Protein 2KP5 (pdb70)

CATH classification: 2.60.20.10

Organism: Hahella chejuensis (strain KCTC 2396) (NCBI:txid349521)

Nearest PDB structures (foldseek):
  2kp5-assembly1_A  TM=9.467E-01  e=7.166E-16  Hahella chejuensis KCTC 2396
  3so1-assembly2_G  TM=8.956E-01  e=3.476E-08  Clostridium beijerinckii NCIMB 8052
  3sny-assembly1_A-2  TM=9.008E-01  e=6.424E-08  Clostridium beijerinckii NCIMB 8052
  3i9h-assembly6_F  TM=9.006E-01  e=8.032E-08  Clostridium beijerinckii NCIMB 8052
  1nps-assembly1_A  TM=9.103E-01  e=1.484E-07  Myxococcus xanthus

Radius of gyration: 11.82 Å; Cα contacts (8 Å, |Δi|>4): 241; chains: 1; bounding box: 32×31×23 Å

Sequence (91 aa):
GEKTVKLYEDTHFKGYSVELPVGDYNLSSLISRGALNDDLSSARVPSGLRLEVFQHNNFKGVRDFYTSDAAELSRDNDASSVRVSKMETTNGEKTVKLYEDTHFKGYSVELPVGDYNLSSLISRGALNDDLSSARVPSGLRLEVFQHNNFKGVRDFYTSDAAELSRDNDASSVRVSKMETTNGEKTVKLYEDTHFKGYSVELPVGDYNLSSLISRGALNDDLSSARVPSGLRLEVFQHNNFKGVRDFYTSDAAELSRDNDASSVRVSKMETTNGEKTVKLYEDTHFKGYSVELPVGDYNLSSLISRGALNDDLSSARVPSGLRLEVFQHNNFKGVRDFYTSDAAELSRDNDASSVRVSKMETTNGEKTVKLYEDTHFKGYSVELPVGDYNLSSLISRGALNDDLSSARVPSGLRLEVFQHNNFKGVRDFYTSDAAELSRDNDASSVRVSKMETTNGEKTVKLYEDTHFKGYSVELPVGDYNLSSLISRGALNDDLSSARVPSGLRLEVFQHNNFKGVRDFYTSDAAELSRDNDASSVRVSKMETTNGEKTVKLYEDTHFKGYSVELPVGDYNLSSLISRGALNDDLSSARVPSGLRLEVFQHNNFKGVRDFYTSDAAELSRDNDASSVRVSKMETTNGEKTVKLYEDTHFKGYSVELPVGDYNLSSLISRGALNDDLSSARVPSGLRLEVFQHNNFKGVRDFYTSDAAELSRDNDASSVRVSKMETTNGEKTVKLYEDTHFKGYSVELPVGDYNLSSLISRGALNDDLSSARVPSGLRLEVFQHNNFKGVRDFYTSDAAELSRDNDASSVRVSKMETTNGEKTVKLYEDTHFKGYSVELPVGDYNLSSLISRGALNDDLSSARVPSGLRLEVFQHNNFKGVRDFYTSDAAELSRDNDASSVRVSKMETTNGEKTVKLYEDTHFKGYSVELPVGDYNLSSLISRGALNDDLSSARVPSGLRLEVFQHNNFKGVRDFYTSDAAELSRDNDASSVRVSKMETTNGEKTVKLYEDTHFKGYSVELPVGDYNLSSLISRGALNDDLSSARVPSGLRLEVFQHNNFKGVRDFYTSDAAELSRDNDASSVRVSKMETTNGEKTVKLYEDTHFKGYSVELPVGDYNLSSLISRGALNDDLSSARVPSGLRLEVFQHNNFKGVRDFYTSDAAELSRDNDASSVRVSKMETTNGEKTVKLYEDTHFKGYSVELPVGDYNLSSLISRGALNDDLSSARVPSGLRLEVFQHNNFKGVRDFYTSDAAELSRDNDASSVRVSKMETTNGEKTVKLYEDTHFKGYSVELPVGDYNLSSLISRGALNDDLSSARVPSGLRLEVFQHNNFKGVRDFYTSDAAELSRDNDASSVRVSKMETTNGEKTVKLYEDTHFKGYSVELPVGDYNLSSLISRGALNDDLSSARVPSGLRLEVFQHNNFKGVRDFYTSDAAELSRDNDASSVRVSKMETTNGEKTVKLYEDTHFKGYSVELPVGDYNLSSLISRGALNDDLSSARVPSGLRLEVFQHNNFKGVRDFYTSDAAELSRDNDASSVRVSKMETTNGEKTVKLYEDTHFKGYSVELPVGDYNLSSLISRGALNDDLSSARVPSGLRLEVFQHNNFKGVRDFYTSDAAELSRDNDASSVRVSKMETTNGEKTVKLYEDTHFKGYSVELPVGDYNLSSLISRGALNDDLSSARVPSGLRLEVFQHNNFKGVRDFYTSDAAELSRDNDASSVRVSKMETTNGEKTVKLYEDTHFKGYSVELPVGDYNLSSLISRGALNDDLSSARVPSGLRLEVFQHNNFKGVRDFYTSDAAELSRDNDASSVRVSKMETTN

Secondary structure (DSSP, 8-state):
---SEEEEEETTTEEEEEEE-SEEE-HHHHHHHT--TTT--EEE--TT-EEEEESSSTT-S----B-S-BSS-SSTT--SEEEEE-SS---

B-factor: mean 36.92, std 23.07, range [0.01, 75.45]

Foldseek 3Di:
DQAWKWFAQDFPNPGHTFTDGAWKAFQVSCVVRPAHQFRRAGMAHGAQKKKKFQLDRPSPPDIGMDHGTDRGHDDHRRGGMMGIYGHPPDD

InterPro domains:
  IPR000421 Coagulation factor 5/8, C-terminal domain [PF00754] (37-150)
  IPR000421 Coagulation factor 5/8, C-terminal domain [PS50022] (20-156)
  IPR001064 Beta/gamma crystallin [PS50915] (164-208)
  IPR008979 Galactose-binding-like domain superfamily [SSF49785] (31-155)
  IPR011024 Gamma-crystallin-like [SSF49695] (166-245)

Solvent-accessible surface area: 5611 Å² total; per-residue (Å²): 93,52,102,31,0,56,12,38,66,64,76,152,69,127,60,174,28,28,90,4,82,83,26,97,24,78,75,85,37,6,74,96,116,62,11,77,15,56,50,5,24,0,3,107,1,32,105,12,4,119,10,26,2,3,32,80,71,129,93,145,54,69,163,38,153,75,76,58,100,7,42,94,14,40,137,93,78,69,1,8,1,9,92,3,37,82,127,137,63,24,192

Structure (mmCIF, N/CA/C/O backbone):
data_2KP5
#
_entry.id   2KP5
#
loop_
_atom_site.group_PDB
_atom_site.id
_atom_site.type_symbol
_atom_site.label_atom_id
_atom_site.label_alt_id
_atom_site.label_comp_id
_atom_site.label_asym_id
_atom_site.label_entity_id
_atom_site.label_seq_id
_atom_site.pdbx_PDB_ins_code
_atom_site.Cartn_x
_atom_site.Cartn_y
_atom_site.Cartn_z
_atom_site.occupancy
_atom_site.B_iso_or_equiv
_atom_site.auth_seq_id
_atom_site.auth_comp_id
_atom_site.auth_asym_id
_atom_site.auth_atom_id
_atom_site.pdbx_PDB_model_num
ATOM 1 N N . GLY A 1 2 ? 1.330 0.000 0.000 1.00 13.00 1 GLY A N 1
ATOM 2 C CA . GLY A 1 2 ? 2.071 0.001 -1.247 1.00 45.03 1 GLY A CA 1
ATOM 3 C C . GLY A 1 2 ? 3.454 0.604 -1.099 1.00 25.51 1 GLY A C 1
ATOM 4 O O . GLY A 1 2 ? 4.274 0.109 -0.325 1.00 73.25 1 GLY A O 1
ATOM 8 N N . GLU A 1 3 ? 3.715 1.674 -1.843 1.00 61.32 2 GLU A N 1
ATOM 9 C CA . GLU A 1 3 ? 5.010 2.342 -1.792 1.00 1.11 2 GLU A CA 1
ATOM 10 C C . GLU A 1 3 ? 4.841 3.836 -1.529 1.00 25.34 2 GLU A C 1
ATOM 11 O O . GLU A 1 3 ? 4.736 4.634 -2.460 1.00 14.12 2 GLU A O 1
ATOM 23 N N . LYS A 1 4 ? 4.817 4.206 -0.253 1.00 12.41 3 LYS A N 1
ATOM 24 C CA . LYS A 1 4 ? 4.662 5.603 0.136 1.00 52.24 3 LYS A CA 1
ATOM 25 C C . LYS A 1 4 ? 5.972 6.166 0.678 1.00 72.32 3 LYS A C 1
ATOM 26 O O . LYS A 1 4 ? 5.976 7.125 1.449 1.00 12.55 3 LYS A O 1
ATOM 45 N N . THR A 1 5 ? 7.084 5.563 0.268 1.00 10.22 4 THR A N 1
ATOM 46 C CA . THR A 1 5 ? 8.400 6.004 0.713 1.00 41.25 4 THR A CA 1
ATOM 47 C C . THR A 1 5 ? 9.483 5.586 -0.276 1.00 33.44 4 THR A C 1
ATOM 48 O O . THR A 1 5 ? 9.318 4.618 -1.019 1.00 43.54 4 THR A O 1
ATOM 59 N N . VAL A 1 6 ? 10.591 6.320 -0.278 1.00 60.42 5 VAL A N 1
ATOM 60 C CA . VAL A 1 6 ? 11.702 6.023 -1.174 1.00 43.02 5 VAL A CA 1
ATOM 61 C C . VAL A 1 6 ? 12.816 5.283 -0.442 1.00 60.32 5 VAL A C 1
ATOM 62 O O . VAL A 1 6 ? 13.244 5.692 0.638 1.00 74.34 5 VAL A O 1
ATOM 75 N N . LYS A 1 7 ? 13.283 4.190 -1.037 1.00 42.31 6 LYS A N 1
ATOM 76 C CA . LYS A 1 7 ? 14.349 3.392 -0.444 1.00 23.12 6 LYS A CA 1
ATOM 77 C C . LYS A 1 7 ? 15.717 3.873 -0.917 1.00 61.13 6 LYS A C 1
ATOM 78 O O . LYS A 1 7 ? 15.848 4.428 -2.009 1.00 73.33 6 LYS A O 1
ATOM 97 N N . LEU A 1 8 ? 16.734 3.656 -0.091 1.00 21.03 7 LEU A N 1
ATOM 98 C CA . LEU A 1 8 ? 18.093 4.066 -0.426 1.00 4.12 7 LEU A CA 1
ATOM 99 C C . LEU A 1 8 ? 19.064 2.897 -0.290 1.00 51.21 7 LEU A C 1
ATOM 100 O O . LEU A 1 8 ? 19.132 2.252 0.756 1.00 21.04 7 LEU A O 1
ATOM 116 N N . TYR A 1 9 ? 19.814 2.631 -1.354 1.00 1.54 8 TYR A N 1
ATOM 117 C CA . TYR A 1 9 ? 20.781 1.540 -1.354 1.00 1.25 8 TYR A CA 1
ATOM 118 C C . TYR A 1 9 ? 22.208 2.077 -1.399 1.00 4.13 8 TYR A C 1
ATOM 119 O O . TYR A 1 9 ? 22.470 3.126 -1.986 1.00 15.40 8 TYR A O 1
ATOM 137 N N . GLU A 1 10 ? 23.128 1.348 -0.774 1.00 40.02 9 GLU A N 1
ATOM 138 C CA . GLU A 1 10 ? 24.529 1.751 -0.743 1.00 22.33 9 GLU A CA 1
ATOM 139 C C . GLU A 1 10 ? 25.310 1.094 -1.877 1.00 73.54 9 GLU A C 1
ATOM 140 O O . GLU A 1 10 ? 26.237 1.684 -2.431 1.00 3.44 9 GLU A O 1
ATOM 152 N N . ASP A 1 11 ? 24.927 -0.132 -2.218 1.00 24.30 10 ASP A N 1
ATOM 153 C CA . ASP A 1 11 ? 25.590 -0.871 -3.287 1.00 2.33 10 ASP A CA 1
ATOM 154 C C . ASP A 1 11 ? 24.818 -0.742 -4.596 1.00 41.20 10 ASP A C 1
ATOM 155 O O . ASP A 1 11 ? 23.593 -0.865 -4.622 1.00 61.34 10 ASP A O 1
ATOM 164 N N . THR A 1 12 ? 25.543 -0.492 -5.682 1.00 54.53 11 THR A N 1
ATOM 165 C CA . THR A 1 12 ? 24.926 -0.343 -6.995 1.00 23.53 11 THR A CA 1
ATOM 166 C C . THR A 1 12 ? 24.016 -1.525 -7.311 1.00 42.31 11 THR A C 1
ATOM 167 O O . THR A 1 12 ? 24.103 -2.576 -6.676 1.00 23.11 11 THR A O 1
ATOM 178 N N . HIS A 1 13 ? 23.143 -1.346 -8.297 1.00 42.44 12 HIS A N 1
ATOM 179 C CA . HIS A 1 13 ? 22.217 -2.398 -8.699 1.00 61.52 12 HIS A CA 1
ATOM 180 C C . HIS A 1 13 ? 21.269 -2.753 -7.558 1.00 11.34 12 HIS A C 1
ATOM 181 O O . HIS A 1 13 ? 20.742 -3.864 -7.497 1.00 11.32 12 HIS A O 1
ATOM 195 N N . PHE A 1 14 ? 21.057 -1.801 -6.654 1.00 71.42 13 PHE A N 1
ATOM 196 C CA . PHE A 1 14 ? 20.174 -2.014 -5.513 1.00 54.34 13 PHE A CA 1
ATOM 197 C C . PHE A 1 14 ? 20.620 -3.224 -4.698 1.00 14.10 13 PHE A C 1
ATOM 198 O O . PHE A 1 14 ? 19.821 -4.109 -4.391 1.00 71.11 13 PHE A O 1
ATOM 215 N N . LYS A 1 15 ? 21.902 -3.256 -4.350 1.00 53.54 14 LYS A N 1
ATOM 216 C CA . LYS A 1 15 ? 22.456 -4.355 -3.570 1.00 65.32 14 LYS A CA 1
ATOM 217 C C . LYS A 1 15 ? 22.698 -3.930 -2.126 1.00 2.25 14 LYS A C 1
ATOM 218 O O . LYS A 1 15 ? 22.738 -2.739 -1.817 1.00 60.52 14 LYS A O 1
ATOM 237 N N . GLY A 1 16 ? 22.861 -4.911 -1.243 1.00 73.33 15 GLY A N 1
ATOM 238 C CA . GLY A 1 16 ? 23.098 -4.618 0.158 1.00 40.51 15 GLY A CA 1
ATOM 239 C C . GLY A 1 16 ? 21.811 -4.453 0.942 1.00 41.32 15 GLY A C 1
ATOM 240 O O . GLY A 1 16 ? 20.911 -5.288 0.853 1.00 53.21 15 GLY A O 1
ATOM 244 N N . TYR A 1 17 ? 21.724 -3.375 1.713 1.00 50.53 16 TYR A N 1
ATOM 245 C CA . TYR A 1 17 ? 20.539 -3.105 2.519 1.00 64.20 16 TYR A CA 1
ATOM 246 C C . TYR A 1 17 ? 19.890 -1.787 2.109 1.00 34.12 16 TYR A C 1
ATOM 247 O O . TYR A 1 17 ? 20.566 -0.771 1.951 1.00 24.14 16 TYR A O 1
ATOM 265 N N . SER A 1 18 ? 18.572 -1.812 1.939 1.00 34.33 17 SER A N 1
ATOM 266 C CA . SER A 1 18 ? 17.829 -0.621 1.545 1.00 72.01 17 SER A CA 1
ATOM 267 C C . SER A 1 18 ? 17.182 0.042 2.757 1.00 33.21 17 SER A C 1
ATOM 268 O O . SER A 1 18 ? 16.706 -0.635 3.669 1.00 1.31 17 SER A O 1
ATOM 276 N N . VAL A 1 19 ? 17.168 1.371 2.760 1.00 53.02 18 VAL A N 1
ATOM 277 C CA . VAL A 1 19 ? 16.579 2.127 3.858 1.00 14.24 18 VAL A CA 1
ATOM 278 C C . VAL A 1 19 ? 15.543 3.123 3.347 1.00 24.13 18 VAL A C 1
ATOM 279 O O . VAL A 1 19 ? 15.838 3.954 2.489 1.00 65.41 18 VAL A O 1
ATOM 292 N N . GLU A 1 20 ? 14.329 3.033 3.882 1.00 65.24 19 GLU A N 1
ATOM 293 C CA . GLU A 1 20 ? 13.250 3.926 3.479 1.00 40.54 19 GLU A CA 1
ATOM 294 C C . GLU A 1 20 ? 12.878 4.876 4.613 1.00 13.44 19 GLU A C 1
ATOM 295 O O . GLU A 1 20 ? 12.968 4.522 5.790 1.00 42.33 19 GLU A O 1
ATOM 307 N N . LEU A 1 21 ? 12.459 6.084 4.252 1.00 3.44 20 LEU A N 1
ATOM 308 C CA . LEU A 1 21 ? 12.073 7.087 5.239 1.00 23.03 20 LEU A CA 1
ATOM 309 C C . LEU A 1 21 ? 10.791 7.798 4.820 1.00 35.13 20 LEU A C 1
ATOM 310 O O . LEU A 1 21 ? 10.478 7.920 3.636 1.00 41.43 20 LEU A O 1
ATOM 326 N N . PRO A 1 22 ? 10.029 8.280 5.814 1.00 44.32 21 PRO A N 1
ATOM 327 C CA . PRO A 1 22 ? 8.770 8.990 5.573 1.00 54.02 21 PRO A CA 1
ATOM 328 C C . PRO A 1 22 ? 8.988 10.361 4.943 1.00 41.34 21 PRO A C 1
ATOM 329 O O . PRO A 1 22 ? 10.084 10.919 5.009 1.00 33.14 21 PRO A O 1
ATOM 340 N N . VAL A 1 23 ? 7.938 10.901 4.331 1.00 64.51 22 VAL A N 1
ATOM 341 C CA . VAL A 1 23 ? 8.015 12.208 3.690 1.00 63.21 22 VAL A CA 1
ATOM 342 C C . VAL A 1 23 ? 8.666 13.234 4.611 1.00 62.23 22 VAL A C 1
ATOM 343 O O . VAL A 1 23 ? 8.211 13.454 5.732 1.00 12.40 22 VAL A O 1
ATOM 356 N N . GLY A 1 24 ? 9.736 13.860 4.128 1.00 34.23 23 GLY A N 1
ATOM 357 C CA . GLY A 1 24 ? 10.432 14.856 4.921 1.00 64.01 23 GLY A CA 1
ATOM 358 C C . GLY A 1 24 ? 11.837 15.120 4.415 1.00 13.55 23 GLY A C 1
ATOM 359 O O . GLY A 1 24 ? 12.285 14.497 3.453 1.00 23.24 23 GLY A O 1
ATOM 363 N N . ASP A 1 25 ? 12.532 16.048 5.064 1.00 50.43 24 ASP A N 1
ATOM 364 C CA . ASP A 1 25 ? 13.894 16.395 4.674 1.00 31.10 24 ASP A CA 1
ATOM 365 C C . ASP A 1 25 ? 14.892 15.958 5.741 1.00 24.23 24 ASP A C 1
ATOM 366 O O . ASP A 1 25 ? 14.619 16.054 6.938 1.00 31.40 24 ASP A O 1
ATOM 375 N N . TYR A 1 26 ? 16.049 15.477 5.300 1.00 3.02 25 TYR A N 1
ATOM 376 C CA . TYR A 1 26 ? 17.087 15.022 6.217 1.00 23.33 25 TYR A CA 1
ATOM 377 C C . TYR A 1 26 ? 18.435 15.646 5.868 1.00 11.13 25 TYR A C 1
ATOM 378 O O . TYR A 1 26 ? 18.720 15.924 4.704 1.00 32.13 25 TYR A O 1
ATOM 396 N N . ASN A 1 27 ? 19.261 15.863 6.887 1.00 54.11 26 ASN A N 1
ATOM 397 C CA . ASN A 1 27 ? 20.579 16.455 6.689 1.00 20.54 26 ASN A CA 1
ATOM 398 C C . ASN A 1 27 ? 21.665 15.384 6.717 1.00 23.42 26 ASN A C 1
ATOM 399 O O . ASN A 1 27 ? 21.378 14.196 6.875 1.00 2.22 26 ASN A O 1
ATOM 410 N N . LEU A 1 28 ? 22.914 15.811 6.563 1.00 14.13 27 LEU A N 1
ATOM 411 C CA . LEU A 1 28 ? 24.044 14.889 6.571 1.00 4.44 27 LEU A CA 1
ATOM 412 C C . LEU A 1 28 ? 24.071 14.071 7.859 1.00 40.44 27 LEU A C 1
ATOM 413 O O . LEU A 1 28 ? 24.307 12.863 7.833 1.00 15.55 27 LEU A O 1
ATOM 429 N N . SER A 1 29 ? 23.826 14.738 8.982 1.00 31.23 28 SER A N 1
ATOM 430 C CA . SER A 1 29 ? 23.823 14.073 10.280 1.00 23.12 28 SER A CA 1
ATOM 431 C C . SER A 1 29 ? 22.614 13.153 10.417 1.00 70.23 28 SER A C 1
ATOM 432 O O . SER A 1 29 ? 22.648 12.171 11.159 1.00 55.41 28 SER A O 1
ATOM 440 N N . SER A 1 30 ? 21.546 13.478 9.695 1.00 44.02 29 SER A N 1
ATOM 441 C CA . SER A 1 30 ? 20.324 12.684 9.737 1.00 20.03 29 SER A CA 1
ATOM 442 C C . SER A 1 30 ? 20.480 11.403 8.923 1.00 13.20 29 SER A C 1
ATOM 443 O O . SER A 1 30 ? 19.853 10.385 9.220 1.00 63.13 29 SER A O 1
ATOM 451 N N . LEU A 1 31 ? 21.319 11.462 7.895 1.00 72.21 30 LEU A N 1
ATOM 452 C CA . LEU A 1 31 ? 21.558 10.307 7.036 1.00 3.20 30 LEU A CA 1
ATOM 453 C C . LEU A 1 31 ? 22.133 9.143 7.837 1.00 61.15 30 LEU A C 1
ATOM 454 O O . LEU A 1 31 ? 21.649 8.014 7.744 1.00 42.42 30 LEU A O 1
ATOM 470 N N . ILE A 1 32 ? 23.166 9.425 8.623 1.00 0.42 31 ILE A N 1
ATOM 471 C CA . ILE A 1 32 ? 23.804 8.402 9.442 1.00 0.43 31 ILE A CA 1
ATOM 472 C C . ILE A 1 32 ? 22.857 7.894 10.524 1.00 53.41 31 ILE A C 1
ATOM 473 O O . ILE A 1 32 ? 22.959 6.750 10.966 1.00 4.21 31 ILE A O 1
ATOM 489 N N . SER A 1 33 ? 21.933 8.753 10.945 1.00 71.45 32 SER A N 1
ATOM 490 C CA . SER A 1 33 ? 20.967 8.392 11.976 1.00 25.31 32 SER A CA 1
ATOM 491 C C . SER A 1 33 ? 20.221 7.115 11.599 1.00 5.33 32 SER A C 1
ATOM 492 O O . SER A 1 33 ? 19.862 6.315 12.463 1.00 2.33 32 SER A O 1
ATOM 500 N N . ARG A 1 34 ? 19.992 6.932 10.303 1.00 2.21 33 ARG A N 1
ATOM 501 C CA . ARG A 1 34 ? 19.288 5.754 9.811 1.00 41.43 33 ARG A CA 1
ATOM 502 C C . ARG A 1 34 ? 20.264 4.616 9.528 1.00 42.23 33 ARG A C 1
ATOM 503 O O . ARG A 1 34 ? 19.875 3.450 9.474 1.00 44.31 33 ARG A O 1
ATOM 524 N N . GLY A 1 35 ? 21.535 4.964 9.347 1.00 52.12 34 GLY A N 1
ATOM 525 C CA . GLY A 1 35 ? 22.546 3.961 9.071 1.00 64.11 34 GLY A CA 1
ATOM 526 C C . GLY A 1 35 ? 23.128 4.092 7.677 1.00 75.40 34 GLY A C 1
ATOM 527 O O . GLY A 1 35 ? 23.336 3.093 6.988 1.00 54.51 34 GLY A O 1
ATOM 531 N N . ALA A 1 36 ? 23.389 5.326 7.260 1.00 53.12 35 ALA A N 1
ATOM 532 C CA . ALA A 1 36 ? 23.949 5.584 5.939 1.00 23.32 35 ALA A CA 1
ATOM 533 C C . ALA A 1 36 ? 24.736 6.890 5.922 1.00 53.11 35 ALA A C 1
ATOM 534 O O . ALA A 1 36 ? 24.214 7.946 6.283 1.00 75.25 35 ALA A O 1
ATOM 541 N N . LEU A 1 37 ? 25.993 6.812 5.502 1.00 44.55 36 LEU A N 1
ATOM 542 C CA . LEU A 1 37 ? 26.853 7.990 5.438 1.00 72.52 36 LEU A CA 1
ATOM 543 C C . LEU A 1 37 ? 26.431 8.910 4.297 1.00 4.42 36 LEU A C 1
ATOM 544 O O . LEU A 1 37 ? 26.037 8.449 3.227 1.00 21.22 36 LEU A O 1
ATOM 560 N N . ASN A 1 38 ? 26.520 10.215 4.534 1.00 53.34 37 ASN A N 1
ATOM 561 C CA . ASN A 1 38 ? 26.149 11.202 3.525 1.00 21.52 37 ASN A CA 1
ATOM 562 C C . ASN A 1 38 ? 26.854 10.918 2.202 1.00 3.42 37 ASN A C 1
ATOM 563 O O . ASN A 1 38 ? 26.325 11.211 1.130 1.00 71.42 37 ASN A O 1
ATOM 574 N N . ASP A 1 39 ? 28.051 10.347 2.286 1.00 12.45 38 ASP A N 1
ATOM 575 C CA . ASP A 1 39 ? 28.829 10.023 1.096 1.00 35.34 38 ASP A CA 1
ATOM 576 C C . ASP A 1 39 ? 29.099 8.523 1.016 1.00 12.52 38 ASP A C 1
ATOM 577 O O . ASP A 1 39 ? 30.189 8.060 1.353 1.00 54.31 38 ASP A O 1
ATOM 586 N N . ASP A 1 40 ? 28.100 7.771 0.569 1.00 33.45 39 ASP A N 1
ATOM 587 C CA . ASP A 1 40 ? 28.229 6.323 0.445 1.00 2.41 39 ASP A CA 1
ATOM 588 C C . ASP A 1 40 ? 27.124 5.753 -0.438 1.00 70.21 39 ASP A C 1
ATOM 589 O O . ASP A 1 40 ? 27.362 4.856 -1.248 1.00 25.32 39 ASP A O 1
ATOM 598 N N . LEU A 1 41 ? 25.914 6.278 -0.276 1.00 64.43 40 LEU A N 1
ATOM 599 C CA . LEU A 1 41 ? 24.771 5.820 -1.058 1.00 70.02 40 LEU A CA 1
ATOM 600 C C . LEU A 1 41 ? 25.091 5.833 -2.550 1.00 11.14 40 LEU A C 1
ATOM 601 O O . LEU A 1 41 ? 25.618 6.815 -3.073 1.00 32.30 40 LEU A O 1
ATOM 617 N N . SER A 1 42 ? 24.767 4.737 -3.229 1.00 13.43 41 SER A N 1
ATOM 618 C CA . SER A 1 42 ? 25.021 4.622 -4.660 1.00 11.00 41 SER A CA 1
ATOM 619 C C . SER A 1 42 ? 23.780 4.122 -5.394 1.00 0.44 41 SER A C 1
ATOM 620 O O . SER A 1 42 ? 23.816 3.872 -6.598 1.00 43.12 41 SER A O 1
ATOM 628 N N . SER A 1 43 ? 22.683 3.980 -4.657 1.00 75.45 42 SER A N 1
ATOM 629 C CA . SER A 1 43 ? 21.430 3.506 -5.236 1.00 4.22 42 SER A CA 1
ATOM 630 C C . SER A 1 43 ? 20.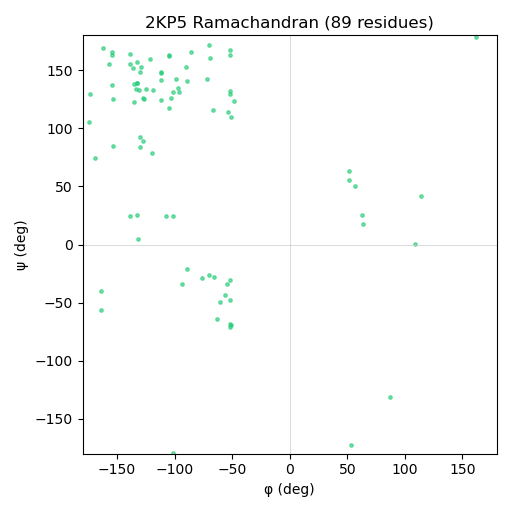236 4.006 -4.429 1.00 20.12 42 SER A C 1
ATOM 631 O O . SER A 1 43 ? 20.388 4.477 -3.302 1.00 52.43 42 SER A O 1
ATOM 639 N N . ALA A 1 44 ? 19.048 3.899 -5.014 1.00 72.33 43 ALA A N 1
ATOM 640 C CA . ALA A 1 44 ? 17.827 4.337 -4.350 1.00 54.32 43 ALA A CA 1
ATOM 641 C C . ALA A 1 44 ? 16.593 3.959 -5.163 1.00 63.04 43 ALA A C 1
ATOM 642 O O . ALA A 1 44 ? 16.522 4.228 -6.363 1.00 4.14 43 ALA A O 1
ATOM 649 N N . ARG A 1 45 ? 15.624 3.333 -4.503 1.00 42.15 44 ARG A N 1
ATOM 650 C CA . ARG A 1 45 ? 14.394 2.916 -5.166 1.00 44.22 44 ARG A CA 1
ATOM 651 C C . ARG A 1 45 ? 13.289 3.948 -4.960 1.00 20.41 44 ARG A C 1
ATOM 652 O O . ARG A 1 45 ? 13.036 4.386 -3.838 1.00 2.23 44 ARG A O 1
ATOM 673 N N . VAL A 1 46 ? 12.634 4.331 -6.051 1.00 15.31 45 VAL A N 1
ATOM 674 C CA . VAL A 1 46 ? 11.555 5.310 -5.990 1.00 0.50 45 VAL A CA 1
ATOM 675 C C . VAL A 1 46 ? 10.576 5.122 -7.144 1.00 3.53 45 VAL A C 1
ATOM 676 O O . VAL A 1 46 ? 10.670 5.776 -8.183 1.00 11.33 45 VAL A O 1
ATOM 689 N N . PRO A 1 47 ? 9.613 4.208 -6.959 1.00 71.31 46 PRO A N 1
ATOM 690 C CA . PRO A 1 47 ? 8.597 3.913 -7.974 1.00 34.35 46 PRO A CA 1
ATOM 691 C C . PRO A 1 47 ? 7.609 5.060 -8.155 1.00 75.20 46 PRO A C 1
ATOM 692 O O . PRO A 1 47 ? 7.619 6.027 -7.393 1.00 75.42 46 PRO A O 1
ATOM 703 N N . SER A 1 48 ? 6.756 4.946 -9.168 1.00 70.34 47 SER A N 1
ATOM 704 C CA . SER A 1 48 ? 5.763 5.975 -9.452 1.00 1.53 47 SER A CA 1
ATOM 705 C C . SER A 1 48 ? 4.953 6.308 -8.202 1.00 61.42 47 SER A C 1
ATOM 706 O O . SER A 1 48 ? 4.437 5.417 -7.528 1.00 64.02 47 SER A O 1
ATOM 714 N N . GLY A 1 49 ? 4.846 7.598 -7.899 1.00 61.14 48 GLY A N 1
ATOM 715 C CA . GLY A 1 49 ? 4.098 8.026 -6.732 1.00 2.22 48 GLY A CA 1
ATOM 716 C C . GLY A 1 49 ? 4.996 8.543 -5.626 1.00 3.25 48 GLY A C 1
ATOM 717 O O . GLY A 1 49 ? 4.518 8.938 -4.561 1.00 24.41 48 GLY A O 1
ATOM 721 N N . LEU A 1 50 ? 6.301 8.541 -5.875 1.00 70.42 49 LEU A N 1
ATOM 722 C CA . LEU A 1 50 ? 7.269 9.012 -4.891 1.00 23.40 49 LEU A CA 1
ATOM 723 C C . LEU A 1 50 ? 8.246 10.001 -5.518 1.00 51.23 49 LEU A C 1
ATOM 724 O O . LEU A 1 50 ? 8.787 9.756 -6.597 1.00 30.35 49 LEU A O 1
ATOM 740 N N . ARG A 1 51 ? 8.468 11.119 -4.835 1.00 2.21 50 ARG A N 1
ATOM 741 C CA . ARG A 1 51 ? 9.381 12.145 -5.325 1.00 14.44 50 ARG A CA 1
ATOM 742 C C . ARG A 1 51 ? 10.454 12.459 -4.286 1.00 52.13 50 ARG A C 1
ATOM 743 O O . ARG A 1 51 ? 10.156 12.642 -3.105 1.00 73.22 50 ARG A O 1
ATOM 764 N N . LEU A 1 52 ? 11.703 12.520 -4.734 1.00 60.51 51 LEU A N 1
ATOM 765 C CA . LEU A 1 52 ? 12.822 12.811 -3.844 1.00 74.31 51 LEU A CA 1
ATOM 766 C C . LEU A 1 52 ? 13.806 13.771 -4.503 1.00 42.23 51 LEU A C 1
ATOM 767 O O . LEU A 1 52 ? 13.882 13.853 -5.729 1.00 32.33 51 LEU A O 1
ATOM 783 N N . GLU A 1 53 ? 14.560 14.495 -3.681 1.00 72.31 52 GLU A N 1
ATOM 784 C CA . GLU A 1 53 ? 15.541 15.448 -4.185 1.00 52.44 52 GLU A CA 1
ATOM 785 C C . GLU A 1 53 ? 16.858 15.328 -3.424 1.00 52.30 52 GLU A C 1
ATOM 786 O O . GLU A 1 53 ? 16.895 15.462 -2.201 1.00 2.42 52 GLU A O 1
ATOM 798 N N . VAL A 1 54 ? 17.937 15.074 -4.157 1.00 22.21 53 VAL A N 1
ATOM 799 C CA . VAL A 1 54 ? 19.257 14.936 -3.552 1.00 73.22 53 VAL A CA 1
ATOM 800 C C . VAL A 1 54 ? 19.968 16.282 -3.471 1.00 72.14 53 VAL A C 1
ATOM 801 O O . VAL A 1 54 ? 19.883 17.097 -4.390 1.00 53.21 53 VAL A O 1
ATOM 814 N N . PHE A 1 55 ? 20.670 16.509 -2.366 1.00 71.42 54 PHE A N 1
ATOM 815 C CA . PHE A 1 55 ? 21.396 17.757 -2.164 1.00 64.25 54 PHE A CA 1
ATOM 816 C C . PHE A 1 55 ? 22.838 17.485 -1.744 1.00 50.34 54 PHE A C 1
ATOM 817 O O . PHE A 1 55 ? 23.130 17.329 -0.559 1.00 62.33 54 PHE A O 1
ATOM 834 N N . GLN A 1 56 ? 23.733 17.431 -2.725 1.00 25.20 55 GLN A N 1
ATOM 835 C CA . GLN A 1 56 ? 25.144 17.177 -2.457 1.00 62.13 55 GLN A CA 1
ATOM 836 C C . GLN A 1 56 ? 25.677 18.132 -1.394 1.00 31.30 55 GLN A C 1
ATOM 837 O O . GLN A 1 56 ? 26.344 17.713 -0.447 1.00 15.21 55 GLN A O 1
ATOM 851 N N . HIS A 1 57 ? 25.379 19.417 -1.557 1.00 30.11 56 HIS A N 1
ATOM 852 C CA . HIS A 1 57 ? 25.828 20.432 -0.610 1.00 60.33 56 HIS A CA 1
ATOM 853 C C . HIS A 1 57 ? 24.855 20.553 0.558 1.00 13.33 56 HIS A C 1
ATOM 854 O O . HIS A 1 57 ? 23.732 20.054 0.498 1.00 61.31 56 HIS A O 1
ATOM 868 N N . ASN A 1 58 ? 25.294 21.220 1.621 1.00 32.20 57 ASN A N 1
ATOM 869 C CA . ASN A 1 58 ? 24.462 21.406 2.804 1.00 34.42 57 ASN A CA 1
ATOM 870 C C . ASN A 1 58 ? 23.928 22.833 2.875 1.00 14.00 57 ASN A C 1
ATOM 871 O O . ASN A 1 58 ? 24.450 23.735 2.222 1.00 62.02 57 ASN A O 1
ATOM 882 N N . ASN A 1 59 ? 22.883 23.029 3.673 1.00 4.45 58 ASN A N 1
ATOM 883 C CA . ASN A 1 59 ? 22.278 24.347 3.830 1.00 2.12 58 ASN A CA 1
ATOM 884 C C . ASN A 1 59 ? 21.694 24.838 2.509 1.00 21.00 58 ASN A C 1
ATOM 885 O O . ASN A 1 59 ? 21.429 26.028 2.339 1.00 13.23 58 ASN A O 1
ATOM 896 N N . PHE A 1 60 ? 21.496 23.913 1.576 1.00 73.20 59 PHE A N 1
ATOM 897 C CA . PHE A 1 60 ? 20.943 24.251 0.269 1.00 23.24 59 PHE A CA 1
ATOM 898 C C . PHE A 1 60 ? 21.717 25.402 -0.367 1.00 31.20 59 PHE A C 1
ATOM 899 O O . PHE A 1 60 ? 21.140 26.425 -0.735 1.00 15.22 59 PHE A O 1
ATOM 916 N N . LYS A 1 61 ? 23.028 25.227 -0.493 1.00 50.12 60 LYS A N 1
ATOM 917 C CA . LYS A 1 61 ? 23.883 26.249 -1.085 1.00 40.12 60 LYS A CA 1
ATOM 918 C C . LYS A 1 61 ? 23.331 26.708 -2.431 1.00 73.21 60 LYS A C 1
ATOM 919 O O . LYS A 1 61 ? 22.862 27.837 -2.568 1.00 45.14 60 LYS A O 1
ATOM 938 N N . GLY A 1 62 ? 23.388 25.823 -3.422 1.00 33.10 61 GLY A N 1
ATOM 939 C CA . GLY A 1 62 ? 22.888 26.156 -4.743 1.00 65.23 61 GLY A CA 1
ATOM 940 C C . GLY A 1 62 ? 22.673 24.929 -5.608 1.00 12.34 61 GLY A C 1
ATOM 941 O O . GLY A 1 62 ? 21.574 24.703 -6.114 1.00 52.23 61 GLY A O 1
ATOM 945 N N . VAL A 1 63 ? 23.725 24.135 -5.778 1.00 40.13 62 VAL A N 1
ATOM 946 C CA . VAL A 1 63 ? 23.646 22.925 -6.588 1.00 41.10 62 VAL A CA 1
ATOM 947 C C . VAL A 1 63 ? 22.726 21.893 -5.946 1.00 13.31 62 VAL A C 1
ATOM 948 O O . VAL A 1 63 ? 23.003 21.392 -4.856 1.00 60.23 62 VAL A O 1
ATOM 961 N N . ARG A 1 64 ? 21.629 21.580 -6.629 1.00 4.12 63 ARG A N 1
ATOM 962 C CA . ARG A 1 64 ? 20.667 20.608 -6.125 1.00 31.03 63 ARG A CA 1
ATOM 963 C C . ARG A 1 64 ? 20.289 19.604 -7.210 1.00 52.31 63 ARG A C 1
ATOM 964 O O . ARG A 1 64 ? 20.412 19.888 -8.402 1.00 20.32 63 ARG A O 1
ATOM 985 N N . ASP A 1 65 ? 19.829 18.431 -6.789 1.00 52.23 64 ASP A N 1
ATOM 986 C CA . ASP A 1 65 ? 19.432 17.385 -7.725 1.00 1.31 64 ASP A CA 1
ATOM 987 C C . ASP A 1 65 ? 18.036 16.865 -7.398 1.00 30.30 64 ASP A C 1
ATOM 988 O O . ASP A 1 65 ? 17.597 16.915 -6.249 1.00 15.30 64 ASP A O 1
ATOM 997 N N . PHE A 1 66 ? 17.343 16.365 -8.416 1.00 12.41 65 PHE A N 1
ATOM 998 C CA . PHE A 1 66 ? 15.995 15.837 -8.237 1.00 43.43 65 PHE A CA 1
ATOM 999 C C . PHE A 1 66 ? 15.842 14.490 -8.938 1.00 12.35 65 PHE A C 1
ATOM 1000 O O . PHE A 1 66 ? 16.248 14.327 -10.088 1.00 60.42 65 PHE A O 1
ATOM 1017 N N . TYR A 1 67 ? 15.254 13.529 -8.235 1.00 35.13 66 TYR A N 1
ATOM 1018 C CA . TYR A 1 67 ? 15.049 12.195 -8.786 1.00 73.15 66 TYR A CA 1
ATOM 1019 C C . TYR A 1 67 ? 13.619 11.719 -8.545 1.00 25.12 66 TYR A C 1
ATOM 1020 O O . TYR A 1 67 ? 13.053 11.933 -7.472 1.00 64.41 66 TYR A O 1
ATOM 1038 N N . THR A 1 68 ? 13.040 11.071 -9.551 1.00 23.22 67 THR A N 1
ATOM 1039 C CA . THR A 1 68 ? 11.678 10.564 -9.450 1.00 14.11 67 THR A CA 1
ATOM 1040 C C . THR A 1 68 ? 11.558 9.180 -10.078 1.00 14.31 67 THR A C 1
ATOM 1041 O O . THR A 1 68 ? 10.477 8.772 -10.502 1.00 15.20 67 THR A O 1
ATOM 1052 N N . SER A 1 69 ? 12.675 8.462 -10.134 1.00 34.04 68 SER A N 1
ATOM 1053 C CA . SER A 1 69 ? 12.695 7.124 -10.713 1.00 71.01 68 SER A CA 1
ATOM 1054 C C . SER A 1 69 ? 13.836 6.296 -10.129 1.00 14.21 68 SER A C 1
ATOM 1055 O O . SER A 1 69 ? 14.766 6.836 -9.531 1.00 2.43 68 SER A O 1
ATOM 1063 N N . ASP A 1 70 ? 13.756 4.982 -10.307 1.00 12.21 69 ASP A N 1
ATOM 1064 C CA . ASP A 1 70 ? 14.781 4.078 -9.799 1.00 2.20 69 ASP A CA 1
ATOM 1065 C C . ASP A 1 70 ? 16.171 4.533 -10.235 1.00 74.40 69 ASP A C 1
ATOM 1066 O O . ASP A 1 70 ? 16.521 4.448 -11.412 1.00 2.14 69 ASP A O 1
ATOM 1075 N N . ALA A 1 71 ? 16.957 5.016 -9.279 1.00 31.44 70 ALA A N 1
ATOM 1076 C CA . ALA A 1 71 ? 18.308 5.483 -9.564 1.00 30.53 70 ALA A CA 1
ATOM 1077 C C . ALA A 1 71 ? 19.350 4.564 -8.936 1.00 23.44 70 ALA A C 1
ATOM 1078 O O . ALA A 1 71 ? 19.329 4.317 -7.730 1.00 53.41 70 ALA A O 1
ATOM 1085 N N . ALA A 1 72 ? 20.261 4.059 -9.761 1.00 64.40 71 ALA A N 1
ATOM 1086 C CA . ALA A 1 72 ? 21.313 3.168 -9.286 1.00 34.23 71 ALA A CA 1
ATOM 1087 C C . ALA A 1 72 ? 22.635 3.912 -9.132 1.00 71.35 71 ALA A C 1
ATOM 1088 O O . ALA A 1 72 ? 23.706 3.309 -9.188 1.00 61.22 71 ALA A O 1
ATOM 1095 N N . GLU A 1 73 ? 22.551 5.224 -8.940 1.00 43.41 72 GLU A N 1
ATOM 1096 C CA . GLU A 1 73 ? 23.743 6.050 -8.781 1.00 32.23 72 GLU A CA 1
ATOM 1097 C C . GLU A 1 73 ? 23.366 7.487 -8.434 1.00 4.34 72 GLU A C 1
ATOM 1098 O O . GLU A 1 73 ? 22.907 8.245 -9.289 1.00 61.14 72 GLU A O 1
ATOM 1110 N N . LEU A 1 74 ? 23.564 7.856 -7.173 1.00 13.13 73 LEU A N 1
ATOM 1111 C CA . LEU A 1 74 ? 23.245 9.203 -6.711 1.00 31.44 73 LEU A CA 1
ATOM 1112 C C . LEU A 1 74 ? 23.888 10.253 -7.610 1.00 4.54 73 LEU A C 1
ATOM 1113 O O . LEU A 1 74 ? 24.748 9.939 -8.432 1.00 65.40 73 LEU A O 1
ATOM 1129 N N . SER A 1 75 ? 23.467 11.503 -7.445 1.00 42.44 74 SER A N 1
ATOM 1130 C CA . SER A 1 75 ? 24.001 12.601 -8.243 1.00 42.02 74 SER A CA 1
ATOM 1131 C C . SER A 1 75 ? 25.526 12.613 -8.199 1.00 61.21 74 SER A C 1
ATOM 1132 O O . SER A 1 75 ? 26.189 12.342 -9.201 1.00 1.24 74 SER A O 1
ATOM 1140 N N . ARG A 1 76 ? 26.076 12.929 -7.031 1.00 34.41 75 ARG A N 1
ATOM 1141 C CA . ARG A 1 76 ? 27.522 12.977 -6.855 1.00 41.33 75 ARG A CA 1
ATOM 1142 C C . ARG A 1 76 ? 28.023 11.736 -6.122 1.00 12.41 75 ARG A C 1
ATOM 1143 O O . ARG A 1 76 ? 27.540 11.406 -5.039 1.00 11.24 75 ARG A O 1
ATOM 1164 N N . ASP A 1 77 ? 28.993 11.053 -6.720 1.00 15.30 76 ASP A N 1
ATOM 1165 C CA . ASP A 1 77 ? 29.559 9.849 -6.124 1.00 3.11 76 ASP A CA 1
ATOM 1166 C C . ASP A 1 77 ? 30.029 10.118 -4.698 1.00 11.14 76 ASP A C 1
ATOM 1167 O O . ASP A 1 77 ? 30.967 10.883 -4.476 1.00 74.14 76 ASP A O 1
ATOM 1176 N N . ASN A 1 78 ? 29.369 9.484 -3.733 1.00 41.44 77 ASN A N 1
ATOM 1177 C CA . ASN A 1 78 ? 29.718 9.657 -2.328 1.00 20.31 77 ASN A CA 1
ATOM 1178 C C . ASN A 1 78 ? 29.773 11.136 -1.958 1.00 64.15 77 ASN A C 1
ATOM 1179 O O . ASN A 1 78 ? 30.826 11.654 -1.584 1.00 74.11 77 ASN A O 1
ATOM 1190 N N . ASP A 1 79 ? 28.634 11.810 -2.066 1.00 34.21 78 ASP A N 1
ATOM 1191 C CA . ASP A 1 79 ? 28.551 13.229 -1.742 1.00 0.23 78 ASP A CA 1
ATOM 1192 C C . ASP A 1 79 ? 27.099 13.694 -1.701 1.00 35.43 78 ASP A C 1
ATOM 1193 O O . ASP A 1 79 ? 26.630 14.378 -2.609 1.00 53.34 78 ASP A O 1
ATOM 1202 N N . ALA A 1 80 ? 26.391 13.315 -0.641 1.00 4.31 79 ALA A N 1
ATOM 1203 C CA . ALA A 1 80 ? 24.993 13.694 -0.481 1.00 72.31 79 ALA A CA 1
ATOM 1204 C C . ALA A 1 80 ? 24.740 14.293 0.898 1.00 23.54 79 ALA A C 1
ATOM 1205 O O . ALA A 1 80 ? 24.316 13.595 1.820 1.00 3.40 79 ALA A O 1
ATOM 1212 N N . SER A 1 81 ? 25.004 15.588 1.033 1.00 3.33 80 SER A N 1
ATOM 1213 C CA . SER A 1 81 ? 24.810 16.280 2.302 1.00 32.13 80 SER A CA 1
ATOM 1214 C C . SER A 1 81 ? 23.407 16.031 2.847 1.00 33.22 80 SER A C 1
ATOM 1215 O O . SER A 1 81 ? 23.230 15.320 3.836 1.00 22.25 80 SER A O 1
ATOM 1223 N N . SER A 1 82 ? 22.411 16.622 2.194 1.00 65.10 81 SER A N 1
ATOM 1224 C CA . SER A 1 82 ? 21.024 16.468 2.614 1.00 14.21 81 SER A CA 1
ATOM 1225 C C . SER A 1 82 ? 20.179 15.874 1.491 1.00 33.24 81 SER A C 1
ATOM 1226 O O . SER A 1 82 ? 20.553 15.930 0.320 1.00 4.41 81 SER A O 1
ATOM 1234 N N . VAL A 1 83 ? 19.036 15.303 1.858 1.00 14.11 82 VAL A N 1
ATOM 1235 C CA . VAL A 1 83 ? 18.136 14.698 0.883 1.00 13.52 82 VAL A CA 1
ATOM 1236 C C . VAL A 1 83 ? 16.680 15.018 1.206 1.00 24.04 82 VAL A C 1
ATOM 1237 O O . VAL A 1 83 ? 16.359 15.442 2.317 1.00 62.22 82 VAL A O 1
ATOM 1250 N N . ARG A 1 84 ? 15.804 14.811 0.229 1.00 11.41 83 ARG A N 1
ATOM 1251 C CA . ARG A 1 84 ? 14.382 15.078 0.409 1.00 11.12 83 ARG A CA 1
ATOM 1252 C C . ARG A 1 84 ? 13.541 13.911 -0.100 1.00 41.11 83 ARG A C 1
ATOM 1253 O O . ARG A 1 84 ? 13.831 13.335 -1.149 1.00 34.43 83 ARG A O 1
ATOM 1274 N N . VAL A 1 85 ? 12.499 13.568 0.650 1.00 73.41 84 VAL A N 1
ATOM 1275 C CA . VAL A 1 85 ? 11.615 12.470 0.275 1.00 44.14 84 VAL A CA 1
ATOM 1276 C C . VAL A 1 85 ? 10.152 12.854 0.462 1.00 71.11 84 VAL A C 1
ATOM 1277 O O . VAL A 1 85 ? 9.786 13.481 1.456 1.00 43.10 84 VAL A O 1
ATOM 1290 N N . SER A 1 86 ? 9.318 12.472 -0.500 1.00 51.42 85 SER A N 1
ATOM 1291 C CA . SER A 1 86 ? 7.894 12.779 -0.443 1.00 54.44 85 SER A CA 1
ATOM 1292 C C . SER A 1 86 ? 7.106 11.882 -1.393 1.00 61.12 85 SER A C 1
ATOM 1293 O O . SER A 1 86 ? 7.683 11.176 -2.221 1.00 54.32 85 SER A O 1
ATOM 1301 N N . LYS A 1 87 ? 5.784 11.914 -1.267 1.00 73.02 86 LYS A N 1
ATOM 1302 C CA . LYS A 1 87 ? 4.914 11.106 -2.114 1.00 22.43 86 LYS A CA 1
ATOM 1303 C C . LYS A 1 87 ? 4.230 11.967 -3.170 1.00 71.24 86 LYS A C 1
ATOM 1304 O O . LYS A 1 87 ? 3.457 12.868 -2.845 1.00 24.21 86 LYS A O 1
ATOM 1323 N N . MET A 1 88 ? 4.518 11.683 -4.436 1.00 60.53 87 MET A N 1
ATOM 1324 C CA . MET A 1 88 ? 3.928 12.430 -5.540 1.00 54.14 87 MET A CA 1
ATOM 1325 C C . MET A 1 88 ? 2.412 12.260 -5.563 1.00 71.33 87 MET A C 1
ATOM 1326 O O . MET A 1 88 ? 1.668 13.222 -5.378 1.00 11.12 87 MET A O 1
ATOM 1340 N N . GLU A 1 89 ? 1.962 11.030 -5.792 1.00 63.22 88 GLU A N 1
ATOM 1341 C CA . GLU A 1 89 ? 0.535 10.736 -5.840 1.00 70.52 88 GLU A CA 1
ATOM 1342 C C . GLU A 1 89 ? 0.205 9.503 -5.002 1.00 50.45 88 GLU A C 1
ATOM 1343 O O . GLU A 1 89 ? -0.787 8.817 -5.250 1.00 61.21 88 GLU A O 1
ATOM 1355 N N . THR A 1 90 ? 1.044 9.228 -4.009 1.00 5.31 89 THR A N 1
ATOM 1356 C CA . THR A 1 90 ? 0.844 8.079 -3.135 1.00 44.14 89 THR A CA 1
ATOM 1357 C C . THR A 1 90 ? 0.681 6.796 -3.943 1.00 2.52 89 THR A C 1
ATOM 1358 O O . THR A 1 90 ? 0.864 6.789 -5.161 1.00 12.12 89 THR A O 1
ATOM 1369 N N . THR A 1 91 ? 0.335 5.711 -3.258 1.00 25.15 90 THR A N 1
ATOM 1370 C CA . THR A 1 91 ? 0.148 4.422 -3.911 1.00 70.11 90 THR A CA 1
ATOM 1371 C C . THR A 1 91 ? -0.807 3.537 -3.118 1.00 51.12 90 THR A C 1
ATOM 1372 O O . THR A 1 91 ? -0.732 3.469 -1.892 1.00 42.22 90 THR A O 1
ATOM 1383 N N . ASN A 1 92 ? -1.705 2.860 -3.827 1.00 21.24 91 ASN A N 1
ATOM 1384 C CA . ASN A 1 92 ? -2.675 1.978 -3.188 1.00 14.32 91 ASN A CA 1
ATOM 1385 C C . ASN A 1 92 ? -2.205 0.528 -3.233 1.00 22.32 91 ASN A C 1
ATOM 1386 O O . ASN A 1 92 ? -1.882 0.003 -4.298 1.00 24.20 91 ASN A O 1
ATOM 1397 N N . GLY A 1 2 ? 0.796 -1.049 0.307 1.00 73.51 1 GLY A N 2
ATOM 1398 C CA . GLY A 1 2 ? 1.973 -0.570 -0.393 1.00 52.34 1 GLY A CA 2
ATOM 1399 C C . GLY A 1 2 ? 3.054 -0.088 0.553 1.00 2.31 1 GLY A C 2
ATOM 1400 O O . GLY A 1 2 ? 2.783 0.207 1.717 1.00 72.15 1 GLY A O 2
ATOM 1404 N N . GLU A 1 3 ? 4.284 -0.009 0.054 1.00 53.24 2 GLU A N 2
ATOM 1405 C CA . GLU A 1 3 ? 5.410 0.438 0.865 1.00 52.42 2 GLU A CA 2
ATOM 1406 C C . GLU A 1 3 ? 5.358 1.948 1.082 1.00 21.14 2 GLU A C 2
ATOM 1407 O O . GLU A 1 3 ? 5.422 2.426 2.215 1.00 12.31 2 GLU A O 2
ATOM 1419 N N . LYS A 1 4 ? 5.243 2.694 -0.011 1.00 74.32 3 LYS A N 2
ATOM 1420 C CA . LYS A 1 4 ? 5.181 4.149 0.057 1.00 24.24 3 LYS A CA 2
ATOM 1421 C C . LYS A 1 4 ? 6.413 4.713 0.760 1.00 74.34 3 LYS A C 2
ATOM 1422 O O . LYS A 1 4 ? 6.299 5.504 1.696 1.00 34.25 3 LYS A O 2
ATOM 1441 N N . THR A 1 5 ? 7.591 4.302 0.300 1.00 34.22 4 THR A N 2
ATOM 1442 C CA . THR A 1 5 ? 8.843 4.766 0.884 1.00 73.02 4 THR A CA 2
ATOM 1443 C C . THR A 1 5 ? 10.011 4.539 -0.069 1.00 52.21 4 THR A C 2
ATOM 1444 O O . THR A 1 5 ? 10.002 3.601 -0.866 1.00 51.01 4 THR A O 2
ATOM 1455 N N . VAL A 1 6 ? 11.017 5.404 0.019 1.00 55.04 5 VAL A N 2
ATOM 1456 C CA . VAL A 1 6 ? 12.194 5.297 -0.835 1.00 33.30 5 VAL A CA 2
ATOM 1457 C C . VAL A 1 6 ? 13.292 4.486 -0.157 1.00 5.55 5 VAL A C 2
ATOM 1458 O O . VAL A 1 6 ? 13.691 4.781 0.970 1.00 3.53 5 VAL A O 2
ATOM 1471 N N . LYS A 1 7 ? 13.779 3.463 -0.850 1.00 43.12 6 LYS A N 2
ATOM 1472 C CA . LYS A 1 7 ? 14.834 2.609 -0.317 1.00 2.52 6 LYS A CA 2
ATOM 1473 C C . LYS A 1 7 ? 16.194 3.009 -0.880 1.00 4.44 6 LYS A C 2
ATOM 1474 O O . LYS A 1 7 ? 16.498 2.744 -2.043 1.00 45.24 6 LYS A O 2
ATOM 1493 N N . LEU A 1 8 ? 17.010 3.647 -0.047 1.00 14.11 7 LEU A N 2
ATOM 1494 C CA . LEU A 1 8 ? 18.339 4.082 -0.461 1.00 50.31 7 LEU A CA 2
ATOM 1495 C C . LEU A 1 8 ? 19.364 2.972 -0.256 1.00 21.33 7 LEU A C 2
ATOM 1496 O O . LEU A 1 8 ? 19.406 2.339 0.800 1.00 50.02 7 LEU A O 2
ATOM 1512 N N . TYR A 1 9 ? 20.190 2.742 -1.270 1.00 23.50 8 TYR A N 2
ATOM 1513 C CA . TYR A 1 9 ? 21.216 1.707 -1.201 1.00 13.20 8 TYR A CA 2
ATOM 1514 C C . TYR A 1 9 ? 22.611 2.314 -1.318 1.00 15.23 8 TYR A C 2
ATOM 1515 O O . TYR A 1 9 ? 22.886 3.091 -2.232 1.00 22.25 8 TYR A O 2
ATOM 1533 N N . GLU A 1 10 ? 23.486 1.953 -0.385 1.00 21.21 9 GLU A N 2
ATOM 1534 C CA . GLU A 1 10 ? 24.853 2.462 -0.383 1.00 34.33 9 GLU A CA 2
ATOM 1535 C C . GLU A 1 10 ? 25.643 1.903 -1.562 1.00 63.51 9 GLU A C 2
ATOM 1536 O O . GLU A 1 10 ? 26.540 2.561 -2.090 1.00 32.30 9 GLU A O 2
ATOM 1548 N N . ASP A 1 11 ? 25.305 0.684 -1.969 1.00 54.22 10 ASP A N 2
ATOM 1549 C CA . ASP A 1 11 ? 25.982 0.036 -3.086 1.00 74.42 10 ASP A CA 2
ATOM 1550 C C . ASP A 1 11 ? 25.073 -0.027 -4.310 1.00 30.21 10 ASP A C 2
ATOM 1551 O O . ASP A 1 11 ? 23.875 -0.290 -4.195 1.00 42.42 10 ASP A O 2
ATOM 1560 N N . THR A 1 12 ? 25.650 0.216 -5.483 1.00 2.45 11 THR A N 2
ATOM 1561 C CA . THR A 1 12 ? 24.893 0.190 -6.727 1.00 72.14 11 THR A CA 2
ATOM 1562 C C . THR A 1 12 ? 24.230 -1.166 -6.939 1.00 62.51 11 THR A C 2
ATOM 1563 O O . THR A 1 12 ? 24.592 -2.153 -6.297 1.00 5.33 11 THR A O 2
ATOM 1574 N N . HIS A 1 13 ? 23.258 -1.210 -7.844 1.00 74.12 12 HIS A N 2
ATOM 1575 C CA . HIS A 1 13 ? 22.545 -2.447 -8.142 1.00 31.55 12 HIS A CA 2
ATOM 1576 C C . HIS A 1 13 ? 21.783 -2.944 -6.916 1.00 42.42 12 HIS A C 2
ATOM 1577 O O . HIS A 1 13 ? 21.521 -4.139 -6.777 1.00 42.52 12 HIS A O 2
ATOM 1591 N N . PHE A 1 14 ? 21.431 -2.018 -6.030 1.00 22.33 13 PHE A N 2
ATOM 1592 C CA . PHE A 1 14 ? 20.701 -2.362 -4.815 1.00 2.11 13 PHE A CA 2
ATOM 1593 C C . PHE A 1 14 ? 21.447 -3.425 -4.015 1.00 22.55 13 PHE A C 2
ATOM 1594 O O . PHE A 1 14 ? 20.875 -4.446 -3.630 1.00 53.44 13 PHE A O 2
ATOM 1611 N N . LYS A 1 15 ? 22.729 -3.180 -3.767 1.00 3.00 14 LYS A N 2
ATOM 1612 C CA . LYS A 1 15 ? 23.556 -4.114 -3.012 1.00 71.31 14 LYS A CA 2
ATOM 1613 C C . LYS A 1 15 ? 23.729 -3.646 -1.571 1.00 10.11 14 LYS A C 2
ATOM 1614 O O . LYS A 1 15 ? 23.638 -2.454 -1.280 1.00 42.02 14 LYS A O 2
ATOM 1633 N N . GLY A 1 16 ? 23.980 -4.593 -0.672 1.00 4.44 15 GLY A N 2
ATOM 1634 C CA . GLY A 1 16 ? 24.164 -4.256 0.728 1.00 34.22 15 GLY A CA 2
ATOM 1635 C C . GLY A 1 16 ? 22.848 -4.095 1.463 1.00 54.02 15 GLY A C 2
ATOM 1636 O O . GLY A 1 16 ? 21.950 -4.928 1.334 1.00 65.42 15 GLY A O 2
ATOM 1640 N N . TYR A 1 17 ? 22.732 -3.022 2.237 1.00 53.32 16 TYR A N 2
ATOM 1641 C CA . TYR A 1 17 ? 21.517 -2.756 2.999 1.00 61.25 16 TYR A CA 2
ATOM 1642 C C . TYR A 1 17 ? 20.671 -1.684 2.319 1.00 42.13 16 TYR A C 2
ATOM 1643 O O . TYR A 1 17 ? 21.065 -1.122 1.297 1.00 2.40 16 TYR A O 2
ATOM 1661 N N . SER A 1 18 ? 19.506 -1.406 2.894 1.00 11.44 17 SER A N 2
ATOM 1662 C CA . SER A 1 18 ? 18.601 -0.403 2.344 1.00 63.23 17 SER A CA 2
ATOM 1663 C C . SER A 1 18 ? 17.986 0.442 3.455 1.00 51.13 17 SER A C 2
ATOM 1664 O O . SER A 1 18 ? 17.668 -0.063 4.532 1.00 63.15 17 SER A O 2
ATOM 1672 N N . VAL A 1 19 ? 17.820 1.733 3.185 1.00 44.12 18 VAL A N 2
ATOM 1673 C CA . VAL A 1 19 ? 17.242 2.650 4.160 1.00 62.01 18 VAL A CA 2
ATOM 1674 C C . VAL A 1 19 ? 15.931 3.238 3.651 1.00 1.30 18 VAL A C 2
ATOM 1675 O O . VAL A 1 19 ? 15.866 3.765 2.541 1.00 73.42 18 VAL A O 2
ATOM 1688 N N . GLU A 1 20 ? 14.889 3.145 4.471 1.00 1.44 19 GLU A N 2
ATOM 1689 C CA . GLU A 1 20 ? 13.579 3.669 4.103 1.00 32.33 19 GLU A CA 2
ATOM 1690 C C . GLU A 1 20 ? 13.344 5.039 4.732 1.00 43.44 19 GLU A C 2
ATOM 1691 O O . GLU A 1 20 ? 13.657 5.260 5.902 1.00 12.15 19 GLU A O 2
ATOM 1703 N N . LEU A 1 21 ? 12.793 5.957 3.945 1.00 13.35 20 LEU A N 2
ATOM 1704 C CA . LEU A 1 21 ? 12.516 7.308 4.423 1.00 21.43 20 LEU A CA 2
ATOM 1705 C C . LEU A 1 21 ? 11.267 7.876 3.757 1.00 21.31 20 LEU A C 2
ATOM 1706 O O . LEU A 1 21 ? 11.292 8.313 2.607 1.00 52.34 20 LEU A O 2
ATOM 1722 N N . PRO A 1 22 ? 10.148 7.872 4.496 1.00 30.25 21 PRO A N 2
ATOM 1723 C CA . PRO A 1 22 ? 8.869 8.386 3.999 1.00 74.12 21 PRO A CA 2
ATOM 1724 C C . PRO A 1 22 ? 8.875 9.903 3.840 1.00 25.53 21 PRO A C 2
ATOM 1725 O O . PRO A 1 22 ? 9.879 10.561 4.115 1.00 33.02 21 PRO A O 2
ATOM 1736 N N . VAL A 1 23 ? 7.750 10.452 3.396 1.00 74.34 22 VAL A N 2
ATOM 1737 C CA . VAL A 1 23 ? 7.626 11.891 3.202 1.00 14.41 22 VAL A CA 2
ATOM 1738 C C . VAL A 1 23 ? 8.368 12.658 4.291 1.00 51.22 22 VAL A C 2
ATOM 1739 O O . VAL A 1 23 ? 8.080 12.508 5.477 1.00 34.33 22 VAL A O 2
ATOM 1752 N N . GLY A 1 24 ? 9.326 13.482 3.878 1.00 2.52 23 GLY A N 2
ATOM 1753 C CA . GLY A 1 24 ? 10.095 14.262 4.831 1.00 65.43 23 GLY A CA 2
ATOM 1754 C C . GLY A 1 24 ? 11.492 14.573 4.331 1.00 2.41 23 GLY A C 2
ATOM 1755 O O . GLY A 1 24 ? 11.958 13.978 3.359 1.00 5.25 23 GLY A O 2
ATOM 1759 N N . ASP A 1 25 ? 12.161 15.510 4.995 1.00 72.20 24 ASP A N 2
ATOM 1760 C CA . ASP A 1 25 ? 13.513 15.900 4.612 1.00 13.53 24 ASP A CA 2
ATOM 1761 C C . ASP A 1 25 ? 14.524 15.461 5.666 1.00 2.02 24 ASP A C 2
ATOM 1762 O O . ASP A 1 25 ? 14.244 15.500 6.865 1.00 41.34 24 ASP A O 2
ATOM 1771 N N . TYR A 1 26 ? 15.700 15.042 5.212 1.00 71.12 25 TYR A N 2
ATOM 1772 C CA . TYR A 1 26 ? 16.752 14.592 6.115 1.00 21.52 25 TYR A CA 2
ATOM 1773 C C . TYR A 1 26 ? 18.072 15.292 5.806 1.00 31.43 25 TYR A C 2
ATOM 1774 O O . TYR A 1 26 ? 18.320 15.700 4.673 1.00 50.42 25 TYR A O 2
ATOM 1792 N N . ASN A 1 27 ? 18.916 15.425 6.824 1.00 32.04 26 ASN A N 2
ATOM 1793 C CA . ASN A 1 27 ? 20.211 16.075 6.663 1.00 3.32 26 ASN A CA 2
ATOM 1794 C C . ASN A 1 27 ? 21.345 15.057 6.743 1.00 13.13 26 ASN A C 2
ATOM 1795 O O . ASN A 1 27 ? 21.110 13.848 6.736 1.00 14.02 26 ASN A O 2
ATOM 1806 N N . LEU A 1 28 ? 22.574 15.554 6.820 1.00 23.00 27 LEU A N 2
ATOM 1807 C CA . LEU A 1 28 ? 23.746 14.688 6.902 1.00 14.24 27 LEU A CA 2
ATOM 1808 C C . LEU A 1 28 ? 23.716 13.852 8.177 1.00 33.54 27 LEU A C 2
ATOM 1809 O O . LEU A 1 28 ? 23.985 12.651 8.150 1.00 35.42 27 LEU A O 2
ATOM 1825 N N . SER A 1 29 ? 23.385 14.494 9.293 1.00 31.00 28 SER A N 2
ATOM 1826 C CA . SER A 1 29 ? 23.321 13.809 10.579 1.00 1.50 28 SER A CA 2
ATOM 1827 C C . SER A 1 29 ? 22.169 12.810 10.606 1.00 70.33 28 SER A C 2
ATOM 1828 O O . SER A 1 29 ? 22.226 11.799 11.305 1.00 21.54 28 SER A O 2
ATOM 1836 N N . SER A 1 30 ? 21.123 13.101 9.838 1.00 25.43 29 SER A N 2
ATOM 1837 C CA . SER A 1 30 ? 19.955 12.230 9.776 1.00 43.11 29 SER A CA 2
ATOM 1838 C C . SER A 1 30 ? 20.275 10.945 9.019 1.00 64.31 29 SER A C 2
ATOM 1839 O O . SER A 1 30 ? 19.715 9.886 9.305 1.00 24.44 29 SER A O 2
ATOM 1847 N N . LEU A 1 31 ? 21.180 11.045 8.051 1.00 12.41 30 LEU A N 2
ATOM 1848 C CA . LEU A 1 31 ? 21.576 9.892 7.251 1.00 22.53 30 LEU A CA 2
ATOM 1849 C C . LEU A 1 31 ? 22.193 8.807 8.129 1.00 43.04 30 LEU A C 2
ATOM 1850 O O . LEU A 1 31 ? 21.857 7.629 8.005 1.00 61.12 30 LEU A O 2
ATOM 1866 N N . ILE A 1 32 ? 23.096 9.213 9.015 1.00 14.04 31 ILE A N 2
ATOM 1867 C CA . ILE A 1 32 ? 23.757 8.276 9.915 1.00 13.34 31 ILE A CA 2
ATOM 1868 C C . ILE A 1 32 ? 22.759 7.644 10.880 1.00 24.21 31 ILE A C 2
ATOM 1869 O O . ILE A 1 32 ? 22.948 6.515 11.332 1.00 31.51 31 ILE A O 2
ATOM 1885 N N . SER A 1 33 ? 21.696 8.379 11.190 1.00 4.31 32 SER A N 2
ATOM 1886 C CA . SER A 1 33 ? 20.669 7.891 12.103 1.00 42.41 32 SER A CA 2
ATOM 1887 C C . SER A 1 33 ? 20.131 6.540 11.643 1.00 52.14 32 SER A C 2
ATOM 1888 O O . SER A 1 33 ? 19.668 5.736 12.452 1.00 72.14 32 SER A O 2
ATOM 1896 N N . ARG A 1 34 ? 20.195 6.298 10.337 1.00 3.14 33 ARG A N 2
ATOM 1897 C CA . ARG A 1 34 ? 19.714 5.045 9.768 1.00 15.40 33 ARG A CA 2
ATOM 1898 C C . ARG A 1 34 ? 20.870 4.083 9.514 1.00 44.43 33 ARG A C 2
ATOM 1899 O O . ARG A 1 34 ? 20.673 2.874 9.402 1.00 14.31 33 ARG A O 2
ATOM 1920 N N . GLY A 1 35 ? 22.079 4.630 9.423 1.00 40.04 34 GLY A N 2
ATOM 1921 C CA . GLY A 1 35 ? 23.249 3.807 9.181 1.00 24.53 34 GLY A CA 2
ATOM 1922 C C . GLY A 1 35 ? 23.897 4.098 7.842 1.00 22.32 34 GLY A C 2
ATOM 1923 O O . GLY A 1 35 ? 24.312 3.181 7.134 1.00 42.13 34 GLY A O 2
ATOM 1927 N N . ALA A 1 36 ? 23.983 5.377 7.494 1.00 55.33 35 ALA A N 2
ATOM 1928 C CA . ALA A 1 36 ? 24.584 5.787 6.231 1.00 65.42 35 ALA A CA 2
ATOM 1929 C C . ALA A 1 36 ? 25.146 7.201 6.323 1.00 3.24 35 ALA A C 2
ATOM 1930 O O . ALA A 1 36 ? 24.684 8.013 7.126 1.00 32.45 35 ALA A O 2
ATOM 1937 N N . LEU A 1 37 ? 26.146 7.491 5.498 1.00 61.30 36 LEU A N 2
ATOM 1938 C CA . LEU A 1 37 ? 26.772 8.808 5.487 1.00 1.31 36 LEU A CA 2
ATOM 1939 C C . LEU A 1 37 ? 26.327 9.613 4.270 1.00 63.53 36 LEU A C 2
ATOM 1940 O O . LEU A 1 37 ? 25.552 9.131 3.445 1.00 15.13 36 LEU A O 2
ATOM 1956 N N . ASN A 1 38 ? 26.826 10.840 4.163 1.00 22.22 37 ASN A N 2
ATOM 1957 C CA . ASN A 1 38 ? 26.481 11.711 3.045 1.00 23.33 37 ASN A CA 2
ATOM 1958 C C . ASN A 1 38 ? 27.092 11.195 1.746 1.00 50.13 37 ASN A C 2
ATOM 1959 O O . ASN A 1 38 ? 26.403 11.062 0.734 1.00 1.30 37 ASN A O 2
ATOM 1970 N N . ASP A 1 39 ? 28.388 10.906 1.781 1.00 20.15 38 ASP A N 2
ATOM 1971 C CA . ASP A 1 39 ? 29.092 10.403 0.607 1.00 11.14 38 ASP A CA 2
ATOM 1972 C C . ASP A 1 39 ? 29.236 8.886 0.669 1.00 70.43 38 ASP A C 2
ATOM 1973 O O . ASP A 1 39 ? 30.188 8.366 1.251 1.00 34.54 38 ASP A O 2
ATOM 1982 N N . ASP A 1 40 ? 28.285 8.181 0.065 1.00 41.51 39 ASP A N 2
ATOM 1983 C CA . ASP A 1 40 ? 28.306 6.723 0.051 1.00 53.44 39 ASP A CA 2
ATOM 1984 C C . ASP A 1 40 ? 27.187 6.173 -0.828 1.00 72.30 39 ASP A C 2
ATOM 1985 O O . ASP A 1 40 ? 27.381 5.205 -1.566 1.00 1.53 39 ASP A O 2
ATOM 1994 N N . LEU A 1 41 ? 26.015 6.793 -0.743 1.00 44.45 40 LEU A N 2
ATOM 1995 C CA . LEU A 1 41 ? 24.864 6.365 -1.530 1.00 40.02 40 LEU A CA 2
ATOM 1996 C C . LEU A 1 41 ? 25.226 6.252 -3.008 1.00 33.33 40 LEU A C 2
ATOM 1997 O O . LEU A 1 41 ? 25.640 7.228 -3.632 1.00 53.33 40 LEU A O 2
ATOM 2013 N N . SER A 1 42 ? 25.065 5.054 -3.561 1.00 34.01 41 SER A N 2
ATOM 2014 C CA . SER A 1 42 ? 25.376 4.812 -4.965 1.00 14.40 41 SER A CA 2
ATOM 2015 C C . SER A 1 42 ? 24.121 4.422 -5.740 1.00 52.20 41 SER A C 2
ATOM 2016 O O . SER A 1 42 ? 24.080 4.519 -6.966 1.00 51.45 41 SER A O 2
ATOM 2024 N N . SER A 1 43 ? 23.098 3.980 -5.015 1.00 4.03 42 SER A N 2
ATOM 2025 C CA . SER A 1 43 ? 21.843 3.571 -5.633 1.00 72.01 42 SER A CA 2
ATOM 2026 C C . SER A 1 43 ? 20.665 3.847 -4.704 1.00 35.51 42 SER A C 2
ATOM 2027 O O . SER A 1 43 ? 20.847 4.160 -3.528 1.00 24.20 42 SER A O 2
ATOM 2035 N N . ALA A 1 44 ? 19.455 3.727 -5.241 1.00 51.32 43 ALA A N 2
ATOM 2036 C CA . ALA A 1 44 ? 18.246 3.961 -4.461 1.00 50.32 43 ALA A CA 2
ATOM 2037 C C . ALA A 1 44 ? 16.996 3.729 -5.303 1.00 31.21 43 ALA A C 2
ATOM 2038 O O . ALA A 1 44 ? 16.809 4.363 -6.341 1.00 55.13 43 ALA A O 2
ATOM 2045 N N . ARG A 1 45 ? 16.144 2.815 -4.849 1.00 11.51 44 ARG A N 2
ATOM 2046 C CA . ARG A 1 45 ? 14.912 2.498 -5.562 1.00 3.22 44 ARG A CA 2
ATOM 2047 C C . ARG A 1 45 ? 13.718 3.202 -4.924 1.00 21.12 44 ARG A C 2
ATOM 2048 O O . ARG A 1 45 ? 13.632 3.317 -3.701 1.00 64.11 44 ARG A O 2
ATOM 2069 N N . VAL A 1 46 ? 12.798 3.672 -5.761 1.00 23.34 45 VAL A N 2
ATOM 2070 C CA . VAL A 1 46 ? 11.609 4.364 -5.279 1.00 33.41 45 VAL A CA 2
ATOM 2071 C C . VAL A 1 46 ? 10.346 3.795 -5.917 1.00 21.13 45 VAL A C 2
ATOM 2072 O O . VAL A 1 46 ? 10.363 3.281 -7.035 1.00 41.25 45 VAL A O 2
ATOM 2085 N N . PRO A 1 47 ? 9.223 3.888 -5.190 1.00 14.00 46 PRO A N 2
ATOM 2086 C CA . PRO A 1 47 ? 7.929 3.389 -5.665 1.00 52.12 46 PRO A CA 2
ATOM 2087 C C . PRO A 1 47 ? 7.372 4.224 -6.813 1.00 72.13 46 PRO A C 2
ATOM 2088 O O . PRO A 1 47 ? 7.952 5.241 -7.192 1.00 42.13 46 PRO A O 2
ATOM 2099 N N . SER A 1 48 ? 6.243 3.787 -7.363 1.00 11.51 47 SER A N 2
ATOM 2100 C CA . SER A 1 48 ? 5.609 4.493 -8.470 1.00 43.35 47 SER A CA 2
ATOM 2101 C C . SER A 1 48 ? 4.831 5.705 -7.968 1.00 14.21 47 SER A C 2
ATOM 2102 O O . SER A 1 48 ? 3.837 5.567 -7.256 1.00 52.11 47 SER A O 2
ATOM 2110 N N . GLY A 1 49 ? 5.291 6.894 -8.345 1.00 11.54 48 GLY A N 2
ATOM 2111 C CA . GLY A 1 49 ? 4.627 8.114 -7.924 1.00 11.25 48 GLY A CA 2
ATOM 2112 C C . GLY A 1 49 ? 5.307 8.764 -6.735 1.00 33.34 48 GLY A C 2
ATOM 2113 O O . GLY A 1 49 ? 4.643 9.308 -5.851 1.00 71.30 48 GLY A O 2
ATOM 2117 N N . LEU A 1 50 ? 6.634 8.706 -6.710 1.00 14.40 49 LEU A N 2
ATOM 2118 C CA . LEU A 1 50 ? 7.405 9.293 -5.619 1.00 73.40 49 LEU A CA 2
ATOM 2119 C C . LEU A 1 50 ? 8.411 10.309 -6.148 1.00 41.24 49 LEU A C 2
ATOM 2120 O O . LEU A 1 50 ? 9.123 10.046 -7.118 1.00 20.24 49 LEU A O 2
ATOM 2136 N N . ARG A 1 51 ? 8.466 11.470 -5.504 1.00 51.43 50 ARG A N 2
ATOM 2137 C CA . ARG A 1 51 ? 9.386 12.526 -5.910 1.00 0.23 50 ARG A CA 2
ATOM 2138 C C . ARG A 1 51 ? 10.348 12.873 -4.777 1.00 42.13 50 ARG A C 2
ATOM 2139 O O . ARG A 1 51 ? 9.937 13.044 -3.629 1.00 13.11 50 ARG A O 2
ATOM 2160 N N . LEU A 1 52 ? 11.631 12.975 -5.108 1.00 53.02 51 LEU A N 2
ATOM 2161 C CA . LEU A 1 52 ? 12.652 13.301 -4.119 1.00 44.13 51 LEU A CA 2
ATOM 2162 C C . LEU A 1 52 ? 13.784 14.107 -4.750 1.00 75.24 51 LEU A C 2
ATOM 2163 O O . LEU A 1 52 ? 14.014 14.030 -5.957 1.00 10.54 51 LEU A O 2
ATOM 2179 N N . GLU A 1 53 ? 14.487 14.876 -3.926 1.00 12.45 52 GLU A N 2
ATOM 2180 C CA . GLU A 1 53 ? 15.595 15.695 -4.404 1.00 31.32 52 GLU A CA 2
ATOM 2181 C C . GLU A 1 53 ? 16.839 15.481 -3.546 1.00 71.23 52 GLU A C 2
ATOM 2182 O O . GLU A 1 53 ? 16.756 15.403 -2.320 1.00 51.54 52 GLU A O 2
ATOM 2194 N N . VAL A 1 54 ? 17.992 15.385 -4.200 1.00 41.25 53 VAL A N 2
ATOM 2195 C CA . VAL A 1 54 ? 19.254 15.181 -3.499 1.00 61.34 53 VAL A CA 2
ATOM 2196 C C . VAL A 1 54 ? 19.976 16.504 -3.271 1.00 23.35 53 VAL A C 2
ATOM 2197 O O . VAL A 1 54 ? 19.995 17.372 -4.143 1.00 15.43 53 VAL A O 2
ATOM 2210 N N . PHE A 1 55 ? 20.571 16.650 -2.091 1.00 44.34 54 PHE A N 2
ATOM 2211 C CA . PHE A 1 55 ? 21.295 17.868 -1.747 1.00 5.23 54 PHE A CA 2
ATOM 2212 C C . PHE A 1 55 ? 22.677 17.540 -1.187 1.00 73.14 54 PHE A C 2
ATOM 2213 O O . PHE A 1 55 ? 22.804 17.073 -0.056 1.00 11.43 54 PHE A O 2
ATOM 2230 N N . GLN A 1 56 ? 23.707 17.787 -1.990 1.00 23.25 55 GLN A N 2
ATOM 2231 C CA . GLN A 1 56 ? 25.079 17.516 -1.575 1.00 51.24 55 GLN A CA 2
ATOM 2232 C C . GLN A 1 56 ? 25.374 18.151 -0.220 1.00 73.13 55 GLN A C 2
ATOM 2233 O O . GLN A 1 56 ? 26.097 17.583 0.599 1.00 71.02 55 GLN A O 2
ATOM 2247 N N . HIS A 1 57 ? 24.809 19.332 0.010 1.00 42.33 56 HIS A N 2
ATOM 2248 C CA . HIS A 1 57 ? 25.012 20.044 1.266 1.00 14.55 56 HIS A CA 2
ATOM 2249 C C . HIS A 1 57 ? 23.778 19.936 2.157 1.00 33.33 56 HIS A C 2
ATOM 2250 O O . HIS A 1 57 ? 22.740 19.427 1.737 1.00 72.43 56 HIS A O 2
ATOM 2264 N N . ASN A 1 58 ? 23.900 20.417 3.390 1.00 14.02 57 ASN A N 2
ATOM 2265 C CA . ASN A 1 58 ? 22.794 20.372 4.341 1.00 44.42 57 ASN A CA 2
ATOM 2266 C C . ASN A 1 58 ? 22.261 21.774 4.621 1.00 2.12 57 ASN A C 2
ATOM 2267 O O . ASN A 1 58 ? 21.928 22.106 5.758 1.00 40.42 57 ASN A O 2
ATOM 2278 N N . ASN A 1 59 ? 22.183 22.592 3.576 1.00 21.41 58 ASN A N 2
ATOM 2279 C CA . ASN A 1 59 ? 21.690 23.958 3.710 1.00 63.24 58 ASN A CA 2
ATOM 2280 C C . ASN A 1 59 ? 21.025 24.425 2.419 1.00 72.55 58 ASN A C 2
ATOM 2281 O O . ASN A 1 59 ? 20.857 25.623 2.192 1.00 41.01 58 ASN A O 2
ATOM 2292 N N . PHE A 1 60 ? 20.647 23.469 1.575 1.00 12.44 59 PHE A N 2
ATOM 2293 C CA . PHE A 1 60 ? 20.000 23.782 0.307 1.00 74.05 59 PHE A CA 2
ATOM 2294 C C . PHE A 1 60 ? 20.803 24.819 -0.473 1.00 12.44 59 PHE A C 2
ATOM 2295 O O . PHE A 1 60 ? 20.243 25.626 -1.215 1.00 75.02 59 PHE A O 2
ATOM 2312 N N . LYS A 1 61 ? 22.120 24.793 -0.297 1.00 74.24 60 LYS A N 2
ATOM 2313 C CA . LYS A 1 61 ? 23.002 25.729 -0.983 1.00 43.12 60 LYS A CA 2
ATOM 2314 C C . LYS A 1 61 ? 23.642 25.078 -2.205 1.00 25.00 60 LYS A C 2
ATOM 2315 O O . LYS A 1 61 ? 23.797 25.711 -3.249 1.00 34.04 60 LYS A O 2
ATOM 2334 N N . GLY A 1 62 ? 24.012 23.808 -2.068 1.00 5.21 61 GLY A N 2
ATOM 2335 C CA . GLY A 1 62 ? 24.630 23.093 -3.169 1.00 23.51 61 GLY A CA 2
ATOM 2336 C C . GLY A 1 62 ? 23.629 22.693 -4.235 1.00 24.22 61 GLY A C 2
ATOM 2337 O O . GLY A 1 62 ? 22.420 22.733 -4.008 1.00 21.54 61 GLY A O 2
ATOM 2341 N N . VAL A 1 63 ? 24.133 22.308 -5.403 1.00 64.50 62 VAL A N 2
ATOM 2342 C CA . VAL A 1 63 ? 23.275 21.899 -6.509 1.00 1.53 62 VAL A CA 2
ATOM 2343 C C . VAL A 1 63 ? 22.277 20.835 -6.066 1.00 65.01 62 VAL A C 2
ATOM 2344 O O . VAL A 1 63 ? 22.664 19.765 -5.595 1.00 51.05 62 VAL A O 2
ATOM 2357 N N . ARG A 1 64 ? 20.992 21.136 -6.221 1.00 22.34 63 ARG A N 2
ATOM 2358 C CA . ARG A 1 64 ? 19.938 20.205 -5.836 1.00 62.31 63 ARG A CA 2
ATOM 2359 C C . ARG A 1 64 ? 19.531 19.327 -7.016 1.00 22.10 63 ARG A C 2
ATOM 2360 O O . ARG A 1 64 ? 19.268 19.824 -8.111 1.00 2.30 63 ARG A O 2
ATOM 2381 N N . ASP A 1 65 ? 19.482 18.020 -6.785 1.00 21.32 64 ASP A N 2
ATOM 2382 C CA . ASP A 1 65 ? 19.107 17.072 -7.828 1.00 12.31 64 ASP A CA 2
ATOM 2383 C C . ASP A 1 65 ? 17.689 16.555 -7.608 1.00 14.23 64 ASP A C 2
ATOM 2384 O O . ASP A 1 65 ? 17.029 16.917 -6.633 1.00 22.31 64 ASP A O 2
ATOM 2393 N N . PHE A 1 66 ? 17.225 15.708 -8.521 1.00 13.15 65 PHE A N 2
ATOM 2394 C CA . PHE A 1 66 ? 15.884 15.143 -8.427 1.00 73.24 65 PHE A CA 2
ATOM 2395 C C . PHE A 1 66 ? 15.860 13.710 -8.951 1.00 70.21 65 PHE A C 2
ATOM 2396 O O . PHE A 1 66 ? 16.617 13.355 -9.855 1.00 23.13 65 PHE A O 2
ATOM 2413 N N . TYR A 1 67 ? 14.986 12.891 -8.377 1.00 12.02 66 TYR A N 2
ATOM 2414 C CA . TYR A 1 67 ? 14.865 11.496 -8.783 1.00 33.24 66 TYR A CA 2
ATOM 2415 C C . TYR A 1 67 ? 13.419 11.020 -8.673 1.00 43.12 66 TYR A C 2
ATOM 2416 O O . TYR A 1 67 ? 12.747 11.262 -7.670 1.00 52.33 66 TYR A O 2
ATOM 2434 N N . THR A 1 68 ? 12.947 10.340 -9.713 1.00 55.12 67 THR A N 2
ATOM 2435 C CA . THR A 1 68 ? 11.582 9.830 -9.736 1.00 75.11 67 THR A CA 2
ATOM 2436 C C . THR A 1 68 ? 11.525 8.438 -10.356 1.00 0.40 67 THR A C 2
ATOM 2437 O O . THR A 1 68 ? 10.577 8.103 -11.066 1.00 22.30 67 THR A O 2
ATOM 2448 N N . SER A 1 69 ? 12.546 7.632 -10.082 1.00 75.24 68 SER A N 2
ATOM 2449 C CA . SER A 1 69 ? 12.613 6.277 -10.616 1.00 61.53 68 SER A CA 2
ATOM 2450 C C . SER A 1 69 ? 13.771 5.504 -9.992 1.00 31.22 68 SER A C 2
ATOM 2451 O O . SER A 1 69 ? 14.388 5.959 -9.028 1.00 54.14 68 SER A O 2
ATOM 2459 N N . ASP A 1 70 ? 14.060 4.332 -10.548 1.00 11.44 69 ASP A N 2
ATOM 2460 C CA . ASP A 1 70 ? 15.144 3.495 -10.047 1.00 0.20 69 ASP A CA 2
ATOM 2461 C C . ASP A 1 70 ? 16.482 4.221 -10.148 1.00 0.12 69 ASP A C 2
ATOM 2462 O O . ASP A 1 70 ? 17.122 4.220 -11.199 1.00 11.40 69 ASP A O 2
ATOM 2471 N N . ALA A 1 71 ? 16.898 4.840 -9.048 1.00 11.21 70 ALA A N 2
ATOM 2472 C CA . ALA A 1 71 ? 18.160 5.569 -9.012 1.00 53.03 70 ALA A CA 2
ATOM 2473 C C . ALA A 1 71 ? 19.347 4.612 -9.002 1.00 74.33 70 ALA A C 2
ATOM 2474 O O . ALA A 1 71 ? 19.748 4.117 -7.949 1.00 43.24 70 ALA A O 2
ATOM 2481 N N . ALA A 1 72 ? 19.903 4.354 -10.181 1.00 42.13 71 ALA A N 2
ATOM 2482 C CA . ALA A 1 72 ? 21.045 3.457 -10.307 1.00 71.24 71 ALA A CA 2
ATOM 2483 C C . ALA A 1 72 ? 22.340 4.156 -9.908 1.00 53.41 71 ALA A C 2
ATOM 2484 O O . ALA A 1 72 ? 23.310 3.509 -9.517 1.00 62.44 71 ALA A O 2
ATOM 2491 N N . GLU A 1 73 ? 22.347 5.482 -10.010 1.00 35.13 72 GLU A N 2
ATOM 2492 C CA . GLU A 1 73 ? 23.524 6.268 -9.660 1.00 52.01 72 GLU A CA 2
ATOM 2493 C C . GLU A 1 73 ? 23.122 7.608 -9.051 1.00 52.33 72 GLU A C 2
ATOM 2494 O O . GLU A 1 73 ? 22.448 8.417 -9.691 1.00 74.41 72 GLU A O 2
ATOM 2506 N N . LEU A 1 74 ? 23.540 7.837 -7.811 1.00 53.13 73 LEU A N 2
ATOM 2507 C CA . LEU A 1 74 ? 23.224 9.079 -7.114 1.00 74.02 73 LEU A CA 2
ATOM 2508 C C . LEU A 1 74 ? 23.599 10.290 -7.962 1.00 52.11 73 LEU A C 2
ATOM 2509 O O . LEU A 1 74 ? 24.427 10.194 -8.868 1.00 32.31 73 LEU A O 2
ATOM 2525 N N . SER A 1 75 ? 22.986 11.430 -7.661 1.00 15.15 74 SER A N 2
ATOM 2526 C CA . SER A 1 75 ? 23.254 12.660 -8.396 1.00 51.30 74 SER A CA 2
ATOM 2527 C C . SER A 1 75 ? 24.753 12.937 -8.464 1.00 32.15 74 SER A C 2
ATOM 2528 O O . SER A 1 75 ? 25.243 13.530 -9.424 1.00 51.43 74 SER A O 2
ATOM 2536 N N . ARG A 1 76 ? 25.475 12.502 -7.436 1.00 41.31 75 ARG A N 2
ATOM 2537 C CA . ARG A 1 76 ? 26.918 12.704 -7.377 1.00 32.50 75 ARG A CA 2
ATOM 2538 C C . ARG A 1 76 ? 27.598 11.550 -6.646 1.00 63.54 75 ARG A C 2
ATOM 2539 O O . ARG A 1 76 ? 27.176 11.155 -5.559 1.00 61.24 75 ARG A O 2
ATOM 2560 N N . ASP A 1 77 ? 28.652 11.013 -7.251 1.00 44.01 76 ASP A N 2
ATOM 2561 C CA . ASP A 1 77 ? 29.392 9.905 -6.658 1.00 71.34 76 ASP A CA 2
ATOM 2562 C C . ASP A 1 77 ? 29.823 10.239 -5.234 1.00 3.41 76 ASP A C 2
ATOM 2563 O O . ASP A 1 77 ? 30.648 11.127 -5.017 1.00 75.50 76 ASP A O 2
ATOM 2572 N N . ASN A 1 78 ? 29.259 9.523 -4.267 1.00 3.55 77 ASN A N 2
ATOM 2573 C CA . ASN A 1 78 ? 29.585 9.746 -2.862 1.00 74.23 77 ASN A CA 2
ATOM 2574 C C . ASN A 1 78 ? 29.464 11.224 -2.503 1.00 74.33 77 ASN A C 2
ATOM 2575 O O . ASN A 1 78 ? 30.466 11.902 -2.276 1.00 74.10 77 ASN A O 2
ATOM 2586 N N . ASP A 1 79 ? 28.231 11.716 -2.454 1.00 34.43 78 ASP A N 2
ATOM 2587 C CA . ASP A 1 79 ? 27.978 13.113 -2.121 1.00 34.44 78 ASP A CA 2
ATOM 2588 C C . ASP A 1 79 ? 26.482 13.373 -1.968 1.00 62.32 78 ASP A C 2
ATOM 2589 O O . ASP A 1 79 ? 25.744 13.406 -2.953 1.00 24.35 78 ASP A O 2
ATOM 2598 N N . ALA A 1 80 ? 26.042 13.556 -0.728 1.00 20.34 79 ALA A N 2
ATOM 2599 C CA . ALA A 1 80 ? 24.635 13.814 -0.446 1.00 62.44 79 ALA A CA 2
ATOM 2600 C C . ALA A 1 80 ? 24.403 14.024 1.046 1.00 22.51 79 ALA A C 2
ATOM 2601 O O . ALA A 1 80 ? 24.011 13.100 1.759 1.00 63.31 79 ALA A O 2
ATOM 2608 N N . SER A 1 81 ? 24.648 15.244 1.513 1.00 65.25 80 SER A N 2
ATOM 2609 C CA . SER A 1 81 ? 24.470 15.573 2.922 1.00 44.52 80 SER A CA 2
ATOM 2610 C C . SER A 1 81 ? 22.996 15.524 3.309 1.00 14.11 80 SER A C 2
ATOM 2611 O O . SER A 1 81 ? 22.599 14.760 4.189 1.00 74.35 80 SER A O 2
ATOM 2619 N N . SER A 1 82 ? 22.188 16.346 2.646 1.00 62.43 81 SER A N 2
ATOM 2620 C CA . SER A 1 82 ? 20.757 16.400 2.922 1.00 25.42 81 SER A CA 2
ATOM 2621 C C . SER A 1 82 ? 19.953 15.934 1.713 1.00 55.14 81 SER A C 2
ATOM 2622 O O . SER A 1 82 ? 20.428 15.987 0.578 1.00 12.41 81 SER A O 2
ATOM 2630 N N . VAL A 1 83 ? 18.730 15.477 1.964 1.00 53.34 82 VAL A N 2
ATOM 2631 C CA . VAL A 1 83 ? 17.857 15.003 0.896 1.00 12.04 82 VAL A CA 2
ATOM 2632 C C . VAL A 1 83 ? 16.389 15.179 1.268 1.00 32.23 82 VAL A C 2
ATOM 2633 O O . VAL A 1 83 ? 16.041 15.255 2.447 1.00 43.12 82 VAL A O 2
ATOM 2646 N N . ARG A 1 84 ? 15.531 15.242 0.255 1.00 31.22 83 ARG A N 2
ATOM 2647 C CA . ARG A 1 84 ? 14.100 15.409 0.475 1.00 15.35 83 ARG A CA 2
ATOM 2648 C C . ARG A 1 84 ? 13.305 14.348 -0.280 1.00 63.12 83 ARG A C 2
ATOM 2649 O O . ARG A 1 84 ? 13.502 14.147 -1.479 1.00 32.53 83 ARG A O 2
ATOM 2670 N N . VAL A 1 85 ? 12.408 13.671 0.429 1.00 14.11 84 VAL A N 2
ATOM 2671 C CA . VAL A 1 85 ? 11.583 12.631 -0.174 1.00 62.21 84 VAL A CA 2
ATOM 2672 C C . VAL A 1 85 ? 10.101 12.896 0.066 1.00 22.44 84 VAL A C 2
ATOM 2673 O O . VAL A 1 85 ? 9.699 13.278 1.165 1.00 33.42 84 VAL A O 2
ATOM 2686 N N . SER A 1 86 ? 9.293 12.689 -0.969 1.00 2.43 85 SER A N 2
ATOM 2687 C CA . SER A 1 86 ? 7.855 12.909 -0.871 1.00 70.02 85 SER A CA 2
ATOM 2688 C C . SER A 1 86 ? 7.109 12.094 -1.923 1.00 35.43 85 SER A C 2
ATOM 2689 O O . SER A 1 86 ? 7.707 11.584 -2.870 1.00 73.34 85 SER A O 2
ATOM 2697 N N . LYS A 1 87 ? 5.797 11.974 -1.748 1.00 53.53 86 LYS A N 2
ATOM 2698 C CA . LYS A 1 87 ? 4.965 11.223 -2.681 1.00 25.30 86 LYS A CA 2
ATOM 2699 C C . LYS A 1 87 ? 4.335 12.149 -3.716 1.00 62.33 86 LYS A C 2
ATOM 2700 O O . LYS A 1 87 ? 3.571 13.050 -3.373 1.00 33.22 86 LYS A O 2
ATOM 2719 N N . MET A 1 88 ? 4.660 11.919 -4.984 1.00 43.54 87 MET A N 2
ATOM 2720 C CA . MET A 1 88 ? 4.123 12.732 -6.069 1.00 41.35 87 MET A CA 2
ATOM 2721 C C . MET A 1 88 ? 2.653 12.407 -6.316 1.00 64.02 87 MET A C 2
ATOM 2722 O O . MET A 1 88 ? 1.784 13.263 -6.157 1.00 3.34 87 MET A O 2
ATOM 2736 N N . GLU A 1 89 ? 2.384 11.165 -6.706 1.00 70.12 88 GLU A N 2
ATOM 2737 C CA . GLU A 1 89 ? 1.019 10.729 -6.976 1.00 31.24 88 GLU A CA 2
ATOM 2738 C C . GLU A 1 89 ? 0.109 11.025 -5.787 1.00 75.13 88 GLU A C 2
ATOM 2739 O O . GLU A 1 89 ? -1.091 11.249 -5.950 1.00 15.32 88 GLU A O 2
ATOM 2751 N N . THR A 1 90 ? 0.688 11.023 -4.591 1.00 13.34 89 THR A N 2
ATOM 2752 C CA . THR A 1 90 ? -0.070 11.290 -3.374 1.00 61.34 89 THR A CA 2
ATOM 2753 C C . THR A 1 90 ? 0.237 12.679 -2.828 1.00 44.35 89 THR A C 2
ATOM 2754 O O . THR A 1 90 ? 1.179 12.860 -2.055 1.00 15.40 89 THR A O 2
ATOM 2765 N N . THR A 1 91 ? -0.563 13.660 -3.235 1.00 3.20 90 THR A N 2
ATOM 2766 C CA . THR A 1 91 ? -0.376 15.034 -2.787 1.00 2.32 90 THR A CA 2
ATOM 2767 C C . THR A 1 91 ? -1.262 15.346 -1.586 1.00 43.31 90 THR A C 2
ATOM 2768 O O . THR A 1 91 ? -2.152 14.570 -1.241 1.00 43.24 90 THR A O 2
ATOM 2779 N N . ASN A 1 92 ? -1.012 16.488 -0.953 1.00 52.23 91 ASN A N 2
ATOM 2780 C CA . ASN A 1 92 ? -1.788 16.903 0.210 1.00 73.22 91 ASN A CA 2
ATOM 2781 C C . ASN A 1 92 ? -2.116 18.391 0.143 1.00 40.44 91 ASN A C 2
ATOM 2782 O O . ASN A 1 92 ? -1.397 19.221 0.699 1.00 63.31 91 ASN A O 2
ATOM 2793 N N . GLY A 1 2 ? 1.861 -0.478 -3.969 1.00 20.02 1 GLY A N 3
ATOM 2794 C CA . GLY A 1 2 ? 2.944 -1.403 -3.687 1.00 53.55 1 GLY A CA 3
ATOM 2795 C C . GLY A 1 2 ? 3.813 -0.943 -2.534 1.00 64.11 1 GLY A C 3
ATOM 2796 O O . GLY A 1 2 ? 4.087 -1.710 -1.611 1.00 54.13 1 GLY A O 3
ATOM 2800 N N . GLU A 1 3 ? 4.250 0.311 -2.587 1.00 45.34 2 GLU A N 3
ATOM 2801 C CA . GLU A 1 3 ? 5.097 0.870 -1.539 1.00 73.24 2 GLU A CA 3
ATOM 2802 C C . GLU A 1 3 ? 4.858 2.369 -1.389 1.00 11.52 2 GLU A C 3
ATOM 2803 O O . GLU A 1 3 ? 4.137 2.978 -2.180 1.00 71.20 2 GLU A O 3
ATOM 2815 N N . LYS A 1 4 ? 5.468 2.960 -0.367 1.00 21.01 3 LYS A N 3
ATOM 2816 C CA . LYS A 1 4 ? 5.324 4.388 -0.111 1.00 0.13 3 LYS A CA 3
ATOM 2817 C C . LYS A 1 4 ? 6.567 4.946 0.576 1.00 73.21 3 LYS A C 3
ATOM 2818 O O . LYS A 1 4 ? 6.487 5.905 1.344 1.00 42.31 3 LYS A O 3
ATOM 2837 N N . THR A 1 5 ? 7.716 4.340 0.294 1.00 72.44 4 THR A N 3
ATOM 2838 C CA . THR A 1 5 ? 8.975 4.776 0.883 1.00 21.35 4 THR A CA 3
ATOM 2839 C C . THR A 1 5 ? 10.137 4.558 -0.078 1.00 64.43 4 THR A C 3
ATOM 2840 O O . THR A 1 5 ? 10.092 3.672 -0.932 1.00 40.03 4 THR A O 3
ATOM 2851 N N . VAL A 1 6 ? 11.179 5.370 0.066 1.00 44.31 5 VAL A N 3
ATOM 2852 C CA . VAL A 1 6 ? 12.355 5.265 -0.789 1.00 65.34 5 VAL A CA 3
ATOM 2853 C C . VAL A 1 6 ? 13.415 4.367 -0.159 1.00 54.31 5 VAL A C 3
ATOM 2854 O O . VAL A 1 6 ? 13.810 4.567 0.990 1.00 71.33 5 VAL A O 3
ATOM 2867 N N . LYS A 1 7 ? 13.872 3.378 -0.919 1.00 34.43 6 LYS A N 3
ATOM 2868 C CA . LYS A 1 7 ? 14.887 2.449 -0.437 1.00 21.12 6 LYS A CA 3
ATOM 2869 C C . LYS A 1 7 ? 16.273 2.855 -0.927 1.00 50.44 6 LYS A C 3
ATOM 2870 O O . LYS A 1 7 ? 16.607 2.671 -2.099 1.00 21.45 6 LYS A O 3
ATOM 2889 N N . LEU A 1 8 ? 17.076 3.408 -0.025 1.00 42.13 7 LEU A N 3
ATOM 2890 C CA . LEU A 1 8 ? 18.428 3.839 -0.366 1.00 55.41 7 LEU A CA 3
ATOM 2891 C C . LEU A 1 8 ? 19.441 2.738 -0.072 1.00 1.34 7 LEU A C 3
ATOM 2892 O O . LEU A 1 8 ? 19.502 2.218 1.043 1.00 41.51 7 LEU A O 3
ATOM 2908 N N . TYR A 1 9 ? 20.236 2.389 -1.077 1.00 10.01 8 TYR A N 3
ATOM 2909 C CA . TYR A 1 9 ? 21.247 1.350 -0.926 1.00 23.50 8 TYR A CA 3
ATOM 2910 C C . TYR A 1 9 ? 22.649 1.922 -1.110 1.00 42.53 8 TYR A C 3
ATOM 2911 O O . TYR A 1 9 ? 22.857 2.838 -1.906 1.00 62.52 8 TYR A O 3
ATOM 2929 N N . GLU A 1 10 ? 23.607 1.376 -0.368 1.00 61.32 9 GLU A N 3
ATOM 2930 C CA . GLU A 1 10 ? 24.990 1.832 -0.449 1.00 54.23 9 GLU A CA 3
ATOM 2931 C C . GLU A 1 10 ? 25.682 1.254 -1.680 1.00 23.11 9 GLU A C 3
ATOM 2932 O O . GLU A 1 10 ? 26.514 1.913 -2.304 1.00 71.24 9 GLU A O 3
ATOM 2944 N N . ASP A 1 11 ? 25.334 0.019 -2.022 1.00 34.53 10 ASP A N 3
ATOM 2945 C CA . ASP A 1 11 ? 25.920 -0.650 -3.178 1.00 5.45 10 ASP A CA 3
ATOM 2946 C C . ASP A 1 11 ? 25.155 -0.305 -4.451 1.00 52.01 10 ASP A C 3
ATOM 2947 O O . ASP A 1 11 ? 23.926 -0.371 -4.487 1.00 74.33 10 ASP A O 3
ATOM 2956 N N . THR A 1 12 ? 25.889 0.065 -5.496 1.00 25.42 11 THR A N 3
ATOM 2957 C CA . THR A 1 12 ? 25.280 0.422 -6.771 1.00 22.05 11 THR A CA 3
ATOM 2958 C C . THR A 1 12 ? 24.838 -0.820 -7.536 1.00 42.00 11 THR A C 3
ATOM 2959 O O . THR A 1 12 ? 25.303 -1.075 -8.648 1.00 2.35 11 THR A O 3
ATOM 2970 N N . HIS A 1 13 ? 23.937 -1.590 -6.935 1.00 71.41 12 HIS A N 3
ATOM 2971 C CA . HIS A 1 13 ? 23.431 -2.806 -7.562 1.00 31.41 12 HIS A CA 3
ATOM 2972 C C . HIS A 1 13 ? 22.411 -3.498 -6.662 1.00 1.41 12 HIS A C 3
ATOM 2973 O O . HIS A 1 13 ? 22.329 -4.726 -6.629 1.00 13.43 12 HIS A O 3
ATOM 2987 N N . PHE A 1 14 ? 21.637 -2.701 -5.933 1.00 34.03 13 PHE A N 3
ATOM 2988 C CA . PHE A 1 14 ? 20.623 -3.236 -5.031 1.00 24.32 13 PHE A CA 3
ATOM 2989 C C . PHE A 1 14 ? 21.227 -4.276 -4.090 1.00 53.45 13 PHE A C 3
ATOM 2990 O O . PHE A 1 14 ? 20.741 -5.403 -3.998 1.00 14.11 13 PHE A O 3
ATOM 3007 N N . LYS A 1 15 ? 22.290 -3.888 -3.394 1.00 61.13 14 LYS A N 3
ATOM 3008 C CA . LYS A 1 15 ? 22.961 -4.784 -2.460 1.00 3.11 14 LYS A CA 3
ATOM 3009 C C . LYS A 1 15 ? 23.301 -4.060 -1.161 1.00 43.11 14 LYS A C 3
ATOM 3010 O O . LYS A 1 15 ? 23.426 -2.836 -1.136 1.00 21.35 14 LYS A O 3
ATOM 3029 N N . GLY A 1 16 ? 23.451 -4.825 -0.084 1.00 3.01 15 GLY A N 3
ATOM 3030 C CA . GLY A 1 16 ? 23.777 -4.239 1.203 1.00 51.51 15 GLY A CA 3
ATOM 3031 C C . GLY A 1 16 ? 22.542 -3.871 2.002 1.00 62.32 15 GLY A C 3
ATOM 3032 O O . GLY A 1 16 ? 21.489 -4.490 1.850 1.00 71.44 15 GLY A O 3
ATOM 3036 N N . TYR A 1 17 ? 22.671 -2.863 2.857 1.00 41.23 16 TYR A N 3
ATOM 3037 C CA . TYR A 1 17 ? 21.558 -2.417 3.686 1.00 51.31 16 TYR A CA 3
ATOM 3038 C C . TYR A 1 17 ? 20.684 -1.417 2.934 1.00 65.34 16 TYR A C 3
ATOM 3039 O O . TYR A 1 17 ? 21.129 -0.786 1.975 1.00 74.35 16 TYR A O 3
ATOM 3057 N N . SER A 1 18 ? 19.439 -1.279 3.377 1.00 41.41 17 SER A N 3
ATOM 3058 C CA . SER A 1 18 ? 18.501 -0.359 2.745 1.00 54.32 17 SER A CA 3
ATOM 3059 C C . SER A 1 18 ? 17.938 0.628 3.763 1.00 35.23 17 SER A C 3
ATOM 3060 O O . SER A 1 18 ? 17.676 0.271 4.912 1.00 71.40 17 SER A O 3
ATOM 3068 N N . VAL A 1 19 ? 17.753 1.872 3.333 1.00 4.13 18 VAL A N 3
ATOM 3069 C CA . VAL A 1 19 ? 17.220 2.911 4.206 1.00 44.51 18 VAL A CA 3
ATOM 3070 C C . VAL A 1 19 ? 15.874 3.417 3.700 1.00 61.21 18 VAL A C 3
ATOM 3071 O O . VAL A 1 19 ? 15.743 3.809 2.541 1.00 64.31 18 VAL A O 3
ATOM 3084 N N . GLU A 1 20 ? 14.876 3.405 4.578 1.00 73.03 19 GLU A N 3
ATOM 3085 C CA . GLU A 1 20 ? 13.538 3.862 4.219 1.00 44.32 19 GLU A CA 3
ATOM 3086 C C . GLU A 1 20 ? 13.279 5.265 4.762 1.00 60.44 19 GLU A C 3
ATOM 3087 O O . GLU A 1 20 ? 13.645 5.582 5.894 1.00 35.34 19 GLU A O 3
ATOM 3099 N N . LEU A 1 21 ? 12.647 6.101 3.946 1.00 75.43 20 LEU A N 3
ATOM 3100 C CA . LEU A 1 21 ? 12.338 7.470 4.343 1.00 52.14 20 LEU A CA 3
ATOM 3101 C C . LEU A 1 21 ? 10.900 7.831 3.982 1.00 63.31 20 LEU A C 3
ATOM 3102 O O . LEU A 1 21 ? 10.623 8.400 2.926 1.00 3.11 20 LEU A O 3
ATOM 3118 N N . PRO A 1 22 ? 9.962 7.494 4.880 1.00 65.02 21 PRO A N 3
ATOM 3119 C CA . PRO A 1 22 ? 8.538 7.775 4.680 1.00 53.13 21 PRO A CA 3
ATOM 3120 C C . PRO A 1 22 ? 8.223 9.265 4.764 1.00 24.22 21 PRO A C 3
ATOM 3121 O O . PRO A 1 22 ? 7.658 9.735 5.751 1.00 1.34 21 PRO A O 3
ATOM 3132 N N . VAL A 1 23 ? 8.593 10.003 3.722 1.00 31.02 22 VAL A N 3
ATOM 3133 C CA . VAL A 1 23 ? 8.349 11.440 3.678 1.00 34.31 22 VAL A CA 3
ATOM 3134 C C . VAL A 1 23 ? 9.150 12.167 4.752 1.00 22.41 22 VAL A C 3
ATOM 3135 O O . VAL A 1 23 ? 9.227 11.717 5.895 1.00 41.32 22 VAL A O 3
ATOM 3148 N N . GLY A 1 24 ? 9.746 13.294 4.377 1.00 42.34 23 GLY A N 3
ATOM 3149 C CA . GLY A 1 24 ? 10.534 14.066 5.319 1.00 3.34 23 GLY A CA 3
ATOM 3150 C C . GLY A 1 24 ? 11.868 14.499 4.743 1.00 54.32 23 GLY A C 3
ATOM 3151 O O . GLY A 1 24 ? 12.289 14.005 3.697 1.00 42.10 23 GLY A O 3
ATOM 3155 N N . ASP A 1 25 ? 12.532 15.426 5.424 1.00 22.34 24 ASP A N 3
ATOM 3156 C CA . ASP A 1 25 ? 13.826 15.926 4.973 1.00 14.14 24 ASP A CA 3
ATOM 3157 C C . ASP A 1 25 ? 14.935 15.507 5.933 1.00 10.52 24 ASP A C 3
ATOM 3158 O O . ASP A 1 25 ? 14.764 15.549 7.152 1.00 51.22 24 ASP A O 3
ATOM 3167 N N . TYR A 1 26 ? 16.071 15.103 5.376 1.00 50.41 25 TYR A N 3
ATOM 3168 C CA . TYR A 1 26 ? 17.207 14.674 6.182 1.00 23.42 25 TYR A CA 3
ATOM 3169 C C . TYR A 1 26 ? 18.485 15.383 5.744 1.00 22.43 25 TYR A C 3
ATOM 3170 O O . TYR A 1 26 ? 18.621 15.784 4.589 1.00 12.24 25 TYR A O 3
ATOM 3188 N N . ASN A 1 27 ? 19.421 15.532 6.677 1.00 75.12 26 ASN A N 3
ATOM 3189 C CA . ASN A 1 27 ? 20.689 16.192 6.389 1.00 54.14 26 ASN A CA 3
ATOM 3190 C C . ASN A 1 27 ? 21.848 15.204 6.474 1.00 50.13 26 ASN A C 3
ATOM 3191 O O . ASN A 1 27 ? 21.641 13.993 6.567 1.00 51.43 26 ASN A O 3
ATOM 3202 N N . LEU A 1 28 ? 23.068 15.728 6.442 1.00 42.32 27 LEU A N 3
ATOM 3203 C CA . LEU A 1 28 ? 24.262 14.893 6.516 1.00 11.01 27 LEU A CA 3
ATOM 3204 C C . LEU A 1 28 ? 24.253 14.042 7.782 1.00 3.20 27 LEU A C 3
ATOM 3205 O O . LEU A 1 28 ? 24.441 12.827 7.726 1.00 32.14 27 LEU A O 3
ATOM 3221 N N . SER A 1 29 ? 24.032 14.689 8.922 1.00 22.10 28 SER A N 3
ATOM 3222 C CA . SER A 1 29 ? 24.000 13.992 10.203 1.00 64.15 28 SER A CA 3
ATOM 3223 C C . SER A 1 29 ? 22.880 12.957 10.230 1.00 70.21 28 SER A C 3
ATOM 3224 O O . SER A 1 29 ? 23.085 11.815 10.642 1.00 73.05 28 SER A O 3
ATOM 3232 N N . SER A 1 30 ? 21.695 13.365 9.788 1.00 14.34 29 SER A N 3
ATOM 3233 C CA . SER A 1 30 ? 20.539 12.476 9.765 1.00 25.33 29 SER A CA 3
ATOM 3234 C C . SER A 1 30 ? 20.861 11.188 9.013 1.00 33.44 29 SER A C 3
ATOM 3235 O O . SER A 1 30 ? 20.350 10.117 9.345 1.00 11.04 29 SER A O 3
ATOM 3243 N N . LEU A 1 31 ? 21.711 11.299 7.998 1.00 35.04 30 LEU A N 3
ATOM 3244 C CA . LEU A 1 31 ? 22.101 10.144 7.198 1.00 65.04 30 LEU A CA 3
ATOM 3245 C C . LEU A 1 31 ? 22.993 9.202 8.000 1.00 31.40 30 LEU A C 3
ATOM 3246 O O . LEU A 1 31 ? 22.957 7.986 7.810 1.00 30.50 30 LEU A O 3
ATOM 3262 N N . ILE A 1 32 ? 23.790 9.771 8.898 1.00 60.12 31 ILE A N 3
ATOM 3263 C CA . ILE A 1 32 ? 24.688 8.981 9.731 1.00 11.13 31 ILE A CA 3
ATOM 3264 C C . ILE A 1 32 ? 23.907 8.034 10.637 1.00 42.35 31 ILE A C 3
ATOM 3265 O O . ILE A 1 32 ? 24.272 6.869 10.796 1.00 50.44 31 ILE A O 3
ATOM 3281 N N . SER A 1 33 ? 22.830 8.542 11.226 1.00 12.34 32 SER A N 3
ATOM 3282 C CA . SER A 1 33 ? 21.998 7.743 12.118 1.00 73.43 32 SER A CA 3
ATOM 3283 C C . SER A 1 33 ? 21.331 6.599 11.358 1.00 3.24 32 SER A C 3
ATOM 3284 O O . SER A 1 33 ? 21.048 5.545 11.927 1.00 75.44 32 SER A O 3
ATOM 3292 N N . ARG A 1 34 ? 21.085 6.817 10.071 1.00 74.12 33 ARG A N 3
ATOM 3293 C CA . ARG A 1 34 ? 20.451 5.806 9.233 1.00 54.31 33 ARG A CA 3
ATOM 3294 C C . ARG A 1 34 ? 21.414 4.659 8.942 1.00 34.11 33 ARG A C 3
ATOM 3295 O O . ARG A 1 34 ? 21.013 3.613 8.433 1.00 24.11 33 ARG A O 3
ATOM 3316 N N . GLY A 1 35 ? 22.686 4.864 9.269 1.00 22.30 34 GLY A N 3
ATOM 3317 C CA . GLY A 1 35 ? 23.686 3.839 9.035 1.00 24.40 34 GLY A CA 3
ATOM 3318 C C . GLY A 1 35 ? 24.396 4.013 7.707 1.00 51.30 34 GLY A C 3
ATOM 3319 O O . GLY A 1 35 ? 25.304 3.251 7.376 1.00 53.32 34 GLY A O 3
ATOM 3323 N N . ALA A 1 36 ? 23.980 5.019 6.944 1.00 63.45 35 ALA A N 3
ATOM 3324 C CA . ALA A 1 36 ? 24.583 5.291 5.644 1.00 35.14 35 ALA A CA 3
ATOM 3325 C C . ALA A 1 36 ? 25.254 6.660 5.627 1.00 71.13 35 ALA A C 3
ATOM 3326 O O . ALA A 1 36 ? 24.602 7.685 5.829 1.00 10.20 35 ALA A O 3
ATOM 3333 N N . LEU A 1 37 ? 26.560 6.670 5.384 1.00 30.13 36 LEU A N 3
ATOM 3334 C CA . LEU A 1 37 ? 27.321 7.914 5.341 1.00 54.02 36 LEU A CA 3
ATOM 3335 C C . LEU A 1 37 ? 26.855 8.797 4.187 1.00 30.14 36 LEU A C 3
ATOM 3336 O O . LEU A 1 37 ? 26.481 8.301 3.125 1.00 10.34 36 LEU A O 3
ATOM 3352 N N . ASN A 1 38 ? 26.883 10.108 4.404 1.00 72.12 37 ASN A N 3
ATOM 3353 C CA . ASN A 1 38 ? 26.465 11.060 3.382 1.00 41.55 37 ASN A CA 3
ATOM 3354 C C . ASN A 1 38 ? 27.167 10.779 2.057 1.00 43.34 37 ASN A C 3
ATOM 3355 O O . ASN A 1 38 ? 26.559 10.862 0.990 1.00 55.23 37 ASN A O 3
ATOM 3366 N N . ASP A 1 39 ? 28.451 10.446 2.133 1.00 40.11 38 ASP A N 3
ATOM 3367 C CA . ASP A 1 39 ? 29.236 10.151 0.940 1.00 25.33 38 ASP A CA 3
ATOM 3368 C C . ASP A 1 39 ? 29.554 8.661 0.854 1.00 2.10 38 ASP A C 3
ATOM 3369 O O . ASP A 1 39 ? 30.636 8.223 1.245 1.00 4.43 38 ASP A O 3
ATOM 3378 N N . ASP A 1 40 ? 28.604 7.888 0.341 1.00 61.45 39 ASP A N 3
ATOM 3379 C CA . ASP A 1 40 ? 28.782 6.447 0.203 1.00 64.21 39 ASP A CA 3
ATOM 3380 C C . ASP A 1 40 ? 27.648 5.834 -0.613 1.00 10.43 39 ASP A C 3
ATOM 3381 O O . ASP A 1 40 ? 27.862 4.907 -1.395 1.00 34.14 39 ASP A O 3
ATOM 3390 N N . LEU A 1 41 ? 26.442 6.358 -0.425 1.00 34.24 40 LEU A N 3
ATOM 3391 C CA . LEU A 1 41 ? 25.272 5.862 -1.142 1.00 42.11 40 LEU A CA 3
ATOM 3392 C C . LEU A 1 41 ? 25.560 5.743 -2.635 1.00 74.43 40 LEU A C 3
ATOM 3393 O O . LEU A 1 41 ? 26.033 6.689 -3.264 1.00 51.01 40 LEU A O 3
ATOM 3409 N N . SER A 1 42 ? 25.268 4.574 -3.197 1.00 64.31 41 SER A N 3
ATOM 3410 C CA . SER A 1 42 ? 25.497 4.330 -4.616 1.00 61.44 41 SER A CA 3
ATOM 3411 C C . SER A 1 42 ? 24.246 3.760 -5.278 1.00 51.02 41 SER A C 3
ATOM 3412 O O . SER A 1 42 ? 24.262 3.401 -6.455 1.00 72.24 41 SER A O 3
ATOM 3420 N N . SER A 1 43 ? 23.163 3.681 -4.512 1.00 32.22 42 SER A N 3
ATOM 3421 C CA . SER A 1 43 ? 21.903 3.151 -5.021 1.00 41.52 42 SER A CA 3
ATOM 3422 C C . SER A 1 43 ? 20.719 3.741 -4.261 1.00 21.23 42 SER A C 3
ATOM 3423 O O . SER A 1 43 ? 20.847 4.141 -3.104 1.00 64.01 42 SER A O 3
ATOM 3431 N N . ALA A 1 44 ? 19.566 3.791 -4.920 1.00 22.30 43 ALA A N 3
ATOM 3432 C CA . ALA A 1 44 ? 18.358 4.329 -4.307 1.00 23.22 43 ALA A CA 3
ATOM 3433 C C . ALA A 1 44 ? 17.168 4.225 -5.255 1.00 23.34 43 ALA A C 3
ATOM 3434 O O . ALA A 1 44 ? 17.113 4.912 -6.275 1.00 22.33 43 ALA A O 3
ATOM 3441 N N . ARG A 1 45 ? 16.218 3.361 -4.912 1.00 22.05 44 ARG A N 3
ATOM 3442 C CA . ARG A 1 45 ? 15.030 3.166 -5.733 1.00 60.14 44 ARG A CA 3
ATOM 3443 C C . ARG A 1 45 ? 13.786 3.695 -5.025 1.00 62.03 44 ARG A C 3
ATOM 3444 O O . ARG A 1 45 ? 13.701 3.673 -3.797 1.00 63.24 44 ARG A O 3
ATOM 3465 N N . VAL A 1 46 ? 12.823 4.171 -5.808 1.00 42.13 45 VAL A N 3
ATOM 3466 C CA . VAL A 1 46 ? 11.584 4.705 -5.257 1.00 12.51 45 VAL A CA 3
ATOM 3467 C C . VAL A 1 46 ? 10.369 4.123 -5.971 1.00 11.44 45 VAL A C 3
ATOM 3468 O O . VAL A 1 46 ? 10.407 3.814 -7.162 1.00 13.23 45 VAL A O 3
ATOM 3481 N N . PRO A 1 47 ? 9.263 3.970 -5.227 1.00 41.11 46 PRO A N 3
ATOM 3482 C CA . PRO A 1 47 ? 8.015 3.425 -5.768 1.00 54.13 46 PRO A CA 3
ATOM 3483 C C . PRO A 1 47 ? 7.342 4.380 -6.748 1.00 53.31 46 PRO A C 3
ATOM 3484 O O . PRO A 1 47 ? 7.811 5.498 -6.961 1.00 50.13 46 PRO A O 3
ATOM 3495 N N . SER A 1 48 ? 6.240 3.933 -7.341 1.00 75.03 47 SER A N 3
ATOM 3496 C CA . SER A 1 48 ? 5.504 4.747 -8.301 1.00 52.44 47 SER A CA 3
ATOM 3497 C C . SER A 1 48 ? 4.637 5.780 -7.587 1.00 23.14 47 SER A C 3
ATOM 3498 O O . SER A 1 48 ? 3.688 5.432 -6.886 1.00 21.13 47 SER A O 3
ATOM 3506 N N . GLY A 1 49 ? 4.972 7.054 -7.770 1.00 64.51 48 GLY A N 3
ATOM 3507 C CA . GLY A 1 49 ? 4.216 8.118 -7.137 1.00 2.10 48 GLY A CA 3
ATOM 3508 C C . GLY A 1 49 ? 4.939 8.714 -5.945 1.00 64.53 48 GLY A C 3
ATOM 3509 O O . GLY A 1 49 ? 4.317 9.056 -4.939 1.00 53.44 48 GLY A O 3
ATOM 3513 N N . LEU A 1 50 ? 6.258 8.836 -6.056 1.00 74.21 49 LEU A N 3
ATOM 3514 C CA . LEU A 1 50 ? 7.068 9.393 -4.978 1.00 74.41 49 LEU A CA 3
ATOM 3515 C C . LEU A 1 50 ? 8.069 10.409 -5.518 1.00 73.33 49 LEU A C 3
ATOM 3516 O O . LEU A 1 50 ? 8.752 10.155 -6.511 1.00 33.25 49 LEU A O 3
ATOM 3532 N N . ARG A 1 51 ? 8.152 11.559 -4.858 1.00 35.25 50 ARG A N 3
ATOM 3533 C CA . ARG A 1 51 ? 9.070 12.613 -5.271 1.00 21.12 50 ARG A CA 3
ATOM 3534 C C . ARG A 1 51 ? 10.167 12.817 -4.230 1.00 64.42 50 ARG A C 3
ATOM 3535 O O . ARG A 1 51 ? 9.899 12.852 -3.028 1.00 65.14 50 ARG A O 3
ATOM 3556 N N . LEU A 1 52 ? 11.403 12.950 -4.699 1.00 70.45 51 LEU A N 3
ATOM 3557 C CA . LEU A 1 52 ? 12.542 13.149 -3.810 1.00 11.40 51 LEU A CA 3
ATOM 3558 C C . LEU A 1 52 ? 13.572 14.079 -4.444 1.00 54.01 51 LEU A C 3
ATOM 3559 O O . LEU A 1 52 ? 13.648 14.193 -5.667 1.00 10.51 51 LEU A O 3
ATOM 3575 N N . GLU A 1 53 ? 14.363 14.739 -3.604 1.00 35.13 52 GLU A N 3
ATOM 3576 C CA . GLU A 1 53 ? 15.389 15.657 -4.083 1.00 54.33 52 GLU A CA 3
ATOM 3577 C C . GLU A 1 53 ? 16.710 15.424 -3.357 1.00 1.14 52 GLU A C 3
ATOM 3578 O O . GLU A 1 53 ? 16.789 15.545 -2.134 1.00 40.40 52 GLU A O 3
ATOM 3590 N N . VAL A 1 54 ? 17.746 15.088 -4.118 1.00 63.03 53 VAL A N 3
ATOM 3591 C CA . VAL A 1 54 ? 19.065 14.838 -3.548 1.00 71.04 53 VAL A CA 3
ATOM 3592 C C . VAL A 1 54 ? 19.885 16.121 -3.478 1.00 64.12 53 VAL A C 3
ATOM 3593 O O . VAL A 1 54 ? 20.148 16.759 -4.498 1.00 1.34 53 VAL A O 3
ATOM 3606 N N . PHE A 1 55 ? 20.288 16.493 -2.268 1.00 5.41 54 PHE A N 3
ATOM 3607 C CA . PHE A 1 55 ? 21.080 17.701 -2.064 1.00 14.34 54 PHE A CA 3
ATOM 3608 C C . PHE A 1 55 ? 22.509 17.353 -1.659 1.00 10.25 54 PHE A C 3
ATOM 3609 O O . PHE A 1 55 ? 22.804 17.178 -0.477 1.00 21.22 54 PHE A O 3
ATOM 3626 N N . GLN A 1 56 ? 23.391 17.255 -2.648 1.00 72.31 55 GLN A N 3
ATOM 3627 C CA . GLN A 1 56 ? 24.789 16.926 -2.395 1.00 13.30 55 GLN A CA 3
ATOM 3628 C C . GLN A 1 56 ? 25.402 17.896 -1.390 1.00 64.14 55 GLN A C 3
ATOM 3629 O O . GLN A 1 56 ? 26.065 17.483 -0.438 1.00 33.41 55 GLN A O 3
ATOM 3643 N N . HIS A 1 57 ? 25.178 19.188 -1.609 1.00 64.23 56 HIS A N 3
ATOM 3644 C CA . HIS A 1 57 ? 25.709 20.217 -0.722 1.00 65.25 56 HIS A CA 3
ATOM 3645 C C . HIS A 1 57 ? 24.852 20.348 0.533 1.00 61.43 56 HIS A C 3
ATOM 3646 O O . HIS A 1 57 ? 23.816 19.696 0.659 1.00 43.10 56 HIS A O 3
ATOM 3660 N N . ASN A 1 58 ? 25.292 21.194 1.459 1.00 61.44 57 ASN A N 3
ATOM 3661 C CA . ASN A 1 58 ? 24.565 21.409 2.705 1.00 65.43 57 ASN A CA 3
ATOM 3662 C C . ASN A 1 58 ? 23.078 21.617 2.438 1.00 51.31 57 ASN A C 3
ATOM 3663 O O . ASN A 1 58 ? 22.671 21.887 1.309 1.00 65.15 57 ASN A O 3
ATOM 3674 N N . ASN A 1 59 ? 22.271 21.491 3.486 1.00 11.14 58 ASN A N 3
ATOM 3675 C CA . ASN A 1 59 ? 20.828 21.666 3.366 1.00 60.04 58 ASN A CA 3
ATOM 3676 C C . ASN A 1 59 ? 20.497 22.927 2.574 1.00 43.43 58 ASN A C 3
ATOM 3677 O O . ASN A 1 59 ? 20.592 24.041 3.091 1.00 62.34 58 ASN A O 3
ATOM 3688 N N . PHE A 1 60 ? 20.108 22.745 1.316 1.00 20.22 59 PHE A N 3
ATOM 3689 C CA . PHE A 1 60 ? 19.763 23.868 0.452 1.00 23.30 59 PHE A CA 3
ATOM 3690 C C . PHE A 1 60 ? 20.845 24.943 0.500 1.00 71.12 59 PHE A C 3
ATOM 3691 O O . PHE A 1 60 ? 20.568 26.106 0.793 1.00 2.15 59 PHE A O 3
ATOM 3708 N N . LYS A 1 61 ? 22.079 24.545 0.209 1.00 0.33 60 LYS A N 3
ATOM 3709 C CA . LYS A 1 61 ? 23.204 25.473 0.218 1.00 61.33 60 LYS A CA 3
ATOM 3710 C C . LYS A 1 61 ? 23.820 25.593 -1.172 1.00 42.44 60 LYS A C 3
ATOM 3711 O O . LYS A 1 61 ? 24.305 26.657 -1.557 1.00 70.40 60 LYS A O 3
ATOM 3730 N N . GLY A 1 62 ? 23.796 24.496 -1.923 1.00 23.11 61 GLY A N 3
ATOM 3731 C CA . GLY A 1 62 ? 24.354 24.501 -3.263 1.00 3.15 61 GLY A CA 3
ATOM 3732 C C . GLY A 1 62 ? 23.332 24.129 -4.318 1.00 31.11 61 GLY A C 3
ATOM 3733 O O . GLY A 1 62 ? 22.327 24.819 -4.490 1.00 31.22 61 GLY A O 3
ATOM 3737 N N . VAL A 1 63 ? 23.589 23.035 -5.029 1.00 14.42 62 VAL A N 3
ATOM 3738 C CA . VAL A 1 63 ? 22.683 22.573 -6.074 1.00 21.23 62 VAL A CA 3
ATOM 3739 C C . VAL A 1 63 ? 21.700 21.541 -5.532 1.00 1.00 62 VAL A C 3
ATOM 3740 O O . VAL A 1 63 ? 22.019 20.788 -4.612 1.00 2.03 62 VAL A O 3
ATOM 3753 N N . ARG A 1 64 ? 20.503 21.512 -6.109 1.00 64.23 63 ARG A N 3
ATOM 3754 C CA . ARG A 1 64 ? 19.473 20.573 -5.684 1.00 33.51 63 ARG A CA 3
ATOM 3755 C C . ARG A 1 64 ? 19.131 19.596 -6.805 1.00 71.14 63 ARG A C 3
ATOM 3756 O O . ARG A 1 64 ? 18.975 19.992 -7.961 1.00 33.33 63 ARG A O 3
ATOM 3777 N N . ASP A 1 65 ? 19.017 18.319 -6.457 1.00 11.24 64 ASP A N 3
ATOM 3778 C CA . ASP A 1 65 ? 18.693 17.286 -7.433 1.00 62.32 64 ASP A CA 3
ATOM 3779 C C . ASP A 1 65 ? 17.245 16.831 -7.283 1.00 53.14 64 ASP A C 3
ATOM 3780 O O . ASP A 1 65 ? 16.523 17.303 -6.404 1.00 71.55 64 ASP A O 3
ATOM 3789 N N . PHE A 1 66 ? 16.826 15.913 -8.148 1.00 53.11 65 PHE A N 3
ATOM 3790 C CA . PHE A 1 66 ? 15.463 15.396 -8.113 1.00 55.15 65 PHE A CA 3
ATOM 3791 C C . PHE A 1 66 ? 15.387 14.017 -8.763 1.00 2.24 65 PHE A C 3
ATOM 3792 O O . PHE A 1 66 ? 15.779 13.840 -9.916 1.00 61.22 65 PHE A O 3
ATOM 3809 N N . TYR A 1 67 ? 14.882 13.044 -8.013 1.00 55.20 66 TYR A N 3
ATOM 3810 C CA . TYR A 1 67 ? 14.757 11.680 -8.513 1.00 42.21 66 TYR A CA 3
ATOM 3811 C C . TYR A 1 67 ? 13.322 11.179 -8.379 1.00 4.33 66 TYR A C 3
ATOM 3812 O O . TYR A 1 67 ? 12.721 11.260 -7.307 1.00 21.41 66 TYR A O 3
ATOM 3830 N N . THR A 1 68 ? 12.778 10.661 -9.475 1.00 62.14 67 THR A N 3
ATOM 3831 C CA . THR A 1 68 ? 11.415 10.147 -9.482 1.00 75.14 67 THR A CA 3
ATOM 3832 C C . THR A 1 68 ? 11.348 8.774 -10.141 1.00 31.30 67 THR A C 3
ATOM 3833 O O . THR A 1 68 ? 10.374 8.447 -10.819 1.00 62.25 67 THR A O 3
ATOM 3844 N N . SER A 1 69 ? 12.389 7.973 -9.936 1.00 32.00 68 SER A N 3
ATOM 3845 C CA . SER A 1 69 ? 12.449 6.635 -10.513 1.00 5.21 68 SER A CA 3
ATOM 3846 C C . SER A 1 69 ? 13.644 5.861 -9.964 1.00 60.45 68 SER A C 3
ATOM 3847 O O . SER A 1 69 ? 14.485 6.415 -9.257 1.00 24.11 68 SER A O 3
ATOM 3855 N N . ASP A 1 70 ? 13.711 4.576 -10.296 1.00 52.13 69 ASP A N 3
ATOM 3856 C CA . ASP A 1 70 ? 14.802 3.724 -9.839 1.00 21.13 69 ASP A CA 3
ATOM 3857 C C . ASP A 1 70 ? 16.154 4.354 -10.158 1.00 2.34 69 ASP A C 3
ATOM 3858 O O . ASP A 1 70 ? 16.453 4.654 -11.313 1.00 41.11 69 ASP A O 3
ATOM 3867 N N . ALA A 1 71 ? 16.967 4.553 -9.125 1.00 51.30 70 ALA A N 3
ATOM 3868 C CA . ALA A 1 71 ? 18.287 5.147 -9.295 1.00 41.14 70 ALA A CA 3
ATOM 3869 C C . ALA A 1 71 ? 19.383 4.184 -8.852 1.00 4.30 70 ALA A C 3
ATOM 3870 O O . ALA A 1 71 ? 19.614 3.999 -7.657 1.00 51.05 70 ALA A O 3
ATOM 3877 N N . ALA A 1 72 ? 20.056 3.573 -9.822 1.00 11.50 71 ALA A N 3
ATOM 3878 C CA . ALA A 1 72 ? 21.129 2.631 -9.531 1.00 72.30 71 ALA A CA 3
ATOM 3879 C C . ALA A 1 72 ? 22.412 3.360 -9.147 1.00 54.31 71 ALA A C 3
ATOM 3880 O O . ALA A 1 72 ? 23.414 2.733 -8.806 1.00 41.43 71 ALA A O 3
ATOM 3887 N N . GLU A 1 73 ? 22.372 4.688 -9.206 1.00 22.24 72 GLU A N 3
ATOM 3888 C CA . GLU A 1 73 ? 23.533 5.502 -8.865 1.00 63.41 72 GLU A CA 3
ATOM 3889 C C . GLU A 1 73 ? 23.104 6.857 -8.310 1.00 21.43 72 GLU A C 3
ATOM 3890 O O . GLU A 1 73 ? 22.203 7.503 -8.845 1.00 75.35 72 GLU A O 3
ATOM 3902 N N . LEU A 1 74 ? 23.755 7.281 -7.232 1.00 62.43 73 LEU A N 3
ATOM 3903 C CA . LEU A 1 74 ? 23.442 8.559 -6.602 1.00 73.45 73 LEU A CA 3
ATOM 3904 C C . LEU A 1 74 ? 23.439 9.686 -7.630 1.00 5.01 73 LEU A C 3
ATOM 3905 O O . LEU A 1 74 ? 24.031 9.563 -8.702 1.00 45.32 73 LEU A O 3
ATOM 3921 N N . SER A 1 75 ? 22.771 10.785 -7.294 1.00 24.22 74 SER A N 3
ATOM 3922 C CA . SER A 1 75 ? 22.691 11.934 -8.188 1.00 12.02 74 SER A CA 3
ATOM 3923 C C . SER A 1 75 ? 24.079 12.352 -8.662 1.00 25.22 74 SER A C 3
ATOM 3924 O O . SER A 1 75 ? 24.241 12.866 -9.769 1.00 31.51 74 SER A O 3
ATOM 3932 N N . ARG A 1 76 ? 25.079 12.128 -7.815 1.00 61.43 75 ARG A N 3
ATOM 3933 C CA . ARG A 1 76 ? 26.454 12.481 -8.146 1.00 2.41 75 ARG A CA 3
ATOM 3934 C C . ARG A 1 76 ? 27.440 11.694 -7.287 1.00 13.30 75 ARG A C 3
ATOM 3935 O O . ARG A 1 76 ? 27.058 10.755 -6.589 1.00 74.32 75 ARG A O 3
ATOM 3956 N N . ASP A 1 77 ? 28.708 12.084 -7.344 1.00 4.12 76 ASP A N 3
ATOM 3957 C CA . ASP A 1 77 ? 29.749 11.416 -6.571 1.00 31.20 76 ASP A CA 3
ATOM 3958 C C . ASP A 1 77 ? 29.370 11.348 -5.095 1.00 23.52 76 ASP A C 3
ATOM 3959 O O . ASP A 1 77 ? 28.560 12.139 -4.615 1.00 4.25 76 ASP A O 3
ATOM 3968 N N . ASN A 1 78 ? 29.961 10.395 -4.381 1.00 24.11 77 ASN A N 3
ATOM 3969 C CA . ASN A 1 78 ? 29.685 10.222 -2.959 1.00 53.14 77 ASN A CA 3
ATOM 3970 C C . ASN A 1 78 ? 29.836 11.543 -2.211 1.00 52.13 77 ASN A C 3
ATOM 3971 O O . ASN A 1 78 ? 30.950 11.986 -1.932 1.00 51.41 77 ASN A O 3
ATOM 3982 N N . ASP A 1 79 ? 28.708 12.166 -1.889 1.00 52.53 78 ASP A N 3
ATOM 3983 C CA . ASP A 1 79 ? 28.714 13.436 -1.172 1.00 12.12 78 ASP A CA 3
ATOM 3984 C C . ASP A 1 79 ? 27.291 13.937 -0.941 1.00 63.32 78 ASP A C 3
ATOM 3985 O O . ASP A 1 79 ? 27.034 15.140 -0.967 1.00 24.11 78 ASP A O 3
ATOM 3994 N N . ALA A 1 80 ? 26.371 13.005 -0.717 1.00 74.20 79 ALA A N 3
ATOM 3995 C CA . ALA A 1 80 ? 24.975 13.351 -0.481 1.00 54.41 79 ALA A CA 3
ATOM 3996 C C . ALA A 1 80 ? 24.774 13.892 0.931 1.00 61.52 79 ALA A C 3
ATOM 3997 O O . ALA A 1 80 ? 24.465 13.140 1.855 1.00 24.42 79 ALA A O 3
ATOM 4004 N N . SER A 1 81 ? 24.952 15.199 1.090 1.00 2.11 80 SER A N 3
ATOM 4005 C CA . SER A 1 81 ? 24.795 15.839 2.391 1.00 61.01 80 SER A CA 3
ATOM 4006 C C . SER A 1 81 ? 23.363 15.697 2.897 1.00 72.30 80 SER A C 3
ATOM 4007 O O . SER A 1 81 ? 23.091 14.923 3.815 1.00 1.21 80 SER A O 3
ATOM 4015 N N . SER A 1 82 ? 22.450 16.449 2.291 1.00 43.42 81 SER A N 3
ATOM 4016 C CA . SER A 1 82 ? 21.046 16.411 2.681 1.00 11.14 81 SER A CA 3
ATOM 4017 C C . SER A 1 82 ? 20.179 15.882 1.542 1.00 4.34 81 SER A C 3
ATOM 4018 O O . SER A 1 82 ? 20.597 15.867 0.384 1.00 2.25 81 SER A O 3
ATOM 4026 N N . VAL A 1 83 ? 18.969 15.448 1.880 1.00 1.52 82 VAL A N 3
ATOM 4027 C CA . VAL A 1 83 ? 18.042 14.919 0.887 1.00 11.42 82 VAL A CA 3
ATOM 4028 C C . VAL A 1 83 ? 16.595 15.167 1.299 1.00 22.24 82 VAL A C 3
ATOM 4029 O O . VAL A 1 83 ? 16.313 15.475 2.458 1.00 70.55 82 VAL A O 3
ATOM 4042 N N . ARG A 1 84 ? 15.682 15.030 0.344 1.00 72.22 83 ARG A N 3
ATOM 4043 C CA . ARG A 1 84 ? 14.263 15.239 0.607 1.00 2.12 83 ARG A CA 3
ATOM 4044 C C . ARG A 1 84 ? 13.425 14.127 -0.016 1.00 34.23 83 ARG A C 3
ATOM 4045 O O . ARG A 1 84 ? 13.660 13.721 -1.154 1.00 31.32 83 ARG A O 3
ATOM 4066 N N . VAL A 1 85 ? 12.445 13.638 0.739 1.00 64.34 84 VAL A N 3
ATOM 4067 C CA . VAL A 1 85 ? 11.571 12.573 0.261 1.00 64.01 84 VAL A CA 3
ATOM 4068 C C . VAL A 1 85 ? 10.110 12.883 0.566 1.00 23.23 84 VAL A C 3
ATOM 4069 O O . VAL A 1 85 ? 9.784 13.388 1.640 1.00 35.03 84 VAL A O 3
ATOM 4082 N N . SER A 1 86 ? 9.235 12.576 -0.385 1.00 55.24 85 SER A N 3
ATOM 4083 C CA . SER A 1 86 ? 7.807 12.825 -0.220 1.00 23.12 85 SER A CA 3
ATOM 4084 C C . SER A 1 86 ? 6.991 11.961 -1.176 1.00 33.42 85 SER A C 3
ATOM 4085 O O . SER A 1 86 ? 7.523 11.399 -2.133 1.00 65.11 85 SER A O 3
ATOM 4093 N N . LYS A 1 87 ? 5.693 11.858 -0.909 1.00 41.40 86 LYS A N 3
ATOM 4094 C CA . LYS A 1 87 ? 4.800 11.064 -1.744 1.00 50.34 86 LYS A CA 3
ATOM 4095 C C . LYS A 1 87 ? 4.056 11.949 -2.740 1.00 24.10 86 LYS A C 3
ATOM 4096 O O . LYS A 1 87 ? 3.387 12.907 -2.354 1.00 31.41 86 LYS A O 3
ATOM 4115 N N . MET A 1 88 ? 4.178 11.621 -4.022 1.00 73.40 87 MET A N 3
ATOM 4116 C CA . MET A 1 88 ? 3.514 12.384 -5.072 1.00 43.52 87 MET A CA 3
ATOM 4117 C C . MET A 1 88 ? 2.224 11.699 -5.511 1.00 63.20 87 MET A C 3
ATOM 4118 O O . MET A 1 88 ? 1.763 10.756 -4.869 1.00 22.03 87 MET A O 3
ATOM 4132 N N . GLU A 1 89 ? 1.647 12.179 -6.608 1.00 44.21 88 GLU A N 3
ATOM 4133 C CA . GLU A 1 89 ? 0.410 11.612 -7.131 1.00 32.14 88 GLU A CA 3
ATOM 4134 C C . GLU A 1 89 ? -0.720 11.741 -6.113 1.00 21.42 88 GLU A C 3
ATOM 4135 O O . GLU A 1 89 ? -1.729 11.039 -6.195 1.00 2.11 88 GLU A O 3
ATOM 4147 N N . THR A 1 90 ? -0.543 12.642 -5.152 1.00 52.51 89 THR A N 3
ATOM 4148 C CA . THR A 1 90 ? -1.545 12.863 -4.117 1.00 73.01 89 THR A CA 3
ATOM 4149 C C . THR A 1 90 ? -2.866 13.328 -4.720 1.00 44.43 89 THR A C 3
ATOM 4150 O O . THR A 1 90 ? -3.935 12.839 -4.354 1.00 62.03 89 THR A O 3
ATOM 4161 N N . THR A 1 91 ? -2.785 14.277 -5.648 1.00 53.22 90 THR A N 3
ATOM 4162 C CA . THR A 1 91 ? -3.974 14.809 -6.302 1.00 50.22 90 THR A CA 3
ATOM 4163 C C . THR A 1 91 ? -4.185 14.165 -7.668 1.00 12.14 90 THR A C 3
ATOM 4164 O O . THR A 1 91 ? -3.353 14.300 -8.563 1.00 41.13 90 THR A O 3
ATOM 4175 N N . ASN A 1 92 ? -5.305 13.465 -7.820 1.00 24.24 91 ASN A N 3
ATOM 4176 C CA . ASN A 1 92 ? -5.625 12.799 -9.077 1.00 50.42 91 ASN A CA 3
ATOM 4177 C C . ASN A 1 92 ? -6.647 13.605 -9.874 1.00 33.34 91 ASN A C 3
ATOM 4178 O O . ASN A 1 92 ? -7.175 13.133 -10.881 1.00 2.05 91 ASN A O 3
ATOM 4189 N N . GLY A 1 2 ? 6.814 -2.018 0.623 1.00 42.33 1 GLY A N 4
ATOM 4190 C CA . GLY A 1 2 ? 6.940 -0.572 0.638 1.00 63.10 1 GLY A CA 4
ATOM 4191 C C . GLY A 1 2 ? 6.261 0.082 -0.549 1.00 62.21 1 GLY A C 4
ATOM 4192 O O . GLY A 1 2 ? 6.649 -0.144 -1.695 1.00 15.01 1 GLY A O 4
ATOM 4196 N N . GLU A 1 3 ? 5.244 0.893 -0.274 1.00 63.14 2 GLU A N 4
ATOM 4197 C CA . GLU A 1 3 ? 4.509 1.579 -1.330 1.00 73.11 2 GLU A CA 4
ATOM 4198 C C . GLU A 1 3 ? 4.559 3.091 -1.134 1.00 11.43 2 GLU A C 4
ATOM 4199 O O . GLU A 1 3 ? 4.680 3.850 -2.095 1.00 43.55 2 GLU A O 4
ATOM 4211 N N . LYS A 1 4 ? 4.464 3.523 0.119 1.00 21.34 3 LYS A N 4
ATOM 4212 C CA . LYS A 1 4 ? 4.499 4.944 0.445 1.00 61.43 3 LYS A CA 4
ATOM 4213 C C . LYS A 1 4 ? 5.881 5.354 0.944 1.00 31.50 3 LYS A C 4
ATOM 4214 O O . LYS A 1 4 ? 6.016 6.290 1.732 1.00 14.31 3 LYS A O 4
ATOM 4233 N N . THR A 1 5 ? 6.907 4.647 0.479 1.00 11.05 4 THR A N 4
ATOM 4234 C CA . THR A 1 5 ? 8.278 4.938 0.878 1.00 21.45 4 THR A CA 4
ATOM 4235 C C . THR A 1 5 ? 9.261 4.577 -0.229 1.00 42.34 4 THR A C 4
ATOM 4236 O O . THR A 1 5 ? 8.888 3.965 -1.230 1.00 35.11 4 THR A O 4
ATOM 4247 N N . VAL A 1 6 ? 10.521 4.961 -0.045 1.00 34.55 5 VAL A N 4
ATOM 4248 C CA . VAL A 1 6 ? 11.559 4.676 -1.028 1.00 75.11 5 VAL A CA 4
ATOM 4249 C C . VAL A 1 6 ? 12.632 3.763 -0.446 1.00 73.10 5 VAL A C 4
ATOM 4250 O O . VAL A 1 6 ? 12.742 3.613 0.771 1.00 31.30 5 VAL A O 4
ATOM 4263 N N . LYS A 1 7 ? 13.423 3.155 -1.323 1.00 74.44 6 LYS A N 4
ATOM 4264 C CA . LYS A 1 7 ? 14.490 2.257 -0.898 1.00 71.32 6 LYS A CA 4
ATOM 4265 C C . LYS A 1 7 ? 15.838 2.719 -1.441 1.00 4.24 6 LYS A C 4
ATOM 4266 O O . LYS A 1 7 ? 16.107 2.612 -2.638 1.00 2.41 6 LYS A O 4
ATOM 4285 N N . LEU A 1 8 ? 16.684 3.232 -0.553 1.00 35.30 7 LEU A N 4
ATOM 4286 C CA . LEU A 1 8 ? 18.006 3.709 -0.943 1.00 12.24 7 LEU A CA 4
ATOM 4287 C C . LEU A 1 8 ? 19.076 2.671 -0.621 1.00 2.21 7 LEU A C 4
ATOM 4288 O O . LEU A 1 8 ? 19.091 2.097 0.468 1.00 4.23 7 LEU A O 4
ATOM 4304 N N . TYR A 1 9 ? 19.971 2.437 -1.574 1.00 73.34 8 TYR A N 4
ATOM 4305 C CA . TYR A 1 9 ? 21.045 1.468 -1.393 1.00 21.21 8 TYR A CA 4
ATOM 4306 C C . TYR A 1 9 ? 22.407 2.114 -1.629 1.00 71.31 8 TYR A C 4
ATOM 4307 O O . TYR A 1 9 ? 22.533 3.051 -2.417 1.00 33.33 8 TYR A O 4
ATOM 4325 N N . GLU A 1 10 ? 23.424 1.604 -0.941 1.00 14.13 9 GLU A N 4
ATOM 4326 C CA . GLU A 1 10 ? 24.777 2.131 -1.075 1.00 54.11 9 GLU A CA 4
ATOM 4327 C C . GLU A 1 10 ? 25.507 1.466 -2.238 1.00 75.15 9 GLU A C 4
ATOM 4328 O O . GLU A 1 10 ? 26.567 1.924 -2.663 1.00 41.44 9 GLU A O 4
ATOM 4340 N N . ASP A 1 11 ? 24.931 0.382 -2.748 1.00 41.40 10 ASP A N 4
ATOM 4341 C CA . ASP A 1 11 ? 25.526 -0.347 -3.862 1.00 54.44 10 ASP A CA 4
ATOM 4342 C C . ASP A 1 11 ? 25.203 0.332 -5.190 1.00 14.21 10 ASP A C 4
ATOM 4343 O O . ASP A 1 11 ? 24.697 1.455 -5.219 1.00 61.24 10 ASP A O 4
ATOM 4352 N N . THR A 1 12 ? 25.499 -0.356 -6.288 1.00 40.12 11 THR A N 4
ATOM 4353 C CA . THR A 1 12 ? 25.243 0.181 -7.619 1.00 33.23 11 THR A CA 4
ATOM 4354 C C . THR A 1 12 ? 24.147 -0.607 -8.328 1.00 24.41 11 THR A C 4
ATOM 4355 O O . THR A 1 12 ? 24.266 -0.928 -9.511 1.00 10.10 11 THR A O 4
ATOM 4366 N N . HIS A 1 13 ? 23.080 -0.917 -7.598 1.00 43.11 12 HIS A N 4
ATOM 4367 C CA . HIS A 1 13 ? 21.962 -1.667 -8.159 1.00 22.23 12 HIS A CA 4
ATOM 4368 C C . HIS A 1 13 ? 20.862 -1.861 -7.119 1.00 43.02 12 HIS A C 4
ATOM 4369 O O . HIS A 1 13 ? 19.832 -1.188 -7.158 1.00 72.41 12 HIS A O 4
ATOM 4383 N N . PHE A 1 14 ? 21.088 -2.785 -6.191 1.00 41.11 13 PHE A N 4
ATOM 4384 C CA . PHE A 1 14 ? 20.116 -3.069 -5.142 1.00 54.52 13 PHE A CA 4
ATOM 4385 C C . PHE A 1 14 ? 20.753 -3.873 -4.013 1.00 12.33 13 PHE A C 4
ATOM 4386 O O . PHE A 1 14 ? 20.074 -4.617 -3.305 1.00 30.10 13 PHE A O 4
ATOM 4403 N N . LYS A 1 15 ? 22.062 -3.718 -3.850 1.00 44.41 14 LYS A N 4
ATOM 4404 C CA . LYS A 1 15 ? 22.794 -4.427 -2.807 1.00 73.43 14 LYS A CA 4
ATOM 4405 C C . LYS A 1 15 ? 23.087 -3.508 -1.626 1.00 44.45 14 LYS A C 4
ATOM 4406 O O . LYS A 1 15 ? 22.718 -2.334 -1.634 1.00 63.05 14 LYS A O 4
ATOM 4425 N N . GLY A 1 16 ? 23.756 -4.049 -0.612 1.00 54.32 15 GLY A N 4
ATOM 4426 C CA . GLY A 1 16 ? 24.089 -3.262 0.561 1.00 54.22 15 GLY A CA 4
ATOM 4427 C C . GLY A 1 16 ? 22.902 -3.067 1.484 1.00 24.12 15 GLY A C 4
ATOM 4428 O O . GLY A 1 16 ? 21.862 -3.702 1.311 1.00 14.25 15 GLY A O 4
ATOM 4432 N N . TYR A 1 17 ? 23.059 -2.189 2.468 1.00 11.24 16 TYR A N 4
ATOM 4433 C CA . TYR A 1 17 ? 21.993 -1.915 3.425 1.00 25.44 16 TYR A CA 4
ATOM 4434 C C . TYR A 1 17 ? 20.973 -0.943 2.842 1.00 72.45 16 TYR A C 4
ATOM 4435 O O . TYR A 1 17 ? 21.331 0.118 2.331 1.00 11.14 16 TYR A O 4
ATOM 4453 N N . SER A 1 18 ? 19.699 -1.315 2.921 1.00 10.31 17 SER A N 4
ATOM 4454 C CA . SER A 1 18 ? 18.625 -0.478 2.398 1.00 31.32 17 SER A CA 4
ATOM 4455 C C . SER A 1 18 ? 18.117 0.485 3.467 1.00 71.40 17 SER A C 4
ATOM 4456 O O . SER A 1 18 ? 18.025 0.133 4.643 1.00 20.31 17 SER A O 4
ATOM 4464 N N . VAL A 1 19 ? 17.788 1.703 3.049 1.00 71.21 18 VAL A N 4
ATOM 4465 C CA . VAL A 1 19 ? 17.288 2.718 3.969 1.00 71.34 18 VAL A CA 4
ATOM 4466 C C . VAL A 1 19 ? 16.045 3.402 3.410 1.00 64.35 18 VAL A C 4
ATOM 4467 O O . VAL A 1 19 ? 16.040 3.864 2.269 1.00 31.31 18 VAL A O 4
ATOM 4480 N N . GLU A 1 20 ? 14.994 3.463 4.221 1.00 23.22 19 GLU A N 4
ATOM 4481 C CA . GLU A 1 20 ? 13.745 4.091 3.807 1.00 63.45 19 GLU A CA 4
ATOM 4482 C C . GLU A 1 20 ? 13.610 5.485 4.412 1.00 33.45 19 GLU A C 4
ATOM 4483 O O . GLU A 1 20 ? 14.049 5.731 5.537 1.00 70.24 19 GLU A O 4
ATOM 4495 N N . LEU A 1 21 ? 12.999 6.393 3.660 1.00 44.41 20 LEU A N 4
ATOM 4496 C CA . LEU A 1 21 ? 12.806 7.764 4.121 1.00 33.33 20 LEU A CA 4
ATOM 4497 C C . LEU A 1 21 ? 11.501 8.341 3.581 1.00 64.03 20 LEU A C 4
ATOM 4498 O O . LEU A 1 21 ? 11.414 8.771 2.431 1.00 51.35 20 LEU A O 4
ATOM 4514 N N . PRO A 1 22 ? 10.463 8.353 4.429 1.00 12.34 21 PRO A N 4
ATOM 4515 C CA . PRO A 1 22 ? 9.145 8.878 4.060 1.00 72.11 21 PRO A CA 4
ATOM 4516 C C . PRO A 1 22 ? 9.151 10.393 3.891 1.00 54.42 21 PRO A C 4
ATOM 4517 O O . PRO A 1 22 ? 10.160 11.052 4.140 1.00 3.14 21 PRO A O 4
ATOM 4528 N N . VAL A 1 23 ? 8.017 10.941 3.466 1.00 54.24 22 VAL A N 4
ATOM 4529 C CA . VAL A 1 23 ? 7.891 12.380 3.265 1.00 72.23 22 VAL A CA 4
ATOM 4530 C C . VAL A 1 23 ? 8.638 13.153 4.345 1.00 2.12 22 VAL A C 4
ATOM 4531 O O . VAL A 1 23 ? 8.293 13.084 5.524 1.00 22.21 22 VAL A O 4
ATOM 4544 N N . GLY A 1 24 ? 9.665 13.891 3.934 1.00 2.13 23 GLY A N 4
ATOM 4545 C CA . GLY A 1 24 ? 10.446 14.668 4.880 1.00 72.34 23 GLY A CA 4
ATOM 4546 C C . GLY A 1 24 ? 11.843 14.965 4.372 1.00 54.23 23 GLY A C 4
ATOM 4547 O O . GLY A 1 24 ? 12.222 14.528 3.285 1.00 33.32 23 GLY A O 4
ATOM 4551 N N . ASP A 1 25 ? 12.610 15.712 5.158 1.00 15.41 24 ASP A N 4
ATOM 4552 C CA . ASP A 1 25 ? 13.973 16.069 4.782 1.00 74.23 24 ASP A CA 4
ATOM 4553 C C . ASP A 1 25 ? 14.976 15.521 5.792 1.00 0.51 24 ASP A C 4
ATOM 4554 O O . ASP A 1 25 ? 14.716 15.507 6.995 1.00 12.54 24 ASP A O 4
ATOM 4563 N N . TYR A 1 26 ? 16.122 15.071 5.295 1.00 63.22 25 TYR A N 4
ATOM 4564 C CA . TYR A 1 26 ? 17.164 14.519 6.153 1.00 35.14 25 TYR A CA 4
ATOM 4565 C C . TYR A 1 26 ? 18.512 15.169 5.861 1.00 64.25 25 TYR A C 4
ATOM 4566 O O . TYR A 1 26 ? 18.935 15.255 4.708 1.00 11.55 25 TYR A O 4
ATOM 4584 N N . ASN A 1 27 ? 19.184 15.624 6.914 1.00 72.44 26 ASN A N 4
ATOM 4585 C CA . ASN A 1 27 ? 20.485 16.266 6.771 1.00 23.10 26 ASN A CA 4
ATOM 4586 C C . ASN A 1 27 ? 21.611 15.239 6.856 1.00 52.30 26 ASN A C 4
ATOM 4587 O O . ASN A 1 27 ? 21.368 14.032 6.833 1.00 33.12 26 ASN A O 4
ATOM 4598 N N . LEU A 1 28 ? 22.842 15.727 6.955 1.00 65.15 27 LEU A N 4
ATOM 4599 C CA . LEU A 1 28 ? 24.007 14.852 7.044 1.00 53.32 27 LEU A CA 4
ATOM 4600 C C . LEU A 1 28 ? 23.912 13.942 8.264 1.00 13.22 27 LEU A C 4
ATOM 4601 O O . LEU A 1 28 ? 24.121 12.733 8.167 1.00 2.10 27 LEU A O 4
ATOM 4617 N N . SER A 1 29 ? 23.593 14.531 9.412 1.00 15.41 28 SER A N 4
ATOM 4618 C CA . SER A 1 29 ? 23.471 13.774 10.652 1.00 0.02 28 SER A CA 4
ATOM 4619 C C . SER A 1 29 ? 22.241 12.871 10.619 1.00 4.42 28 SER A C 4
ATOM 4620 O O . SER A 1 29 ? 22.198 11.838 11.286 1.00 23.15 28 SER A O 4
ATOM 4628 N N . SER A 1 30 ? 21.243 13.270 9.838 1.00 41.34 29 SER A N 4
ATOM 4629 C CA . SER A 1 30 ? 20.010 12.501 9.719 1.00 23.44 29 SER A CA 4
ATOM 4630 C C . SER A 1 30 ? 20.213 11.285 8.820 1.00 53.45 29 SER A C 4
ATOM 4631 O O . SER A 1 30 ? 19.548 10.261 8.981 1.00 61.11 29 SER A O 4
ATOM 4639 N N . LEU A 1 31 ? 21.135 11.407 7.871 1.00 31.31 30 LEU A N 4
ATOM 4640 C CA . LEU A 1 31 ? 21.427 10.319 6.944 1.00 74.11 30 LEU A CA 4
ATOM 4641 C C . LEU A 1 31 ? 21.944 9.092 7.689 1.00 50.53 30 LEU A C 4
ATOM 4642 O O . LEU A 1 31 ? 21.420 7.990 7.528 1.00 31.21 30 LEU A O 4
ATOM 4658 N N . ILE A 1 32 ? 22.973 9.293 8.505 1.00 63.13 31 ILE A N 4
ATOM 4659 C CA . ILE A 1 32 ? 23.559 8.204 9.277 1.00 53.02 31 ILE A CA 4
ATOM 4660 C C . ILE A 1 32 ? 22.595 7.711 10.351 1.00 52.42 31 ILE A C 4
ATOM 4661 O O . ILE A 1 32 ? 22.649 6.553 10.764 1.00 1.21 31 ILE A O 4
ATOM 4677 N N . SER A 1 33 ? 21.712 8.599 10.798 1.00 73.44 32 SER A N 4
ATOM 4678 C CA . SER A 1 33 ? 20.736 8.255 11.825 1.00 31.03 32 SER A CA 4
ATOM 4679 C C . SER A 1 33 ? 19.905 7.047 11.403 1.00 13.32 32 SER A C 4
ATOM 4680 O O . SER A 1 33 ? 19.378 6.318 12.244 1.00 62.03 32 SER A O 4
ATOM 4688 N N . ARG A 1 34 ? 19.792 6.843 10.095 1.00 73.12 33 ARG A N 4
ATOM 4689 C CA . ARG A 1 34 ? 19.024 5.725 9.560 1.00 51.03 33 ARG A CA 4
ATOM 4690 C C . ARG A 1 34 ? 19.945 4.686 8.926 1.00 1.53 33 ARG A C 4
ATOM 4691 O O . ARG A 1 34 ? 19.515 3.881 8.102 1.00 21.53 33 ARG A O 4
ATOM 4712 N N . GLY A 1 35 ? 21.216 4.713 9.317 1.00 32.24 34 GLY A N 4
ATOM 4713 C CA . GLY A 1 35 ? 22.178 3.770 8.778 1.00 73.33 34 GLY A CA 4
ATOM 4714 C C . GLY A 1 35 ? 22.569 4.094 7.349 1.00 34.34 34 GLY A C 4
ATOM 4715 O O . GLY A 1 35 ? 22.705 3.197 6.518 1.00 52.25 34 GLY A O 4
ATOM 4719 N N . ALA A 1 36 ? 22.748 5.379 7.064 1.00 41.22 35 ALA A N 4
ATOM 4720 C CA . ALA A 1 36 ? 23.126 5.819 5.727 1.00 52.15 35 ALA A CA 4
ATOM 4721 C C . ALA A 1 36 ? 24.256 6.841 5.784 1.00 50.34 35 ALA A C 4
ATOM 4722 O O . ALA A 1 36 ? 24.111 7.909 6.380 1.00 45.30 35 ALA A O 4
ATOM 4729 N N . LEU A 1 37 ? 25.381 6.508 5.161 1.00 70.41 36 LEU A N 4
ATOM 4730 C CA . LEU A 1 37 ? 26.537 7.397 5.141 1.00 23.23 36 LEU A CA 4
ATOM 4731 C C . LEU A 1 37 ? 26.365 8.492 4.093 1.00 33.43 36 LEU A C 4
ATOM 4732 O O . LEU A 1 37 ? 25.877 8.239 2.992 1.00 5.14 36 LEU A O 4
ATOM 4748 N N . ASN A 1 38 ? 26.770 9.708 4.444 1.00 52.04 37 ASN A N 4
ATOM 4749 C CA . ASN A 1 38 ? 26.661 10.842 3.532 1.00 24.53 37 ASN A CA 4
ATOM 4750 C C . ASN A 1 38 ? 27.285 10.513 2.179 1.00 1.32 37 ASN A C 4
ATOM 4751 O O . ASN A 1 38 ? 26.618 10.573 1.146 1.00 44.11 37 ASN A O 4
ATOM 4762 N N . ASP A 1 39 ? 28.567 10.166 2.194 1.00 42.03 38 ASP A N 4
ATOM 4763 C CA . ASP A 1 39 ? 29.281 9.826 0.968 1.00 3.34 38 ASP A CA 4
ATOM 4764 C C . ASP A 1 39 ? 29.426 8.314 0.825 1.00 55.41 38 ASP A C 4
ATOM 4765 O O . ASP A 1 39 ? 30.403 7.727 1.288 1.00 4.45 38 ASP A O 4
ATOM 4774 N N . ASP A 1 40 ? 28.445 7.690 0.181 1.00 3.32 39 ASP A N 4
ATOM 4775 C CA . ASP A 1 40 ? 28.463 6.247 -0.023 1.00 73.55 39 ASP A CA 4
ATOM 4776 C C . ASP A 1 40 ? 27.297 5.809 -0.905 1.00 22.40 39 ASP A C 4
ATOM 4777 O O . ASP A 1 40 ? 27.429 4.890 -1.716 1.00 13.45 39 ASP A O 4
ATOM 4786 N N . LEU A 1 41 ? 26.157 6.470 -0.741 1.00 30.02 40 LEU A N 4
ATOM 4787 C CA . LEU A 1 41 ? 24.967 6.149 -1.521 1.00 31.41 40 LEU A CA 4
ATOM 4788 C C . LEU A 1 41 ? 25.290 6.096 -3.011 1.00 1.53 40 LEU A C 4
ATOM 4789 O O . LEU A 1 41 ? 25.739 7.083 -3.593 1.00 42.35 40 LEU A O 4
ATOM 4805 N N . SER A 1 42 ? 25.056 4.939 -3.622 1.00 4.34 41 SER A N 4
ATOM 4806 C CA . SER A 1 42 ? 25.324 4.758 -5.044 1.00 20.15 41 SER A CA 4
ATOM 4807 C C . SER A 1 42 ? 24.115 4.154 -5.751 1.00 71.31 41 SER A C 4
ATOM 4808 O O . SER A 1 42 ? 24.153 3.889 -6.953 1.00 23.14 41 SER A O 4
ATOM 4816 N N . SER A 1 43 ? 23.042 3.938 -4.997 1.00 1.45 42 SER A N 4
ATOM 4817 C CA . SER A 1 43 ? 21.822 3.362 -5.549 1.00 60.12 42 SER A CA 4
ATOM 4818 C C . SER A 1 43 ? 20.588 3.942 -4.864 1.00 24.21 42 SER A C 4
ATOM 4819 O O . SER A 1 43 ? 20.627 4.294 -3.685 1.00 45.05 42 SER A O 4
ATOM 4827 N N . ALA A 1 44 ? 19.494 4.038 -5.612 1.00 20.31 43 ALA A N 4
ATOM 4828 C CA . ALA A 1 44 ? 18.248 4.573 -5.077 1.00 71.34 43 ALA A CA 4
ATOM 4829 C C . ALA A 1 44 ? 17.054 4.118 -5.910 1.00 13.04 43 ALA A C 4
ATOM 4830 O O . ALA A 1 44 ? 16.976 4.399 -7.106 1.00 33.23 43 ALA A O 4
ATOM 4837 N N . ARG A 1 45 ? 16.126 3.414 -5.269 1.00 51.14 44 ARG A N 4
ATOM 4838 C CA . ARG A 1 45 ? 14.936 2.919 -5.952 1.00 24.03 44 ARG A CA 4
ATOM 4839 C C . ARG A 1 45 ? 13.669 3.470 -5.304 1.00 63.21 44 ARG A C 4
ATOM 4840 O O . ARG A 1 45 ? 13.237 2.991 -4.256 1.00 35.22 44 ARG A O 4
ATOM 4861 N N . VAL A 1 46 ? 13.079 4.480 -5.935 1.00 61.25 45 VAL A N 4
ATOM 4862 C CA . VAL A 1 46 ? 11.862 5.096 -5.422 1.00 34.33 45 VAL A CA 4
ATOM 4863 C C . VAL A 1 46 ? 10.636 4.614 -6.189 1.00 73.23 45 VAL A C 4
ATOM 4864 O O . VAL A 1 46 ? 10.709 4.260 -7.366 1.00 61.51 45 VAL A O 4
ATOM 4877 N N . PRO A 1 47 ? 9.480 4.600 -5.509 1.00 74.33 46 PRO A N 4
ATOM 4878 C CA . PRO A 1 47 ? 8.214 4.164 -6.108 1.00 4.20 46 PRO A CA 4
ATOM 4879 C C . PRO A 1 47 ? 7.700 5.146 -7.155 1.00 10.52 46 PRO A C 4
ATOM 4880 O O . PRO A 1 47 ? 8.211 6.259 -7.280 1.00 44.11 46 PRO A O 4
ATOM 4891 N N . SER A 1 48 ? 6.685 4.728 -7.904 1.00 61.12 47 SER A N 4
ATOM 4892 C CA . SER A 1 48 ? 6.104 5.570 -8.943 1.00 14.22 47 SER A CA 4
ATOM 4893 C C . SER A 1 48 ? 5.160 6.606 -8.338 1.00 24.42 47 SER A C 4
ATOM 4894 O O . SER A 1 48 ? 4.116 6.263 -7.785 1.00 23.41 47 SER A O 4
ATOM 4902 N N . GLY A 1 49 ? 5.537 7.876 -8.447 1.00 43.05 48 GLY A N 4
ATOM 4903 C CA . GLY A 1 49 ? 4.715 8.943 -7.907 1.00 63.10 48 GLY A CA 4
ATOM 4904 C C . GLY A 1 49 ? 5.364 9.632 -6.723 1.00 45.13 48 GLY A C 4
ATOM 4905 O O . GLY A 1 49 ? 4.690 10.299 -5.937 1.00 22.41 48 GLY A O 4
ATOM 4909 N N . LEU A 1 50 ? 6.677 9.471 -6.594 1.00 13.12 49 LEU A N 4
ATOM 4910 C CA . LEU A 1 50 ? 7.418 10.082 -5.496 1.00 32.13 49 LEU A CA 4
ATOM 4911 C C . LEU A 1 50 ? 8.542 10.968 -6.024 1.00 31.43 49 LEU A C 4
ATOM 4912 O O . LEU A 1 50 ? 9.296 10.567 -6.910 1.00 45.42 49 LEU A O 4
ATOM 4928 N N . ARG A 1 51 ? 8.649 12.172 -5.471 1.00 75.34 50 ARG A N 4
ATOM 4929 C CA . ARG A 1 51 ? 9.681 13.114 -5.886 1.00 22.40 50 ARG A CA 4
ATOM 4930 C C . ARG A 1 51 ? 10.748 13.261 -4.805 1.00 10.30 50 ARG A C 4
ATOM 4931 O O . ARG A 1 51 ? 10.437 13.316 -3.614 1.00 43.13 50 ARG A O 4
ATOM 4952 N N . LEU A 1 52 ? 12.006 13.324 -5.227 1.00 51.54 51 LEU A N 4
ATOM 4953 C CA . LEU A 1 52 ? 13.120 13.465 -4.296 1.00 14.33 51 LEU A CA 4
ATOM 4954 C C . LEU A 1 52 ? 14.140 14.473 -4.815 1.00 50.12 51 LEU A C 4
ATOM 4955 O O . LEU A 1 52 ? 14.232 14.712 -6.019 1.00 3.33 51 LEU A O 4
ATOM 4971 N N . GLU A 1 53 ? 14.905 15.059 -3.899 1.00 61.32 52 GLU A N 4
ATOM 4972 C CA . GLU A 1 53 ? 15.920 16.039 -4.266 1.00 52.52 52 GLU A CA 4
ATOM 4973 C C . GLU A 1 53 ? 17.197 15.829 -3.459 1.00 23.24 52 GLU A C 4
ATOM 4974 O O . GLU A 1 53 ? 17.183 15.881 -2.229 1.00 4.13 52 GLU A O 4
ATOM 4986 N N . VAL A 1 54 ? 18.301 15.590 -4.160 1.00 20.33 53 VAL A N 4
ATOM 4987 C CA . VAL A 1 54 ? 19.588 15.371 -3.509 1.00 54.44 53 VAL A CA 4
ATOM 4988 C C . VAL A 1 54 ? 20.331 16.687 -3.305 1.00 75.05 53 VAL A C 4
ATOM 4989 O O . VAL A 1 54 ? 20.397 17.521 -4.208 1.00 51.44 53 VAL A O 4
ATOM 5002 N N . PHE A 1 55 ? 20.889 16.866 -2.113 1.00 10.10 54 PHE A N 4
ATOM 5003 C CA . PHE A 1 55 ? 21.628 18.081 -1.789 1.00 54.04 54 PHE A CA 4
ATOM 5004 C C . PHE A 1 55 ? 23.024 17.747 -1.271 1.00 54.24 54 PHE A C 4
ATOM 5005 O O . PHE A 1 55 ? 23.190 17.349 -0.119 1.00 34.30 54 PHE A O 4
ATOM 5022 N N . GLN A 1 56 ? 24.023 17.913 -2.132 1.00 72.41 55 GLN A N 4
ATOM 5023 C CA . GLN A 1 56 ? 25.404 17.628 -1.762 1.00 61.40 55 GLN A CA 4
ATOM 5024 C C . GLN A 1 56 ? 25.775 18.331 -0.461 1.00 3.12 55 GLN A C 4
ATOM 5025 O O . GLN A 1 56 ? 26.525 17.794 0.356 1.00 75.13 55 GLN A O 4
ATOM 5039 N N . HIS A 1 57 ? 25.247 19.536 -0.274 1.00 13.33 56 HIS A N 4
ATOM 5040 C CA . HIS A 1 57 ? 25.523 20.314 0.929 1.00 35.23 56 HIS A CA 4
ATOM 5041 C C . HIS A 1 57 ? 24.246 20.543 1.733 1.00 71.13 56 HIS A C 4
ATOM 5042 O O . HIS A 1 57 ? 23.180 20.782 1.167 1.00 10.22 56 HIS A O 4
ATOM 5056 N N . ASN A 1 58 ? 24.363 20.467 3.054 1.00 14.15 57 ASN A N 4
ATOM 5057 C CA . ASN A 1 58 ? 23.217 20.665 3.936 1.00 64.15 57 ASN A CA 4
ATOM 5058 C C . ASN A 1 58 ? 22.685 22.091 3.824 1.00 25.54 57 ASN A C 4
ATOM 5059 O O . ASN A 1 58 ? 23.329 22.960 3.239 1.00 5.12 57 ASN A O 4
ATOM 5070 N N . ASN A 1 59 ? 21.506 22.322 4.391 1.00 33.01 58 ASN A N 4
ATOM 5071 C CA . ASN A 1 59 ? 20.887 23.642 4.356 1.00 53.10 58 ASN A CA 4
ATOM 5072 C C . ASN A 1 59 ? 20.570 24.056 2.922 1.00 0.32 58 ASN A C 4
ATOM 5073 O O . ASN A 1 59 ? 20.628 25.237 2.578 1.00 5.14 58 ASN A O 4
ATOM 5084 N N . PHE A 1 60 ? 20.234 23.077 2.090 1.00 72.44 59 PHE A N 4
ATOM 5085 C CA . PHE A 1 60 ? 19.908 23.339 0.693 1.00 71.34 59 PHE A CA 4
ATOM 5086 C C . PHE A 1 60 ? 21.001 24.168 0.025 1.00 0.45 59 PHE A C 4
ATOM 5087 O O . PHE A 1 60 ? 20.732 24.958 -0.880 1.00 1.42 59 PHE A O 4
ATOM 5104 N N . LYS A 1 61 ? 22.236 23.984 0.480 1.00 71.32 60 LYS A N 4
ATOM 5105 C CA . LYS A 1 61 ? 23.372 24.713 -0.072 1.00 14.24 60 LYS A CA 4
ATOM 5106 C C . LYS A 1 61 ? 23.897 24.031 -1.330 1.00 65.42 60 LYS A C 4
ATOM 5107 O O . LYS A 1 61 ? 23.782 22.815 -1.484 1.00 12.45 60 LYS A O 4
ATOM 5126 N N . GLY A 1 62 ? 24.477 24.821 -2.229 1.00 23.04 61 GLY A N 4
ATOM 5127 C CA . GLY A 1 62 ? 25.013 24.274 -3.461 1.00 45.34 61 GLY A CA 4
ATOM 5128 C C . GLY A 1 62 ? 23.930 23.938 -4.466 1.00 74.02 61 GLY A C 4
ATOM 5129 O O . GLY A 1 62 ? 22.773 24.324 -4.296 1.00 1.33 61 GLY A O 4
ATOM 5133 N N . VAL A 1 63 ? 24.303 23.217 -5.519 1.00 3.14 62 VAL A N 4
ATOM 5134 C CA . VAL A 1 63 ? 23.355 22.829 -6.556 1.00 14.25 62 VAL A CA 4
ATOM 5135 C C . VAL A 1 63 ? 22.442 21.707 -6.073 1.00 52.34 62 VAL A C 4
ATOM 5136 O O . VAL A 1 63 ? 22.911 20.673 -5.598 1.00 74.11 62 VAL A O 4
ATOM 5149 N N . ARG A 1 64 ? 21.136 21.919 -6.200 1.00 31.13 63 ARG A N 4
ATOM 5150 C CA . ARG A 1 64 ? 20.156 20.925 -5.776 1.00 45.52 63 ARG A CA 4
ATOM 5151 C C . ARG A 1 64 ? 19.816 19.975 -6.921 1.00 2.25 63 ARG A C 4
ATOM 5152 O O . ARG A 1 64 ? 19.647 20.400 -8.064 1.00 33.23 63 ARG A O 4
ATOM 5173 N N . ASP A 1 65 ? 19.718 18.689 -6.605 1.00 24.42 64 ASP A N 4
ATOM 5174 C CA . ASP A 1 65 ? 19.398 17.678 -7.606 1.00 71.10 64 ASP A CA 4
ATOM 5175 C C . ASP A 1 65 ? 17.955 17.204 -7.458 1.00 4.33 64 ASP A C 4
ATOM 5176 O O . ASP A 1 65 ? 17.236 17.644 -6.560 1.00 71.34 64 ASP A O 4
ATOM 5185 N N . PHE A 1 66 ? 17.539 16.306 -8.344 1.00 54.43 65 PHE A N 4
ATOM 5186 C CA . PHE A 1 66 ? 16.181 15.775 -8.314 1.00 22.44 65 PHE A CA 4
ATOM 5187 C C . PHE A 1 66 ? 16.125 14.390 -8.952 1.00 30.32 65 PHE A C 4
ATOM 5188 O O . PHE A 1 66 ? 16.884 14.087 -9.873 1.00 4.34 65 PHE A O 4
ATOM 5205 N N . TYR A 1 67 ? 15.221 13.553 -8.456 1.00 31.35 66 TYR A N 4
ATOM 5206 C CA . TYR A 1 67 ? 15.067 12.199 -8.974 1.00 72.32 66 TYR A CA 4
ATOM 5207 C C . TYR A 1 67 ? 13.668 11.662 -8.688 1.00 73.24 66 TYR A C 4
ATOM 5208 O O . TYR A 1 67 ? 13.201 11.685 -7.549 1.00 53.11 66 TYR A O 4
ATOM 5226 N N . THR A 1 68 ? 13.002 11.177 -9.732 1.00 62.13 67 THR A N 4
ATOM 5227 C CA . THR A 1 68 ? 11.657 10.634 -9.596 1.00 14.13 67 THR A CA 4
ATOM 5228 C C . THR A 1 68 ? 11.551 9.257 -10.242 1.00 11.42 67 THR A C 4
ATOM 5229 O O . THR A 1 68 ? 10.562 8.947 -10.906 1.00 40.20 67 THR A O 4
ATOM 5240 N N . SER A 1 69 ? 12.576 8.435 -10.042 1.00 72.13 68 SER A N 4
ATOM 5241 C CA . SER A 1 69 ? 12.599 7.091 -10.609 1.00 1.34 68 SER A CA 4
ATOM 5242 C C . SER A 1 69 ? 13.718 6.260 -9.988 1.00 72.34 68 SER A C 4
ATOM 5243 O O . SER A 1 69 ? 14.531 6.769 -9.217 1.00 15.52 68 SER A O 4
ATOM 5251 N N . ASP A 1 70 ? 13.752 4.977 -10.332 1.00 24.15 69 ASP A N 4
ATOM 5252 C CA . ASP A 1 70 ? 14.771 4.073 -9.810 1.00 44.22 69 ASP A CA 4
ATOM 5253 C C . ASP A 1 70 ? 16.147 4.426 -10.368 1.00 30.24 69 ASP A C 4
ATOM 5254 O O . ASP A 1 70 ? 16.576 3.877 -11.382 1.00 31.42 69 ASP A O 4
ATOM 5263 N N . ALA A 1 71 ? 16.833 5.346 -9.698 1.00 11.30 70 ALA A N 4
ATOM 5264 C CA . ALA A 1 71 ? 18.160 5.771 -10.126 1.00 11.53 70 ALA A CA 4
ATOM 5265 C C . ALA A 1 71 ? 19.246 4.928 -9.466 1.00 52.13 70 ALA A C 4
ATOM 5266 O O . ALA A 1 71 ? 19.279 4.788 -8.244 1.00 62.42 70 ALA A O 4
ATOM 5273 N N . ALA A 1 72 ? 20.132 4.368 -10.283 1.00 53.25 71 ALA A N 4
ATOM 5274 C CA . ALA A 1 72 ? 21.220 3.540 -9.779 1.00 35.42 71 ALA A CA 4
ATOM 5275 C C . ALA A 1 72 ? 22.540 4.302 -9.788 1.00 1.12 71 ALA A C 4
ATOM 5276 O O . ALA A 1 72 ? 23.586 3.745 -10.120 1.00 52.42 71 ALA A O 4
ATOM 5283 N N . GLU A 1 73 ? 22.484 5.579 -9.421 1.00 74.23 72 GLU A N 4
ATOM 5284 C CA . GLU A 1 73 ? 23.676 6.417 -9.389 1.00 42.13 72 GLU A CA 4
ATOM 5285 C C . GLU A 1 73 ? 23.355 7.799 -8.827 1.00 50.03 72 GLU A C 4
ATOM 5286 O O . GLU A 1 73 ? 22.739 8.627 -9.500 1.00 3.44 72 GLU A O 4
ATOM 5298 N N . LEU A 1 74 ? 23.775 8.040 -7.591 1.00 4.44 73 LEU A N 4
ATOM 5299 C CA . LEU A 1 74 ? 23.533 9.322 -6.936 1.00 72.44 73 LEU A CA 4
ATOM 5300 C C . LEU A 1 74 ? 24.021 10.477 -7.804 1.00 2.21 73 LEU A C 4
ATOM 5301 O O . LEU A 1 74 ? 24.919 10.310 -8.630 1.00 13.32 73 LEU A O 4
ATOM 5317 N N . SER A 1 75 ? 23.426 11.649 -7.609 1.00 52.51 74 SER A N 4
ATOM 5318 C CA . SER A 1 75 ? 23.799 12.833 -8.375 1.00 1.02 74 SER A CA 4
ATOM 5319 C C . SER A 1 75 ? 25.306 13.066 -8.314 1.00 53.25 74 SER A C 4
ATOM 5320 O O . SER A 1 75 ? 25.898 13.611 -9.246 1.00 23.10 74 SER A O 4
ATOM 5328 N N . ARG A 1 76 ? 25.919 12.650 -7.211 1.00 73.23 75 ARG A N 4
ATOM 5329 C CA . ARG A 1 76 ? 27.356 12.814 -7.028 1.00 33.15 75 ARG A CA 4
ATOM 5330 C C . ARG A 1 76 ? 27.948 11.621 -6.284 1.00 25.41 75 ARG A C 4
ATOM 5331 O O . ARG A 1 76 ? 27.520 11.290 -5.178 1.00 53.31 75 ARG A O 4
ATOM 5352 N N . ASP A 1 77 ? 28.935 10.978 -6.898 1.00 44.15 76 ASP A N 4
ATOM 5353 C CA . ASP A 1 77 ? 29.588 9.822 -6.295 1.00 34.20 76 ASP A CA 4
ATOM 5354 C C . ASP A 1 77 ? 30.081 10.149 -4.889 1.00 21.31 76 ASP A C 4
ATOM 5355 O O . ASP A 1 77 ? 30.988 10.960 -4.712 1.00 44.42 76 ASP A O 4
ATOM 5364 N N . ASN A 1 78 ? 29.476 9.511 -3.892 1.00 10.31 77 ASN A N 4
ATOM 5365 C CA . ASN A 1 78 ? 29.853 9.736 -2.501 1.00 32.40 77 ASN A CA 4
ATOM 5366 C C . ASN A 1 78 ? 29.898 11.227 -2.183 1.00 54.23 77 ASN A C 4
ATOM 5367 O O . ASN A 1 78 ? 30.973 11.812 -2.052 1.00 12.41 77 ASN A O 4
ATOM 5378 N N . ASP A 1 79 ? 28.723 11.836 -2.061 1.00 21.22 78 ASP A N 4
ATOM 5379 C CA . ASP A 1 79 ? 28.627 13.259 -1.757 1.00 24.23 78 ASP A CA 4
ATOM 5380 C C . ASP A 1 79 ? 27.169 13.696 -1.655 1.00 64.13 78 ASP A C 4
ATOM 5381 O O . ASP A 1 79 ? 26.580 14.156 -2.632 1.00 74.25 78 ASP A O 4
ATOM 5390 N N . ALA A 1 80 ? 26.594 13.548 -0.467 1.00 31.25 79 ALA A N 4
ATOM 5391 C CA . ALA A 1 80 ? 25.206 13.928 -0.237 1.00 54.02 79 ALA A CA 4
ATOM 5392 C C . ALA A 1 80 ? 24.974 14.308 1.221 1.00 2.33 79 ALA A C 4
ATOM 5393 O O . ALA A 1 80 ? 24.692 13.451 2.059 1.00 50.52 79 ALA A O 4
ATOM 5400 N N . SER A 1 81 ? 25.096 15.598 1.518 1.00 3.13 80 SER A N 4
ATOM 5401 C CA . SER A 1 81 ? 24.905 16.091 2.877 1.00 12.03 80 SER A CA 4
ATOM 5402 C C . SER A 1 81 ? 23.453 15.924 3.316 1.00 23.34 80 SER A C 4
ATOM 5403 O O . SER A 1 81 ? 23.160 15.198 4.267 1.00 44.14 80 SER A O 4
ATOM 5411 N N . SER A 1 82 ? 22.548 16.601 2.617 1.00 63.20 81 SER A N 4
ATOM 5412 C CA . SER A 1 82 ? 21.127 16.531 2.936 1.00 41.21 81 SER A CA 4
ATOM 5413 C C . SER A 1 82 ? 20.317 16.103 1.716 1.00 30.11 81 SER A C 4
ATOM 5414 O O . SER A 1 82 ? 20.795 16.171 0.584 1.00 62.43 81 SER A O 4
ATOM 5422 N N . VAL A 1 83 ? 19.086 15.661 1.956 1.00 3.41 82 VAL A N 4
ATOM 5423 C CA . VAL A 1 83 ? 18.208 15.223 0.878 1.00 32.44 82 VAL A CA 4
ATOM 5424 C C . VAL A 1 83 ? 16.745 15.483 1.221 1.00 3.20 82 VAL A C 4
ATOM 5425 O O . VAL A 1 83 ? 16.397 15.694 2.383 1.00 24.30 82 VAL A O 4
ATOM 5438 N N . ARG A 1 84 ? 15.893 15.467 0.202 1.00 54.32 83 ARG A N 4
ATOM 5439 C CA . ARG A 1 84 ? 14.467 15.703 0.395 1.00 72.33 83 ARG A CA 4
ATOM 5440 C C . ARG A 1 84 ? 13.638 14.640 -0.321 1.00 65.31 83 ARG A C 4
ATOM 5441 O O . ARG A 1 84 ? 13.913 14.293 -1.470 1.00 50.32 83 ARG A O 4
ATOM 5462 N N . VAL A 1 85 ? 12.624 14.125 0.366 1.00 12.24 84 VAL A N 4
ATOM 5463 C CA . VAL A 1 85 ? 11.755 13.102 -0.203 1.00 50.23 84 VAL A CA 4
ATOM 5464 C C . VAL A 1 85 ? 10.289 13.400 0.091 1.00 21.13 84 VAL A C 4
ATOM 5465 O O . VAL A 1 85 ? 9.936 13.793 1.203 1.00 1.10 84 VAL A O 4
ATOM 5478 N N . SER A 1 86 ? 9.439 13.209 -0.912 1.00 51.25 85 SER A N 4
ATOM 5479 C CA . SER A 1 86 ? 8.010 13.460 -0.762 1.00 43.44 85 SER A CA 4
ATOM 5480 C C . SER A 1 86 ? 7.216 12.745 -1.851 1.00 33.03 85 SER A C 4
ATOM 5481 O O . SER A 1 86 ? 7.754 12.394 -2.901 1.00 25.24 85 SER A O 4
ATOM 5489 N N . LYS A 1 87 ? 5.930 12.532 -1.592 1.00 71.22 86 LYS A N 4
ATOM 5490 C CA . LYS A 1 87 ? 5.058 11.860 -2.548 1.00 60.42 86 LYS A CA 4
ATOM 5491 C C . LYS A 1 87 ? 4.372 12.870 -3.463 1.00 22.53 86 LYS A C 4
ATOM 5492 O O . LYS A 1 87 ? 3.601 13.712 -3.004 1.00 43.15 86 LYS A O 4
ATOM 5511 N N . MET A 1 88 ? 4.657 12.777 -4.758 1.00 3.45 87 MET A N 4
ATOM 5512 C CA . MET A 1 88 ? 4.065 13.682 -5.736 1.00 41.02 87 MET A CA 4
ATOM 5513 C C . MET A 1 88 ? 2.602 13.331 -5.985 1.00 53.12 87 MET A C 4
ATOM 5514 O O . MET A 1 88 ? 1.700 14.039 -5.538 1.00 22.25 87 MET A O 4
ATOM 5528 N N . GLU A 1 89 ? 2.374 12.235 -6.702 1.00 63.11 88 GLU A N 4
ATOM 5529 C CA . GLU A 1 89 ? 1.020 11.792 -7.011 1.00 14.33 88 GLU A CA 4
ATOM 5530 C C . GLU A 1 89 ? 0.195 11.636 -5.736 1.00 54.25 88 GLU A C 4
ATOM 5531 O O . GLU A 1 89 ? -1.030 11.761 -5.756 1.00 75.54 88 GLU A O 4
ATOM 5543 N N . THR A 1 90 ? 0.875 11.362 -4.628 1.00 1.13 89 THR A N 4
ATOM 5544 C CA . THR A 1 90 ? 0.207 11.187 -3.344 1.00 71.04 89 THR A CA 4
ATOM 5545 C C . THR A 1 90 ? -0.811 10.054 -3.405 1.00 15.31 89 THR A C 4
ATOM 5546 O O . THR A 1 90 ? -2.020 10.290 -3.383 1.00 72.52 89 THR A O 4
ATOM 5557 N N . THR A 1 91 ? -0.316 8.823 -3.480 1.00 73.32 90 THR A N 4
ATOM 5558 C CA . THR A 1 91 ? -1.183 7.653 -3.544 1.00 72.01 90 THR A CA 4
ATOM 5559 C C . THR A 1 91 ? -1.621 7.216 -2.151 1.00 10.22 90 THR A C 4
ATOM 5560 O O . THR A 1 91 ? -0.804 6.781 -1.341 1.00 65.43 90 THR A O 4
ATOM 5571 N N . ASN A 1 92 ? -2.916 7.335 -1.878 1.00 54.31 91 ASN A N 4
ATOM 5572 C CA . ASN A 1 92 ? -3.463 6.952 -0.581 1.00 42.23 91 ASN A CA 4
ATOM 5573 C C . ASN A 1 92 ? -3.623 5.438 -0.485 1.00 14.14 91 ASN A C 4
ATOM 5574 O O . ASN A 1 92 ? -3.951 4.775 -1.468 1.00 63.14 91 ASN A O 4
ATOM 5585 N N . GLY A 1 2 ? 1.010 -0.211 -0.354 1.00 72.40 1 GLY A N 5
ATOM 5586 C CA . GLY A 1 2 ? 1.480 -0.277 1.017 1.00 1.43 1 GLY A CA 5
ATOM 5587 C C . GLY A 1 2 ? 2.255 0.961 1.424 1.00 63.11 1 GLY A C 5
ATOM 5588 O O . GLY A 1 2 ? 2.217 1.979 0.734 1.00 14.11 1 GLY A O 5
ATOM 5592 N N . GLU A 1 3 ? 2.960 0.873 2.548 1.00 53.51 2 GLU A N 5
ATOM 5593 C CA . GLU A 1 3 ? 3.745 1.997 3.046 1.00 71.22 2 GLU A CA 5
ATOM 5594 C C . GLU A 1 3 ? 4.671 2.537 1.960 1.00 52.21 2 GLU A C 5
ATOM 5595 O O . GLU A 1 3 ? 5.495 1.806 1.409 1.00 15.25 2 GLU A O 5
ATOM 5607 N N . LYS A 1 4 ? 4.529 3.823 1.656 1.00 71.22 3 LYS A N 5
ATOM 5608 C CA . LYS A 1 4 ? 5.351 4.464 0.637 1.00 65.23 3 LYS A CA 5
ATOM 5609 C C . LYS A 1 4 ? 6.621 5.046 1.249 1.00 24.13 3 LYS A C 5
ATOM 5610 O O . LYS A 1 4 ? 6.570 6.013 2.010 1.00 32.12 3 LYS A O 5
ATOM 5629 N N . THR A 1 5 ? 7.762 4.452 0.912 1.00 70.11 4 THR A N 5
ATOM 5630 C CA . THR A 1 5 ? 9.045 4.912 1.428 1.00 31.43 4 THR A CA 5
ATOM 5631 C C . THR A 1 5 ? 10.165 4.652 0.428 1.00 42.34 4 THR A C 5
ATOM 5632 O O . THR A 1 5 ? 10.068 3.755 -0.410 1.00 1.03 4 THR A O 5
ATOM 5643 N N . VAL A 1 6 ? 11.230 5.443 0.520 1.00 52.11 5 VAL A N 5
ATOM 5644 C CA . VAL A 1 6 ? 12.370 5.298 -0.377 1.00 22.43 5 VAL A CA 5
ATOM 5645 C C . VAL A 1 6 ? 13.432 4.386 0.228 1.00 2.43 5 VAL A C 5
ATOM 5646 O O . VAL A 1 6 ? 13.797 4.529 1.396 1.00 41.05 5 VAL A O 5
ATOM 5659 N N . LYS A 1 7 ? 13.926 3.449 -0.573 1.00 60.14 6 LYS A N 5
ATOM 5660 C CA . LYS A 1 7 ? 14.948 2.514 -0.119 1.00 64.21 6 LYS A CA 5
ATOM 5661 C C . LYS A 1 7 ? 16.325 2.919 -0.636 1.00 50.41 6 LYS A C 5
ATOM 5662 O O . LYS A 1 7 ? 16.634 2.742 -1.815 1.00 73.42 6 LYS A O 5
ATOM 5681 N N . LEU A 1 8 ? 17.149 3.463 0.253 1.00 52.43 7 LEU A N 5
ATOM 5682 C CA . LEU A 1 8 ? 18.494 3.893 -0.114 1.00 21.24 7 LEU A CA 5
ATOM 5683 C C . LEU A 1 8 ? 19.501 2.766 0.093 1.00 33.33 7 LEU A C 5
ATOM 5684 O O . LEU A 1 8 ? 19.540 2.142 1.154 1.00 23.12 7 LEU A O 5
ATOM 5700 N N . TYR A 1 9 ? 20.314 2.511 -0.926 1.00 12.42 8 TYR A N 5
ATOM 5701 C CA . TYR A 1 9 ? 21.321 1.459 -0.856 1.00 11.30 8 TYR A CA 5
ATOM 5702 C C . TYR A 1 9 ? 22.721 2.031 -1.058 1.00 72.03 8 TYR A C 5
ATOM 5703 O O . TYR A 1 9 ? 22.921 2.941 -1.862 1.00 14.44 8 TYR A O 5
ATOM 5721 N N . GLU A 1 10 ? 23.686 1.488 -0.323 1.00 45.32 9 GLU A N 5
ATOM 5722 C CA . GLU A 1 10 ? 25.068 1.944 -0.421 1.00 41.15 9 GLU A CA 5
ATOM 5723 C C . GLU A 1 10 ? 25.804 1.212 -1.540 1.00 24.34 9 GLU A C 5
ATOM 5724 O O . GLU A 1 10 ? 26.668 1.782 -2.206 1.00 3.10 9 GLU A O 5
ATOM 5736 N N . ASP A 1 11 ? 25.456 -0.055 -1.738 1.00 44.23 10 ASP A N 5
ATOM 5737 C CA . ASP A 1 11 ? 26.083 -0.866 -2.775 1.00 61.24 10 ASP A CA 5
ATOM 5738 C C . ASP A 1 11 ? 25.235 -0.878 -4.043 1.00 53.32 10 ASP A C 5
ATOM 5739 O O . ASP A 1 11 ? 24.011 -1.006 -3.984 1.00 63.40 10 ASP A O 5
ATOM 5748 N N . THR A 1 12 ? 25.892 -0.741 -5.191 1.00 2.04 11 THR A N 5
ATOM 5749 C CA . THR A 1 12 ? 25.199 -0.733 -6.473 1.00 31.25 11 THR A CA 5
ATOM 5750 C C . THR A 1 12 ? 24.281 -1.942 -6.608 1.00 73.54 11 THR A C 5
ATOM 5751 O O . THR A 1 12 ? 24.456 -2.948 -5.919 1.00 74.03 11 THR A O 5
ATOM 5762 N N . HIS A 1 13 ? 23.302 -1.839 -7.502 1.00 34.05 12 HIS A N 5
ATOM 5763 C CA . HIS A 1 13 ? 22.356 -2.926 -7.729 1.00 31.04 12 HIS A CA 5
ATOM 5764 C C . HIS A 1 13 ? 21.530 -3.198 -6.475 1.00 55.11 12 HIS A C 5
ATOM 5765 O O . HIS A 1 13 ? 21.077 -4.320 -6.249 1.00 23.43 12 HIS A O 5
ATOM 5779 N N . PHE A 1 14 ? 21.337 -2.163 -5.663 1.00 70.54 13 PHE A N 5
ATOM 5780 C CA . PHE A 1 14 ? 20.567 -2.291 -4.432 1.00 34.22 13 PHE A CA 5
ATOM 5781 C C . PHE A 1 14 ? 21.078 -3.456 -3.589 1.00 1.43 13 PHE A C 5
ATOM 5782 O O . PHE A 1 14 ? 20.311 -4.330 -3.186 1.00 72.20 13 PHE A O 5
ATOM 5799 N N . LYS A 1 15 ? 22.381 -3.460 -3.326 1.00 35.35 14 LYS A N 5
ATOM 5800 C CA . LYS A 1 15 ? 22.997 -4.515 -2.530 1.00 61.41 14 LYS A CA 5
ATOM 5801 C C . LYS A 1 15 ? 23.415 -3.990 -1.160 1.00 72.42 14 LYS A C 5
ATOM 5802 O O . LYS A 1 15 ? 23.745 -2.815 -1.009 1.00 61.04 14 LYS A O 5
ATOM 5821 N N . GLY A 1 16 ? 23.399 -4.871 -0.164 1.00 11.22 15 GLY A N 5
ATOM 5822 C CA . GLY A 1 16 ? 23.779 -4.477 1.180 1.00 25.11 15 GLY A CA 5
ATOM 5823 C C . GLY A 1 16 ? 22.581 -4.161 2.053 1.00 41.11 15 GLY A C 5
ATOM 5824 O O . GLY A 1 16 ? 21.630 -4.940 2.120 1.00 64.40 15 GLY A O 5
ATOM 5828 N N . TYR A 1 17 ? 22.626 -3.016 2.724 1.00 2.25 16 TYR A N 5
ATOM 5829 C CA . TYR A 1 17 ? 21.538 -2.600 3.601 1.00 74.41 16 TYR A CA 5
ATOM 5830 C C . TYR A 1 17 ? 20.691 -1.516 2.941 1.00 34.34 16 TYR A C 5
ATOM 5831 O O . TYR A 1 17 ? 21.189 -0.724 2.142 1.00 1.44 16 TYR A O 5
ATOM 5849 N N . SER A 1 18 ? 19.406 -1.488 3.283 1.00 63.31 17 SER A N 5
ATOM 5850 C CA . SER A 1 18 ? 18.488 -0.504 2.723 1.00 74.34 17 SER A CA 5
ATOM 5851 C C . SER A 1 18 ? 17.958 0.425 3.810 1.00 13.31 17 SER A C 5
ATOM 5852 O O . SER A 1 18 ? 17.694 -0.002 4.934 1.00 33.20 17 SER A O 5
ATOM 5860 N N . VAL A 1 19 ? 17.805 1.700 3.467 1.00 13.41 18 VAL A N 5
ATOM 5861 C CA . VAL A 1 19 ? 17.305 2.692 4.412 1.00 25.24 18 VAL A CA 5
ATOM 5862 C C . VAL A 1 19 ? 15.951 3.236 3.974 1.00 74.01 18 VAL A C 5
ATOM 5863 O O . VAL A 1 19 ? 15.772 3.626 2.821 1.00 53.14 18 VAL A O 5
ATOM 5876 N N . GLU A 1 20 ? 15.000 3.259 4.902 1.00 15.34 19 GLU A N 5
ATOM 5877 C CA . GLU A 1 20 ? 13.660 3.756 4.611 1.00 71.24 19 GLU A CA 5
ATOM 5878 C C . GLU A 1 20 ? 13.486 5.183 5.121 1.00 53.43 19 GLU A C 5
ATOM 5879 O O . GLU A 1 20 ? 13.983 5.538 6.190 1.00 22.34 19 GLU A O 5
ATOM 5891 N N . LEU A 1 21 ? 12.777 5.999 4.348 1.00 71.00 20 LEU A N 5
ATOM 5892 C CA . LEU A 1 21 ? 12.537 7.389 4.720 1.00 34.11 20 LEU A CA 5
ATOM 5893 C C . LEU A 1 21 ? 11.089 7.784 4.444 1.00 4.12 20 LEU A C 5
ATOM 5894 O O . LEU A 1 21 ? 10.757 8.318 3.386 1.00 72.33 20 LEU A O 5
ATOM 5910 N N . PRO A 1 22 ? 10.207 7.519 5.419 1.00 21.21 21 PRO A N 5
ATOM 5911 C CA . PRO A 1 22 ? 8.782 7.841 5.306 1.00 74.02 21 PRO A CA 5
ATOM 5912 C C . PRO A 1 22 ? 8.522 9.343 5.345 1.00 12.02 21 PRO A C 5
ATOM 5913 O O . PRO A 1 22 ? 8.042 9.874 6.347 1.00 51.12 21 PRO A O 5
ATOM 5924 N N . VAL A 1 23 ? 8.842 10.023 4.249 1.00 55.31 22 VAL A N 5
ATOM 5925 C CA . VAL A 1 23 ? 8.641 11.465 4.158 1.00 61.42 22 VAL A CA 5
ATOM 5926 C C . VAL A 1 23 ? 9.526 12.206 5.153 1.00 42.50 22 VAL A C 5
ATOM 5927 O O . VAL A 1 23 ? 9.757 11.736 6.266 1.00 71.41 22 VAL A O 5
ATOM 5940 N N . GLY A 1 24 ? 10.020 13.371 4.744 1.00 12.50 23 GLY A N 5
ATOM 5941 C CA . GLY A 1 24 ? 10.874 14.161 5.612 1.00 61.22 23 GLY A CA 5
ATOM 5942 C C . GLY A 1 24 ? 12.228 14.443 4.992 1.00 63.41 23 GLY A C 5
ATOM 5943 O O . GLY A 1 24 ? 12.643 13.762 4.054 1.00 71.33 23 GLY A O 5
ATOM 5947 N N . ASP A 1 25 ? 12.919 15.449 5.515 1.00 12.54 24 ASP A N 5
ATOM 5948 C CA . ASP A 1 25 ? 14.234 15.821 5.007 1.00 62.41 24 ASP A CA 5
ATOM 5949 C C . ASP A 1 25 ? 15.335 15.346 5.950 1.00 62.51 24 ASP A C 5
ATOM 5950 O O . ASP A 1 25 ? 15.154 15.316 7.167 1.00 11.54 24 ASP A O 5
ATOM 5959 N N . TYR A 1 26 ? 16.476 14.973 5.380 1.00 55.25 25 TYR A N 5
ATOM 5960 C CA . TYR A 1 26 ? 17.605 14.496 6.169 1.00 72.22 25 TYR A CA 5
ATOM 5961 C C . TYR A 1 26 ? 18.890 15.215 5.771 1.00 1.23 25 TYR A C 5
ATOM 5962 O O . TYR A 1 26 ? 19.124 15.487 4.595 1.00 70.35 25 TYR A O 5
ATOM 5980 N N . ASN A 1 27 ? 19.721 15.520 6.763 1.00 14.31 26 ASN A N 5
ATOM 5981 C CA . ASN A 1 27 ? 20.983 16.208 6.519 1.00 42.15 26 ASN A CA 5
ATOM 5982 C C . ASN A 1 27 ? 22.151 15.227 6.547 1.00 5.23 26 ASN A C 5
ATOM 5983 O O . ASN A 1 27 ? 21.955 14.011 6.557 1.00 5.22 26 ASN A O 5
ATOM 5994 N N . LEU A 1 28 ? 23.367 15.764 6.561 1.00 33.44 27 LEU A N 5
ATOM 5995 C CA . LEU A 1 28 ? 24.568 14.936 6.590 1.00 51.31 27 LEU A CA 5
ATOM 5996 C C . LEU A 1 28 ? 24.614 14.087 7.856 1.00 3.22 27 LEU A C 5
ATOM 5997 O O . LEU A 1 28 ? 24.915 12.895 7.805 1.00 35.52 27 LEU A O 5
ATOM 6013 N N . SER A 1 29 ? 24.313 14.710 8.991 1.00 31.43 28 SER A N 5
ATOM 6014 C CA . SER A 1 29 ? 24.322 14.012 10.272 1.00 73.44 28 SER A CA 5
ATOM 6015 C C . SER A 1 29 ? 23.179 13.004 10.349 1.00 72.13 28 SER A C 5
ATOM 6016 O O . SER A 1 29 ? 23.263 12.007 11.065 1.00 21.44 28 SER A O 5
ATOM 6024 N N . SER A 1 30 ? 22.110 13.272 9.605 1.00 3.40 29 SER A N 5
ATOM 6025 C CA . SER A 1 30 ? 20.948 12.392 9.591 1.00 11.11 29 SER A CA 5
ATOM 6026 C C . SER A 1 30 ? 21.256 11.097 8.845 1.00 13.31 29 SER A C 5
ATOM 6027 O O . SER A 1 30 ? 20.760 10.028 9.203 1.00 71.03 29 SER A O 5
ATOM 6035 N N . LEU A 1 31 ? 22.077 11.202 7.807 1.00 63.35 30 LEU A N 5
ATOM 6036 C CA . LEU A 1 31 ? 22.453 10.040 7.008 1.00 31.33 30 LEU A CA 5
ATOM 6037 C C . LEU A 1 31 ? 23.065 8.952 7.885 1.00 65.02 30 LEU A C 5
ATOM 6038 O O . LEU A 1 31 ? 22.629 7.801 7.859 1.00 74.04 30 LEU A O 5
ATOM 6054 N N . ILE A 1 32 ? 24.077 9.325 8.661 1.00 64.11 31 ILE A N 5
ATOM 6055 C CA . ILE A 1 32 ? 24.747 8.382 9.548 1.00 61.43 31 ILE A CA 5
ATOM 6056 C C . ILE A 1 32 ? 23.801 7.881 10.634 1.00 51.23 31 ILE A C 5
ATOM 6057 O O . ILE A 1 32 ? 23.950 6.768 11.137 1.00 63.33 31 ILE A O 5
ATOM 6073 N N . SER A 1 33 ? 22.825 8.711 10.989 1.00 4.05 32 SER A N 5
ATOM 6074 C CA . SER A 1 33 ? 21.855 8.354 12.018 1.00 71.25 32 SER A CA 5
ATOM 6075 C C . SER A 1 33 ? 21.185 7.022 11.693 1.00 54.33 32 SER A C 5
ATOM 6076 O O . SER A 1 33 ? 20.866 6.241 12.589 1.00 75.44 32 SER A O 5
ATOM 6084 N N . ARG A 1 34 ? 20.974 6.772 10.405 1.00 63.34 33 ARG A N 5
ATOM 6085 C CA . ARG A 1 34 ? 20.341 5.536 9.960 1.00 1.01 33 ARG A CA 5
ATOM 6086 C C . ARG A 1 34 ? 21.389 4.484 9.609 1.00 31.34 33 ARG A C 5
ATOM 6087 O O . ARG A 1 34 ? 21.086 3.294 9.527 1.00 55.34 33 ARG A O 5
ATOM 6108 N N . GLY A 1 35 ? 22.624 4.931 9.404 1.00 40.13 34 GLY A N 5
ATOM 6109 C CA . GLY A 1 35 ? 23.698 4.016 9.064 1.00 74.23 34 GLY A CA 5
ATOM 6110 C C . GLY A 1 35 ? 24.260 4.271 7.679 1.00 23.34 34 GLY A C 5
ATOM 6111 O O . GLY A 1 35 ? 24.788 3.362 7.040 1.00 64.32 34 GLY A O 5
ATOM 6115 N N . ALA A 1 36 ? 24.146 5.511 7.215 1.00 73.40 35 ALA A N 5
ATOM 6116 C CA . ALA A 1 36 ? 24.648 5.882 5.898 1.00 55.41 35 ALA A CA 5
ATOM 6117 C C . ALA A 1 36 ? 25.656 7.022 5.996 1.00 14.32 35 ALA A C 5
ATOM 6118 O O . ALA A 1 36 ? 25.344 8.098 6.510 1.00 60.24 35 ALA A O 5
ATOM 6125 N N . LEU A 1 37 ? 26.865 6.781 5.502 1.00 73.30 36 LEU A N 5
ATOM 6126 C CA . LEU A 1 37 ? 27.920 7.788 5.535 1.00 72.43 36 LEU A CA 5
ATOM 6127 C C . LEU A 1 37 ? 27.691 8.851 4.466 1.00 52.33 36 LEU A C 5
ATOM 6128 O O . LEU A 1 37 ? 27.463 8.534 3.299 1.00 23.12 36 LEU A O 5
ATOM 6144 N N . ASN A 1 38 ? 27.755 10.115 4.872 1.00 14.05 37 ASN A N 5
ATOM 6145 C CA . ASN A 1 38 ? 27.556 11.226 3.949 1.00 52.10 37 ASN A CA 5
ATOM 6146 C C . ASN A 1 38 ? 28.455 11.083 2.725 1.00 52.44 37 ASN A C 5
ATOM 6147 O O . ASN A 1 38 ? 29.668 10.917 2.849 1.00 43.13 37 ASN A O 5
ATOM 6158 N N . ASP A 1 39 ? 27.851 11.150 1.543 1.00 11.12 38 ASP A N 5
ATOM 6159 C CA . ASP A 1 39 ? 28.596 11.030 0.296 1.00 44.14 38 ASP A CA 5
ATOM 6160 C C . ASP A 1 39 ? 29.240 9.652 0.177 1.00 34.13 38 ASP A C 5
ATOM 6161 O O . ASP A 1 39 ? 30.432 9.488 0.437 1.00 52.12 38 ASP A O 5
ATOM 6170 N N . ASP A 1 40 ? 28.442 8.664 -0.215 1.00 3.41 39 ASP A N 5
ATOM 6171 C CA . ASP A 1 40 ? 28.934 7.300 -0.368 1.00 34.15 39 ASP A CA 5
ATOM 6172 C C . ASP A 1 40 ? 27.897 6.424 -1.063 1.00 74.43 39 ASP A C 5
ATOM 6173 O O . ASP A 1 40 ? 28.241 5.550 -1.861 1.00 14.31 39 ASP A O 5
ATOM 6182 N N . LEU A 1 41 ? 26.626 6.662 -0.756 1.00 24.45 40 LEU A N 5
ATOM 6183 C CA . LEU A 1 41 ? 25.538 5.893 -1.350 1.00 42.44 40 LEU A CA 5
ATOM 6184 C C . LEU A 1 41 ? 25.698 5.806 -2.865 1.00 15.32 40 LEU A C 5
ATOM 6185 O O . LEU A 1 41 ? 26.110 6.769 -3.512 1.00 22.30 40 LEU A O 5
ATOM 6201 N N . SER A 1 42 ? 25.366 4.647 -3.424 1.00 34.00 41 SER A N 5
ATOM 6202 C CA . SER A 1 42 ? 25.473 4.433 -4.862 1.00 44.54 41 SER A CA 5
ATOM 6203 C C . SER A 1 42 ? 24.196 3.809 -5.416 1.00 41.11 41 SER A C 5
ATOM 6204 O O . SER A 1 42 ? 24.119 3.470 -6.597 1.00 23.32 41 SER A O 5
ATOM 6212 N N . SER A 1 43 ? 23.196 3.661 -4.554 1.00 35.32 42 SER A N 5
ATOM 6213 C CA . SER A 1 43 ? 21.922 3.074 -4.954 1.00 61.32 42 SER A CA 5
ATOM 6214 C C . SER A 1 43 ? 20.768 3.696 -4.174 1.00 50.02 42 SER A C 5
ATOM 6215 O O . SER A 1 43 ? 20.939 4.140 -3.040 1.00 5.35 42 SER A O 5
ATOM 6223 N N . ALA A 1 44 ? 19.592 3.724 -4.792 1.00 73.01 43 ALA A N 5
ATOM 6224 C CA . ALA A 1 44 ? 18.408 4.289 -4.156 1.00 41.44 43 ALA A CA 5
ATOM 6225 C C . ALA A 1 44 ? 17.186 4.161 -5.059 1.00 52.11 43 ALA A C 5
ATOM 6226 O O . ALA A 1 44 ? 17.100 4.813 -6.100 1.00 12.22 43 ALA A O 5
ATOM 6233 N N . ARG A 1 45 ? 16.243 3.316 -4.654 1.00 42.14 44 ARG A N 5
ATOM 6234 C CA . ARG A 1 45 ? 15.026 3.101 -5.428 1.00 45.23 44 ARG A CA 5
ATOM 6235 C C . ARG A 1 45 ? 13.805 3.624 -4.678 1.00 22.04 44 ARG A C 5
ATOM 6236 O O . ARG A 1 45 ? 13.759 3.594 -3.448 1.00 25.13 44 ARG A O 5
ATOM 6257 N N . VAL A 1 46 ? 12.817 4.104 -5.426 1.00 62.45 45 VAL A N 5
ATOM 6258 C CA . VAL A 1 46 ? 11.595 4.633 -4.833 1.00 22.45 45 VAL A CA 5
ATOM 6259 C C . VAL A 1 46 ? 10.359 4.033 -5.493 1.00 51.32 45 VAL A C 5
ATOM 6260 O O . VAL A 1 46 ? 10.359 3.697 -6.677 1.00 71.35 45 VAL A O 5
ATOM 6273 N N . PRO A 1 47 ? 9.278 3.896 -4.711 1.00 52.32 46 PRO A N 5
ATOM 6274 C CA . PRO A 1 47 ? 8.013 3.338 -5.199 1.00 43.03 46 PRO A CA 5
ATOM 6275 C C . PRO A 1 47 ? 7.308 4.270 -6.179 1.00 31.23 46 PRO A C 5
ATOM 6276 O O . PRO A 1 47 ? 7.760 5.389 -6.421 1.00 21.21 46 PRO A O 5
ATOM 6287 N N . SER A 1 48 ? 6.197 3.801 -6.739 1.00 3.31 47 SER A N 5
ATOM 6288 C CA . SER A 1 48 ? 5.431 4.592 -7.695 1.00 20.01 47 SER A CA 5
ATOM 6289 C C . SER A 1 48 ? 4.563 5.621 -6.977 1.00 3.12 47 SER A C 5
ATOM 6290 O O . SER A 1 48 ? 3.634 5.269 -6.252 1.00 21.33 47 SER A O 5
ATOM 6298 N N . GLY A 1 49 ? 4.875 6.897 -7.185 1.00 13.03 48 GLY A N 5
ATOM 6299 C CA . GLY A 1 49 ? 4.115 7.959 -6.551 1.00 21.21 48 GLY A CA 5
ATOM 6300 C C . GLY A 1 49 ? 4.876 8.620 -5.419 1.00 44.54 48 GLY A C 5
ATOM 6301 O O . GLY A 1 49 ? 4.276 9.142 -4.479 1.00 2.22 48 GLY A O 5
ATOM 6305 N N . LEU A 1 50 ? 6.202 8.599 -5.508 1.00 33.50 49 LEU A N 5
ATOM 6306 C CA . LEU A 1 50 ? 7.047 9.200 -4.482 1.00 61.24 49 LEU A CA 5
ATOM 6307 C C . LEU A 1 50 ? 8.007 10.215 -5.094 1.00 64.33 49 LEU A C 5
ATOM 6308 O O . LEU A 1 50 ? 8.652 9.942 -6.107 1.00 61.30 49 LEU A O 5
ATOM 6324 N N . ARG A 1 51 ? 8.099 11.385 -4.472 1.00 12.23 50 ARG A N 5
ATOM 6325 C CA . ARG A 1 51 ? 8.981 12.441 -4.954 1.00 63.55 50 ARG A CA 5
ATOM 6326 C C . ARG A 1 51 ? 10.068 12.752 -3.930 1.00 23.53 50 ARG A C 5
ATOM 6327 O O . ARG A 1 51 ? 9.792 12.885 -2.737 1.00 0.02 50 ARG A O 5
ATOM 6348 N N . LEU A 1 52 ? 11.304 12.865 -4.402 1.00 45.05 51 LEU A N 5
ATOM 6349 C CA . LEU A 1 52 ? 12.434 13.160 -3.528 1.00 21.23 51 LEU A CA 5
ATOM 6350 C C . LEU A 1 52 ? 13.450 14.053 -4.232 1.00 51.24 51 LEU A C 5
ATOM 6351 O O . LEU A 1 52 ? 13.524 14.075 -5.460 1.00 50.34 51 LEU A O 5
ATOM 6367 N N . GLU A 1 53 ? 14.232 14.786 -3.446 1.00 12.30 52 GLU A N 5
ATOM 6368 C CA . GLU A 1 53 ? 15.244 15.680 -3.996 1.00 3.13 52 GLU A CA 5
ATOM 6369 C C . GLU A 1 53 ? 16.592 15.459 -3.315 1.00 42.41 52 GLU A C 5
ATOM 6370 O O . GLU A 1 53 ? 16.694 15.491 -2.089 1.00 13.23 52 GLU A O 5
ATOM 6382 N N . VAL A 1 54 ? 17.626 15.235 -4.121 1.00 35.24 53 VAL A N 5
ATOM 6383 C CA . VAL A 1 54 ? 18.968 15.009 -3.598 1.00 13.14 53 VAL A CA 5
ATOM 6384 C C . VAL A 1 54 ? 19.784 16.297 -3.604 1.00 33.20 53 VAL A C 5
ATOM 6385 O O . VAL A 1 54 ? 19.877 16.981 -4.624 1.00 33.44 53 VAL A O 5
ATOM 6398 N N . PHE A 1 55 ? 20.374 16.622 -2.459 1.00 4.11 54 PHE A N 5
ATOM 6399 C CA . PHE A 1 55 ? 21.183 17.829 -2.332 1.00 22.23 54 PHE A CA 5
ATOM 6400 C C . PHE A 1 55 ? 22.604 17.487 -1.893 1.00 1.44 54 PHE A C 5
ATOM 6401 O O . PHE A 1 55 ? 22.865 17.278 -0.708 1.00 74.53 54 PHE A O 5
ATOM 6418 N N . GLN A 1 56 ? 23.518 17.433 -2.856 1.00 50.51 55 GLN A N 5
ATOM 6419 C CA . GLN A 1 56 ? 24.912 17.116 -2.569 1.00 50.33 55 GLN A CA 5
ATOM 6420 C C . GLN A 1 56 ? 25.458 18.014 -1.464 1.00 22.11 55 GLN A C 5
ATOM 6421 O O . GLN A 1 56 ? 26.185 17.557 -0.581 1.00 65.04 55 GLN A O 5
ATOM 6435 N N . HIS A 1 57 ? 25.103 19.294 -1.518 1.00 64.22 56 HIS A N 5
ATOM 6436 C CA . HIS A 1 57 ? 25.558 20.256 -0.521 1.00 1.22 56 HIS A CA 5
ATOM 6437 C C . HIS A 1 57 ? 24.681 20.201 0.726 1.00 2.35 56 HIS A C 5
ATOM 6438 O O . HIS A 1 57 ? 23.691 19.472 0.769 1.00 3.22 56 HIS A O 5
ATOM 6452 N N . ASN A 1 58 ? 25.053 20.977 1.740 1.00 72.12 57 ASN A N 5
ATOM 6453 C CA . ASN A 1 58 ? 24.301 21.015 2.989 1.00 53.43 57 ASN A CA 5
ATOM 6454 C C . ASN A 1 58 ? 22.805 21.153 2.719 1.00 23.31 57 ASN A C 5
ATOM 6455 O O . ASN A 1 58 ? 22.393 21.503 1.614 1.00 2.43 57 ASN A O 5
ATOM 6466 N N . ASN A 1 59 ? 21.998 20.874 3.738 1.00 51.25 58 ASN A N 5
ATOM 6467 C CA . ASN A 1 59 ? 20.548 20.967 3.611 1.00 70.32 58 ASN A CA 5
ATOM 6468 C C . ASN A 1 59 ? 20.144 22.267 2.923 1.00 71.04 58 ASN A C 5
ATOM 6469 O O . ASN A 1 59 ? 20.182 23.339 3.526 1.00 12.33 58 ASN A O 5
ATOM 6480 N N . PHE A 1 60 ? 19.757 22.164 1.656 1.00 75.24 59 PHE A N 5
ATOM 6481 C CA . PHE A 1 60 ? 19.345 23.331 0.884 1.00 4.24 59 PHE A CA 5
ATOM 6482 C C . PHE A 1 60 ? 20.373 24.453 1.007 1.00 74.04 59 PHE A C 5
ATOM 6483 O O . PHE A 1 60 ? 20.042 25.574 1.394 1.00 60.01 59 PHE A O 5
ATOM 6500 N N . LYS A 1 61 ? 21.621 24.143 0.674 1.00 71.32 60 LYS A N 5
ATOM 6501 C CA . LYS A 1 61 ? 22.698 25.123 0.745 1.00 62.33 60 LYS A CA 5
ATOM 6502 C C . LYS A 1 61 ? 23.156 25.530 -0.652 1.00 61.12 60 LYS A C 5
ATOM 6503 O O . LYS A 1 61 ? 23.547 26.674 -0.879 1.00 4.13 60 LYS A O 5
ATOM 6522 N N . GLY A 1 62 ? 23.103 24.585 -1.587 1.00 11.44 61 GLY A N 5
ATOM 6523 C CA . GLY A 1 62 ? 23.514 24.866 -2.950 1.00 12.43 61 GLY A CA 5
ATOM 6524 C C . GLY A 1 62 ? 22.598 24.228 -3.975 1.00 32.23 61 GLY A C 5
ATOM 6525 O O . GLY A 1 62 ? 21.379 24.205 -3.801 1.00 3.52 61 GLY A O 5
ATOM 6529 N N . VAL A 1 63 ? 23.185 23.708 -5.048 1.00 73.12 62 VAL A N 5
ATOM 6530 C CA . VAL A 1 63 ? 22.413 23.066 -6.106 1.00 1.30 62 VAL A CA 5
ATOM 6531 C C . VAL A 1 63 ? 21.476 22.006 -5.537 1.00 43.53 62 VAL A C 5
ATOM 6532 O O . VAL A 1 63 ? 21.776 21.379 -4.522 1.00 23.23 62 VAL A O 5
ATOM 6545 N N . ARG A 1 64 ? 20.340 21.812 -6.199 1.00 45.04 63 ARG A N 5
ATOM 6546 C CA . ARG A 1 64 ? 19.359 20.828 -5.759 1.00 54.25 63 ARG A CA 5
ATOM 6547 C C . ARG A 1 64 ? 19.018 19.858 -6.887 1.00 51.31 63 ARG A C 5
ATOM 6548 O O . ARG A 1 64 ? 18.995 20.236 -8.059 1.00 4.13 63 ARG A O 5
ATOM 6569 N N . ASP A 1 65 ? 18.754 18.608 -6.525 1.00 62.32 64 ASP A N 5
ATOM 6570 C CA . ASP A 1 65 ? 18.414 17.583 -7.506 1.00 2.40 64 ASP A CA 5
ATOM 6571 C C . ASP A 1 65 ? 16.994 17.071 -7.286 1.00 62.14 64 ASP A C 5
ATOM 6572 O O . ASP A 1 65 ? 16.306 17.496 -6.358 1.00 41.23 64 ASP A O 5
ATOM 6581 N N . PHE A 1 66 ? 16.561 16.156 -8.147 1.00 63.32 65 PHE A N 5
ATOM 6582 C CA . PHE A 1 66 ? 15.222 15.587 -8.049 1.00 23.52 65 PHE A CA 5
ATOM 6583 C C . PHE A 1 66 ? 15.166 14.212 -8.710 1.00 15.42 65 PHE A C 5
ATOM 6584 O O . PHE A 1 66 ? 15.727 14.005 -9.786 1.00 2.33 65 PHE A O 5
ATOM 6601 N N . TYR A 1 67 ? 14.484 13.277 -8.058 1.00 21.11 66 TYR A N 5
ATOM 6602 C CA . TYR A 1 67 ? 14.356 11.921 -8.580 1.00 12.53 66 TYR A CA 5
ATOM 6603 C C . TYR A 1 67 ? 12.973 11.351 -8.280 1.00 21.23 66 TYR A C 5
ATOM 6604 O O . TYR A 1 67 ? 12.396 11.611 -7.223 1.00 61.42 66 TYR A O 5
ATOM 6622 N N . THR A 1 68 ? 12.446 10.570 -9.218 1.00 21.33 67 THR A N 5
ATOM 6623 C CA . THR A 1 68 ? 11.132 9.962 -9.056 1.00 74.41 67 THR A CA 5
ATOM 6624 C C . THR A 1 68 ? 11.077 8.587 -9.713 1.00 23.15 67 THR A C 5
ATOM 6625 O O . THR A 1 68 ? 10.145 8.279 -10.455 1.00 14.25 67 THR A O 5
ATOM 6636 N N . SER A 1 69 ? 12.083 7.763 -9.434 1.00 54.11 68 SER A N 5
ATOM 6637 C CA . SER A 1 69 ? 12.151 6.421 -10.001 1.00 15.14 68 SER A CA 5
ATOM 6638 C C . SER A 1 69 ? 13.286 5.622 -9.369 1.00 31.43 68 SER A C 5
ATOM 6639 O O . SER A 1 69 ? 14.006 6.121 -8.504 1.00 14.50 68 SER A O 5
ATOM 6647 N N . ASP A 1 70 ? 13.440 4.377 -9.807 1.00 54.00 69 ASP A N 5
ATOM 6648 C CA . ASP A 1 70 ? 14.488 3.507 -9.286 1.00 74.12 69 ASP A CA 5
ATOM 6649 C C . ASP A 1 70 ? 15.869 4.044 -9.647 1.00 61.11 69 ASP A C 5
ATOM 6650 O O . ASP A 1 70 ? 16.410 3.731 -10.707 1.00 22.40 69 ASP A O 5
ATOM 6659 N N . ALA A 1 71 ? 16.434 4.855 -8.759 1.00 15.43 70 ALA A N 5
ATOM 6660 C CA . ALA A 1 71 ? 17.752 5.435 -8.983 1.00 51.32 70 ALA A CA 5
ATOM 6661 C C . ALA A 1 71 ? 18.855 4.430 -8.668 1.00 54.22 70 ALA A C 5
ATOM 6662 O O . ALA A 1 71 ? 19.201 4.218 -7.507 1.00 12.25 70 ALA A O 5
ATOM 6669 N N . ALA A 1 72 ? 19.402 3.813 -9.710 1.00 51.34 71 ALA A N 5
ATOM 6670 C CA . ALA A 1 72 ? 20.466 2.831 -9.544 1.00 43.44 71 ALA A CA 5
ATOM 6671 C C . ALA A 1 72 ? 21.771 3.501 -9.125 1.00 15.11 71 ALA A C 5
ATOM 6672 O O . ALA A 1 72 ? 22.703 2.836 -8.675 1.00 40.22 71 ALA A O 5
ATOM 6679 N N . GLU A 1 73 ? 21.828 4.821 -9.276 1.00 63.42 72 GLU A N 5
ATOM 6680 C CA . GLU A 1 73 ? 23.020 5.579 -8.914 1.00 31.10 72 GLU A CA 5
ATOM 6681 C C . GLU A 1 73 ? 22.666 7.028 -8.593 1.00 51.22 72 GLU A C 5
ATOM 6682 O O . GLU A 1 73 ? 22.066 7.728 -9.410 1.00 14.11 72 GLU A O 5
ATOM 6694 N N . LEU A 1 74 ? 23.041 7.472 -7.399 1.00 2.03 73 LEU A N 5
ATOM 6695 C CA . LEU A 1 74 ? 22.764 8.838 -6.968 1.00 74.11 73 LEU A CA 5
ATOM 6696 C C . LEU A 1 74 ? 23.238 9.845 -8.011 1.00 61.20 73 LEU A C 5
ATOM 6697 O O . LEU A 1 74 ? 23.998 9.503 -8.917 1.00 51.33 73 LEU A O 5
ATOM 6713 N N . SER A 1 75 ? 22.786 11.087 -7.875 1.00 4.40 74 SER A N 5
ATOM 6714 C CA . SER A 1 75 ? 23.163 12.144 -8.806 1.00 44.14 74 SER A CA 5
ATOM 6715 C C . SER A 1 75 ? 24.679 12.213 -8.965 1.00 3.32 74 SER A C 5
ATOM 6716 O O . SER A 1 75 ? 25.228 11.793 -9.983 1.00 73.55 74 SER A O 5
ATOM 6724 N N . ARG A 1 76 ? 25.350 12.747 -7.949 1.00 42.34 75 ARG A N 5
ATOM 6725 C CA . ARG A 1 76 ? 26.802 12.873 -7.975 1.00 44.43 75 ARG A CA 5
ATOM 6726 C C . ARG A 1 76 ? 27.461 11.726 -7.214 1.00 43.55 75 ARG A C 5
ATOM 6727 O O . ARG A 1 76 ? 27.102 11.438 -6.073 1.00 34.01 75 ARG A O 5
ATOM 6748 N N . ASP A 1 77 ? 28.427 11.076 -7.855 1.00 13.33 76 ASP A N 5
ATOM 6749 C CA . ASP A 1 77 ? 29.136 9.961 -7.239 1.00 4.24 76 ASP A CA 5
ATOM 6750 C C . ASP A 1 77 ? 29.704 10.362 -5.881 1.00 1.24 76 ASP A C 5
ATOM 6751 O O . ASP A 1 77 ? 30.593 11.208 -5.794 1.00 22.11 76 ASP A O 5
ATOM 6760 N N . ASN A 1 78 ? 29.183 9.749 -4.823 1.00 13.43 77 ASN A N 5
ATOM 6761 C CA . ASN A 1 78 ? 29.636 10.044 -3.468 1.00 64.23 77 ASN A CA 5
ATOM 6762 C C . ASN A 1 78 ? 29.555 11.540 -3.180 1.00 60.25 77 ASN A C 5
ATOM 6763 O O . ASN A 1 78 ? 30.577 12.208 -3.021 1.00 54.33 77 ASN A O 5
ATOM 6774 N N . ASP A 1 79 ? 28.334 12.058 -3.115 1.00 13.25 78 ASP A N 5
ATOM 6775 C CA . ASP A 1 79 ? 28.118 13.475 -2.844 1.00 60.10 78 ASP A CA 5
ATOM 6776 C C . ASP A 1 79 ? 26.654 13.748 -2.514 1.00 50.41 78 ASP A C 5
ATOM 6777 O O . ASP A 1 79 ? 25.919 14.309 -3.326 1.00 52.11 78 ASP A O 5
ATOM 6786 N N . ALA A 1 80 ? 26.238 13.347 -1.317 1.00 54.54 79 ALA A N 5
ATOM 6787 C CA . ALA A 1 80 ? 24.862 13.550 -0.880 1.00 0.12 79 ALA A CA 5
ATOM 6788 C C . ALA A 1 80 ? 24.808 13.968 0.586 1.00 61.32 79 ALA A C 5
ATOM 6789 O O . ALA A 1 80 ? 24.533 13.151 1.464 1.00 33.43 79 ALA A O 5
ATOM 6796 N N . SER A 1 81 ? 25.073 15.245 0.843 1.00 63.43 80 SER A N 5
ATOM 6797 C CA . SER A 1 81 ? 25.059 15.770 2.203 1.00 23.40 80 SER A CA 5
ATOM 6798 C C . SER A 1 81 ? 23.660 15.684 2.804 1.00 33.10 80 SER A C 5
ATOM 6799 O O . SER A 1 81 ? 23.470 15.132 3.888 1.00 3.30 80 SER A O 5
ATOM 6807 N N . SER A 1 82 ? 22.682 16.234 2.091 1.00 12.14 81 SER A N 5
ATOM 6808 C CA . SER A 1 82 ? 21.299 16.224 2.555 1.00 43.11 81 SER A CA 5
ATOM 6809 C C . SER A 1 82 ? 20.362 15.729 1.458 1.00 60.33 81 SER A C 5
ATOM 6810 O O . SER A 1 82 ? 20.700 15.763 0.274 1.00 13.04 81 SER A O 5
ATOM 6818 N N . VAL A 1 83 ? 19.182 15.268 1.860 1.00 72.32 82 VAL A N 5
ATOM 6819 C CA . VAL A 1 83 ? 18.194 14.766 0.912 1.00 30.22 82 VAL A CA 5
ATOM 6820 C C . VAL A 1 83 ? 16.776 15.022 1.410 1.00 72.43 82 VAL A C 5
ATOM 6821 O O . VAL A 1 83 ? 16.563 15.312 2.587 1.00 51.00 82 VAL A O 5
ATOM 6834 N N . ARG A 1 84 ? 15.808 14.911 0.505 1.00 4.21 83 ARG A N 5
ATOM 6835 C CA . ARG A 1 84 ? 14.409 15.131 0.852 1.00 45.32 83 ARG A CA 5
ATOM 6836 C C . ARG A 1 84 ? 13.521 14.056 0.233 1.00 15.34 83 ARG A C 5
ATOM 6837 O O . ARG A 1 84 ? 13.598 13.786 -0.965 1.00 73.22 83 ARG A O 5
ATOM 6858 N N . VAL A 1 85 ? 12.677 13.446 1.060 1.00 72.14 84 VAL A N 5
ATOM 6859 C CA . VAL A 1 85 ? 11.773 12.401 0.594 1.00 33.13 84 VAL A CA 5
ATOM 6860 C C . VAL A 1 85 ? 10.321 12.758 0.891 1.00 13.23 84 VAL A C 5
ATOM 6861 O O . VAL A 1 85 ? 10.006 13.286 1.958 1.00 43.53 84 VAL A O 5
ATOM 6874 N N . SER A 1 86 ? 9.439 12.466 -0.059 1.00 73.22 85 SER A N 5
ATOM 6875 C CA . SER A 1 86 ? 8.019 12.759 0.099 1.00 41.11 85 SER A CA 5
ATOM 6876 C C . SER A 1 86 ? 7.180 11.915 -0.855 1.00 63.54 85 SER A C 5
ATOM 6877 O O . SER A 1 86 ? 7.706 11.292 -1.779 1.00 10.24 85 SER A O 5
ATOM 6885 N N . LYS A 1 87 ? 5.872 11.898 -0.626 1.00 33.52 86 LYS A N 5
ATOM 6886 C CA . LYS A 1 87 ? 4.957 11.131 -1.464 1.00 42.30 86 LYS A CA 5
ATOM 6887 C C . LYS A 1 87 ? 4.230 12.041 -2.449 1.00 1.21 86 LYS A C 5
ATOM 6888 O O . LYS A 1 87 ? 3.510 12.955 -2.048 1.00 51.12 86 LYS A O 5
ATOM 6907 N N . MET A 1 88 ? 4.423 11.784 -3.738 1.00 75.34 87 MET A N 5
ATOM 6908 C CA . MET A 1 88 ? 3.782 12.579 -4.780 1.00 21.41 87 MET A CA 5
ATOM 6909 C C . MET A 1 88 ? 2.538 11.875 -5.314 1.00 25.14 87 MET A C 5
ATOM 6910 O O . MET A 1 88 ? 1.414 12.244 -4.978 1.00 12.24 87 MET A O 5
ATOM 6924 N N . GLU A 1 89 ? 2.749 10.860 -6.146 1.00 44.34 88 GLU A N 5
ATOM 6925 C CA . GLU A 1 89 ? 1.644 10.107 -6.727 1.00 30.24 88 GLU A CA 5
ATOM 6926 C C . GLU A 1 89 ? 0.612 11.045 -7.346 1.00 33.33 88 GLU A C 5
ATOM 6927 O O . GLU A 1 89 ? -0.522 11.138 -6.874 1.00 72.43 88 GLU A O 5
ATOM 6939 N N . THR A 1 90 ? 1.013 11.740 -8.406 1.00 32.14 89 THR A N 5
ATOM 6940 C CA . THR A 1 90 ? 0.125 12.672 -9.089 1.00 10.11 89 THR A CA 5
ATOM 6941 C C . THR A 1 90 ? -0.848 11.935 -10.002 1.00 51.42 89 THR A C 5
ATOM 6942 O O . THR A 1 90 ? -0.520 10.889 -10.563 1.00 3.13 89 THR A O 5
ATOM 6953 N N . THR A 1 91 ? -2.048 12.488 -10.149 1.00 75.22 90 THR A N 5
ATOM 6954 C CA . THR A 1 91 ? -3.070 11.883 -10.994 1.00 61.25 90 THR A CA 5
ATOM 6955 C C . THR A 1 91 ? -3.517 12.844 -12.090 1.00 33.12 90 THR A C 5
ATOM 6956 O O . THR A 1 91 ? -4.239 13.805 -11.828 1.00 73.03 90 THR A O 5
ATOM 6967 N N . ASN A 1 92 ? -3.084 12.578 -13.318 1.00 21.53 91 ASN A N 5
ATOM 6968 C CA . ASN A 1 92 ? -3.441 13.420 -14.454 1.00 25.23 91 ASN A CA 5
ATOM 6969 C C . ASN A 1 92 ? -4.625 12.833 -15.215 1.00 61.25 91 ASN A C 5
ATOM 6970 O O . ASN A 1 92 ? -5.696 12.619 -14.648 1.00 23.22 91 ASN A O 5
ATOM 6981 N N . GLY A 1 2 ? 2.074 -0.787 2.065 1.00 1.41 1 GLY A N 6
ATOM 6982 C CA . GLY A 1 2 ? 2.985 0.335 2.203 1.00 60.33 1 GLY A CA 6
ATOM 6983 C C . GLY A 1 2 ? 3.203 1.068 0.894 1.00 1.43 1 GLY A C 6
ATOM 6984 O O . GLY A 1 2 ? 2.324 1.792 0.428 1.00 60.13 1 GLY A O 6
ATOM 6988 N N . GLU A 1 3 ? 4.379 0.883 0.302 1.00 32.42 2 GLU A N 6
ATOM 6989 C CA . GLU A 1 3 ? 4.710 1.535 -0.959 1.00 53.31 2 GLU A CA 6
ATOM 6990 C C . GLU A 1 3 ? 4.610 3.052 -0.829 1.00 52.52 2 GLU A C 6
ATOM 6991 O O . GLU A 1 3 ? 3.830 3.697 -1.531 1.00 4.51 2 GLU A O 6
ATOM 7003 N N . LYS A 1 4 ? 5.404 3.617 0.074 1.00 22.42 3 LYS A N 6
ATOM 7004 C CA . LYS A 1 4 ? 5.408 5.057 0.298 1.00 54.45 3 LYS A CA 6
ATOM 7005 C C . LYS A 1 4 ? 6.707 5.502 0.962 1.00 72.02 3 LYS A C 6
ATOM 7006 O O . LYS A 1 4 ? 6.711 6.403 1.801 1.00 11.31 3 LYS A O 6
ATOM 7025 N N . THR A 1 5 ? 7.810 4.865 0.580 1.00 34.02 4 THR A N 6
ATOM 7026 C CA . THR A 1 5 ? 9.115 5.195 1.138 1.00 12.04 4 THR A CA 6
ATOM 7027 C C . THR A 1 5 ? 10.231 4.885 0.147 1.00 11.24 4 THR A C 6
ATOM 7028 O O . THR A 1 5 ? 10.148 3.923 -0.616 1.00 55.11 4 THR A O 6
ATOM 7039 N N . VAL A 1 6 ? 11.276 5.706 0.165 1.00 42.23 5 VAL A N 6
ATOM 7040 C CA . VAL A 1 6 ? 12.411 5.518 -0.732 1.00 13.44 5 VAL A CA 6
ATOM 7041 C C . VAL A 1 6 ? 13.503 4.686 -0.069 1.00 12.41 5 VAL A C 6
ATOM 7042 O O . VAL A 1 6 ? 14.036 5.060 0.976 1.00 32.12 5 VAL A O 6
ATOM 7055 N N . LYS A 1 7 ? 13.833 3.556 -0.684 1.00 34.42 6 LYS A N 6
ATOM 7056 C CA . LYS A 1 7 ? 14.863 2.669 -0.156 1.00 0.41 6 LYS A CA 6
ATOM 7057 C C . LYS A 1 7 ? 16.237 3.049 -0.698 1.00 3.32 6 LYS A C 6
ATOM 7058 O O . LYS A 1 7 ? 16.553 2.785 -1.859 1.00 12.41 6 LYS A O 6
ATOM 7077 N N . LEU A 1 8 ? 17.052 3.669 0.150 1.00 73.45 7 LEU A N 6
ATOM 7078 C CA . LEU A 1 8 ? 18.394 4.083 -0.244 1.00 52.51 7 LEU A CA 6
ATOM 7079 C C . LEU A 1 8 ? 19.382 2.929 -0.109 1.00 40.50 7 LEU A C 6
ATOM 7080 O O . LEU A 1 8 ? 19.493 2.315 0.952 1.00 21.11 7 LEU A O 6
ATOM 7096 N N . TYR A 1 9 ? 20.099 2.642 -1.190 1.00 10.04 8 TYR A N 6
ATOM 7097 C CA . TYR A 1 9 ? 21.078 1.562 -1.192 1.00 63.20 8 TYR A CA 6
ATOM 7098 C C . TYR A 1 9 ? 22.499 2.114 -1.259 1.00 52.31 8 TYR A C 6
ATOM 7099 O O . TYR A 1 9 ? 22.873 2.778 -2.225 1.00 54.23 8 TYR A O 6
ATOM 7117 N N . GLU A 1 10 ? 23.285 1.834 -0.225 1.00 24.23 9 GLU A N 6
ATOM 7118 C CA . GLU A 1 10 ? 24.665 2.303 -0.166 1.00 32.43 9 GLU A CA 6
ATOM 7119 C C . GLU A 1 10 ? 25.458 1.814 -1.375 1.00 14.42 9 GLU A C 6
ATOM 7120 O O . GLU A 1 10 ? 26.379 2.486 -1.839 1.00 12.40 9 GLU A O 6
ATOM 7132 N N . ASP A 1 11 ? 25.093 0.641 -1.879 1.00 31.30 10 ASP A N 6
ATOM 7133 C CA . ASP A 1 11 ? 25.769 0.062 -3.034 1.00 72.41 10 ASP A CA 6
ATOM 7134 C C . ASP A 1 11 ? 25.140 0.552 -4.334 1.00 53.33 10 ASP A C 6
ATOM 7135 O O . ASP A 1 11 ? 24.323 1.474 -4.333 1.00 32.11 10 ASP A O 6
ATOM 7144 N N . THR A 1 12 ? 25.526 -0.069 -5.444 1.00 42.14 11 THR A N 6
ATOM 7145 C CA . THR A 1 12 ? 25.002 0.306 -6.752 1.00 23.42 11 THR A CA 6
ATOM 7146 C C . THR A 1 12 ? 23.785 -0.536 -7.118 1.00 10.21 11 THR A C 6
ATOM 7147 O O . THR A 1 12 ? 23.670 -1.691 -6.707 1.00 14.13 11 THR A O 6
ATOM 7158 N N . HIS A 1 13 ? 22.878 0.050 -7.894 1.00 23.30 12 HIS A N 6
ATOM 7159 C CA . HIS A 1 13 ? 21.669 -0.648 -8.317 1.00 1.32 12 HIS A CA 6
ATOM 7160 C C . HIS A 1 13 ? 20.747 -0.905 -7.129 1.00 54.31 12 HIS A C 6
ATOM 7161 O O . HIS A 1 13 ? 19.767 -0.188 -6.924 1.00 52.24 12 HIS A O 6
ATOM 7175 N N . PHE A 1 14 ? 21.066 -1.932 -6.349 1.00 61.45 13 PHE A N 6
ATOM 7176 C CA . PHE A 1 14 ? 20.265 -2.285 -5.183 1.00 61.11 13 PHE A CA 6
ATOM 7177 C C . PHE A 1 14 ? 21.001 -3.290 -4.301 1.00 42.34 13 PHE A C 6
ATOM 7178 O O . PHE A 1 14 ? 20.381 -4.085 -3.595 1.00 62.33 13 PHE A O 6
ATOM 7195 N N . LYS A 1 15 ? 22.328 -3.248 -4.348 1.00 4.40 14 LYS A N 6
ATOM 7196 C CA . LYS A 1 15 ? 23.151 -4.152 -3.554 1.00 65.22 14 LYS A CA 6
ATOM 7197 C C . LYS A 1 15 ? 23.294 -3.644 -2.123 1.00 43.43 14 LYS A C 6
ATOM 7198 O O . LYS A 1 15 ? 23.219 -2.442 -1.871 1.00 10.11 14 LYS A O 6
ATOM 7217 N N . GLY A 1 16 ? 23.503 -4.567 -1.190 1.00 35.15 15 GLY A N 6
ATOM 7218 C CA . GLY A 1 16 ? 23.654 -4.192 0.204 1.00 1.11 15 GLY A CA 6
ATOM 7219 C C . GLY A 1 16 ? 22.322 -3.994 0.899 1.00 32.05 15 GLY A C 6
ATOM 7220 O O . GLY A 1 16 ? 21.313 -4.576 0.501 1.00 71.35 15 GLY A O 6
ATOM 7224 N N . TYR A 1 17 ? 22.317 -3.172 1.943 1.00 43.02 16 TYR A N 6
ATOM 7225 C CA . TYR A 1 17 ? 21.100 -2.902 2.698 1.00 34.10 16 TYR A CA 6
ATOM 7226 C C . TYR A 1 17 ? 20.334 -1.728 2.096 1.00 51.03 16 TYR A C 6
ATOM 7227 O O . TYR A 1 17 ? 20.862 -0.989 1.265 1.00 12.42 16 TYR A O 6
ATOM 7245 N N . SER A 1 18 ? 19.086 -1.563 2.522 1.00 74.24 17 SER A N 6
ATOM 7246 C CA . SER A 1 18 ? 18.244 -0.481 2.023 1.00 24.41 17 SER A CA 6
ATOM 7247 C C . SER A 1 18 ? 17.654 0.323 3.177 1.00 54.11 17 SER A C 6
ATOM 7248 O O . SER A 1 18 ? 17.289 -0.232 4.214 1.00 43.14 17 SER A O 6
ATOM 7256 N N . VAL A 1 19 ? 17.562 1.636 2.989 1.00 73.13 18 VAL A N 6
ATOM 7257 C CA . VAL A 1 19 ? 17.014 2.518 4.012 1.00 5.41 18 VAL A CA 6
ATOM 7258 C C . VAL A 1 19 ? 15.730 3.185 3.533 1.00 11.31 18 VAL A C 6
ATOM 7259 O O . VAL A 1 19 ? 15.754 4.030 2.639 1.00 63.14 18 VAL A O 6
ATOM 7272 N N . GLU A 1 20 ? 14.609 2.800 4.135 1.00 23.24 19 GLU A N 6
ATOM 7273 C CA . GLU A 1 20 ? 13.314 3.361 3.769 1.00 21.12 19 GLU A CA 6
ATOM 7274 C C . GLU A 1 20 ? 12.854 4.387 4.801 1.00 23.21 19 GLU A C 6
ATOM 7275 O O . GLU A 1 20 ? 12.947 4.155 6.007 1.00 0.54 19 GLU A O 6
ATOM 7287 N N . LEU A 1 21 ? 12.359 5.521 4.319 1.00 50.14 20 LEU A N 6
ATOM 7288 C CA . LEU A 1 21 ? 11.885 6.584 5.198 1.00 14.00 20 LEU A CA 6
ATOM 7289 C C . LEU A 1 21 ? 10.713 7.330 4.567 1.00 4.44 20 LEU A C 6
ATOM 7290 O O . LEU A 1 21 ? 10.649 7.521 3.353 1.00 54.22 20 LEU A O 6
ATOM 7306 N N . PRO A 1 22 ? 9.765 7.765 5.411 1.00 44.32 21 PRO A N 6
ATOM 7307 C CA . PRO A 1 22 ? 8.580 8.500 4.959 1.00 45.52 21 PRO A CA 6
ATOM 7308 C C . PRO A 1 22 ? 8.921 9.902 4.464 1.00 25.01 21 PRO A C 6
ATOM 7309 O O . PRO A 1 22 ? 10.053 10.365 4.611 1.00 14.15 21 PRO A O 6
ATOM 7320 N N . VAL A 1 23 ? 7.936 10.574 3.877 1.00 31.50 22 VAL A N 6
ATOM 7321 C CA . VAL A 1 23 ? 8.131 11.923 3.362 1.00 45.40 22 VAL A CA 6
ATOM 7322 C C . VAL A 1 23 ? 8.821 12.810 4.393 1.00 51.44 22 VAL A C 6
ATOM 7323 O O . VAL A 1 23 ? 8.591 12.679 5.594 1.00 74.41 22 VAL A O 6
ATOM 7336 N N . GLY A 1 24 ? 9.669 13.716 3.914 1.00 71.22 23 GLY A N 6
ATOM 7337 C CA . GLY A 1 24 ? 10.379 14.612 4.807 1.00 42.31 23 GLY A CA 6
ATOM 7338 C C . GLY A 1 24 ? 11.801 14.876 4.353 1.00 24.24 23 GLY A C 6
ATOM 7339 O O . GLY A 1 24 ? 12.312 14.196 3.463 1.00 22.01 23 GLY A O 6
ATOM 7343 N N . ASP A 1 25 ? 12.442 15.866 4.965 1.00 32.22 24 ASP A N 6
ATOM 7344 C CA . ASP A 1 25 ? 13.814 16.218 4.619 1.00 51.32 24 ASP A CA 6
ATOM 7345 C C . ASP A 1 25 ? 14.785 15.744 5.695 1.00 21.22 24 ASP A C 6
ATOM 7346 O O . ASP A 1 25 ? 14.480 15.795 6.887 1.00 60.41 24 ASP A O 6
ATOM 7355 N N . TYR A 1 26 ? 15.955 15.282 5.267 1.00 33.12 25 TYR A N 6
ATOM 7356 C CA . TYR A 1 26 ? 16.969 14.795 6.194 1.00 65.21 25 TYR A CA 6
ATOM 7357 C C . TYR A 1 26 ? 18.329 15.418 5.890 1.00 34.33 25 TYR A C 6
ATOM 7358 O O . TYR A 1 26 ? 18.685 15.623 4.731 1.00 74.23 25 TYR A O 6
ATOM 7376 N N . ASN A 1 27 ? 19.084 15.716 6.942 1.00 30.25 26 ASN A N 6
ATOM 7377 C CA . ASN A 1 27 ? 20.405 16.315 6.790 1.00 53.40 26 ASN A CA 6
ATOM 7378 C C . ASN A 1 27 ? 21.497 15.254 6.876 1.00 22.02 26 ASN A C 6
ATOM 7379 O O . ASN A 1 27 ? 21.214 14.068 7.048 1.00 35.33 26 ASN A O 6
ATOM 7390 N N . LEU A 1 28 ? 22.747 15.688 6.756 1.00 11.21 27 LEU A N 6
ATOM 7391 C CA . LEU A 1 28 ? 23.883 14.776 6.821 1.00 24.11 27 LEU A CA 6
ATOM 7392 C C . LEU A 1 28 ? 23.842 13.945 8.099 1.00 20.33 27 LEU A C 6
ATOM 7393 O O . LEU A 1 28 ? 24.014 12.726 8.065 1.00 1.31 27 LEU A O 6
ATOM 7409 N N . SER A 1 29 ? 23.610 14.612 9.226 1.00 65.54 28 SER A N 6
ATOM 7410 C CA . SER A 1 29 ? 23.548 13.935 10.516 1.00 73.44 28 SER A CA 6
ATOM 7411 C C . SER A 1 29 ? 22.330 13.018 10.590 1.00 42.24 28 SER A C 6
ATOM 7412 O O . SER A 1 29 ? 22.328 12.028 11.321 1.00 64.24 28 SER A O 6
ATOM 7420 N N . SER A 1 30 ? 21.296 13.357 9.827 1.00 75.51 29 SER A N 6
ATOM 7421 C CA . SER A 1 30 ? 20.069 12.567 9.808 1.00 45.42 29 SER A CA 6
ATOM 7422 C C . SER A 1 30 ? 20.270 11.270 9.030 1.00 3.31 29 SER A C 6
ATOM 7423 O O . SER A 1 30 ? 19.622 10.260 9.306 1.00 1.05 29 SER A O 6
ATOM 7431 N N . LEU A 1 31 ? 21.173 11.306 8.056 1.00 73.01 30 LEU A N 6
ATOM 7432 C CA . LEU A 1 31 ? 21.461 10.134 7.236 1.00 33.14 30 LEU A CA 6
ATOM 7433 C C . LEU A 1 31 ? 21.986 8.986 8.093 1.00 14.20 30 LEU A C 6
ATOM 7434 O O . LEU A 1 31 ? 21.462 7.873 8.044 1.00 24.40 30 LEU A O 6
ATOM 7450 N N . ILE A 1 32 ? 23.020 9.266 8.878 1.00 4.01 31 ILE A N 6
ATOM 7451 C CA . ILE A 1 32 ? 23.613 8.258 9.748 1.00 64.11 31 ILE A CA 6
ATOM 7452 C C . ILE A 1 32 ? 22.584 7.702 10.726 1.00 62.40 31 ILE A C 6
ATOM 7453 O O . ILE A 1 32 ? 22.702 6.567 11.188 1.00 32.22 31 ILE A O 6
ATOM 7469 N N . SER A 1 33 ? 21.574 8.508 11.036 1.00 40.11 32 SER A N 6
ATOM 7470 C CA . SER A 1 33 ? 20.524 8.097 11.961 1.00 41.52 32 SER A CA 6
ATOM 7471 C C . SER A 1 33 ? 19.900 6.776 11.522 1.00 23.05 32 SER A C 6
ATOM 7472 O O . SER A 1 33 ? 19.394 6.013 12.345 1.00 13.02 32 SER A O 6
ATOM 7480 N N . ARG A 1 34 ? 19.941 6.513 10.220 1.00 21.24 33 ARG A N 6
ATOM 7481 C CA . ARG A 1 34 ? 19.379 5.285 9.671 1.00 21.32 33 ARG A CA 6
ATOM 7482 C C . ARG A 1 34 ? 20.463 4.439 9.009 1.00 3.23 33 ARG A C 6
ATOM 7483 O O . ARG A 1 34 ? 20.184 3.643 8.114 1.00 51.32 33 ARG A O 6
ATOM 7504 N N . GLY A 1 35 ? 21.702 4.619 9.457 1.00 65.51 34 GLY A N 6
ATOM 7505 C CA . GLY A 1 35 ? 22.810 3.866 8.897 1.00 53.13 34 GLY A CA 6
ATOM 7506 C C . GLY A 1 35 ? 23.148 4.298 7.483 1.00 33.35 34 GLY A C 6
ATOM 7507 O O . GLY A 1 35 ? 23.521 3.474 6.649 1.00 45.44 34 GLY A O 6
ATOM 7511 N N . ALA A 1 36 ? 23.015 5.592 7.214 1.00 52.21 35 ALA A N 6
ATOM 7512 C CA . ALA A 1 36 ? 23.309 6.132 5.892 1.00 22.52 35 ALA A CA 6
ATOM 7513 C C . ALA A 1 36 ? 24.385 7.210 5.966 1.00 21.43 35 ALA A C 6
ATOM 7514 O O . ALA A 1 36 ? 24.464 7.956 6.943 1.00 41.43 35 ALA A O 6
ATOM 7521 N N . LEU A 1 37 ? 25.212 7.285 4.930 1.00 43.44 36 LEU A N 6
ATOM 7522 C CA . LEU A 1 37 ? 26.285 8.273 4.877 1.00 22.54 36 LEU A CA 6
ATOM 7523 C C . LEU A 1 37 ? 26.102 9.213 3.691 1.00 42.32 36 LEU A C 6
ATOM 7524 O O . LEU A 1 37 ? 25.798 8.777 2.581 1.00 4.15 36 LEU A O 6
ATOM 7540 N N . ASN A 1 38 ? 26.292 10.506 3.933 1.00 55.42 37 ASN A N 6
ATOM 7541 C CA . ASN A 1 38 ? 26.149 11.509 2.884 1.00 50.25 37 ASN A CA 6
ATOM 7542 C C . ASN A 1 38 ? 26.980 11.137 1.659 1.00 12.31 37 ASN A C 6
ATOM 7543 O O . ASN A 1 38 ? 26.485 11.154 0.532 1.00 32.30 37 ASN A O 6
ATOM 7554 N N . ASP A 1 39 ? 28.244 10.802 1.889 1.00 64.00 38 ASP A N 6
ATOM 7555 C CA . ASP A 1 39 ? 29.144 10.424 0.805 1.00 3.04 38 ASP A CA 6
ATOM 7556 C C . ASP A 1 39 ? 29.409 8.922 0.818 1.00 23.22 38 ASP A C 6
ATOM 7557 O O . ASP A 1 39 ? 30.430 8.466 1.334 1.00 61.22 38 ASP A O 6
ATOM 7566 N N . ASP A 1 40 ? 28.483 8.158 0.249 1.00 44.23 39 ASP A N 6
ATOM 7567 C CA . ASP A 1 40 ? 28.617 6.707 0.194 1.00 33.03 39 ASP A CA 6
ATOM 7568 C C . ASP A 1 40 ? 27.516 6.092 -0.665 1.00 4.01 39 ASP A C 6
ATOM 7569 O O . ASP A 1 40 ? 27.748 5.123 -1.389 1.00 70.11 39 ASP A O 6
ATOM 7578 N N . LEU A 1 41 ? 26.319 6.660 -0.579 1.00 52.30 40 LEU A N 6
ATOM 7579 C CA . LEU A 1 41 ? 25.181 6.168 -1.348 1.00 22.40 40 LEU A CA 6
ATOM 7580 C C . LEU A 1 41 ? 25.537 6.040 -2.826 1.00 21.33 40 LEU A C 6
ATOM 7581 O O . LEU A 1 41 ? 26.083 6.966 -3.425 1.00 61.23 40 LEU A O 6
ATOM 7597 N N . SER A 1 42 ? 25.222 4.887 -3.407 1.00 61.23 41 SER A N 6
ATOM 7598 C CA . SER A 1 42 ? 25.510 4.637 -4.815 1.00 20.02 41 SER A CA 6
ATOM 7599 C C . SER A 1 42 ? 24.223 4.396 -5.598 1.00 62.11 41 SER A C 6
ATOM 7600 O O . SER A 1 42 ? 24.161 4.642 -6.803 1.00 1.45 41 SER A O 6
ATOM 7608 N N . SER A 1 43 ? 23.198 3.912 -4.905 1.00 14.14 42 SER A N 6
ATOM 7609 C CA . SER A 1 43 ? 21.912 3.633 -5.535 1.00 4.43 42 SER A CA 6
ATOM 7610 C C . SER A 1 43 ? 20.761 3.953 -4.586 1.00 4.05 42 SER A C 6
ATOM 7611 O O . SER A 1 43 ? 20.972 4.203 -3.399 1.00 41.42 42 SER A O 6
ATOM 7619 N N . ALA A 1 44 ? 19.544 3.942 -5.118 1.00 13.44 43 ALA A N 6
ATOM 7620 C CA . ALA A 1 44 ? 18.358 4.229 -4.319 1.00 25.20 43 ALA A CA 6
ATOM 7621 C C . ALA A 1 44 ? 17.085 3.883 -5.083 1.00 31.52 43 ALA A C 6
ATOM 7622 O O . ALA A 1 44 ? 16.746 4.534 -6.071 1.00 31.01 43 ALA A O 6
ATOM 7629 N N . ARG A 1 45 ? 16.384 2.853 -4.619 1.00 52.11 44 ARG A N 6
ATOM 7630 C CA . ARG A 1 45 ? 15.148 2.419 -5.260 1.00 44.43 44 ARG A CA 6
ATOM 7631 C C . ARG A 1 45 ? 13.944 3.146 -4.668 1.00 23.42 44 ARG A C 6
ATOM 7632 O O . ARG A 1 45 ? 13.849 3.323 -3.453 1.00 74.42 44 ARG A O 6
ATOM 7653 N N . VAL A 1 46 ? 13.027 3.565 -5.534 1.00 62.30 45 VAL A N 6
ATOM 7654 C CA . VAL A 1 46 ? 11.829 4.271 -5.097 1.00 0.20 45 VAL A CA 6
ATOM 7655 C C . VAL A 1 46 ? 10.575 3.656 -5.707 1.00 72.22 45 VAL A C 6
ATOM 7656 O O . VAL A 1 46 ? 10.582 3.158 -6.833 1.00 42.24 45 VAL A O 6
ATOM 7669 N N . PRO A 1 47 ? 9.470 3.689 -4.948 1.00 13.51 46 PRO A N 6
ATOM 7670 C CA . PRO A 1 47 ? 8.186 3.140 -5.394 1.00 12.11 46 PRO A CA 6
ATOM 7671 C C . PRO A 1 47 ? 7.560 3.965 -6.514 1.00 21.44 46 PRO A C 6
ATOM 7672 O O . PRO A 1 47 ? 8.088 5.007 -6.899 1.00 44.42 46 PRO A O 6
ATOM 7683 N N . SER A 1 48 ? 6.431 3.491 -7.032 1.00 24.44 47 SER A N 6
ATOM 7684 C CA . SER A 1 48 ? 5.735 4.183 -8.110 1.00 24.21 47 SER A CA 6
ATOM 7685 C C . SER A 1 48 ? 4.923 5.355 -7.568 1.00 32.23 47 SER A C 6
ATOM 7686 O O . SER A 1 48 ? 3.955 5.166 -6.831 1.00 45.23 47 SER A O 6
ATOM 7694 N N . GLY A 1 49 ? 5.324 6.567 -7.938 1.00 42.03 48 GLY A N 6
ATOM 7695 C CA . GLY A 1 49 ? 4.624 7.753 -7.481 1.00 34.44 48 GLY A CA 6
ATOM 7696 C C . GLY A 1 49 ? 5.322 8.425 -6.315 1.00 73.11 48 GLY A C 6
ATOM 7697 O O . GLY A 1 49 ? 4.671 8.931 -5.400 1.00 31.22 48 GLY A O 6
ATOM 7701 N N . LEU A 1 50 ? 6.650 8.430 -6.346 1.00 73.22 49 LEU A N 6
ATOM 7702 C CA . LEU A 1 50 ? 7.438 9.044 -5.283 1.00 73.20 49 LEU A CA 6
ATOM 7703 C C . LEU A 1 50 ? 8.547 9.916 -5.862 1.00 13.52 49 LEU A C 6
ATOM 7704 O O . LEU A 1 50 ? 9.261 9.505 -6.776 1.00 21.41 49 LEU A O 6
ATOM 7720 N N . ARG A 1 51 ? 8.686 11.123 -5.322 1.00 31.22 50 ARG A N 6
ATOM 7721 C CA . ARG A 1 51 ? 9.709 12.053 -5.784 1.00 12.32 50 ARG A CA 6
ATOM 7722 C C . ARG A 1 51 ? 10.676 12.402 -4.656 1.00 54.41 50 ARG A C 6
ATOM 7723 O O . ARG A 1 51 ? 10.287 12.472 -3.489 1.00 74.44 50 ARG A O 6
ATOM 7744 N N . LEU A 1 52 ? 11.937 12.621 -5.012 1.00 32.23 51 LEU A N 6
ATOM 7745 C CA . LEU A 1 52 ? 12.960 12.962 -4.030 1.00 3.31 51 LEU A CA 6
ATOM 7746 C C . LEU A 1 52 ? 14.013 13.883 -4.639 1.00 24.33 51 LEU A C 6
ATOM 7747 O O . LEU A 1 52 ? 14.214 13.894 -5.853 1.00 33.23 51 LEU A O 6
ATOM 7763 N N . GLU A 1 53 ? 14.684 14.651 -3.786 1.00 43.35 52 GLU A N 6
ATOM 7764 C CA . GLU A 1 53 ? 15.718 15.574 -4.242 1.00 30.45 52 GLU A CA 6
ATOM 7765 C C . GLU A 1 53 ? 16.985 15.427 -3.404 1.00 11.55 52 GLU A C 6
ATOM 7766 O O . GLU A 1 53 ? 16.937 15.464 -2.174 1.00 30.31 52 GLU A O 6
ATOM 7778 N N . VAL A 1 54 ? 18.118 15.261 -4.078 1.00 50.55 53 VAL A N 6
ATOM 7779 C CA . VAL A 1 54 ? 19.398 15.110 -3.398 1.00 3.25 53 VAL A CA 6
ATOM 7780 C C . VAL A 1 54 ? 20.094 16.456 -3.230 1.00 41.31 53 VAL A C 6
ATOM 7781 O O . VAL A 1 54 ? 20.019 17.319 -4.105 1.00 43.12 53 VAL A O 6
ATOM 7794 N N . PHE A 1 55 ? 20.772 16.629 -2.100 1.00 53.31 54 PHE A N 6
ATOM 7795 C CA . PHE A 1 55 ? 21.481 17.871 -1.817 1.00 4.32 54 PHE A CA 6
ATOM 7796 C C . PHE A 1 55 ? 22.899 17.588 -1.328 1.00 11.31 54 PHE A C 6
ATOM 7797 O O . PHE A 1 55 ? 23.110 17.264 -0.160 1.00 33.23 54 PHE A O 6
ATOM 7814 N N . GLN A 1 56 ? 23.866 17.714 -2.231 1.00 70.50 55 GLN A N 6
ATOM 7815 C CA . GLN A 1 56 ? 25.263 17.470 -1.892 1.00 41.02 55 GLN A CA 6
ATOM 7816 C C . GLN A 1 56 ? 25.670 18.266 -0.657 1.00 4.31 55 GLN A C 6
ATOM 7817 O O . GLN A 1 56 ? 26.451 17.793 0.170 1.00 15.02 55 GLN A O 6
ATOM 7831 N N . HIS A 1 57 ? 25.138 19.478 -0.538 1.00 12.40 56 HIS A N 6
ATOM 7832 C CA . HIS A 1 57 ? 25.446 20.341 0.597 1.00 20.12 56 HIS A CA 6
ATOM 7833 C C . HIS A 1 57 ? 24.217 20.536 1.480 1.00 3.44 56 HIS A C 6
ATOM 7834 O O . HIS A 1 57 ? 23.084 20.453 1.010 1.00 13.01 56 HIS A O 6
ATOM 7848 N N . ASN A 1 58 ? 24.451 20.796 2.763 1.00 64.13 57 ASN A N 6
ATOM 7849 C CA . ASN A 1 58 ? 23.363 21.002 3.712 1.00 65.22 57 ASN A CA 6
ATOM 7850 C C . ASN A 1 58 ? 22.902 22.456 3.703 1.00 73.11 57 ASN A C 6
ATOM 7851 O O . ASN A 1 58 ? 23.607 23.339 3.217 1.00 62.32 57 ASN A O 6
ATOM 7862 N N . ASN A 1 59 ? 21.712 22.697 4.245 1.00 61.42 58 ASN A N 6
ATOM 7863 C CA . ASN A 1 59 ? 21.156 24.044 4.299 1.00 34.44 58 ASN A CA 6
ATOM 7864 C C . ASN A 1 59 ? 20.919 24.592 2.895 1.00 20.25 58 ASN A C 6
ATOM 7865 O O . ASN A 1 59 ? 20.885 25.805 2.689 1.00 53.03 58 ASN A O 6
ATOM 7876 N N . PHE A 1 60 ? 20.756 23.689 1.934 1.00 53.54 59 PHE A N 6
ATOM 7877 C CA . PHE A 1 60 ? 20.523 24.082 0.549 1.00 55.03 59 PHE A CA 6
ATOM 7878 C C . PHE A 1 60 ? 21.581 25.075 0.079 1.00 5.33 59 PHE A C 6
ATOM 7879 O O . PHE A 1 60 ? 21.261 26.169 -0.387 1.00 72.44 59 PHE A O 6
ATOM 7896 N N . LYS A 1 61 ? 22.846 24.687 0.207 1.00 52.31 60 LYS A N 6
ATOM 7897 C CA . LYS A 1 61 ? 23.954 25.541 -0.204 1.00 10.20 60 LYS A CA 6
ATOM 7898 C C . LYS A 1 61 ? 24.505 25.104 -1.557 1.00 60.14 60 LYS A C 6
ATOM 7899 O O . LYS A 1 61 ? 24.876 25.935 -2.385 1.00 70.23 60 LYS A O 6
ATOM 7918 N N . GLY A 1 62 ? 24.554 23.793 -1.776 1.00 3.20 61 GLY A N 6
ATOM 7919 C CA . GLY A 1 62 ? 25.060 23.269 -3.031 1.00 70.01 61 GLY A CA 6
ATOM 7920 C C . GLY A 1 62 ? 23.954 22.981 -4.027 1.00 10.11 61 GLY A C 6
ATOM 7921 O O . GLY A 1 62 ? 22.773 23.146 -3.719 1.00 63.24 61 GLY A O 6
ATOM 7925 N N . VAL A 1 63 ? 24.336 22.551 -5.225 1.00 51.14 62 VAL A N 6
ATOM 7926 C CA . VAL A 1 63 ? 23.368 22.240 -6.270 1.00 53.33 62 VAL A CA 6
ATOM 7927 C C . VAL A 1 63 ? 22.323 21.247 -5.774 1.00 24.40 62 VAL A C 6
ATOM 7928 O O . VAL A 1 63 ? 22.611 20.399 -4.929 1.00 32.12 62 VAL A O 6
ATOM 7941 N N . ARG A 1 64 ? 21.110 21.357 -6.305 1.00 63.23 63 ARG A N 6
ATOM 7942 C CA . ARG A 1 64 ? 20.022 20.468 -5.916 1.00 0.22 63 ARG A CA 6
ATOM 7943 C C . ARG A 1 64 ? 19.682 19.498 -7.044 1.00 1.24 63 ARG A C 6
ATOM 7944 O O . ARG A 1 64 ? 19.512 19.903 -8.194 1.00 32.13 63 ARG A O 6
ATOM 7965 N N . ASP A 1 65 ? 19.586 18.217 -6.706 1.00 13.02 64 ASP A N 6
ATOM 7966 C CA . ASP A 1 65 ? 19.266 17.189 -7.689 1.00 72.04 64 ASP A CA 6
ATOM 7967 C C . ASP A 1 65 ? 17.829 16.704 -7.521 1.00 24.23 64 ASP A C 6
ATOM 7968 O O . ASP A 1 65 ? 17.120 17.136 -6.612 1.00 32.30 64 ASP A O 6
ATOM 7977 N N . PHE A 1 66 ? 17.407 15.804 -8.403 1.00 14.41 65 PHE A N 6
ATOM 7978 C CA . PHE A 1 66 ? 16.054 15.262 -8.353 1.00 71.21 65 PHE A CA 6
ATOM 7979 C C . PHE A 1 66 ? 15.997 13.882 -9.002 1.00 22.23 65 PHE A C 6
ATOM 7980 O O . PHE A 1 66 ? 16.705 13.610 -9.972 1.00 55.54 65 PHE A O 6
ATOM 7997 N N . TYR A 1 67 ? 15.152 13.014 -8.458 1.00 75.31 66 TYR A N 6
ATOM 7998 C CA . TYR A 1 67 ? 15.004 11.661 -8.981 1.00 31.42 66 TYR A CA 6
ATOM 7999 C C . TYR A 1 67 ? 13.599 11.126 -8.719 1.00 62.32 66 TYR A C 6
ATOM 8000 O O . TYR A 1 67 ? 13.011 11.378 -7.667 1.00 60.01 66 TYR A O 6
ATOM 8018 N N . THR A 1 68 ? 13.066 10.384 -9.685 1.00 61.21 67 THR A N 6
ATOM 8019 C CA . THR A 1 68 ? 11.731 9.813 -9.562 1.00 30.34 67 THR A CA 6
ATOM 8020 C C . THR A 1 68 ? 11.675 8.411 -10.158 1.00 22.00 67 THR A C 6
ATOM 8021 O O . THR A 1 68 ? 10.668 8.016 -10.746 1.00 24.34 67 THR A O 6
ATOM 8032 N N . SER A 1 69 ? 12.763 7.663 -10.002 1.00 71.04 68 SER A N 6
ATOM 8033 C CA . SER A 1 69 ? 12.839 6.305 -10.529 1.00 15.23 68 SER A CA 6
ATOM 8034 C C . SER A 1 69 ? 14.029 5.558 -9.935 1.00 33.22 68 SER A C 6
ATOM 8035 O O . SER A 1 69 ? 14.717 6.067 -9.050 1.00 34.02 68 SER A O 6
ATOM 8043 N N . ASP A 1 70 ? 14.265 4.347 -10.428 1.00 51.33 69 ASP A N 6
ATOM 8044 C CA . ASP A 1 70 ? 15.372 3.529 -9.948 1.00 61.43 69 ASP A CA 6
ATOM 8045 C C . ASP A 1 70 ? 16.706 4.238 -10.164 1.00 35.25 69 ASP A C 6
ATOM 8046 O O . ASP A 1 70 ? 17.271 4.199 -11.256 1.00 22.13 69 ASP A O 6
ATOM 8055 N N . ALA A 1 71 ? 17.201 4.886 -9.115 1.00 2.14 70 ALA A N 6
ATOM 8056 C CA . ALA A 1 71 ? 18.468 5.603 -9.189 1.00 0.34 70 ALA A CA 6
ATOM 8057 C C . ALA A 1 71 ? 19.648 4.651 -9.029 1.00 62.20 70 ALA A C 6
ATOM 8058 O O . ALA A 1 71 ? 20.002 4.267 -7.915 1.00 11.25 70 ALA A O 6
ATOM 8065 N N . ALA A 1 72 ? 20.253 4.272 -10.150 1.00 40.42 71 ALA A N 6
ATOM 8066 C CA . ALA A 1 72 ? 21.394 3.366 -10.134 1.00 62.31 71 ALA A CA 6
ATOM 8067 C C . ALA A 1 72 ? 22.658 4.082 -9.670 1.00 31.11 71 ALA A C 6
ATOM 8068 O O . ALA A 1 72 ? 23.538 3.475 -9.061 1.00 33.52 71 ALA A O 6
ATOM 8075 N N . GLU A 1 73 ? 22.741 5.376 -9.963 1.00 13.02 72 GLU A N 6
ATOM 8076 C CA . GLU A 1 73 ? 23.899 6.174 -9.576 1.00 34.50 72 GLU A CA 6
ATOM 8077 C C . GLU A 1 73 ? 23.464 7.483 -8.923 1.00 60.41 72 GLU A C 6
ATOM 8078 O O . GLU A 1 73 ? 22.766 8.293 -9.535 1.00 22.15 72 GLU A O 6
ATOM 8090 N N . LEU A 1 74 ? 23.881 7.682 -7.678 1.00 12.52 73 LEU A N 6
ATOM 8091 C CA . LEU A 1 74 ? 23.535 8.893 -6.940 1.00 60.32 73 LEU A CA 6
ATOM 8092 C C . LEU A 1 74 ? 23.879 10.140 -7.748 1.00 72.23 73 LEU A C 6
ATOM 8093 O O . LEU A 1 74 ? 24.716 10.096 -8.650 1.00 12.32 73 LEU A O 6
ATOM 8109 N N . SER A 1 75 ? 23.229 11.251 -7.418 1.00 35.15 74 SER A N 6
ATOM 8110 C CA . SER A 1 75 ? 23.464 12.510 -8.114 1.00 1.55 74 SER A CA 6
ATOM 8111 C C . SER A 1 75 ? 24.953 12.842 -8.148 1.00 70.21 74 SER A C 6
ATOM 8112 O O . SER A 1 75 ? 25.477 13.290 -9.168 1.00 72.11 74 SER A O 6
ATOM 8120 N N . ARG A 1 76 ? 25.629 12.618 -7.026 1.00 33.12 75 ARG A N 6
ATOM 8121 C CA . ARG A 1 76 ? 27.057 12.893 -6.926 1.00 11.40 75 ARG A CA 6
ATOM 8122 C C . ARG A 1 76 ? 27.772 11.784 -6.160 1.00 44.24 75 ARG A C 6
ATOM 8123 O O . ARG A 1 76 ? 27.426 11.481 -5.019 1.00 10.35 75 ARG A O 6
ATOM 8144 N N . ASP A 1 77 ? 28.771 11.182 -6.797 1.00 52.21 76 ASP A N 6
ATOM 8145 C CA . ASP A 1 77 ? 29.536 10.107 -6.176 1.00 73.13 76 ASP A CA 6
ATOM 8146 C C . ASP A 1 77 ? 30.078 10.540 -4.818 1.00 3.10 76 ASP A C 6
ATOM 8147 O O . ASP A 1 77 ? 30.923 11.430 -4.731 1.00 63.15 76 ASP A O 6
ATOM 8156 N N . ASN A 1 78 ? 29.585 9.905 -3.760 1.00 23.04 77 ASN A N 6
ATOM 8157 C CA . ASN A 1 78 ? 30.020 10.226 -2.405 1.00 33.01 77 ASN A CA 6
ATOM 8158 C C . ASN A 1 78 ? 29.913 11.725 -2.140 1.00 72.32 77 ASN A C 6
ATOM 8159 O O . ASN A 1 78 ? 30.923 12.418 -2.020 1.00 22.21 77 ASN A O 6
ATOM 8170 N N . ASP A 1 79 ? 28.683 12.218 -2.050 1.00 75.41 78 ASP A N 6
ATOM 8171 C CA . ASP A 1 79 ? 28.443 13.634 -1.798 1.00 32.22 78 ASP A CA 6
ATOM 8172 C C . ASP A 1 79 ? 26.948 13.926 -1.720 1.00 54.42 78 ASP A C 6
ATOM 8173 O O . ASP A 1 79 ? 26.341 14.374 -2.693 1.00 65.43 78 ASP A O 6
ATOM 8182 N N . ALA A 1 80 ? 26.359 13.670 -0.557 1.00 22.24 79 ALA A N 6
ATOM 8183 C CA . ALA A 1 80 ? 24.936 13.907 -0.352 1.00 34.52 79 ALA A CA 6
ATOM 8184 C C . ALA A 1 80 ? 24.655 14.363 1.076 1.00 73.41 79 ALA A C 6
ATOM 8185 O O . ALA A 1 80 ? 24.180 13.585 1.904 1.00 51.41 79 ALA A O 6
ATOM 81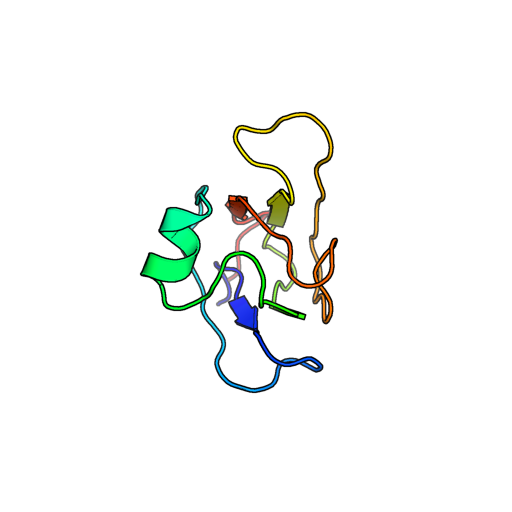92 N N . SER A 1 81 ? 24.952 15.627 1.358 1.00 52.24 80 SER A N 6
ATOM 8193 C CA . SER A 1 81 ? 24.735 16.185 2.687 1.00 3.42 80 SER A CA 6
ATOM 8194 C C . SER A 1 81 ? 23.305 15.934 3.155 1.00 1.54 80 SER A C 6
ATOM 8195 O O . SER A 1 81 ? 23.069 15.140 4.065 1.00 35.22 80 SER A O 6
ATOM 8203 N N . SER A 1 82 ? 22.355 16.618 2.527 1.00 54.55 81 SER A N 6
ATOM 8204 C CA . SER A 1 82 ? 20.947 16.474 2.880 1.00 24.43 81 SER A CA 6
ATOM 8205 C C . SER A 1 82 ? 20.147 15.916 1.707 1.00 20.23 81 SER A C 6
ATOM 8206 O O . SER A 1 82 ? 20.585 15.975 0.558 1.00 35.11 81 SER A O 6
ATOM 8214 N N . VAL A 1 83 ? 18.971 15.374 2.006 1.00 33.43 82 VAL A N 6
ATOM 8215 C CA . VAL A 1 83 ? 18.107 14.805 0.978 1.00 43.51 82 VAL A CA 6
ATOM 8216 C C . VAL A 1 83 ? 16.640 15.100 1.268 1.00 11.01 82 VAL A C 6
ATOM 8217 O O . VAL A 1 83 ? 16.281 15.477 2.384 1.00 52.03 82 VAL A O 6
ATOM 8230 N N . ARG A 1 84 ? 15.796 14.925 0.257 1.00 53.14 83 ARG A N 6
ATOM 8231 C CA . ARG A 1 84 ? 14.366 15.173 0.403 1.00 65.22 83 ARG A CA 6
ATOM 8232 C C . ARG A 1 84 ? 13.552 14.036 -0.208 1.00 44.24 83 ARG A C 6
ATOM 8233 O O . ARG A 1 84 ? 13.799 13.621 -1.341 1.00 12.01 83 ARG A O 6
ATOM 8254 N N . VAL A 1 85 ? 12.581 13.537 0.550 1.00 63.55 84 VAL A N 6
ATOM 8255 C CA . VAL A 1 85 ? 11.730 12.448 0.083 1.00 44.41 84 VAL A CA 6
ATOM 8256 C C . VAL A 1 85 ? 10.255 12.806 0.223 1.00 70.14 84 VAL A C 6
ATOM 8257 O O . VAL A 1 85 ? 9.838 13.382 1.227 1.00 13.22 84 VAL A O 6
ATOM 8270 N N . SER A 1 86 ? 9.469 12.460 -0.792 1.00 22.30 85 SER A N 6
ATOM 8271 C CA . SER A 1 86 ? 8.040 12.747 -0.784 1.00 75.02 85 SER A CA 6
ATOM 8272 C C . SER A 1 86 ? 7.305 11.875 -1.797 1.00 74.53 85 SER A C 6
ATOM 8273 O O . SER A 1 86 ? 7.907 11.343 -2.730 1.00 24.00 85 SER A O 6
ATOM 8281 N N . LYS A 1 87 ? 5.997 11.731 -1.607 1.00 44.40 86 LYS A N 6
ATOM 8282 C CA . LYS A 1 87 ? 5.177 10.925 -2.503 1.00 41.11 86 LYS A CA 6
ATOM 8283 C C . LYS A 1 87 ? 4.422 11.808 -3.491 1.00 74.03 86 LYS A C 6
ATOM 8284 O O . LYS A 1 87 ? 3.621 12.655 -3.095 1.00 64.30 86 LYS A O 6
ATOM 8303 N N . MET A 1 88 ? 4.680 11.603 -4.779 1.00 4.14 87 MET A N 6
ATOM 8304 C CA . MET A 1 88 ? 4.022 12.379 -5.823 1.00 41.40 87 MET A CA 6
ATOM 8305 C C . MET A 1 88 ? 2.555 11.982 -5.952 1.00 50.44 87 MET A C 6
ATOM 8306 O O . MET A 1 88 ? 1.689 12.832 -6.157 1.00 0.43 87 MET A O 6
ATOM 8320 N N . GLU A 1 89 ? 2.284 10.686 -5.832 1.00 42.43 88 GLU A N 6
ATOM 8321 C CA . GLU A 1 89 ? 0.921 10.179 -5.937 1.00 64.53 88 GLU A CA 6
ATOM 8322 C C . GLU A 1 89 ? 0.277 10.062 -4.559 1.00 73.42 88 GLU A C 6
ATOM 8323 O O . GLU A 1 89 ? -0.702 9.336 -4.378 1.00 10.43 88 GLU A O 6
ATOM 8335 N N . THR A 1 90 ? 0.833 10.781 -3.589 1.00 71.40 89 THR A N 6
ATOM 8336 C CA . THR A 1 90 ? 0.315 10.757 -2.227 1.00 52.01 89 THR A CA 6
ATOM 8337 C C . THR A 1 90 ? -1.184 11.035 -2.204 1.00 42.41 89 THR A C 6
ATOM 8338 O O . THR A 1 90 ? -1.905 10.541 -1.337 1.00 1.24 89 THR A O 6
ATOM 8349 N N . THR A 1 91 ? -1.648 11.830 -3.164 1.00 35.34 90 THR A N 6
ATOM 8350 C CA . THR A 1 91 ? -3.062 12.174 -3.253 1.00 43.20 90 THR A CA 6
ATOM 8351 C C . THR A 1 91 ? -3.922 10.927 -3.426 1.00 3.43 90 THR A C 6
ATOM 8352 O O . THR A 1 91 ? -4.918 10.748 -2.727 1.00 30.31 90 THR A O 6
ATOM 8363 N N . ASN A 1 92 ? -3.529 10.068 -4.361 1.00 12.32 91 ASN A N 6
ATOM 8364 C CA . ASN A 1 92 ? -4.265 8.837 -4.625 1.00 10.21 91 ASN A CA 6
ATOM 8365 C C . ASN A 1 92 ? -3.319 7.642 -4.691 1.00 35.35 91 ASN A C 6
ATOM 8366 O O . ASN A 1 92 ? -3.452 6.690 -3.921 1.00 40.40 91 ASN A O 6
ATOM 8377 N N . GLY A 1 2 ? 2.986 0.334 -4.211 1.00 74.22 1 GLY A N 7
ATOM 8378 C CA . GLY A 1 2 ? 2.274 0.801 -3.036 1.00 20.22 1 GLY A CA 7
ATOM 8379 C C . GLY A 1 2 ? 3.148 0.817 -1.797 1.00 71.33 1 GLY A C 7
ATOM 8380 O O . GLY A 1 2 ? 2.875 0.108 -0.829 1.00 42.11 1 GLY A O 7
ATOM 8384 N N . GLU A 1 3 ? 4.202 1.626 -1.829 1.00 10.20 2 GLU A N 7
ATOM 8385 C CA . GLU A 1 3 ? 5.120 1.729 -0.700 1.00 73.44 2 GLU A CA 7
ATOM 8386 C C . GLU A 1 3 ? 5.162 3.156 -0.161 1.00 70.53 2 GLU A C 7
ATOM 8387 O O . GLU A 1 3 ? 5.265 3.373 1.046 1.00 22.32 2 GLU A O 7
ATOM 8399 N N . LYS A 1 4 ? 5.082 4.126 -1.065 1.00 61.25 3 LYS A N 7
ATOM 8400 C CA . LYS A 1 4 ? 5.110 5.533 -0.683 1.00 63.33 3 LYS A CA 7
ATOM 8401 C C . LYS A 1 4 ? 6.386 5.862 0.086 1.00 54.01 3 LYS A C 7
ATOM 8402 O O . LYS A 1 4 ? 6.422 6.808 0.874 1.00 34.31 3 LYS A O 7
ATOM 8421 N N . THR A 1 5 ? 7.433 5.077 -0.149 1.00 35.23 4 THR A N 7
ATOM 8422 C CA . THR A 1 5 ? 8.710 5.285 0.522 1.00 53.34 4 THR A CA 7
ATOM 8423 C C . THR A 1 5 ? 9.871 4.832 -0.356 1.00 3.55 4 THR A C 7
ATOM 8424 O O . THR A 1 5 ? 9.783 3.815 -1.044 1.00 3.44 4 THR A O 7
ATOM 8435 N N . VAL A 1 6 ? 10.961 5.594 -0.326 1.00 73.43 5 VAL A N 7
ATOM 8436 C CA . VAL A 1 6 ? 12.141 5.269 -1.118 1.00 5.33 5 VAL A CA 7
ATOM 8437 C C . VAL A 1 6 ? 13.131 4.436 -0.312 1.00 22.52 5 VAL A C 7
ATOM 8438 O O . VAL A 1 6 ? 13.345 4.681 0.875 1.00 2.25 5 VAL A O 7
ATOM 8451 N N . LYS A 1 7 ? 13.734 3.448 -0.965 1.00 71.11 6 LYS A N 7
ATOM 8452 C CA . LYS A 1 7 ? 14.704 2.577 -0.311 1.00 54.12 6 LYS A CA 7
ATOM 8453 C C . LYS A 1 7 ? 16.128 2.964 -0.695 1.00 42.12 6 LYS A C 7
ATOM 8454 O O . LYS A 1 7 ? 16.582 2.679 -1.804 1.00 65.30 6 LYS A O 7
ATOM 8473 N N . LEU A 1 8 ? 16.829 3.614 0.228 1.00 71.24 7 LEU A N 7
ATOM 8474 C CA . LEU A 1 8 ? 18.203 4.039 -0.014 1.00 25.41 7 LEU A CA 7
ATOM 8475 C C . LEU A 1 8 ? 19.159 2.851 0.045 1.00 72.11 7 LEU A C 7
ATOM 8476 O O . LEU A 1 8 ? 19.179 2.105 1.024 1.00 13.14 7 LEU A O 7
ATOM 8492 N N . TYR A 1 9 ? 19.950 2.683 -1.008 1.00 64.44 8 TYR A N 7
ATOM 8493 C CA . TYR A 1 9 ? 20.908 1.586 -1.077 1.00 24.51 8 TYR A CA 7
ATOM 8494 C C . TYR A 1 9 ? 22.331 2.114 -1.239 1.00 75.52 8 TYR A C 7
ATOM 8495 O O . TYR A 1 9 ? 22.578 3.027 -2.025 1.00 5.41 8 TYR A O 7
ATOM 8513 N N . GLU A 1 10 ? 23.261 1.530 -0.490 1.00 34.31 9 GLU A N 7
ATOM 8514 C CA . GLU A 1 10 ? 24.658 1.941 -0.550 1.00 43.12 9 GLU A CA 7
ATOM 8515 C C . GLU A 1 10 ? 25.359 1.312 -1.751 1.00 24.35 9 GLU A C 7
ATOM 8516 O O . GLU A 1 10 ? 26.216 1.934 -2.379 1.00 23.43 9 GLU A O 7
ATOM 8528 N N . ASP A 1 11 ? 24.990 0.075 -2.062 1.00 75.52 10 ASP A N 7
ATOM 8529 C CA . ASP A 1 11 ? 25.582 -0.640 -3.187 1.00 73.11 10 ASP A CA 7
ATOM 8530 C C . ASP A 1 11 ? 24.926 -0.225 -4.500 1.00 43.15 10 ASP A C 7
ATOM 8531 O O . ASP A 1 11 ? 23.700 -0.191 -4.612 1.00 43.41 10 ASP A O 7
ATOM 8540 N N . THR A 1 12 ? 25.751 0.092 -5.494 1.00 23.52 11 THR A N 7
ATOM 8541 C CA . THR A 1 12 ? 25.253 0.507 -6.799 1.00 34.22 11 THR A CA 7
ATOM 8542 C C . THR A 1 12 ? 24.836 -0.697 -7.636 1.00 53.45 11 THR A C 7
ATOM 8543 O O . THR A 1 12 ? 25.334 -0.897 -8.745 1.00 15.50 11 THR A O 7
ATOM 8554 N N . HIS A 1 13 ? 23.919 -1.496 -7.100 1.00 71.05 12 HIS A N 7
ATOM 8555 C CA . HIS A 1 13 ? 23.434 -2.680 -7.800 1.00 72.23 12 HIS A CA 7
ATOM 8556 C C . HIS A 1 13 ? 22.400 -3.423 -6.959 1.00 53.25 12 HIS A C 7
ATOM 8557 O O . HIS A 1 13 ? 22.321 -4.651 -6.996 1.00 55.15 12 HIS A O 7
ATOM 8571 N N . PHE A 1 14 ? 21.609 -2.670 -6.202 1.00 4.24 13 PHE A N 7
ATOM 8572 C CA . PHE A 1 14 ? 20.581 -3.257 -5.350 1.00 43.30 13 PHE A CA 7
ATOM 8573 C C . PHE A 1 14 ? 21.165 -4.363 -4.476 1.00 3.42 13 PHE A C 7
ATOM 8574 O O . PHE A 1 14 ? 20.672 -5.491 -4.469 1.00 12.53 13 PHE A O 7
ATOM 8591 N N . LYS A 1 15 ? 22.221 -4.031 -3.739 1.00 74.25 14 LYS A N 7
ATOM 8592 C CA . LYS A 1 15 ? 22.873 -4.994 -2.860 1.00 44.03 14 LYS A CA 7
ATOM 8593 C C . LYS A 1 15 ? 23.189 -4.367 -1.506 1.00 62.11 14 LYS A C 7
ATOM 8594 O O . LYS A 1 15 ? 23.252 -3.145 -1.376 1.00 62.42 14 LYS A O 7
ATOM 8613 N N . GLY A 1 16 ? 23.389 -5.213 -0.499 1.00 55.34 15 GLY A N 7
ATOM 8614 C CA . GLY A 1 16 ? 23.697 -4.722 0.831 1.00 31.42 15 GLY A CA 7
ATOM 8615 C C . GLY A 1 16 ? 22.453 -4.475 1.661 1.00 55.44 15 GLY A C 7
ATOM 8616 O O . GLY A 1 16 ? 21.549 -5.310 1.702 1.00 50.02 15 GLY A O 7
ATOM 8620 N N . TYR A 1 17 ? 22.405 -3.325 2.324 1.00 3.13 16 TYR A N 7
ATOM 8621 C CA . TYR A 1 17 ? 21.264 -2.971 3.160 1.00 22.42 16 TYR A CA 7
ATOM 8622 C C . TYR A 1 17 ? 20.463 -1.834 2.535 1.00 13.42 16 TYR A C 7
ATOM 8623 O O . TYR A 1 17 ? 20.997 -1.028 1.773 1.00 23.21 16 TYR A O 7
ATOM 8641 N N . SER A 1 18 ? 19.176 -1.774 2.864 1.00 23.24 17 SER A N 7
ATOM 8642 C CA . SER A 1 18 ? 18.299 -0.738 2.334 1.00 55.32 17 SER A CA 7
ATOM 8643 C C . SER A 1 18 ? 17.565 -0.017 3.461 1.00 22.32 17 SER A C 7
ATOM 8644 O O . SER A 1 18 ? 17.163 -0.633 4.449 1.00 43.31 17 SER A O 7
ATOM 8652 N N . VAL A 1 19 ? 17.395 1.292 3.306 1.00 35.21 18 VAL A N 7
ATOM 8653 C CA . VAL A 1 19 ? 16.709 2.098 4.309 1.00 30.43 18 VAL A CA 7
ATOM 8654 C C . VAL A 1 19 ? 15.519 2.833 3.704 1.00 74.00 18 VAL A C 7
ATOM 8655 O O . VAL A 1 19 ? 15.647 3.506 2.682 1.00 62.43 18 VAL A O 7
ATOM 8668 N N . GLU A 1 20 ? 14.360 2.700 4.343 1.00 64.01 19 GLU A N 7
ATOM 8669 C CA . GLU A 1 20 ? 13.147 3.352 3.866 1.00 15.33 19 GLU A CA 7
ATOM 8670 C C . GLU A 1 20 ? 13.124 4.823 4.272 1.00 42.32 19 GLU A C 7
ATOM 8671 O O . GLU A 1 20 ? 13.488 5.175 5.395 1.00 41.13 19 GLU A O 7
ATOM 8683 N N . LEU A 1 21 ? 12.695 5.678 3.350 1.00 44.30 20 LEU A N 7
ATOM 8684 C CA . LEU A 1 21 ? 12.626 7.112 3.610 1.00 54.12 20 LEU A CA 7
ATOM 8685 C C . LEU A 1 21 ? 11.299 7.689 3.127 1.00 35.13 20 LEU A C 7
ATOM 8686 O O . LEU A 1 21 ? 11.173 8.163 1.998 1.00 65.21 20 LEU A O 7
ATOM 8702 N N . PRO A 1 22 ? 10.283 7.651 4.003 1.00 62.10 21 PRO A N 7
ATOM 8703 C CA . PRO A 1 22 ? 8.948 8.168 3.690 1.00 51.24 21 PRO A CA 7
ATOM 8704 C C . PRO A 1 22 ? 8.926 9.689 3.581 1.00 41.11 21 PRO A C 7
ATOM 8705 O O . PRO A 1 22 ? 9.929 10.354 3.839 1.00 43.41 21 PRO A O 7
ATOM 8716 N N . VAL A 1 23 ? 7.776 10.234 3.198 1.00 51.14 22 VAL A N 7
ATOM 8717 C CA . VAL A 1 23 ? 7.623 11.677 3.056 1.00 2.14 22 VAL A CA 7
ATOM 8718 C C . VAL A 1 23 ? 8.333 12.418 4.184 1.00 34.23 22 VAL A C 7
ATOM 8719 O O . VAL A 1 23 ? 7.934 12.331 5.345 1.00 23.11 22 VAL A O 7
ATOM 8732 N N . GLY A 1 24 ? 9.387 13.148 3.834 1.00 3.03 23 GLY A N 7
ATOM 8733 C CA . GLY A 1 24 ? 10.136 13.894 4.829 1.00 51.34 23 GLY A CA 7
ATOM 8734 C C . GLY A 1 24 ? 11.473 14.380 4.304 1.00 35.10 23 GLY A C 7
ATOM 8735 O O . GLY A 1 24 ? 11.727 14.337 3.100 1.00 24.43 23 GLY A O 7
ATOM 8739 N N . ASP A 1 25 ? 12.327 14.845 5.208 1.00 24.02 24 ASP A N 7
ATOM 8740 C CA . ASP A 1 25 ? 13.645 15.342 4.830 1.00 63.20 24 ASP A CA 7
ATOM 8741 C C . ASP A 1 25 ? 14.709 14.863 5.813 1.00 1.41 24 ASP A C 7
ATOM 8742 O O . ASP A 1 25 ? 14.520 14.927 7.028 1.00 53.20 24 ASP A O 7
ATOM 8751 N N . TYR A 1 26 ? 15.827 14.383 5.280 1.00 50.53 25 TYR A N 7
ATOM 8752 C CA . TYR A 1 26 ? 16.920 13.891 6.110 1.00 73.32 25 TYR A CA 7
ATOM 8753 C C . TYR A 1 26 ? 18.248 14.508 5.684 1.00 3.23 25 TYR A C 7
ATOM 8754 O O . TYR A 1 26 ? 18.577 14.546 4.499 1.00 34.04 25 TYR A O 7
ATOM 8772 N N . ASN A 1 27 ? 19.009 14.991 6.662 1.00 71.24 26 ASN A N 7
ATOM 8773 C CA . ASN A 1 27 ? 20.303 15.607 6.390 1.00 54.00 26 ASN A CA 7
ATOM 8774 C C . ASN A 1 27 ? 21.441 14.640 6.700 1.00 4.31 26 ASN A C 7
ATOM 8775 O O . ASN A 1 27 ? 21.216 13.451 6.927 1.00 23.23 26 ASN A O 7
ATOM 8786 N N . LEU A 1 28 ? 22.664 15.159 6.708 1.00 24.13 27 LEU A N 7
ATOM 8787 C CA . LEU A 1 28 ? 23.840 14.342 6.991 1.00 13.44 27 LEU A CA 7
ATOM 8788 C C . LEU A 1 28 ? 23.667 13.573 8.297 1.00 74.22 27 LEU A C 7
ATOM 8789 O O . LEU A 1 28 ? 23.791 12.349 8.328 1.00 32.44 27 LEU A O 7
ATOM 8805 N N . SER A 1 29 ? 23.377 14.299 9.372 1.00 61.11 28 SER A N 7
ATOM 8806 C CA . SER A 1 29 ? 23.188 13.685 10.681 1.00 61.31 28 SER A CA 7
ATOM 8807 C C . SER A 1 29 ? 22.040 12.680 10.649 1.00 65.11 28 SER A C 7
ATOM 8808 O O . SER A 1 29 ? 22.011 11.729 11.431 1.00 41.45 28 SER A O 7
ATOM 8816 N N . SER A 1 30 ? 21.097 12.898 9.739 1.00 55.01 29 SER A N 7
ATOM 8817 C CA . SER A 1 30 ? 19.944 12.015 9.606 1.00 31.33 29 SER A CA 7
ATOM 8818 C C . SER A 1 30 ? 20.328 10.724 8.889 1.00 2.10 29 SER A C 7
ATOM 8819 O O . SER A 1 30 ? 19.854 9.642 9.237 1.00 22.30 29 SER A O 7
ATOM 8827 N N . LEU A 1 31 ? 21.190 10.847 7.886 1.00 60.33 30 LEU A N 7
ATOM 8828 C CA . LEU A 1 31 ? 21.640 9.691 7.118 1.00 74.33 30 LEU A CA 7
ATOM 8829 C C . LEU A 1 31 ? 22.156 8.591 8.040 1.00 1.43 30 LEU A C 7
ATOM 8830 O O . LEU A 1 31 ? 21.745 7.435 7.935 1.00 1.41 30 LEU A O 7
ATOM 8846 N N . ILE A 1 32 ? 23.057 8.960 8.945 1.00 40.13 31 ILE A N 7
ATOM 8847 C CA . ILE A 1 32 ? 23.627 8.006 9.888 1.00 74.22 31 ILE A CA 7
ATOM 8848 C C . ILE A 1 32 ? 22.579 7.530 10.889 1.00 42.31 31 ILE A C 7
ATOM 8849 O O . ILE A 1 32 ? 22.673 6.425 11.423 1.00 11.42 31 ILE A O 7
ATOM 8865 N N . SER A 1 33 ? 21.581 8.372 11.137 1.00 73.20 32 SER A N 7
ATOM 8866 C CA . SER A 1 33 ? 20.516 8.039 12.076 1.00 74.34 32 SER A CA 7
ATOM 8867 C C . SER A 1 33 ? 19.853 6.717 11.698 1.00 11.25 32 SER A C 7
ATOM 8868 O O . SER A 1 33 ? 19.306 6.019 12.552 1.00 22.41 32 SER A O 7
ATOM 8876 N N . ARG A 1 34 ? 19.906 6.381 10.414 1.00 41.33 33 ARG A N 7
ATOM 8877 C CA . ARG A 1 34 ? 19.310 5.145 9.922 1.00 24.20 33 ARG A CA 7
ATOM 8878 C C . ARG A 1 34 ? 20.389 4.164 9.471 1.00 34.42 33 ARG A C 7
ATOM 8879 O O . ARG A 1 34 ? 20.128 3.260 8.678 1.00 53.20 33 ARG A O 7
ATOM 8900 N N . GLY A 1 35 ? 21.602 4.349 9.983 1.00 72.01 34 GLY A N 7
ATOM 8901 C CA . GLY A 1 35 ? 22.701 3.474 9.621 1.00 62.50 34 GLY A CA 7
ATOM 8902 C C . GLY A 1 35 ? 23.158 3.677 8.190 1.00 11.51 34 GLY A C 7
ATOM 8903 O O . GLY A 1 35 ? 23.374 2.713 7.457 1.00 22.11 34 GLY A O 7
ATOM 8907 N N . ALA A 1 36 ? 23.304 4.937 7.791 1.00 75.32 35 ALA A N 7
ATOM 8908 C CA . ALA A 1 36 ? 23.738 5.264 6.438 1.00 35.14 35 ALA A CA 7
ATOM 8909 C C . ALA A 1 36 ? 24.759 6.396 6.448 1.00 25.35 35 ALA A C 7
ATOM 8910 O O . ALA A 1 36 ? 24.471 7.503 6.905 1.00 33.32 35 ALA A O 7
ATOM 8917 N N . LEU A 1 37 ? 25.955 6.112 5.943 1.00 33.32 36 LEU A N 7
ATOM 8918 C CA . LEU A 1 37 ? 27.021 7.106 5.895 1.00 51.34 36 LEU A CA 7
ATOM 8919 C C . LEU A 1 37 ? 26.801 8.084 4.745 1.00 65.14 36 LEU A C 7
ATOM 8920 O O . LEU A 1 37 ? 26.297 7.710 3.687 1.00 72.11 36 LEU A O 7
ATOM 8936 N N . ASN A 1 38 ? 27.186 9.338 4.959 1.00 23.11 37 ASN A N 7
ATOM 8937 C CA . ASN A 1 38 ? 27.033 10.369 3.940 1.00 42.44 37 ASN A CA 7
ATOM 8938 C C . ASN A 1 38 ? 27.635 9.916 2.613 1.00 52.52 37 ASN A C 7
ATOM 8939 O O . ASN A 1 38 ? 26.923 9.747 1.623 1.00 63.44 37 ASN A O 7
ATOM 8950 N N . ASP A 1 39 ? 28.949 9.722 2.601 1.00 11.21 38 ASP A N 7
ATOM 8951 C CA . ASP A 1 39 ? 29.647 9.287 1.397 1.00 51.21 38 ASP A CA 7
ATOM 8952 C C . ASP A 1 39 ? 29.647 7.766 1.289 1.00 71.54 38 ASP A C 7
ATOM 8953 O O . ASP A 1 39 ? 30.505 7.093 1.860 1.00 62.32 38 ASP A O 7
ATOM 8962 N N . ASP A 1 40 ? 28.679 7.230 0.553 1.00 32.03 39 ASP A N 7
ATOM 8963 C CA . ASP A 1 40 ? 28.567 5.788 0.370 1.00 32.40 39 ASP A CA 7
ATOM 8964 C C . ASP A 1 40 ? 27.369 5.443 -0.510 1.00 30.05 39 ASP A C 7
ATOM 8965 O O . ASP A 1 40 ? 27.430 4.525 -1.328 1.00 60.32 39 ASP A O 7
ATOM 8974 N N . LEU A 1 41 ? 26.280 6.184 -0.335 1.00 5.05 40 LEU A N 7
ATOM 8975 C CA . LEU A 1 41 ? 25.067 5.957 -1.112 1.00 30.43 40 LEU A CA 7
ATOM 8976 C C . LEU A 1 41 ? 25.375 5.921 -2.605 1.00 43.51 40 LEU A C 7
ATOM 8977 O O . LEU A 1 41 ? 25.898 6.886 -3.164 1.00 72.21 40 LEU A O 7
ATOM 8993 N N . SER A 1 42 ? 25.046 4.804 -3.246 1.00 4.41 41 SER A N 7
ATOM 8994 C CA . SER A 1 42 ? 25.290 4.643 -4.675 1.00 34.24 41 SER A CA 7
ATOM 8995 C C . SER A 1 42 ? 24.052 4.094 -5.378 1.00 31.24 41 SER A C 7
ATOM 8996 O O . SER A 1 42 ? 24.083 3.799 -6.572 1.00 54.14 41 SER A O 7
ATOM 9004 N N . SER A 1 43 ? 22.963 3.959 -4.627 1.00 4.13 42 SER A N 7
ATOM 9005 C CA . SER A 1 43 ? 21.715 3.442 -5.176 1.00 23.04 42 SER A CA 7
ATOM 9006 C C . SER A 1 43 ? 20.516 3.984 -4.403 1.00 44.03 42 SER A C 7
ATOM 9007 O O . SER A 1 43 ? 20.611 4.272 -3.211 1.00 21.45 42 SER A O 7
ATOM 9015 N N . ALA A 1 44 ? 19.389 4.121 -5.093 1.00 72.42 43 ALA A N 7
ATOM 9016 C CA . ALA A 1 44 ? 18.170 4.626 -4.473 1.00 63.11 43 ALA A CA 7
ATOM 9017 C C . ALA A 1 44 ? 16.931 4.056 -5.154 1.00 73.20 43 ALA A C 7
ATOM 9018 O O . ALA A 1 44 ? 16.780 4.153 -6.372 1.00 13.41 43 ALA A O 7
ATOM 9025 N N . ARG A 1 45 ? 16.047 3.460 -4.360 1.00 55.15 44 ARG A N 7
ATOM 9026 C CA . ARG A 1 45 ? 14.821 2.873 -4.888 1.00 32.53 44 ARG A CA 7
ATOM 9027 C C . ARG A 1 45 ? 13.656 3.852 -4.775 1.00 22.10 44 ARG A C 7
ATOM 9028 O O . ARG A 1 45 ? 13.300 4.286 -3.679 1.00 74.53 44 ARG A O 7
ATOM 9049 N N . VAL A 1 46 ? 13.067 4.197 -5.916 1.00 22.14 45 VAL A N 7
ATOM 9050 C CA . VAL A 1 46 ? 11.943 5.124 -5.945 1.00 53.54 45 VAL A CA 7
ATOM 9051 C C . VAL A 1 46 ? 11.062 4.881 -7.166 1.00 11.32 45 VAL A C 7
ATOM 9052 O O . VAL A 1 46 ? 11.208 5.524 -8.206 1.00 10.13 45 VAL A O 7
ATOM 9065 N N . PRO A 1 47 ? 10.124 3.931 -7.039 1.00 11.03 46 PRO A N 7
ATOM 9066 C CA . PRO A 1 47 ? 9.200 3.581 -8.121 1.00 55.33 46 PRO A CA 7
ATOM 9067 C C . PRO A 1 47 ? 8.184 4.685 -8.395 1.00 53.13 46 PRO A C 7
ATOM 9068 O O . PRO A 1 47 ? 8.102 5.664 -7.654 1.00 14.31 46 PRO A O 7
ATOM 9079 N N . SER A 1 48 ? 7.411 4.520 -9.464 1.00 44.15 47 SER A N 7
ATOM 9080 C CA . SER A 1 48 ? 6.403 5.505 -9.838 1.00 73.31 47 SER A CA 7
ATOM 9081 C C . SER A 1 48 ? 5.505 5.840 -8.651 1.00 2.31 47 SER A C 7
ATOM 9082 O O . SER A 1 48 ? 5.098 4.958 -7.897 1.00 72.51 47 SER A O 7
ATOM 9090 N N . GLY A 1 49 ? 5.201 7.125 -8.491 1.00 61.14 48 GLY A N 7
ATOM 9091 C CA . GLY A 1 49 ? 4.354 7.556 -7.395 1.00 2.04 48 GLY A CA 7
ATOM 9092 C C . GLY A 1 49 ? 5.151 8.110 -6.230 1.00 30.20 48 GLY A C 7
ATOM 9093 O O . GLY A 1 49 ? 4.782 7.922 -5.070 1.00 73.30 48 GLY A O 7
ATOM 9097 N N . LEU A 1 50 ? 6.248 8.793 -6.538 1.00 11.15 49 LEU A N 7
ATOM 9098 C CA . LEU A 1 50 ? 7.101 9.375 -5.507 1.00 51.10 49 LEU A CA 7
ATOM 9099 C C . LEU A 1 50 ? 8.206 10.222 -6.129 1.00 40.34 49 LEU A C 7
ATOM 9100 O O . LEU A 1 50 ? 8.826 9.825 -7.116 1.00 74.51 49 LEU A O 7
ATOM 9116 N N . ARG A 1 51 ? 8.449 11.391 -5.545 1.00 31.10 50 ARG A N 7
ATOM 9117 C CA . ARG A 1 51 ? 9.480 12.294 -6.042 1.00 22.14 50 ARG A CA 7
ATOM 9118 C C . ARG A 1 51 ? 10.433 12.699 -4.921 1.00 43.31 50 ARG A C 7
ATOM 9119 O O . ARG A 1 51 ? 10.006 12.992 -3.803 1.00 61.24 50 ARG A O 7
ATOM 9140 N N . LEU A 1 52 ? 11.726 12.714 -5.227 1.00 52.15 51 LEU A N 7
ATOM 9141 C CA . LEU A 1 52 ? 12.740 13.083 -4.246 1.00 45.24 51 LEU A CA 7
ATOM 9142 C C . LEU A 1 52 ? 13.763 14.038 -4.854 1.00 1.13 51 LEU A C 7
ATOM 9143 O O . LEU A 1 52 ? 13.961 14.060 -6.068 1.00 70.20 51 LEU A O 7
ATOM 9159 N N . GLU A 1 53 ? 14.411 14.824 -4.000 1.00 2.42 52 GLU A N 7
ATOM 9160 C CA . GLU A 1 53 ? 15.415 15.780 -4.453 1.00 53.23 52 GLU A CA 7
ATOM 9161 C C . GLU A 1 53 ? 16.678 15.687 -3.603 1.00 1.44 52 GLU A C 7
ATOM 9162 O O . GLU A 1 53 ? 16.636 15.873 -2.386 1.00 61.22 52 GLU A O 7
ATOM 9174 N N . VAL A 1 54 ? 17.802 15.398 -4.252 1.00 14.54 53 VAL A N 7
ATOM 9175 C CA . VAL A 1 54 ? 19.078 15.281 -3.556 1.00 53.22 53 VAL A CA 7
ATOM 9176 C C . VAL A 1 54 ? 19.790 16.627 -3.485 1.00 5.01 53 VAL A C 7
ATOM 9177 O O . VAL A 1 54 ? 19.777 17.401 -4.443 1.00 34.43 53 VAL A O 7
ATOM 9190 N N . PHE A 1 55 ? 20.414 16.901 -2.344 1.00 32.54 54 PHE A N 7
ATOM 9191 C CA . PHE A 1 55 ? 21.133 18.154 -2.146 1.00 74.14 54 PHE A CA 7
ATOM 9192 C C . PHE A 1 55 ? 22.536 17.897 -1.606 1.00 21.32 54 PHE A C 7
ATOM 9193 O O . PHE A 1 55 ? 22.735 17.783 -0.397 1.00 12.14 54 PHE A O 7
ATOM 9210 N N . GLN A 1 56 ? 23.505 17.806 -2.511 1.00 71.41 55 GLN A N 7
ATOM 9211 C CA . GLN A 1 56 ? 24.890 17.560 -2.125 1.00 54.54 55 GLN A CA 7
ATOM 9212 C C . GLN A 1 56 ? 25.373 18.614 -1.134 1.00 63.04 55 GLN A C 7
ATOM 9213 O O . GLN A 1 56 ? 26.100 18.305 -0.189 1.00 41.14 55 GLN A O 7
ATOM 9227 N N . HIS A 1 57 ? 24.966 19.860 -1.356 1.00 72.44 56 HIS A N 7
ATOM 9228 C CA . HIS A 1 57 ? 25.358 20.960 -0.482 1.00 72.53 56 HIS A CA 7
ATOM 9229 C C . HIS A 1 57 ? 24.379 21.106 0.678 1.00 14.45 56 HIS A C 7
ATOM 9230 O O . HIS A 1 57 ? 23.192 20.811 0.543 1.00 21.11 56 HIS A O 7
ATOM 9244 N N . ASN A 1 58 ? 24.885 21.564 1.819 1.00 53.20 57 ASN A N 7
ATOM 9245 C CA . ASN A 1 58 ? 24.055 21.749 3.004 1.00 74.12 57 ASN A CA 7
ATOM 9246 C C . ASN A 1 58 ? 23.432 23.141 3.020 1.00 53.50 57 ASN A C 7
ATOM 9247 O O . ASN A 1 58 ? 23.819 24.015 2.245 1.00 71.43 57 ASN A O 7
ATOM 9258 N N . ASN A 1 59 ? 22.465 23.341 3.910 1.00 74.14 58 ASN A N 7
ATOM 9259 C CA . ASN A 1 59 ? 21.788 24.627 4.027 1.00 14.32 58 ASN A CA 7
ATOM 9260 C C . ASN A 1 59 ? 21.028 24.961 2.747 1.00 12.21 58 ASN A C 7
ATOM 9261 O O . ASN A 1 59 ? 20.639 26.108 2.524 1.00 33.14 58 ASN A O 7
ATOM 9272 N N . PHE A 1 60 ? 20.819 23.951 1.909 1.00 44.43 59 PHE A N 7
ATOM 9273 C CA . PHE A 1 60 ? 20.106 24.137 0.650 1.00 4.13 59 PHE A CA 7
ATOM 9274 C C . PHE A 1 60 ? 20.683 25.312 -0.133 1.00 43.43 59 PHE A C 7
ATOM 9275 O O . PHE A 1 60 ? 19.964 26.241 -0.502 1.00 0.33 59 PHE A O 7
ATOM 9292 N N . LYS A 1 61 ? 21.987 25.265 -0.384 1.00 42.15 60 LYS A N 7
ATOM 9293 C CA . LYS A 1 61 ? 22.663 26.324 -1.125 1.00 2.04 60 LYS A CA 7
ATOM 9294 C C . LYS A 1 61 ? 23.035 25.855 -2.528 1.00 0.13 60 LYS A C 7
ATOM 9295 O O . LYS A 1 61 ? 22.532 26.378 -3.521 1.00 73.11 60 LYS A O 7
ATOM 9314 N N . GLY A 1 62 ? 23.919 24.865 -2.601 1.00 70.51 61 GLY A N 7
ATOM 9315 C CA . GLY A 1 62 ? 24.342 24.341 -3.887 1.00 54.20 61 GLY A CA 7
ATOM 9316 C C . GLY A 1 62 ? 23.178 23.845 -4.722 1.00 32.01 61 GLY A C 7
ATOM 9317 O O . GLY A 1 62 ? 22.055 23.733 -4.230 1.00 72.22 61 GLY A O 7
ATOM 9321 N N . VAL A 1 63 ? 23.445 23.548 -5.990 1.00 0.22 62 VAL A N 7
ATOM 9322 C CA . VAL A 1 63 ? 22.411 23.062 -6.895 1.00 61.14 62 VAL A CA 7
ATOM 9323 C C . VAL A 1 63 ? 21.670 21.873 -6.295 1.00 35.21 62 VAL A C 7
ATOM 9324 O O . VAL A 1 63 ? 22.241 21.093 -5.533 1.00 34.24 62 VAL A O 7
ATOM 9337 N N . ARG A 1 64 ? 20.394 21.740 -6.644 1.00 41.31 63 ARG A N 7
ATOM 9338 C CA . ARG A 1 64 ? 19.573 20.646 -6.139 1.00 44.20 63 ARG A CA 7
ATOM 9339 C C . ARG A 1 64 ? 19.188 19.691 -7.265 1.00 22.12 63 ARG A C 7
ATOM 9340 O O . ARG A 1 64 ? 18.940 20.114 -8.394 1.00 12.31 63 ARG A O 7
ATOM 9361 N N . ASP A 1 65 ? 19.141 18.401 -6.949 1.00 44.42 64 ASP A N 7
ATOM 9362 C CA . ASP A 1 65 ? 18.786 17.386 -7.934 1.00 21.25 64 ASP A CA 7
ATOM 9363 C C . ASP A 1 65 ? 17.366 16.879 -7.703 1.00 31.21 64 ASP A C 7
ATOM 9364 O O . ASP A 1 65 ? 16.695 17.290 -6.756 1.00 54.54 64 ASP A O 7
ATOM 9373 N N . PHE A 1 66 ? 16.914 15.984 -8.575 1.00 33.32 65 PHE A N 7
ATOM 9374 C CA . PHE A 1 66 ? 15.572 15.422 -8.468 1.00 23.25 65 PHE A CA 7
ATOM 9375 C C . PHE A 1 66 ? 15.492 14.068 -9.166 1.00 63.34 65 PHE A C 7
ATOM 9376 O O . PHE A 1 66 ? 15.799 13.950 -10.353 1.00 3.11 65 PHE A O 7
ATOM 9393 N N . TYR A 1 67 ? 15.079 13.048 -8.422 1.00 55.31 66 TYR A N 7
ATOM 9394 C CA . TYR A 1 67 ? 14.961 11.702 -8.968 1.00 72.51 66 TYR A CA 7
ATOM 9395 C C . TYR A 1 67 ? 13.535 11.178 -8.824 1.00 21.24 66 TYR A C 7
ATOM 9396 O O . TYR A 1 67 ? 12.846 11.478 -7.848 1.00 31.50 66 TYR A O 7
ATOM 9414 N N . THR A 1 68 ? 13.098 10.392 -9.803 1.00 22.22 67 THR A N 7
ATOM 9415 C CA . THR A 1 68 ? 11.755 9.826 -9.787 1.00 24.41 67 THR A CA 7
ATOM 9416 C C . THR A 1 68 ? 11.746 8.416 -10.368 1.00 50.40 67 THR A C 7
ATOM 9417 O O . THR A 1 68 ? 10.792 8.016 -11.035 1.00 41.23 67 THR A O 7
ATOM 9428 N N . SER A 1 69 ? 12.813 7.668 -10.110 1.00 24.52 68 SER A N 7
ATOM 9429 C CA . SER A 1 69 ? 12.929 6.303 -10.610 1.00 70.23 68 SER A CA 7
ATOM 9430 C C . SER A 1 69 ? 14.144 5.604 -10.008 1.00 3.41 68 SER A C 7
ATOM 9431 O O . SER A 1 69 ? 15.088 6.254 -9.559 1.00 3.53 68 SER A O 7
ATOM 9439 N N . ASP A 1 70 ? 14.113 4.276 -10.002 1.00 52.33 69 ASP A N 7
ATOM 9440 C CA . ASP A 1 70 ? 15.211 3.488 -9.456 1.00 64.24 69 ASP A CA 7
ATOM 9441 C C . ASP A 1 70 ? 16.547 3.941 -10.038 1.00 10.23 69 ASP A C 7
ATOM 9442 O O . ASP A 1 70 ? 16.875 3.629 -11.182 1.00 21.11 69 ASP A O 7
ATOM 9451 N N . ALA A 1 71 ? 17.313 4.680 -9.242 1.00 14.34 70 ALA A N 7
ATOM 9452 C CA . ALA A 1 71 ? 18.613 5.176 -9.677 1.00 35.23 70 ALA A CA 7
ATOM 9453 C C . ALA A 1 71 ? 19.737 4.270 -9.187 1.00 63.23 70 ALA A C 7
ATOM 9454 O O . ALA A 1 71 ? 19.850 3.994 -7.993 1.00 72.14 70 ALA A O 7
ATOM 9461 N N . ALA A 1 72 ? 20.567 3.809 -10.118 1.00 2.43 71 ALA A N 7
ATOM 9462 C CA . ALA A 1 72 ? 21.684 2.936 -9.780 1.00 71.53 71 ALA A CA 7
ATOM 9463 C C . ALA A 1 72 ? 22.968 3.735 -9.586 1.00 53.24 71 ALA A C 7
ATOM 9464 O O . ALA A 1 72 ? 24.063 3.239 -9.846 1.00 44.12 71 ALA A O 7
ATOM 9471 N N . GLU A 1 73 ? 22.824 4.975 -9.129 1.00 52.21 72 GLU A N 7
ATOM 9472 C CA . GLU A 1 73 ? 23.973 5.843 -8.902 1.00 43.34 72 GLU A CA 7
ATOM 9473 C C . GLU A 1 73 ? 23.530 7.212 -8.393 1.00 73.31 72 GLU A C 7
ATOM 9474 O O . GLU A 1 73 ? 22.719 7.889 -9.026 1.00 15.23 72 GLU A O 7
ATOM 9486 N N . LEU A 1 74 ? 24.067 7.612 -7.246 1.00 34.32 73 LEU A N 7
ATOM 9487 C CA . LEU A 1 74 ? 23.727 8.899 -6.650 1.00 13.03 73 LEU A CA 7
ATOM 9488 C C . LEU A 1 74 ? 23.881 10.027 -7.665 1.00 24.02 73 LEU A C 7
ATOM 9489 O O . LEU A 1 74 ? 24.455 9.836 -8.737 1.00 4.31 73 LEU A O 7
ATOM 9505 N N . SER A 1 75 ? 23.367 11.203 -7.318 1.00 64.32 74 SER A N 7
ATOM 9506 C CA . SER A 1 75 ? 23.447 12.362 -8.200 1.00 30.42 74 SER A CA 7
ATOM 9507 C C . SER A 1 75 ? 24.860 12.530 -8.749 1.00 4.42 74 SER A C 7
ATOM 9508 O O . SER A 1 75 ? 25.126 12.231 -9.913 1.00 53.31 74 SER A O 7
ATOM 9516 N N . ARG A 1 76 ? 25.764 13.012 -7.901 1.00 71.13 75 ARG A N 7
ATOM 9517 C CA . ARG A 1 76 ? 27.150 13.222 -8.301 1.00 2.33 75 ARG A CA 7
ATOM 9518 C C . ARG A 1 76 ? 28.079 12.256 -7.572 1.00 33.45 75 ARG A C 7
ATOM 9519 O O . ARG A 1 76 ? 28.568 11.289 -8.156 1.00 42.14 75 ARG A O 7
ATOM 9540 N N . ASP A 1 77 ? 28.317 12.524 -6.292 1.00 73.44 76 ASP A N 7
ATOM 9541 C CA . ASP A 1 77 ? 29.186 11.678 -5.483 1.00 31.52 76 ASP A CA 7
ATOM 9542 C C . ASP A 1 77 ? 28.388 10.954 -4.403 1.00 75.21 76 ASP A C 7
ATOM 9543 O O . ASP A 1 77 ? 27.305 11.393 -4.019 1.00 13.23 76 ASP A O 7
ATOM 9552 N N . ASN A 1 78 ? 28.930 9.841 -3.919 1.00 10.21 77 ASN A N 7
ATOM 9553 C CA . ASN A 1 78 ? 28.267 9.055 -2.884 1.00 42.34 77 ASN A CA 7
ATOM 9554 C C . ASN A 1 78 ? 27.879 9.934 -1.699 1.00 75.31 77 ASN A C 7
ATOM 9555 O O . ASN A 1 78 ? 26.936 9.627 -0.969 1.00 11.21 77 ASN A O 7
ATOM 9566 N N . ASP A 1 79 ? 28.611 11.027 -1.515 1.00 34.32 78 ASP A N 7
ATOM 9567 C CA . ASP A 1 79 ? 28.342 11.951 -0.419 1.00 50.25 78 ASP A CA 7
ATOM 9568 C C . ASP A 1 79 ? 27.205 12.903 -0.778 1.00 41.12 78 ASP A C 7
ATOM 9569 O O . ASP A 1 79 ? 27.060 13.306 -1.932 1.00 63.40 78 ASP A O 7
ATOM 9578 N N . ALA A 1 80 ? 26.401 13.258 0.218 1.00 34.13 79 ALA A N 7
ATOM 9579 C CA . ALA A 1 80 ? 25.277 14.163 0.008 1.00 24.20 79 ALA A CA 7
ATOM 9580 C C . ALA A 1 80 ? 24.861 14.833 1.313 1.00 74.02 79 ALA A C 7
ATOM 9581 O O . ALA A 1 80 ? 24.519 14.161 2.285 1.00 34.45 79 ALA A O 7
ATOM 9588 N N . SER A 1 81 ? 24.892 16.162 1.327 1.00 62.33 80 SER A N 7
ATOM 9589 C CA . SER A 1 81 ? 24.522 16.923 2.514 1.00 30.22 80 SER A CA 7
ATOM 9590 C C . SER A 1 81 ? 23.168 16.468 3.050 1.00 10.15 80 SER A C 7
ATOM 9591 O O . SER A 1 81 ? 23.089 15.804 4.084 1.00 75.44 80 SER A O 7
ATOM 9599 N N . SER A 1 82 ? 22.105 16.832 2.340 1.00 31.52 81 SER A N 7
ATOM 9600 C CA . SER A 1 82 ? 20.753 16.465 2.746 1.00 50.03 81 SER A CA 7
ATOM 9601 C C . SER A 1 82 ? 19.921 16.038 1.540 1.00 2.10 81 SER A C 7
ATOM 9602 O O . SER A 1 82 ? 20.259 16.348 0.397 1.00 33.53 81 SER A O 7
ATOM 9610 N N . VAL A 1 83 ? 18.831 15.324 1.804 1.00 41.52 82 VAL A N 7
ATOM 9611 C CA . VAL A 1 83 ? 17.949 14.855 0.742 1.00 62.00 82 VAL A CA 7
ATOM 9612 C C . VAL A 1 83 ? 16.487 14.936 1.166 1.00 21.31 82 VAL A C 7
ATOM 9613 O O . VAL A 1 83 ? 16.161 14.771 2.342 1.00 62.23 82 VAL A O 7
ATOM 9626 N N . ARG A 1 84 ? 15.610 15.190 0.201 1.00 72.04 83 ARG A N 7
ATOM 9627 C CA . ARG A 1 84 ? 14.182 15.293 0.474 1.00 55.30 83 ARG A CA 7
ATOM 9628 C C . ARG A 1 84 ? 13.400 14.247 -0.315 1.00 52.23 83 ARG A C 7
ATOM 9629 O O . ARG A 1 84 ? 13.682 14.001 -1.488 1.00 74.51 83 ARG A O 7
ATOM 9650 N N . VAL A 1 85 ? 12.417 13.634 0.336 1.00 14.34 84 VAL A N 7
ATOM 9651 C CA . VAL A 1 85 ? 11.594 12.615 -0.304 1.00 13.30 84 VAL A CA 7
ATOM 9652 C C . VAL A 1 85 ? 10.115 12.839 -0.011 1.00 15.24 84 VAL A C 7
ATOM 9653 O O . VAL A 1 85 ? 9.734 13.143 1.120 1.00 44.41 84 VAL A O 7
ATOM 9666 N N . SER A 1 86 ? 9.284 12.686 -1.037 1.00 34.03 85 SER A N 7
ATOM 9667 C CA . SER A 1 86 ? 7.845 12.875 -0.890 1.00 61.42 85 SER A CA 7
ATOM 9668 C C . SER A 1 86 ? 7.081 12.036 -1.910 1.00 55.42 85 SER A C 7
ATOM 9669 O O . SER A 1 86 ? 7.617 11.666 -2.955 1.00 0.13 85 SER A O 7
ATOM 9677 N N . LYS A 1 87 ? 5.823 11.740 -1.600 1.00 0.23 86 LYS A N 7
ATOM 9678 C CA . LYS A 1 87 ? 4.982 10.947 -2.488 1.00 34.12 86 LYS A CA 7
ATOM 9679 C C . LYS A 1 87 ? 4.132 11.847 -3.379 1.00 72.55 86 LYS A C 7
ATOM 9680 O O . LYS A 1 87 ? 3.497 12.787 -2.903 1.00 33.30 86 LYS A O 7
ATOM 9699 N N . MET A 1 88 ? 4.124 11.551 -4.675 1.00 71.51 87 MET A N 7
ATOM 9700 C CA . MET A 1 88 ? 3.349 12.332 -5.632 1.00 63.34 87 MET A CA 7
ATOM 9701 C C . MET A 1 88 ? 1.961 11.731 -5.827 1.00 71.13 87 MET A C 7
ATOM 9702 O O . MET A 1 88 ? 0.985 12.453 -6.028 1.00 43.51 87 MET A O 7
ATOM 9716 N N . GLU A 1 89 ? 1.881 10.405 -5.767 1.00 54.31 88 GLU A N 7
ATOM 9717 C CA . GLU A 1 89 ? 0.611 9.709 -5.938 1.00 71.05 88 GLU A CA 7
ATOM 9718 C C . GLU A 1 89 ? -0.357 10.057 -4.811 1.00 51.55 88 GLU A C 7
ATOM 9719 O O . GLU A 1 89 ? -1.575 10.004 -4.984 1.00 73.52 88 GLU A O 7
ATOM 9731 N N . THR A 1 90 ? 0.194 10.415 -3.655 1.00 74.14 89 THR A N 7
ATOM 9732 C CA . THR A 1 90 ? -0.619 10.770 -2.499 1.00 52.52 89 THR A CA 7
ATOM 9733 C C . THR A 1 90 ? -0.714 12.283 -2.338 1.00 4.32 89 THR A C 7
ATOM 9734 O O . THR A 1 90 ? 0.278 12.950 -2.041 1.00 45.25 89 THR A O 7
ATOM 9745 N N . THR A 1 91 ? -1.914 12.821 -2.534 1.00 5.22 90 THR A N 7
ATOM 9746 C CA . THR A 1 91 ? -2.137 14.256 -2.410 1.00 74.04 90 THR A CA 7
ATOM 9747 C C . THR A 1 91 ? -1.795 14.747 -1.009 1.00 5.43 90 THR A C 7
ATOM 9748 O O . THR A 1 91 ? -2.136 14.107 -0.016 1.00 32.14 90 THR A O 7
ATOM 9759 N N . ASN A 1 92 ? -1.118 15.889 -0.936 1.00 24.10 91 ASN A N 7
ATOM 9760 C CA . ASN A 1 92 ? -0.729 16.466 0.345 1.00 5.44 91 ASN A CA 7
ATOM 9761 C C . ASN A 1 92 ? -1.030 17.962 0.382 1.00 23.41 91 ASN A C 7
ATOM 9762 O O . ASN A 1 92 ? -0.490 18.733 -0.411 1.00 30.23 91 ASN A O 7
ATOM 9773 N N . GLY A 1 2 ? 8.316 -2.238 2.223 1.00 4.14 1 GLY A N 8
ATOM 9774 C CA . GLY A 1 2 ? 7.134 -1.415 2.397 1.00 52.22 1 GLY A CA 8
ATOM 9775 C C . GLY A 1 2 ? 6.975 -0.389 1.292 1.00 14.25 1 GLY A C 8
ATOM 9776 O O . GLY A 1 2 ? 7.780 -0.338 0.363 1.00 35.52 1 GLY A O 8
ATOM 9780 N N . GLU A 1 3 ? 5.932 0.430 1.393 1.00 3.24 2 GLU A N 8
ATOM 9781 C CA . GLU A 1 3 ? 5.670 1.458 0.393 1.00 75.00 2 GLU A CA 8
ATOM 9782 C C . GLU A 1 3 ? 5.564 2.835 1.042 1.00 22.12 2 GLU A C 8
ATOM 9783 O O . GLU A 1 3 ? 5.813 2.991 2.238 1.00 51.21 2 GLU A O 8
ATOM 9795 N N . LYS A 1 4 ? 5.194 3.832 0.245 1.00 23.42 3 LYS A N 8
ATOM 9796 C CA . LYS A 1 4 ? 5.055 5.196 0.740 1.00 53.02 3 LYS A CA 8
ATOM 9797 C C . LYS A 1 4 ? 6.353 5.679 1.377 1.00 4.15 3 LYS A C 8
ATOM 9798 O O . LYS A 1 4 ? 6.339 6.494 2.301 1.00 52.34 3 LYS A O 8
ATOM 9817 N N . THR A 1 5 ? 7.477 5.172 0.879 1.00 53.43 4 THR A N 8
ATOM 9818 C CA . THR A 1 5 ? 8.784 5.552 1.399 1.00 11.43 4 THR A CA 8
ATOM 9819 C C . THR A 1 5 ? 9.894 5.179 0.424 1.00 60.22 4 THR A C 8
ATOM 9820 O O . THR A 1 5 ? 9.767 4.222 -0.340 1.00 22.41 4 THR A O 8
ATOM 9831 N N . VAL A 1 6 ? 10.983 5.940 0.454 1.00 4.04 5 VAL A N 8
ATOM 9832 C CA . VAL A 1 6 ? 12.118 5.687 -0.426 1.00 55.53 5 VAL A CA 8
ATOM 9833 C C . VAL A 1 6 ? 13.150 4.793 0.250 1.00 4.33 5 VAL A C 8
ATOM 9834 O O . VAL A 1 6 ? 13.414 4.924 1.446 1.00 54.21 5 VAL A O 8
ATOM 9847 N N . LYS A 1 7 ? 13.734 3.884 -0.522 1.00 62.34 6 LYS A N 8
ATOM 9848 C CA . LYS A 1 7 ? 14.741 2.967 0.000 1.00 12.43 6 LYS A CA 8
ATOM 9849 C C . LYS A 1 7 ? 16.125 3.314 -0.540 1.00 33.24 6 LYS A C 8
ATOM 9850 O O . LYS A 1 7 ? 16.431 3.054 -1.704 1.00 52.42 6 LYS A O 8
ATOM 9869 N N . LEU A 1 8 ? 16.958 3.899 0.313 1.00 12.54 7 LEU A N 8
ATOM 9870 C CA . LEU A 1 8 ? 18.311 4.280 -0.078 1.00 13.12 7 LEU A CA 8
ATOM 9871 C C . LEU A 1 8 ? 19.248 3.078 -0.036 1.00 62.41 7 LEU A C 8
ATOM 9872 O O . LEU A 1 8 ? 19.304 2.356 0.960 1.00 63.53 7 LEU A O 8
ATOM 9888 N N . TYR A 1 9 ? 19.984 2.870 -1.122 1.00 71.23 8 TYR A N 8
ATOM 9889 C CA . TYR A 1 9 ? 20.919 1.755 -1.210 1.00 63.21 8 TYR A CA 8
ATOM 9890 C C . TYR A 1 9 ? 22.356 2.256 -1.318 1.00 2.23 8 TYR A C 8
ATOM 9891 O O . TYR A 1 9 ? 22.657 3.142 -2.117 1.00 21.00 8 TYR A O 8
ATOM 9909 N N . GLU A 1 10 ? 23.239 1.682 -0.507 1.00 31.44 9 GLU A N 8
ATOM 9910 C CA . GLU A 1 10 ? 24.644 2.070 -0.510 1.00 64.01 9 GLU A CA 8
ATOM 9911 C C . GLU A 1 10 ? 25.385 1.421 -1.676 1.00 2.21 9 GLU A C 8
ATOM 9912 O O . GLU A 1 10 ? 26.320 1.999 -2.230 1.00 5.33 9 GLU A O 8
ATOM 9924 N N . ASP A 1 11 ? 24.960 0.217 -2.042 1.00 64.01 10 ASP A N 8
ATOM 9925 C CA . ASP A 1 11 ? 25.582 -0.511 -3.142 1.00 22.31 10 ASP A CA 8
ATOM 9926 C C . ASP A 1 11 ? 24.759 -0.374 -4.419 1.00 1.31 10 ASP A C 8
ATOM 9927 O O . ASP A 1 11 ? 23.529 -0.330 -4.377 1.00 1.45 10 ASP A O 8
ATOM 9936 N N . THR A 1 12 ? 25.446 -0.305 -5.555 1.00 71.22 11 THR A N 8
ATOM 9937 C CA . THR A 1 12 ? 24.779 -0.170 -6.844 1.00 62.22 11 THR A CA 8
ATOM 9938 C C . THR A 1 12 ? 23.899 -1.380 -7.137 1.00 41.23 11 THR A C 8
ATOM 9939 O O . THR A 1 12 ? 24.049 -2.434 -6.518 1.00 52.23 11 THR A O 8
ATOM 9950 N N . HIS A 1 13 ? 22.981 -1.222 -8.085 1.00 52.14 12 HIS A N 8
ATOM 9951 C CA . HIS A 1 13 ? 22.077 -2.303 -8.462 1.00 13.14 12 HIS A CA 8
ATOM 9952 C C . HIS A 1 13 ? 21.178 -2.691 -7.292 1.00 31.54 12 HIS A C 8
ATOM 9953 O O . HIS A 1 13 ? 20.676 -3.814 -7.227 1.00 41.10 12 HIS A O 8
ATOM 9967 N N . PHE A 1 14 ? 20.980 -1.757 -6.368 1.00 53.41 13 PHE A N 8
ATOM 9968 C CA . PHE A 1 14 ? 20.143 -2.002 -5.199 1.00 50.13 13 PHE A CA 8
ATOM 9969 C C . PHE A 1 14 ? 20.573 -3.277 -4.480 1.00 64.02 13 PHE A C 8
ATOM 9970 O O . PHE A 1 14 ? 19.756 -4.156 -4.207 1.00 72.11 13 PHE A O 8
ATOM 9987 N N . LYS A 1 15 ? 21.864 -3.371 -4.177 1.00 35.05 14 LYS A N 8
ATOM 9988 C CA . LYS A 1 15 ? 22.405 -4.537 -3.489 1.00 2.03 14 LYS A CA 8
ATOM 9989 C C . LYS A 1 15 ? 22.924 -4.160 -2.105 1.00 4.11 14 LYS A C 8
ATOM 9990 O O . LYS A 1 15 ? 23.193 -2.991 -1.829 1.00 61.43 14 LYS A O 8
ATOM 10009 N N . GLY A 1 16 ? 23.065 -5.158 -1.238 1.00 35.22 15 GLY A N 8
ATOM 10010 C CA . GLY A 1 16 ? 23.553 -4.910 0.106 1.00 35.42 15 GLY A CA 8
ATOM 10011 C C . GLY A 1 16 ? 22.434 -4.604 1.082 1.00 73.10 15 GLY A C 8
ATOM 10012 O O . GLY A 1 16 ? 21.531 -5.418 1.278 1.00 62.31 15 GLY A O 8
ATOM 10016 N N . TYR A 1 17 ? 22.493 -3.428 1.697 1.00 73.12 16 TYR A N 8
ATOM 10017 C CA . TYR A 1 17 ? 21.479 -3.018 2.661 1.00 73.01 16 TYR A CA 8
ATOM 10018 C C . TYR A 1 17 ? 20.720 -1.791 2.165 1.00 42.30 16 TYR A C 8
ATOM 10019 O O . TYR A 1 17 ? 21.249 -0.990 1.394 1.00 73.13 16 TYR A O 8
ATOM 10037 N N . SER A 1 18 ? 19.477 -1.650 2.615 1.00 43.34 17 SER A N 8
ATOM 10038 C CA . SER A 1 18 ? 18.643 -0.522 2.215 1.00 22.31 17 SER A CA 8
ATOM 10039 C C . SER A 1 18 ? 17.964 0.107 3.427 1.00 13.24 17 SER A C 8
ATOM 10040 O O . SER A 1 18 ? 17.558 -0.590 4.358 1.00 52.34 17 SER A O 8
ATOM 10048 N N . VAL A 1 19 ? 17.843 1.431 3.410 1.00 63.15 18 VAL A N 8
ATOM 10049 C CA . VAL A 1 19 ? 17.212 2.156 4.506 1.00 43.12 18 VAL A CA 8
ATOM 10050 C C . VAL A 1 19 ? 15.980 2.914 4.026 1.00 74.11 18 VAL A C 8
ATOM 10051 O O . VAL A 1 19 ? 16.003 3.555 2.976 1.00 62.53 18 VAL A O 8
ATOM 10064 N N . GLU A 1 20 ? 14.904 2.836 4.803 1.00 10.03 19 GLU A N 8
ATOM 10065 C CA . GLU A 1 20 ? 13.661 3.515 4.456 1.00 10.05 19 GLU A CA 8
ATOM 10066 C C . GLU A 1 20 ? 13.399 4.685 5.400 1.00 13.31 19 GLU A C 8
ATOM 10067 O O . GLU A 1 20 ? 13.714 4.622 6.589 1.00 32.52 19 GLU A O 8
ATOM 10079 N N . LEU A 1 21 ? 12.821 5.753 4.862 1.00 54.31 20 LEU A N 8
ATOM 10080 C CA . LEU A 1 21 ? 12.516 6.939 5.655 1.00 53.44 20 LEU A CA 8
ATOM 10081 C C . LEU A 1 21 ? 11.248 7.620 5.150 1.00 54.51 20 LEU A C 8
ATOM 10082 O O . LEU A 1 21 ? 11.043 7.793 3.948 1.00 13.53 20 LEU A O 8
ATOM 10098 N N . PRO A 1 22 ? 10.376 8.019 6.088 1.00 20.13 21 PRO A N 8
ATOM 10099 C CA . PRO A 1 22 ? 9.114 8.690 5.763 1.00 42.23 21 PRO A CA 8
ATOM 10100 C C . PRO A 1 22 ? 9.330 10.101 5.225 1.00 71.32 21 PRO A C 8
ATOM 10101 O O . PRO A 1 22 ? 10.445 10.622 5.251 1.00 12.21 21 PRO A O 8
ATOM 10112 N N . VAL A 1 23 ? 8.256 10.714 4.737 1.00 20.04 22 VAL A N 8
ATOM 10113 C CA . VAL A 1 23 ? 8.328 12.065 4.195 1.00 52.25 22 VAL A CA 8
ATOM 10114 C C . VAL A 1 23 ? 9.129 12.983 5.110 1.00 4.52 22 VAL A C 8
ATOM 10115 O O . VAL A 1 23 ? 9.120 12.824 6.330 1.00 72.41 22 VAL A O 8
ATOM 10128 N N . GLY A 1 24 ? 9.823 13.947 4.512 1.00 5.45 23 GLY A N 8
ATOM 10129 C CA . GLY A 1 24 ? 10.621 14.878 5.289 1.00 2.04 23 GLY A CA 8
ATOM 10130 C C . GLY A 1 24 ? 12.022 15.044 4.735 1.00 41.11 23 GLY A C 8
ATOM 10131 O O . GLY A 1 24 ? 12.435 14.305 3.841 1.00 21.23 23 GLY A O 8
ATOM 10135 N N . ASP A 1 25 ? 12.754 16.018 5.264 1.00 24.12 24 ASP A N 8
ATOM 10136 C CA . ASP A 1 25 ? 14.117 16.280 4.816 1.00 23.42 24 ASP A CA 8
ATOM 10137 C C . ASP A 1 25 ? 15.130 15.822 5.861 1.00 21.31 24 ASP A C 8
ATOM 10138 O O . ASP A 1 25 ? 14.864 15.873 7.062 1.00 22.32 24 ASP A O 8
ATOM 10147 N N . TYR A 1 26 ? 16.291 15.374 5.396 1.00 71.12 25 TYR A N 8
ATOM 10148 C CA . TYR A 1 26 ? 17.342 14.903 6.290 1.00 43.52 25 TYR A CA 8
ATOM 10149 C C . TYR A 1 26 ? 18.682 15.545 5.941 1.00 53.14 25 TYR A C 8
ATOM 10150 O O . TYR A 1 26 ? 18.987 15.774 4.771 1.00 74.00 25 TYR A O 8
ATOM 10168 N N . ASN A 1 27 ? 19.478 15.832 6.965 1.00 11.14 26 ASN A N 8
ATOM 10169 C CA . ASN A 1 27 ? 20.785 16.447 6.768 1.00 5.34 26 ASN A CA 8
ATOM 10170 C C . ASN A 1 27 ? 21.895 15.403 6.845 1.00 41.01 26 ASN A C 8
ATOM 10171 O O . ASN A 1 27 ? 21.639 14.227 7.109 1.00 42.42 26 ASN A O 8
ATOM 10182 N N . LEU A 1 28 ? 23.128 15.840 6.613 1.00 31.01 27 LEU A N 8
ATOM 10183 C CA . LEU A 1 28 ? 24.278 14.944 6.656 1.00 21.42 27 LEU A CA 8
ATOM 10184 C C . LEU A 1 28 ? 24.301 14.149 7.958 1.00 12.21 27 LEU A C 8
ATOM 10185 O O . LEU A 1 28 ? 24.530 12.940 7.955 1.00 25.21 27 LEU A O 8
ATOM 10201 N N . SER A 1 29 ? 24.059 14.837 9.069 1.00 12.14 28 SER A N 8
ATOM 10202 C CA . SER A 1 29 ? 24.053 14.196 10.379 1.00 10.12 28 SER A CA 8
ATOM 10203 C C . SER A 1 29 ? 22.861 13.254 10.518 1.00 54.41 28 SER A C 8
ATOM 10204 O O . SER A 1 29 ? 22.937 12.235 11.203 1.00 21.05 28 SER A O 8
ATOM 10212 N N . SER A 1 30 ? 21.759 13.604 9.862 1.00 51.24 29 SER A N 8
ATOM 10213 C CA . SER A 1 30 ? 20.548 12.793 9.914 1.00 40.41 29 SER A CA 8
ATOM 10214 C C . SER A 1 30 ? 20.722 11.505 9.116 1.00 63.22 29 SER A C 8
ATOM 10215 O O . SER A 1 30 ? 20.114 10.480 9.428 1.00 4.03 29 SER A O 8
ATOM 10223 N N . LEU A 1 31 ? 21.557 11.564 8.084 1.00 55.02 30 LEU A N 8
ATOM 10224 C CA . LEU A 1 31 ? 21.812 10.402 7.239 1.00 4.41 30 LEU A CA 8
ATOM 10225 C C . LEU A 1 31 ? 22.377 9.247 8.059 1.00 20.20 30 LEU A C 8
ATOM 10226 O O . LEU A 1 31 ? 21.920 8.109 7.943 1.00 14.35 30 LEU A O 8
ATOM 10242 N N . ILE A 1 32 ? 23.371 9.547 8.888 1.00 63.42 31 ILE A N 8
ATOM 10243 C CA . ILE A 1 32 ? 23.996 8.533 9.729 1.00 14.23 31 ILE A CA 8
ATOM 10244 C C . ILE A 1 32 ? 23.092 8.157 10.899 1.00 41.12 31 ILE A C 8
ATOM 10245 O O . ILE A 1 32 ? 23.164 7.044 11.419 1.00 71.32 31 ILE A O 8
ATOM 10261 N N . SER A 1 33 ? 22.241 9.093 11.306 1.00 34.25 32 SER A N 8
ATOM 10262 C CA . SER A 1 33 ? 21.323 8.861 12.416 1.00 25.51 32 SER A CA 8
ATOM 10263 C C . SER A 1 33 ? 20.422 7.663 12.134 1.00 31.51 32 SER A C 8
ATOM 10264 O O . SER A 1 33 ? 20.058 6.918 13.044 1.00 22.43 32 SER A O 8
ATOM 10272 N N . ARG A 1 34 ? 20.065 7.484 10.866 1.00 10.14 33 ARG A N 8
ATOM 10273 C CA . ARG A 1 34 ? 19.205 6.378 10.463 1.00 30.03 33 ARG A CA 8
ATOM 10274 C C . ARG A 1 34 ? 20.036 5.172 10.033 1.00 54.51 33 ARG A C 8
ATOM 10275 O O . ARG A 1 34 ? 19.529 4.254 9.390 1.00 13.02 33 ARG A O 8
ATOM 10296 N N . GLY A 1 35 ? 21.316 5.184 10.392 1.00 72.51 34 GLY A N 8
ATOM 10297 C CA . GLY A 1 35 ? 22.196 4.087 10.034 1.00 61.21 34 GLY A CA 8
ATOM 10298 C C . GLY A 1 35 ? 22.526 4.068 8.555 1.00 65.44 34 GLY A C 8
ATOM 10299 O O . GLY A 1 35 ? 22.510 3.012 7.922 1.00 50.42 34 GLY A O 8
ATOM 10303 N N . ALA A 1 36 ? 22.826 5.238 8.002 1.00 52.44 35 ALA A N 8
ATOM 10304 C CA . ALA A 1 36 ? 23.162 5.352 6.588 1.00 75.23 35 ALA A CA 8
ATOM 10305 C C . ALA A 1 36 ? 24.485 6.084 6.395 1.00 64.32 35 ALA A C 8
ATOM 10306 O O . ALA A 1 36 ? 25.106 6.530 7.360 1.00 1.34 35 ALA A O 8
ATOM 10313 N N . LEU A 1 37 ? 24.913 6.203 5.143 1.00 61.32 36 LEU A N 8
ATOM 10314 C CA . LEU A 1 37 ? 26.165 6.880 4.823 1.00 12.30 36 LEU A CA 8
ATOM 10315 C C . LEU A 1 37 ? 25.911 8.117 3.966 1.00 23.34 36 LEU A C 8
ATOM 10316 O O . LEU A 1 37 ? 25.185 8.059 2.975 1.00 21.41 36 LEU A O 8
ATOM 10332 N N . ASN A 1 38 ? 26.517 9.234 4.355 1.00 10.02 37 ASN A N 8
ATOM 10333 C CA . ASN A 1 38 ? 26.358 10.484 3.622 1.00 41.54 37 ASN A CA 8
ATOM 10334 C C . ASN A 1 38 ? 26.986 10.385 2.235 1.00 43.22 37 ASN A C 8
ATOM 10335 O O . ASN A 1 38 ? 26.284 10.256 1.232 1.00 61.11 37 ASN A O 8
ATOM 10346 N N . ASP A 1 39 ? 28.312 10.446 2.187 1.00 64.05 38 ASP A N 8
ATOM 10347 C CA . ASP A 1 39 ? 29.036 10.361 0.923 1.00 2.23 38 ASP A CA 8
ATOM 10348 C C . ASP A 1 39 ? 29.454 8.923 0.632 1.00 4.41 38 ASP A C 8
ATOM 10349 O O . ASP A 1 39 ? 30.577 8.519 0.936 1.00 50.32 38 ASP A O 8
ATOM 10358 N N . ASP A 1 40 ? 28.544 8.156 0.043 1.00 62.11 39 ASP A N 8
ATOM 10359 C CA . ASP A 1 40 ? 28.818 6.763 -0.289 1.00 63.45 39 ASP A CA 8
ATOM 10360 C C . ASP A 1 40 ? 27.656 6.150 -1.065 1.00 11.14 39 ASP A C 8
ATOM 10361 O O . ASP A 1 40 ? 27.857 5.329 -1.960 1.00 62.32 39 ASP A O 8
ATOM 10370 N N . LEU A 1 41 ? 26.440 6.554 -0.714 1.00 72.12 40 LEU A N 8
ATOM 10371 C CA . LEU A 1 41 ? 25.244 6.044 -1.376 1.00 40.12 40 LEU A CA 8
ATOM 10372 C C . LEU A 1 41 ? 25.382 6.133 -2.893 1.00 35.12 40 LEU A C 8
ATOM 10373 O O . LEU A 1 41 ? 25.790 7.162 -3.430 1.00 2.32 40 LEU A O 8
ATOM 10389 N N . SER A 1 42 ? 25.035 5.048 -3.578 1.00 24.43 41 SER A N 8
ATOM 10390 C CA . SER A 1 42 ? 25.122 5.002 -5.033 1.00 13.23 41 SER A CA 8
ATOM 10391 C C . SER A 1 42 ? 23.856 4.399 -5.633 1.00 72.43 41 SER A C 8
ATOM 10392 O O . SER A 1 42 ? 23.772 4.180 -6.842 1.00 0.02 41 SER A O 8
ATOM 10400 N N . SER A 1 43 ? 22.873 4.131 -4.780 1.00 15.33 42 SER A N 8
ATOM 10401 C CA . SER A 1 43 ? 21.612 3.549 -5.224 1.00 54.21 42 SER A CA 8
ATOM 10402 C C . SER A 1 43 ? 20.455 4.027 -4.351 1.00 23.53 42 SER A C 8
ATOM 10403 O O . SER A 1 43 ? 20.660 4.490 -3.229 1.00 43.35 42 SER A O 8
ATOM 10411 N N . ALA A 1 44 ? 19.239 3.909 -4.874 1.00 22.12 43 ALA A N 8
ATOM 10412 C CA . ALA A 1 44 ? 18.049 4.326 -4.142 1.00 64.14 43 ALA A CA 8
ATOM 10413 C C . ALA A 1 44 ? 16.785 4.055 -4.951 1.00 30.35 43 ALA A C 8
ATOM 10414 O O . ALA A 1 44 ? 16.542 4.695 -5.973 1.00 75.15 43 ALA A O 8
ATOM 10421 N N . ARG A 1 45 ? 15.984 3.102 -4.485 1.00 61.43 44 ARG A N 8
ATOM 10422 C CA . ARG A 1 45 ? 14.745 2.745 -5.166 1.00 65.45 44 ARG A CA 8
ATOM 10423 C C . ARG A 1 45 ? 13.543 3.386 -4.480 1.00 41.21 44 ARG A C 8
ATOM 10424 O O . ARG A 1 45 ? 13.480 3.457 -3.253 1.00 4.13 44 ARG A O 8
ATOM 10445 N N . VAL A 1 46 ? 12.590 3.853 -5.281 1.00 64.01 45 VAL A N 8
ATOM 10446 C CA . VAL A 1 46 ? 11.390 4.488 -4.751 1.00 53.24 45 VAL A CA 8
ATOM 10447 C C . VAL A 1 46 ? 10.132 3.887 -5.369 1.00 0.03 45 VAL A C 8
ATOM 10448 O O . VAL A 1 46 ? 10.108 3.501 -6.537 1.00 72.25 45 VAL A O 8
ATOM 10461 N N . PRO A 1 47 ? 9.060 3.805 -4.567 1.00 2.45 46 PRO A N 8
ATOM 10462 C CA . PRO A 1 47 ? 7.778 3.253 -5.013 1.00 33.03 46 PRO A CA 8
ATOM 10463 C C . PRO A 1 47 ? 7.077 4.157 -6.021 1.00 35.11 46 PRO A C 8
ATOM 10464 O O . PRO A 1 47 ? 7.576 5.229 -6.360 1.00 44.42 46 PRO A O 8
ATOM 10475 N N . SER A 1 48 ? 5.916 3.717 -6.496 1.00 53.10 47 SER A N 8
ATOM 10476 C CA . SER A 1 48 ? 5.147 4.485 -7.468 1.00 42.54 47 SER A CA 8
ATOM 10477 C C . SER A 1 48 ? 4.375 5.609 -6.784 1.00 55.23 47 SER A C 8
ATOM 10478 O O . SER A 1 48 ? 3.460 5.361 -6.000 1.00 23.25 47 SER A O 8
ATOM 10486 N N . GLY A 1 49 ? 4.750 6.848 -7.089 1.00 31.11 48 GLY A N 8
ATOM 10487 C CA . GLY A 1 49 ? 4.083 7.992 -6.496 1.00 0.15 48 GLY A CA 8
ATOM 10488 C C . GLY A 1 49 ? 4.881 8.605 -5.362 1.00 21.33 48 GLY A C 8
ATOM 10489 O O . GLY A 1 49 ? 4.315 9.041 -4.359 1.00 12.13 48 GLY A O 8
ATOM 10493 N N . LEU A 1 50 ? 6.200 8.636 -5.519 1.00 11.55 49 LEU A N 8
ATOM 10494 C CA . LEU A 1 50 ? 7.078 9.199 -4.499 1.00 23.25 49 LEU A CA 8
ATOM 10495 C C . LEU A 1 50 ? 8.105 10.139 -5.122 1.00 54.31 49 LEU A C 8
ATOM 10496 O O . LEU A 1 50 ? 8.734 9.809 -6.127 1.00 60.31 49 LEU A O 8
ATOM 10512 N N . ARG A 1 51 ? 8.269 11.311 -4.518 1.00 3.52 50 ARG A N 8
ATOM 10513 C CA . ARG A 1 51 ? 9.220 12.299 -5.013 1.00 41.42 50 ARG A CA 8
ATOM 10514 C C . ARG A 1 51 ? 10.305 12.577 -3.977 1.00 2.10 50 ARG A C 8
ATOM 10515 O O . ARG A 1 51 ? 10.045 12.571 -2.773 1.00 22.20 50 ARG A O 8
ATOM 10536 N N . LEU A 1 52 ? 11.522 12.820 -4.452 1.00 74.34 51 LEU A N 8
ATOM 10537 C CA . LEU A 1 52 ? 12.647 13.099 -3.568 1.00 3.35 51 LEU A CA 8
ATOM 10538 C C . LEU A 1 52 ? 13.631 14.062 -4.225 1.00 15.41 51 LEU A C 8
ATOM 10539 O O . LEU A 1 52 ? 13.696 14.157 -5.450 1.00 61.40 51 LEU A O 8
ATOM 10555 N N . GLU A 1 53 ? 14.394 14.774 -3.402 1.00 23.14 52 GLU A N 8
ATOM 10556 C CA . GLU A 1 53 ? 15.375 15.729 -3.904 1.00 62.42 52 GLU A CA 8
ATOM 10557 C C . GLU A 1 53 ? 16.711 15.566 -3.184 1.00 50.14 52 GLU A C 8
ATOM 10558 O O . GLU A 1 53 ? 16.783 15.654 -1.959 1.00 1.04 52 GLU A O 8
ATOM 10570 N N . VAL A 1 54 ? 17.767 15.328 -3.956 1.00 20.33 53 VAL A N 8
ATOM 10571 C CA . VAL A 1 54 ? 19.101 15.153 -3.393 1.00 52.12 53 VAL A CA 8
ATOM 10572 C C . VAL A 1 54 ? 19.829 16.488 -3.281 1.00 33.15 53 VAL A C 8
ATOM 10573 O O . VAL A 1 54 ? 19.748 17.329 -4.176 1.00 32.00 53 VAL A O 8
ATOM 10586 N N . PHE A 1 55 ? 20.541 16.676 -2.174 1.00 74.22 54 PHE A N 8
ATOM 10587 C CA . PHE A 1 55 ? 21.283 17.909 -1.943 1.00 45.34 54 PHE A CA 8
ATOM 10588 C C . PHE A 1 55 ? 22.723 17.609 -1.538 1.00 5.12 54 PHE A C 8
ATOM 10589 O O . PHE A 1 55 ? 23.008 17.353 -0.368 1.00 65.54 54 PHE A O 8
ATOM 10606 N N . GLN A 1 56 ? 23.626 17.643 -2.513 1.00 31.21 55 GLN A N 8
ATOM 10607 C CA . GLN A 1 56 ? 25.036 17.373 -2.258 1.00 10.11 55 GLN A CA 8
ATOM 10608 C C . GLN A 1 56 ? 25.555 18.231 -1.109 1.00 42.41 55 GLN A C 8
ATOM 10609 O O . GLN A 1 56 ? 26.354 17.774 -0.291 1.00 12.34 55 GLN A O 8
ATOM 10623 N N . HIS A 1 57 ? 25.097 19.478 -1.054 1.00 40.02 56 HIS A N 8
ATOM 10624 C CA . HIS A 1 57 ? 25.515 20.401 -0.005 1.00 24.21 56 HIS A CA 8
ATOM 10625 C C . HIS A 1 57 ? 24.395 20.615 1.009 1.00 64.32 56 HIS A C 8
ATOM 10626 O O . HIS A 1 57 ? 23.219 20.434 0.696 1.00 44.22 56 HIS A O 8
ATOM 10640 N N . ASN A 1 58 ? 24.770 21.000 2.225 1.00 73.34 57 ASN A N 8
ATOM 10641 C CA . ASN A 1 58 ? 23.796 21.237 3.285 1.00 65.14 57 ASN A CA 8
ATOM 10642 C C . ASN A 1 58 ? 23.341 22.693 3.290 1.00 44.15 57 ASN A C 8
ATOM 10643 O O . ASN A 1 58 ? 23.977 23.555 2.684 1.00 61.54 57 ASN A O 8
ATOM 10654 N N . ASN A 1 59 ? 22.237 22.960 3.978 1.00 34.25 58 ASN A N 8
ATOM 10655 C CA . ASN A 1 59 ? 21.696 24.312 4.063 1.00 70.33 58 ASN A CA 8
ATOM 10656 C C . ASN A 1 59 ? 21.275 24.816 2.686 1.00 71.12 58 ASN A C 8
ATOM 10657 O O . ASN A 1 59 ? 21.177 26.022 2.458 1.00 74.23 58 ASN A O 8
ATOM 10668 N N . PHE A 1 60 ? 21.027 23.884 1.771 1.00 13.40 59 PHE A N 8
ATOM 10669 C CA . PHE A 1 60 ? 20.616 24.234 0.416 1.00 23.30 59 PHE A CA 8
ATOM 10670 C C . PHE A 1 60 ? 21.577 25.247 -0.199 1.00 41.10 59 PHE A C 8
ATOM 10671 O O . PHE A 1 60 ? 21.166 26.318 -0.647 1.00 71.54 59 PHE A O 8
ATOM 10688 N N . LYS A 1 61 ? 22.860 24.902 -0.216 1.00 41.02 60 LYS A N 8
ATOM 10689 C CA . LYS A 1 61 ? 23.881 25.779 -0.776 1.00 45.20 60 LYS A CA 8
ATOM 10690 C C . LYS A 1 61 ? 24.292 25.315 -2.170 1.00 5.52 60 LYS A C 8
ATOM 10691 O O . LYS A 1 61 ? 24.485 26.128 -3.073 1.00 52.03 60 LYS A O 8
ATOM 10710 N N . GLY A 1 62 ? 24.424 24.003 -2.337 1.00 60.03 61 GLY A N 8
ATOM 10711 C CA . GLY A 1 62 ? 24.810 23.454 -3.624 1.00 50.32 61 GLY A CA 8
ATOM 10712 C C . GLY A 1 62 ? 23.615 23.148 -4.506 1.00 4.13 61 GLY A C 8
ATOM 10713 O O . GLY A 1 62 ? 22.469 23.295 -4.083 1.00 14.31 61 GLY A O 8
ATOM 10717 N N . VAL A 1 63 ? 23.883 22.722 -5.736 1.00 45.20 62 VAL A N 8
ATOM 10718 C CA . VAL A 1 63 ? 22.822 22.395 -6.680 1.00 54.01 62 VAL A CA 8
ATOM 10719 C C . VAL A 1 63 ? 21.849 21.384 -6.084 1.00 70.53 62 VAL A C 8
ATOM 10720 O O . VAL A 1 63 ? 22.233 20.542 -5.271 1.00 52.44 62 VAL A O 8
ATOM 10733 N N . ARG A 1 64 ? 20.588 21.471 -6.494 1.00 51.05 63 ARG A N 8
ATOM 10734 C CA . ARG A 1 64 ? 19.559 20.564 -6.001 1.00 22.43 63 ARG A CA 8
ATOM 10735 C C . ARG A 1 64 ? 19.091 19.620 -7.105 1.00 25.45 63 ARG A C 8
ATOM 10736 O O . ARG A 1 64 ? 18.902 20.032 -8.249 1.00 1.21 63 ARG A O 8
ATOM 10757 N N . ASP A 1 65 ? 18.908 18.352 -6.753 1.00 71.20 64 ASP A N 8
ATOM 10758 C CA . ASP A 1 65 ? 18.462 17.349 -7.713 1.00 71.03 64 ASP A CA 8
ATOM 10759 C C . ASP A 1 65 ? 17.067 16.843 -7.362 1.00 35.43 64 ASP A C 8
ATOM 10760 O O . ASP A 1 65 ? 16.486 17.241 -6.352 1.00 4.14 64 ASP A O 8
ATOM 10769 N N . PHE A 1 66 ? 16.533 15.963 -8.203 1.00 33.25 65 PHE A N 8
ATOM 10770 C CA . PHE A 1 66 ? 15.204 15.403 -7.982 1.00 2.32 65 PHE A CA 8
ATOM 10771 C C . PHE A 1 66 ? 15.059 14.055 -8.681 1.00 71.13 65 PHE A C 8
ATOM 10772 O O . PHE A 1 66 ? 15.345 13.927 -9.872 1.00 73.01 65 PHE A O 8
ATOM 10789 N N . TYR A 1 67 ? 14.613 13.052 -7.933 1.00 4.12 66 TYR A N 8
ATOM 10790 C CA . TYR A 1 67 ? 14.433 11.712 -8.479 1.00 13.31 66 TYR A CA 8
ATOM 10791 C C . TYR A 1 67 ? 13.021 11.200 -8.210 1.00 0.22 66 TYR A C 8
ATOM 10792 O O . TYR A 1 67 ? 12.357 11.637 -7.269 1.00 22.01 66 TYR A O 8
ATOM 10810 N N . THR A 1 68 ? 12.567 10.269 -9.043 1.00 44.14 67 THR A N 8
ATOM 10811 C CA . THR A 1 68 ? 11.235 9.696 -8.898 1.00 2.34 67 THR A CA 8
ATOM 10812 C C . THR A 1 68 ? 11.149 8.327 -9.563 1.00 5.43 67 THR A C 8
ATOM 10813 O O . THR A 1 68 ? 10.129 7.978 -10.156 1.00 21.43 67 THR A O 8
ATOM 10824 N N . SER A 1 69 ? 12.227 7.556 -9.460 1.00 20.03 68 SER A N 8
ATOM 10825 C CA . SER A 1 69 ? 12.274 6.225 -10.055 1.00 3.45 68 SER A CA 8
ATOM 10826 C C . SER A 1 69 ? 13.533 5.481 -9.621 1.00 22.24 68 SER A C 8
ATOM 10827 O O . SER A 1 69 ? 14.432 6.061 -9.011 1.00 33.12 68 SER A O 8
ATOM 10835 N N . ASP A 1 70 ? 13.590 4.193 -9.940 1.00 22.55 69 ASP A N 8
ATOM 10836 C CA . ASP A 1 70 ? 14.739 3.367 -9.584 1.00 52.03 69 ASP A CA 8
ATOM 10837 C C . ASP A 1 70 ? 16.039 4.017 -10.047 1.00 0.34 69 ASP A C 8
ATOM 10838 O O . ASP A 1 70 ? 16.320 4.084 -11.243 1.00 10.22 69 ASP A O 8
ATOM 10847 N N . ALA A 1 71 ? 16.828 4.496 -9.090 1.00 71.11 70 ALA A N 8
ATOM 10848 C CA . ALA A 1 71 ? 18.099 5.140 -9.399 1.00 35.00 70 ALA A CA 8
ATOM 10849 C C . ALA A 1 71 ? 19.273 4.305 -8.900 1.00 71.12 70 ALA A C 8
ATOM 10850 O O . ALA A 1 71 ? 19.351 3.971 -7.718 1.00 64.24 70 ALA A O 8
ATOM 10857 N N . ALA A 1 72 ? 20.183 3.970 -9.809 1.00 3.43 71 ALA A N 8
ATOM 10858 C CA . ALA A 1 72 ? 21.354 3.175 -9.460 1.00 42.31 71 ALA A CA 8
ATOM 10859 C C . ALA A 1 72 ? 22.605 4.044 -9.382 1.00 53.53 71 ALA A C 8
ATOM 10860 O O . ALA A 1 72 ? 23.722 3.556 -9.546 1.00 71.41 71 ALA A O 8
ATOM 10867 N N . GLU A 1 73 ? 22.408 5.335 -9.132 1.00 41.31 72 GLU A N 8
ATOM 10868 C CA . GLU A 1 73 ? 23.521 6.272 -9.035 1.00 24.15 72 GLU A CA 8
ATOM 10869 C C . GLU A 1 73 ? 23.037 7.648 -8.587 1.00 30.15 72 GLU A C 8
ATOM 10870 O O . GLU A 1 73 ? 22.284 8.315 -9.297 1.00 12.31 72 GLU A O 8
ATOM 10882 N N . LEU A 1 74 ? 23.474 8.066 -7.404 1.00 33.14 73 LEU A N 8
ATOM 10883 C CA . LEU A 1 74 ? 23.085 9.362 -6.859 1.00 41.30 73 LEU A CA 8
ATOM 10884 C C . LEU A 1 74 ? 23.515 10.494 -7.787 1.00 61.10 73 LEU A C 8
ATOM 10885 O O . LEU A 1 74 ? 24.300 10.287 -8.712 1.00 62.13 73 LEU A O 8
ATOM 10901 N N . SER A 1 75 ? 22.997 11.691 -7.532 1.00 30.03 74 SER A N 8
ATOM 10902 C CA . SER A 1 75 ? 23.326 12.856 -8.345 1.00 60.31 74 SER A CA 8
ATOM 10903 C C . SER A 1 75 ? 24.806 13.204 -8.222 1.00 23.32 74 SER A C 8
ATOM 10904 O O . SER A 1 75 ? 25.399 13.777 -9.136 1.00 15.50 74 SER A O 8
ATOM 10912 N N . ARG A 1 76 ? 25.398 12.852 -7.085 1.00 15.34 75 ARG A N 8
ATOM 10913 C CA . ARG A 1 76 ? 26.808 13.128 -6.840 1.00 1.12 75 ARG A CA 8
ATOM 10914 C C . ARG A 1 76 ? 27.487 11.936 -6.172 1.00 22.01 75 ARG A C 8
ATOM 10915 O O . ARG A 1 76 ? 27.160 11.576 -5.041 1.00 71.21 75 ARG A O 8
ATOM 10936 N N . ASP A 1 77 ? 28.433 11.328 -6.879 1.00 41.13 76 ASP A N 8
ATOM 10937 C CA . ASP A 1 77 ? 29.159 10.177 -6.355 1.00 71.12 76 ASP A CA 8
ATOM 10938 C C . ASP A 1 77 ? 29.766 10.492 -4.991 1.00 74.24 76 ASP A C 8
ATOM 10939 O O . ASP A 1 77 ? 30.660 11.329 -4.878 1.00 21.44 76 ASP A O 8
ATOM 10948 N N . ASN A 1 78 ? 29.271 9.816 -3.959 1.00 44.02 77 ASN A N 8
ATOM 10949 C CA . ASN A 1 78 ? 29.764 10.025 -2.602 1.00 52.14 77 ASN A CA 8
ATOM 10950 C C . ASN A 1 78 ? 29.752 11.508 -2.242 1.00 64.50 77 ASN A C 8
ATOM 10951 O O . ASN A 1 78 ? 30.797 12.097 -1.964 1.00 53.43 77 ASN A O 8
ATOM 10962 N N . ASP A 1 79 ? 28.565 12.103 -2.248 1.00 50.02 78 ASP A N 8
ATOM 10963 C CA . ASP A 1 79 ? 28.417 13.516 -1.920 1.00 54.23 78 ASP A CA 8
ATOM 10964 C C . ASP A 1 79 ? 26.943 13.897 -1.811 1.00 24.11 78 ASP A C 8
ATOM 10965 O O . ASP A 1 79 ? 26.384 14.517 -2.715 1.00 33.14 78 ASP A O 8
ATOM 10974 N N . ALA A 1 80 ? 26.321 13.520 -0.699 1.00 2.34 79 ALA A N 8
ATOM 10975 C CA . ALA A 1 80 ? 24.914 13.823 -0.471 1.00 33.12 79 ALA A CA 8
ATOM 10976 C C . ALA A 1 80 ? 24.690 14.367 0.936 1.00 50.51 79 ALA A C 8
ATOM 10977 O O . ALA A 1 80 ? 24.260 13.641 1.832 1.00 51.11 79 ALA A O 8
ATOM 10984 N N . SER A 1 81 ? 24.985 15.650 1.123 1.00 23.10 80 SER A N 8
ATOM 10985 C CA . SER A 1 81 ? 24.820 16.291 2.423 1.00 65.54 80 SER A CA 8
ATOM 10986 C C . SER A 1 81 ? 23.419 16.048 2.974 1.00 53.01 80 SER A C 8
ATOM 10987 O O . SER A 1 81 ? 23.236 15.286 3.924 1.00 44.53 80 SER A O 8
ATOM 10995 N N . SER A 1 82 ? 22.431 16.702 2.371 1.00 61.23 81 SER A N 8
ATOM 10996 C CA . SER A 1 82 ? 21.045 16.561 2.803 1.00 45.34 81 SER A CA 8
ATOM 10997 C C . SER A 1 82 ? 20.184 15.984 1.684 1.00 34.30 81 SER A C 8
ATOM 10998 O O . SER A 1 82 ? 20.555 16.031 0.511 1.00 30.52 81 SER A O 8
ATOM 11006 N N . VAL A 1 83 ? 19.030 15.438 2.056 1.00 12.40 82 VAL A N 8
ATOM 11007 C CA . VAL A 1 83 ? 18.113 14.852 1.085 1.00 3.05 82 VAL A CA 8
ATOM 11008 C C . VAL A 1 83 ? 16.663 15.151 1.449 1.00 62.13 82 VAL A C 8
ATOM 11009 O O . VAL A 1 83 ? 16.364 15.552 2.574 1.00 44.34 82 VAL A O 8
ATOM 11022 N N . ARG A 1 84 ? 15.765 14.952 0.489 1.00 5.20 83 ARG A N 8
ATOM 11023 C CA . ARG A 1 84 ? 14.346 15.201 0.708 1.00 53.15 83 ARG A CA 8
ATOM 11024 C C . ARG A 1 84 ? 13.502 14.050 0.166 1.00 4.42 83 ARG A C 8
ATOM 11025 O O . ARG A 1 84 ? 13.751 13.546 -0.929 1.00 24.22 83 ARG A O 8
ATOM 11046 N N . VAL A 1 85 ? 12.504 13.640 0.941 1.00 34.33 84 VAL A N 8
ATOM 11047 C CA . VAL A 1 85 ? 11.623 12.549 0.540 1.00 40.20 84 VAL A CA 8
ATOM 11048 C C . VAL A 1 85 ? 10.163 12.892 0.815 1.00 42.25 84 VAL A C 8
ATOM 11049 O O . VAL A 1 85 ? 9.833 13.455 1.858 1.00 33.02 84 VAL A O 8
ATOM 11062 N N . SER A 1 86 ? 9.293 12.549 -0.129 1.00 73.25 85 SER A N 8
ATOM 11063 C CA . SER A 1 86 ? 7.867 12.823 0.009 1.00 42.32 85 SER A CA 8
ATOM 11064 C C . SER A 1 86 ? 7.053 11.965 -0.954 1.00 33.30 85 SER A C 8
ATOM 11065 O O . SER A 1 86 ? 7.595 11.371 -1.886 1.00 41.24 85 SER A O 8
ATOM 11073 N N . LYS A 1 87 ? 5.746 11.903 -0.721 1.00 40.43 86 LYS A N 8
ATOM 11074 C CA . LYS A 1 87 ? 4.854 11.119 -1.567 1.00 12.31 86 LYS A CA 8
ATOM 11075 C C . LYS A 1 87 ? 4.145 12.009 -2.583 1.00 11.54 86 LYS A C 8
ATOM 11076 O O . LYS A 1 87 ? 3.386 12.905 -2.214 1.00 2.44 86 LYS A O 8
ATOM 11095 N N . MET A 1 88 ? 4.396 11.755 -3.863 1.00 4.54 87 MET A N 8
ATOM 11096 C CA . MET A 1 88 ? 3.779 12.533 -4.931 1.00 65.11 87 MET A CA 8
ATOM 11097 C C . MET A 1 88 ? 2.533 11.833 -5.463 1.00 32.24 87 MET A C 8
ATOM 11098 O O . MET A 1 88 ? 1.409 12.240 -5.169 1.00 24.32 87 MET A O 8
ATOM 11112 N N . GLU A 1 89 ? 2.740 10.779 -6.246 1.00 72.11 88 GLU A N 8
ATOM 11113 C CA . GLU A 1 89 ? 1.631 10.024 -6.819 1.00 4.22 88 GLU A CA 8
ATOM 11114 C C . GLU A 1 89 ? 0.653 10.952 -7.533 1.00 41.04 88 GLU A C 8
ATOM 11115 O O . GLU A 1 89 ? -0.500 11.092 -7.124 1.00 50.33 88 GLU A O 8
ATOM 11127 N N . THR A 1 90 ? 1.122 11.585 -8.604 1.00 52.14 89 THR A N 8
ATOM 11128 C CA . THR A 1 90 ? 0.291 12.501 -9.376 1.00 34.24 89 THR A CA 8
ATOM 11129 C C . THR A 1 90 ? -0.848 11.760 -10.067 1.00 13.01 89 THR A C 8
ATOM 11130 O O . THR A 1 90 ? -2.009 12.161 -9.977 1.00 52.23 89 THR A O 8
ATOM 11141 N N . THR A 1 91 ? -0.510 10.675 -10.757 1.00 1.20 90 THR A N 8
ATOM 11142 C CA . THR A 1 91 ? -1.504 9.878 -11.464 1.00 52.22 90 THR A CA 8
ATOM 11143 C C . THR A 1 91 ? -2.000 8.725 -10.600 1.00 34.22 90 THR A C 8
ATOM 11144 O O . THR A 1 91 ? -1.206 7.980 -10.027 1.00 13.45 90 THR A O 8
ATOM 11155 N N . ASN A 1 92 ? -3.319 8.582 -10.511 1.00 42.42 91 ASN A N 8
ATOM 11156 C CA . ASN A 1 92 ? -3.921 7.518 -9.716 1.00 41.30 91 ASN A CA 8
ATOM 11157 C C . ASN A 1 92 ? -3.366 7.521 -8.295 1.00 14.03 91 ASN A C 8
ATOM 11158 O O . ASN A 1 92 ? -3.602 8.454 -7.528 1.00 14.30 91 ASN A O 8
ATOM 11169 N N . GLY A 1 2 ? 6.672 -3.125 0.665 1.00 55.13 1 GLY A N 9
ATOM 11170 C CA . GLY A 1 2 ? 7.133 -2.050 -0.195 1.00 33.24 1 GLY A CA 9
ATOM 11171 C C . GLY A 1 2 ? 6.058 -1.570 -1.150 1.00 2.23 1 GLY A C 9
ATOM 11172 O O . GLY A 1 2 ? 5.879 -2.136 -2.227 1.00 44.25 1 GLY A O 9
ATOM 11176 N N . GLU A 1 3 ? 5.340 -0.524 -0.753 1.00 2.23 2 GLU A N 9
ATOM 11177 C CA . GLU A 1 3 ? 4.276 0.030 -1.581 1.00 52.13 2 GLU A CA 9
ATOM 11178 C C . GLU A 1 3 ? 4.324 1.555 -1.581 1.00 14.33 2 GLU A C 9
ATOM 11179 O O . GLU A 1 3 ? 4.155 2.194 -2.620 1.00 21.12 2 GLU A O 9
ATOM 11191 N N . LYS A 1 4 ? 4.554 2.134 -0.407 1.00 21.42 3 LYS A N 9
ATOM 11192 C CA . LYS A 1 4 ? 4.625 3.583 -0.268 1.00 42.44 3 LYS A CA 9
ATOM 11193 C C . LYS A 1 4 ? 5.810 3.989 0.602 1.00 43.32 3 LYS A C 9
ATOM 11194 O O . LYS A 1 4 ? 5.663 4.762 1.549 1.00 31.04 3 LYS A O 9
ATOM 11213 N N . THR A 1 5 ? 6.987 3.465 0.274 1.00 61.24 4 THR A N 9
ATOM 11214 C CA . THR A 1 5 ? 8.197 3.773 1.025 1.00 64.23 4 THR A CA 9
ATOM 11215 C C . THR A 1 5 ? 9.438 3.638 0.149 1.00 75.14 4 THR A C 9
ATOM 11216 O O . THR A 1 5 ? 9.501 2.774 -0.726 1.00 22.20 4 THR A O 9
ATOM 11227 N N . VAL A 1 6 ? 10.423 4.497 0.389 1.00 12.30 5 VAL A N 9
ATOM 11228 C CA . VAL A 1 6 ? 11.663 4.473 -0.377 1.00 72.34 5 VAL A CA 9
ATOM 11229 C C . VAL A 1 6 ? 12.718 3.616 0.312 1.00 22.54 5 VAL A C 9
ATOM 11230 O O . VAL A 1 6 ? 12.675 3.414 1.526 1.00 14.22 5 VAL A O 9
ATOM 11243 N N . LYS A 1 7 ? 13.667 3.112 -0.470 1.00 3.44 6 LYS A N 9
ATOM 11244 C CA . LYS A 1 7 ? 14.737 2.278 0.065 1.00 72.34 6 LYS A CA 9
ATOM 11245 C C . LYS A 1 7 ? 16.066 2.599 -0.611 1.00 23.54 6 LYS A C 9
ATOM 11246 O O . LYS A 1 7 ? 16.295 2.226 -1.762 1.00 64.11 6 LYS A O 9
ATOM 11265 N N . LEU A 1 8 ? 16.940 3.290 0.113 1.00 41.14 7 LEU A N 9
ATOM 11266 C CA . LEU A 1 8 ? 18.248 3.660 -0.416 1.00 65.22 7 LEU A CA 9
ATOM 11267 C C . LEU A 1 8 ? 19.321 2.682 0.053 1.00 44.32 7 LEU A C 9
ATOM 11268 O O . LEU A 1 8 ? 19.419 2.376 1.241 1.00 24.23 7 LEU A O 9
ATOM 11284 N N . TYR A 1 9 ? 20.125 2.198 -0.888 1.00 12.04 8 TYR A N 9
ATOM 11285 C CA . TYR A 1 9 ? 21.191 1.255 -0.571 1.00 11.23 8 TYR A CA 9
ATOM 11286 C C . TYR A 1 9 ? 22.561 1.887 -0.794 1.00 4.32 8 TYR A C 9
ATOM 11287 O O . TYR A 1 9 ? 22.735 2.721 -1.682 1.00 14.21 8 TYR A O 9
ATOM 11305 N N . GLU A 1 10 ? 23.532 1.483 0.019 1.00 21.44 9 GLU A N 9
ATOM 11306 C CA . GLU A 1 10 ? 24.888 2.009 -0.089 1.00 15.23 9 GLU A CA 9
ATOM 11307 C C . GLU A 1 10 ? 25.600 1.432 -1.309 1.00 14.50 9 GLU A C 9
ATOM 11308 O O . GLU A 1 10 ? 26.435 2.095 -1.924 1.00 42.11 9 GLU A O 9
ATOM 11320 N N . ASP A 1 11 ? 25.263 0.194 -1.652 1.00 51.24 10 ASP A N 9
ATOM 11321 C CA . ASP A 1 11 ? 25.869 -0.473 -2.799 1.00 11.20 10 ASP A CA 9
ATOM 11322 C C . ASP A 1 11 ? 24.882 -0.565 -3.958 1.00 53.24 10 ASP A C 9
ATOM 11323 O O . ASP A 1 11 ? 23.742 -0.998 -3.785 1.00 60.24 10 ASP A O 9
ATOM 11332 N N . THR A 1 12 ? 25.326 -0.153 -5.142 1.00 3.02 11 THR A N 9
ATOM 11333 C CA . THR A 1 12 ? 24.482 -0.187 -6.329 1.00 41.43 11 THR A CA 9
ATOM 11334 C C . THR A 1 12 ? 24.014 -1.606 -6.631 1.00 51.51 11 THR A C 9
ATOM 11335 O O . THR A 1 12 ? 24.503 -2.570 -6.041 1.00 55.14 11 THR A O 9
ATOM 11346 N N . HIS A 1 13 ? 23.065 -1.727 -7.554 1.00 14.14 12 HIS A N 9
ATOM 11347 C CA . HIS A 1 13 ? 22.531 -3.030 -7.935 1.00 2.12 12 HIS A CA 9
ATOM 11348 C C . HIS A 1 13 ? 21.807 -3.685 -6.762 1.00 51.44 12 HIS A C 9
ATOM 11349 O O . HIS A 1 13 ? 21.897 -4.896 -6.562 1.00 4.12 12 HIS A O 9
ATOM 11363 N N . PHE A 1 14 ? 21.089 -2.875 -5.990 1.00 61.53 13 PHE A N 9
ATOM 11364 C CA . PHE A 1 14 ? 20.351 -3.376 -4.837 1.00 13.24 13 PHE A CA 9
ATOM 11365 C C . PHE A 1 14 ? 21.255 -4.205 -3.930 1.00 23.31 13 PHE A C 9
ATOM 11366 O O . PHE A 1 14 ? 20.959 -5.361 -3.628 1.00 23.53 13 PHE A O 9
ATOM 11383 N N . LYS A 1 15 ? 22.360 -3.606 -3.499 1.00 65.53 14 LYS A N 9
ATOM 11384 C CA . LYS A 1 15 ? 23.310 -4.287 -2.627 1.00 33.23 14 LYS A CA 9
ATOM 11385 C C . LYS A 1 15 ? 23.676 -3.412 -1.432 1.00 55.44 14 LYS A C 9
ATOM 11386 O O . LYS A 1 15 ? 23.550 -2.189 -1.485 1.00 43.04 14 LYS A O 9
ATOM 11405 N N . GLY A 1 16 ? 24.130 -4.046 -0.356 1.00 32.31 15 GLY A N 9
ATOM 11406 C CA . GLY A 1 16 ? 24.508 -3.309 0.835 1.00 1.14 15 GLY A CA 9
ATOM 11407 C C . GLY A 1 16 ? 23.327 -3.030 1.744 1.00 42.42 15 GLY A C 9
ATOM 11408 O O . GLY A 1 16 ? 22.229 -3.540 1.521 1.00 41.24 15 GLY A O 9
ATOM 11412 N N . TYR A 1 17 ? 23.552 -2.219 2.772 1.00 45.14 16 TYR A N 9
ATOM 11413 C CA . TYR A 1 17 ? 22.499 -1.876 3.720 1.00 41.03 16 TYR A CA 9
ATOM 11414 C C . TYR A 1 17 ? 21.340 -1.176 3.017 1.00 42.33 16 TYR A C 9
ATOM 11415 O O . TYR A 1 17 ? 21.379 -0.948 1.808 1.00 60.45 16 TYR A O 9
ATOM 11433 N N . SER A 1 18 ? 20.310 -0.835 3.784 1.00 32.43 17 SER A N 9
ATOM 11434 C CA . SER A 1 18 ? 19.137 -0.164 3.236 1.00 3.43 17 SER A CA 9
ATOM 11435 C C . SER A 1 18 ? 18.545 0.809 4.251 1.00 12.31 17 SER A C 9
ATOM 11436 O O . SER A 1 18 ? 18.515 0.532 5.450 1.00 11.02 17 SER A O 9
ATOM 11444 N N . VAL A 1 19 ? 18.074 1.952 3.761 1.00 31.21 18 VAL A N 9
ATOM 11445 C CA . VAL A 1 19 ? 17.481 2.967 4.624 1.00 72.34 18 VAL A CA 9
ATOM 11446 C C . VAL A 1 19 ? 16.133 3.429 4.082 1.00 73.21 18 VAL A C 9
ATOM 11447 O O . VAL A 1 19 ? 15.996 3.712 2.892 1.00 15.55 18 VAL A O 9
ATOM 11460 N N . GLU A 1 20 ? 15.140 3.502 4.964 1.00 45.45 19 GLU A N 9
ATOM 11461 C CA . GLU A 1 20 ? 13.802 3.930 4.573 1.00 44.13 19 GLU A CA 9
ATOM 11462 C C . GLU A 1 20 ? 13.549 5.375 4.993 1.00 34.00 19 GLU A C 9
ATOM 11463 O O . GLU A 1 20 ? 13.964 5.802 6.071 1.00 34.03 19 GLU A O 9
ATOM 11475 N N . LEU A 1 21 ? 12.865 6.123 4.134 1.00 10.22 20 LEU A N 9
ATOM 11476 C CA . LEU A 1 21 ? 12.555 7.521 4.415 1.00 64.11 20 LEU A CA 9
ATOM 11477 C C . LEU A 1 21 ? 11.098 7.832 4.091 1.00 73.54 20 LEU A C 9
ATOM 11478 O O . LEU A 1 21 ? 10.764 8.294 2.999 1.00 32.34 20 LEU A O 9
ATOM 11494 N N . PRO A 1 22 ? 10.208 7.574 5.061 1.00 53.45 21 PRO A N 9
ATOM 11495 C CA . PRO A 1 22 ? 8.771 7.822 4.903 1.00 64.42 21 PRO A CA 9
ATOM 11496 C C . PRO A 1 22 ? 8.441 9.309 4.859 1.00 53.52 21 PRO A C 9
ATOM 11497 O O . PRO A 1 22 ? 7.950 9.876 5.836 1.00 73.25 21 PRO A O 9
ATOM 11508 N N . VAL A 1 23 ? 8.712 9.938 3.719 1.00 3.05 22 VAL A N 9
ATOM 11509 C CA . VAL A 1 23 ? 8.442 11.360 3.548 1.00 51.43 22 VAL A CA 9
ATOM 11510 C C . VAL A 1 23 ? 9.034 12.174 4.693 1.00 51.53 22 VAL A C 9
ATOM 11511 O O . VAL A 1 23 ? 8.405 12.347 5.736 1.00 53.23 22 VAL A O 9
ATOM 11524 N N . GLY A 1 24 ? 10.250 12.674 4.490 1.00 35.22 23 GLY A N 9
ATOM 11525 C CA . GLY A 1 24 ? 10.907 13.465 5.514 1.00 33.43 23 GLY A CA 9
ATOM 11526 C C . GLY A 1 24 ? 12.191 14.101 5.020 1.00 15.42 23 GLY A C 9
ATOM 11527 O O . GLY A 1 24 ? 12.663 13.794 3.925 1.00 15.25 23 GLY A O 9
ATOM 11531 N N . ASP A 1 25 ? 12.756 14.992 5.828 1.00 50.04 24 ASP A N 9
ATOM 11532 C CA . ASP A 1 25 ? 13.993 15.675 5.466 1.00 31.32 24 ASP A CA 9
ATOM 11533 C C . ASP A 1 25 ? 15.139 15.238 6.373 1.00 3.52 24 ASP A C 9
ATOM 11534 O O . ASP A 1 25 ? 14.978 15.136 7.589 1.00 14.45 24 ASP A O 9
ATOM 11543 N N . TYR A 1 26 ? 16.296 14.982 5.773 1.00 23.54 25 TYR A N 9
ATOM 11544 C CA . TYR A 1 26 ? 17.469 14.553 6.526 1.00 31.34 25 TYR A CA 9
ATOM 11545 C C . TYR A 1 26 ? 18.687 15.398 6.166 1.00 32.20 25 TYR A C 9
ATOM 11546 O O . TYR A 1 26 ? 18.794 15.908 5.052 1.00 64.13 25 TYR A O 9
ATOM 11564 N N . ASN A 1 27 ? 19.603 15.540 7.119 1.00 53.54 26 ASN A N 9
ATOM 11565 C CA . ASN A 1 27 ? 20.814 16.323 6.903 1.00 41.40 26 ASN A CA 9
ATOM 11566 C C . ASN A 1 27 ? 22.047 15.425 6.889 1.00 61.01 26 ASN A C 9
ATOM 11567 O O . ASN A 1 27 ? 21.935 14.199 6.843 1.00 3.13 26 ASN A O 9
ATOM 11578 N N . LEU A 1 28 ? 23.223 16.043 6.929 1.00 74.52 27 LEU A N 9
ATOM 11579 C CA . LEU A 1 28 ? 24.478 15.299 6.921 1.00 11.34 27 LEU A CA 9
ATOM 11580 C C . LEU A 1 28 ? 24.601 14.426 8.166 1.00 1.21 27 LEU A C 9
ATOM 11581 O O . LEU A 1 28 ? 24.817 13.218 8.070 1.00 3.21 27 LEU A O 9
ATOM 11597 N N . SER A 1 29 ? 24.460 15.046 9.334 1.00 61.34 28 SER A N 9
ATOM 11598 C CA . SER A 1 29 ? 24.557 14.325 10.598 1.00 42.42 28 SER A CA 9
ATOM 11599 C C . SER A 1 29 ? 23.405 13.337 10.750 1.00 53.31 28 SER A C 9
ATOM 11600 O O . SER A 1 29 ? 23.584 12.232 11.260 1.00 33.52 28 SER A O 9
ATOM 11608 N N . SER A 1 30 ? 22.221 13.745 10.303 1.00 1.11 29 SER A N 9
ATOM 11609 C CA . SER A 1 30 ? 21.037 12.898 10.392 1.00 2.34 29 SER A CA 9
ATOM 11610 C C . SER A 1 30 ? 21.145 11.711 9.440 1.00 4.14 29 SER A C 9
ATOM 11611 O O . SER A 1 30 ? 20.583 10.645 9.693 1.00 72.35 29 SER A O 9
ATOM 11619 N N . LEU A 1 31 ? 21.872 11.904 8.345 1.00 23.53 30 LEU A N 9
ATOM 11620 C CA . LEU A 1 31 ? 22.056 10.849 7.354 1.00 53.44 30 LEU A CA 9
ATOM 11621 C C . LEU A 1 31 ? 22.752 9.639 7.968 1.00 42.33 30 LEU A C 9
ATOM 11622 O O . LEU A 1 31 ? 22.307 8.504 7.800 1.00 30.52 30 LEU A O 9
ATOM 11638 N N . ILE A 1 32 ? 23.845 9.891 8.680 1.00 21.23 31 ILE A N 9
ATOM 11639 C CA . ILE A 1 32 ? 24.601 8.822 9.322 1.00 14.20 31 ILE A CA 9
ATOM 11640 C C . ILE A 1 32 ? 23.883 8.312 10.567 1.00 12.51 31 ILE A C 9
ATOM 11641 O O . ILE A 1 32 ? 23.985 7.137 10.918 1.00 71.14 31 ILE A O 9
ATOM 11657 N N . SER A 1 33 ? 23.155 9.205 11.231 1.00 71.12 32 SER A N 9
ATOM 11658 C CA . SER A 1 33 ? 22.421 8.846 12.439 1.00 53.34 32 SER A CA 9
ATOM 11659 C C . SER A 1 33 ? 21.504 7.653 12.183 1.00 3.53 32 SER A C 9
ATOM 11660 O O . SER A 1 33 ? 21.242 6.854 13.082 1.00 5.35 32 SER A O 9
ATOM 11668 N N . ARG A 1 34 ? 21.020 7.541 10.951 1.00 60.41 33 ARG A N 9
ATOM 11669 C CA . ARG A 1 34 ? 20.132 6.447 10.576 1.00 31.22 33 ARG A CA 9
ATOM 11670 C C . ARG A 1 34 ? 20.928 5.258 10.046 1.00 75.24 33 ARG A C 9
ATOM 11671 O O . ARG A 1 34 ? 20.440 4.128 10.030 1.00 11.55 33 ARG A O 9
ATOM 11692 N N . GLY A 1 35 ? 22.156 5.521 9.610 1.00 0.11 34 GLY A N 9
ATOM 11693 C CA . GLY A 1 35 ? 22.999 4.464 9.084 1.00 21.50 34 GLY A CA 9
ATOM 11694 C C . GLY A 1 35 ? 23.276 4.625 7.602 1.00 13.45 34 GLY A C 9
ATOM 11695 O O . GLY A 1 35 ? 23.210 3.659 6.843 1.00 45.41 34 GLY A O 9
ATOM 11699 N N . ALA A 1 36 ? 23.584 5.851 7.190 1.00 32.41 35 ALA A N 9
ATOM 11700 C CA . ALA A 1 36 ? 23.871 6.136 5.790 1.00 64.42 35 ALA A CA 9
ATOM 11701 C C . ALA A 1 36 ? 24.784 7.350 5.653 1.00 72.32 35 ALA A C 9
ATOM 11702 O O . ALA A 1 36 ? 24.435 8.452 6.078 1.00 45.11 35 ALA A O 9
ATOM 11709 N N . LEU A 1 37 ? 25.953 7.141 5.058 1.00 60.11 36 LEU A N 9
ATOM 11710 C CA . LEU A 1 37 ? 26.917 8.219 4.865 1.00 12.03 36 LEU A CA 9
ATOM 11711 C C . LEU A 1 37 ? 26.524 9.095 3.680 1.00 63.12 36 LEU A C 9
ATOM 11712 O O . LEU A 1 37 ? 26.053 8.598 2.658 1.00 42.23 36 LEU A O 9
ATOM 11728 N N . ASN A 1 38 ? 26.724 10.401 3.824 1.00 61.02 37 ASN A N 9
ATOM 11729 C CA . ASN A 1 38 ? 26.393 11.346 2.764 1.00 54.41 37 ASN A CA 9
ATOM 11730 C C . ASN A 1 38 ? 27.012 10.916 1.438 1.00 61.02 37 ASN A C 9
ATOM 11731 O O . ASN A 1 38 ? 26.344 10.904 0.404 1.00 60.13 37 ASN A O 9
ATOM 11742 N N . ASP A 1 39 ? 28.292 10.563 1.476 1.00 2.11 38 ASP A N 9
ATOM 11743 C CA . ASP A 1 39 ? 29.002 10.130 0.278 1.00 2.11 38 ASP A CA 9
ATOM 11744 C C . ASP A 1 39 ? 29.279 8.631 0.323 1.00 63.32 38 ASP A C 9
ATOM 11745 O O . ASP A 1 39 ? 30.320 8.196 0.816 1.00 3.20 38 ASP A O 9
ATOM 11754 N N . ASP A 1 40 ? 28.341 7.845 -0.194 1.00 50.32 39 ASP A N 9
ATOM 11755 C CA . ASP A 1 40 ? 28.484 6.394 -0.213 1.00 51.14 39 ASP A CA 9
ATOM 11756 C C . ASP A 1 40 ? 27.326 5.744 -0.964 1.00 71.03 39 ASP A C 9
ATOM 11757 O O . ASP A 1 40 ? 27.503 4.732 -1.643 1.00 73.44 39 ASP A O 9
ATOM 11766 N N . LEU A 1 41 ? 26.141 6.331 -0.837 1.00 42.20 40 LEU A N 9
ATOM 11767 C CA . LEU A 1 41 ? 24.953 5.809 -1.503 1.00 31.22 40 LEU A CA 9
ATOM 11768 C C . LEU A 1 41 ? 25.235 5.522 -2.974 1.00 71.11 40 LEU A C 9
ATOM 11769 O O . LEU A 1 41 ? 25.660 6.405 -3.719 1.00 15.22 40 LEU A O 9
ATOM 11785 N N . SER A 1 42 ? 24.994 4.282 -3.387 1.00 33.54 41 SER A N 9
ATOM 11786 C CA . SER A 1 42 ? 25.223 3.878 -4.769 1.00 22.52 41 SER A CA 9
ATOM 11787 C C . SER A 1 42 ? 23.935 3.367 -5.406 1.00 72.55 41 SER A C 9
ATOM 11788 O O . SER A 1 42 ? 23.865 3.171 -6.620 1.00 13.02 41 SER A O 9
ATOM 11796 N N . SER A 1 43 ? 22.917 3.152 -4.579 1.00 11.21 42 SER A N 9
ATOM 11797 C CA . SER A 1 43 ? 21.631 2.660 -5.060 1.00 2.21 42 SER A CA 9
ATOM 11798 C C . SER A 1 43 ? 20.480 3.374 -4.359 1.00 14.22 42 SER A C 9
ATOM 11799 O O . SER A 1 43 ? 20.605 3.798 -3.210 1.00 72.31 42 SER A O 9
ATOM 11807 N N . ALA A 1 44 ? 19.358 3.504 -5.059 1.00 72.25 43 ALA A N 9
ATOM 11808 C CA . ALA A 1 44 ? 18.183 4.164 -4.505 1.00 13.21 43 ALA A CA 9
ATOM 11809 C C . ALA A 1 44 ? 16.913 3.720 -5.223 1.00 60.21 43 ALA A C 9
ATOM 11810 O O . ALA A 1 44 ? 16.701 4.049 -6.390 1.00 64.45 43 ALA A O 9
ATOM 11817 N N . ARG A 1 45 ? 16.072 2.970 -4.518 1.00 54.33 44 ARG A N 9
ATOM 11818 C CA . ARG A 1 45 ? 14.824 2.479 -5.090 1.00 14.21 44 ARG A CA 9
ATOM 11819 C C . ARG A 1 45 ? 13.630 3.246 -4.528 1.00 74.42 44 ARG A C 9
ATOM 11820 O O . ARG A 1 45 ? 13.394 3.250 -3.320 1.00 32.41 44 ARG A O 9
ATOM 11841 N N . VAL A 1 46 ? 12.880 3.894 -5.413 1.00 54.25 45 VAL A N 9
ATOM 11842 C CA . VAL A 1 46 ? 11.710 4.664 -5.007 1.00 31.33 45 VAL A CA 9
ATOM 11843 C C . VAL A 1 46 ? 10.428 4.045 -5.553 1.00 10.20 45 VAL A C 9
ATOM 11844 O O . VAL A 1 46 ? 10.364 3.599 -6.699 1.00 13.13 45 VAL A O 9
ATOM 11857 N N . PRO A 1 47 ? 9.381 4.017 -4.715 1.00 51.12 46 PRO A N 9
ATOM 11858 C CA . PRO A 1 47 ? 8.080 3.457 -5.093 1.00 20.55 46 PRO A CA 9
ATOM 11859 C C . PRO A 1 47 ? 7.356 4.315 -6.125 1.00 23.44 46 PRO A C 9
ATOM 11860 O O . PRO A 1 47 ? 7.827 5.391 -6.491 1.00 4.21 46 PRO A O 9
ATOM 11871 N N . SER A 1 48 ? 6.209 3.831 -6.590 1.00 12.14 47 SER A N 9
ATOM 11872 C CA . SER A 1 48 ? 5.422 4.553 -7.582 1.00 74.14 47 SER A CA 9
ATOM 11873 C C . SER A 1 48 ? 4.615 5.671 -6.928 1.00 62.32 47 SER A C 9
ATOM 11874 O O . SER A 1 48 ? 3.711 5.416 -6.134 1.00 11.11 47 SER A O 9
ATOM 11882 N N . GLY A 1 49 ? 4.951 6.911 -7.269 1.00 13.51 48 GLY A N 9
ATOM 11883 C CA . GLY A 1 49 ? 4.249 8.051 -6.706 1.00 63.42 48 GLY A CA 9
ATOM 11884 C C . GLY A 1 49 ? 4.992 8.670 -5.539 1.00 41.11 48 GLY A C 9
ATOM 11885 O O . GLY A 1 49 ? 4.379 9.103 -4.563 1.00 12.53 48 GLY A O 9
ATOM 11889 N N . LEU A 1 50 ? 6.316 8.711 -5.637 1.00 42.35 49 LEU A N 9
ATOM 11890 C CA . LEU A 1 50 ? 7.145 9.281 -4.580 1.00 54.05 49 LEU A CA 9
ATOM 11891 C C . LEU A 1 50 ? 8.249 10.155 -5.166 1.00 24.23 49 LEU A C 9
ATOM 11892 O O . LEU A 1 50 ? 8.936 9.757 -6.107 1.00 54.24 49 LEU A O 9
ATOM 11908 N N . ARG A 1 51 ? 8.417 11.346 -4.600 1.00 71.33 50 ARG A N 9
ATOM 11909 C CA . ARG A 1 51 ? 9.439 12.275 -5.065 1.00 42.34 50 ARG A CA 9
ATOM 11910 C C . ARG A 1 51 ? 10.573 12.388 -4.051 1.00 3.41 50 ARG A C 9
ATOM 11911 O O . ARG A 1 51 ? 10.373 12.177 -2.854 1.00 4.21 50 ARG A O 9
ATOM 11932 N N . LEU A 1 52 ? 11.764 12.722 -4.537 1.00 33.00 51 LEU A N 9
ATOM 11933 C CA . LEU A 1 52 ? 12.931 12.863 -3.673 1.00 72.21 51 LEU A CA 9
ATOM 11934 C C . LEU A 1 52 ? 13.874 13.938 -4.203 1.00 11.10 51 LEU A C 9
ATOM 11935 O O . LEU A 1 52 ? 13.874 14.244 -5.395 1.00 12.23 51 LEU A O 9
ATOM 11951 N N . GLU A 1 53 ? 14.678 14.506 -3.309 1.00 73.11 52 GLU A N 9
ATOM 11952 C CA . GLU A 1 53 ? 15.627 15.546 -3.688 1.00 53.11 52 GLU A CA 9
ATOM 11953 C C . GLU A 1 53 ? 16.992 15.294 -3.054 1.00 13.50 52 GLU A C 9
ATOM 11954 O O . GLU A 1 53 ? 17.085 14.874 -1.901 1.00 10.34 52 GLU A O 9
ATOM 11966 N N . VAL A 1 54 ? 18.049 15.554 -3.817 1.00 10.13 53 VAL A N 9
ATOM 11967 C CA . VAL A 1 54 ? 19.409 15.357 -3.331 1.00 23.24 53 VAL A CA 9
ATOM 11968 C C . VAL A 1 54 ? 20.148 16.685 -3.209 1.00 53.13 53 VAL A C 9
ATOM 11969 O O . VAL A 1 54 ? 20.116 17.511 -4.122 1.00 64.31 53 VAL A O 9
ATOM 11982 N N . PHE A 1 55 ? 20.812 16.885 -2.076 1.00 64.11 54 PHE A N 9
ATOM 11983 C CA . PHE A 1 55 ? 21.559 18.114 -1.834 1.00 62.23 54 PHE A CA 9
ATOM 11984 C C . PHE A 1 55 ? 23.012 17.807 -1.481 1.00 14.01 54 PHE A C 9
ATOM 11985 O O . PHE A 1 55 ? 23.317 17.416 -0.355 1.00 21.32 54 PHE A O 9
ATOM 12002 N N . GLN A 1 56 ? 23.901 17.987 -2.452 1.00 3.44 55 GLN A N 9
ATOM 12003 C CA . GLN A 1 56 ? 25.321 17.729 -2.244 1.00 21.45 55 GLN A CA 9
ATOM 12004 C C . GLN A 1 56 ? 25.831 18.457 -1.004 1.00 62.42 55 GLN A C 9
ATOM 12005 O O . GLN A 1 56 ? 26.517 17.871 -0.166 1.00 5.00 55 GLN A O 9
ATOM 12019 N N . HIS A 1 57 ? 25.492 19.737 -0.895 1.00 11.25 56 HIS A N 9
ATOM 12020 C CA . HIS A 1 57 ? 25.916 20.546 0.243 1.00 33.42 56 HIS A CA 9
ATOM 12021 C C . HIS A 1 57 ? 24.769 20.737 1.231 1.00 54.01 56 HIS A C 9
ATOM 12022 O O . HIS A 1 57 ? 23.600 20.748 0.845 1.00 5.43 56 HIS A O 9
ATOM 12036 N N . ASN A 1 58 ? 25.111 20.886 2.506 1.00 1.34 57 ASN A N 9
ATOM 12037 C CA . ASN A 1 58 ? 24.110 21.076 3.550 1.00 74.25 57 ASN A CA 9
ATOM 12038 C C . ASN A 1 58 ? 23.647 22.529 3.602 1.00 21.30 57 ASN A C 9
ATOM 12039 O O . ASN A 1 58 ? 24.252 23.406 2.987 1.00 72.32 57 ASN A O 9
ATOM 12050 N N . ASN A 1 59 ? 22.571 22.775 4.342 1.00 31.00 58 ASN A N 9
ATOM 12051 C CA . ASN A 1 59 ? 22.027 24.122 4.475 1.00 32.54 58 ASN A CA 9
ATOM 12052 C C . ASN A 1 59 ? 21.542 24.648 3.128 1.00 45.40 58 ASN A C 9
ATOM 12053 O O . ASN A 1 59 ? 21.447 25.858 2.920 1.00 13.24 58 ASN A O 9
ATOM 12064 N N . PHE A 1 60 ? 21.238 23.732 2.215 1.00 33.23 59 PHE A N 9
ATOM 12065 C CA . PHE A 1 60 ? 20.763 24.103 0.887 1.00 4.44 59 PHE A CA 9
ATOM 12066 C C . PHE A 1 60 ? 21.703 25.114 0.237 1.00 3.43 59 PHE A C 9
ATOM 12067 O O . PHE A 1 60 ? 21.282 26.195 -0.177 1.00 21.41 59 PHE A O 9
ATOM 12084 N N . LYS A 1 61 ? 22.980 24.756 0.152 1.00 50.23 60 LYS A N 9
ATOM 12085 C CA . LYS A 1 61 ? 23.982 25.630 -0.448 1.00 33.30 60 LYS A CA 9
ATOM 12086 C C . LYS A 1 61 ? 24.418 25.102 -1.811 1.00 21.21 60 LYS A C 9
ATOM 12087 O O . LYS A 1 61 ? 24.658 25.874 -2.738 1.00 64.53 60 LYS A O 9
ATOM 12106 N N . GLY A 1 62 ? 24.517 23.781 -1.925 1.00 22.20 61 GLY A N 9
ATOM 12107 C CA . GLY A 1 62 ? 24.923 23.173 -3.179 1.00 22.13 61 GLY A CA 9
ATOM 12108 C C . GLY A 1 62 ? 23.748 22.887 -4.092 1.00 54.30 61 GLY A C 9
ATOM 12109 O O . GLY A 1 62 ? 22.592 23.011 -3.686 1.00 21.42 61 GLY A O 9
ATOM 12113 N N . VAL A 1 63 ? 24.042 22.506 -5.331 1.00 32.20 62 VAL A N 9
ATOM 12114 C CA . VAL A 1 63 ? 23.000 22.202 -6.305 1.00 42.51 62 VAL A CA 9
ATOM 12115 C C . VAL A 1 63 ? 21.997 21.201 -5.743 1.00 42.14 62 VAL A C 9
ATOM 12116 O O . VAL A 1 63 ? 22.347 20.347 -4.929 1.00 63.20 62 VAL A O 9
ATOM 12129 N N . ARG A 1 64 ? 20.748 21.312 -6.184 1.00 44.14 63 ARG A N 9
ATOM 12130 C CA . ARG A 1 64 ? 19.694 20.417 -5.725 1.00 74.41 63 ARG A CA 9
ATOM 12131 C C . ARG A 1 64 ? 19.181 19.548 -6.870 1.00 54.44 63 ARG A C 9
ATOM 12132 O O . ARG A 1 64 ? 18.847 20.052 -7.943 1.00 42.12 63 ARG A O 9
ATOM 12153 N N . ASP A 1 65 ? 19.121 18.242 -6.635 1.00 12.53 64 ASP A N 9
ATOM 12154 C CA . ASP A 1 65 ? 18.648 17.304 -7.646 1.00 21.01 64 ASP A CA 9
ATOM 12155 C C . ASP A 1 65 ? 17.240 16.817 -7.319 1.00 60.40 64 ASP A C 9
ATOM 12156 O O . ASP A 1 65 ? 16.665 17.189 -6.296 1.00 53.23 64 ASP A O 9
ATOM 12165 N N . PHE A 1 66 ? 16.690 15.982 -8.195 1.00 11.30 65 PHE A N 9
ATOM 12166 C CA . PHE A 1 66 ? 15.348 15.445 -8.001 1.00 1.33 65 PHE A CA 9
ATOM 12167 C C . PHE A 1 66 ? 15.192 14.103 -8.709 1.00 33.21 65 PHE A C 9
ATOM 12168 O O . PHE A 1 66 ? 15.634 13.933 -9.845 1.00 62.32 65 PHE A O 9
ATOM 12185 N N . TYR A 1 67 ? 14.560 13.152 -8.029 1.00 40.41 66 TYR A N 9
ATOM 12186 C CA . TYR A 1 67 ? 14.347 11.824 -8.591 1.00 24.23 66 TYR A CA 9
ATOM 12187 C C . TYR A 1 67 ? 13.006 11.251 -8.142 1.00 65.12 66 TYR A C 9
ATOM 12188 O O . TYR A 1 67 ? 12.702 11.210 -6.950 1.00 21.34 66 TYR A O 9
ATOM 12206 N N . THR A 1 68 ? 12.207 10.808 -9.108 1.00 13.23 67 THR A N 9
ATOM 12207 C CA . THR A 1 68 ? 10.898 10.238 -8.815 1.00 20.25 67 THR A CA 9
ATOM 12208 C C . THR A 1 68 ? 10.711 8.900 -9.520 1.00 70.42 67 THR A C 9
ATOM 12209 O O . THR A 1 68 ? 9.625 8.593 -10.012 1.00 30.32 67 THR A O 9
ATOM 12220 N N . SER A 1 69 ? 11.776 8.106 -9.566 1.00 22.11 68 SER A N 9
ATOM 12221 C CA . SER A 1 69 ? 11.730 6.801 -10.215 1.00 32.24 68 SER A CA 9
ATOM 12222 C C . SER A 1 69 ? 12.893 5.925 -9.758 1.00 12.33 68 SER A C 9
ATOM 12223 O O . SER A 1 69 ? 13.797 6.389 -9.063 1.00 65.21 68 SER A O 9
ATOM 12231 N N . ASP A 1 70 ? 12.861 4.657 -10.153 1.00 1.43 69 ASP A N 9
ATOM 12232 C CA . ASP A 1 70 ? 13.912 3.716 -9.785 1.00 63.35 69 ASP A CA 9
ATOM 12233 C C . ASP A 1 70 ? 15.289 4.276 -10.131 1.00 34.13 69 ASP A C 9
ATOM 12234 O O . ASP A 1 70 ? 15.614 4.471 -11.301 1.00 43.22 69 ASP A O 9
ATOM 12243 N N . ALA A 1 71 ? 16.092 4.533 -9.104 1.00 12.35 70 ALA A N 9
ATOM 12244 C CA . ALA A 1 71 ? 17.433 5.070 -9.298 1.00 52.12 70 ALA A CA 9
ATOM 12245 C C . ALA A 1 71 ? 18.495 4.055 -8.890 1.00 61.14 70 ALA A C 9
ATOM 12246 O O . ALA A 1 71 ? 18.921 4.018 -7.736 1.00 72.44 70 ALA A O 9
ATOM 12253 N N . ALA A 1 72 ? 18.918 3.233 -9.845 1.00 24.42 71 ALA A N 9
ATOM 12254 C CA . ALA A 1 72 ? 19.932 2.218 -9.585 1.00 31.23 71 ALA A CA 9
ATOM 12255 C C . ALA A 1 72 ? 21.255 2.856 -9.176 1.00 23.21 71 ALA A C 9
ATOM 12256 O O . ALA A 1 72 ? 22.087 2.220 -8.530 1.00 64.20 71 ALA A O 9
ATOM 12263 N N . GLU A 1 73 ? 21.443 4.115 -9.557 1.00 54.43 72 GLU A N 9
ATOM 12264 C CA . GLU A 1 73 ? 22.667 4.838 -9.231 1.00 35.21 72 GLU A CA 9
ATOM 12265 C C . GLU A 1 73 ? 22.350 6.160 -8.538 1.00 34.34 72 GLU A C 9
ATOM 12266 O O . GLU A 1 73 ? 21.600 6.985 -9.062 1.00 64.00 72 GLU A O 9
ATOM 12278 N N . LEU A 1 74 ? 22.925 6.354 -7.356 1.00 35.21 73 LEU A N 9
ATOM 12279 C CA . LEU A 1 74 ? 22.704 7.575 -6.589 1.00 71.00 73 LEU A CA 9
ATOM 12280 C C . LEU A 1 74 ? 22.957 8.810 -7.447 1.00 41.23 73 LEU A C 9
ATOM 12281 O O . LEU A 1 74 ? 23.880 8.834 -8.261 1.00 42.22 73 LEU A O 9
ATOM 12297 N N . SER A 1 75 ? 22.132 9.835 -7.258 1.00 43.21 74 SER A N 9
ATOM 12298 C CA . SER A 1 75 ? 22.266 11.074 -8.016 1.00 73.21 74 SER A CA 9
ATOM 12299 C C . SER A 1 75 ? 23.704 11.581 -7.979 1.00 41.02 74 SER A C 9
ATOM 12300 O O . SER A 1 75 ? 24.207 11.979 -6.928 1.00 54.32 74 SER A O 9
ATOM 12308 N N . ARG A 1 76 ? 24.361 11.563 -9.134 1.00 60.13 75 ARG A N 9
ATOM 12309 C CA . ARG A 1 76 ? 25.742 12.019 -9.235 1.00 50.51 75 ARG A CA 9
ATOM 12310 C C . ARG A 1 76 ? 26.664 11.156 -8.379 1.00 51.00 75 ARG A C 9
ATOM 12311 O O . ARG A 1 76 ? 26.227 10.181 -7.767 1.00 53.23 75 ARG A O 9
ATOM 12332 N N . ASP A 1 77 ? 27.941 11.521 -8.341 1.00 73.43 76 ASP A N 9
ATOM 12333 C CA . ASP A 1 77 ? 28.925 10.780 -7.560 1.00 55.01 76 ASP A CA 9
ATOM 12334 C C . ASP A 1 77 ? 28.467 10.628 -6.113 1.00 14.21 76 ASP A C 9
ATOM 12335 O O . ASP A 1 77 ? 27.649 11.407 -5.625 1.00 51.45 76 ASP A O 9
ATOM 12344 N N . ASN A 1 78 ? 28.999 9.619 -5.432 1.00 21.32 77 ASN A N 9
ATOM 12345 C CA . ASN A 1 78 ? 28.644 9.364 -4.041 1.00 33.44 77 ASN A CA 9
ATOM 12346 C C . ASN A 1 78 ? 28.921 10.589 -3.175 1.00 31.22 77 ASN A C 9
ATOM 12347 O O . ASN A 1 78 ? 30.055 10.821 -2.754 1.00 75.13 77 ASN A O 9
ATOM 12358 N N . ASP A 1 79 ? 27.878 11.369 -2.912 1.00 62.21 78 ASP A N 9
ATOM 12359 C CA . ASP A 1 79 ? 28.008 12.570 -2.095 1.00 22.41 78 ASP A CA 9
ATOM 12360 C C . ASP A 1 79 ? 26.670 13.292 -1.974 1.00 20.02 78 ASP A C 9
ATOM 12361 O O . ASP A 1 79 ? 26.106 13.745 -2.969 1.00 52.02 78 ASP A O 9
ATOM 12370 N N . ALA A 1 80 ? 26.168 13.395 -0.748 1.00 35.52 79 ALA A N 9
ATOM 12371 C CA . ALA A 1 80 ? 24.896 14.062 -0.497 1.00 5.35 79 ALA A CA 9
ATOM 12372 C C . ALA A 1 80 ? 24.795 14.522 0.954 1.00 30.40 79 ALA A C 9
ATOM 12373 O O . ALA A 1 80 ? 24.474 13.734 1.844 1.00 64.53 79 ALA A O 9
ATOM 12380 N N . SER A 1 81 ? 25.071 15.801 1.186 1.00 52.15 80 SER A N 9
ATOM 12381 C CA . SER A 1 81 ? 25.015 16.364 2.529 1.00 11.15 80 SER A CA 9
ATOM 12382 C C . SER A 1 81 ? 23.627 16.184 3.137 1.00 52.15 80 SER A C 9
ATOM 12383 O O . SER A 1 81 ? 23.480 15.627 4.224 1.00 24.13 80 SER A O 9
ATOM 12391 N N . SER A 1 82 ? 22.610 16.660 2.425 1.00 42.33 81 SER A N 9
ATOM 12392 C CA . SER A 1 82 ? 21.233 16.556 2.894 1.00 45.12 81 SER A CA 9
ATOM 12393 C C . SER A 1 82 ? 20.307 16.115 1.765 1.00 52.32 81 SER A C 9
ATOM 12394 O O . SER A 1 82 ? 20.640 16.243 0.587 1.00 64.33 81 SER A O 9
ATOM 12402 N N . VAL A 1 83 ? 19.140 15.596 2.134 1.00 63.40 82 VAL A N 9
ATOM 12403 C CA . VAL A 1 83 ? 18.164 15.136 1.154 1.00 55.32 82 VAL A CA 9
ATOM 12404 C C . VAL A 1 83 ? 16.740 15.379 1.642 1.00 73.14 82 VAL A C 9
ATOM 12405 O O . VAL A 1 83 ? 16.507 15.583 2.833 1.00 21.42 82 VAL A O 9
ATOM 12418 N N . ARG A 1 84 ? 15.790 15.355 0.712 1.00 13.15 83 ARG A N 9
ATOM 12419 C CA . ARG A 1 84 ? 14.388 15.573 1.048 1.00 53.24 83 ARG A CA 9
ATOM 12420 C C . ARG A 1 84 ? 13.486 14.638 0.247 1.00 14.42 83 ARG A C 9
ATOM 12421 O O . ARG A 1 84 ? 13.330 14.795 -0.964 1.00 63.20 83 ARG A O 9
ATOM 12442 N N . VAL A 1 85 ? 12.893 13.666 0.933 1.00 62.44 84 VAL A N 9
ATOM 12443 C CA . VAL A 1 85 ? 12.006 12.706 0.286 1.00 22.32 84 VAL A CA 9
ATOM 12444 C C . VAL A 1 85 ? 10.556 12.936 0.695 1.00 32.34 84 VAL A C 9
ATOM 12445 O O . VAL A 1 85 ? 10.267 13.234 1.854 1.00 12.02 84 VAL A O 9
ATOM 12458 N N . SER A 1 86 ? 9.647 12.794 -0.264 1.00 15.32 85 SER A N 9
ATOM 12459 C CA . SER A 1 86 ? 8.225 12.990 -0.004 1.00 70.13 85 SER A CA 9
ATOM 12460 C C . SER A 1 86 ? 7.378 12.172 -0.975 1.00 1.40 85 SER A C 9
ATOM 12461 O O . SER A 1 86 ? 7.893 11.594 -1.932 1.00 41.54 85 SER A O 9
ATOM 12469 N N . LYS A 1 87 ? 6.075 12.129 -0.721 1.00 33.53 86 LYS A N 9
ATOM 12470 C CA . LYS A 1 87 ? 5.153 11.384 -1.571 1.00 25.22 86 LYS A CA 9
ATOM 12471 C C . LYS A 1 87 ? 4.526 12.294 -2.622 1.00 4.01 86 LYS A C 9
ATOM 12472 O O . LYS A 1 87 ? 4.083 13.400 -2.314 1.00 35.44 86 LYS A O 9
ATOM 12491 N N . MET A 1 88 ? 4.492 11.821 -3.863 1.00 63.04 87 MET A N 9
ATOM 12492 C CA . MET A 1 88 ? 3.917 12.592 -4.959 1.00 54.11 87 MET A CA 9
ATOM 12493 C C . MET A 1 88 ? 2.682 11.896 -5.524 1.00 3.31 87 MET A C 9
ATOM 12494 O O . MET A 1 88 ? 1.552 12.295 -5.244 1.00 43.02 87 MET A O 9
ATOM 12508 N N . GLU A 1 89 ? 2.907 10.855 -6.320 1.00 1.44 88 GLU A N 9
ATOM 12509 C CA . GLU A 1 89 ? 1.812 10.106 -6.924 1.00 32.02 88 GLU A CA 9
ATOM 12510 C C . GLU A 1 89 ? 0.829 11.044 -7.618 1.00 14.10 88 GLU A C 9
ATOM 12511 O O . GLU A 1 89 ? -0.304 11.221 -7.167 1.00 23.32 88 GLU A O 9
ATOM 12523 N N . THR A 1 90 ? 1.269 11.645 -8.719 1.00 65.21 89 THR A N 9
ATOM 12524 C CA . THR A 1 90 ? 0.431 12.566 -9.475 1.00 73.02 89 THR A CA 9
ATOM 12525 C C . THR A 1 90 ? 0.675 12.429 -10.974 1.00 24.24 89 THR A C 9
ATOM 12526 O O . THR A 1 90 ? 1.794 12.620 -11.451 1.00 43.01 89 THR A O 9
ATOM 12537 N N . THR A 1 91 ? -0.379 12.097 -11.713 1.00 25.52 90 THR A N 9
ATOM 12538 C CA . THR A 1 91 ? -0.278 11.933 -13.157 1.00 41.35 90 THR A CA 9
ATOM 12539 C C . THR A 1 91 ? -1.622 12.178 -13.833 1.00 72.24 90 THR A C 9
ATOM 12540 O O . THR A 1 91 ? -2.548 11.378 -13.703 1.00 3.14 90 THR A O 9
ATOM 12551 N N . ASN A 1 92 ? -1.722 13.288 -14.557 1.00 52.20 91 ASN A N 9
ATOM 12552 C CA . ASN A 1 92 ? -2.955 13.638 -15.254 1.00 65.32 91 ASN A CA 9
ATOM 12553 C C . ASN A 1 92 ? -4.100 13.839 -14.267 1.00 2.34 91 ASN A C 9
ATOM 12554 O O . ASN A 1 92 ? -3.928 14.468 -13.223 1.00 14.33 91 ASN A O 9
ATOM 12565 N N . GLY A 1 2 ? 1.557 -0.002 -4.500 1.00 53.45 1 GLY A N 10
ATOM 12566 C CA . GLY A 1 2 ? 1.816 -0.922 -3.409 1.00 75.41 1 GLY A CA 10
ATOM 12567 C C . GLY A 1 2 ? 2.569 -0.270 -2.267 1.00 31.43 1 GLY A C 10
ATOM 12568 O O . GLY A 1 2 ? 2.114 -0.291 -1.124 1.00 21.54 1 GLY A O 10
ATOM 12572 N N . GLU A 1 3 ? 3.725 0.309 -2.576 1.00 73.22 2 GLU A N 10
ATOM 12573 C CA . GLU A 1 3 ? 4.543 0.967 -1.565 1.00 3.30 2 GLU A CA 10
ATOM 12574 C C . GLU A 1 3 ? 4.363 2.482 -1.620 1.00 73.52 2 GLU A C 10
ATOM 12575 O O . GLU A 1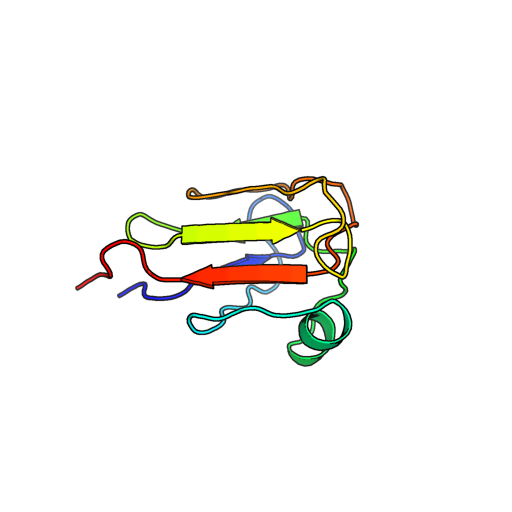 3 ? 3.743 3.011 -2.543 1.00 4.51 2 GLU A O 10
ATOM 12587 N N . LYS A 1 4 ? 4.908 3.173 -0.625 1.00 15.01 3 LYS A N 10
ATOM 12588 C CA . LYS A 1 4 ? 4.809 4.626 -0.558 1.00 55.23 3 LYS A CA 10
ATOM 12589 C C . LYS A 1 4 ? 6.022 5.222 0.147 1.00 4.41 3 LYS A C 10
ATOM 12590 O O . LYS A 1 4 ? 5.891 6.115 0.986 1.00 74.42 3 LYS A O 10
ATOM 12609 N N . THR A 1 5 ? 7.206 4.725 -0.199 1.00 11.12 4 THR A N 10
ATOM 12610 C CA . THR A 1 5 ? 8.443 5.209 0.401 1.00 60.21 4 THR A CA 10
ATOM 12611 C C . THR A 1 5 ? 9.645 4.882 -0.478 1.00 54.14 4 THR A C 10
ATOM 12612 O O . THR A 1 5 ? 9.717 3.807 -1.074 1.00 10.02 4 THR A O 10
ATOM 12623 N N . VAL A 1 6 ? 10.587 5.816 -0.555 1.00 42.35 5 VAL A N 10
ATOM 12624 C CA . VAL A 1 6 ? 11.788 5.627 -1.361 1.00 75.41 5 VAL A CA 10
ATOM 12625 C C . VAL A 1 6 ? 12.924 5.048 -0.526 1.00 20.30 5 VAL A C 10
ATOM 12626 O O . VAL A 1 6 ? 13.227 5.543 0.560 1.00 54.12 5 VAL A O 10
ATOM 12639 N N . LYS A 1 7 ? 13.552 3.995 -1.040 1.00 13.32 6 LYS A N 10
ATOM 12640 C CA . LYS A 1 7 ? 14.657 3.348 -0.343 1.00 42.04 6 LYS A CA 10
ATOM 12641 C C . LYS A 1 7 ? 15.999 3.846 -0.871 1.00 12.51 6 LYS A C 10
ATOM 12642 O O . LYS A 1 7 ? 16.078 4.406 -1.965 1.00 61.15 6 LYS A O 10
ATOM 12661 N N . LEU A 1 8 ? 17.051 3.639 -0.087 1.00 42.22 7 LEU A N 10
ATOM 12662 C CA . LEU A 1 8 ? 18.391 4.066 -0.476 1.00 52.33 7 LEU A CA 10
ATOM 12663 C C . LEU A 1 8 ? 19.393 2.927 -0.319 1.00 73.13 7 LEU A C 10
ATOM 12664 O O . LEU A 1 8 ? 19.503 2.327 0.750 1.00 22.21 7 LEU A O 10
ATOM 12680 N N . TYR A 1 9 ? 20.122 2.636 -1.391 1.00 33.52 8 TYR A N 10
ATOM 12681 C CA . TYR A 1 9 ? 21.115 1.568 -1.372 1.00 52.13 8 TYR A CA 10
ATOM 12682 C C . TYR A 1 9 ? 22.524 2.132 -1.530 1.00 33.24 8 TYR A C 10
ATOM 12683 O O . TYR A 1 9 ? 22.730 3.133 -2.214 1.00 52.23 8 TYR A O 10
ATOM 12701 N N . GLU A 1 10 ? 23.490 1.480 -0.890 1.00 73.22 9 GLU A N 10
ATOM 12702 C CA . GLU A 1 10 ? 24.880 1.916 -0.959 1.00 35.33 9 GLU A CA 10
ATOM 12703 C C . GLU A 1 10 ? 25.581 1.308 -2.170 1.00 42.30 9 GLU A C 10
ATOM 12704 O O . GLU A 1 10 ? 26.505 1.901 -2.728 1.00 1.15 9 GLU A O 10
ATOM 12716 N N . ASP A 1 11 ? 25.136 0.123 -2.571 1.00 22.41 10 ASP A N 10
ATOM 12717 C CA . ASP A 1 11 ? 25.720 -0.566 -3.716 1.00 62.10 10 ASP A CA 10
ATOM 12718 C C . ASP A 1 11 ? 25.152 -0.024 -5.024 1.00 2.31 10 ASP A C 10
ATOM 12719 O O . ASP A 1 11 ? 24.318 0.882 -5.023 1.00 74.12 10 ASP A O 10
ATOM 12728 N N . THR A 1 12 ? 25.611 -0.583 -6.139 1.00 52.15 11 THR A N 10
ATOM 12729 C CA . THR A 1 12 ? 25.151 -0.154 -7.454 1.00 73.32 11 THR A CA 10
ATOM 12730 C C . THR A 1 12 ? 24.439 -1.288 -8.184 1.00 51.30 11 THR A C 10
ATOM 12731 O O . THR A 1 12 ? 24.676 -1.522 -9.370 1.00 10.34 11 THR A O 10
ATOM 12742 N N . HIS A 1 13 ? 23.565 -1.989 -7.469 1.00 53.11 12 HIS A N 10
ATOM 12743 C CA . HIS A 1 13 ? 22.817 -3.098 -8.050 1.00 73.11 12 HIS A CA 10
ATOM 12744 C C . HIS A 1 13 ? 21.875 -3.716 -7.021 1.00 71.43 12 HIS A C 10
ATOM 12745 O O . HIS A 1 13 ? 21.647 -4.926 -7.022 1.00 34.24 12 HIS A O 10
ATOM 12759 N N . PHE A 1 14 ? 21.331 -2.878 -6.145 1.00 24.22 13 PHE A N 10
ATOM 12760 C CA . PHE A 1 14 ? 20.416 -3.343 -5.109 1.00 53.33 13 PHE A CA 10
ATOM 12761 C C . PHE A 1 14 ? 21.118 -4.302 -4.152 1.00 41.44 13 PHE A C 10
ATOM 12762 O O . PHE A 1 14 ? 20.518 -5.258 -3.661 1.00 51.14 13 PHE A O 10
ATOM 12779 N N . LYS A 1 15 ? 22.394 -4.039 -3.892 1.00 43.12 14 LYS A N 10
ATOM 12780 C CA . LYS A 1 15 ? 23.181 -4.876 -2.994 1.00 74.32 14 LYS A CA 10
ATOM 12781 C C . LYS A 1 15 ? 23.338 -4.213 -1.630 1.00 1.32 14 LYS A C 10
ATOM 12782 O O . LYS A 1 15 ? 23.147 -3.005 -1.490 1.00 70.42 14 LYS A O 10
ATOM 12801 N N . GLY A 1 16 ? 23.689 -5.010 -0.626 1.00 24.34 15 GLY A N 10
ATOM 12802 C CA . GLY A 1 16 ? 23.868 -4.482 0.714 1.00 11.41 15 GLY A CA 10
ATOM 12803 C C . GLY A 1 16 ? 22.552 -4.284 1.440 1.00 52.04 15 GLY A C 10
ATOM 12804 O O . GLY A 1 16 ? 21.642 -5.106 1.325 1.00 41.34 15 GLY A O 10
ATOM 12808 N N . TYR A 1 17 ? 22.450 -3.193 2.190 1.00 10.30 16 TYR A N 10
ATOM 12809 C CA . TYR A 1 17 ? 21.237 -2.892 2.941 1.00 52.12 16 TYR A CA 10
ATOM 12810 C C . TYR A 1 17 ? 20.555 -1.640 2.396 1.00 22.40 16 TYR A C 10
ATOM 12811 O O . TYR A 1 17 ? 21.218 -0.689 1.983 1.00 51.12 16 TYR A O 10
ATOM 12829 N N . SER A 1 18 ? 19.226 -1.649 2.399 1.00 20.44 17 SER A N 10
ATOM 12830 C CA . SER A 1 18 ? 18.453 -0.517 1.903 1.00 33.20 17 SER A CA 10
ATOM 12831 C C . SER A 1 18 ? 17.762 0.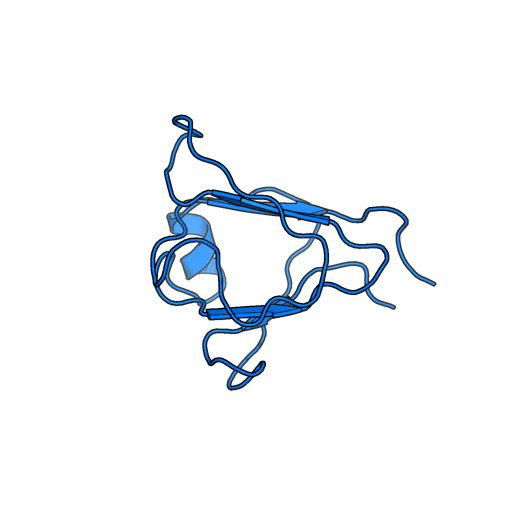214 3.050 1.00 33.54 17 SER A C 10
ATOM 12832 O O . SER A 1 18 ? 17.291 -0.408 4.003 1.00 15.41 17 SER A O 10
ATOM 12840 N N . VAL A 1 19 ? 17.705 1.538 2.952 1.00 64.14 18 VAL A N 10
ATOM 12841 C CA . VAL A 1 19 ? 17.072 2.355 3.979 1.00 34.04 18 VAL A CA 10
ATOM 12842 C C . VAL A 1 19 ? 15.894 3.139 3.410 1.00 25.21 18 VAL A C 10
ATOM 12843 O O . VAL A 1 19 ? 16.045 3.891 2.448 1.00 73.44 18 VAL A O 10
ATOM 12856 N N . GLU A 1 20 ? 14.723 2.958 4.012 1.00 22.41 19 GLU A N 10
ATOM 12857 C CA . GLU A 1 20 ? 13.520 3.648 3.564 1.00 53.40 19 GLU A CA 10
ATOM 12858 C C . GLU A 1 20 ? 13.249 4.882 4.421 1.00 22.30 19 GLU A C 10
ATOM 12859 O O . GLU A 1 20 ? 13.549 4.900 5.616 1.00 61.44 19 GLU A O 10
ATOM 12871 N N . LEU A 1 21 ? 12.681 5.911 3.803 1.00 42.22 20 LEU A N 10
ATOM 12872 C CA . LEU A 1 21 ? 12.370 7.150 4.508 1.00 61.03 20 LEU A CA 10
ATOM 12873 C C . LEU A 1 21 ? 11.092 7.780 3.963 1.00 2.11 20 LEU A C 10
ATOM 12874 O O . LEU A 1 21 ? 11.016 8.186 2.803 1.00 5.03 20 LEU A O 10
ATOM 12890 N N . PRO A 1 22 ? 10.063 7.867 4.819 1.00 23.43 21 PRO A N 10
ATOM 12891 C CA . PRO A 1 22 ? 8.771 8.449 4.447 1.00 14.11 21 PRO A CA 10
ATOM 12892 C C . PRO A 1 22 ? 8.853 9.958 4.240 1.00 34.42 21 PRO A C 10
ATOM 12893 O O . PRO A 1 22 ? 9.880 10.577 4.515 1.00 43.21 21 PRO A O 10
ATOM 12904 N N . VAL A 1 23 ? 7.763 10.544 3.755 1.00 72.24 22 VAL A N 10
ATOM 12905 C CA . VAL A 1 23 ? 7.711 11.981 3.512 1.00 21.34 22 VAL A CA 10
ATOM 12906 C C . VAL A 1 23 ? 8.461 12.748 4.595 1.00 21.15 22 VAL A C 10
ATOM 12907 O O . VAL A 1 23 ? 8.197 12.581 5.785 1.00 15.23 22 VAL A O 10
ATOM 12920 N N . GLY A 1 24 ? 9.399 13.591 4.174 1.00 23.23 23 GLY A N 10
ATOM 12921 C CA . GLY A 1 24 ? 10.174 14.372 5.121 1.00 54.12 23 GLY A CA 10
ATOM 12922 C C . GLY A 1 24 ? 11.588 14.629 4.641 1.00 63.43 23 GLY A C 10
ATOM 12923 O O . GLY A 1 24 ? 12.094 13.919 3.771 1.00 22.12 23 GLY A O 10
ATOM 12927 N N . ASP A 1 25 ? 12.228 15.646 5.206 1.00 11.25 24 ASP A N 10
ATOM 12928 C CA . ASP A 1 25 ? 13.593 15.995 4.831 1.00 50.44 24 ASP A CA 10
ATOM 12929 C C . ASP A 1 25 ? 14.588 15.497 5.874 1.00 63.44 24 ASP A C 10
ATOM 12930 O O . ASP A 1 25 ? 14.286 15.460 7.067 1.00 64.44 24 ASP A O 10
ATOM 12939 N N . TYR A 1 26 ? 15.775 15.113 5.416 1.00 53.24 25 TYR A N 10
ATOM 12940 C CA . TYR A 1 26 ? 16.813 14.613 6.308 1.00 4.14 25 TYR A CA 10
ATOM 12941 C C . TYR A 1 26 ? 18.136 15.333 6.063 1.00 71.24 25 TYR A C 10
ATOM 12942 O O . TYR A 1 26 ? 18.515 15.585 4.920 1.00 52.32 25 TYR A O 10
ATOM 12960 N N . ASN A 1 27 ? 18.834 15.660 7.145 1.00 22.32 26 ASN A N 10
ATOM 12961 C CA . ASN A 1 27 ? 20.115 16.350 7.049 1.00 41.43 26 ASN A CA 10
ATOM 12962 C C . ASN A 1 27 ? 21.274 15.361 7.125 1.00 72.21 26 ASN A C 10
ATOM 12963 O O . ASN A 1 27 ? 21.075 14.148 7.041 1.00 25.05 26 ASN A O 10
ATOM 12974 N N . LEU A 1 28 ? 22.483 15.886 7.284 1.00 5.15 27 LEU A N 10
ATOM 12975 C CA . LEU A 1 28 ? 23.675 15.050 7.373 1.00 63.51 27 LEU A CA 10
ATOM 12976 C C . LEU A 1 28 ? 23.579 14.088 8.553 1.00 23.01 27 LEU A C 10
ATOM 12977 O O . LEU A 1 28 ? 23.811 12.888 8.409 1.00 22.32 27 LEU A O 10
ATOM 12993 N N . SER A 1 29 ? 23.234 14.624 9.720 1.00 71.54 28 SER A N 10
ATOM 12994 C CA . SER A 1 29 ? 23.108 13.813 10.925 1.00 4.35 28 SER A CA 10
ATOM 12995 C C . SER A 1 29 ? 21.933 12.848 10.811 1.00 35.13 28 SER A C 10
ATOM 12996 O O . SER A 1 29 ? 21.988 11.724 11.310 1.00 74.44 28 SER A O 10
ATOM 13004 N N . SER A 1 30 ? 20.869 13.296 10.151 1.00 22.34 29 SER A N 10
ATOM 13005 C CA . SER A 1 30 ? 19.678 12.474 9.974 1.00 14.13 29 SER A CA 10
ATOM 13006 C C . SER A 1 30 ? 19.956 11.310 9.028 1.00 50.32 29 SER A C 10
ATOM 13007 O O . SER A 1 30 ? 19.357 10.241 9.147 1.00 32.31 29 SER A O 10
ATOM 13015 N N . LEU A 1 31 ? 20.869 11.526 8.087 1.00 10.44 30 LEU A N 10
ATOM 13016 C CA . LEU A 1 31 ? 21.228 10.496 7.119 1.00 45.30 30 LEU A CA 10
ATOM 13017 C C . LEU A 1 31 ? 21.778 9.258 7.820 1.00 61.02 30 LEU A C 10
ATOM 13018 O O . LEU A 1 31 ? 21.332 8.139 7.564 1.00 1.03 30 LEU A O 10
ATOM 13034 N N . ILE A 1 32 ? 22.747 9.467 8.705 1.00 35.43 31 ILE A N 10
ATOM 13035 C CA . ILE A 1 32 ? 23.354 8.368 9.445 1.00 20.53 31 ILE A CA 10
ATOM 13036 C C . ILE A 1 32 ? 22.410 7.841 10.521 1.00 72.55 31 ILE A C 10
ATOM 13037 O O . ILE A 1 32 ? 22.292 6.631 10.719 1.00 12.41 31 ILE A O 10
ATOM 13053 N N . SER A 1 33 ? 21.738 8.756 11.211 1.00 52.32 32 SER A N 10
ATOM 13054 C CA . SER A 1 33 ? 20.805 8.384 12.268 1.00 54.32 32 SER A CA 10
ATOM 13055 C C . SER A 1 33 ? 19.731 7.439 11.737 1.00 51.43 32 SER A C 10
ATOM 13056 O O . SER A 1 33 ? 19.162 6.645 12.486 1.00 64.45 32 SER A O 10
ATOM 13064 N N . ARG A 1 34 ? 19.459 7.533 10.439 1.00 32.32 33 ARG A N 10
ATOM 13065 C CA . ARG A 1 34 ? 18.453 6.688 9.807 1.00 72.01 33 ARG A CA 10
ATOM 13066 C C . ARG A 1 34 ? 19.074 5.390 9.298 1.00 1.52 33 ARG A C 10
ATOM 13067 O O . ARG A 1 34 ? 18.377 4.401 9.078 1.00 61.01 33 ARG A O 10
ATOM 13088 N N . GLY A 1 35 ? 20.391 5.403 9.113 1.00 11.34 34 GLY A N 10
ATOM 13089 C CA . GLY A 1 35 ? 21.084 4.223 8.631 1.00 31.25 34 GLY A CA 10
ATOM 13090 C C . GLY A 1 35 ? 21.722 4.439 7.274 1.00 71.04 34 GLY A C 10
ATOM 13091 O O . GLY A 1 35 ? 21.685 3.557 6.416 1.00 44.32 34 GLY A O 10
ATOM 13095 N N . ALA A 1 36 ? 22.307 5.616 7.077 1.00 31.00 35 ALA A N 10
ATOM 13096 C CA . ALA A 1 36 ? 22.956 5.945 5.814 1.00 52.00 35 ALA A CA 10
ATOM 13097 C C . ALA A 1 36 ? 24.115 6.912 6.028 1.00 25.21 35 ALA A C 10
ATOM 13098 O O . ALA A 1 36 ? 23.927 8.024 6.522 1.00 54.53 35 ALA A O 10
ATOM 13105 N N . LEU A 1 37 ? 25.315 6.481 5.655 1.00 64.10 36 LEU A N 10
ATOM 13106 C CA . LEU A 1 37 ? 26.507 7.309 5.807 1.00 70.41 36 LEU A CA 10
ATOM 13107 C C . LEU A 1 37 ? 26.553 8.398 4.740 1.00 31.02 36 LEU A C 10
ATOM 13108 O O . LEU A 1 37 ? 26.539 8.110 3.544 1.00 11.12 36 LEU A O 10
ATOM 13124 N N . ASN A 1 38 ? 26.610 9.650 5.182 1.00 12.04 37 ASN A N 10
ATOM 13125 C CA . ASN A 1 38 ? 26.660 10.783 4.265 1.00 33.04 37 ASN A CA 10
ATOM 13126 C C . ASN A 1 38 ? 27.773 10.602 3.238 1.00 53.43 37 ASN A C 10
ATOM 13127 O O . ASN A 1 38 ? 28.910 10.287 3.588 1.00 0.01 37 ASN A O 10
ATOM 13138 N N . ASP A 1 39 ? 27.437 10.805 1.969 1.00 51.05 38 ASP A N 10
ATOM 13139 C CA . ASP A 1 39 ? 28.408 10.666 0.889 1.00 12.52 38 ASP A CA 10
ATOM 13140 C C . ASP A 1 39 ? 28.916 9.231 0.797 1.00 43.23 38 ASP A C 10
ATOM 13141 O O . ASP A 1 39 ? 29.985 8.906 1.314 1.00 44.35 38 ASP A O 10
ATOM 13150 N N . ASP A 1 40 ? 28.143 8.377 0.136 1.00 30.42 39 ASP A N 10
ATOM 13151 C CA . ASP A 1 40 ? 28.515 6.976 -0.024 1.00 73.42 39 ASP A CA 10
ATOM 13152 C C . ASP A 1 40 ? 27.465 6.224 -0.836 1.00 54.35 39 ASP A C 10
ATOM 13153 O O . ASP A 1 40 ? 27.788 5.309 -1.594 1.00 64.23 39 ASP A O 10
ATOM 13162 N N . LEU A 1 41 ? 26.206 6.616 -0.673 1.00 11.02 40 LEU A N 10
ATOM 13163 C CA . LEU A 1 41 ? 25.107 5.979 -1.390 1.00 51.02 40 LEU A CA 10
ATOM 13164 C C . LEU A 1 41 ? 25.405 5.899 -2.884 1.00 3.21 40 LEU A C 10
ATOM 13165 O O . LEU A 1 41 ? 25.949 6.836 -3.469 1.00 62.43 40 LEU A O 10
ATOM 13181 N N . SER A 1 42 ? 25.044 4.776 -3.495 1.00 72.32 41 SER A N 10
ATOM 13182 C CA . SER A 1 42 ? 25.274 4.573 -4.921 1.00 22.23 41 SER A CA 10
ATOM 13183 C C . SER A 1 42 ? 24.020 4.036 -5.603 1.00 35.12 41 SER A C 10
ATOM 13184 O O . SER A 1 42 ? 24.035 3.714 -6.791 1.00 11.21 41 SER A O 10
ATOM 13192 N N . SER A 1 43 ? 22.934 3.942 -4.842 1.00 11.04 42 SER A N 10
ATOM 13193 C CA . SER A 1 43 ? 21.671 3.441 -5.370 1.00 72.31 42 SER A CA 10
ATOM 13194 C C . SER A 1 43 ? 20.489 4.047 -4.620 1.00 11.13 42 SER A C 10
ATOM 13195 O O . SER A 1 43 ? 20.608 4.427 -3.455 1.00 50.03 42 SER A O 10
ATOM 13203 N N . ALA A 1 44 ? 19.348 4.134 -5.296 1.00 44.32 43 ALA A N 10
ATOM 13204 C CA . ALA A 1 44 ? 18.144 4.692 -4.694 1.00 52.23 43 ALA A CA 10
ATOM 13205 C C . ALA A 1 44 ? 16.889 4.122 -5.347 1.00 22.33 43 ALA A C 10
ATOM 13206 O O . ALA A 1 44 ? 16.684 4.266 -6.552 1.00 44.20 43 ALA A O 10
ATOM 13213 N N . ARG A 1 45 ? 16.053 3.473 -4.543 1.00 72.21 44 ARG A N 10
ATOM 13214 C CA . ARG A 1 45 ? 14.819 2.879 -5.043 1.00 70.24 44 ARG A CA 10
ATOM 13215 C C . ARG A 1 45 ? 13.655 3.857 -4.918 1.00 52.35 44 ARG A C 10
ATOM 13216 O O . ARG A 1 45 ? 13.298 4.277 -3.817 1.00 70.34 44 ARG A O 10
ATOM 13237 N N . VAL A 1 46 ? 13.067 4.217 -6.055 1.00 13.51 45 VAL A N 10
ATOM 13238 C CA . VAL A 1 46 ? 11.943 5.146 -6.073 1.00 73.01 45 VAL A CA 10
ATOM 13239 C C . VAL A 1 46 ? 11.066 4.924 -7.301 1.00 22.14 45 VAL A C 10
ATOM 13240 O O . VAL A 1 46 ? 11.213 5.588 -8.327 1.00 71.52 45 VAL A O 10
ATOM 13253 N N . PRO A 1 47 ? 10.131 3.968 -7.195 1.00 23.11 46 PRO A N 10
ATOM 13254 C CA . PRO A 1 47 ? 9.211 3.636 -8.287 1.00 2.42 46 PRO A CA 10
ATOM 13255 C C . PRO A 1 47 ? 8.192 4.742 -8.542 1.00 62.30 46 PRO A C 10
ATOM 13256 O O . PRO A 1 47 ? 8.091 5.696 -7.771 1.00 43.11 46 PRO A O 10
ATOM 13267 N N . SER A 1 48 ? 7.438 4.606 -9.628 1.00 44.14 47 SER A N 10
ATOM 13268 C CA . SER A 1 48 ? 6.429 5.596 -9.987 1.00 30.42 47 SER A CA 10
ATOM 13269 C C . SER A 1 48 ? 5.509 5.885 -8.805 1.00 14.30 47 SER A C 10
ATOM 13270 O O . SER A 1 48 ? 4.888 4.979 -8.250 1.00 41.42 47 SER A O 10
ATOM 13278 N N . GLY A 1 49 ? 5.426 7.157 -8.425 1.00 31.10 48 GLY A N 10
ATOM 13279 C CA . GLY A 1 49 ? 4.580 7.545 -7.312 1.00 31.15 48 GLY A CA 10
ATOM 13280 C C . GLY A 1 49 ? 5.379 8.025 -6.116 1.00 52.33 48 GLY A C 10
ATOM 13281 O O . GLY A 1 49 ? 5.017 7.757 -4.970 1.00 23.22 48 GLY A O 10
ATOM 13285 N N . LEU A 1 50 ? 6.469 8.736 -6.383 1.00 12.45 49 LEU A N 10
ATOM 13286 C CA . LEU A 1 50 ? 7.323 9.254 -5.319 1.00 50.44 49 LEU A CA 10
ATOM 13287 C C . LEU A 1 50 ? 8.416 10.153 -5.888 1.00 42.15 49 LEU A C 10
ATOM 13288 O O . LEU A 1 50 ? 9.069 9.806 -6.873 1.00 22.23 49 LEU A O 10
ATOM 13304 N N . ARG A 1 51 ? 8.611 11.308 -5.261 1.00 44.43 50 ARG A N 10
ATOM 13305 C CA . ARG A 1 51 ? 9.626 12.256 -5.705 1.00 3.54 50 ARG A CA 10
ATOM 13306 C C . ARG A 1 51 ? 10.607 12.570 -4.578 1.00 74.21 50 ARG A C 10
ATOM 13307 O O . ARG A 1 51 ? 10.209 12.749 -3.426 1.00 73.31 50 ARG A O 10
ATOM 13328 N N . LEU A 1 52 ? 11.889 12.634 -4.918 1.00 2.31 51 LEU A N 10
ATOM 13329 C CA . LEU A 1 52 ? 12.927 12.926 -3.935 1.00 64.43 51 LEU A CA 10
ATOM 13330 C C . LEU A 1 52 ? 13.992 13.845 -4.524 1.00 42.25 51 LEU A C 10
ATOM 13331 O O . LEU A 1 52 ? 14.183 13.891 -5.739 1.00 73.32 51 LEU A O 10
ATOM 13347 N N . GLU A 1 53 ? 14.684 14.574 -3.655 1.00 2.44 52 GLU A N 10
ATOM 13348 C CA . GLU A 1 53 ? 15.731 15.492 -4.090 1.00 30.41 52 GLU A CA 10
ATOM 13349 C C . GLU A 1 53 ? 16.992 15.317 -3.249 1.00 20.44 52 GLU A C 10
ATOM 13350 O O . GLU A 1 53 ? 16.927 15.231 -2.022 1.00 72.32 52 GLU A O 10
ATOM 13362 N N . VAL A 1 54 ? 18.140 15.264 -3.917 1.00 52.01 53 VAL A N 10
ATOM 13363 C CA . VAL A 1 54 ? 19.416 15.100 -3.232 1.00 65.24 53 VAL A CA 10
ATOM 13364 C C . VAL A 1 54 ? 20.183 16.417 -3.175 1.00 74.40 53 VAL A C 10
ATOM 13365 O O . VAL A 1 54 ? 20.128 17.220 -4.106 1.00 65.15 53 VAL A O 10
ATOM 13378 N N . PHE A 1 55 ? 20.897 16.632 -2.075 1.00 71.22 54 PHE A N 10
ATOM 13379 C CA . PHE A 1 55 ? 21.675 17.852 -1.895 1.00 53.14 54 PHE A CA 10
ATOM 13380 C C . PHE A 1 55 ? 23.074 17.534 -1.376 1.00 33.30 54 PHE A C 10
ATOM 13381 O O . PHE A 1 55 ? 23.241 17.116 -0.230 1.00 51.54 54 PHE A O 10
ATOM 13398 N N . GLN A 1 56 ? 24.074 17.733 -2.228 1.00 3.32 55 GLN A N 10
ATOM 13399 C CA . GLN A 1 56 ? 25.459 17.466 -1.856 1.00 14.35 55 GLN A CA 10
ATOM 13400 C C . GLN A 1 56 ? 25.830 18.207 -0.575 1.00 64.31 55 GLN A C 10
ATOM 13401 O O . GLN A 1 56 ? 26.551 17.679 0.273 1.00 73.32 55 GLN A O 10
ATOM 13415 N N . HIS A 1 57 ? 25.335 19.433 -0.441 1.00 70.11 56 HIS A N 10
ATOM 13416 C CA . HIS A 1 57 ? 25.615 20.246 0.737 1.00 42.22 56 HIS A CA 10
ATOM 13417 C C . HIS A 1 57 ? 24.341 20.503 1.536 1.00 70.52 56 HIS A C 10
ATOM 13418 O O . HIS A 1 57 ? 23.266 20.684 0.966 1.00 32.21 56 HIS A O 10
ATOM 13432 N N . ASN A 1 58 ? 24.470 20.515 2.859 1.00 41.25 57 ASN A N 10
ATOM 13433 C CA . ASN A 1 58 ? 23.328 20.748 3.736 1.00 64.13 57 ASN A CA 10
ATOM 13434 C C . ASN A 1 58 ? 22.900 22.212 3.694 1.00 21.44 57 ASN A C 10
ATOM 13435 O O . ASN A 1 58 ? 23.432 23.003 2.917 1.00 62.30 57 ASN A O 10
ATOM 13446 N N . ASN A 1 59 ? 21.935 22.564 4.538 1.00 41.14 58 ASN A N 10
ATOM 13447 C CA . ASN A 1 59 ? 21.435 23.933 4.598 1.00 71.32 58 ASN A CA 10
ATOM 13448 C C . ASN A 1 59 ? 20.773 24.329 3.281 1.00 25.41 58 ASN A C 10
ATOM 13449 O O . ASN A 1 59 ? 20.551 25.510 3.016 1.00 10.23 58 ASN A O 10
ATOM 13460 N N . PHE A 1 60 ? 20.461 23.332 2.459 1.00 11.13 59 PHE A N 10
ATOM 13461 C CA . PHE A 1 60 ? 19.825 23.576 1.170 1.00 61.43 59 PHE A CA 10
ATOM 13462 C C . PHE A 1 60 ? 20.591 24.630 0.376 1.00 22.20 59 PHE A C 10
ATOM 13463 O O . PHE A 1 60 ? 20.008 25.380 -0.407 1.00 70.42 59 PHE A O 10
ATOM 13480 N N . LYS A 1 61 ? 21.902 24.682 0.585 1.00 64.43 60 LYS A N 10
ATOM 13481 C CA . LYS A 1 61 ? 22.751 25.642 -0.110 1.00 52.43 60 LYS A CA 10
ATOM 13482 C C . LYS A 1 61 ? 23.365 25.021 -1.361 1.00 0.13 60 LYS A C 10
ATOM 13483 O O . LYS A 1 61 ? 23.191 25.529 -2.468 1.00 1.14 60 LYS A O 10
ATOM 13502 N N . GLY A 1 62 ? 24.083 23.917 -1.176 1.00 44.52 61 GLY A N 10
ATOM 13503 C CA . GLY A 1 62 ? 24.711 23.245 -2.298 1.00 60.44 61 GLY A CA 10
ATOM 13504 C C . GLY A 1 62 ? 23.731 22.941 -3.414 1.00 51.02 61 GLY A C 10
ATOM 13505 O O . GLY A 1 62 ? 22.527 23.149 -3.266 1.00 74.32 61 GLY A O 10
ATOM 13509 N N . VAL A 1 63 ? 24.247 22.449 -4.536 1.00 44.20 62 VAL A N 10
ATOM 13510 C CA . VAL A 1 63 ? 23.410 22.117 -5.682 1.00 54.11 62 VAL A CA 10
ATOM 13511 C C . VAL A 1 63 ? 22.253 21.212 -5.273 1.00 61.33 62 VAL A C 10
ATOM 13512 O O . VAL A 1 63 ? 22.375 20.412 -4.345 1.00 2.50 62 VAL A O 10
ATOM 13525 N N . ARG A 1 64 ? 21.131 21.342 -5.973 1.00 52.40 63 ARG A N 10
ATOM 13526 C CA . ARG A 1 64 ? 19.951 20.536 -5.683 1.00 1.44 63 ARG A CA 10
ATOM 13527 C C . ARG A 1 64 ? 19.636 19.597 -6.843 1.00 32.55 63 ARG A C 10
ATOM 13528 O O . ARG A 1 64 ? 19.562 20.021 -7.996 1.00 33.11 63 ARG A O 10
ATOM 13549 N N . ASP A 1 65 ? 19.452 18.319 -6.529 1.00 34.04 64 ASP A N 10
ATOM 13550 C CA . ASP A 1 65 ? 19.144 17.319 -7.544 1.00 72.32 64 ASP A CA 10
ATOM 13551 C C . ASP A 1 65 ? 17.730 16.776 -7.362 1.00 13.34 64 ASP A C 10
ATOM 13552 O O . ASP A 1 65 ? 17.021 17.161 -6.431 1.00 43.21 64 ASP A O 10
ATOM 13561 N N . PHE A 1 66 ? 17.325 15.881 -8.256 1.00 53.24 65 PHE A N 10
ATOM 13562 C CA . PHE A 1 66 ? 15.994 15.287 -8.195 1.00 42.35 65 PHE A CA 10
ATOM 13563 C C . PHE A 1 66 ? 15.978 13.919 -8.870 1.00 22.41 65 PHE A C 10
ATOM 13564 O O . PHE A 1 66 ? 16.704 13.682 -9.836 1.00 23.34 65 PHE A O 10
ATOM 13581 N N . TYR A 1 67 ? 15.146 13.021 -8.354 1.00 11.33 66 TYR A N 10
ATOM 13582 C CA . TYR A 1 67 ? 15.037 11.675 -8.903 1.00 53.10 66 TYR A CA 10
ATOM 13583 C C . TYR A 1 67 ? 13.633 11.114 -8.695 1.00 23.01 66 TYR A C 10
ATOM 13584 O O . TYR A 1 67 ? 13.112 11.110 -7.579 1.00 72.53 66 TYR A O 10
ATOM 13602 N N . THR A 1 68 ? 13.026 10.640 -9.778 1.00 70.23 67 THR A N 10
ATOM 13603 C CA . THR A 1 68 ? 11.683 10.076 -9.717 1.00 3.31 67 THR A CA 10
ATOM 13604 C C . THR A 1 68 ? 11.636 8.696 -10.363 1.00 1.25 67 THR A C 10
ATOM 13605 O O . THR A 1 68 ? 10.662 8.344 -11.027 1.00 52.55 67 THR A O 10
ATOM 13616 N N . SER A 1 69 ? 12.695 7.918 -10.162 1.00 35.53 68 SER A N 10
ATOM 13617 C CA . SER A 1 69 ? 12.775 6.576 -10.727 1.00 72.14 68 SER A CA 10
ATOM 13618 C C . SER A 1 69 ? 13.965 5.814 -10.153 1.00 2.35 68 SER A C 10
ATOM 13619 O O . SER A 1 69 ? 14.900 6.412 -9.618 1.00 55.25 68 SER A O 10
ATOM 13627 N N . ASP A 1 70 ? 13.924 4.491 -10.266 1.00 55.40 69 ASP A N 10
ATOM 13628 C CA . ASP A 1 70 ? 14.998 3.646 -9.759 1.00 44.30 69 ASP A CA 10
ATOM 13629 C C . ASP A 1 70 ? 16.355 4.133 -10.260 1.00 74.10 69 ASP A C 10
ATOM 13630 O O . ASP A 1 70 ? 16.713 3.918 -11.417 1.00 43.14 69 ASP A O 10
ATOM 13639 N N . ALA A 1 71 ? 17.103 4.790 -9.381 1.00 4.43 70 ALA A N 10
ATOM 13640 C CA . ALA A 1 71 ? 18.420 5.307 -9.733 1.00 61.34 70 ALA A CA 10
ATOM 13641 C C . ALA A 1 71 ? 19.521 4.343 -9.303 1.00 51.20 70 ALA A C 10
ATOM 13642 O O . ALA A 1 71 ? 19.851 4.251 -8.121 1.00 72.11 70 ALA A O 10
ATOM 13649 N N . ALA A 1 72 ? 20.085 3.627 -10.270 1.00 23.12 71 ALA A N 10
ATOM 13650 C CA . ALA A 1 72 ? 21.150 2.671 -9.990 1.00 51.45 71 ALA A CA 10
ATOM 13651 C C . ALA A 1 72 ? 22.435 3.385 -9.584 1.00 61.42 71 ALA A C 10
ATOM 13652 O O . ALA A 1 72 ? 23.382 2.756 -9.113 1.00 34.44 71 ALA A O 10
ATOM 13659 N N . GLU A 1 73 ? 22.461 4.701 -9.771 1.00 73.52 72 GLU A N 10
ATOM 13660 C CA . GLU A 1 73 ? 23.631 5.498 -9.425 1.00 25.10 72 GLU A CA 10
ATOM 13661 C C . GLU A 1 73 ? 23.223 6.777 -8.700 1.00 44.33 72 GLU A C 10
ATOM 13662 O O . GLU A 1 73 ? 22.450 7.581 -9.223 1.00 71.12 72 GLU A O 10
ATOM 13674 N N . LEU A 1 74 ? 23.748 6.960 -7.494 1.00 21.44 73 LEU A N 10
ATOM 13675 C CA . LEU A 1 74 ? 23.439 8.141 -6.695 1.00 71.14 73 LEU A CA 10
ATOM 13676 C C . LEU A 1 74 ? 23.661 9.416 -7.502 1.00 3.44 73 LEU A C 10
ATOM 13677 O O . LEU A 1 74 ? 24.617 9.518 -8.271 1.00 72.41 73 LEU A O 10
ATOM 13693 N N . SER A 1 75 ? 22.774 10.389 -7.318 1.00 72.32 74 SER A N 10
ATOM 13694 C CA . SER A 1 75 ? 22.872 11.658 -8.030 1.00 22.24 74 SER A CA 10
ATOM 13695 C C . SER A 1 75 ? 24.277 12.240 -7.910 1.00 1.33 74 SER A C 10
ATOM 13696 O O . SER A 1 75 ? 24.723 12.595 -6.818 1.00 53.13 74 SER A O 10
ATOM 13704 N N . ARG A 1 76 ? 24.970 12.335 -9.040 1.00 12.51 75 ARG A N 10
ATOM 13705 C CA . ARG A 1 76 ? 26.325 12.873 -9.063 1.00 13.54 75 ARG A CA 10
ATOM 13706 C C . ARG A 1 76 ? 27.257 12.034 -8.194 1.00 44.51 75 ARG A C 10
ATOM 13707 O O . ARG A 1 76 ? 26.854 11.011 -7.642 1.00 62.51 75 ARG A O 10
ATOM 13728 N N . ASP A 1 77 ? 28.505 12.475 -8.078 1.00 42.23 76 ASP A N 10
ATOM 13729 C CA . ASP A 1 77 ? 29.496 11.766 -7.277 1.00 35.42 76 ASP A CA 10
ATOM 13730 C C . ASP A 1 77 ? 28.980 11.528 -5.861 1.00 13.31 76 ASP A C 10
ATOM 13731 O O . ASP A 1 77 ? 28.096 12.239 -5.385 1.00 12.23 76 ASP A O 10
ATOM 13740 N N . ASN A 1 78 ? 29.538 10.523 -5.194 1.00 13.21 77 ASN A N 10
ATOM 13741 C CA . ASN A 1 78 ? 29.133 10.191 -3.833 1.00 32.02 77 ASN A CA 10
ATOM 13742 C C . ASN A 1 78 ? 29.238 11.410 -2.921 1.00 73.22 77 ASN A C 10
ATOM 13743 O O . ASN A 1 78 ? 30.325 11.767 -2.468 1.00 43.45 77 ASN A O 10
ATOM 13754 N N . ASP A 1 79 ? 28.100 12.043 -2.656 1.00 23.21 78 ASP A N 10
ATOM 13755 C CA . ASP A 1 79 ? 28.063 13.221 -1.797 1.00 22.31 78 ASP A CA 10
ATOM 13756 C C . ASP A 1 79 ? 26.636 13.739 -1.648 1.00 4.55 78 ASP A C 10
ATOM 13757 O O . ASP A 1 79 ? 26.089 14.351 -2.564 1.00 52.41 78 ASP A O 10
ATOM 13766 N N . ALA A 1 80 ? 26.040 13.490 -0.487 1.00 32.44 79 ALA A N 10
ATOM 13767 C CA . ALA A 1 80 ? 24.677 13.932 -0.217 1.00 4.11 79 ALA A CA 10
ATOM 13768 C C . ALA A 1 80 ? 24.521 14.376 1.234 1.00 44.14 79 ALA A C 10
ATOM 13769 O O . ALA A 1 80 ? 24.005 13.633 2.068 1.00 24.12 79 ALA A O 10
ATOM 13776 N N . SER A 1 81 ? 24.971 15.592 1.527 1.00 2.00 80 SER A N 10
ATOM 13777 C CA . SER A 1 81 ? 24.885 16.133 2.878 1.00 4.24 80 SER A CA 10
ATOM 13778 C C . SER A 1 81 ? 23.462 16.025 3.418 1.00 43.25 80 SER A C 10
ATOM 13779 O O . SER A 1 81 ? 23.253 15.717 4.591 1.00 72.24 80 SER A O 10
ATOM 13787 N N . SER A 1 82 ? 22.487 16.282 2.551 1.00 21.25 81 SER A N 10
ATOM 13788 C CA . SER A 1 82 ? 21.083 16.218 2.940 1.00 21.32 81 SER A CA 10
ATOM 13789 C C . SER A 1 82 ? 20.214 15.776 1.767 1.00 62.43 81 SER A C 10
ATOM 13790 O O . SER A 1 82 ? 20.557 16.001 0.606 1.00 53.21 81 SER A O 10
ATOM 13798 N N . VAL A 1 83 ? 19.087 15.144 2.078 1.00 32.12 82 VAL A N 10
ATOM 13799 C CA . VAL A 1 83 ? 18.167 14.670 1.051 1.00 51.30 82 VAL A CA 10
ATOM 13800 C C . VAL A 1 83 ? 16.730 14.666 1.560 1.00 52.11 82 VAL A C 10
ATOM 13801 O O . VAL A 1 83 ? 16.470 14.320 2.712 1.00 34.32 82 VAL A O 10
ATOM 13814 N N . ARG A 1 84 ? 15.800 15.053 0.693 1.00 72.11 83 ARG A N 10
ATOM 13815 C CA . ARG A 1 84 ? 14.388 15.094 1.055 1.00 40.54 83 ARG A CA 10
ATOM 13816 C C . ARG A 1 84 ? 13.592 14.066 0.257 1.00 72.12 83 ARG A C 10
ATOM 13817 O O . ARG A 1 84 ? 13.932 13.750 -0.883 1.00 42.14 83 ARG A O 10
ATOM 13838 N N . VAL A 1 85 ? 12.530 13.546 0.865 1.00 41.04 84 VAL A N 10
ATOM 13839 C CA . VAL A 1 85 ? 11.685 12.554 0.211 1.00 31.34 84 VAL A CA 10
ATOM 13840 C C . VAL A 1 85 ? 10.208 12.871 0.413 1.00 14.45 84 VAL A C 10
ATOM 13841 O O . VAL A 1 85 ? 9.792 13.276 1.499 1.00 31.12 84 VAL A O 10
ATOM 13854 N N . SER A 1 86 ? 9.418 12.685 -0.640 1.00 4.03 85 SER A N 10
ATOM 13855 C CA . SER A 1 86 ? 7.987 12.955 -0.579 1.00 73.14 85 SER A CA 10
ATOM 13856 C C . SER A 1 86 ? 7.248 12.218 -1.692 1.00 75.20 85 SER A C 10
ATOM 13857 O O . SER A 1 86 ? 7.752 12.085 -2.807 1.00 63.21 85 SER A O 10
ATOM 13865 N N . LYS A 1 87 ? 6.048 11.740 -1.381 1.00 34.34 86 LYS A N 10
ATOM 13866 C CA . LYS A 1 87 ? 5.236 11.017 -2.352 1.00 72.42 86 LYS A CA 10
ATOM 13867 C C . LYS A 1 87 ? 4.545 11.982 -3.310 1.00 32.00 86 LYS A C 10
ATOM 13868 O O . LYS A 1 87 ? 3.982 12.992 -2.889 1.00 4.32 86 LYS A O 10
ATOM 13887 N N . MET A 1 88 ? 4.590 11.663 -4.599 1.00 41.13 87 MET A N 10
ATOM 13888 C CA . MET A 1 88 ? 3.966 12.502 -5.616 1.00 34.31 87 MET A CA 10
ATOM 13889 C C . MET A 1 88 ? 2.568 11.994 -5.956 1.00 60.21 87 MET A C 10
ATOM 13890 O O . MET A 1 88 ? 1.618 12.772 -6.037 1.00 4.11 87 MET A O 10
ATOM 13904 N N . GLU A 1 89 ? 2.451 10.685 -6.155 1.00 31.44 88 GLU A N 10
ATOM 13905 C CA . GLU A 1 89 ? 1.169 10.075 -6.487 1.00 73.22 88 GLU A CA 10
ATOM 13906 C C . GLU A 1 89 ? 0.105 10.449 -5.459 1.00 22.12 88 GLU A C 10
ATOM 13907 O O . GLU A 1 89 ? -1.080 10.542 -5.779 1.00 52.14 88 GLU A O 10
ATOM 13919 N N . THR A 1 90 ? 0.538 10.662 -4.220 1.00 35.13 89 THR A N 10
ATOM 13920 C CA . THR A 1 90 ? -0.376 11.024 -3.143 1.00 62.12 89 THR A CA 10
ATOM 13921 C C . THR A 1 90 ? 0.273 12.013 -2.181 1.00 73.41 89 THR A C 10
ATOM 13922 O O . THR A 1 90 ? 1.264 11.696 -1.523 1.00 45.13 89 THR A O 10
ATOM 13933 N N . THR A 1 91 ? -0.294 13.213 -2.102 1.00 63.13 90 THR A N 10
ATOM 13934 C CA . THR A 1 91 ? 0.230 14.249 -1.221 1.00 34.54 90 THR A CA 10
ATOM 13935 C C . THR A 1 91 ? -0.243 14.040 0.214 1.00 41.04 90 THR A C 10
ATOM 13936 O O . THR A 1 91 ? -1.090 13.188 0.480 1.00 4.43 90 THR A O 10
ATOM 13947 N N . ASN A 1 92 ? 0.310 14.824 1.134 1.00 73.13 91 ASN A N 10
ATOM 13948 C CA . ASN A 1 92 ? -0.056 14.725 2.542 1.00 31.30 91 ASN A CA 10
ATOM 13949 C C . ASN A 1 92 ? 0.287 13.346 3.097 1.00 32.43 91 ASN A C 10
ATOM 13950 O O . ASN A 1 92 ? 0.893 13.228 4.162 1.00 72.21 91 ASN A O 10
ATOM 13961 N N . GLY A 1 2 ? -1.235 2.562 3.855 1.00 52.13 1 GLY A N 11
ATOM 13962 C CA . GLY A 1 2 ? -0.667 2.421 2.527 1.00 43.41 1 GLY A CA 11
ATOM 13963 C C . GLY A 1 2 ? 0.114 3.647 2.098 1.00 44.53 1 GLY A C 11
ATOM 13964 O O . GLY A 1 2 ? -0.324 4.396 1.225 1.00 12.13 1 GLY A O 11
ATOM 13968 N N . GLU A 1 3 ? 1.274 3.854 2.714 1.00 64.14 2 GLU A N 11
ATOM 13969 C CA . GLU A 1 3 ? 2.116 5.000 2.391 1.00 24.21 2 GLU A CA 11
ATOM 13970 C C . GLU A 1 3 ? 3.372 4.559 1.644 1.00 51.42 2 GLU A C 11
ATOM 13971 O O . GLU A 1 3 ? 3.974 3.535 1.967 1.00 12.20 2 GLU A O 11
ATOM 13983 N N . LYS A 1 4 ? 3.761 5.340 0.642 1.00 43.32 3 LYS A N 11
ATOM 13984 C CA . LYS A 1 4 ? 4.945 5.033 -0.153 1.00 12.54 3 LYS A CA 11
ATOM 13985 C C . LYS A 1 4 ? 6.215 5.459 0.577 1.00 21.51 3 LYS A C 11
ATOM 13986 O O . LYS A 1 4 ? 6.167 6.246 1.523 1.00 32.41 3 LYS A O 11
ATOM 14005 N N . THR A 1 5 ? 7.352 4.934 0.131 1.00 63.01 4 THR A N 11
ATOM 14006 C CA . THR A 1 5 ? 8.635 5.259 0.741 1.00 3.30 4 THR A CA 11
ATOM 14007 C C . THR A 1 5 ? 9.792 4.882 -0.177 1.00 62.10 4 THR A C 11
ATOM 14008 O O . THR A 1 5 ? 9.782 3.821 -0.801 1.00 21.41 4 THR A O 11
ATOM 14019 N N . VAL A 1 6 ? 10.790 5.757 -0.255 1.00 54.10 5 VAL A N 11
ATOM 14020 C CA . VAL A 1 6 ? 11.956 5.514 -1.096 1.00 53.50 5 VAL A CA 11
ATOM 14021 C C . VAL A 1 6 ? 13.074 4.846 -0.305 1.00 22.21 5 VAL A C 11
ATOM 14022 O O . VAL A 1 6 ? 13.369 5.235 0.825 1.00 30.25 5 VAL A O 11
ATOM 14035 N N . LYS A 1 7 ? 13.695 3.837 -0.906 1.00 64.04 6 LYS A N 11
ATOM 14036 C CA . LYS A 1 7 ? 14.784 3.114 -0.260 1.00 71.51 6 LYS A CA 11
ATOM 14037 C C . LYS A 1 7 ? 16.136 3.570 -0.799 1.00 0.24 6 LYS A C 11
ATOM 14038 O O . LYS A 1 7 ? 16.290 3.808 -1.997 1.00 41.04 6 LYS A O 11
ATOM 14057 N N . LEU A 1 8 ? 17.113 3.690 0.093 1.00 21.54 7 LEU A N 11
ATOM 14058 C CA . LEU A 1 8 ? 18.454 4.116 -0.293 1.00 14.33 7 LEU A CA 11
ATOM 14059 C C . LEU A 1 8 ? 19.443 2.959 -0.196 1.00 14.02 7 LEU A C 11
ATOM 14060 O O . LEU A 1 8 ? 19.537 2.295 0.837 1.00 64.03 7 LEU A O 11
ATOM 14076 N N . TYR A 1 9 ? 20.178 2.725 -1.277 1.00 23.44 8 TYR A N 11
ATOM 14077 C CA . TYR A 1 9 ? 21.160 1.647 -1.314 1.00 4.43 8 TYR A CA 11
ATOM 14078 C C . TYR A 1 9 ? 22.547 2.186 -1.655 1.00 75.52 8 TYR A C 11
ATOM 14079 O O . TYR A 1 9 ? 22.681 3.148 -2.410 1.00 64.33 8 TYR A O 11
ATOM 14097 N N . GLU A 1 10 ? 23.574 1.556 -1.093 1.00 74.12 9 GLU A N 11
ATOM 14098 C CA . GLU A 1 10 ? 24.950 1.971 -1.338 1.00 11.22 9 GLU A CA 11
ATOM 14099 C C . GLU A 1 10 ? 25.498 1.318 -2.603 1.00 44.22 9 GLU A C 11
ATOM 14100 O O . GLU A 1 10 ? 26.306 1.910 -3.320 1.00 30.12 9 GLU A O 11
ATOM 14112 N N . ASP A 1 11 ? 25.054 0.095 -2.871 1.00 4.13 10 ASP A N 11
ATOM 14113 C CA . ASP A 1 11 ? 25.500 -0.639 -4.049 1.00 73.24 10 ASP A CA 11
ATOM 14114 C C . ASP A 1 11 ? 24.731 -0.194 -5.289 1.00 72.05 10 ASP A C 11
ATOM 14115 O O . ASP A 1 11 ? 23.530 0.072 -5.227 1.00 71.11 10 ASP A O 11
ATOM 14124 N N . THR A 1 12 ? 25.431 -0.114 -6.417 1.00 1.32 11 THR A N 11
ATOM 14125 C CA . THR A 1 12 ? 24.816 0.301 -7.671 1.00 14.31 11 THR A CA 11
ATOM 14126 C C . THR A 1 12 ? 23.994 -0.829 -8.281 1.00 12.45 11 THR A C 11
ATOM 14127 O O . THR A 1 12 ? 24.258 -1.267 -9.401 1.00 33.45 11 THR A O 11
ATOM 14138 N N . HIS A 1 13 ? 22.996 -1.296 -7.537 1.00 71.12 12 HIS A N 11
ATOM 14139 C CA . HIS A 1 13 ? 22.134 -2.375 -8.006 1.00 71.30 12 HIS A CA 11
ATOM 14140 C C . HIS A 1 13 ? 21.079 -2.721 -6.960 1.00 34.22 12 HIS A C 11
ATOM 14141 O O . HIS A 1 13 ? 19.880 -2.685 -7.237 1.00 14.20 12 HIS A O 11
ATOM 14155 N N . PHE A 1 14 ? 21.533 -3.058 -5.757 1.00 52.50 13 PHE A N 11
ATOM 14156 C CA . PHE A 1 14 ? 20.628 -3.412 -4.670 1.00 10.23 13 PHE A CA 11
ATOM 14157 C C . PHE A 1 14 ? 21.408 -3.857 -3.436 1.00 60.12 13 PHE A C 11
ATOM 14158 O O . PHE A 1 14 ? 20.951 -3.691 -2.305 1.00 5.01 13 PHE A O 11
ATOM 14175 N N . LYS A 1 15 ? 22.588 -4.425 -3.663 1.00 11.52 14 LYS A N 11
ATOM 14176 C CA . LYS A 1 15 ? 23.434 -4.894 -2.572 1.00 32.11 14 LYS A CA 11
ATOM 14177 C C . LYS A 1 15 ? 23.591 -3.817 -1.503 1.00 70.21 14 LYS A C 11
ATOM 14178 O O . LYS A 1 15 ? 23.360 -2.636 -1.759 1.00 72.42 14 LYS A O 11
ATOM 14197 N N . GLY A 1 16 ? 23.987 -4.233 -0.304 1.00 23.11 15 GLY A N 11
ATOM 14198 C CA . GLY A 1 16 ? 24.170 -3.291 0.785 1.00 71.21 15 GLY A CA 11
ATOM 14199 C C . GLY A 1 16 ? 22.931 -3.155 1.647 1.00 12.52 15 GLY A C 11
ATOM 14200 O O . GLY A 1 16 ? 21.935 -3.845 1.429 1.00 30.02 15 GLY A O 11
ATOM 14204 N N . TYR A 1 17 ? 22.991 -2.263 2.630 1.00 5.00 16 TYR A N 11
ATOM 14205 C CA . TYR A 1 17 ? 21.867 -2.041 3.531 1.00 31.01 16 TYR A CA 11
ATOM 14206 C C . TYR A 1 17 ? 20.924 -0.979 2.974 1.00 1.44 16 TYR A C 11
ATOM 14207 O O . TYR A 1 17 ? 21.357 0.098 2.563 1.00 62.30 16 TYR A O 11
ATOM 14225 N N . SER A 1 18 ? 19.632 -1.290 2.966 1.00 52.35 17 SER A N 11
ATOM 14226 C CA . SER A 1 18 ? 18.626 -0.364 2.457 1.00 63.21 17 SER A CA 11
ATOM 14227 C C . SER A 1 18 ? 18.147 0.577 3.558 1.00 24.32 17 SER A C 11
ATOM 14228 O O . SER A 1 18 ? 17.997 0.175 4.712 1.00 33.21 17 SER A O 11
ATOM 14236 N N . VAL A 1 19 ? 17.910 1.833 3.193 1.00 34.41 18 VAL A N 11
ATOM 14237 C CA . VAL A 1 19 ? 17.447 2.832 4.148 1.00 34.15 18 VAL A CA 11
ATOM 14238 C C . VAL A 1 19 ? 16.202 3.548 3.635 1.00 22.34 18 VAL A C 11
ATOM 14239 O O . VAL A 1 19 ? 16.279 4.368 2.721 1.00 20.22 18 VAL A O 11
ATOM 14252 N N . GLU A 1 20 ? 15.056 3.232 4.231 1.00 64.41 19 GLU A N 11
ATOM 14253 C CA . GLU A 1 20 ? 13.795 3.845 3.833 1.00 11.11 19 GLU A CA 11
ATOM 14254 C C . GLU A 1 20 ? 13.402 4.958 4.800 1.00 4.32 19 GLU A C 11
ATOM 14255 O O . GLU A 1 20 ? 13.692 4.889 5.995 1.00 22.24 19 GLU A O 11
ATOM 14267 N N . LEU A 1 21 ? 12.742 5.984 4.275 1.00 11.32 20 LEU A N 11
ATOM 14268 C CA . LEU A 1 21 ? 12.309 7.114 5.091 1.00 63.12 20 LEU A CA 11
ATOM 14269 C C . LEU A 1 21 ? 10.996 7.690 4.571 1.00 63.05 20 LEU A C 11
ATOM 14270 O O . LEU A 1 21 ? 10.792 7.845 3.366 1.00 10.14 20 LEU A O 11
ATOM 14286 N N . PRO A 1 22 ? 10.085 8.017 5.498 1.00 14.22 21 PRO A N 11
ATOM 14287 C CA . PRO A 1 22 ? 8.776 8.584 5.157 1.00 5.22 21 PRO A CA 11
ATOM 14288 C C . PRO A 1 22 ? 8.884 10.007 4.620 1.00 53.14 21 PRO A C 11
ATOM 14289 O O . PRO A 1 22 ? 9.930 10.646 4.731 1.00 11.42 21 PRO A O 11
ATOM 14300 N N . VAL A 1 23 ? 7.795 10.498 4.036 1.00 11.23 22 VAL A N 11
ATOM 14301 C CA . VAL A 1 23 ? 7.766 11.847 3.483 1.00 63.33 22 VAL A CA 11
ATOM 14302 C C . VAL A 1 23 ? 8.395 12.849 4.444 1.00 33.04 22 VAL A C 11
ATOM 14303 O O . VAL A 1 23 ? 7.888 13.072 5.543 1.00 4.22 22 VAL A O 11
ATOM 14316 N N . GLY A 1 24 ? 9.502 13.452 4.022 1.00 23.34 23 GLY A N 11
ATOM 14317 C CA . GLY A 1 24 ? 10.182 14.424 4.858 1.00 1.01 23 GLY A CA 11
ATOM 14318 C C . GLY A 1 24 ? 11.584 14.730 4.369 1.00 72.22 23 GLY A C 11
ATOM 14319 O O . GLY A 1 24 ? 12.066 14.111 3.420 1.00 24.45 23 GLY A O 11
ATOM 14323 N N . ASP A 1 25 ? 12.238 15.688 5.015 1.00 3.13 24 ASP A N 11
ATOM 14324 C CA . ASP A 1 25 ? 13.593 16.076 4.640 1.00 22.31 24 ASP A CA 11
ATOM 14325 C C . ASP A 1 25 ? 14.585 15.719 5.743 1.00 64.05 24 ASP A C 11
ATOM 14326 O O . ASP A 1 25 ? 14.308 15.909 6.927 1.00 74.31 24 ASP A O 11
ATOM 14335 N N . TYR A 1 26 ? 15.742 15.201 5.345 1.00 21.21 25 TYR A N 11
ATOM 14336 C CA . TYR A 1 26 ? 16.774 14.814 6.299 1.00 24.05 25 TYR A CA 11
ATOM 14337 C C . TYR A 1 26 ? 18.129 15.393 5.902 1.00 54.32 25 TYR A C 11
ATOM 14338 O O . TYR A 1 26 ? 18.387 15.646 4.726 1.00 72.01 25 TYR A O 11
ATOM 14356 N N . ASN A 1 27 ? 18.990 15.601 6.892 1.00 21.54 26 ASN A N 11
ATOM 14357 C CA . ASN A 1 27 ? 20.319 16.150 6.647 1.00 33.15 26 ASN A CA 11
ATOM 14358 C C . ASN A 1 27 ? 21.389 15.074 6.800 1.00 21.45 26 ASN A C 11
ATOM 14359 O O . ASN A 1 27 ? 21.081 13.906 7.042 1.00 31.23 26 ASN A O 11
ATOM 14370 N N . LEU A 1 28 ? 22.648 15.474 6.659 1.00 53.45 27 LEU A N 11
ATOM 14371 C CA . LEU A 1 28 ? 23.765 14.545 6.782 1.00 62.24 27 LEU A CA 11
ATOM 14372 C C . LEU A 1 28 ? 23.693 13.778 8.098 1.00 2.01 27 LEU A C 11
ATOM 14373 O O . LEU A 1 28 ? 23.746 12.548 8.115 1.00 12.35 27 LEU A O 11
ATOM 14389 N N . SER A 1 29 ? 23.571 14.513 9.199 1.00 35.30 28 SER A N 11
ATOM 14390 C CA . SER A 1 29 ? 23.493 13.902 10.521 1.00 73.01 28 SER A CA 11
ATOM 14391 C C . SER A 1 29 ? 22.277 12.986 10.625 1.00 12.35 28 SER A C 11
ATOM 14392 O O . SER A 1 29 ? 22.361 11.883 11.166 1.00 41.53 28 SER A O 11
ATOM 14400 N N . SER A 1 30 ? 21.146 13.452 10.104 1.00 3.54 29 SER A N 11
ATOM 14401 C CA . SER A 1 30 ? 19.911 12.678 10.142 1.00 41.41 29 SER A CA 11
ATOM 14402 C C . SER A 1 30 ? 20.096 11.327 9.459 1.00 61.22 29 SER A C 11
ATOM 14403 O O . SER A 1 30 ? 19.450 10.342 9.820 1.00 62.14 29 SER A O 11
ATOM 14411 N N . LEU A 1 31 ? 20.982 11.287 8.470 1.00 3.30 30 LEU A N 11
ATOM 14412 C CA . LEU A 1 31 ? 21.254 10.057 7.735 1.00 70.03 30 LEU A CA 11
ATOM 14413 C C . LEU A 1 31 ? 22.076 9.088 8.579 1.00 52.31 30 LEU A C 11
ATOM 14414 O O . LEU A 1 31 ? 21.927 7.871 8.466 1.00 42.12 30 LEU A O 11
ATOM 14430 N N . ILE A 1 32 ? 22.941 9.636 9.426 1.00 53.53 31 ILE A N 11
ATOM 14431 C CA . ILE A 1 32 ? 23.783 8.821 10.291 1.00 22.32 31 ILE A CA 11
ATOM 14432 C C . ILE A 1 32 ? 22.941 7.992 11.256 1.00 43.42 31 ILE A C 11
ATOM 14433 O O . ILE A 1 32 ? 23.360 6.924 11.701 1.00 31.12 31 ILE A O 11
ATOM 14449 N N . SER A 1 33 ? 21.751 8.492 11.573 1.00 2.11 32 SER A N 11
ATOM 14450 C CA . SER A 1 33 ? 20.850 7.799 12.487 1.00 41.34 32 SER A CA 11
ATOM 14451 C C . SER A 1 33 ? 20.296 6.531 11.845 1.00 23.43 32 SER A C 11
ATOM 14452 O O . SER A 1 33 ? 19.937 5.578 12.538 1.00 54.14 32 SER A O 11
ATOM 14460 N N . ARG A 1 34 ? 20.231 6.526 10.518 1.00 52.10 33 ARG A N 11
ATOM 14461 C CA . ARG A 1 34 ? 19.720 5.376 9.782 1.00 31.11 33 ARG A CA 11
ATOM 14462 C C . ARG A 1 34 ? 20.858 4.448 9.365 1.00 55.52 33 ARG A C 11
ATOM 14463 O O . ARG A 1 34 ? 20.699 3.618 8.471 1.00 32.34 33 ARG A O 11
ATOM 14484 N N . GLY A 1 35 ? 22.006 4.598 10.018 1.00 31.53 34 GLY A N 11
ATOM 14485 C CA . GLY A 1 35 ? 23.153 3.768 9.701 1.00 62.53 34 GLY A CA 11
ATOM 14486 C C . GLY A 1 35 ? 23.745 4.091 8.343 1.00 11.12 34 GLY A C 11
ATOM 14487 O O . GLY A 1 35 ? 24.444 3.269 7.751 1.00 14.03 34 GLY A O 11
ATOM 14491 N N . ALA A 1 36 ? 23.463 5.292 7.848 1.00 64.33 35 ALA A N 11
ATOM 14492 C CA . ALA A 1 36 ? 23.973 5.722 6.552 1.00 60.14 35 ALA A CA 11
ATOM 14493 C C . ALA A 1 36 ? 25.454 6.076 6.634 1.00 61.41 35 ALA A C 11
ATOM 14494 O O . ALA A 1 36 ? 26.032 6.124 7.721 1.00 51.13 35 ALA A O 11
ATOM 14501 N N . LEU A 1 37 ? 26.064 6.321 5.480 1.00 52.25 36 LEU A N 11
ATOM 14502 C CA . LEU A 1 37 ? 27.479 6.670 5.421 1.00 41.11 36 LEU A CA 11
ATOM 14503 C C . LEU A 1 37 ? 27.671 8.076 4.862 1.00 55.32 36 LEU A C 11
ATOM 14504 O O . LEU A 1 37 ? 28.690 8.719 5.108 1.00 0.22 36 LEU A O 11
ATOM 14520 N N . ASN A 1 38 ? 26.682 8.548 4.110 1.00 54.24 37 ASN A N 11
ATOM 14521 C CA . ASN A 1 38 ? 26.741 9.879 3.517 1.00 55.51 37 ASN A CA 11
ATOM 14522 C C . ASN A 1 38 ? 27.828 9.952 2.450 1.00 43.05 37 ASN A C 11
ATOM 14523 O O . ASN A 1 38 ? 28.970 9.556 2.684 1.00 1.34 37 ASN A O 11
ATOM 14534 N N . ASP A 1 39 ? 27.466 10.461 1.277 1.00 32.41 38 ASP A N 11
ATOM 14535 C CA . ASP A 1 39 ? 28.411 10.587 0.174 1.00 53.15 38 ASP A CA 11
ATOM 14536 C C . ASP A 1 39 ? 28.900 9.216 -0.283 1.00 12.21 38 ASP A C 11
ATOM 14537 O O . ASP A 1 39 ? 30.054 9.059 -0.681 1.00 60.12 38 ASP A O 11
ATOM 14546 N N . ASP A 1 40 ? 28.015 8.227 -0.221 1.00 52.41 39 ASP A N 11
ATOM 14547 C CA . ASP A 1 40 ? 28.356 6.869 -0.628 1.00 2.20 39 ASP A CA 11
ATOM 14548 C C . ASP A 1 40 ? 27.219 6.239 -1.426 1.00 31.12 39 ASP A C 11
ATOM 14549 O O . ASP A 1 40 ? 27.453 5.464 -2.354 1.00 34.51 39 ASP A O 11
ATOM 14558 N N . LEU A 1 41 ? 25.988 6.576 -1.058 1.00 33.41 40 LEU A N 11
ATOM 14559 C CA . LEU A 1 41 ? 24.813 6.042 -1.738 1.00 71.05 40 LEU A CA 11
ATOM 14560 C C . LEU A 1 41 ? 24.987 6.101 -3.253 1.00 23.53 40 LEU A C 11
ATOM 14561 O O . LEU A 1 41 ? 25.288 7.155 -3.813 1.00 31.24 40 LEU A O 11
ATOM 14577 N N . SER A 1 42 ? 24.795 4.961 -3.910 1.00 14.41 41 SER A N 11
ATOM 14578 C CA . SER A 1 42 ? 24.932 4.883 -5.359 1.00 61.55 41 SER A CA 11
ATOM 14579 C C . SER A 1 42 ? 23.654 4.347 -5.998 1.00 41.41 41 SER A C 11
ATOM 14580 O O . SER A 1 42 ? 23.568 4.207 -7.218 1.00 23.10 41 SER A O 11
ATOM 14588 N N . SER A 1 43 ? 22.663 4.050 -5.164 1.00 13.31 42 SER A N 11
ATOM 14589 C CA . SER A 1 43 ? 21.390 3.527 -5.645 1.00 73.23 42 SER A CA 11
ATOM 14590 C C . SER A 1 43 ? 20.232 4.054 -4.803 1.00 41.41 42 SER A C 11
ATOM 14591 O O . SER A 1 43 ? 20.416 4.447 -3.651 1.00 64.24 42 SER A O 11
ATOM 14599 N N . ALA A 1 44 ? 19.038 4.060 -5.387 1.00 43.42 43 ALA A N 11
ATOM 14600 C CA . ALA A 1 44 ? 17.850 4.537 -4.691 1.00 53.43 43 ALA A CA 11
ATOM 14601 C C . ALA A 1 44 ? 16.580 3.988 -5.333 1.00 42.22 43 ALA A C 11
ATOM 14602 O O . ALA A 1 44 ? 16.232 4.356 -6.455 1.00 71.34 43 ALA A O 11
ATOM 14609 N N . ARG A 1 45 ? 15.893 3.106 -4.615 1.00 2.13 44 ARG A N 11
ATOM 14610 C CA . ARG A 1 45 ? 14.663 2.505 -5.116 1.00 22.12 44 ARG A CA 11
ATOM 14611 C C . ARG A 1 45 ? 13.478 3.445 -4.917 1.00 42.51 44 ARG A C 11
ATOM 14612 O O . ARG A 1 45 ? 13.011 3.644 -3.796 1.00 1.35 44 ARG A O 11
ATOM 14633 N N . VAL A 1 46 ? 12.997 4.022 -6.014 1.00 13.44 45 VAL A N 11
ATOM 14634 C CA . VAL A 1 46 ? 11.866 4.942 -5.960 1.00 61.54 45 VAL A CA 11
ATOM 14635 C C . VAL A 1 46 ? 10.945 4.750 -7.160 1.00 44.24 45 VAL A C 11
ATOM 14636 O O . VAL A 1 46 ? 11.049 5.446 -8.171 1.00 63.41 45 VAL A O 11
ATOM 14649 N N . PRO A 1 47 ? 10.021 3.785 -7.049 1.00 31.12 46 PRO A N 11
ATOM 14650 C CA . PRO A 1 47 ? 9.062 3.480 -8.115 1.00 63.11 46 PRO A CA 11
ATOM 14651 C C . PRO A 1 47 ? 8.028 4.585 -8.298 1.00 52.12 46 PRO A C 11
ATOM 14652 O O . PRO A 1 47 ? 7.963 5.525 -7.506 1.00 43.44 46 PRO A O 11
ATOM 14663 N N . SER A 1 48 ? 7.220 4.465 -9.347 1.00 12.22 47 SER A N 11
ATOM 14664 C CA . SER A 1 48 ? 6.190 5.456 -9.635 1.00 51.45 47 SER A CA 11
ATOM 14665 C C . SER A 1 48 ? 5.333 5.725 -8.402 1.00 21.31 47 SER A C 11
ATOM 14666 O O . SER A 1 48 ? 4.899 4.797 -7.720 1.00 40.21 47 SER A O 11
ATOM 14674 N N . GLY A 1 49 ? 5.094 7.002 -8.122 1.00 12.34 48 GLY A N 11
ATOM 14675 C CA . GLY A 1 49 ? 4.290 7.371 -6.971 1.00 3.32 48 GLY A CA 11
ATOM 14676 C C . GLY A 1 49 ? 5.133 7.843 -5.803 1.00 1.14 48 GLY A C 11
ATOM 14677 O O . GLY A 1 49 ? 4.783 7.617 -4.643 1.00 62.34 48 GLY A O 11
ATOM 14681 N N . LEU A 1 50 ? 6.248 8.499 -6.106 1.00 54.21 49 LEU A N 11
ATOM 14682 C CA . LEU A 1 50 ? 7.145 9.003 -5.072 1.00 14.11 49 LEU A CA 11
ATOM 14683 C C . LEU A 1 50 ? 8.197 9.931 -5.669 1.00 44.21 49 LEU A C 11
ATOM 14684 O O . LEU A 1 50 ? 8.818 9.611 -6.683 1.00 52.22 49 LEU A O 11
ATOM 14700 N N . ARG A 1 51 ? 8.395 11.081 -5.032 1.00 70.13 50 ARG A N 11
ATOM 14701 C CA . ARG A 1 51 ? 9.374 12.055 -5.500 1.00 54.01 50 ARG A CA 11
ATOM 14702 C C . ARG A 1 51 ? 10.414 12.341 -4.421 1.00 41.44 50 ARG A C 11
ATOM 14703 O O . ARG A 1 51 ? 10.072 12.589 -3.264 1.00 64.31 50 ARG A O 11
ATOM 14724 N N . LEU A 1 52 ? 11.685 12.306 -4.808 1.00 35.20 51 LEU A N 11
ATOM 14725 C CA . LEU A 1 52 ? 12.776 12.561 -3.874 1.00 71.02 51 LEU A CA 11
ATOM 14726 C C . LEU A 1 52 ? 13.818 13.485 -4.495 1.00 5.44 51 LEU A C 11
ATOM 14727 O O . LEU A 1 52 ? 13.943 13.564 -5.716 1.00 53.33 51 LEU A O 11
ATOM 14743 N N . GLU A 1 53 ? 14.566 14.181 -3.644 1.00 4.12 52 GLU A N 11
ATOM 14744 C CA . GLU A 1 53 ? 15.599 15.099 -4.110 1.00 24.23 52 GLU A CA 11
ATOM 14745 C C . GLU A 1 53 ? 16.934 14.807 -3.429 1.00 73.12 52 GLU A C 11
ATOM 14746 O O . GLU A 1 53 ? 16.976 14.230 -2.343 1.00 21.33 52 GLU A O 11
ATOM 14758 N N . VAL A 1 54 ? 18.022 15.210 -4.077 1.00 63.31 53 VAL A N 11
ATOM 14759 C CA . VAL A 1 54 ? 19.358 14.992 -3.536 1.00 5.55 53 VAL A CA 11
ATOM 14760 C C . VAL A 1 54 ? 20.063 16.317 -3.264 1.00 22.34 53 VAL A C 11
ATOM 14761 O O . VAL A 1 54 ? 20.077 17.210 -4.110 1.00 43.25 53 VAL A O 11
ATOM 14774 N N . PHE A 1 55 ? 20.648 16.436 -2.076 1.00 40.53 54 PHE A N 11
ATOM 14775 C CA . PHE A 1 55 ? 21.355 17.652 -1.692 1.00 1.45 54 PHE A CA 11
ATOM 14776 C C . PHE A 1 55 ? 22.771 17.332 -1.221 1.00 12.54 54 PHE A C 11
ATOM 14777 O O . PHE A 1 55 ? 22.972 16.872 -0.097 1.00 44.03 54 PHE A O 11
ATOM 14794 N N . GLN A 1 56 ? 23.747 17.580 -2.088 1.00 74.44 55 GLN A N 11
ATOM 14795 C CA . GLN A 1 56 ? 25.143 17.317 -1.762 1.00 62.30 55 GLN A CA 11
ATOM 14796 C C . GLN A 1 56 ? 25.514 17.937 -0.419 1.00 65.01 55 GLN A C 11
ATOM 14797 O O . GLN A 1 56 ? 26.268 17.352 0.359 1.00 4.14 55 GLN A O 11
ATOM 14811 N N . HIS A 1 57 ? 24.981 19.125 -0.154 1.00 14.12 56 HIS A N 11
ATOM 14812 C CA . HIS A 1 57 ? 25.256 19.825 1.096 1.00 51.01 56 HIS A CA 11
ATOM 14813 C C . HIS A 1 57 ? 24.009 19.882 1.973 1.00 31.51 56 HIS A C 11
ATOM 14814 O O . HIS A 1 57 ? 22.910 19.554 1.528 1.00 51.44 56 HIS A O 11
ATOM 14828 N N . ASN A 1 58 ? 24.188 20.298 3.222 1.00 4.14 57 ASN A N 11
ATOM 14829 C CA . ASN A 1 58 ? 23.078 20.396 4.162 1.00 13.05 57 ASN A CA 11
ATOM 14830 C C . ASN A 1 58 ? 22.646 21.848 4.346 1.00 63.15 57 ASN A C 11
ATOM 14831 O O . ASN A 1 58 ? 22.101 22.218 5.385 1.00 64.34 57 ASN A O 11
ATOM 14842 N N . ASN A 1 59 ? 22.894 22.666 3.328 1.00 70.13 58 ASN A N 11
ATOM 14843 C CA . ASN A 1 59 ? 22.531 24.078 3.376 1.00 62.31 58 ASN A CA 11
ATOM 14844 C C . ASN A 1 59 ? 21.923 24.529 2.051 1.00 22.33 58 ASN A C 11
ATOM 14845 O O . ASN A 1 59 ? 21.792 25.725 1.791 1.00 31.05 58 ASN A O 11
ATOM 14856 N N . PHE A 1 60 ? 21.553 23.563 1.217 1.00 21.31 59 PHE A N 11
ATOM 14857 C CA . PHE A 1 60 ? 20.959 23.860 -0.081 1.00 60.31 59 PHE A CA 11
ATOM 14858 C C . PHE A 1 60 ? 21.820 24.850 -0.860 1.00 25.33 59 PHE A C 11
ATOM 14859 O O . PHE A 1 60 ? 21.311 25.652 -1.642 1.00 44.51 59 PHE A O 11
ATOM 14876 N N . LYS A 1 61 ? 23.129 24.787 -0.639 1.00 62.12 60 LYS A N 11
ATOM 14877 C CA . LYS A 1 61 ? 24.064 25.676 -1.319 1.00 72.11 60 LYS A CA 11
ATOM 14878 C C . LYS A 1 61 ? 24.474 25.103 -2.672 1.00 32.52 60 LYS A C 11
ATOM 14879 O O . LYS A 1 61 ? 24.363 25.770 -3.699 1.00 44.32 60 LYS A O 11
ATOM 14898 N N . GLY A 1 62 ? 24.946 23.860 -2.664 1.00 64.33 61 GLY A N 11
ATOM 14899 C CA . GLY A 1 62 ? 25.364 23.217 -3.897 1.00 2.42 61 GLY A CA 11
ATOM 14900 C C . GLY A 1 62 ? 24.221 23.045 -4.877 1.00 31.41 61 GLY A C 11
ATOM 14901 O O . GLY A 1 62 ? 23.187 23.703 -4.759 1.00 23.22 61 GLY A O 11
ATOM 14905 N N . VAL A 1 63 ? 24.406 22.157 -5.849 1.00 41.44 62 VAL A N 11
ATOM 14906 C CA . VAL A 1 63 ? 23.382 21.900 -6.855 1.00 10.22 62 VAL A CA 11
ATOM 14907 C C . VAL A 1 63 ? 22.392 20.845 -6.374 1.00 25.10 62 VAL A C 11
ATOM 14908 O O . VAL A 1 63 ? 22.777 19.722 -6.046 1.00 2.42 62 VAL A O 11
ATOM 14921 N N . ARG A 1 64 ? 21.116 21.213 -6.335 1.00 71.43 63 ARG A N 11
ATOM 14922 C CA . ARG A 1 64 ? 20.070 20.298 -5.894 1.00 24.52 63 ARG A CA 11
ATOM 14923 C C . ARG A 1 64 ? 19.560 19.453 -7.058 1.00 21.24 63 ARG A C 11
ATOM 14924 O O . ARG A 1 64 ? 19.263 19.974 -8.133 1.00 3.03 63 ARG A O 11
ATOM 14945 N N . ASP A 1 65 ? 19.461 18.147 -6.835 1.00 65.11 64 ASP A N 11
ATOM 14946 C CA . ASP A 1 65 ? 18.987 17.230 -7.865 1.00 32.43 64 ASP A CA 11
ATOM 14947 C C . ASP A 1 65 ? 17.560 16.776 -7.572 1.00 71.04 64 ASP A C 11
ATOM 14948 O O . ASP A 1 65 ? 16.972 17.155 -6.559 1.00 42.02 64 ASP A O 11
ATOM 14957 N N . PHE A 1 66 ? 17.008 15.963 -8.467 1.00 51.12 65 PHE A N 11
ATOM 14958 C CA . PHE A 1 66 ? 15.649 15.459 -8.306 1.00 51.35 65 PHE A CA 11
ATOM 14959 C C . PHE A 1 66 ? 15.496 14.090 -8.961 1.00 74.34 65 PHE A C 11
ATOM 14960 O O . PHE A 1 66 ? 15.763 13.925 -10.152 1.00 1.31 65 PHE A O 11
ATOM 14977 N N . TYR A 1 67 ? 15.064 13.110 -8.175 1.00 70.12 66 TYR A N 11
ATOM 14978 C CA . TYR A 1 67 ? 14.878 11.753 -8.677 1.00 13.53 66 TYR A CA 11
ATOM 14979 C C . TYR A 1 67 ? 13.459 11.263 -8.406 1.00 33.31 66 TYR A C 11
ATOM 14980 O O . TYR A 1 67 ? 12.931 11.426 -7.305 1.00 23.50 66 TYR A O 11
ATOM 14998 N N . THR A 1 68 ? 12.845 10.659 -9.419 1.00 53.31 67 THR A N 11
ATOM 14999 C CA . THR A 1 68 ? 11.487 10.144 -9.293 1.00 2.43 67 THR A CA 11
ATOM 15000 C C . THR A 1 68 ? 11.351 8.783 -9.964 1.00 71.32 67 THR A C 11
ATOM 15001 O O . THR A 1 68 ? 10.280 8.427 -10.455 1.00 71.35 67 THR A O 11
ATOM 15012 N N . SER A 1 69 ? 12.443 8.025 -9.981 1.00 75.43 68 SER A N 11
ATOM 15013 C CA . SER A 1 69 ? 12.445 6.702 -10.596 1.00 2.12 68 SER A CA 11
ATOM 15014 C C . SER A 1 69 ? 13.663 5.898 -10.150 1.00 13.25 68 SER A C 11
ATOM 15015 O O . SER A 1 69 ? 14.621 6.451 -9.608 1.00 72.45 68 SER A O 11
ATOM 15023 N N . ASP A 1 70 ? 13.617 4.591 -10.380 1.00 63.24 69 ASP A N 11
ATOM 15024 C CA . ASP A 1 70 ? 14.716 3.709 -10.004 1.00 2.32 69 ASP A CA 11
ATOM 15025 C C . ASP A 1 70 ? 16.046 4.246 -10.523 1.00 42.24 69 ASP A C 11
ATOM 15026 O O . ASP A 1 70 ? 16.351 4.134 -11.710 1.00 54.45 69 ASP A O 11
ATOM 15035 N N . ALA A 1 71 ? 16.834 4.830 -9.626 1.00 52.23 70 ALA A N 11
ATOM 15036 C CA . ALA A 1 71 ? 18.131 5.384 -9.994 1.00 22.41 70 ALA A CA 11
ATOM 15037 C C . ALA A 1 71 ? 19.268 4.537 -9.431 1.00 43.55 70 ALA A C 11
ATOM 15038 O O . ALA A 1 71 ? 19.324 4.276 -8.230 1.00 64.13 70 ALA A O 11
ATOM 15045 N N . ALA A 1 72 ? 20.172 4.112 -10.308 1.00 24.13 71 ALA A N 11
ATOM 15046 C CA . ALA A 1 72 ? 21.309 3.296 -9.898 1.00 12.43 71 ALA A CA 11
ATOM 15047 C C . ALA A 1 72 ? 22.584 4.129 -9.824 1.00 41.13 71 ALA A C 11
ATOM 15048 O O . ALA A 1 72 ? 23.674 3.638 -10.115 1.00 60.33 71 ALA A O 11
ATOM 15055 N N . GLU A 1 73 ? 22.439 5.392 -9.434 1.00 64.25 72 GLU A N 11
ATOM 15056 C CA . GLU A 1 73 ? 23.581 6.292 -9.325 1.00 0.40 72 GLU A CA 11
ATOM 15057 C C . GLU A 1 73 ? 23.154 7.646 -8.764 1.00 64.12 72 GLU A C 11
ATOM 15058 O O . GLU A 1 73 ? 22.481 8.426 -9.439 1.00 44.30 72 GLU A O 11
ATOM 15070 N N . LEU A 1 74 ? 23.550 7.917 -7.525 1.00 51.54 73 LEU A N 11
ATOM 15071 C CA . LEU A 1 74 ? 23.209 9.176 -6.872 1.00 12.40 73 LEU A CA 11
ATOM 15072 C C . LEU A 1 74 ? 23.573 10.365 -7.756 1.00 72.11 73 LEU A C 11
ATOM 15073 O O . LEU A 1 74 ? 24.421 10.256 -8.641 1.00 61.04 73 LEU A O 11
ATOM 15089 N N . SER A 1 75 ? 22.927 11.500 -7.508 1.00 71.14 74 SER A N 11
ATOM 15090 C CA . SER A 1 75 ? 23.181 12.709 -8.283 1.00 23.11 74 SER A CA 11
ATOM 15091 C C . SER A 1 75 ? 24.676 13.005 -8.353 1.00 24.31 74 SER A C 11
ATOM 15092 O O . SER A 1 75 ? 25.291 12.905 -9.415 1.00 20.51 74 SER A O 11
ATOM 15100 N N . ARG A 1 76 ? 25.255 13.370 -7.213 1.00 71.54 75 ARG A N 11
ATOM 15101 C CA . ARG A 1 76 ? 26.677 13.681 -7.144 1.00 44.34 75 ARG A CA 11
ATOM 15102 C C . ARG A 1 76 ? 27.473 12.482 -6.637 1.00 11.34 75 ARG A C 11
ATOM 15103 O O . ARG A 1 76 ? 27.177 11.933 -5.575 1.00 73.45 75 ARG A O 11
ATOM 15124 N N . ASP A 1 77 ? 28.483 12.082 -7.401 1.00 53.23 76 ASP A N 11
ATOM 15125 C CA . ASP A 1 77 ? 29.321 10.949 -7.029 1.00 63.30 76 ASP A CA 11
ATOM 15126 C C . ASP A 1 77 ? 29.873 11.122 -5.617 1.00 63.44 76 ASP A C 11
ATOM 15127 O O . ASP A 1 77 ? 30.683 12.012 -5.362 1.00 23.40 76 ASP A O 11
ATOM 15136 N N . ASN A 1 78 ? 29.428 10.265 -4.704 1.00 71.23 77 ASN A N 11
ATOM 15137 C CA . ASN A 1 78 ? 29.876 10.324 -3.318 1.00 21.13 77 ASN A CA 11
ATOM 15138 C C . ASN A 1 78 ? 29.763 11.743 -2.770 1.00 0.25 77 ASN A C 11
ATOM 15139 O O . ASN A 1 78 ? 30.766 12.368 -2.424 1.00 20.11 77 ASN A O 11
ATOM 15150 N N . ASP A 1 79 ? 28.536 12.246 -2.693 1.00 33.44 78 ASP A N 11
ATOM 15151 C CA . ASP A 1 79 ? 28.291 13.591 -2.185 1.00 35.51 78 ASP A CA 11
ATOM 15152 C C . ASP A 1 79 ? 26.796 13.839 -2.003 1.00 24.44 78 ASP A C 11
ATOM 15153 O O . ASP A 1 79 ? 26.149 14.444 -2.856 1.00 42.51 78 ASP A O 11
ATOM 15162 N N . ALA A 1 80 ? 26.255 13.365 -0.885 1.00 61.01 79 ALA A N 11
ATOM 15163 C CA . ALA A 1 80 ? 24.838 13.536 -0.591 1.00 11.15 79 ALA A CA 11
ATOM 15164 C C . ALA A 1 80 ? 24.613 13.789 0.896 1.00 11.43 79 ALA A C 11
ATOM 15165 O O . ALA A 1 80 ? 24.268 12.876 1.646 1.00 13.20 79 ALA A O 11
ATOM 15172 N N . SER A 1 81 ? 24.811 15.035 1.316 1.00 23.24 80 SER A N 11
ATOM 15173 C CA . SER A 1 81 ? 24.634 15.407 2.715 1.00 23.02 80 SER A CA 11
ATOM 15174 C C . SER A 1 81 ? 23.171 15.282 3.130 1.00 64.23 80 SER A C 11
ATOM 15175 O O . SER A 1 81 ? 22.816 14.429 3.943 1.00 71.55 80 SER A O 11
ATOM 15183 N N . SER A 1 82 ? 22.327 16.139 2.565 1.00 44.24 81 SER A N 11
ATOM 15184 C CA . SER A 1 82 ? 20.903 16.128 2.877 1.00 1.34 81 SER A CA 11
ATOM 15185 C C . SER A 1 82 ? 20.097 15.550 1.718 1.00 12.24 81 SER A C 11
ATOM 15186 O O . SER A 1 82 ? 20.554 15.535 0.575 1.00 20.14 81 SER A O 11
ATOM 15194 N N . VAL A 1 83 ? 18.893 15.075 2.022 1.00 21.11 82 VAL A N 11
ATOM 15195 C CA . VAL A 1 83 ? 18.021 14.496 1.007 1.00 41.31 82 VAL A CA 11
ATOM 15196 C C . VAL A 1 83 ? 16.557 14.807 1.298 1.00 22.10 82 VAL A C 11
ATOM 15197 O O . VAL A 1 83 ? 16.206 15.207 2.408 1.00 51.31 82 VAL A O 11
ATOM 15210 N N . ARG A 1 84 ? 15.707 14.619 0.294 1.00 42.01 83 ARG A N 11
ATOM 15211 C CA . ARG A 1 84 ? 14.280 14.880 0.442 1.00 64.22 83 ARG A CA 11
ATOM 15212 C C . ARG A 1 84 ? 13.455 13.736 -0.141 1.00 44.34 83 ARG A C 11
ATOM 15213 O O . ARG A 1 84 ? 13.765 13.218 -1.214 1.00 72.23 83 ARG A O 11
ATOM 15234 N N . VAL A 1 85 ? 12.404 13.348 0.573 1.00 21.51 84 VAL A N 11
ATOM 15235 C CA . VAL A 1 85 ? 11.534 12.266 0.127 1.00 40.13 84 VAL A CA 11
ATOM 15236 C C . VAL A 1 85 ? 10.066 12.625 0.325 1.00 74.31 84 VAL A C 11
ATOM 15237 O O . VAL A 1 85 ? 9.687 13.189 1.351 1.00 32.24 84 VAL A O 11
ATOM 15250 N N . SER A 1 86 ? 9.242 12.293 -0.665 1.00 3.15 85 SER A N 11
ATOM 15251 C CA . SER A 1 86 ? 7.815 12.583 -0.601 1.00 13.23 85 SER A CA 11
ATOM 15252 C C . SER A 1 86 ? 7.038 11.704 -1.576 1.00 34.45 85 SER A C 11
ATOM 15253 O O . SER A 1 86 ? 7.623 11.013 -2.410 1.00 1.20 85 SER A O 11
ATOM 15261 N N . LYS A 1 87 ? 5.714 11.734 -1.464 1.00 31.14 86 LYS A N 11
ATOM 15262 C CA . LYS A 1 87 ? 4.854 10.942 -2.334 1.00 73.44 86 LYS A CA 11
ATOM 15263 C C . LYS A 1 87 ? 4.203 11.818 -3.400 1.00 32.12 86 LYS A C 11
ATOM 15264 O O . LYS A 1 87 ? 3.434 12.726 -3.085 1.00 3.11 86 LYS A O 11
ATOM 15283 N N . MET A 1 88 ? 4.515 11.538 -4.661 1.00 53.30 87 MET A N 11
ATOM 15284 C CA . MET A 1 88 ? 3.957 12.300 -5.773 1.00 2.24 87 MET A CA 11
ATOM 15285 C C . MET A 1 88 ? 2.539 11.838 -6.091 1.00 13.41 87 MET A C 11
ATOM 15286 O O . MET A 1 88 ? 1.576 12.579 -5.891 1.00 45.04 87 MET A O 11
ATOM 15300 N N . GLU A 1 89 ? 2.418 10.611 -6.587 1.00 32.12 88 GLU A N 11
ATOM 15301 C CA . GLU A 1 89 ? 1.116 10.053 -6.933 1.00 61.43 88 GLU A CA 11
ATOM 15302 C C . GLU A 1 89 ? 0.510 9.309 -5.747 1.00 32.32 88 GLU A C 11
ATOM 15303 O O . GLU A 1 89 ? 0.030 8.183 -5.884 1.00 24.42 88 GLU A O 11
ATOM 15315 N N . THR A 1 90 ? 0.535 9.946 -4.580 1.00 41.35 89 THR A N 11
ATOM 15316 C CA . THR A 1 90 ? -0.010 9.346 -3.369 1.00 64.13 89 THR A CA 11
ATOM 15317 C C . THR A 1 90 ? -1.478 8.979 -3.550 1.00 12.32 89 THR A C 11
ATOM 15318 O O . THR A 1 90 ? -1.995 8.090 -2.872 1.00 53.34 89 THR A O 11
ATOM 15329 N N . THR A 1 91 ? -2.147 9.669 -4.469 1.00 11.35 90 THR A N 11
ATOM 15330 C CA . THR A 1 91 ? -3.557 9.417 -4.738 1.00 21.51 90 THR A CA 11
ATOM 15331 C C . THR A 1 91 ? -3.728 8.384 -5.846 1.00 74.20 90 THR A C 11
ATOM 15332 O O . THR A 1 91 ? -2.755 7.794 -6.314 1.00 12.24 90 THR A O 11
ATOM 15343 N N . ASN A 1 92 ? -4.972 8.170 -6.262 1.00 54.43 91 ASN A N 11
ATOM 15344 C CA . ASN A 1 92 ? -5.271 7.208 -7.317 1.00 30.04 91 ASN A CA 11
ATOM 15345 C C . ASN A 1 92 ? -6.690 7.400 -7.843 1.00 12.24 91 ASN A C 11
ATOM 15346 O O . ASN A 1 92 ? -7.044 8.477 -8.323 1.00 21.23 91 ASN A O 11
ATOM 15357 N N . GLY A 1 2 ? -0.366 -1.485 -0.815 1.00 71.10 1 GLY A N 12
ATOM 15358 C CA . GLY A 1 2 ? 0.372 -0.558 0.022 1.00 1.41 1 GLY A CA 12
ATOM 15359 C C . GLY A 1 2 ? 1.642 -0.063 -0.641 1.00 24.13 1 GLY A C 12
ATOM 15360 O O . GLY A 1 2 ? 1.592 0.600 -1.676 1.00 73.10 1 GLY A O 12
ATOM 15364 N N . GLU A 1 3 ? 2.785 -0.385 -0.042 1.00 33.13 2 GLU A N 12
ATOM 15365 C CA . GLU A 1 3 ? 4.073 0.034 -0.580 1.00 64.23 2 GLU A CA 12
ATOM 15366 C C . GLU A 1 3 ? 4.115 1.546 -0.777 1.00 41.43 2 GLU A C 12
ATOM 15367 O O . GLU A 1 3 ? 3.804 2.053 -1.855 1.00 74.35 2 GLU A O 12
ATOM 15379 N N . LYS A 1 4 ? 4.502 2.263 0.273 1.00 53.35 3 LYS A N 12
ATOM 15380 C CA . LYS A 1 4 ? 4.586 3.718 0.217 1.00 35.13 3 LYS A CA 12
ATOM 15381 C C . LYS A 1 4 ? 5.868 4.214 0.878 1.00 53.53 3 LYS A C 12
ATOM 15382 O O . LYS A 1 4 ? 5.832 5.074 1.759 1.00 23.33 3 LYS A O 12
ATOM 15401 N N . THR A 1 5 ? 7.001 3.669 0.445 1.00 15.40 4 THR A N 12
ATOM 15402 C CA . THR A 1 5 ? 8.294 4.057 0.994 1.00 53.21 4 THR A CA 12
ATOM 15403 C C . THR A 1 5 ? 9.383 3.999 -0.071 1.00 52.02 4 THR A C 12
ATOM 15404 O O . THR A 1 5 ? 9.143 3.559 -1.196 1.00 14.33 4 THR A O 12
ATOM 15415 N N . VAL A 1 6 ? 10.582 4.445 0.290 1.00 32.11 5 VAL A N 12
ATOM 15416 C CA . VAL A 1 6 ? 11.709 4.442 -0.635 1.00 21.24 5 VAL A CA 12
ATOM 15417 C C . VAL A 1 6 ? 12.825 3.530 -0.138 1.00 30.44 5 VAL A C 12
ATOM 15418 O O . VAL A 1 6 ? 13.064 3.421 1.065 1.00 5.22 5 VAL A O 12
ATOM 15431 N N . LYS A 1 7 ? 13.506 2.875 -1.072 1.00 23.44 6 LYS A N 12
ATOM 15432 C CA . LYS A 1 7 ? 14.599 1.972 -0.730 1.00 63.04 6 LYS A CA 12
ATOM 15433 C C . LYS A 1 7 ? 15.925 2.491 -1.278 1.00 11.42 6 LYS A C 12
ATOM 15434 O O . LYS A 1 7 ? 16.086 2.657 -2.488 1.00 3.54 6 LYS A O 12
ATOM 15453 N N . LEU A 1 8 ? 16.871 2.745 -0.381 1.00 4.01 7 LEU A N 12
ATOM 15454 C CA . LEU A 1 8 ? 18.184 3.244 -0.774 1.00 44.24 7 LEU A CA 12
ATOM 15455 C C . LEU A 1 8 ? 19.279 2.247 -0.407 1.00 13.34 7 LEU A C 12
ATOM 15456 O O . LEU A 1 8 ? 19.244 1.638 0.663 1.00 53.21 7 LEU A O 12
ATOM 15472 N N . TYR A 1 9 ? 20.250 2.087 -1.298 1.00 41.53 8 TYR A N 12
ATOM 15473 C CA . TYR A 1 9 ? 21.355 1.164 -1.068 1.00 10.42 8 TYR A CA 12
ATOM 15474 C C . TYR A 1 9 ? 22.692 1.825 -1.388 1.00 5.05 8 TYR A C 12
ATOM 15475 O O . TYR A 1 9 ? 22.794 2.629 -2.313 1.00 53.24 8 TYR A O 12
ATOM 15493 N N . GLU A 1 10 ? 23.716 1.478 -0.614 1.00 4.12 9 GLU A N 12
ATOM 15494 C CA . GLU A 1 10 ? 25.048 2.037 -0.814 1.00 41.31 9 GLU A CA 12
ATOM 15495 C C . GLU A 1 10 ? 25.725 1.409 -2.029 1.00 11.01 9 GLU A C 12
ATOM 15496 O O . GLU A 1 10 ? 26.477 2.070 -2.745 1.00 4.22 9 GLU A O 12
ATOM 15508 N N . ASP A 1 11 ? 25.452 0.129 -2.254 1.00 62.42 10 ASP A N 12
ATOM 15509 C CA . ASP A 1 11 ? 26.034 -0.590 -3.382 1.00 73.11 10 ASP A CA 12
ATOM 15510 C C . ASP A 1 11 ? 25.169 -0.435 -4.629 1.00 71.12 10 ASP A C 12
ATOM 15511 O O . ASP A 1 11 ? 23.944 -0.339 -4.541 1.00 63.15 10 ASP A O 12
ATOM 15520 N N . THR A 1 12 ? 25.814 -0.410 -5.791 1.00 61.34 11 THR A N 12
ATOM 15521 C CA . THR A 1 12 ? 25.105 -0.265 -7.056 1.00 41.43 11 THR A CA 12
ATOM 15522 C C . THR A 1 12 ? 24.066 -1.365 -7.234 1.00 33.51 11 THR A C 12
ATOM 15523 O O . THR A 1 12 ? 24.047 -2.342 -6.484 1.00 34.10 11 THR A O 12
ATOM 15534 N N . HIS A 1 13 ? 23.202 -1.202 -8.231 1.00 61.32 12 HIS A N 12
ATOM 15535 C CA . HIS A 1 13 ? 22.160 -2.184 -8.508 1.00 75.20 12 HIS A CA 12
ATOM 15536 C C . HIS A 1 13 ? 21.150 -2.242 -7.365 1.00 42.34 12 HIS A C 12
ATOM 15537 O O . HIS A 1 13 ? 20.086 -1.627 -7.432 1.00 54.33 12 HIS A O 12
ATOM 15551 N N . PHE A 1 14 ? 21.491 -2.985 -6.318 1.00 4.32 13 PHE A N 12
ATOM 15552 C CA . PHE A 1 14 ? 20.614 -3.124 -5.161 1.00 63.01 13 PHE A CA 12
ATOM 15553 C C . PHE A 1 14 ? 21.303 -3.908 -4.048 1.00 34.41 13 PHE A C 12
ATOM 15554 O O . PHE A 1 14 ? 20.650 -4.596 -3.262 1.00 65.43 13 PHE A O 12
ATOM 15571 N N . LYS A 1 15 ? 22.625 -3.800 -3.987 1.00 65.20 14 LYS A N 12
ATOM 15572 C CA . LYS A 1 15 ? 23.405 -4.498 -2.971 1.00 13.41 14 LYS A CA 12
ATOM 15573 C C . LYS A 1 15 ? 23.771 -3.558 -1.826 1.00 62.15 14 LYS A C 12
ATOM 15574 O O . LYS A 1 15 ? 23.545 -2.351 -1.904 1.00 75.43 14 LYS A O 12
ATOM 15593 N N . GLY A 1 16 ? 24.341 -4.120 -0.764 1.00 73.14 15 GLY A N 12
ATOM 15594 C CA . GLY A 1 16 ? 24.731 -3.317 0.380 1.00 34.40 15 GLY A CA 12
ATOM 15595 C C . GLY A 1 16 ? 23.586 -3.093 1.348 1.00 54.44 15 GLY A C 12
ATOM 15596 O O . GLY A 1 16 ? 22.501 -3.650 1.177 1.00 50.41 15 GLY A O 12
ATOM 15600 N N . TYR A 1 17 ? 23.827 -2.276 2.367 1.00 14.20 16 TYR A N 12
ATOM 15601 C CA . TYR A 1 17 ? 22.808 -1.982 3.368 1.00 22.03 16 TYR A CA 12
ATOM 15602 C C . TYR A 1 17 ? 21.619 -1.261 2.741 1.00 43.24 16 TYR A C 12
ATOM 15603 O O . TYR A 1 17 ? 21.753 -0.601 1.710 1.00 12.53 16 TYR A O 12
ATOM 15621 N N . SER A 1 18 ? 20.456 -1.392 3.371 1.00 42.05 17 SER A N 12
ATOM 15622 C CA . SER A 1 18 ? 19.242 -0.756 2.874 1.00 73.15 17 SER A CA 12
ATOM 15623 C C . SER A 1 18 ? 18.713 0.264 3.877 1.00 11.12 17 SER A C 12
ATOM 15624 O O . SER A 1 18 ? 18.773 0.050 5.088 1.00 25.00 17 SER A O 12
ATOM 15632 N N . VAL A 1 19 ? 18.194 1.375 3.364 1.00 11.24 18 VAL A N 12
ATOM 15633 C CA . VAL A 1 19 ? 17.653 2.429 4.214 1.00 11.31 18 VAL A CA 12
ATOM 15634 C C . VAL A 1 19 ? 16.345 2.973 3.650 1.00 31.32 18 VAL A C 12
ATOM 15635 O O . VAL A 1 19 ? 16.223 3.199 2.447 1.00 64.22 18 VAL A O 12
ATOM 15648 N N . GLU A 1 20 ? 15.369 3.180 4.529 1.00 50.53 19 GLU A N 12
ATOM 15649 C CA . GLU A 1 20 ? 14.069 3.698 4.117 1.00 21.53 19 GLU A CA 12
ATOM 15650 C C . GLU A 1 20 ? 13.810 5.069 4.733 1.00 15.42 19 GLU A C 12
ATOM 15651 O O . GLU A 1 20 ? 14.194 5.334 5.873 1.00 31.42 19 GLU A O 12
ATOM 15663 N N . LEU A 1 21 ? 13.156 5.939 3.971 1.00 14.12 20 LEU A N 12
ATOM 15664 C CA . LEU A 1 21 ? 12.844 7.285 4.440 1.00 23.25 20 LEU A CA 12
ATOM 15665 C C . LEU A 1 21 ? 11.520 7.771 3.860 1.00 2.22 20 LEU A C 12
ATOM 15666 O O . LEU A 1 21 ? 11.435 8.183 2.703 1.00 62.41 20 LEU A O 12
ATOM 15682 N N . PRO A 1 22 ? 10.461 7.726 4.682 1.00 23.23 21 PRO A N 12
ATOM 15683 C CA . PRO A 1 22 ? 9.122 8.161 4.273 1.00 24.42 21 PRO A CA 12
ATOM 15684 C C . PRO A 1 22 ? 9.036 9.671 4.086 1.00 53.44 21 PRO A C 12
ATOM 15685 O O . PRO A 1 22 ? 9.998 10.395 4.342 1.00 13.35 21 PRO A O 12
ATOM 15696 N N . VAL A 1 23 ? 7.876 10.142 3.636 1.00 24.23 22 VAL A N 12
ATOM 15697 C CA . VAL A 1 23 ? 7.664 11.567 3.416 1.00 54.22 22 VAL A CA 12
ATOM 15698 C C . VAL A 1 23 ? 8.346 12.398 4.496 1.00 4.41 22 VAL A C 12
ATOM 15699 O O . VAL A 1 23 ? 8.022 12.287 5.678 1.00 65.43 22 VAL A O 12
ATOM 15712 N N . GLY A 1 24 ? 9.294 13.234 4.082 1.00 63.21 23 GLY A N 12
ATOM 15713 C CA . GLY A 1 24 ? 10.008 14.073 5.027 1.00 63.34 23 GLY A CA 12
ATOM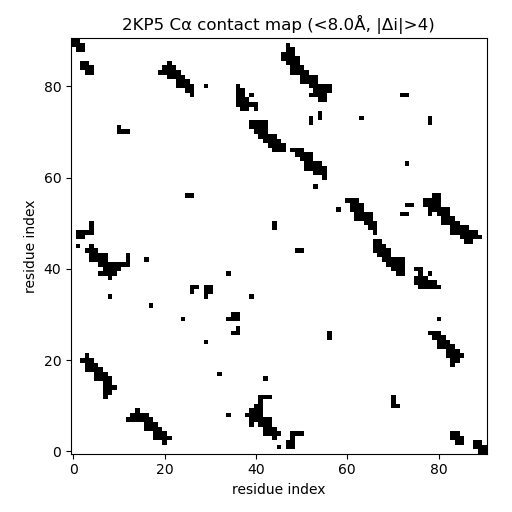 15714 C C . GLY A 1 24 ? 11.392 14.451 4.536 1.00 54.12 23 GLY A C 12
ATOM 15715 O O . GLY A 1 24 ? 11.829 13.995 3.480 1.00 63.55 23 GLY A O 12
ATOM 15719 N N . ASP A 1 25 ? 12.081 15.289 5.302 1.00 31.24 24 ASP A N 12
ATOM 15720 C CA . ASP A 1 25 ? 13.423 15.729 4.939 1.00 11.34 24 ASP A CA 12
ATOM 15721 C C . ASP A 1 25 ? 14.445 15.265 5.972 1.00 63.42 24 ASP A C 12
ATOM 15722 O O . ASP A 1 25 ? 14.164 15.238 7.170 1.00 22.32 24 ASP A O 12
ATOM 15731 N N . TYR A 1 26 ? 15.631 14.899 5.499 1.00 64.31 25 TYR A N 12
ATOM 15732 C CA . TYR A 1 26 ? 16.695 14.431 6.380 1.00 13.44 25 TYR A CA 12
ATOM 15733 C C . TYR A 1 26 ? 17.999 15.172 6.101 1.00 70.23 25 TYR A C 12
ATOM 15734 O O . TYR A 1 26 ? 18.383 15.361 4.947 1.00 10.35 25 TYR A O 12
ATOM 15752 N N . ASN A 1 27 ? 18.676 15.588 7.166 1.00 32.33 26 ASN A N 12
ATOM 15753 C CA . ASN A 1 27 ? 19.938 16.308 7.037 1.00 34.51 26 ASN A CA 12
ATOM 15754 C C . ASN A 1 27 ? 21.123 15.360 7.197 1.00 40.52 26 ASN A C 12
ATOM 15755 O O . ASN A 1 27 ? 20.959 14.140 7.210 1.00 62.31 26 ASN A O 12
ATOM 15766 N N . LEU A 1 28 ? 22.317 15.931 7.319 1.00 75.14 27 LEU A N 12
ATOM 15767 C CA . LEU A 1 28 ? 23.531 15.138 7.478 1.00 13.15 27 LEU A CA 12
ATOM 15768 C C . LEU A 1 28 ? 23.445 14.255 8.719 1.00 71.30 27 LEU A C 12
ATOM 15769 O O . LEU A 1 28 ? 23.796 13.076 8.679 1.00 33.50 27 LEU A O 12
ATOM 15785 N N . SER A 1 29 ? 22.974 14.833 9.819 1.00 21.24 28 SER A N 12
ATOM 15786 C CA . SER A 1 29 ? 22.843 14.099 11.072 1.00 23.45 28 SER A CA 12
ATOM 15787 C C . SER A 1 29 ? 21.724 13.066 10.983 1.00 62.54 28 SER A C 12
ATOM 15788 O O . SER A 1 29 ? 21.818 11.981 11.556 1.00 23.45 28 SER A O 12
ATOM 15796 N N . SER A 1 30 ? 20.665 13.411 10.258 1.00 40.42 29 SER A N 12
ATOM 15797 C CA . SER A 1 30 ? 19.525 12.517 10.095 1.00 61.31 29 SER A CA 12
ATOM 15798 C C . SER A 1 30 ? 19.922 11.268 9.313 1.00 11.10 29 SER A C 12
ATOM 15799 O O . SER A 1 30 ? 19.347 10.195 9.500 1.00 11.04 29 SER A O 12
ATOM 15807 N N . LEU A 1 31 ? 20.908 11.416 8.436 1.00 45.02 30 LEU A N 12
ATOM 15808 C CA . LEU A 1 31 ? 21.384 10.301 7.624 1.00 11.10 30 LEU A CA 12
ATOM 15809 C C . LEU A 1 31 ? 21.937 9.184 8.503 1.00 35.04 30 LEU A C 12
ATOM 15810 O O . LEU A 1 31 ? 21.596 8.014 8.325 1.00 52.22 30 LEU A O 12
ATOM 15826 N N . ILE A 1 32 ? 22.789 9.553 9.454 1.00 72.24 31 ILE A N 12
ATOM 15827 C CA . ILE A 1 32 ? 23.385 8.582 10.363 1.00 44.13 31 ILE A CA 12
ATOM 15828 C C . ILE A 1 32 ? 22.404 8.180 11.459 1.00 45.40 31 ILE A C 12
ATOM 15829 O O . ILE A 1 32 ? 22.481 7.078 12.001 1.00 20.02 31 ILE A O 12
ATOM 15845 N N . SER A 1 33 ? 21.482 9.082 11.779 1.00 33.13 32 SER A N 12
ATOM 15846 C CA . SER A 1 33 ? 20.486 8.823 12.812 1.00 31.44 32 SER A CA 12
ATOM 15847 C C . SER A 1 33 ? 19.545 7.698 12.390 1.00 1.22 32 SER A C 12
ATOM 15848 O O . SER A 1 33 ? 18.946 7.027 13.230 1.00 14.34 32 SER A O 12
ATOM 15856 N N . ARG A 1 34 ? 19.421 7.499 11.082 1.00 21.10 33 ARG A N 12
ATOM 15857 C CA . ARG A 1 34 ? 18.553 6.457 10.547 1.00 52.32 33 ARG A CA 12
ATOM 15858 C C . ARG A 1 34 ? 19.367 5.245 10.103 1.00 1.44 33 ARG A C 12
ATOM 15859 O O . ARG A 1 34 ? 18.869 4.378 9.388 1.00 74.14 33 ARG A O 12
ATOM 15880 N N . GLY A 1 35 ? 20.624 5.193 10.534 1.00 41.50 34 GLY A N 12
ATOM 15881 C CA . GLY A 1 35 ? 21.487 4.085 10.171 1.00 63.10 34 GLY A CA 12
ATOM 15882 C C . GLY A 1 35 ? 21.908 4.130 8.715 1.00 32.04 34 GLY A C 12
ATOM 15883 O O . GLY A 1 35 ? 21.981 3.097 8.051 1.00 21.42 34 GLY A O 12
ATOM 15887 N N . ALA A 1 36 ? 22.183 5.331 8.218 1.00 43.04 35 ALA A N 12
ATOM 15888 C CA . ALA A 1 36 ? 22.599 5.507 6.831 1.00 32.55 35 ALA A CA 12
ATOM 15889 C C . ALA A 1 36 ? 23.824 6.409 6.736 1.00 40.23 35 ALA A C 12
ATOM 15890 O O . ALA A 1 36 ? 24.311 6.922 7.745 1.00 74.05 35 ALA A O 12
ATOM 15897 N N . LEU A 1 37 ? 24.319 6.599 5.518 1.00 42.32 36 LEU A N 12
ATOM 15898 C CA . LEU A 1 37 ? 25.489 7.440 5.290 1.00 2.42 36 LEU A CA 12
ATOM 15899 C C . LEU A 1 37 ? 25.162 8.581 4.332 1.00 71.12 36 LEU A C 12
ATOM 15900 O O . LEU A 1 37 ? 24.031 8.706 3.863 1.00 23.24 36 LEU A O 12
ATOM 15916 N N . ASN A 1 38 ? 26.160 9.410 4.043 1.00 23.54 37 ASN A N 12
ATOM 15917 C CA . ASN A 1 38 ? 25.979 10.539 3.139 1.00 12.20 37 ASN A CA 12
ATOM 15918 C C . ASN A 1 38 ? 26.768 10.336 1.849 1.00 22.14 37 ASN A C 12
ATOM 15919 O O . ASN A 1 38 ? 26.190 10.162 0.776 1.00 21.25 37 ASN A O 12
ATOM 15930 N N . ASP A 1 39 ? 28.092 10.359 1.963 1.00 74.24 38 ASP A N 12
ATOM 15931 C CA . ASP A 1 39 ? 28.961 10.175 0.806 1.00 2.34 38 ASP A CA 12
ATOM 15932 C C . ASP A 1 39 ? 29.286 8.699 0.600 1.00 50.24 38 ASP A C 12
ATOM 15933 O O . ASP A 1 39 ? 30.322 8.212 1.052 1.00 20.12 38 ASP A O 12
ATOM 15942 N N . ASP A 1 40 ? 28.394 7.993 -0.086 1.00 33.13 39 ASP A N 12
ATOM 15943 C CA . ASP A 1 40 ? 28.585 6.572 -0.353 1.00 0.13 39 ASP A CA 12
ATOM 15944 C C . ASP A 1 40 ? 27.405 6.002 -1.134 1.00 43.21 39 ASP A C 12
ATOM 15945 O O . ASP A 1 40 ? 27.569 5.101 -1.957 1.00 64.14 39 ASP A O 12
ATOM 15954 N N . LEU A 1 41 ? 26.216 6.533 -0.870 1.00 62.53 40 LEU A N 12
ATOM 15955 C CA . LEU A 1 41 ? 25.008 6.076 -1.548 1.00 54.30 40 LEU A CA 12
ATOM 15956 C C . LEU A 1 41 ? 25.213 6.036 -3.059 1.00 12.11 40 LEU A C 12
ATOM 15957 O O . LEU A 1 41 ? 25.538 7.049 -3.678 1.00 60.14 40 LEU A O 12
ATOM 15973 N N . SER A 1 42 ? 25.018 4.860 -3.646 1.00 64.33 41 SER A N 12
ATOM 15974 C CA . SER A 1 42 ? 25.184 4.687 -5.085 1.00 34.02 41 SER A CA 12
ATOM 15975 C C . SER A 1 42 ? 23.958 4.015 -5.696 1.00 33.24 41 SER A C 12
ATOM 15976 O O . SER A 1 42 ? 23.906 3.770 -6.901 1.00 1.31 41 SER A O 12
ATOM 15984 N N . SER A 1 43 ? 22.972 3.719 -4.854 1.00 63.52 42 SER A N 12
ATOM 15985 C CA . SER A 1 43 ? 21.747 3.071 -5.309 1.00 44.01 42 SER A CA 12
ATOM 15986 C C . SER A 1 43 ? 20.528 3.661 -4.607 1.00 41.12 42 SER A C 12
ATOM 15987 O O . SER A 1 43 ? 20.529 3.849 -3.391 1.00 72.10 42 SER A O 12
ATOM 15995 N N . ALA A 1 44 ? 19.489 3.951 -5.384 1.00 2.44 43 ALA A N 12
ATOM 15996 C CA . ALA A 1 44 ? 18.262 4.518 -4.838 1.00 3.24 43 ALA A CA 12
ATOM 15997 C C . ALA A 1 44 ? 17.062 4.176 -5.714 1.00 1.11 43 ALA A C 12
ATOM 15998 O O . ALA A 1 44 ? 16.944 4.662 -6.839 1.00 2.43 43 ALA A O 12
ATOM 16005 N N . ARG A 1 45 ? 16.174 3.336 -5.192 1.00 3.22 44 ARG A N 12
ATOM 16006 C CA . ARG A 1 45 ? 14.984 2.928 -5.928 1.00 21.20 44 ARG A CA 12
ATOM 16007 C C . ARG A 1 45 ? 13.717 3.365 -5.199 1.00 0.40 44 ARG A C 12
ATOM 16008 O O . ARG A 1 45 ? 13.604 3.213 -3.983 1.00 11.14 44 ARG A O 12
ATOM 16029 N N . VAL A 1 46 ? 12.766 3.911 -5.951 1.00 20.50 45 VAL A N 12
ATOM 16030 C CA . VAL A 1 46 ? 11.507 4.370 -5.377 1.00 71.11 45 VAL A CA 12
ATOM 16031 C C . VAL A 1 46 ? 10.317 3.861 -6.184 1.00 4.33 45 VAL A C 12
ATOM 16032 O O . VAL A 1 46 ? 10.407 3.630 -7.390 1.00 33.04 45 VAL A O 12
ATOM 16045 N N . PRO A 1 47 ? 9.175 3.683 -5.504 1.00 73.23 46 PRO A N 12
ATOM 16046 C CA . PRO A 1 47 ? 7.944 3.201 -6.138 1.00 60.41 46 PRO A CA 12
ATOM 16047 C C . PRO A 1 47 ? 7.336 4.232 -7.083 1.00 31.24 46 PRO A C 12
ATOM 16048 O O . PRO A 1 47 ? 7.832 5.352 -7.196 1.00 44.33 46 PRO A O 12
ATOM 16059 N N . SER A 1 48 ? 6.258 3.846 -7.758 1.00 21.11 47 SER A N 12
ATOM 16060 C CA . SER A 1 48 ? 5.584 4.736 -8.695 1.00 40.45 47 SER A CA 12
ATOM 16061 C C . SER A 1 48 ? 4.699 5.735 -7.956 1.00 1.04 47 SER A C 12
ATOM 16062 O O . SER A 1 48 ? 3.708 5.359 -7.331 1.00 3.45 47 SER A O 12
ATOM 16070 N N . GLY A 1 49 ? 5.065 7.011 -8.032 1.00 24.01 48 GLY A N 12
ATOM 16071 C CA . GLY A 1 49 ? 4.295 8.045 -7.365 1.00 64.15 48 GLY A CA 12
ATOM 16072 C C . GLY A 1 49 ? 5.051 8.679 -6.215 1.00 12.44 48 GLY A C 12
ATOM 16073 O O . GLY A 1 49 ? 4.453 9.315 -5.345 1.00 42.43 48 GLY A O 12
ATOM 16077 N N . LEU A 1 50 ? 6.368 8.506 -6.206 1.00 72.14 49 LEU A N 12
ATOM 16078 C CA . LEU A 1 50 ? 7.207 9.065 -5.152 1.00 54.20 49 LEU A CA 12
ATOM 16079 C C . LEU A 1 50 ? 8.301 9.950 -5.739 1.00 44.32 49 LEU A C 12
ATOM 16080 O O . LEU A 1 50 ? 8.976 9.568 -6.696 1.00 13.42 49 LEU A O 12
ATOM 16096 N N . ARG A 1 51 ? 8.474 11.133 -5.158 1.00 53.35 50 ARG A N 12
ATOM 16097 C CA . ARG A 1 51 ? 9.487 12.072 -5.624 1.00 4.35 50 ARG A CA 12
ATOM 16098 C C . ARG A 1 51 ? 10.522 12.339 -4.534 1.00 62.32 50 ARG A C 12
ATOM 16099 O O . ARG A 1 51 ? 10.202 12.335 -3.345 1.00 3.23 50 ARG A O 12
ATOM 16120 N N . LEU A 1 52 ? 11.763 12.569 -4.948 1.00 62.12 51 LEU A N 12
ATOM 16121 C CA . LEU A 1 52 ? 12.846 12.837 -4.008 1.00 61.11 51 LEU A CA 12
ATOM 16122 C C . LEU A 1 52 ? 13.844 13.830 -4.595 1.00 55.42 51 LEU A C 12
ATOM 16123 O O . LEU A 1 52 ? 13.958 13.962 -5.813 1.00 42.22 51 LEU A O 12
ATOM 16139 N N . GLU A 1 53 ? 14.564 14.525 -3.720 1.00 51.11 52 GLU A N 12
ATOM 16140 C CA . GLU A 1 53 ? 15.553 15.505 -4.153 1.00 52.40 52 GLU A CA 12
ATOM 16141 C C . GLU A 1 53 ? 16.823 15.405 -3.313 1.00 34.22 52 GLU A C 12
ATOM 16142 O O . GLU A 1 53 ? 16.776 15.485 -2.085 1.00 43.52 52 GLU A O 12
ATOM 16154 N N . VAL A 1 54 ? 17.957 15.227 -3.984 1.00 15.35 53 VAL A N 12
ATOM 16155 C CA . VAL A 1 54 ? 19.240 15.116 -3.300 1.00 74.12 53 VAL A CA 12
ATOM 16156 C C . VAL A 1 54 ? 19.883 16.485 -3.113 1.00 45.25 53 VAL A C 12
ATOM 16157 O O . VAL A 1 54 ? 19.841 17.330 -4.008 1.00 12.43 53 VAL A O 12
ATOM 16170 N N . PHE A 1 55 ? 20.481 16.698 -1.945 1.00 74.25 54 PHE A N 12
ATOM 16171 C CA . PHE A 1 55 ? 21.134 17.965 -1.640 1.00 51.34 54 PHE A CA 12
ATOM 16172 C C . PHE A 1 55 ? 22.547 17.736 -1.112 1.00 71.40 54 PHE A C 12
ATOM 16173 O O . PHE A 1 55 ? 22.732 17.272 0.013 1.00 75.33 54 PHE A O 12
ATOM 16190 N N . GLN A 1 56 ? 23.540 18.063 -1.933 1.00 14.53 55 GLN A N 12
ATOM 16191 C CA . GLN A 1 56 ? 24.936 17.892 -1.549 1.00 33.22 55 GLN A CA 12
ATOM 16192 C C . GLN A 1 56 ? 25.208 18.525 -0.188 1.00 40.04 55 GLN A C 12
ATOM 16193 O O . GLN A 1 56 ? 25.847 17.920 0.673 1.00 33.32 55 GLN A O 12
ATOM 16207 N N . HIS A 1 57 ? 24.720 19.747 -0.002 1.00 0.33 56 HIS A N 12
ATOM 16208 C CA . HIS A 1 57 ? 24.911 20.463 1.255 1.00 72.01 56 HIS A CA 12
ATOM 16209 C C . HIS A 1 57 ? 23.647 20.408 2.109 1.00 44.25 56 HIS A C 12
ATOM 16210 O O . HIS A 1 57 ? 22.538 20.307 1.586 1.00 1.54 56 HIS A O 12
ATOM 16224 N N . ASN A 1 58 ? 23.825 20.474 3.424 1.00 14.51 57 ASN A N 12
ATOM 16225 C CA . ASN A 1 58 ? 22.699 20.431 4.350 1.00 13.01 57 ASN A CA 12
ATOM 16226 C C . ASN A 1 58 ? 21.939 21.754 4.345 1.00 1.24 57 ASN A C 12
ATOM 16227 O O . ASN A 1 58 ? 20.776 21.815 4.742 1.00 3.22 57 ASN A O 12
ATOM 16238 N N . ASN A 1 59 ? 22.606 22.811 3.893 1.00 53.31 58 ASN A N 12
ATOM 16239 C CA . ASN A 1 59 ? 21.994 24.134 3.836 1.00 32.13 58 ASN A CA 12
ATOM 16240 C C . ASN A 1 59 ? 21.509 24.449 2.424 1.00 32.14 58 ASN A C 12
ATOM 16241 O O . ASN A 1 59 ? 21.335 25.612 2.061 1.00 12.43 58 ASN A O 12
ATOM 16252 N N . PHE A 1 60 ? 21.292 23.404 1.632 1.00 13.14 59 PHE A N 12
ATOM 16253 C CA . PHE A 1 60 ? 20.827 23.569 0.260 1.00 20.40 59 PHE A CA 12
ATOM 16254 C C . PHE A 1 60 ? 21.712 24.553 -0.500 1.00 20.54 59 PHE A C 12
ATOM 16255 O O . PHE A 1 60 ? 21.238 25.298 -1.357 1.00 11.32 59 PHE A O 12
ATOM 16272 N N . LYS A 1 61 ? 23.001 24.549 -0.178 1.00 63.03 60 LYS A N 12
ATOM 16273 C CA . LYS A 1 61 ? 23.955 25.439 -0.829 1.00 51.52 60 LYS A CA 12
ATOM 16274 C C . LYS A 1 61 ? 24.278 24.954 -2.239 1.00 23.14 60 LYS A C 12
ATOM 16275 O O . LYS A 1 61 ? 23.930 25.602 -3.224 1.00 52.52 60 LYS A O 12
ATOM 16294 N N . GLY A 1 62 ? 24.946 23.807 -2.326 1.00 50.43 61 GLY A N 12
ATOM 16295 C CA . GLY A 1 62 ? 25.304 23.254 -3.619 1.00 55.24 61 GLY A CA 12
ATOM 16296 C C . GLY A 1 62 ? 24.093 22.994 -4.494 1.00 12.15 61 GLY A C 12
ATOM 16297 O O . GLY A 1 62 ? 22.973 23.368 -4.143 1.00 62.53 61 GLY A O 12
ATOM 16301 N N . VAL A 1 63 ? 24.317 22.353 -5.636 1.00 75.22 62 VAL A N 12
ATOM 16302 C CA . VAL A 1 63 ? 23.235 22.044 -6.564 1.00 30.42 62 VAL A CA 12
ATOM 16303 C C . VAL A 1 63 ? 22.319 20.963 -5.999 1.00 50.55 62 VAL A C 12
ATOM 16304 O O . VAL A 1 63 ? 22.759 20.090 -5.252 1.00 65.01 62 VAL A O 12
ATOM 16317 N N . ARG A 1 64 ? 21.042 21.029 -6.363 1.00 2.14 63 ARG A N 12
ATOM 16318 C CA . ARG A 1 64 ? 20.063 20.057 -5.892 1.00 21.22 63 ARG A CA 12
ATOM 16319 C C . ARG A 1 64 ? 19.512 19.235 -7.053 1.00 71.50 63 ARG A C 12
ATOM 16320 O O . ARG A 1 64 ? 19.202 19.773 -8.116 1.00 21.10 63 ARG A O 12
ATOM 16341 N N . ASP A 1 65 ? 19.393 17.928 -6.842 1.00 50.41 64 ASP A N 12
ATOM 16342 C CA . ASP A 1 65 ? 18.879 17.031 -7.871 1.00 13.45 64 ASP A CA 12
ATOM 16343 C C . ASP A 1 65 ? 17.450 16.601 -7.552 1.00 3.23 64 ASP A C 12
ATOM 16344 O O . ASP A 1 65 ? 16.892 16.980 -6.522 1.00 11.21 64 ASP A O 12
ATOM 16353 N N . PHE A 1 66 ? 16.864 15.808 -8.442 1.00 52.44 65 PHE A N 12
ATOM 16354 C CA . PHE A 1 66 ? 15.499 15.328 -8.257 1.00 44.22 65 PHE A CA 12
ATOM 16355 C C . PHE A 1 66 ? 15.267 14.037 -9.037 1.00 14.33 65 PHE A C 12
ATOM 16356 O O . PHE A 1 66 ? 15.415 14.002 -10.258 1.00 62.35 65 PHE A O 12
ATOM 16373 N N . TYR A 1 67 ? 14.901 12.979 -8.321 1.00 44.35 66 TYR A N 12
ATOM 16374 C CA . TYR A 1 67 ? 14.651 11.685 -8.945 1.00 11.15 66 TYR A CA 12
ATOM 16375 C C . TYR A 1 67 ? 13.222 11.221 -8.681 1.00 14.12 66 TYR A C 12
ATOM 16376 O O . TYR A 1 67 ? 12.468 11.872 -7.956 1.00 73.14 66 TYR A O 12
ATOM 16394 N N . THR A 1 68 ? 12.855 10.089 -9.274 1.00 53.32 67 THR A N 12
ATOM 16395 C CA . THR A 1 68 ? 11.517 9.537 -9.105 1.00 72.43 67 THR A CA 12
ATOM 16396 C C . THR A 1 68 ? 11.381 8.197 -9.819 1.00 64.51 67 THR A C 12
ATOM 16397 O O . THR A 1 68 ? 10.377 7.933 -10.480 1.00 14.04 67 THR A O 12
ATOM 16408 N N . SER A 1 69 ? 12.399 7.352 -9.682 1.00 11.54 68 SER A N 12
ATOM 16409 C CA . SER A 1 69 ? 12.394 6.040 -10.316 1.00 63.35 68 SER A CA 12
ATOM 16410 C C . SER A 1 69 ? 13.574 5.200 -9.836 1.00 34.43 68 SER A C 12
ATOM 16411 O O . SER A 1 69 ? 14.409 5.668 -9.061 1.00 75.53 68 SER A O 12
ATOM 16419 N N . ASP A 1 70 ? 13.635 3.957 -10.301 1.00 34.35 69 ASP A N 12
ATOM 16420 C CA . ASP A 1 70 ? 14.712 3.050 -9.920 1.00 15.02 69 ASP A CA 12
ATOM 16421 C C . ASP A 1 70 ? 16.051 3.539 -10.463 1.00 32.34 69 ASP A C 12
ATOM 16422 O O . ASP A 1 70 ? 16.446 3.188 -11.574 1.00 43.40 69 ASP A O 12
ATOM 16431 N N . ALA A 1 71 ? 16.744 4.351 -9.671 1.00 34.21 70 ALA A N 12
ATOM 16432 C CA . ALA A 1 71 ? 18.038 4.887 -10.072 1.00 25.25 70 ALA A CA 12
ATOM 16433 C C . ALA A 1 71 ? 19.178 4.032 -9.529 1.00 24.24 70 ALA A C 12
ATOM 16434 O O . ALA A 1 71 ? 19.260 3.780 -8.327 1.00 2.33 70 ALA A O 12
ATOM 16441 N N . ALA A 1 72 ? 20.056 3.587 -10.422 1.00 51.12 71 ALA A N 12
ATOM 16442 C CA . ALA A 1 72 ? 21.192 2.761 -10.032 1.00 12.21 71 ALA A CA 12
ATOM 16443 C C . ALA A 1 72 ? 22.438 3.611 -9.810 1.00 42.34 71 ALA A C 12
ATOM 16444 O O . ALA A 1 72 ? 23.561 3.117 -9.900 1.00 63.34 71 ALA A O 12
ATOM 16451 N N . GLU A 1 73 ? 22.232 4.892 -9.521 1.00 54.32 72 GLU A N 12
ATOM 16452 C CA . GLU A 1 73 ? 23.340 5.811 -9.289 1.00 22.34 72 GLU A CA 12
ATOM 16453 C C . GLU A 1 73 ? 22.835 7.151 -8.762 1.00 21.24 72 GLU A C 12
ATOM 16454 O O . GLU A 1 73 ? 22.014 7.812 -9.398 1.00 75.45 72 GLU A O 12
ATOM 16466 N N . LEU A 1 74 ? 23.332 7.546 -7.594 1.00 75.44 73 LEU A N 12
ATOM 16467 C CA . LEU A 1 74 ? 22.931 8.807 -6.980 1.00 22.30 73 LEU A CA 12
ATOM 16468 C C . LEU A 1 74 ? 23.073 9.962 -7.966 1.00 21.02 73 LEU A C 12
ATOM 16469 O O . LEU A 1 74 ? 23.687 9.817 -9.023 1.00 3.33 73 LEU A O 12
ATOM 16485 N N . SER A 1 75 ? 22.503 11.109 -7.611 1.00 52.13 74 SER A N 12
ATOM 16486 C CA . SER A 1 75 ? 22.564 12.289 -8.465 1.00 43.44 74 SER A CA 12
ATOM 16487 C C . SER A 1 75 ? 24.001 12.576 -8.893 1.00 55.20 74 SER A C 12
ATOM 16488 O O . SER A 1 75 ? 24.368 12.372 -10.050 1.00 71.41 74 SER A O 12
ATOM 16496 N N . ARG A 1 76 ? 24.808 13.052 -7.951 1.00 20.55 75 ARG A N 12
ATOM 16497 C CA . ARG A 1 76 ? 26.204 13.368 -8.229 1.00 13.23 75 ARG A CA 12
ATOM 16498 C C . ARG A 1 76 ? 27.136 12.454 -7.439 1.00 43.31 75 ARG A C 12
ATOM 16499 O O . ARG A 1 76 ? 26.700 11.465 -6.850 1.00 63.14 75 ARG A O 12
ATOM 16520 N N . ASP A 1 77 ? 28.421 12.793 -7.432 1.00 31.50 76 ASP A N 12
ATOM 16521 C CA . ASP A 1 77 ? 29.415 12.003 -6.715 1.00 4.24 76 ASP A CA 12
ATOM 16522 C C . ASP A 1 77 ? 28.999 11.795 -5.262 1.00 1.12 76 ASP A C 12
ATOM 16523 O O . ASP A 1 77 ? 28.205 12.561 -4.718 1.00 34.21 76 ASP A O 12
ATOM 16532 N N . ASN A 1 78 ? 29.541 10.753 -4.640 1.00 32.12 77 ASN A N 12
ATOM 16533 C CA . ASN A 1 78 ? 29.224 10.443 -3.250 1.00 62.13 77 ASN A CA 12
ATOM 16534 C C . ASN A 1 78 ? 29.448 11.659 -2.357 1.00 5.11 77 ASN A C 12
ATOM 16535 O O . ASN A 1 78 ? 30.580 11.966 -1.981 1.00 41.03 77 ASN A O 12
ATOM 16546 N N . ASP A 1 79 ? 28.363 12.347 -2.020 1.00 61.11 78 ASP A N 12
ATOM 16547 C CA . ASP A 1 79 ? 28.440 13.529 -1.169 1.00 63.22 78 ASP A CA 12
ATOM 16548 C C . ASP A 1 79 ? 27.063 14.160 -0.990 1.00 42.20 78 ASP A C 12
ATOM 16549 O O . ASP A 1 79 ? 26.786 15.232 -1.528 1.00 23.03 78 ASP A O 12
ATOM 16558 N N . ALA A 1 80 ? 26.204 13.488 -0.232 1.00 34.32 79 ALA A N 12
ATOM 16559 C CA . ALA A 1 80 ? 24.856 13.983 0.019 1.00 50.30 79 ALA A CA 12
ATOM 16560 C C . ALA A 1 80 ? 24.652 14.296 1.497 1.00 3.15 79 ALA A C 12
ATOM 16561 O O . ALA A 1 80 ? 24.489 13.392 2.316 1.00 25.44 79 ALA A O 12
ATOM 16568 N N . SER A 1 81 ? 24.663 15.582 1.832 1.00 3.35 80 SER A N 12
ATOM 16569 C CA . SER A 1 81 ? 24.484 16.014 3.214 1.00 43.12 80 SER A CA 12
ATOM 16570 C C . SER A 1 81 ? 23.020 15.910 3.630 1.00 22.41 80 SER A C 12
ATOM 16571 O O . SER A 1 81 ? 22.698 15.326 4.665 1.00 52.20 80 SER A O 12
ATOM 16579 N N . SER A 1 82 ? 22.138 16.480 2.816 1.00 71.22 81 SER A N 12
ATOM 16580 C CA . SER A 1 82 ? 20.708 16.455 3.100 1.00 11.02 81 SER A CA 12
ATOM 16581 C C . SER A 1 82 ? 19.920 15.982 1.882 1.00 11.23 81 SER A C 12
ATOM 16582 O O . SER A 1 82 ? 20.400 16.056 0.751 1.00 54.20 81 SER A O 12
ATOM 16590 N N . VAL A 1 83 ? 18.706 15.496 2.123 1.00 64.31 82 VAL A N 12
ATOM 16591 C CA . VAL A 1 83 ? 17.850 15.011 1.047 1.00 51.30 82 VAL A CA 12
ATOM 16592 C C . VAL A 1 83 ? 16.376 15.170 1.404 1.00 23.42 82 VAL A C 12
ATOM 16593 O O . VAL A 1 83 ? 16.025 15.347 2.571 1.00 64.51 82 VAL A O 12
ATOM 16606 N N . ARG A 1 84 ? 15.517 15.104 0.392 1.00 5.30 83 ARG A N 12
ATOM 16607 C CA . ARG A 1 84 ? 14.081 15.241 0.599 1.00 12.10 83 ARG A CA 12
ATOM 16608 C C . ARG A 1 84 ? 13.320 14.129 -0.117 1.00 21.21 83 ARG A C 12
ATOM 16609 O O . ARG A 1 84 ? 13.629 13.786 -1.258 1.00 63.31 83 ARG A O 12
ATOM 16630 N N . VAL A 1 85 ? 12.324 13.569 0.562 1.00 74.34 84 VAL A N 12
ATOM 16631 C CA . VAL A 1 85 ? 11.518 12.496 -0.009 1.00 61.22 84 VAL A CA 12
ATOM 16632 C C . VAL A 1 85 ? 10.035 12.717 0.264 1.00 53.42 84 VAL A C 12
ATOM 16633 O O . VAL A 1 85 ? 9.645 13.087 1.372 1.00 63.24 84 VAL A O 12
ATOM 16646 N N . SER A 1 86 ? 9.211 12.489 -0.754 1.00 33.23 85 SER A N 12
ATOM 16647 C CA . SER A 1 86 ? 7.769 12.667 -0.625 1.00 21.42 85 SER A CA 12
ATOM 16648 C C . SER A 1 86 ? 7.030 11.941 -1.745 1.00 51.42 85 SER A C 12
ATOM 16649 O O . SER A 1 86 ? 7.643 11.278 -2.582 1.00 33.53 85 SER A O 12
ATOM 16657 N N . LYS A 1 87 ? 5.708 12.073 -1.755 1.00 52.01 86 LYS A N 12
ATOM 16658 C CA . LYS A 1 87 ? 4.882 11.433 -2.772 1.00 63.51 86 LYS A CA 12
ATOM 16659 C C . LYS A 1 87 ? 4.609 12.386 -3.931 1.00 12.12 86 LYS A C 12
ATOM 16660 O O . LYS A 1 87 ? 3.981 13.429 -3.753 1.00 10.50 86 LYS A O 12
ATOM 16679 N N . MET A 1 88 ? 5.083 12.020 -5.117 1.00 70.11 87 MET A N 12
ATOM 16680 C CA . MET A 1 88 ? 4.887 12.842 -6.305 1.00 55.42 87 MET A CA 12
ATOM 16681 C C . MET A 1 88 ? 3.423 12.836 -6.735 1.00 70.21 87 MET A C 12
ATOM 16682 O O . MET A 1 88 ? 2.960 13.759 -7.404 1.00 72.21 87 MET A O 12
ATOM 16696 N N . GLU A 1 89 ? 2.701 11.789 -6.346 1.00 42.33 88 GLU A N 12
ATOM 16697 C CA . GLU A 1 89 ? 1.290 11.664 -6.693 1.00 65.25 88 GLU A CA 12
ATOM 16698 C C . GLU A 1 89 ? 0.404 12.188 -5.567 1.00 43.12 88 GLU A C 12
ATOM 16699 O O . GLU A 1 89 ? -0.784 11.873 -5.498 1.00 32.31 88 GLU A O 12
ATOM 16711 N N . THR A 1 90 ? 0.991 12.991 -4.685 1.00 24.11 89 THR A N 12
ATOM 16712 C CA . THR A 1 90 ? 0.257 13.558 -3.561 1.00 25.12 89 THR A CA 12
ATOM 16713 C C . THR A 1 90 ? 0.594 15.033 -3.372 1.00 73.24 89 THR A C 12
ATOM 16714 O O . THR A 1 90 ? -0.293 15.861 -3.161 1.00 70.02 89 THR A O 12
ATOM 16725 N N . THR A 1 91 ? 1.881 15.356 -3.451 1.00 12.42 90 THR A N 12
ATOM 16726 C CA . THR A 1 91 ? 2.334 16.732 -3.288 1.00 63.15 90 THR A CA 12
ATOM 16727 C C . THR A 1 91 ? 3.531 17.026 -4.186 1.00 21.22 90 THR A C 12
ATOM 16728 O O . THR A 1 91 ? 4.428 16.196 -4.332 1.00 15.10 90 THR A O 12
ATOM 16739 N N . ASN A 1 92 ? 3.539 18.212 -4.784 1.00 51.53 91 ASN A N 12
ATOM 16740 C CA . ASN A 1 92 ? 4.627 18.616 -5.668 1.00 31.32 91 ASN A CA 12
ATOM 16741 C C . ASN A 1 92 ? 5.716 19.348 -4.890 1.00 63.21 91 ASN A C 12
ATOM 16742 O O . ASN A 1 92 ? 6.418 18.750 -4.074 1.00 14.41 91 ASN A O 12
ATOM 16753 N N . GLY A 1 2 ? 8.269 -1.789 0.900 1.00 21.02 1 GLY A N 13
ATOM 16754 C CA . GLY A 1 2 ? 8.905 -0.898 -0.052 1.00 40.13 1 GLY A CA 13
ATOM 16755 C C . GLY A 1 2 ? 7.902 -0.075 -0.836 1.00 75.52 1 GLY A C 13
ATOM 16756 O O . GLY A 1 2 ? 7.844 -0.160 -2.062 1.00 52.14 1 GLY A O 13
ATOM 16760 N N . GLU A 1 3 ? 7.108 0.721 -0.126 1.00 70.25 2 GLU A N 13
ATOM 16761 C CA . GLU A 1 3 ? 6.100 1.559 -0.765 1.00 2.43 2 GLU A CA 13
ATOM 16762 C C . GLU A 1 3 ? 5.935 2.878 -0.015 1.00 3.15 2 GLU A C 13
ATOM 16763 O O . GLU A 1 3 ? 6.139 2.946 1.198 1.00 45.03 2 GLU A O 13
ATOM 16775 N N . LYS A 1 4 ? 5.565 3.925 -0.744 1.00 70.34 3 LYS A N 13
ATOM 16776 C CA . LYS A 1 4 ? 5.371 5.242 -0.151 1.00 4.35 3 LYS A CA 13
ATOM 16777 C C . LYS A 1 4 ? 6.649 5.726 0.528 1.00 40.54 3 LYS A C 13
ATOM 16778 O O . LYS A 1 4 ? 6.611 6.596 1.399 1.00 42.23 3 LYS A O 13
ATOM 16797 N N . THR A 1 5 ? 7.781 5.159 0.122 1.00 52.02 4 THR A N 13
ATOM 16798 C CA . THR A 1 5 ? 9.070 5.533 0.690 1.00 52.03 4 THR A CA 13
ATOM 16799 C C . THR A 1 5 ? 10.218 5.060 -0.194 1.00 61.30 4 THR A C 13
ATOM 16800 O O . THR A 1 5 ? 10.111 4.040 -0.876 1.00 53.51 4 THR A O 13
ATOM 16811 N N . VAL A 1 6 ? 11.318 5.806 -0.177 1.00 62.12 5 VAL A N 13
ATOM 16812 C CA . VAL A 1 6 ? 12.488 5.461 -0.976 1.00 41.11 5 VAL A CA 13
ATOM 16813 C C . VAL A 1 6 ? 13.472 4.618 -0.174 1.00 24.44 5 VAL A C 13
ATOM 16814 O O . VAL A 1 6 ? 13.833 4.966 0.951 1.00 32.51 5 VAL A O 13
ATOM 16827 N N . LYS A 1 7 ? 13.905 3.506 -0.759 1.00 41.22 6 LYS A N 13
ATOM 16828 C CA . LYS A 1 7 ? 14.850 2.612 -0.101 1.00 31.12 6 LYS A CA 13
ATOM 16829 C C . LYS A 1 7 ? 16.286 2.978 -0.459 1.00 44.55 6 LYS A C 13
ATOM 16830 O O . LYS A 1 7 ? 16.710 2.822 -1.605 1.00 64.33 6 LYS A O 13
ATOM 16849 N N . LEU A 1 8 ? 17.031 3.466 0.527 1.00 65.35 7 LEU A N 13
ATOM 16850 C CA . LEU A 1 8 ? 18.422 3.853 0.315 1.00 10.22 7 LEU A CA 13
ATOM 16851 C C . LEU A 1 8 ? 19.344 2.641 0.401 1.00 1.10 7 LEU A C 13
ATOM 16852 O O . LEU A 1 8 ? 19.323 1.901 1.385 1.00 61.13 7 LEU A O 13
ATOM 16868 N N . TYR A 1 9 ? 20.154 2.446 -0.634 1.00 35.21 8 TYR A N 13
ATOM 16869 C CA . TYR A 1 9 ? 21.083 1.324 -0.676 1.00 25.43 8 TYR A CA 13
ATOM 16870 C C . TYR A 1 9 ? 22.522 1.813 -0.812 1.00 60.12 8 TYR A C 13
ATOM 16871 O O . TYR A 1 9 ? 22.808 2.724 -1.588 1.00 54.12 8 TYR A O 13
ATOM 16889 N N . GLU A 1 10 ? 23.424 1.199 -0.052 1.00 14.42 9 GLU A N 13
ATOM 16890 C CA . GLU A 1 10 ? 24.833 1.572 -0.087 1.00 52.35 9 GLU A CA 13
ATOM 16891 C C . GLU A 1 10 ? 25.554 0.864 -1.230 1.00 64.22 9 GLU A C 13
ATOM 16892 O O . GLU A 1 10 ? 26.758 1.037 -1.421 1.00 2.42 9 GLU A O 13
ATOM 16904 N N . ASP A 1 11 ? 24.810 0.065 -1.987 1.00 21.23 10 ASP A N 13
ATOM 16905 C CA . ASP A 1 11 ? 25.377 -0.670 -3.111 1.00 65.32 10 ASP A CA 13
ATOM 16906 C C . ASP A 1 11 ? 24.640 -0.339 -4.405 1.00 0.42 10 ASP A C 13
ATOM 16907 O O . ASP A 1 11 ? 23.409 -0.310 -4.441 1.00 44.05 10 ASP A O 13
ATOM 16916 N N . THR A 1 12 ? 25.401 -0.087 -5.466 1.00 35.11 11 THR A N 13
ATOM 16917 C CA . THR A 1 12 ? 24.820 0.245 -6.761 1.00 21.11 11 THR A CA 13
ATOM 16918 C C . THR A 1 12 ? 24.295 -1.002 -7.464 1.00 13.42 11 THR A C 13
ATOM 16919 O O . THR A 1 12 ? 24.733 -1.337 -8.565 1.00 20.14 11 THR A O 13
ATOM 16930 N N . HIS A 1 13 ? 23.352 -1.685 -6.822 1.00 5.25 12 HIS A N 13
ATOM 16931 C CA . HIS A 1 13 ? 22.766 -2.895 -7.387 1.00 10.32 12 HIS A CA 13
ATOM 16932 C C . HIS A 1 13 ? 21.643 -3.420 -6.498 1.00 32.40 12 HIS A C 13
ATOM 16933 O O . HIS A 1 13 ? 21.400 -4.626 -6.435 1.00 1.25 12 HIS A O 13
ATOM 16947 N N . PHE A 1 14 ? 20.961 -2.509 -5.813 1.00 2.54 13 PHE A N 13
ATOM 16948 C CA . PHE A 1 14 ? 19.865 -2.880 -4.926 1.00 32.41 13 PHE A CA 13
ATOM 16949 C C . PHE A 1 14 ? 20.275 -4.025 -4.004 1.00 3.12 13 PHE A C 13
ATOM 16950 O O . PHE A 1 14 ? 19.458 -4.874 -3.647 1.00 3.22 13 PHE A O 13
ATOM 16967 N N . LYS A 1 15 ? 21.548 -4.042 -3.622 1.00 11.50 14 LYS A N 13
ATOM 16968 C CA . LYS A 1 15 ? 22.069 -5.080 -2.741 1.00 44.12 14 LYS A CA 13
ATOM 16969 C C . LYS A 1 15 ? 22.661 -4.472 -1.474 1.00 1.43 14 LYS A C 13
ATOM 16970 O O . LYS A 1 15 ? 23.044 -3.303 -1.455 1.00 44.30 14 LYS A O 13
ATOM 16989 N N . GLY A 1 16 ? 22.734 -5.274 -0.416 1.00 14.44 15 GLY A N 13
ATOM 16990 C CA . GLY A 1 16 ? 23.281 -4.796 0.841 1.00 62.42 15 GLY A CA 13
ATOM 16991 C C . GLY A 1 16 ? 22.207 -4.319 1.797 1.00 12.05 15 GLY A C 13
ATOM 16992 O O . GLY A 1 16 ? 21.094 -4.846 1.805 1.00 51.30 15 GLY A O 13
ATOM 16996 N N . TYR A 1 17 ? 22.540 -3.320 2.608 1.00 74.44 16 TYR A N 13
ATOM 16997 C CA . TYR A 1 17 ? 21.596 -2.775 3.576 1.00 51.20 16 TYR A CA 13
ATOM 16998 C C . TYR A 1 17 ? 20.643 -1.786 2.911 1.00 44.12 16 TYR A C 13
ATOM 16999 O O . TYR A 1 17 ? 21.003 -1.116 1.943 1.00 52.22 16 TYR A O 13
ATOM 17017 N N . SER A 1 18 ? 19.426 -1.700 3.438 1.00 25.35 17 SER A N 13
ATOM 17018 C CA . SER A 1 18 ? 18.420 -0.796 2.895 1.00 34.13 17 SER A CA 13
ATOM 17019 C C . SER A 1 18 ? 17.860 0.112 3.986 1.00 42.30 17 SER A C 13
ATOM 17020 O O . SER A 1 18 ? 17.666 -0.313 5.125 1.00 3.40 17 SER A O 13
ATOM 17028 N N . VAL A 1 19 ? 17.603 1.366 3.628 1.00 13.44 18 VAL A N 13
ATOM 17029 C CA . VAL A 1 19 ? 17.065 2.336 4.575 1.00 54.11 18 VAL A CA 13
ATOM 17030 C C . VAL A 1 19 ? 15.923 3.134 3.955 1.00 44.42 18 VAL A C 13
ATOM 17031 O O . VAL A 1 19 ? 16.145 3.985 3.093 1.00 32.33 18 VAL A O 13
ATOM 17044 N N . GLU A 1 20 ? 14.702 2.854 4.400 1.00 44.44 19 GLU A N 13
ATOM 17045 C CA . GLU A 1 20 ? 13.526 3.547 3.887 1.00 11.13 19 GLU A CA 13
ATOM 17046 C C . GLU A 1 20 ? 12.889 4.412 4.971 1.00 12.10 19 GLU A C 13
ATOM 17047 O O . GLU A 1 20 ? 12.878 4.046 6.147 1.00 2.01 19 GLU A O 13
ATOM 17059 N N . LEU A 1 21 ? 12.359 5.561 4.567 1.00 42.31 20 LEU A N 13
ATOM 17060 C CA . LEU A 1 21 ? 11.720 6.480 5.503 1.00 50.14 20 LEU A CA 13
ATOM 17061 C C . LEU A 1 21 ? 10.566 7.222 4.835 1.00 22.32 20 LEU A C 13
ATOM 17062 O O . LEU A 1 21 ? 10.530 7.397 3.617 1.00 5.00 20 LEU A O 13
ATOM 17078 N N . PRO A 1 22 ? 9.600 7.670 5.651 1.00 43.35 21 PRO A N 13
ATOM 17079 C CA . PRO A 1 22 ? 8.429 8.403 5.161 1.00 14.15 21 PRO A CA 13
ATOM 17080 C C . PRO A 1 22 ? 8.786 9.797 4.657 1.00 54.01 21 PRO A C 13
ATOM 17081 O O . PRO A 1 22 ? 9.900 10.277 4.865 1.00 10.12 21 PRO A O 13
ATOM 17092 N N . VAL A 1 23 ? 7.833 10.443 3.993 1.00 54.14 22 VAL A N 13
ATOM 17093 C CA . VAL A 1 23 ? 8.046 11.783 3.460 1.00 43.34 22 VAL A CA 13
ATOM 17094 C C . VAL A 1 23 ? 8.697 12.690 4.498 1.00 41.32 22 VAL A C 13
ATOM 17095 O O . VAL A 1 23 ? 8.173 12.870 5.596 1.00 22.13 22 VAL A O 13
ATOM 17108 N N . GLY A 1 24 ? 9.844 13.261 4.142 1.00 61.05 23 GLY A N 13
ATOM 17109 C CA . GLY A 1 24 ? 10.548 14.143 5.053 1.00 3.43 23 GLY A CA 13
ATOM 17110 C C . GLY A 1 24 ? 11.890 14.589 4.508 1.00 5.30 23 GLY A C 13
ATOM 17111 O O . GLY A 1 24 ? 12.141 14.499 3.306 1.00 54.41 23 GLY A O 13
ATOM 17115 N N . ASP A 1 25 ? 12.756 15.073 5.393 1.00 75.43 24 ASP A N 13
ATOM 17116 C CA . ASP A 1 25 ? 14.080 15.535 4.993 1.00 14.24 24 ASP A CA 13
ATOM 17117 C C . ASP A 1 25 ? 15.141 15.062 5.981 1.00 3.35 24 ASP A C 13
ATOM 17118 O O . ASP A 1 25 ? 14.983 15.206 7.194 1.00 21.41 24 ASP A O 13
ATOM 17127 N N . TYR A 1 26 ? 16.222 14.497 5.455 1.00 2.50 25 TYR A N 13
ATOM 17128 C CA . TYR A 1 26 ? 17.309 14.000 6.291 1.00 75.03 25 TYR A CA 13
ATOM 17129 C C . TYR A 1 26 ? 18.655 14.529 5.806 1.00 71.33 25 TYR A C 13
ATOM 17130 O O . TYR A 1 26 ? 19.025 14.345 4.647 1.00 3.41 25 TYR A O 13
ATOM 17148 N N . ASN A 1 27 ? 19.383 15.186 6.703 1.00 61.32 26 ASN A N 13
ATOM 17149 C CA . ASN A 1 27 ? 20.689 15.742 6.368 1.00 61.22 26 ASN A CA 13
ATOM 17150 C C . ASN A 1 27 ? 21.798 14.732 6.646 1.00 21.25 26 ASN A C 13
ATOM 17151 O O . ASN A 1 27 ? 21.533 13.554 6.893 1.00 41.32 26 ASN A O 13
ATOM 17162 N N . LEU A 1 28 ? 23.041 15.200 6.607 1.00 74.15 27 LEU A N 13
ATOM 17163 C CA . LEU A 1 28 ? 24.191 14.338 6.855 1.00 2.34 27 LEU A CA 13
ATOM 17164 C C . LEU A 1 28 ? 24.053 13.618 8.193 1.00 51.11 27 LEU A C 13
ATOM 17165 O O . LEU A 1 28 ? 24.168 12.395 8.265 1.00 34.42 27 LEU A O 13
ATOM 17181 N N . SER A 1 29 ? 23.804 14.385 9.249 1.00 12.33 28 SER A N 13
ATOM 17182 C CA . SER A 1 29 ? 23.651 13.821 10.585 1.00 21.41 28 SER A CA 13
ATOM 17183 C C . SER A 1 29 ? 22.419 12.924 10.658 1.00 11.03 28 SER A C 13
ATOM 17184 O O . SER A 1 29 ? 22.381 11.964 11.428 1.00 60.13 28 SER A O 13
ATOM 17192 N N . SER A 1 30 ? 21.412 13.245 9.852 1.00 44.23 29 SER A N 13
ATOM 17193 C CA . SER A 1 30 ? 20.176 12.472 9.827 1.00 42.13 29 SER A CA 13
ATOM 17194 C C . SER A 1 30 ? 20.381 11.143 9.107 1.00 63.34 29 SER A C 13
ATOM 17195 O O . SER A 1 30 ? 19.711 10.153 9.403 1.00 73.23 29 SER A O 13
ATOM 17203 N N . LEU A 1 31 ? 21.313 11.128 8.159 1.00 34.04 30 LEU A N 13
ATOM 17204 C CA . LEU A 1 31 ? 21.608 9.921 7.395 1.00 32.34 30 LEU A CA 13
ATOM 17205 C C . LEU A 1 31 ? 22.112 8.808 8.309 1.00 75.22 30 LEU A C 13
ATOM 17206 O O . LEU A 1 31 ? 21.583 7.696 8.297 1.00 24.54 30 LEU A O 13
ATOM 17222 N N . ILE A 1 32 ? 23.134 9.116 9.100 1.00 73.02 31 ILE A N 13
ATOM 17223 C CA . ILE A 1 32 ? 23.706 8.143 10.022 1.00 71.32 31 ILE A CA 13
ATOM 17224 C C . ILE A 1 32 ? 22.669 7.669 11.034 1.00 32.32 31 ILE A C 13
ATOM 17225 O O . ILE A 1 32 ? 22.758 6.557 11.556 1.00 44.31 31 ILE A O 13
ATOM 17241 N N . SER A 1 33 ? 21.684 8.519 11.306 1.00 33.41 32 SER A N 13
ATOM 17242 C CA . SER A 1 33 ? 20.630 8.188 12.258 1.00 74.32 32 SER A CA 13
ATOM 17243 C C . SER A 1 33 ? 19.966 6.863 11.894 1.00 20.35 32 SER A C 13
ATOM 17244 O O . SER A 1 33 ? 19.450 6.157 12.761 1.00 75.44 32 SER A O 13
ATOM 17252 N N . ARG A 1 34 ? 19.984 6.532 10.607 1.00 4.43 33 ARG A N 13
ATOM 17253 C CA . ARG A 1 34 ? 19.384 5.293 10.128 1.00 52.52 33 ARG A CA 13
ATOM 17254 C C . ARG A 1 34 ? 20.427 4.411 9.449 1.00 70.04 33 ARG A C 13
ATOM 17255 O O . ARG A 1 34 ? 20.096 3.573 8.611 1.00 54.11 33 ARG A O 13
ATOM 17276 N N . GLY A 1 35 ? 21.690 4.606 9.816 1.00 51.30 34 GLY A N 13
ATOM 17277 C CA . GLY A 1 35 ? 22.762 3.822 9.232 1.00 21.31 34 GLY A CA 13
ATOM 17278 C C . GLY A 1 35 ? 23.022 4.183 7.783 1.00 4.22 34 GLY A C 13
ATOM 17279 O O . GLY A 1 35 ? 23.249 3.307 6.949 1.00 0.31 34 GLY A O 13
ATOM 17283 N N . ALA A 1 36 ? 22.988 5.477 7.483 1.00 43.34 35 ALA A N 13
ATOM 17284 C CA . ALA A 1 36 ? 23.223 5.952 6.125 1.00 53.53 35 ALA A CA 13
ATOM 17285 C C . ALA A 1 36 ? 24.350 6.978 6.089 1.00 4.41 35 ALA A C 13
ATOM 17286 O O . ALA A 1 36 ? 24.906 7.341 7.127 1.00 43.44 35 ALA A O 13
ATOM 17293 N N . LEU A 1 37 ? 24.684 7.442 4.890 1.00 43.02 36 LEU A N 13
ATOM 17294 C CA . LEU A 1 37 ? 25.747 8.427 4.719 1.00 61.41 36 LEU A CA 13
ATOM 17295 C C . LEU A 1 37 ? 25.370 9.457 3.659 1.00 71.41 36 LEU A C 13
ATOM 17296 O O . LEU A 1 37 ? 24.268 9.424 3.113 1.00 41.44 36 LEU A O 13
ATOM 17312 N N . ASN A 1 38 ? 26.293 10.368 3.372 1.00 5.30 37 ASN A N 13
ATOM 17313 C CA . ASN A 1 38 ? 26.058 11.407 2.376 1.00 43.22 37 ASN A CA 13
ATOM 17314 C C . ASN A 1 38 ? 26.929 11.186 1.143 1.00 61.52 37 ASN A C 13
ATOM 17315 O O . ASN A 1 38 ? 26.447 10.741 0.101 1.00 34.42 37 ASN A O 13
ATOM 17326 N N . ASP A 1 39 ? 28.214 11.498 1.269 1.00 40.31 38 ASP A N 13
ATOM 17327 C CA . ASP A 1 39 ? 29.153 11.332 0.166 1.00 63.11 38 ASP A CA 13
ATOM 17328 C C . ASP A 1 39 ? 29.748 9.927 0.166 1.00 4.31 38 ASP A C 13
ATOM 17329 O O . ASP A 1 39 ? 30.908 9.734 0.533 1.00 74.40 38 ASP A O 13
ATOM 17338 N N . ASP A 1 40 ? 28.948 8.951 -0.246 1.00 55.03 39 ASP A N 13
ATOM 17339 C CA . ASP A 1 40 ? 29.395 7.564 -0.294 1.00 33.22 39 ASP A CA 13
ATOM 17340 C C . ASP A 1 40 ? 28.267 6.645 -0.754 1.00 23.24 39 ASP A C 13
ATOM 17341 O O . ASP A 1 40 ? 28.509 5.617 -1.388 1.00 42.24 39 ASP A O 13
ATOM 17350 N N . LEU A 1 41 ? 27.035 7.020 -0.429 1.00 2.34 40 LEU A N 13
ATOM 17351 C CA . LEU A 1 41 ? 25.869 6.229 -0.807 1.00 43.52 40 LEU A CA 13
ATOM 17352 C C . LEU A 1 41 ? 25.941 5.822 -2.275 1.00 62.13 40 LEU A C 13
ATOM 17353 O O . LEU A 1 41 ? 26.457 6.564 -3.111 1.00 64.42 40 LEU A O 13
ATOM 17369 N N . SER A 1 42 ? 25.418 4.639 -2.582 1.00 41.11 41 SER A N 13
ATOM 17370 C CA . SER A 1 42 ? 25.424 4.132 -3.949 1.00 43.03 41 SER A CA 13
ATOM 17371 C C . SER A 1 42 ? 24.199 4.620 -4.715 1.00 53.55 41 SER A C 13
ATOM 17372 O O . SER A 1 42 ? 24.316 5.177 -5.807 1.00 65.32 41 SER A O 13
ATOM 17380 N N . SER A 1 43 ? 23.022 4.408 -4.135 1.00 21.03 42 SER A N 13
ATOM 17381 C CA . SER A 1 43 ? 21.773 4.823 -4.763 1.00 64.53 42 SER A CA 13
ATOM 17382 C C . SER A 1 43 ? 20.577 4.442 -3.897 1.00 14.42 42 SER A C 13
ATOM 17383 O O . SER A 1 43 ? 20.722 4.158 -2.708 1.00 42.33 42 SER A O 13
ATOM 17391 N N . ALA A 1 44 ? 19.393 4.440 -4.502 1.00 23.33 43 ALA A N 13
ATOM 17392 C CA . ALA A 1 44 ? 18.171 4.093 -3.787 1.00 70.13 43 ALA A CA 13
ATOM 17393 C C . ALA A 1 44 ? 17.066 3.683 -4.756 1.00 5.43 43 ALA A C 13
ATOM 17394 O O . ALA A 1 44 ? 17.020 4.152 -5.893 1.00 11.30 43 ALA A O 13
ATOM 17401 N N . ARG A 1 45 ? 16.180 2.806 -4.298 1.00 32.33 44 ARG A N 13
ATOM 17402 C CA . ARG A 1 45 ? 15.077 2.332 -5.125 1.00 33.22 44 ARG A CA 13
ATOM 17403 C C . ARG A 1 45 ? 13.760 2.970 -4.692 1.00 73.41 44 ARG A C 13
ATOM 17404 O O . ARG A 1 45 ? 13.276 2.731 -3.586 1.00 30.34 44 ARG A O 13
ATOM 17425 N N . VAL A 1 46 ? 13.185 3.783 -5.572 1.00 74.25 45 VAL A N 13
ATOM 17426 C CA . VAL A 1 46 ? 11.924 4.455 -5.282 1.00 73.23 45 VAL A CA 13
ATOM 17427 C C . VAL A 1 46 ? 10.819 3.977 -6.218 1.00 14.43 45 VAL A C 13
ATOM 17428 O O . VAL A 1 46 ? 10.957 3.991 -7.441 1.00 5.20 45 VAL A O 13
ATOM 17441 N N . PRO A 1 47 ? 9.693 3.545 -5.631 1.00 73.30 46 PRO A N 13
ATOM 17442 C CA . PRO A 1 47 ? 8.540 3.056 -6.394 1.00 23.54 46 PRO A CA 13
ATOM 17443 C C . PRO A 1 47 ? 7.832 4.172 -7.153 1.00 73.22 46 PRO A C 13
ATOM 17444 O O . PRO A 1 47 ? 8.230 5.334 -7.081 1.00 54.40 46 PRO A O 13
ATOM 17455 N N . SER A 1 48 ? 6.780 3.811 -7.881 1.00 35.21 47 SER A N 13
ATOM 17456 C CA . SER A 1 48 ? 6.017 4.782 -8.657 1.00 3.12 47 SER A CA 13
ATOM 17457 C C . SER A 1 48 ? 5.060 5.562 -7.761 1.00 35.31 47 SER A C 13
ATOM 17458 O O . SER A 1 48 ? 4.190 4.983 -7.111 1.00 11.31 47 SER A O 13
ATOM 17466 N N . GLY A 1 49 ? 5.227 6.881 -7.732 1.00 72.44 48 GLY A N 13
ATOM 17467 C CA . GLY A 1 49 ? 4.371 7.719 -6.914 1.00 1.34 48 GLY A CA 13
ATOM 17468 C C . GLY A 1 49 ? 5.119 8.359 -5.761 1.00 15.43 48 GLY A C 13
ATOM 17469 O O . GLY A 1 49 ? 4.553 8.577 -4.688 1.00 74.14 48 GLY A O 13
ATOM 17473 N N . LEU A 1 50 ? 6.394 8.661 -5.979 1.00 73.21 49 LEU A N 13
ATOM 17474 C CA . LEU A 1 50 ? 7.221 9.279 -4.949 1.00 21.33 49 LEU A CA 13
ATOM 17475 C C . LEU A 1 50 ? 8.419 9.992 -5.567 1.00 62.24 49 LEU A C 13
ATOM 17476 O O . LEU A 1 50 ? 9.108 9.439 -6.425 1.00 53.35 49 LEU A O 13
ATOM 17492 N N . ARG A 1 51 ? 8.663 11.221 -5.125 1.00 21.15 50 ARG A N 13
ATOM 17493 C CA . ARG A 1 51 ? 9.779 12.009 -5.634 1.00 53.20 50 ARG A CA 13
ATOM 17494 C C . ARG A 1 51 ? 10.744 12.375 -4.510 1.00 53.52 50 ARG A C 13
ATOM 17495 O O . ARG A 1 51 ? 10.342 12.521 -3.355 1.00 54.40 50 ARG A O 13
ATOM 17516 N N . LEU A 1 52 ? 12.018 12.522 -4.856 1.00 11.00 51 LEU A N 13
ATOM 17517 C CA . LEU A 1 52 ? 13.041 12.871 -3.877 1.00 22.15 51 LEU A CA 13
ATOM 17518 C C . LEU A 1 52 ? 14.006 13.908 -4.443 1.00 21.41 51 LEU A C 13
ATOM 17519 O O . LEU A 1 52 ? 14.331 13.883 -5.629 1.00 44.13 51 LEU A O 13
ATOM 17535 N N . GLU A 1 53 ? 14.461 14.816 -3.585 1.00 64.33 52 GLU A N 13
ATOM 17536 C CA . GLU A 1 53 ? 15.390 15.860 -4.001 1.00 25.20 52 GLU A CA 13
ATOM 17537 C C . GLU A 1 53 ? 16.754 15.667 -3.344 1.00 44.42 52 GLU A C 13
ATOM 17538 O O . GLU A 1 53 ? 16.868 15.640 -2.119 1.00 15.44 52 GLU A O 13
ATOM 17550 N N . VAL A 1 54 ? 17.788 15.533 -4.169 1.00 2.51 53 VAL A N 13
ATOM 17551 C CA . VAL A 1 54 ? 19.145 15.344 -3.670 1.00 10.03 53 VAL A CA 13
ATOM 17552 C C . VAL A 1 54 ? 19.843 16.682 -3.453 1.00 53.11 53 VAL A C 13
ATOM 17553 O O . VAL A 1 54 ? 19.773 17.575 -4.298 1.00 64.33 53 VAL A O 13
ATOM 17566 N N . PHE A 1 55 ? 20.516 16.815 -2.315 1.00 34.21 54 PHE A N 13
ATOM 17567 C CA . PHE A 1 55 ? 21.227 18.045 -1.986 1.00 74.21 54 PHE A CA 13
ATOM 17568 C C . PHE A 1 55 ? 22.679 17.752 -1.621 1.00 11.55 54 PHE A C 13
ATOM 17569 O O . PHE A 1 55 ? 22.965 17.230 -0.544 1.00 31.32 54 PHE A O 13
ATOM 17586 N N . GLN A 1 56 ? 23.591 18.093 -2.525 1.00 53.45 55 GLN A N 13
ATOM 17587 C CA . GLN A 1 56 ? 25.013 17.866 -2.299 1.00 41.40 55 GLN A CA 13
ATOM 17588 C C . GLN A 1 56 ? 25.448 18.436 -0.953 1.00 13.03 55 GLN A C 13
ATOM 17589 O O . GLN A 1 56 ? 26.229 17.818 -0.229 1.00 1.34 55 GLN A O 13
ATOM 17603 N N . HIS A 1 57 ? 24.937 19.618 -0.623 1.00 52.11 56 HIS A N 13
ATOM 17604 C CA . HIS A 1 57 ? 25.272 20.271 0.637 1.00 3.42 56 HIS A CA 13
ATOM 17605 C C . HIS A 1 57 ? 24.085 20.247 1.595 1.00 72.31 56 HIS A C 13
ATOM 17606 O O . HIS A 1 57 ? 22.931 20.251 1.168 1.00 21.01 56 HIS A O 13
ATOM 17620 N N . ASN A 1 58 ? 24.377 20.220 2.891 1.00 13.12 57 ASN A N 13
ATOM 17621 C CA . ASN A 1 58 ? 23.333 20.193 3.909 1.00 12.33 57 ASN A CA 13
ATOM 17622 C C . ASN A 1 58 ? 22.888 21.607 4.270 1.00 41.52 57 ASN A C 13
ATOM 17623 O O . ASN A 1 58 ? 22.102 21.805 5.195 1.00 31.33 57 ASN A O 13
ATOM 17634 N N . ASN A 1 59 ? 23.397 22.588 3.531 1.00 11.32 58 ASN A N 13
ATOM 17635 C CA . ASN A 1 59 ? 23.052 23.985 3.773 1.00 62.33 58 ASN A CA 13
ATOM 17636 C C . ASN A 1 59 ? 22.121 24.511 2.685 1.00 41.22 58 ASN A C 13
ATOM 17637 O O . ASN A 1 59 ? 21.774 25.692 2.668 1.00 15.12 58 ASN A O 13
ATOM 17648 N N . PHE A 1 60 ? 21.720 23.627 1.778 1.00 62.42 59 PHE A N 13
ATOM 17649 C CA . PHE A 1 60 ? 20.829 24.002 0.686 1.00 65.53 59 PHE A CA 13
ATOM 17650 C C . PHE A 1 60 ? 21.364 25.223 -0.057 1.00 34.12 59 PHE A C 13
ATOM 17651 O O . PHE A 1 60 ? 20.670 26.231 -0.198 1.00 24.32 59 PHE A O 13
ATOM 17668 N N . LYS A 1 61 ? 22.602 25.126 -0.530 1.00 35.25 60 LYS A N 13
ATOM 17669 C CA . LYS A 1 61 ? 23.231 26.221 -1.258 1.00 72.44 60 LYS A CA 13
ATOM 17670 C C . LYS A 1 61 ? 23.549 25.808 -2.692 1.00 23.11 60 LYS A C 13
ATOM 17671 O O . LYS A 1 61 ? 23.155 26.480 -3.644 1.00 1.12 60 LYS A O 13
ATOM 17690 N N . GLY A 1 62 ? 24.264 24.696 -2.838 1.00 45.41 61 GLY A N 13
ATOM 17691 C CA . GLY A 1 62 ? 24.622 24.213 -4.159 1.00 21.12 61 GLY A CA 13
ATOM 17692 C C . GLY A 1 62 ? 23.410 23.824 -4.982 1.00 0.02 61 GLY A C 13
ATOM 17693 O O . GLY A 1 62 ? 22.296 24.271 -4.709 1.00 32.32 61 GLY A O 13
ATOM 17697 N N . VAL A 1 63 ? 23.627 22.990 -5.994 1.00 54.00 62 VAL A N 13
ATOM 17698 C CA . VAL A 1 63 ? 22.543 22.541 -6.860 1.00 41.42 62 VAL A CA 13
ATOM 17699 C C . VAL A 1 63 ? 21.839 21.323 -6.274 1.00 22.13 62 VAL A C 13
ATOM 17700 O O . VAL A 1 63 ? 22.455 20.510 -5.584 1.00 31.01 62 VAL A O 13
ATOM 17713 N N . ARG A 1 64 ? 20.546 21.202 -6.553 1.00 15.30 63 ARG A N 13
ATOM 17714 C CA . ARG A 1 64 ? 19.757 20.083 -6.052 1.00 70.24 63 ARG A CA 13
ATOM 17715 C C . ARG A 1 64 ? 19.254 19.215 -7.202 1.00 61.13 63 ARG A C 13
ATOM 17716 O O . ARG A 1 64 ? 18.981 19.712 -8.295 1.00 32.11 63 ARG A O 13
ATOM 17737 N N . ASP A 1 65 ? 19.135 17.916 -6.948 1.00 41.41 64 ASP A N 13
ATOM 17738 C CA . ASP A 1 65 ? 18.665 16.979 -7.961 1.00 72.04 64 ASP A CA 13
ATOM 17739 C C . ASP A 1 65 ? 17.227 16.553 -7.682 1.00 21.44 64 ASP A C 13
ATOM 17740 O O . ASP A 1 65 ? 16.627 16.969 -6.691 1.00 14.22 64 ASP A O 13
ATOM 17749 N N . PHE A 1 66 ? 16.680 15.720 -8.562 1.00 1.54 65 PHE A N 13
ATOM 17750 C CA . PHE A 1 66 ? 15.312 15.239 -8.411 1.00 11.14 65 PHE A CA 13
ATOM 17751 C C . PHE A 1 66 ? 15.159 13.840 -9.000 1.00 25.10 65 PHE A C 13
ATOM 17752 O O . PHE A 1 66 ? 15.537 13.592 -10.145 1.00 41.44 65 PHE A O 13
ATOM 17769 N N . TYR A 1 67 ? 14.604 12.929 -8.209 1.00 23.22 66 TYR A N 13
ATOM 17770 C CA . TYR A 1 67 ? 14.404 11.553 -8.650 1.00 2.51 66 TYR A CA 13
ATOM 17771 C C . TYR A 1 67 ? 12.979 11.091 -8.363 1.00 52.20 66 TYR A C 13
ATOM 17772 O O . TYR A 1 67 ? 12.334 11.569 -7.429 1.00 30.53 66 TYR A O 13
ATOM 17790 N N . THR A 1 68 ? 12.492 10.157 -9.174 1.00 61.01 67 THR A N 13
ATOM 17791 C CA . THR A 1 68 ? 11.144 9.629 -9.010 1.00 14.14 67 THR A CA 13
ATOM 17792 C C . THR A 1 68 ? 11.041 8.206 -9.547 1.00 10.15 67 THR A C 13
ATOM 17793 O O . THR A 1 68 ? 9.951 7.727 -9.857 1.00 35.21 67 THR A O 13
ATOM 17804 N N . SER A 1 69 ? 12.183 7.535 -9.653 1.00 23.20 68 SER A N 13
ATOM 17805 C CA . SER A 1 69 ? 12.222 6.167 -10.156 1.00 32.44 68 SER A CA 13
ATOM 17806 C C . SER A 1 69 ? 13.417 5.411 -9.583 1.00 62.02 68 SER A C 13
ATOM 17807 O O . SER A 1 69 ? 14.360 6.015 -9.072 1.00 24.11 68 SER A O 13
ATOM 17815 N N . ASP A 1 70 ? 13.370 4.086 -9.673 1.00 11.50 69 ASP A N 13
ATOM 17816 C CA . ASP A 1 70 ? 14.449 3.247 -9.165 1.00 74.44 69 ASP A CA 13
ATOM 17817 C C . ASP A 1 70 ? 15.806 3.764 -9.633 1.00 34.34 69 ASP A C 13
ATOM 17818 O O . ASP A 1 70 ? 16.181 3.592 -10.792 1.00 75.00 69 ASP A O 13
ATOM 17827 N N . ALA A 1 71 ? 16.537 4.398 -8.722 1.00 52.32 70 ALA A N 13
ATOM 17828 C CA . ALA A 1 71 ? 17.852 4.940 -9.041 1.00 22.53 70 ALA A CA 13
ATOM 17829 C C . ALA A 1 71 ? 18.959 3.995 -8.586 1.00 64.42 70 ALA A C 13
ATOM 17830 O O . ALA A 1 71 ? 19.086 3.697 -7.399 1.00 13.02 70 ALA A O 13
ATOM 17837 N N . ALA A 1 72 ? 19.759 3.526 -9.539 1.00 33.43 71 ALA A N 13
ATOM 17838 C CA . ALA A 1 72 ? 20.856 2.615 -9.236 1.00 0.35 71 ALA A CA 13
ATOM 17839 C C . ALA A 1 72 ? 22.167 3.375 -9.060 1.00 72.35 71 ALA A C 13
ATOM 17840 O O . ALA A 1 72 ? 23.121 2.858 -8.480 1.00 73.20 71 ALA A O 13
ATOM 17847 N N . GLU A 1 73 ? 22.206 4.603 -9.567 1.00 11.20 72 GLU A N 13
ATOM 17848 C CA . GLU A 1 73 ? 23.401 5.432 -9.467 1.00 44.11 72 GLU A CA 13
ATOM 17849 C C . GLU A 1 73 ? 23.103 6.729 -8.720 1.00 43.13 72 GLU A C 13
ATOM 17850 O O . GLU A 1 73 ? 22.144 7.434 -9.036 1.00 11.22 72 GLU A O 13
ATOM 17862 N N . LEU A 1 74 ? 23.931 7.037 -7.728 1.00 45.24 73 LEU A N 13
ATOM 17863 C CA . LEU A 1 74 ? 23.758 8.249 -6.935 1.00 14.10 73 LEU A CA 13
ATOM 17864 C C . LEU A 1 74 ? 23.765 9.488 -7.825 1.00 1.14 73 LEU A C 13
ATOM 17865 O O . LEU A 1 74 ? 24.504 9.555 -8.806 1.00 45.14 73 LEU A O 13
ATOM 17881 N N . SER A 1 75 ? 22.939 10.468 -7.473 1.00 32.13 74 SER A N 13
ATOM 17882 C CA . SER A 1 75 ? 22.849 11.705 -8.240 1.00 71.31 74 SER A CA 13
ATOM 17883 C C . SER A 1 75 ? 24.234 12.298 -8.478 1.00 42.02 74 SER A C 13
ATOM 17884 O O . SER A 1 75 ? 24.686 12.411 -9.618 1.00 35.00 74 SER A O 13
ATOM 17892 N N . ARG A 1 76 ? 24.904 12.676 -7.394 1.00 35.31 75 ARG A N 13
ATOM 17893 C CA . ARG A 1 76 ? 26.237 13.259 -7.484 1.00 32.24 75 ARG A CA 13
ATOM 17894 C C . ARG A 1 76 ? 27.277 12.338 -6.852 1.00 35.21 75 ARG A C 13
ATOM 17895 O O . ARG A 1 76 ? 27.065 11.800 -5.765 1.00 3.13 75 ARG A O 13
ATOM 17916 N N . ASP A 1 77 ? 28.399 12.161 -7.541 1.00 35.33 76 ASP A N 13
ATOM 17917 C CA . ASP A 1 77 ? 29.472 11.305 -7.047 1.00 53.42 76 ASP A CA 13
ATOM 17918 C C . ASP A 1 77 ? 29.878 11.705 -5.632 1.00 74.30 76 ASP A C 13
ATOM 17919 O O . ASP A 1 77 ? 30.411 12.791 -5.412 1.00 52.31 76 ASP A O 13
ATOM 17928 N N . ASN A 1 78 ? 29.620 10.818 -4.676 1.00 2.33 77 ASN A N 13
ATOM 17929 C CA . ASN A 1 78 ? 29.957 11.079 -3.281 1.00 4.11 77 ASN A CA 13
ATOM 17930 C C . ASN A 1 78 ? 29.665 12.531 -2.913 1.00 31.51 77 ASN A C 13
ATOM 17931 O O . ASN A 1 78 ? 30.555 13.264 -2.482 1.00 70.11 77 ASN A O 13
ATOM 17942 N N . ASP A 1 79 ? 28.412 12.938 -3.085 1.00 62.31 78 ASP A N 13
ATOM 17943 C CA . ASP A 1 79 ? 28.001 14.301 -2.770 1.00 21.24 78 ASP A CA 13
ATOM 17944 C C . ASP A 1 79 ? 26.503 14.365 -2.487 1.00 43.13 78 ASP A C 13
ATOM 17945 O O . ASP A 1 79 ? 25.723 14.822 -3.322 1.00 44.04 78 ASP A O 13
ATOM 17954 N N . ALA A 1 80 ? 26.109 13.903 -1.305 1.00 53.23 79 ALA A N 13
ATOM 17955 C CA . ALA A 1 80 ? 24.705 13.909 -0.913 1.00 0.14 79 ALA A CA 13
ATOM 17956 C C . ALA A 1 80 ? 24.551 14.240 0.568 1.00 35.30 79 ALA A C 13
ATOM 17957 O O . ALA A 1 80 ? 24.046 13.429 1.345 1.00 11.53 79 ALA A O 13
ATOM 17964 N N . SER A 1 81 ? 24.989 15.434 0.952 1.00 52.42 80 SER A N 13
ATOM 17965 C CA . SER A 1 81 ? 24.903 15.870 2.341 1.00 41.13 80 SER A CA 13
ATOM 17966 C C . SER A 1 81 ? 23.491 15.676 2.885 1.00 40.01 80 SER A C 13
ATOM 17967 O O . SER A 1 81 ? 23.287 14.978 3.878 1.00 1.01 80 SER A O 13
ATOM 17975 N N . SER A 1 82 ? 22.519 16.299 2.226 1.00 0.24 81 SER A N 13
ATOM 17976 C CA . SER A 1 82 ? 21.126 16.199 2.645 1.00 12.11 81 SER A CA 13
ATOM 17977 C C . SER A 1 82 ? 20.241 15.748 1.487 1.00 65.23 81 SER A C 13
ATOM 17978 O O . SER A 1 82 ? 20.562 15.976 0.320 1.00 22.32 81 SER A O 13
ATOM 17986 N N . VAL A 1 83 ? 19.126 15.106 1.818 1.00 74.43 82 VAL A N 13
ATOM 17987 C CA . VAL A 1 83 ? 18.193 14.622 0.806 1.00 1.34 82 VAL A CA 13
ATOM 17988 C C . VAL A 1 83 ? 16.749 14.792 1.265 1.00 40.24 82 VAL A C 13
ATOM 17989 O O . VAL A 1 83 ? 16.468 14.836 2.462 1.00 22.34 82 VAL A O 13
ATOM 18002 N N . ARG A 1 84 ? 15.836 14.887 0.303 1.00 3.42 83 ARG A N 13
ATOM 18003 C CA . ARG A 1 84 ? 14.420 15.053 0.608 1.00 43.32 83 ARG A CA 13
ATOM 18004 C C . ARG A 1 84 ? 13.590 13.956 -0.051 1.00 61.34 83 ARG A C 13
ATOM 18005 O O . ARG A 1 84 ? 13.882 13.528 -1.169 1.00 13.44 83 ARG A O 13
ATOM 18026 N N . VAL A 1 85 ? 12.555 13.503 0.648 1.00 15.03 84 VAL A N 13
ATOM 18027 C CA . VAL A 1 85 ? 11.682 12.456 0.131 1.00 34.13 84 VAL A CA 13
ATOM 18028 C C . VAL A 1 85 ? 10.215 12.791 0.378 1.00 41.41 84 VAL A C 13
ATOM 18029 O O . VAL A 1 85 ? 9.849 13.271 1.451 1.00 23.31 84 VAL A O 13
ATOM 18042 N N . SER A 1 86 ? 9.379 12.536 -0.623 1.00 72.21 85 SER A N 13
ATOM 18043 C CA . SER A 1 86 ? 7.951 12.814 -0.516 1.00 63.24 85 SER A CA 13
ATOM 18044 C C . SER A 1 86 ? 7.164 12.018 -1.553 1.00 51.00 85 SER A C 13
ATOM 18045 O O . SER A 1 86 ? 7.649 11.760 -2.655 1.00 30.12 85 SER A O 13
ATOM 18053 N N . LYS A 1 87 ? 5.945 11.631 -1.192 1.00 1.42 86 LYS A N 13
ATOM 18054 C CA . LYS A 1 87 ? 5.088 10.866 -2.089 1.00 35.12 86 LYS A CA 13
ATOM 18055 C C . LYS A 1 87 ? 4.330 11.790 -3.038 1.00 24.44 86 LYS A C 13
ATOM 18056 O O . LYS A 1 87 ? 3.766 12.799 -2.617 1.00 1.10 86 LYS A O 13
ATOM 18075 N N . MET A 1 88 ? 4.322 11.436 -4.319 1.00 15.13 87 MET A N 13
ATOM 18076 C CA . MET A 1 88 ? 3.631 12.233 -5.326 1.00 72.21 87 MET A CA 13
ATOM 18077 C C . MET A 1 88 ? 2.596 11.393 -6.068 1.00 31.31 87 MET A C 13
ATOM 18078 O O . MET A 1 88 ? 2.385 11.569 -7.267 1.00 41.32 87 MET A O 13
ATOM 18092 N N . GLU A 1 89 ? 1.954 10.479 -5.346 1.00 42.21 88 GLU A N 13
ATOM 18093 C CA . GLU A 1 89 ? 0.942 9.612 -5.938 1.00 24.21 88 GLU A CA 13
ATOM 18094 C C . GLU A 1 89 ? -0.456 10.185 -5.727 1.00 32.41 88 GLU A C 13
ATOM 18095 O O . GLU A 1 89 ? -1.447 9.453 -5.731 1.00 1.02 88 GLU A O 13
ATOM 18107 N N . THR A 1 90 ? -0.529 11.499 -5.542 1.00 54.11 89 THR A N 13
ATOM 18108 C CA . THR A 1 90 ? -1.805 12.171 -5.328 1.00 22.14 89 THR A CA 13
ATOM 18109 C C . THR A 1 90 ? -2.434 12.591 -6.651 1.00 10.52 89 THR A C 13
ATOM 18110 O O . THR A 1 90 ? -1.989 13.548 -7.286 1.00 61.23 89 THR A O 13
ATOM 18121 N N . THR A 1 91 ? -3.473 11.872 -7.062 1.00 34.51 90 THR A N 13
ATOM 18122 C CA . THR A 1 91 ? -4.164 12.170 -8.310 1.00 61.12 90 THR A CA 13
ATOM 18123 C C . THR A 1 91 ? -5.565 12.711 -8.048 1.00 5.41 90 THR A C 13
ATOM 18124 O O . THR A 1 91 ? -6.087 12.597 -6.940 1.00 4.41 90 THR A O 13
ATOM 18135 N N . ASN A 1 92 ? -6.168 13.300 -9.075 1.00 52.51 91 ASN A N 13
ATOM 18136 C CA . ASN A 1 92 ? -7.510 13.860 -8.955 1.00 23.21 91 ASN A CA 13
ATOM 18137 C C . ASN A 1 92 ? -8.568 12.807 -9.269 1.00 32.24 91 ASN A C 13
ATOM 18138 O O . ASN A 1 92 ? -8.565 11.719 -8.693 1.00 12.24 91 ASN A O 13
ATOM 18149 N N . GLY A 1 2 ? 7.471 -2.685 1.391 1.00 51.22 1 GLY A N 14
ATOM 18150 C CA . GLY A 1 2 ? 6.769 -1.455 1.710 1.00 23.30 1 GLY A CA 14
ATOM 18151 C C . GLY A 1 2 ? 6.485 -0.614 0.481 1.00 22.15 1 GLY A C 14
ATOM 18152 O O . GLY A 1 2 ? 7.027 -0.871 -0.593 1.00 31.41 1 GLY A O 14
ATOM 18156 N N . GLU A 1 3 ? 5.632 0.393 0.640 1.00 71.11 2 GLU A N 14
ATOM 18157 C CA . GLU A 1 3 ? 5.275 1.273 -0.467 1.00 64.41 2 GLU A CA 14
ATOM 18158 C C . GLU A 1 3 ? 5.288 2.734 -0.027 1.00 31.41 2 GLU A C 14
ATOM 18159 O O . GLU A 1 3 ? 5.345 3.034 1.166 1.00 44.54 2 GLU A O 14
ATOM 18171 N N . LYS A 1 4 ? 5.234 3.639 -0.998 1.00 62.53 3 LYS A N 14
ATOM 18172 C CA . LYS A 1 4 ? 5.238 5.069 -0.714 1.00 25.53 3 LYS A CA 14
ATOM 18173 C C . LYS A 1 4 ? 6.467 5.457 0.103 1.00 51.12 3 LYS A C 14
ATOM 18174 O O . LYS A 1 4 ? 6.369 6.210 1.073 1.00 74.25 3 LYS A O 14
ATOM 18193 N N . THR A 1 5 ? 7.625 4.940 -0.296 1.00 40.22 4 THR A N 14
ATOM 18194 C CA . THR A 1 5 ? 8.872 5.233 0.398 1.00 4.31 4 THR A CA 14
ATOM 18195 C C . THR A 1 5 ? 10.078 4.885 -0.467 1.00 62.21 4 THR A C 14
ATOM 18196 O O . THR A 1 5 ? 10.025 3.964 -1.283 1.00 14.14 4 THR A O 14
ATOM 18207 N N . VAL A 1 6 ? 11.166 5.626 -0.284 1.00 3.11 5 VAL A N 14
ATOM 18208 C CA . VAL A 1 6 ? 12.387 5.394 -1.047 1.00 31.02 5 VAL A CA 14
ATOM 18209 C C . VAL A 1 6 ? 13.390 4.574 -0.243 1.00 51.20 5 VAL A C 14
ATOM 18210 O O . VAL A 1 6 ? 13.768 4.949 0.867 1.00 50.51 5 VAL A O 14
ATOM 18223 N N . LYS A 1 7 ? 13.818 3.452 -0.811 1.00 25.02 6 LYS A N 14
ATOM 18224 C CA . LYS A 1 7 ? 14.780 2.578 -0.149 1.00 72.11 6 LYS A CA 14
ATOM 18225 C C . LYS A 1 7 ? 16.210 2.982 -0.494 1.00 13.03 6 LYS A C 14
ATOM 18226 O O . LYS A 1 7 ? 16.646 2.846 -1.638 1.00 34.23 6 LYS A O 14
ATOM 18245 N N . LEU A 1 8 ? 16.936 3.478 0.502 1.00 34.11 7 LEU A N 14
ATOM 18246 C CA . LEU A 1 8 ? 18.318 3.900 0.305 1.00 51.53 7 LEU A CA 14
ATOM 18247 C C . LEU A 1 8 ? 19.265 2.706 0.356 1.00 1.15 7 LEU A C 14
ATOM 18248 O O . LEU A 1 8 ? 19.260 1.938 1.319 1.00 41.20 7 LEU A O 14
ATOM 18264 N N . TYR A 1 9 ? 20.078 2.557 -0.683 1.00 71.24 8 TYR A N 14
ATOM 18265 C CA . TYR A 1 9 ? 21.031 1.456 -0.757 1.00 21.13 8 TYR A CA 14
ATOM 18266 C C . TYR A 1 9 ? 22.464 1.978 -0.809 1.00 54.13 8 TYR A C 14
ATOM 18267 O O . TYR A 1 9 ? 22.766 2.918 -1.544 1.00 21.31 8 TYR A O 14
ATOM 18285 N N . GLU A 1 10 ? 23.341 1.360 -0.025 1.00 11.35 9 GLU A N 14
ATOM 18286 C CA . GLU A 1 10 ? 24.742 1.763 0.019 1.00 71.52 9 GLU A CA 14
ATOM 18287 C C . GLU A 1 10 ? 25.520 1.148 -1.141 1.00 25.12 9 GLU A C 14
ATOM 18288 O O . GLU A 1 10 ? 26.542 1.684 -1.570 1.00 5.04 9 GLU A O 14
ATOM 18300 N N . ASP A 1 11 ? 25.030 0.020 -1.643 1.00 10.10 10 ASP A N 14
ATOM 18301 C CA . ASP A 1 11 ? 25.678 -0.668 -2.753 1.00 65.21 10 ASP A CA 14
ATOM 18302 C C . ASP A 1 11 ? 24.855 -0.536 -4.030 1.00 52.32 10 ASP A C 14
ATOM 18303 O O . ASP A 1 11 ? 23.659 -0.246 -3.984 1.00 34.11 10 ASP A O 14
ATOM 18312 N N . THR A 1 12 ? 25.503 -0.749 -5.171 1.00 51.53 11 THR A N 14
ATOM 18313 C CA . THR A 1 12 ? 24.832 -0.651 -6.461 1.00 52.23 11 THR A CA 14
ATOM 18314 C C . THR A 1 12 ? 23.971 -1.881 -6.728 1.00 45.41 11 THR A C 14
ATOM 18315 O O . THR A 1 12 ? 24.176 -2.936 -6.127 1.00 51.13 11 THR A O 14
ATOM 18326 N N . HIS A 1 13 ? 23.008 -1.738 -7.633 1.00 64.42 12 HIS A N 14
ATOM 18327 C CA . HIS A 1 13 ? 22.117 -2.840 -7.981 1.00 1.54 12 HIS A CA 14
ATOM 18328 C C . HIS A 1 13 ? 21.278 -3.260 -6.777 1.00 41.45 12 HIS A C 14
ATOM 18329 O O . HIS A 1 13 ? 20.698 -4.346 -6.761 1.00 3.41 12 HIS A O 14
ATOM 18343 N N . PHE A 1 14 ? 21.219 -2.393 -5.772 1.00 53.20 13 PHE A N 14
ATOM 18344 C CA . PHE A 1 14 ? 20.452 -2.675 -4.564 1.00 2.31 13 PHE A CA 14
ATOM 18345 C C . PHE A 1 14 ? 20.893 -3.994 -3.936 1.00 10.55 13 PHE A C 14
ATOM 18346 O O . PHE A 1 14 ? 20.068 -4.852 -3.621 1.00 52.53 13 PHE A O 14
ATOM 18363 N N . LYS A 1 15 ? 22.200 -4.148 -3.756 1.00 23.44 14 LYS A N 14
ATOM 18364 C CA . LYS A 1 15 ? 22.753 -5.361 -3.165 1.00 23.24 14 LYS A CA 14
ATOM 18365 C C . LYS A 1 15 ? 23.385 -5.066 -1.808 1.00 21.11 14 LYS A C 14
ATOM 18366 O O . LYS A 1 15 ? 24.524 -4.608 -1.729 1.00 62.32 14 LYS A O 14
ATOM 18385 N N . GLY A 1 16 ? 22.637 -5.333 -0.741 1.00 45.12 15 GLY A N 14
ATOM 18386 C CA . GLY A 1 16 ? 23.142 -5.091 0.598 1.00 42.33 15 GLY A CA 14
ATOM 18387 C C . GLY A 1 16 ? 22.060 -4.618 1.548 1.00 4.53 15 GLY A C 14
ATOM 18388 O O . GLY A 1 16 ? 20.985 -5.213 1.622 1.00 50.54 15 GLY A O 14
ATOM 18392 N N . TYR A 1 17 ? 22.345 -3.546 2.279 1.00 1.34 16 TYR A N 14
ATOM 18393 C CA . TYR A 1 17 ? 21.390 -2.995 3.233 1.00 33.44 16 TYR A CA 14
ATOM 18394 C C . TYR A 1 17 ? 20.444 -2.012 2.551 1.00 12.34 16 TYR A C 14
ATOM 18395 O O . TYR A 1 17 ? 20.742 -1.490 1.477 1.00 12.10 16 TYR A O 14
ATOM 18413 N N . SER A 1 18 ? 19.302 -1.763 3.185 1.00 51.14 17 SER A N 14
ATOM 18414 C CA . SER A 1 18 ? 18.310 -0.844 2.639 1.00 74.42 17 SER A CA 14
ATOM 18415 C C . SER A 1 18 ? 17.673 -0.011 3.747 1.00 33.51 17 SER A C 14
ATOM 18416 O O . SER A 1 18 ? 17.421 -0.507 4.846 1.00 44.03 17 SER A O 14
ATOM 18424 N N . VAL A 1 19 ? 17.414 1.258 3.450 1.00 2.24 18 VAL A N 14
ATOM 18425 C CA . VAL A 1 19 ? 16.806 2.161 4.420 1.00 52.41 18 VAL A CA 14
ATOM 18426 C C . VAL A 1 19 ? 15.636 2.921 3.804 1.00 1.25 18 VAL A C 14
ATOM 18427 O O . VAL A 1 19 ? 15.831 3.859 3.033 1.00 53.54 18 VAL A O 14
ATOM 18440 N N . GLU A 1 20 ? 14.421 2.509 4.152 1.00 1.15 19 GLU A N 14
ATOM 18441 C CA . GLU A 1 20 ? 13.219 3.152 3.633 1.00 24.33 19 GLU A CA 14
ATOM 18442 C C . GLU A 1 20 ? 12.597 4.070 4.681 1.00 4.04 19 GLU A C 14
ATOM 18443 O O . GLU A 1 20 ? 12.574 3.748 5.870 1.00 34.11 19 GLU A O 14
ATOM 18455 N N . LEU A 1 21 ? 12.096 5.215 4.233 1.00 55.23 20 LEU A N 14
ATOM 18456 C CA . LEU A 1 21 ? 11.473 6.182 5.131 1.00 63.12 20 LEU A CA 14
ATOM 18457 C C . LEU A 1 21 ? 10.339 6.923 4.431 1.00 12.41 20 LEU A C 14
ATOM 18458 O O . LEU A 1 21 ? 10.355 7.131 3.218 1.00 45.23 20 LEU A O 14
ATOM 18474 N N . PRO A 1 22 ? 9.329 7.335 5.213 1.00 65.31 21 PRO A N 14
ATOM 18475 C CA . PRO A 1 22 ? 8.169 8.062 4.690 1.00 1.23 21 PRO A CA 14
ATOM 18476 C C . PRO A 1 22 ? 8.525 9.475 4.240 1.00 64.23 21 PRO A C 14
ATOM 18477 O O . PRO A 1 22 ? 9.653 9.931 4.427 1.00 64.13 21 PRO A O 14
ATOM 18488 N N . VAL A 1 23 ? 7.556 10.164 3.645 1.00 21.45 22 VAL A N 14
ATOM 18489 C CA . VAL A 1 23 ? 7.767 11.526 3.170 1.00 63.54 22 VAL A CA 14
ATOM 18490 C C . VAL A 1 23 ? 8.409 12.391 4.248 1.00 45.01 22 VAL A C 14
ATOM 18491 O O . VAL A 1 23 ? 8.092 12.266 5.430 1.00 65.51 22 VAL A O 14
ATOM 18504 N N . GLY A 1 24 ? 9.315 13.271 3.831 1.00 11.34 23 GLY A N 14
ATOM 18505 C CA . GLY A 1 24 ? 9.988 14.146 4.774 1.00 34.10 23 GLY A CA 14
ATOM 18506 C C . GLY A 1 24 ? 11.382 14.527 4.318 1.00 51.33 23 GLY A C 14
ATOM 18507 O O . GLY A 1 24 ? 11.929 13.919 3.398 1.00 44.11 23 GLY A O 14
ATOM 18511 N N . ASP A 1 25 ? 11.957 15.538 4.960 1.00 22.43 24 ASP A N 14
ATOM 18512 C CA . ASP A 1 25 ? 13.296 16.000 4.615 1.00 43.23 24 ASP A CA 14
ATOM 18513 C C . ASP A 1 25 ? 14.276 15.727 5.752 1.00 71.12 24 ASP A C 14
ATOM 18514 O O . ASP A 1 25 ? 13.978 15.987 6.918 1.00 53.44 24 ASP A O 14
ATOM 18523 N N . TYR A 1 26 ? 15.445 15.200 5.405 1.00 73.32 25 TYR A N 14
ATOM 18524 C CA . TYR A 1 26 ? 16.467 14.888 6.397 1.00 71.44 25 TYR A CA 14
ATOM 18525 C C . TYR A 1 26 ? 17.824 15.442 5.973 1.00 31.33 25 TYR A C 14
ATOM 18526 O O . TYR A 1 26 ? 18.136 15.509 4.785 1.00 11.12 25 TYR A O 14
ATOM 18544 N N . ASN A 1 27 ? 18.627 15.837 6.956 1.00 71.22 26 ASN A N 14
ATOM 18545 C CA . ASN A 1 27 ? 19.951 16.385 6.687 1.00 42.32 26 ASN A CA 14
ATOM 18546 C C . ASN A 1 27 ? 21.035 15.346 6.954 1.00 23.35 26 ASN A C 14
ATOM 18547 O O . ASN A 1 27 ? 20.743 14.167 7.159 1.00 23.33 26 ASN A O 14
ATOM 18558 N N . LEU A 1 28 ? 22.287 15.790 6.952 1.00 0.40 27 LEU A N 14
ATOM 18559 C CA . LEU A 1 28 ? 23.416 14.899 7.195 1.00 1.24 27 LEU A CA 14
ATOM 18560 C C . LEU A 1 28 ? 23.248 14.155 8.516 1.00 12.44 27 LEU A C 14
ATOM 18561 O O . LEU A 1 28 ? 23.367 12.931 8.571 1.00 41.54 27 LEU A O 14
ATOM 18577 N N . SER A 1 29 ? 22.968 14.903 9.579 1.00 11.11 28 SER A N 14
ATOM 18578 C CA . SER A 1 29 ? 22.784 14.315 10.901 1.00 65.23 28 SER A CA 14
ATOM 18579 C C . SER A 1 29 ? 21.631 13.317 10.896 1.00 75.23 28 SER A C 14
ATOM 18580 O O . SER A 1 29 ? 21.740 12.221 11.446 1.00 4.20 28 SER A O 14
ATOM 18588 N N . SER A 1 30 ? 20.524 13.705 10.270 1.00 72.41 29 SER A N 14
ATOM 18589 C CA . SER A 1 30 ? 19.347 12.847 10.196 1.00 61.43 29 SER A CA 14
ATOM 18590 C C . SER A 1 30 ? 19.669 11.545 9.469 1.00 61.52 29 SER A C 14
ATOM 18591 O O . SER A 1 30 ? 19.057 10.508 9.727 1.00 34.51 29 SER A O 14
ATOM 18599 N N . LEU A 1 31 ? 20.635 11.606 8.558 1.00 35.03 30 LEU A N 14
ATOM 18600 C CA . LEU A 1 31 ? 21.040 10.432 7.792 1.00 12.45 30 LEU A CA 14
ATOM 18601 C C . LEU A 1 31 ? 21.841 9.467 8.659 1.00 24.43 30 LEU A C 14
ATOM 18602 O O . LEU A 1 31 ? 21.734 8.249 8.512 1.00 74.15 30 LEU A O 14
ATOM 18618 N N . ILE A 1 32 ? 22.643 10.018 9.564 1.00 31.03 31 ILE A N 14
ATOM 18619 C CA . ILE A 1 32 ? 23.460 9.205 10.457 1.00 53.21 31 ILE A CA 14
ATOM 18620 C C . ILE A 1 32 ? 22.619 8.142 11.156 1.00 60.03 31 ILE A C 14
ATOM 18621 O O . ILE A 1 32 ? 23.115 7.067 11.493 1.00 34.11 31 ILE A O 14
ATOM 18637 N N . SER A 1 33 ? 21.343 8.449 11.368 1.00 4.33 32 SER A N 14
ATOM 18638 C CA . SER A 1 33 ? 20.433 7.521 12.029 1.00 63.03 32 SER A CA 14
ATOM 18639 C C . SER A 1 33 ? 20.426 6.170 11.320 1.00 44.13 32 SER A C 14
ATOM 18640 O O . SER A 1 33 ? 20.538 5.122 11.956 1.00 14.12 32 SER A O 14
ATOM 18648 N N . ARG A 1 34 ? 20.295 6.203 9.998 1.00 40.44 33 ARG A N 14
ATOM 18649 C CA . ARG A 1 34 ? 20.272 4.983 9.201 1.00 22.41 33 ARG A CA 14
ATOM 18650 C C . ARG A 1 34 ? 21.684 4.440 8.997 1.00 12.10 33 ARG A C 14
ATOM 18651 O O . ARG A 1 34 ? 21.870 3.262 8.696 1.00 35.34 33 ARG A O 14
ATOM 18672 N N . GLY A 1 35 ? 22.676 5.309 9.162 1.00 2.54 34 GLY A N 14
ATOM 18673 C CA . GLY A 1 35 ? 24.058 4.899 8.992 1.00 52.42 34 GLY A CA 14
ATOM 18674 C C . GLY A 1 35 ? 24.628 5.324 7.653 1.00 14.40 34 GLY A C 14
ATOM 18675 O O . GLY A 1 35 ? 25.196 4.510 6.926 1.00 13.11 34 GLY A O 14
ATOM 18679 N N . ALA A 1 36 ? 24.474 6.603 7.326 1.00 43.25 35 ALA A N 14
ATOM 18680 C CA . ALA A 1 36 ? 24.978 7.135 6.065 1.00 23.24 35 ALA A CA 14
ATOM 18681 C C . ALA A 1 36 ? 26.311 7.849 6.265 1.00 52.04 35 ALA A C 14
ATOM 18682 O O . ALA A 1 36 ? 26.752 8.057 7.395 1.00 4.25 35 ALA A O 14
ATOM 18689 N N . LEU A 1 37 ? 26.948 8.222 5.160 1.00 33.20 36 LEU A N 14
ATOM 18690 C CA . LEU A 1 37 ? 28.231 8.913 5.213 1.00 24.23 36 LEU A CA 14
ATOM 18691 C C . LEU A 1 37 ? 28.148 10.270 4.523 1.00 41.42 36 LEU A C 14
ATOM 18692 O O . LEU A 1 37 ? 29.067 11.083 4.617 1.00 12.02 36 LEU A O 14
ATOM 18708 N N . ASN A 1 38 ? 27.039 10.509 3.830 1.00 1.23 37 ASN A N 14
ATOM 18709 C CA . ASN A 1 38 ? 26.835 11.769 3.125 1.00 12.42 37 ASN A CA 14
ATOM 18710 C C . ASN A 1 38 ? 27.852 11.935 2.000 1.00 22.53 37 ASN A C 14
ATOM 18711 O O . ASN A 1 38 ? 28.034 13.030 1.469 1.00 14.45 37 ASN A O 14
ATOM 18722 N N . ASP A 1 39 ? 28.512 10.839 1.642 1.00 64.11 38 ASP A N 14
ATOM 18723 C CA . ASP A 1 39 ? 29.510 10.861 0.579 1.00 45.11 38 ASP A CA 14
ATOM 18724 C C . ASP A 1 39 ? 30.131 9.481 0.387 1.00 30.32 38 ASP A C 14
ATOM 18725 O O . ASP A 1 39 ? 31.309 9.273 0.679 1.00 70.25 38 ASP A O 14
ATOM 18734 N N . ASP A 1 40 ? 29.330 8.541 -0.103 1.00 64.11 39 ASP A N 14
ATOM 18735 C CA . ASP A 1 40 ? 29.801 7.180 -0.334 1.00 34.13 39 ASP A CA 14
ATOM 18736 C C . ASP A 1 40 ? 28.656 6.279 -0.787 1.00 41.02 39 ASP A C 14
ATOM 18737 O O . ASP A 1 40 ? 28.869 5.299 -1.503 1.00 1.24 39 ASP A O 14
ATOM 18746 N N . LEU A 1 41 ? 27.442 6.616 -0.366 1.00 2.12 40 LEU A N 14
ATOM 18747 C CA . LEU A 1 41 ? 26.263 5.837 -0.728 1.00 10.23 40 LEU A CA 14
ATOM 18748 C C . LEU A 1 41 ? 26.271 5.495 -2.214 1.00 44.01 40 LEU A C 14
ATOM 18749 O O . LEU A 1 41 ? 26.958 6.141 -3.006 1.00 31.30 40 LEU A O 14
ATOM 18765 N N . SER A 1 42 ? 25.503 4.477 -2.586 1.00 75.40 41 SER A N 14
ATOM 18766 C CA . SER A 1 42 ? 25.423 4.047 -3.977 1.00 55.43 41 SER A CA 14
ATOM 18767 C C . SER A 1 42 ? 24.229 4.691 -4.676 1.00 73.44 41 SER A C 14
ATOM 18768 O O . SER A 1 42 ? 24.384 5.389 -5.678 1.00 61.22 41 SER A O 14
ATOM 18776 N N . SER A 1 43 ? 23.037 4.449 -4.140 1.00 54.52 42 SER A N 14
ATOM 18777 C CA . SER A 1 43 ? 21.815 5.001 -4.714 1.00 13.23 42 SER A CA 14
ATOM 18778 C C . SER A 1 43 ? 20.595 4.588 -3.895 1.00 5.12 42 SER A C 14
ATOM 18779 O O . SER A 1 43 ? 20.712 4.240 -2.720 1.00 50.41 42 SER A O 14
ATOM 18787 N N . ALA A 1 44 ? 19.426 4.629 -4.525 1.00 11.44 43 ALA A N 14
ATOM 18788 C CA . ALA A 1 44 ? 18.185 4.258 -3.856 1.00 71.14 43 ALA A CA 14
ATOM 18789 C C . ALA A 1 44 ? 17.096 3.919 -4.869 1.00 64.10 43 ALA A C 14
ATOM 18790 O O . ALA A 1 44 ? 17.059 4.478 -5.965 1.00 42.31 43 ALA A O 14
ATOM 18797 N N . ARG A 1 45 ? 16.213 2.999 -4.495 1.00 54.42 44 ARG A N 14
ATOM 18798 C CA . ARG A 1 45 ? 15.124 2.585 -5.372 1.00 62.22 44 ARG A CA 14
ATOM 18799 C C . ARG A 1 45 ? 13.783 3.097 -4.854 1.00 64.22 44 ARG A C 14
ATOM 18800 O O . ARG A 1 45 ? 13.438 2.896 -3.690 1.00 31.51 44 ARG A O 14
ATOM 18821 N N . VAL A 1 46 ? 13.032 3.760 -5.727 1.00 50.50 45 VAL A N 14
ATOM 18822 C CA . VAL A 1 46 ? 11.729 4.301 -5.359 1.00 10.15 45 VAL A CA 14
ATOM 18823 C C . VAL A 1 46 ? 10.611 3.627 -6.146 1.00 65.32 45 VAL A C 14
ATOM 18824 O O . VAL A 1 46 ? 10.762 3.290 -7.321 1.00 11.11 45 VAL A O 14
ATOM 18837 N N . PRO A 1 47 ? 9.461 3.424 -5.486 1.00 45.02 46 PRO A N 14
ATOM 18838 C CA . PRO A 1 47 ? 8.295 2.789 -6.106 1.00 34.22 46 PRO A CA 14
ATOM 18839 C C . PRO A 1 47 ? 7.645 3.675 -7.163 1.00 43.12 46 PRO A C 14
ATOM 18840 O O . PRO A 1 47 ? 8.131 4.768 -7.454 1.00 42.12 46 PRO A O 14
ATOM 18851 N N . SER A 1 48 ? 6.545 3.197 -7.735 1.00 14.22 47 SER A N 14
ATOM 18852 C CA . SER A 1 48 ? 5.831 3.945 -8.763 1.00 15.32 47 SER A CA 14
ATOM 18853 C C . SER A 1 48 ? 4.961 5.033 -8.138 1.00 63.44 47 SER A C 14
ATOM 18854 O O . SER A 1 48 ? 3.994 4.743 -7.436 1.00 21.44 47 SER A O 14
ATOM 18862 N N . GLY A 1 49 ? 5.314 6.287 -8.401 1.00 5.42 48 GLY A N 14
ATOM 18863 C CA . GLY A 1 49 ? 4.558 7.400 -7.858 1.00 14.14 48 GLY A CA 14
ATOM 18864 C C . GLY A 1 49 ? 5.235 8.031 -6.658 1.00 2.44 48 GLY A C 14
ATOM 18865 O O . GLY A 1 49 ? 4.571 8.440 -5.704 1.00 42.41 48 GLY A O 14
ATOM 18869 N N . LEU A 1 50 ? 6.560 8.110 -6.702 1.00 65.01 49 LEU A N 14
ATOM 18870 C CA . LEU A 1 50 ? 7.329 8.695 -5.609 1.00 24.30 49 LEU A CA 14
ATOM 18871 C C . LEU A 1 50 ? 8.402 9.639 -6.142 1.00 1.11 49 LEU A C 14
ATOM 18872 O O . LEU A 1 50 ? 9.110 9.315 -7.096 1.00 0.24 49 LEU A O 14
ATOM 18888 N N . ARG A 1 51 ? 8.518 10.807 -5.518 1.00 53.04 50 ARG A N 14
ATOM 18889 C CA . ARG A 1 51 ? 9.505 11.798 -5.929 1.00 51.04 50 ARG A CA 14
ATOM 18890 C C . ARG A 1 51 ? 10.440 12.146 -4.774 1.00 74.35 50 ARG A C 14
ATOM 18891 O O . ARG A 1 51 ? 10.035 12.142 -3.611 1.00 73.12 50 ARG A O 14
ATOM 18912 N N . LEU A 1 52 ? 11.691 12.445 -5.103 1.00 44.21 51 LEU A N 14
ATOM 18913 C CA . LEU A 1 52 ? 12.685 12.795 -4.094 1.00 33.15 51 LEU A CA 14
ATOM 18914 C C . LEU A 1 52 ? 13.677 13.817 -4.637 1.00 43.45 51 LEU A C 14
ATOM 18915 O O . LEU A 1 52 ? 13.883 13.914 -5.847 1.00 30.32 51 LEU A O 14
ATOM 18931 N N . GLU A 1 53 ? 14.291 14.577 -3.735 1.00 70.13 52 GLU A N 14
ATOM 18932 C CA . GLU A 1 53 ? 15.263 15.591 -4.126 1.00 2.02 52 GLU A CA 14
ATOM 18933 C C . GLU A 1 53 ? 16.571 15.415 -3.359 1.00 14.23 52 GLU A C 14
ATOM 18934 O O . GLU A 1 53 ? 16.589 15.436 -2.128 1.00 0.31 52 GLU A O 14
ATOM 18946 N N . VAL A 1 54 ? 17.663 15.241 -4.095 1.00 44.13 53 VAL A N 14
ATOM 18947 C CA . VAL A 1 54 ? 18.976 15.062 -3.486 1.00 33.11 53 VAL A CA 14
ATOM 18948 C C . VAL A 1 54 ? 19.680 16.400 -3.294 1.00 13.52 53 VAL A C 14
ATOM 18949 O O . VAL A 1 54 ? 19.784 17.199 -4.225 1.00 61.44 53 VAL A O 14
ATOM 18962 N N . PHE A 1 55 ? 20.162 16.640 -2.079 1.00 2.01 54 PHE A N 14
ATOM 18963 C CA . PHE A 1 55 ? 20.857 17.883 -1.764 1.00 33.14 54 PHE A CA 14
ATOM 18964 C C . PHE A 1 55 ? 22.282 17.605 -1.295 1.00 0.54 54 PHE A C 14
ATOM 18965 O O . PHE A 1 55 ? 22.499 17.145 -0.174 1.00 75.01 54 PHE A O 14
ATOM 18982 N N . GLN A 1 56 ? 23.249 17.889 -2.161 1.00 23.21 55 GLN A N 14
ATOM 18983 C CA . GLN A 1 56 ? 24.654 17.669 -1.836 1.00 73.31 55 GLN A CA 14
ATOM 18984 C C . GLN A 1 56 ? 25.007 18.300 -0.493 1.00 62.44 55 GLN A C 14
ATOM 18985 O O . GLN A 1 56 ? 25.685 17.688 0.333 1.00 63.55 55 GLN A O 14
ATOM 18999 N N . HIS A 1 57 ? 24.544 19.527 -0.282 1.00 12.34 56 HIS A N 14
ATOM 19000 C CA . HIS A 1 57 ? 24.811 20.241 0.962 1.00 41.41 56 HIS A CA 14
ATOM 19001 C C . HIS A 1 57 ? 23.563 20.294 1.837 1.00 14.42 56 HIS A C 14
ATOM 19002 O O . HIS A 1 57 ? 22.450 20.067 1.363 1.00 45.21 56 HIS A O 14
ATOM 19016 N N . ASN A 1 58 ? 23.756 20.595 3.117 1.00 14.14 57 ASN A N 14
ATOM 19017 C CA . ASN A 1 58 ? 22.645 20.676 4.059 1.00 0.32 57 ASN A CA 14
ATOM 19018 C C . ASN A 1 58 ? 22.171 22.118 4.218 1.00 75.33 57 ASN A C 14
ATOM 19019 O O . ASN A 1 58 ? 21.677 22.506 5.275 1.00 15.31 57 ASN A O 14
ATOM 19030 N N . ASN A 1 59 ? 22.324 22.905 3.158 1.00 1.32 58 ASN A N 14
ATOM 19031 C CA . ASN A 1 59 ? 21.911 24.304 3.179 1.00 23.13 58 ASN A CA 14
ATOM 19032 C C . ASN A 1 59 ? 21.229 24.690 1.870 1.00 22.33 58 ASN A C 14
ATOM 19033 O O . ASN A 1 59 ? 20.990 25.868 1.606 1.00 3.20 58 ASN A O 14
ATOM 19044 N N . PHE A 1 60 ? 20.918 23.688 1.054 1.00 13.13 59 PHE A N 14
ATOM 19045 C CA . PHE A 1 60 ? 20.263 23.922 -0.228 1.00 23.12 59 PHE A CA 14
ATOM 19046 C C . PHE A 1 60 ? 21.015 24.973 -1.039 1.00 3.24 59 PHE A C 14
ATOM 19047 O O . PHE A 1 60 ? 20.418 25.724 -1.810 1.00 73.33 59 PHE A O 14
ATOM 19064 N N . LYS A 1 61 ? 22.331 25.022 -0.858 1.00 33.15 60 LYS A N 14
ATOM 19065 C CA . LYS A 1 61 ? 23.167 25.980 -1.571 1.00 71.33 60 LYS A CA 14
ATOM 19066 C C . LYS A 1 61 ? 23.776 25.347 -2.818 1.00 64.40 60 LYS A C 14
ATOM 19067 O O . LYS A 1 61 ? 23.990 26.019 -3.826 1.00 24.20 60 LYS A O 14
ATOM 19086 N N . GLY A 1 62 ? 24.053 24.048 -2.742 1.00 53.25 61 GLY A N 14
ATOM 19087 C CA . GLY A 1 62 ? 24.634 23.346 -3.872 1.00 54.41 61 GLY A CA 14
ATOM 19088 C C . GLY A 1 62 ? 23.593 22.924 -4.890 1.00 14.30 61 GLY A C 14
ATOM 19089 O O . GLY A 1 62 ? 22.403 23.193 -4.720 1.00 62.23 61 GLY A O 14
ATOM 19093 N N . VAL A 1 63 ? 24.040 22.263 -5.952 1.00 62.35 62 VAL A N 14
ATOM 19094 C CA . VAL A 1 63 ? 23.139 21.803 -7.002 1.00 50.14 62 VAL A CA 14
ATOM 19095 C C . VAL A 1 63 ? 22.122 20.807 -6.457 1.00 23.32 62 VAL A C 14
ATOM 19096 O O . VAL A 1 63 ? 22.489 19.767 -5.910 1.00 23.50 62 VAL A O 14
ATOM 19109 N N . ARG A 1 64 ? 20.843 21.132 -6.610 1.00 33.44 63 ARG A N 14
ATOM 19110 C CA . ARG A 1 64 ? 19.772 20.265 -6.131 1.00 41.25 63 ARG A CA 14
ATOM 19111 C C . ARG A 1 64 ? 19.270 19.354 -7.248 1.00 42.41 63 ARG A C 14
ATOM 19112 O O . ARG A 1 64 ? 18.886 19.823 -8.320 1.00 12.34 63 ARG A O 14
ATOM 19133 N N . ASP A 1 65 ? 19.277 18.051 -6.990 1.00 3.43 64 ASP A N 14
ATOM 19134 C CA . ASP A 1 65 ? 18.822 17.075 -7.972 1.00 64.53 64 ASP A CA 14
ATOM 19135 C C . ASP A 1 65 ? 17.447 16.530 -7.600 1.00 72.15 64 ASP A C 14
ATOM 19136 O O . ASP A 1 65 ? 17.051 16.558 -6.435 1.00 55.31 64 ASP A O 14
ATOM 19145 N N . PHE A 1 66 ? 16.722 16.035 -8.599 1.00 4.14 65 PHE A N 14
ATOM 19146 C CA . PHE A 1 66 ? 15.390 15.486 -8.377 1.00 72.30 65 PHE A CA 14
ATOM 19147 C C . PHE A 1 66 ? 15.233 14.140 -9.078 1.00 60.42 65 PHE A C 14
ATOM 19148 O O . PHE A 1 66 ? 15.513 14.012 -10.271 1.00 15.05 65 PHE A O 14
ATOM 19165 N N . TYR A 1 67 ? 14.785 13.138 -8.329 1.00 51.24 66 TYR A N 14
ATOM 19166 C CA . TYR A 1 67 ? 14.594 11.800 -8.877 1.00 55.50 66 TYR A CA 14
ATOM 19167 C C . TYR A 1 67 ? 13.179 11.298 -8.605 1.00 71.14 66 TYR A C 14
ATOM 19168 O O . TYR A 1 67 ? 12.599 11.574 -7.554 1.00 64.13 66 TYR A O 14
ATOM 19186 N N . THR A 1 68 ? 12.627 10.557 -9.561 1.00 64.43 67 THR A N 14
ATOM 19187 C CA . THR A 1 68 ? 11.281 10.015 -9.427 1.00 61.25 67 THR A CA 14
ATOM 19188 C C . THR A 1 68 ? 11.212 8.581 -9.940 1.00 21.32 67 THR A C 14
ATOM 19189 O O . THR A 1 68 ? 10.144 8.094 -10.310 1.00 15.43 67 THR A O 14
ATOM 19200 N N . SER A 1 69 ? 12.358 7.908 -9.958 1.00 63.02 68 SER A N 14
ATOM 19201 C CA . SER A 1 69 ? 12.428 6.529 -10.428 1.00 41.43 68 SER A CA 14
ATOM 19202 C C . SER A 1 69 ? 13.477 5.742 -9.648 1.00 75.25 68 SER A C 14
ATOM 19203 O O . SER A 1 69 ? 14.058 6.244 -8.687 1.00 11.44 68 SER A O 14
ATOM 19211 N N . ASP A 1 70 ? 13.712 4.504 -10.070 1.00 44.54 69 ASP A N 14
ATOM 19212 C CA . ASP A 1 70 ? 14.691 3.646 -9.413 1.00 42.13 69 ASP A CA 14
ATOM 19213 C C . ASP A 1 70 ? 16.104 4.189 -9.603 1.00 1.33 69 ASP A C 14
ATOM 19214 O O . ASP A 1 70 ? 16.755 3.915 -10.610 1.00 41.24 69 ASP A O 14
ATOM 19223 N N . ALA A 1 71 ? 16.571 4.961 -8.627 1.00 44.52 70 ALA A N 14
ATOM 19224 C CA . ALA A 1 71 ? 17.907 5.542 -8.686 1.00 40.30 70 ALA A CA 14
ATOM 19225 C C . ALA A 1 71 ? 18.979 4.473 -8.503 1.00 41.42 70 ALA A C 14
ATOM 19226 O O . ALA A 1 71 ? 19.132 3.914 -7.418 1.00 62.31 70 ALA A O 14
ATOM 19233 N N . ALA A 1 72 ? 19.718 4.194 -9.572 1.00 2.41 71 ALA A N 14
ATOM 19234 C CA . ALA A 1 72 ? 20.777 3.193 -9.528 1.00 52.34 71 ALA A CA 14
ATOM 19235 C C . ALA A 1 72 ? 22.097 3.810 -9.080 1.00 65.02 71 ALA A C 14
ATOM 19236 O O . ALA A 1 72 ? 22.954 3.126 -8.521 1.00 34.31 71 ALA A O 14
ATOM 19243 N N . GLU A 1 73 ? 22.255 5.106 -9.330 1.00 43.03 72 GLU A N 14
ATOM 19244 C CA . GLU A 1 73 ? 23.473 5.813 -8.953 1.00 44.31 72 GLU A CA 14
ATOM 19245 C C . GLU A 1 73 ? 23.152 7.212 -8.433 1.00 71.52 72 GLU A C 14
ATOM 19246 O O . GLU A 1 73 ? 22.456 7.986 -9.091 1.00 43.33 72 GLU A O 14
ATOM 19258 N N . LEU A 1 74 ? 23.662 7.527 -7.248 1.00 43.31 73 LEU A N 14
ATOM 19259 C CA . LEU A 1 74 ? 23.430 8.832 -6.638 1.00 71.10 73 LEU A CA 14
ATOM 19260 C C . LEU A 1 74 ? 23.768 9.956 -7.612 1.00 15.32 73 LEU A C 14
ATOM 19261 O O . LEU A 1 74 ? 24.615 9.797 -8.490 1.00 74.45 73 LEU A O 14
ATOM 19277 N N . SER A 1 75 ? 23.101 11.094 -7.448 1.00 15.31 74 SER A N 14
ATOM 19278 C CA . SER A 1 75 ? 23.329 12.245 -8.313 1.00 54.55 74 SER A CA 14
ATOM 19279 C C . SER A 1 75 ? 24.773 12.725 -8.210 1.00 43.02 74 SER A C 14
ATOM 19280 O O . SER A 1 75 ? 25.551 12.595 -9.156 1.00 21.35 74 SER A O 14
ATOM 19288 N N . ARG A 1 76 ? 25.125 13.280 -7.055 1.00 54.41 75 ARG A N 14
ATOM 19289 C CA . ARG A 1 76 ? 26.475 13.781 -6.827 1.00 52.04 75 ARG A CA 14
ATOM 19290 C C . ARG A 1 76 ? 27.373 12.684 -6.264 1.00 4.24 75 ARG A C 14
ATOM 19291 O O . ARG A 1 76 ? 27.134 12.172 -5.170 1.00 15.52 75 ARG A O 14
ATOM 19312 N N . ASP A 1 77 ? 28.407 12.328 -7.018 1.00 5.24 76 ASP A N 14
ATOM 19313 C CA . ASP A 1 77 ? 29.343 11.293 -6.593 1.00 75.44 76 ASP A CA 14
ATOM 19314 C C . ASP A 1 77 ? 29.895 11.596 -5.204 1.00 63.42 76 ASP A C 14
ATOM 19315 O O . ASP A 1 77 ? 30.623 12.569 -5.014 1.00 65.30 76 ASP A O 14
ATOM 19324 N N . ASN A 1 78 ? 29.543 10.756 -4.236 1.00 72.54 77 ASN A N 14
ATOM 19325 C CA . ASN A 1 78 ? 30.002 10.935 -2.864 1.00 24.41 77 ASN A CA 14
ATOM 19326 C C . ASN A 1 78 ? 29.746 12.360 -2.386 1.00 14.51 77 ASN A C 14
ATOM 19327 O O . ASN A 1 78 ? 30.677 13.148 -2.222 1.00 3.42 77 ASN A O 14
ATOM 19338 N N . ASP A 1 79 ? 28.477 12.684 -2.164 1.00 14.51 78 ASP A N 14
ATOM 19339 C CA . ASP A 1 79 ? 28.097 14.015 -1.703 1.00 34.21 78 ASP A CA 14
ATOM 19340 C C . ASP A 1 79 ? 26.586 14.115 -1.518 1.00 74.22 78 ASP A C 14
ATOM 19341 O O . ASP A 1 79 ? 25.880 14.648 -2.374 1.00 32.03 78 ASP A O 14
ATOM 19350 N N . ALA A 1 80 ? 26.096 13.597 -0.396 1.00 42.41 79 ALA A N 14
ATOM 19351 C CA . ALA A 1 80 ? 24.670 13.629 -0.099 1.00 14.42 79 ALA A CA 14
ATOM 19352 C C . ALA A 1 80 ? 24.419 14.042 1.348 1.00 43.34 79 ALA A C 14
ATOM 19353 O O . ALA A 1 80 ? 24.134 13.203 2.202 1.00 5.32 79 ALA A O 14
ATOM 19360 N N . SER A 1 81 ? 24.528 15.340 1.615 1.00 23.32 80 SER A N 14
ATOM 19361 C CA . SER A 1 81 ? 24.318 15.863 2.960 1.00 42.21 80 SER A CA 14
ATOM 19362 C C . SER A 1 81 ? 22.856 15.725 3.374 1.00 3.51 80 SER A C 14
ATOM 19363 O O . SER A 1 81 ? 22.536 15.035 4.342 1.00 42.13 80 SER A O 14
ATOM 19371 N N . SER A 1 82 ? 21.973 16.388 2.634 1.00 41.00 81 SER A N 14
ATOM 19372 C CA . SER A 1 82 ? 20.545 16.344 2.926 1.00 60.45 81 SER A CA 14
ATOM 19373 C C . SER A 1 82 ? 19.764 15.798 1.734 1.00 21.30 81 SER A C 14
ATOM 19374 O O . SER A 1 82 ? 20.154 15.988 0.582 1.00 73.22 81 SER A O 14
ATOM 19382 N N . VAL A 1 83 ? 18.658 15.118 2.021 1.00 64.44 82 VAL A N 14
ATOM 19383 C CA . VAL A 1 83 ? 17.821 14.544 0.974 1.00 12.11 82 VAL A CA 14
ATOM 19384 C C . VAL A 1 83 ? 16.343 14.642 1.337 1.00 4.23 82 VAL A C 14
ATOM 19385 O O . VAL A 1 83 ? 15.973 14.537 2.507 1.00 71.24 82 VAL A O 14
ATOM 19398 N N . ARG A 1 84 ? 15.504 14.844 0.327 1.00 15.03 83 ARG A N 14
ATOM 19399 C CA . ARG A 1 84 ? 14.066 14.957 0.540 1.00 13.02 83 ARG A CA 14
ATOM 19400 C C . ARG A 1 84 ? 13.327 13.788 -0.106 1.00 10.44 83 ARG A C 14
ATOM 19401 O O . ARG A 1 84 ? 13.719 13.303 -1.167 1.00 31.43 83 ARG A O 14
ATOM 19422 N N . VAL A 1 85 ? 12.256 13.341 0.543 1.00 51.25 84 VAL A N 14
ATOM 19423 C CA . VAL A 1 85 ? 11.462 12.230 0.032 1.00 51.33 84 VAL A CA 14
ATOM 19424 C C . VAL A 1 85 ? 9.970 12.532 0.126 1.00 24.43 84 VAL A C 14
ATOM 19425 O O . VAL A 1 85 ? 9.499 13.079 1.123 1.00 21.43 84 VAL A O 14
ATOM 19438 N N . SER A 1 86 ? 9.232 12.170 -0.918 1.00 51.52 85 SER A N 14
ATOM 19439 C CA . SER A 1 86 ? 7.793 12.405 -0.955 1.00 1.12 85 SER A CA 14
ATOM 19440 C C . SER A 1 86 ? 7.124 11.516 -1.999 1.00 42.51 85 SER A C 14
ATOM 19441 O O . SER A 1 86 ? 7.784 10.978 -2.888 1.00 60.02 85 SER A O 14
ATOM 19449 N N . LYS A 1 87 ? 5.809 11.367 -1.885 1.00 11.43 86 LYS A N 14
ATOM 19450 C CA . LYS A 1 87 ? 5.047 10.546 -2.818 1.00 65.20 86 LYS A CA 14
ATOM 19451 C C . LYS A 1 87 ? 4.305 11.415 -3.828 1.00 10.23 86 LYS A C 14
ATOM 19452 O O . LYS A 1 87 ? 3.562 12.321 -3.452 1.00 51.53 86 LYS A O 14
ATOM 19471 N N . MET A 1 88 ? 4.510 11.132 -5.110 1.00 23.12 87 MET A N 14
ATOM 19472 C CA . MET A 1 88 ? 3.857 11.887 -6.173 1.00 5.00 87 MET A CA 14
ATOM 19473 C C . MET A 1 88 ? 2.422 11.413 -6.374 1.00 72.53 87 MET A C 14
ATOM 19474 O O . MET A 1 88 ? 1.493 12.219 -6.417 1.00 21.53 87 MET A O 14
ATOM 19488 N N . GLU A 1 89 ? 2.249 10.100 -6.498 1.00 13.22 88 GLU A N 14
ATOM 19489 C CA . GLU A 1 89 ? 0.926 9.520 -6.696 1.00 15.31 88 GLU A CA 14
ATOM 19490 C C . GLU A 1 89 ? -0.051 10.017 -5.634 1.00 1.33 88 GLU A C 14
ATOM 19491 O O . GLU A 1 89 ? -1.253 10.125 -5.880 1.00 2.14 88 GLU A O 14
ATOM 19503 N N . THR A 1 90 ? 0.474 10.319 -4.450 1.00 63.21 89 THR A N 14
ATOM 19504 C CA . THR A 1 90 ? -0.349 10.803 -3.349 1.00 73.53 89 THR A CA 14
ATOM 19505 C C . THR A 1 90 ? 0.000 12.243 -2.993 1.00 22.22 89 THR A C 14
ATOM 19506 O O . THR A 1 90 ? 0.555 12.513 -1.927 1.00 12.11 89 THR A O 14
ATOM 19517 N N . THR A 1 91 ? -0.328 13.166 -3.891 1.00 12.41 90 THR A N 14
ATOM 19518 C CA . THR A 1 91 ? -0.049 14.580 -3.671 1.00 65.22 90 THR A CA 14
ATOM 19519 C C . THR A 1 91 ? -1.315 15.339 -3.294 1.00 35.34 90 THR A C 14
ATOM 19520 O O . THR A 1 91 ? -2.414 14.978 -3.713 1.00 14.02 90 THR A O 14
ATOM 19531 N N . ASN A 1 92 ? -1.154 16.392 -2.500 1.00 12.43 91 ASN A N 14
ATOM 19532 C CA . ASN A 1 92 ? -2.286 17.203 -2.066 1.00 34.22 91 ASN A CA 14
ATOM 19533 C C . ASN A 1 92 ? -1.915 18.682 -2.032 1.00 10.23 91 ASN A C 14
ATOM 19534 O O . ASN A 1 92 ? -1.955 19.318 -0.979 1.00 32.14 91 ASN A O 14
ATOM 19545 N N . GLY A 1 2 ? 2.426 -0.581 1.267 1.00 73.31 1 GLY A N 15
ATOM 19546 C CA . GLY A 1 2 ? 3.550 0.132 1.844 1.00 31.03 1 GLY A CA 15
ATOM 19547 C C . GLY A 1 2 ? 4.517 0.639 0.793 1.00 54.13 1 GLY A C 15
ATOM 19548 O O . GLY A 1 2 ? 5.688 0.264 0.786 1.00 63.43 1 GLY A O 15
ATOM 19552 N N . GLU A 1 3 ? 4.024 1.494 -0.099 1.00 22.41 2 GLU A N 15
ATOM 19553 C CA . GLU A 1 3 ? 4.853 2.050 -1.161 1.00 43.33 2 GLU A CA 15
ATOM 19554 C C . GLU A 1 3 ? 4.925 3.571 -1.055 1.00 72.15 2 GLU A C 15
ATOM 19555 O O . GLU A 1 3 ? 4.776 4.282 -2.050 1.00 23.14 2 GLU A O 15
ATOM 19567 N N . LYS A 1 4 ? 5.153 4.064 0.157 1.00 33.53 3 LYS A N 15
ATOM 19568 C CA . LYS A 1 4 ? 5.245 5.499 0.396 1.00 50.03 3 LYS A CA 15
ATOM 19569 C C . LYS A 1 4 ? 6.582 5.860 1.035 1.00 30.53 3 LYS A C 15
ATOM 19570 O O . LYS A 1 4 ? 6.691 6.854 1.753 1.00 41.51 3 LYS A O 15
ATOM 19589 N N . THR A 1 5 ? 7.599 5.045 0.770 1.00 52.23 4 THR A N 15
ATOM 19590 C CA . THR A 1 5 ? 8.928 5.279 1.319 1.00 64.51 4 THR A CA 15
ATOM 19591 C C . THR A 1 5 ? 10.012 4.873 0.327 1.00 61.44 4 THR A C 15
ATOM 19592 O O . THR A 1 5 ? 9.824 3.955 -0.473 1.00 2.24 4 THR A O 15
ATOM 19603 N N . VAL A 1 6 ? 11.148 5.561 0.383 1.00 12.11 5 VAL A N 15
ATOM 19604 C CA . VAL A 1 6 ? 12.263 5.271 -0.510 1.00 21.31 5 VAL A CA 15
ATOM 19605 C C . VAL A 1 6 ? 13.376 4.531 0.224 1.00 44.23 5 VAL A C 15
ATOM 19606 O O . VAL A 1 6 ? 13.866 4.990 1.256 1.00 22.51 5 VAL A O 15
ATOM 19619 N N . LYS A 1 7 ? 13.773 3.384 -0.316 1.00 72.25 6 LYS A N 15
ATOM 19620 C CA . LYS A 1 7 ? 14.830 2.580 0.285 1.00 62.45 6 LYS A CA 15
ATOM 19621 C C . LYS A 1 7 ? 16.198 2.992 -0.250 1.00 71.12 6 LYS A C 15
ATOM 19622 O O . LYS A 1 7 ? 16.554 2.674 -1.386 1.00 34.52 6 LYS A O 15
ATOM 19641 N N . LEU A 1 8 ? 16.962 3.700 0.574 1.00 35.15 7 LEU A N 15
ATOM 19642 C CA . LEU A 1 8 ? 18.292 4.154 0.185 1.00 51.42 7 LEU A CA 15
ATOM 19643 C C . LEU A 1 8 ? 19.292 3.004 0.220 1.00 64.43 7 LEU A C 15
ATOM 19644 O O . LEU A 1 8 ? 19.423 2.311 1.230 1.00 53.35 7 LEU A O 15
ATOM 19660 N N . TYR A 1 9 ? 19.998 2.806 -0.888 1.00 41.52 8 TYR A N 15
ATOM 19661 C CA . TYR A 1 9 ? 20.987 1.740 -0.985 1.00 22.44 8 TYR A CA 15
ATOM 19662 C C . TYR A 1 9 ? 22.404 2.306 -0.963 1.00 54.12 8 TYR A C 15
ATOM 19663 O O . TYR A 1 9 ? 22.816 3.010 -1.885 1.00 14.05 8 TYR A O 15
ATOM 19681 N N . GLU A 1 10 ? 23.143 1.992 0.096 1.00 44.52 9 GLU A N 15
ATOM 19682 C CA . GLU A 1 10 ? 24.514 2.470 0.238 1.00 52.20 9 GLU A CA 15
ATOM 19683 C C . GLU A 1 10 ? 25.408 1.892 -0.855 1.00 53.13 9 GLU A C 15
ATOM 19684 O O . GLU A 1 10 ? 26.514 2.379 -1.089 1.00 62.32 9 GLU A O 15
ATOM 19696 N N . ASP A 1 11 ? 24.920 0.851 -1.521 1.00 0.01 10 ASP A N 15
ATOM 19697 C CA . ASP A 1 11 ? 25.673 0.206 -2.590 1.00 24.11 10 ASP A CA 15
ATOM 19698 C C . ASP A 1 11 ? 24.845 0.128 -3.868 1.00 52.44 10 ASP A C 15
ATOM 19699 O O . ASP A 1 11 ? 23.619 0.020 -3.822 1.00 31.34 10 ASP A O 15
ATOM 19708 N N . THR A 1 12 ? 25.522 0.186 -5.011 1.00 50.00 11 THR A N 15
ATOM 19709 C CA . THR A 1 12 ? 24.849 0.125 -6.302 1.00 71.23 11 THR A CA 15
ATOM 19710 C C . THR A 1 12 ? 24.486 -1.310 -6.665 1.00 74.54 11 THR A C 15
ATOM 19711 O O . THR A 1 12 ? 24.932 -2.258 -6.017 1.00 42.43 11 THR A O 15
ATOM 19722 N N . HIS A 1 13 ? 23.673 -1.465 -7.706 1.00 20.21 12 HIS A N 15
ATOM 19723 C CA . HIS A 1 13 ? 23.251 -2.787 -8.156 1.00 53.32 12 HIS A CA 15
ATOM 19724 C C . HIS A 1 13 ? 22.425 -3.488 -7.082 1.00 72.42 12 HIS A C 15
ATOM 19725 O O . HIS A 1 13 ? 22.470 -4.712 -6.951 1.00 14.34 12 HIS A O 15
ATOM 19739 N N . PHE A 1 14 ? 21.672 -2.706 -6.316 1.00 51.22 13 PHE A N 15
ATOM 19740 C CA . PHE A 1 14 ? 20.837 -3.252 -5.252 1.00 42.15 13 PHE A CA 15
ATOM 19741 C C . PHE A 1 14 ? 21.651 -4.158 -4.334 1.00 21.25 13 PHE A C 15
ATOM 19742 O O . PHE A 1 14 ? 21.289 -5.311 -4.099 1.00 75.20 13 PHE A O 15
ATOM 19759 N N . LYS A 1 15 ? 22.754 -3.629 -3.816 1.00 3.40 14 LYS A N 15
ATOM 19760 C CA . LYS A 1 15 ? 23.621 -4.387 -2.922 1.00 62.20 14 LYS A CA 15
ATOM 19761 C C . LYS A 1 15 ? 23.614 -3.788 -1.519 1.00 74.41 14 LYS A C 15
ATOM 19762 O O . LYS A 1 15 ? 23.387 -2.592 -1.346 1.00 12.23 14 LYS A O 15
ATOM 19781 N N . GLY A 1 16 ? 23.865 -4.629 -0.520 1.00 74.21 15 GLY A N 15
ATOM 19782 C CA . GLY A 1 16 ? 23.883 -4.164 0.854 1.00 1.33 15 GLY A CA 15
ATOM 19783 C C . GLY A 1 16 ? 22.496 -4.089 1.460 1.00 74.20 15 GLY A C 15
ATOM 19784 O O . GLY A 1 16 ? 21.620 -4.887 1.123 1.00 0.23 15 GLY A O 15
ATOM 19788 N N . TYR A 1 17 ? 22.294 -3.131 2.357 1.00 2.50 16 TYR A N 15
ATOM 19789 C CA . TYR A 1 17 ? 21.004 -2.958 3.014 1.00 3.44 16 TYR A CA 15
ATOM 19790 C C . TYR A 1 17 ? 20.205 -1.835 2.359 1.00 22.14 16 TYR A C 15
ATOM 19791 O O . TYR A 1 17 ? 20.612 -1.283 1.337 1.00 1.12 16 TYR A O 15
ATOM 19809 N N . SER A 1 18 ? 19.065 -1.503 2.957 1.00 43.43 17 SER A N 15
ATOM 19810 C CA . SER A 1 18 ? 18.206 -0.448 2.431 1.00 30.21 17 SER A CA 15
ATOM 19811 C C . SER A 1 18 ? 17.624 0.393 3.563 1.00 73.10 17 SER A C 15
ATOM 19812 O O . SER A 1 18 ? 17.278 -0.127 4.624 1.00 23.11 17 SER A O 15
ATOM 19820 N N . VAL A 1 19 ? 17.518 1.697 3.329 1.00 51.14 18 VAL A N 15
ATOM 19821 C CA . VAL A 1 19 ? 16.977 2.612 4.327 1.00 72.32 18 VAL A CA 15
ATOM 19822 C C . VAL A 1 19 ? 15.664 3.227 3.854 1.00 4.12 18 VAL A C 15
ATOM 19823 O O . VAL A 1 19 ? 15.655 4.110 2.998 1.00 42.43 18 VAL A O 15
ATOM 19836 N N . GLU A 1 20 ? 14.558 2.754 4.419 1.00 11.02 19 GLU A N 15
ATOM 19837 C CA . GLU A 1 20 ? 13.239 3.258 4.055 1.00 42.44 19 GLU A CA 15
ATOM 19838 C C . GLU A 1 20 ? 12.699 4.196 5.130 1.00 12.04 19 GLU A C 15
ATOM 19839 O O . GLU A 1 20 ? 12.724 3.875 6.319 1.00 2.45 19 GLU A O 15
ATOM 19851 N N . LEU A 1 21 ? 12.211 5.356 4.705 1.00 72.11 20 LEU A N 15
ATOM 19852 C CA . LEU A 1 21 ? 11.664 6.342 5.631 1.00 62.12 20 LEU A CA 15
ATOM 19853 C C . LEU A 1 21 ? 10.516 7.114 4.988 1.00 4.45 20 LEU A C 15
ATOM 19854 O O . LEU A 1 21 ? 10.458 7.290 3.771 1.00 3.13 20 LEU A O 15
ATOM 19870 N N . PRO A 1 22 ? 9.582 7.590 5.825 1.00 75.43 21 PRO A N 15
ATOM 19871 C CA . PRO A 1 22 ? 8.420 8.354 5.361 1.00 34.22 21 PRO A CA 15
ATOM 19872 C C . PRO A 1 22 ? 8.803 9.737 4.847 1.00 1.34 21 PRO A C 15
ATOM 19873 O O . PRO A 1 22 ? 9.953 10.159 4.970 1.00 41.30 21 PRO A O 15
ATOM 19884 N N . VAL A 1 23 ? 7.833 10.440 4.272 1.00 75.12 22 VAL A N 15
ATOM 19885 C CA . VAL A 1 23 ? 8.068 11.777 3.741 1.00 44.03 22 VAL A CA 15
ATOM 19886 C C . VAL A 1 23 ? 8.780 12.657 4.763 1.00 74.33 22 VAL A C 15
ATOM 19887 O O . VAL A 1 23 ? 8.520 12.567 5.962 1.00 41.21 22 VAL A O 15
ATOM 19900 N N . GLY A 1 24 ? 9.679 13.508 4.279 1.00 51.32 23 GLY A N 15
ATOM 19901 C CA . GLY A 1 24 ? 10.414 14.393 5.164 1.00 40.14 23 GLY A CA 15
ATOM 19902 C C . GLY A 1 24 ? 11.764 14.788 4.598 1.00 54.41 23 GLY A C 15
ATOM 19903 O O . GLY A 1 24 ? 12.024 14.604 3.409 1.00 70.01 23 GLY A O 15
ATOM 19907 N N . ASP A 1 25 ? 12.623 15.335 5.450 1.00 3.04 24 ASP A N 15
ATOM 19908 C CA . ASP A 1 25 ? 13.954 15.758 5.029 1.00 54.53 24 ASP A CA 15
ATOM 19909 C C . ASP A 1 25 ? 15.003 15.360 6.061 1.00 5.03 24 ASP A C 15
ATOM 19910 O O . ASP A 1 25 ? 14.820 15.569 7.261 1.00 73.03 24 ASP A O 15
ATOM 19919 N N . TYR A 1 26 ? 16.103 14.785 5.588 1.00 70.34 25 TYR A N 15
ATOM 19920 C CA . TYR A 1 26 ? 17.181 14.354 6.470 1.00 72.41 25 TYR A CA 15
ATOM 19921 C C . TYR A 1 26 ? 18.527 14.879 5.982 1.00 4.20 25 TYR A C 15
ATOM 19922 O O . TYR A 1 26 ? 18.827 14.839 4.790 1.00 71.54 25 TYR A O 15
ATOM 19940 N N . ASN A 1 27 ? 19.336 15.372 6.915 1.00 52.33 26 ASN A N 15
ATOM 19941 C CA . ASN A 1 27 ? 20.651 15.906 6.581 1.00 3.43 26 ASN A CA 15
ATOM 19942 C C . ASN A 1 27 ? 21.744 14.882 6.871 1.00 31.24 26 ASN A C 15
ATOM 19943 O O . ASN A 1 27 ? 21.460 13.713 7.135 1.00 72.52 26 ASN A O 15
ATOM 19954 N N . LEU A 1 28 ? 22.994 15.328 6.822 1.00 40.31 27 LEU A N 15
ATOM 19955 C CA . LEU A 1 28 ? 24.131 14.451 7.080 1.00 34.00 27 LEU A CA 15
ATOM 19956 C C . LEU A 1 28 ? 23.960 13.714 8.405 1.00 40.33 27 LEU A C 15
ATOM 19957 O O . LEU A 1 28 ? 24.083 12.491 8.467 1.00 45.23 27 LEU A O 15
ATOM 19973 N N . SER A 1 29 ? 23.673 14.467 9.462 1.00 44.20 28 SER A N 15
ATOM 19974 C CA . SER A 1 29 ? 23.487 13.886 10.786 1.00 1.14 28 SER A CA 15
ATOM 19975 C C . SER A 1 29 ? 22.320 12.903 10.789 1.00 2.20 28 SER A C 15
ATOM 19976 O O . SER A 1 29 ? 22.413 11.814 11.356 1.00 53.34 28 SER A O 15
ATOM 19984 N N . SER A 1 30 ? 21.222 13.296 10.151 1.00 2.34 29 SER A N 15
ATOM 19985 C CA . SER A 1 30 ? 20.035 12.453 10.083 1.00 73.33 29 SER A CA 15
ATOM 19986 C C . SER A 1 30 ? 20.331 11.158 9.333 1.00 61.51 29 SER A C 15
ATOM 19987 O O . SER A 1 30 ? 19.713 10.123 9.588 1.00 23.05 29 SER A O 15
ATOM 19995 N N . LEU A 1 31 ? 21.281 11.222 8.406 1.00 55.20 30 LEU A N 15
ATOM 19996 C CA . LEU A 1 31 ? 21.661 10.055 7.617 1.00 14.24 30 LEU A CA 15
ATOM 19997 C C . LEU A 1 31 ? 22.382 9.026 8.481 1.00 22.32 30 LEU A C 15
ATOM 19998 O O . LEU A 1 31 ? 22.274 7.821 8.249 1.00 44.31 30 LEU A O 15
ATOM 20014 N N . ILE A 1 32 ? 23.115 9.508 9.479 1.00 65.12 31 ILE A N 15
ATOM 20015 C CA . ILE A 1 32 ? 23.852 8.629 10.379 1.00 14.22 31 ILE A CA 15
ATOM 20016 C C . ILE A 1 32 ? 22.902 7.770 11.207 1.00 10.11 31 ILE A C 15
ATOM 20017 O O . ILE A 1 32 ? 23.178 6.600 11.472 1.00 3.33 31 ILE A O 15
ATOM 20033 N N . SER A 1 33 ? 21.781 8.358 11.611 1.00 13.43 32 SER A N 15
ATOM 20034 C CA . SER A 1 33 ? 20.790 7.648 12.411 1.00 31.41 32 SER A CA 15
ATOM 20035 C C . SER A 1 33 ? 20.369 6.351 11.727 1.00 75.32 32 SER A C 15
ATOM 20036 O O . SER A 1 33 ? 20.326 5.291 12.353 1.00 42.35 32 SER A O 15
ATOM 20044 N N . ARG A 1 34 ? 20.057 6.443 10.438 1.00 4.01 33 ARG A N 15
ATOM 20045 C CA . ARG A 1 34 ? 19.638 5.278 9.668 1.00 11.30 33 ARG A CA 15
ATOM 20046 C C . ARG A 1 34 ? 20.826 4.371 9.363 1.00 4.15 33 ARG A C 15
ATOM 20047 O O . ARG A 1 34 ? 20.662 3.270 8.841 1.00 73.42 33 ARG A O 15
ATOM 20068 N N . GLY A 1 35 ? 22.025 4.843 9.694 1.00 32.11 34 GLY A N 15
ATOM 20069 C CA . GLY A 1 35 ? 23.223 4.062 9.448 1.00 41.21 34 GLY A CA 15
ATOM 20070 C C . GLY A 1 35 ? 23.957 4.506 8.198 1.00 24.31 34 GLY A C 15
ATOM 20071 O O . GLY A 1 35 ? 25.109 4.131 7.981 1.00 62.10 34 GLY A O 15
ATOM 20075 N N . ALA A 1 36 ? 23.289 5.305 7.373 1.00 10.12 35 ALA A N 15
ATOM 20076 C CA . ALA A 1 36 ? 23.885 5.800 6.139 1.00 45.12 35 ALA A CA 15
ATOM 20077 C C . ALA A 1 36 ? 24.903 6.900 6.423 1.00 22.43 35 ALA A C 15
ATOM 20078 O O . ALA A 1 36 ? 24.565 7.942 6.986 1.00 25.23 35 ALA A O 15
ATOM 20085 N N . LEU A 1 37 ? 26.150 6.661 6.032 1.00 71.23 36 LEU A N 15
ATOM 20086 C CA . LEU A 1 37 ? 27.218 7.631 6.245 1.00 0.23 36 LEU A CA 15
ATOM 20087 C C . LEU A 1 37 ? 27.210 8.699 5.156 1.00 73.21 36 LEU A C 15
ATOM 20088 O O . LEU A 1 37 ? 26.997 8.400 3.982 1.00 71.32 36 LEU A O 15
ATOM 20104 N N . ASN A 1 38 ? 27.445 9.945 5.554 1.00 72.10 37 ASN A N 15
ATOM 20105 C CA . ASN A 1 38 ? 27.466 11.057 4.611 1.00 0.30 37 ASN A CA 15
ATOM 20106 C C . ASN A 1 38 ? 28.392 10.757 3.436 1.00 1.14 37 ASN A C 15
ATOM 20107 O O . ASN A 1 38 ? 29.524 10.312 3.623 1.00 25.45 37 ASN A O 15
ATOM 20118 N N . ASP A 1 39 ? 27.903 11.005 2.226 1.00 21.14 38 ASP A N 15
ATOM 20119 C CA . ASP A 1 39 ? 28.687 10.763 1.021 1.00 51.14 38 ASP A CA 15
ATOM 20120 C C . ASP A 1 39 ? 29.136 9.307 0.947 1.00 34.11 38 ASP A C 15
ATOM 20121 O O . ASP A 1 39 ? 30.208 8.952 1.436 1.00 3.22 38 ASP A O 15
ATOM 20130 N N . ASP A 1 40 ? 28.307 8.468 0.334 1.00 5.33 39 ASP A N 15
ATOM 20131 C CA . ASP A 1 40 ? 28.619 7.050 0.197 1.00 53.32 39 ASP A CA 15
ATOM 20132 C C . ASP A 1 40 ? 27.546 6.335 -0.619 1.00 43.21 39 ASP A C 15
ATOM 20133 O O . ASP A 1 40 ? 27.835 5.381 -1.343 1.00 34.24 39 ASP A O 15
ATOM 20142 N N . LEU A 1 41 ? 26.308 6.802 -0.497 1.00 64.51 40 LEU A N 15
ATOM 20143 C CA . LEU A 1 41 ? 25.192 6.206 -1.222 1.00 55.15 40 LEU A CA 15
ATOM 20144 C C . LEU A 1 41 ? 25.567 5.938 -2.676 1.00 43.33 40 LEU A C 15
ATOM 20145 O O . LEU A 1 41 ? 26.178 6.780 -3.335 1.00 70.22 40 LEU A O 15
ATOM 20161 N N . SER A 1 42 ? 25.196 4.762 -3.171 1.00 22.40 41 SER A N 15
ATOM 20162 C CA . SER A 1 42 ? 25.496 4.382 -4.547 1.00 13.13 41 SER A CA 15
ATOM 20163 C C . SER A 1 42 ? 24.215 4.072 -5.316 1.00 11.42 41 SER A C 15
ATOM 20164 O O . SER A 1 42 ? 24.223 3.977 -6.543 1.00 75.50 41 SER A O 15
ATOM 20172 N N . SER A 1 43 ? 23.116 3.917 -4.585 1.00 31.14 42 SER A N 15
ATOM 20173 C CA . SER A 1 43 ? 21.827 3.614 -5.196 1.00 43.12 42 SER A CA 15
ATOM 20174 C C . SER A 1 43 ? 20.684 3.920 -4.233 1.00 72.45 42 SER A C 15
ATOM 20175 O O . SER A 1 43 ? 20.909 4.315 -3.090 1.00 64.40 42 SER A O 15
ATOM 20183 N N . ALA A 1 44 ? 19.456 3.734 -4.706 1.00 35.34 43 ALA A N 15
ATOM 20184 C CA . ALA A 1 44 ? 18.276 3.987 -3.887 1.00 61.04 43 ALA A CA 15
ATOM 20185 C C . ALA A 1 44 ? 17.001 3.592 -4.625 1.00 2.01 43 ALA A C 15
ATOM 20186 O O . ALA A 1 44 ? 16.637 4.207 -5.627 1.00 14.31 43 ALA A O 15
ATOM 20193 N N . ARG A 1 45 ? 16.328 2.562 -4.123 1.00 71.12 44 ARG A N 15
ATOM 20194 C CA . ARG A 1 45 ? 15.094 2.084 -4.736 1.00 65.11 44 ARG A CA 15
ATOM 20195 C C . ARG A 1 45 ? 13.906 2.936 -4.301 1.00 74.13 44 ARG A C 15
ATOM 20196 O O . ARG A 1 45 ? 13.721 3.202 -3.114 1.00 14.43 44 ARG A O 15
ATOM 20217 N N . VAL A 1 46 ? 13.102 3.361 -5.271 1.00 64.04 45 VAL A N 15
ATOM 20218 C CA . VAL A 1 46 ? 11.931 4.182 -4.989 1.00 41.23 45 VAL A CA 15
ATOM 20219 C C . VAL A 1 46 ? 10.665 3.545 -5.550 1.00 71.40 45 VAL A C 15
ATOM 20220 O O . VAL A 1 46 ? 10.625 3.083 -6.691 1.00 22.03 45 VAL A O 15
ATOM 20233 N N . PRO A 1 47 ? 9.603 3.518 -4.731 1.00 23.43 46 PRO A N 15
ATOM 20234 C CA . PRO A 1 47 ? 8.315 2.940 -5.124 1.00 34.24 46 PRO A CA 15
ATOM 20235 C C . PRO A 1 47 ? 7.602 3.778 -6.180 1.00 34.54 46 PRO A C 15
ATOM 20236 O O . PRO A 1 47 ? 8.075 4.848 -6.560 1.00 0.32 46 PRO A O 15
ATOM 20247 N N . SER A 1 48 ? 6.461 3.283 -6.649 1.00 54.33 47 SER A N 15
ATOM 20248 C CA . SER A 1 48 ? 5.684 3.985 -7.664 1.00 51.23 47 SER A CA 15
ATOM 20249 C C . SER A 1 48 ? 4.871 5.116 -7.041 1.00 21.12 47 SER A C 15
ATOM 20250 O O . SER A 1 48 ? 3.958 4.877 -6.252 1.00 1.25 47 SER A O 15
ATOM 20258 N N . GLY A 1 49 ? 5.211 6.350 -7.402 1.00 30.31 48 GLY A N 15
ATOM 20259 C CA . GLY A 1 49 ? 4.504 7.500 -6.869 1.00 62.23 48 GLY A CA 15
ATOM 20260 C C . GLY A 1 49 ? 5.251 8.161 -5.728 1.00 14.42 48 GLY A C 15
ATOM 20261 O O . GLY A 1 49 ? 4.641 8.623 -4.762 1.00 52.55 48 GLY A O 15
ATOM 20265 N N . LEU A 1 50 ? 6.574 8.206 -5.836 1.00 12.32 49 LEU A N 15
ATOM 20266 C CA . LEU A 1 50 ? 7.405 8.815 -4.803 1.00 44.03 49 LEU A CA 15
ATOM 20267 C C . LEU A 1 50 ? 8.466 9.720 -5.422 1.00 24.32 49 LEU A C 15
ATOM 20268 O O . LEU A 1 50 ? 9.141 9.338 -6.378 1.00 54.15 49 LEU A O 15
ATOM 20284 N N . ARG A 1 51 ? 8.610 10.919 -4.868 1.00 10.14 50 ARG A N 15
ATOM 20285 C CA . ARG A 1 51 ? 9.590 11.878 -5.364 1.00 73.22 50 ARG A CA 15
ATOM 20286 C C . ARG A 1 51 ? 10.588 12.250 -4.272 1.00 12.32 50 ARG A C 15
ATOM 20287 O O . ARG A 1 51 ? 10.231 12.346 -3.097 1.00 4.14 50 ARG A O 15
ATOM 20308 N N . LEU A 1 52 ? 11.839 12.459 -4.667 1.00 32.20 51 LEU A N 15
ATOM 20309 C CA . LEU A 1 52 ? 12.890 12.821 -3.722 1.00 35.52 51 LEU A CA 15
ATOM 20310 C C . LEU A 1 52 ? 13.885 13.786 -4.357 1.00 61.44 51 LEU A C 15
ATOM 20311 O O . LEU A 1 52 ? 14.035 13.822 -5.578 1.00 64.32 51 LEU A O 15
ATOM 20327 N N . GLU A 1 53 ? 14.564 14.564 -3.520 1.00 53.24 52 GLU A N 15
ATOM 20328 C CA . GLU A 1 53 ? 15.546 15.528 -4.002 1.00 1.44 52 GLU A CA 15
ATOM 20329 C C . GLU A 1 53 ? 16.866 15.382 -3.250 1.00 31.23 52 GLU A C 15
ATOM 20330 O O . GLU A 1 53 ? 16.916 15.523 -2.028 1.00 2.42 52 GLU A O 15
ATOM 20342 N N . VAL A 1 54 ? 17.933 15.096 -3.989 1.00 40.42 53 VAL A N 15
ATOM 20343 C CA . VAL A 1 54 ? 19.254 14.931 -3.394 1.00 34.32 53 VAL A CA 15
ATOM 20344 C C . VAL A 1 54 ? 19.993 16.262 -3.318 1.00 20.21 53 VAL A C 15
ATOM 20345 O O . VAL A 1 54 ? 20.118 16.973 -4.315 1.00 71.33 53 VAL A O 15
ATOM 20358 N N . PHE A 1 55 ? 20.483 16.593 -2.128 1.00 15.32 54 PHE A N 15
ATOM 20359 C CA . PHE A 1 55 ? 21.210 17.840 -1.921 1.00 1.13 54 PHE A CA 15
ATOM 20360 C C . PHE A 1 55 ? 22.620 17.568 -1.406 1.00 24.32 54 PHE A C 15
ATOM 20361 O O . PHE A 1 55 ? 22.810 17.221 -0.240 1.00 52.42 54 PHE A O 15
ATOM 20378 N N . GLN A 1 56 ? 23.605 17.727 -2.284 1.00 24.52 55 GLN A N 15
ATOM 20379 C CA . GLN A 1 56 ? 24.998 17.497 -1.918 1.00 62.55 55 GLN A CA 15
ATOM 20380 C C . GLN A 1 56 ? 25.358 18.251 -0.643 1.00 42.41 55 GLN A C 15
ATOM 20381 O O . GLN A 1 56 ? 25.897 17.674 0.301 1.00 22.45 55 GLN A O 15
ATOM 20395 N N . HIS A 1 57 ? 25.057 19.546 -0.623 1.00 4.04 56 HIS A N 15
ATOM 20396 C CA . HIS A 1 57 ? 25.349 20.380 0.538 1.00 43.54 56 HIS A CA 15
ATOM 20397 C C . HIS A 1 57 ? 24.374 20.091 1.674 1.00 33.03 56 HIS A C 15
ATOM 20398 O O . HIS A 1 57 ? 23.410 19.346 1.503 1.00 30.21 56 HIS A O 15
ATOM 20412 N N . ASN A 1 58 ? 24.632 20.685 2.835 1.00 52.01 57 ASN A N 15
ATOM 20413 C CA . ASN A 1 58 ? 23.777 20.490 4.000 1.00 20.43 57 ASN A CA 15
ATOM 20414 C C . ASN A 1 58 ? 23.292 21.828 4.549 1.00 33.35 57 ASN A C 15
ATOM 20415 O O . ASN A 1 58 ? 23.023 21.960 5.743 1.00 60.43 57 ASN A O 15
ATOM 20426 N N . ASN A 1 59 ? 23.182 22.817 3.669 1.00 15.53 58 ASN A N 15
ATOM 20427 C CA . ASN A 1 59 ? 22.728 24.146 4.066 1.00 64.24 58 ASN A CA 15
ATOM 20428 C C . ASN A 1 59 ? 21.798 24.740 3.013 1.00 75.32 58 ASN A C 15
ATOM 20429 O O . ASN A 1 59 ? 21.466 25.925 3.059 1.00 60.50 58 ASN A O 15
ATOM 20440 N N . PHE A 1 60 ? 21.379 23.908 2.065 1.00 54.14 59 PHE A N 15
ATOM 20441 C CA . PHE A 1 60 ? 20.486 24.350 1.000 1.00 41.34 59 PHE A CA 15
ATOM 20442 C C . PHE A 1 60 ? 20.996 25.640 0.363 1.00 11.12 59 PHE A C 15
ATOM 20443 O O . PHE A 1 60 ? 20.283 26.642 0.305 1.00 34.04 59 PHE A O 15
ATOM 20460 N N . LYS A 1 61 ? 22.236 25.608 -0.113 1.00 72.32 60 LYS A N 15
ATOM 20461 C CA . LYS A 1 61 ? 22.843 26.772 -0.746 1.00 43.14 60 LYS A CA 15
ATOM 20462 C C . LYS A 1 61 ? 23.096 26.516 -2.229 1.00 32.43 60 LYS A C 15
ATOM 20463 O O . LYS A 1 61 ? 22.638 27.270 -3.086 1.00 31.21 60 LYS A O 15
ATOM 20482 N N . GLY A 1 62 ? 23.827 25.445 -2.523 1.00 72.34 61 GLY A N 15
ATOM 20483 C CA . GLY A 1 62 ? 24.126 25.107 -3.903 1.00 11.41 61 GLY A CA 15
ATOM 20484 C C . GLY A 1 62 ? 22.889 24.711 -4.684 1.00 71.21 61 GLY A C 15
ATOM 20485 O O . GLY A 1 62 ? 21.802 25.240 -4.451 1.00 1.03 61 GLY A O 15
ATOM 20489 N N . VAL A 1 63 ? 23.053 23.777 -5.616 1.00 43.30 62 VAL A N 15
ATOM 20490 C CA . VAL A 1 63 ? 21.941 23.310 -6.435 1.00 42.41 62 VAL A CA 15
ATOM 20491 C C . VAL A 1 63 ? 21.342 22.028 -5.869 1.00 11.23 62 VAL A C 15
ATOM 20492 O O . VAL A 1 63 ? 22.041 21.224 -5.253 1.00 31.45 62 VAL A O 15
ATOM 20505 N N . ARG A 1 64 ? 20.043 21.844 -6.082 1.00 1.00 63 ARG A N 15
ATOM 20506 C CA . ARG A 1 64 ? 19.349 20.659 -5.592 1.00 52.30 63 ARG A CA 15
ATOM 20507 C C . ARG A 1 64 ? 19.116 19.660 -6.721 1.00 64.50 63 ARG A C 15
ATOM 20508 O O . ARG A 1 64 ? 19.093 20.029 -7.895 1.00 73.53 63 ARG A O 15
ATOM 20529 N N . ASP A 1 65 ? 18.946 18.393 -6.357 1.00 40.41 64 ASP A N 15
ATOM 20530 C CA . ASP A 1 65 ? 18.715 17.340 -7.339 1.00 10.12 64 ASP A CA 15
ATOM 20531 C C . ASP A 1 65 ? 17.316 16.751 -7.185 1.00 22.02 64 ASP A C 15
ATOM 20532 O O . ASP A 1 65 ? 16.566 17.133 -6.286 1.00 60.34 64 ASP A O 15
ATOM 20541 N N . PHE A 1 66 ? 16.971 15.820 -8.068 1.00 25.31 65 PHE A N 15
ATOM 20542 C CA . PHE A 1 66 ? 15.662 15.179 -8.032 1.00 11.24 65 PHE A CA 15
ATOM 20543 C C . PHE A 1 66 ? 15.705 13.815 -8.714 1.00 34.12 65 PHE A C 15
ATOM 20544 O O . PHE A 1 66 ? 16.427 13.620 -9.692 1.00 0.04 65 PHE A O 15
ATOM 20561 N N . TYR A 1 67 ? 14.926 12.874 -8.191 1.00 4.24 66 TYR A N 15
ATOM 20562 C CA . TYR A 1 67 ? 14.877 11.527 -8.746 1.00 51.03 66 TYR A CA 15
ATOM 20563 C C . TYR A 1 67 ? 13.500 10.903 -8.540 1.00 51.24 66 TYR A C 15
ATOM 20564 O O . TYR A 1 67 ? 12.979 10.872 -7.425 1.00 20.51 66 TYR A O 15
ATOM 20582 N N . THR A 1 68 ? 12.914 10.406 -9.626 1.00 3.24 67 THR A N 15
ATOM 20583 C CA . THR A 1 68 ? 11.598 9.783 -9.566 1.00 41.25 67 THR A CA 15
ATOM 20584 C C . THR A 1 68 ? 11.618 8.395 -10.196 1.00 51.24 67 THR A C 15
ATOM 20585 O O . THR A 1 68 ? 10.725 8.039 -10.965 1.00 51.22 67 THR A O 15
ATOM 20596 N N . SER A 1 69 ? 12.642 7.615 -9.865 1.00 74.33 68 SER A N 15
ATOM 20597 C CA . SER A 1 69 ? 12.779 6.266 -10.402 1.00 30.34 68 SER A CA 15
ATOM 20598 C C . SER A 1 69 ? 13.920 5.522 -9.715 1.00 65.21 68 SER A C 15
ATOM 20599 O O . SER A 1 69 ? 14.702 6.113 -8.970 1.00 33.05 68 SER A O 15
ATOM 20607 N N . ASP A 1 70 ? 14.010 4.222 -9.972 1.00 70.44 69 ASP A N 15
ATOM 20608 C CA . ASP A 1 70 ? 15.056 3.395 -9.381 1.00 10.31 69 ASP A CA 15
ATOM 20609 C C . ASP A 1 70 ? 16.432 4.009 -9.617 1.00 43.42 69 ASP A C 15
ATOM 20610 O O . ASP A 1 70 ? 16.983 3.920 -10.714 1.00 72.51 69 ASP A O 15
ATOM 20619 N N . ALA A 1 71 ? 16.982 4.634 -8.581 1.00 13.32 70 ALA A N 15
ATOM 20620 C CA . ALA A 1 71 ? 18.294 5.262 -8.675 1.00 54.44 70 ALA A CA 15
ATOM 20621 C C . ALA A 1 71 ? 19.407 4.225 -8.579 1.00 1.12 70 ALA A C 15
ATOM 20622 O O . ALA A 1 71 ? 19.885 3.913 -7.488 1.00 74.15 70 ALA A O 15
ATOM 20629 N N . ALA A 1 72 ? 19.816 3.694 -9.726 1.00 72.25 71 ALA A N 15
ATOM 20630 C CA . ALA A 1 72 ? 20.874 2.692 -9.771 1.00 1.53 71 ALA A CA 15
ATOM 20631 C C . ALA A 1 72 ? 22.236 3.320 -9.493 1.00 13.14 71 ALA A C 15
ATOM 20632 O O . ALA A 1 72 ? 23.208 2.618 -9.216 1.00 74.14 71 ALA A O 15
ATOM 20639 N N . GLU A 1 73 ? 22.298 4.646 -9.568 1.00 73.12 72 GLU A N 15
ATOM 20640 C CA . GLU A 1 73 ? 23.542 5.367 -9.326 1.00 32.22 72 GLU A CA 15
ATOM 20641 C C . GLU A 1 73 ? 23.276 6.683 -8.601 1.00 15.01 72 GLU A C 15
ATOM 20642 O O . GLU A 1 73 ? 22.407 7.460 -9.000 1.00 0.12 72 GLU A O 15
ATOM 20654 N N . LEU A 1 74 ? 24.028 6.926 -7.534 1.00 2.43 73 LEU A N 15
ATOM 20655 C CA . LEU A 1 74 ? 23.874 8.148 -6.751 1.00 43.15 73 LEU A CA 15
ATOM 20656 C C . LEU A 1 74 ? 23.911 9.379 -7.651 1.00 44.23 73 LEU A C 15
ATOM 20657 O O . LEU A 1 74 ? 24.639 9.413 -8.644 1.00 11.33 73 LEU A O 15
ATOM 20673 N N . SER A 1 75 ? 23.124 10.389 -7.296 1.00 52.33 74 SER A N 15
ATOM 20674 C CA . SER A 1 75 ? 23.065 11.622 -8.073 1.00 3.34 74 SER A CA 15
ATOM 20675 C C . SER A 1 75 ? 24.468 12.128 -8.395 1.00 40.32 74 SER A C 15
ATOM 20676 O O . SER A 1 75 ? 25.154 12.679 -7.534 1.00 43.13 74 SER A O 15
ATOM 20684 N N . ARG A 1 76 ? 24.887 11.937 -9.642 1.00 21.22 75 ARG A N 15
ATOM 20685 C CA . ARG A 1 76 ? 26.208 12.372 -10.079 1.00 40.01 75 ARG A CA 15
ATOM 20686 C C . ARG A 1 76 ? 27.303 11.558 -9.396 1.00 34.42 75 ARG A C 15
ATOM 20687 O O . ARG A 1 76 ? 27.854 10.626 -9.982 1.00 20.45 75 ARG A O 15
ATOM 20708 N N . ASP A 1 77 ? 27.612 11.916 -8.155 1.00 11.23 76 ASP A N 15
ATOM 20709 C CA . ASP A 1 77 ? 28.640 11.219 -7.391 1.00 61.30 76 ASP A CA 15
ATOM 20710 C C . ASP A 1 77 ? 28.184 10.982 -5.955 1.00 12.53 76 ASP A C 15
ATOM 20711 O O . ASP A 1 77 ? 27.302 11.677 -5.451 1.00 70.12 76 ASP A O 15
ATOM 20720 N N . ASN A 1 78 ? 28.790 9.997 -5.301 1.00 61.20 77 ASN A N 15
ATOM 20721 C CA . ASN A 1 78 ? 28.445 9.668 -3.923 1.00 32.32 77 ASN A CA 15
ATOM 20722 C C . ASN A 1 78 ? 28.817 10.809 -2.981 1.00 52.24 77 ASN A C 15
ATOM 20723 O O . ASN A 1 78 ? 29.910 10.830 -2.416 1.00 44.13 77 ASN A O 15
ATOM 20734 N N . ASP A 1 79 ? 27.900 11.756 -2.818 1.00 13.23 78 ASP A N 15
ATOM 20735 C CA . ASP A 1 79 ? 28.130 12.901 -1.943 1.00 71.55 78 ASP A CA 15
ATOM 20736 C C . ASP A 1 79 ? 26.834 13.668 -1.700 1.00 61.12 78 ASP A C 15
ATOM 20737 O O . ASP A 1 79 ? 26.670 14.793 -2.170 1.00 51.14 78 ASP A O 15
ATOM 20746 N N . ALA A 1 80 ? 25.916 13.051 -0.963 1.00 62.44 79 ALA A N 15
ATOM 20747 C CA . ALA A 1 80 ? 24.636 13.676 -0.657 1.00 74.31 79 ALA A CA 15
ATOM 20748 C C . ALA A 1 80 ? 24.475 13.891 0.844 1.00 33.50 79 ALA A C 15
ATOM 20749 O O . ALA A 1 80 ? 24.026 12.998 1.564 1.00 41.42 79 ALA A O 15
ATOM 20756 N N . SER A 1 81 ? 24.844 15.079 1.310 1.00 44.20 80 SER A N 15
ATOM 20757 C CA . SER A 1 81 ? 24.745 15.409 2.727 1.00 42.41 80 SER A CA 15
ATOM 20758 C C . SER A 1 81 ? 23.296 15.347 3.199 1.00 32.41 80 SER A C 15
ATOM 20759 O O . SER A 1 81 ? 22.976 14.657 4.167 1.00 20.21 80 SER A O 15
ATOM 20767 N N . SER A 1 82 ? 22.423 16.072 2.508 1.00 52.52 81 SER A N 15
ATOM 20768 C CA . SER A 1 82 ? 21.008 16.103 2.858 1.00 55.34 81 SER A CA 15
ATOM 20769 C C . SER A 1 82 ? 20.147 15.655 1.680 1.00 10.41 81 SER A C 15
ATOM 20770 O O . SER A 1 82 ? 20.478 15.910 0.522 1.00 62.40 81 SER A O 15
ATOM 20778 N N . VAL A 1 83 ? 19.040 14.986 1.985 1.00 14.43 82 VAL A N 15
ATOM 20779 C CA . VAL A 1 83 ? 18.130 14.503 0.954 1.00 54.03 82 VAL A CA 15
ATOM 20780 C C . VAL A 1 83 ? 16.676 14.652 1.389 1.00 23.55 82 VAL A C 15
ATOM 20781 O O . VAL A 1 83 ? 16.368 14.613 2.581 1.00 73.44 82 VAL A O 15
ATOM 20794 N N . ARG A 1 84 ? 15.787 14.821 0.417 1.00 50.34 83 ARG A N 15
ATOM 20795 C CA . ARG A 1 84 ? 14.365 14.976 0.700 1.00 42.44 83 ARG A CA 15
ATOM 20796 C C . ARG A 1 84 ? 13.563 13.823 0.104 1.00 24.20 83 ARG A C 15
ATOM 20797 O O . ARG A 1 84 ? 13.881 13.325 -0.976 1.00 73.31 83 ARG A O 15
ATOM 20818 N N . VAL A 1 85 ? 12.523 13.402 0.816 1.00 13.43 84 VAL A N 15
ATOM 20819 C CA . VAL A 1 85 ? 11.675 12.308 0.359 1.00 51.15 84 VAL A CA 15
ATOM 20820 C C . VAL A 1 85 ? 10.199 12.641 0.545 1.00 50.51 84 VAL A C 15
ATOM 20821 O O . VAL A 1 85 ? 9.800 13.187 1.574 1.00 44.44 84 VAL A O 15
ATOM 20834 N N . SER A 1 86 ? 9.392 12.309 -0.457 1.00 73.23 85 SER A N 15
ATOM 20835 C CA . SER A 1 86 ? 7.959 12.576 -0.406 1.00 20.33 85 SER A CA 15
ATOM 20836 C C . SER A 1 86 ? 7.208 11.708 -1.412 1.00 3.54 85 SER A C 15
ATOM 20837 O O . SER A 1 86 ? 7.815 11.046 -2.253 1.00 62.04 85 SER A O 15
ATOM 20845 N N . LYS A 1 87 ? 5.883 11.718 -1.318 1.00 71.40 86 LYS A N 15
ATOM 20846 C CA . LYS A 1 87 ? 5.046 10.934 -2.219 1.00 43.01 86 LYS A CA 15
ATOM 20847 C C . LYS A 1 87 ? 4.519 11.797 -3.361 1.00 11.43 86 LYS A C 15
ATOM 20848 O O . LYS A 1 87 ? 3.895 12.833 -3.131 1.00 33.33 86 LYS A O 15
ATOM 20867 N N . MET A 1 88 ? 4.773 11.363 -4.591 1.00 11.41 87 MET A N 15
ATOM 20868 C CA . MET A 1 88 ? 4.321 12.096 -5.768 1.00 13.22 87 MET A CA 15
ATOM 20869 C C . MET A 1 88 ? 3.220 11.331 -6.495 1.00 33.20 87 MET A C 15
ATOM 20870 O O . MET A 1 88 ? 3.115 11.391 -7.719 1.00 52.45 87 MET A O 15
ATOM 20884 N N . GLU A 1 89 ? 2.402 10.611 -5.732 1.00 42.44 88 GLU A N 15
ATOM 20885 C CA . GLU A 1 89 ? 1.310 9.834 -6.306 1.00 63.31 88 GLU A CA 15
ATOM 20886 C C . GLU A 1 89 ? 0.007 10.628 -6.286 1.00 24.11 88 GLU A C 15
ATOM 20887 O O . GLU A 1 89 ? -1.083 10.056 -6.317 1.00 1.24 88 GLU A O 15
ATOM 20899 N N . THR A 1 90 ? 0.128 11.951 -6.233 1.00 63.14 89 THR A N 15
ATOM 20900 C CA . THR A 1 90 ? -1.038 12.824 -6.207 1.00 41.51 89 THR A CA 15
ATOM 20901 C C . THR A 1 90 ? -1.570 13.074 -7.614 1.00 20.33 89 THR A C 15
ATOM 20902 O O . THR A 1 90 ? -0.821 13.453 -8.515 1.00 22.14 89 THR A O 15
ATOM 20913 N N . THR A 1 91 ? -2.869 12.859 -7.797 1.00 12.01 90 THR A N 15
ATOM 20914 C CA . THR A 1 91 ? -3.502 13.060 -9.094 1.00 64.04 90 THR A CA 15
ATOM 20915 C C . THR A 1 91 ? -3.716 14.542 -9.378 1.00 0.41 90 THR A C 15
ATOM 20916 O O . THR A 1 91 ? -4.097 15.305 -8.491 1.00 24.24 90 THR A O 15
ATOM 20927 N N . ASN A 1 92 ? -3.470 14.944 -10.621 1.00 4.14 91 ASN A N 15
ATOM 20928 C CA . ASN A 1 92 ? -3.636 16.337 -11.021 1.00 32.41 91 ASN A CA 15
ATOM 20929 C C . ASN A 1 92 ? -4.664 16.461 -12.141 1.00 55.40 91 ASN A C 15
ATOM 20930 O O . ASN A 1 92 ? -5.774 16.950 -11.927 1.00 23.43 91 ASN A O 15
ATOM 20941 N N . GLY A 1 2 ? 5.517 -0.573 5.070 1.00 63.12 1 GLY A N 16
ATOM 20942 C CA . GLY A 1 2 ? 6.334 0.130 4.097 1.00 31.54 1 GLY A CA 16
ATOM 20943 C C . GLY A 1 2 ? 5.531 0.611 2.905 1.00 32.33 1 GLY A C 16
ATOM 20944 O O . GLY A 1 2 ? 5.742 0.154 1.782 1.00 12.33 1 GLY A O 16
ATOM 20948 N N . GLU A 1 3 ? 4.606 1.534 3.150 1.00 22.03 2 GLU A N 16
ATOM 20949 C CA . GLU A 1 3 ? 3.767 2.075 2.087 1.00 22.33 2 GLU A CA 16
ATOM 20950 C C . GLU A 1 3 ? 4.415 3.303 1.454 1.00 20.23 2 GLU A C 16
ATOM 20951 O O . GLU A 1 3 ? 4.590 4.333 2.106 1.00 31.41 2 GLU A O 16
ATOM 20963 N N . LYS A 1 4 ? 4.770 3.186 0.179 1.00 1.02 3 LYS A N 16
ATOM 20964 C CA . LYS A 1 4 ? 5.398 4.285 -0.544 1.00 41.14 3 LYS A CA 16
ATOM 20965 C C . LYS A 1 4 ? 6.635 4.787 0.195 1.00 75.13 3 LYS A C 16
ATOM 20966 O O . LYS A 1 4 ? 6.579 5.785 0.914 1.00 51.34 3 LYS A O 16
ATOM 20985 N N . THR A 1 5 ? 7.751 4.089 0.012 1.00 4.24 4 THR A N 16
ATOM 20986 C CA . THR A 1 5 ? 9.001 4.464 0.661 1.00 4.13 4 THR A CA 16
ATOM 20987 C C . THR A 1 5 ? 10.193 4.214 -0.255 1.00 43.35 4 THR A C 16
ATOM 20988 O O . THR A 1 5 ? 10.179 3.292 -1.071 1.00 45.43 4 THR A O 16
ATOM 20999 N N . VAL A 1 6 ? 11.225 5.041 -0.116 1.00 30.11 5 VAL A N 16
ATOM 21000 C CA . VAL A 1 6 ? 12.427 4.908 -0.931 1.00 13.22 5 VAL A CA 16
ATOM 21001 C C . VAL A 1 6 ? 13.521 4.160 -0.178 1.00 42.11 5 VAL A C 16
ATOM 21002 O O . VAL A 1 6 ? 13.910 4.549 0.924 1.00 73.23 5 VAL A O 16
ATOM 21015 N N . LYS A 1 7 ? 14.016 3.084 -0.780 1.00 41.02 6 LYS A N 16
ATOM 21016 C CA . LYS A 1 7 ? 15.068 2.281 -0.169 1.00 21.51 6 LYS A CA 16
ATOM 21017 C C . LYS A 1 7 ? 16.440 2.691 -0.693 1.00 44.11 6 LYS A C 16
ATOM 21018 O O . LYS A 1 7 ? 16.804 2.373 -1.826 1.00 41.23 6 LYS A O 16
ATOM 21037 N N . LEU A 1 8 ? 17.199 3.397 0.138 1.00 50.42 7 LEU A N 16
ATOM 21038 C CA . LEU A 1 8 ? 18.533 3.850 -0.241 1.00 51.25 7 LEU A CA 16
ATOM 21039 C C . LEU A 1 8 ? 19.550 2.722 -0.105 1.00 62.23 7 LEU A C 16
ATOM 21040 O O . LEU A 1 8 ? 19.669 2.103 0.953 1.00 55.42 7 LEU A O 16
ATOM 21056 N N . TYR A 1 9 ? 20.284 2.461 -1.182 1.00 35.45 8 TYR A N 16
ATOM 21057 C CA . TYR A 1 9 ? 21.291 1.407 -1.182 1.00 61.34 8 TYR A CA 16
ATOM 21058 C C . TYR A 1 9 ? 22.698 1.998 -1.172 1.00 74.52 8 TYR A C 16
ATOM 21059 O O . TYR A 1 9 ? 23.025 2.861 -1.986 1.00 23.44 8 TYR A O 16
ATOM 21077 N N . GLU A 1 10 ? 23.524 1.525 -0.245 1.00 24.33 9 GLU A N 16
ATOM 21078 C CA . GLU A 1 10 ? 24.896 2.006 -0.128 1.00 12.01 9 GLU A CA 16
ATOM 21079 C C . GLU A 1 10 ? 25.758 1.476 -1.270 1.00 32.51 9 GLU A C 16
ATOM 21080 O O . GLU A 1 10 ? 26.691 2.141 -1.719 1.00 10.54 9 GLU A O 16
ATOM 21092 N N . ASP A 1 11 ? 25.438 0.273 -1.735 1.00 24.33 10 ASP A N 16
ATOM 21093 C CA . ASP A 1 11 ? 26.182 -0.348 -2.825 1.00 23.25 10 ASP A CA 16
ATOM 21094 C C . ASP A 1 11 ? 25.373 -0.326 -4.117 1.00 55.32 10 ASP A C 16
ATOM 21095 O O . ASP A 1 11 ? 24.150 -0.179 -4.095 1.00 11.12 10 ASP A O 16
ATOM 21104 N N . THR A 1 12 ? 26.062 -0.471 -5.244 1.00 63.14 11 THR A N 16
ATOM 21105 C CA . THR A 1 12 ? 25.408 -0.465 -6.547 1.00 23.32 11 THR A CA 16
ATOM 21106 C C . THR A 1 12 ? 24.849 -1.842 -6.887 1.00 52.33 11 THR A C 16
ATOM 21107 O O . THR A 1 12 ? 25.447 -2.866 -6.556 1.00 4.30 11 THR A O 16
ATOM 21118 N N . HIS A 1 13 ? 23.697 -1.860 -7.551 1.00 44.24 12 HIS A N 16
ATOM 21119 C CA . HIS A 1 13 ? 23.058 -3.112 -7.938 1.00 75.13 12 HIS A CA 16
ATOM 21120 C C . HIS A 1 13 ? 22.660 -3.922 -6.708 1.00 24.03 12 HIS A C 16
ATOM 21121 O O . HIS A 1 13 ? 22.735 -5.151 -6.710 1.00 52.03 12 HIS A O 16
ATOM 21135 N N . PHE A 1 14 ? 22.239 -3.225 -5.657 1.00 62.34 13 PHE A N 16
ATOM 21136 C CA . PHE A 1 14 ? 21.832 -3.880 -4.419 1.00 40.54 13 PHE A CA 16
ATOM 21137 C C . PHE A 1 14 ? 22.906 -4.852 -3.939 1.00 51.53 13 PHE A C 16
ATOM 21138 O O . PHE A 1 14 ? 22.635 -6.031 -3.710 1.00 42.50 13 PHE A O 16
ATOM 21155 N N . LYS A 1 15 ? 24.127 -4.348 -3.790 1.00 35.43 14 LYS A N 16
ATOM 21156 C CA . LYS A 1 15 ? 25.243 -5.170 -3.337 1.00 12.45 14 LYS A CA 16
ATOM 21157 C C . LYS A 1 15 ? 25.389 -5.100 -1.820 1.00 0.22 14 LYS A C 16
ATOM 21158 O O . LYS A 1 15 ? 25.947 -6.003 -1.198 1.00 73.10 14 LYS A O 16
ATOM 21177 N N . GLY A 1 16 ? 24.883 -4.021 -1.230 1.00 33.13 15 GLY A N 16
ATOM 21178 C CA . GLY A 1 16 ? 24.966 -3.855 0.209 1.00 1.25 15 GLY A CA 16
ATOM 21179 C C . GLY A 1 16 ? 23.607 -3.910 0.879 1.00 4.33 15 GLY A C 16
ATOM 21180 O O . GLY A 1 16 ? 22.756 -4.716 0.506 1.00 74.53 15 GLY A O 16
ATOM 21184 N N . TYR A 1 17 ? 23.404 -3.051 1.872 1.00 22.34 16 TYR A N 16
ATOM 21185 C CA . TYR A 1 17 ? 22.141 -3.008 2.599 1.00 73.22 16 TYR A CA 16
ATOM 21186 C C . TYR A 1 17 ? 21.226 -1.925 2.036 1.00 14.22 16 TYR A C 16
ATOM 21187 O O . TYR A 1 17 ? 21.604 -1.189 1.125 1.00 12.51 16 TYR A O 16
ATOM 21205 N N . SER A 1 18 ? 20.019 -1.834 2.587 1.00 43.21 17 SER A N 16
ATOM 21206 C CA . SER A 1 18 ? 19.047 -0.843 2.139 1.00 24.11 17 SER A CA 16
ATOM 21207 C C . SER A 1 18 ? 18.324 -0.217 3.327 1.00 14.31 17 SER A C 16
ATOM 21208 O O . SER A 1 18 ? 18.015 -0.894 4.308 1.00 55.41 17 SER A O 16
ATOM 21216 N N . VAL A 1 19 ? 18.056 1.082 3.231 1.00 30.13 18 VAL A N 16
ATOM 21217 C CA . VAL A 1 19 ? 17.368 1.801 4.296 1.00 13.25 18 VAL A CA 16
ATOM 21218 C C . VAL A 1 19 ? 16.106 2.479 3.775 1.00 14.13 18 VAL A C 16
ATOM 21219 O O . VAL A 1 19 ? 16.140 3.186 2.769 1.00 71.13 18 VAL A O 16
ATOM 21232 N N . GLU A 1 20 ? 14.993 2.259 4.468 1.00 33.32 19 GLU A N 16
ATOM 21233 C CA . GLU A 1 20 ? 13.719 2.849 4.074 1.00 32.32 19 GLU A CA 16
ATOM 21234 C C . GLU A 1 20 ? 13.632 4.305 4.523 1.00 74.31 19 GLU A C 16
ATOM 21235 O O . GLU A 1 20 ? 13.960 4.636 5.663 1.00 20.41 19 GLU A O 16
ATOM 21247 N N . LEU A 1 21 ? 13.188 5.171 3.619 1.00 74.54 20 LEU A N 16
ATOM 21248 C CA . LEU A 1 21 ? 13.057 6.592 3.920 1.00 62.02 20 LEU A CA 16
ATOM 21249 C C . LEU A 1 21 ? 11.724 7.135 3.415 1.00 2.42 20 LEU A C 16
ATOM 21250 O O . LEU A 1 21 ? 11.618 7.656 2.304 1.00 24.53 20 LEU A O 16
ATOM 21266 N N . PRO A 1 22 ? 10.682 7.015 4.250 1.00 14.24 21 PRO A N 16
ATOM 21267 C CA . PRO A 1 22 ? 9.337 7.491 3.912 1.00 41.02 21 PRO A CA 16
ATOM 21268 C C . PRO A 1 22 ? 9.254 9.013 3.871 1.00 41.04 21 PRO A C 16
ATOM 21269 O O . PRO A 1 22 ? 10.153 9.707 4.347 1.00 74.12 21 PRO A O 16
ATOM 21280 N N . VAL A 1 23 ? 8.170 9.527 3.299 1.00 74.24 22 VAL A N 16
ATOM 21281 C CA . VAL A 1 23 ? 7.969 10.967 3.197 1.00 54.32 22 VAL A CA 16
ATOM 21282 C C . VAL A 1 23 ? 8.663 11.701 4.338 1.00 4.13 22 VAL A C 16
ATOM 21283 O O . VAL A 1 23 ? 8.514 11.340 5.505 1.00 61.33 22 VAL A O 16
ATOM 21296 N N . GLY A 1 24 ? 9.424 12.736 3.993 1.00 23.34 23 GLY A N 16
ATOM 21297 C CA . GLY A 1 24 ? 10.131 13.505 5.001 1.00 41.14 23 GLY A CA 16
ATOM 21298 C C . GLY A 1 24 ? 11.438 14.073 4.485 1.00 41.53 23 GLY A C 16
ATOM 21299 O O . GLY A 1 24 ? 11.847 13.785 3.360 1.00 50.53 23 GLY A O 16
ATOM 21303 N N . ASP A 1 25 ? 12.095 14.884 5.307 1.00 34.13 24 ASP A N 16
ATOM 21304 C CA . ASP A 1 25 ? 13.363 15.495 4.928 1.00 40.13 24 ASP A CA 16
ATOM 21305 C C . ASP A 1 25 ? 14.446 15.182 5.955 1.00 1.45 24 ASP A C 16
ATOM 21306 O O . ASP A 1 25 ? 14.268 15.416 7.151 1.00 14.21 24 ASP A O 16
ATOM 21315 N N . TYR A 1 26 ? 15.568 14.652 5.482 1.00 30.30 25 TYR A N 16
ATOM 21316 C CA . TYR A 1 26 ? 16.679 14.303 6.360 1.00 13.41 25 TYR A CA 16
ATOM 21317 C C . TYR A 1 26 ? 17.993 14.861 5.823 1.00 2.43 25 TYR A C 16
ATOM 21318 O O . TYR A 1 26 ? 18.222 14.887 4.615 1.00 51.22 25 TYR A O 16
ATOM 21336 N N . ASN A 1 27 ? 18.854 15.307 6.732 1.00 25.23 26 ASN A N 16
ATOM 21337 C CA . ASN A 1 27 ? 20.147 15.865 6.352 1.00 61.33 26 ASN A CA 16
ATOM 21338 C C . ASN A 1 27 ? 21.275 14.884 6.658 1.00 34.43 26 ASN A C 16
ATOM 21339 O O . ASN A 1 27 ? 21.030 13.718 6.973 1.00 52.10 26 ASN A O 16
ATOM 21350 N N . LEU A 1 28 ? 22.510 15.363 6.565 1.00 70.21 27 LEU A N 16
ATOM 21351 C CA . LEU A 1 28 ? 23.676 14.529 6.833 1.00 65.21 27 LEU A CA 16
ATOM 21352 C C . LEU A 1 28 ? 23.564 13.858 8.198 1.00 70.41 27 LEU A C 16
ATOM 21353 O O . LEU A 1 28 ? 23.666 12.636 8.310 1.00 33.04 27 LEU A O 16
ATOM 21369 N N . SER A 1 29 ? 23.351 14.664 9.233 1.00 43.43 28 SER A N 16
ATOM 21370 C CA . SER A 1 29 ? 23.226 14.149 10.591 1.00 62.21 28 SER A CA 16
ATOM 21371 C C . SER A 1 29 ? 22.065 13.164 10.694 1.00 41.54 28 SER A C 16
ATOM 21372 O O . SER A 1 29 ? 22.175 12.123 11.340 1.00 23.21 28 SER A O 16
ATOM 21380 N N . SER A 1 30 ? 20.952 13.503 10.051 1.00 50.12 29 SER A N 16
ATOM 21381 C CA . SER A 1 30 ? 19.768 12.652 10.072 1.00 1.01 29 SER A CA 16
ATOM 21382 C C . SER A 1 30 ? 20.054 11.307 9.411 1.00 31.02 29 SER A C 16
ATOM 21383 O O . SER A 1 30 ? 19.452 10.290 9.759 1.00 12.43 29 SER A O 16
ATOM 21391 N N . LEU A 1 31 ? 20.977 11.309 8.456 1.00 73.04 30 LEU A N 16
ATOM 21392 C CA . LEU A 1 31 ? 21.344 10.089 7.744 1.00 1.53 30 LEU A CA 16
ATOM 21393 C C . LEU A 1 31 ? 22.141 9.152 8.646 1.00 11.20 30 LEU A C 16
ATOM 21394 O O . LEU A 1 31 ? 22.051 7.930 8.521 1.00 5.43 30 LEU A O 16
ATOM 21410 N N . ILE A 1 32 ? 22.918 9.732 9.555 1.00 54.33 31 ILE A N 16
ATOM 21411 C CA . ILE A 1 32 ? 23.727 8.949 10.479 1.00 21.44 31 ILE A CA 16
ATOM 21412 C C . ILE A 1 32 ? 22.852 8.069 11.366 1.00 24.20 31 ILE A C 16
ATOM 21413 O O . ILE A 1 32 ? 23.197 6.923 11.654 1.00 71.42 31 ILE A O 16
ATOM 21429 N N . SER A 1 33 ? 21.718 8.613 11.795 1.00 71.31 32 SER A N 16
ATOM 21430 C CA . SER A 1 33 ? 20.794 7.878 12.651 1.00 53.12 32 SER A CA 16
ATOM 21431 C C . SER A 1 33 ? 20.200 6.684 11.910 1.00 72.10 32 SER A C 16
ATOM 21432 O O . SER A 1 33 ? 20.167 5.569 12.432 1.00 44.41 32 SER A O 16
ATOM 21440 N N . ARG A 1 34 ? 19.731 6.926 10.690 1.00 31.22 33 ARG A N 16
ATOM 21441 C CA . ARG A 1 34 ? 19.137 5.872 9.877 1.00 32.41 33 ARG A CA 16
ATOM 21442 C C . ARG A 1 34 ? 20.161 4.784 9.564 1.00 53.54 33 ARG A C 16
ATOM 21443 O O . ARG A 1 34 ? 19.801 3.661 9.215 1.00 62.21 33 ARG A O 16
ATOM 21464 N N . GLY A 1 35 ? 21.439 5.128 9.690 1.00 51.21 34 GLY A N 16
ATOM 21465 C CA . GLY A 1 35 ? 22.495 4.171 9.416 1.00 50.32 34 GLY A CA 16
ATOM 21466 C C . GLY A 1 35 ? 23.221 4.465 8.118 1.00 72.11 34 GLY A C 16
ATOM 21467 O O . GLY A 1 35 ? 24.230 3.833 7.807 1.00 71.03 34 GLY A O 16
ATOM 21471 N N . ALA A 1 36 ? 22.705 5.425 7.358 1.00 44.43 35 ALA A N 16
ATOM 21472 C CA . ALA A 1 36 ? 23.311 5.801 6.086 1.00 4.44 35 ALA A CA 16
ATOM 21473 C C . ALA A 1 36 ? 24.383 6.869 6.283 1.00 34.43 35 ALA A C 16
ATOM 21474 O O . ALA A 1 36 ? 24.102 7.961 6.777 1.00 15.42 35 ALA A O 16
ATOM 21481 N N . LEU A 1 37 ? 25.611 6.545 5.895 1.00 42.50 36 LEU A N 16
ATOM 21482 C CA . LEU A 1 37 ? 26.726 7.477 6.029 1.00 31.14 36 LEU A CA 16
ATOM 21483 C C . LEU A 1 37 ? 26.711 8.510 4.907 1.00 14.13 36 LEU A C 16
ATOM 21484 O O . LEU A 1 37 ? 26.660 8.160 3.729 1.00 3.30 36 LEU A O 16
ATOM 21500 N N . ASN A 1 38 ? 26.756 9.784 5.283 1.00 44.35 37 ASN A N 16
ATOM 21501 C CA . ASN A 1 38 ? 26.749 10.869 4.308 1.00 65.15 37 ASN A CA 16
ATOM 21502 C C . ASN A 1 38 ? 27.826 10.654 3.248 1.00 52.53 37 ASN A C 16
ATOM 21503 O O . ASN A 1 38 ? 28.975 10.349 3.568 1.00 52.40 37 ASN A O 16
ATOM 21514 N N . ASP A 1 39 ? 27.446 10.817 1.985 1.00 33.33 38 ASP A N 16
ATOM 21515 C CA . ASP A 1 39 ? 28.378 10.643 0.878 1.00 61.14 38 ASP A CA 16
ATOM 21516 C C . ASP A 1 39 ? 28.874 9.202 0.806 1.00 4.11 38 ASP A C 16
ATOM 21517 O O . ASP A 1 39 ? 29.993 8.899 1.221 1.00 2.11 38 ASP A O 16
ATOM 21526 N N . ASP A 1 40 ? 28.035 8.318 0.278 1.00 12.25 39 ASP A N 16
ATOM 21527 C CA . ASP A 1 40 ? 28.388 6.909 0.153 1.00 72.14 39 ASP A CA 16
ATOM 21528 C C . ASP A 1 40 ? 27.370 6.169 -0.710 1.00 30.45 39 ASP A C 16
ATOM 21529 O O . ASP A 1 40 ? 27.725 5.272 -1.476 1.00 52.33 39 ASP A O 16
ATOM 21538 N N . LEU A 1 41 ? 26.104 6.548 -0.578 1.00 52.21 40 LEU A N 16
ATOM 21539 C CA . LEU A 1 41 ? 25.033 5.920 -1.344 1.00 62.24 40 LEU A CA 16
ATOM 21540 C C . LEU A 1 41 ? 25.408 5.817 -2.819 1.00 74.54 40 LEU A C 16
ATOM 21541 O O . LEU A 1 41 ? 25.829 6.797 -3.433 1.00 61.32 40 LEU A O 16
ATOM 21557 N N . SER A 1 42 ? 25.249 4.623 -3.383 1.00 13.21 41 SER A N 16
ATOM 21558 C CA . SER A 1 42 ? 25.571 4.391 -4.786 1.00 5.21 41 SER A CA 16
ATOM 21559 C C . SER A 1 42 ? 24.340 3.926 -5.557 1.00 30.21 41 SER A C 16
ATOM 21560 O O . SER A 1 42 ? 24.346 3.877 -6.787 1.00 13.31 41 SER A O 16
ATOM 21568 N N . SER A 1 43 ? 23.285 3.584 -4.824 1.00 50.21 42 SER A N 16
ATOM 21569 C CA . SER A 1 43 ? 22.047 3.119 -5.437 1.00 74.34 42 SER A CA 16
ATOM 21570 C C . SER A 1 43 ? 20.834 3.607 -4.651 1.00 51.11 42 SER A C 16
ATOM 21571 O O . SER A 1 43 ? 20.924 3.875 -3.453 1.00 51.45 42 SER A O 16
ATOM 21579 N N . ALA A 1 44 ? 19.700 3.720 -5.335 1.00 33.14 43 ALA A N 16
ATOM 21580 C CA . ALA A 1 44 ? 18.468 4.174 -4.701 1.00 71.21 43 ALA A CA 16
ATOM 21581 C C . ALA A 1 44 ? 17.254 3.460 -5.286 1.00 62.32 43 ALA A C 16
ATOM 21582 O O . ALA A 1 44 ? 17.172 3.246 -6.496 1.00 34.32 43 ALA A O 16
ATOM 21589 N N . ARG A 1 45 ? 16.315 3.093 -4.420 1.00 61.24 44 ARG A N 16
ATOM 21590 C CA . ARG A 1 45 ? 15.107 2.401 -4.852 1.00 34.21 44 ARG A CA 16
ATOM 21591 C C . ARG A 1 45 ? 13.877 3.284 -4.662 1.00 41.44 44 ARG A C 16
ATOM 21592 O O . ARG A 1 45 ? 13.375 3.437 -3.549 1.00 35.31 44 ARG A O 16
ATOM 21613 N N . VAL A 1 46 ? 13.398 3.865 -5.758 1.00 13.43 45 VAL A N 16
ATOM 21614 C CA . VAL A 1 46 ? 12.227 4.733 -5.713 1.00 0.42 45 VAL A CA 16
ATOM 21615 C C . VAL A 1 46 ? 11.317 4.491 -6.912 1.00 1.32 45 VAL A C 16
ATOM 21616 O O . VAL A 1 46 ? 11.385 5.188 -7.925 1.00 22.32 45 VAL A O 16
ATOM 21629 N N . PRO A 1 47 ? 10.443 3.480 -6.797 1.00 1.43 46 PRO A N 16
ATOM 21630 C CA . PRO A 1 47 ? 9.501 3.123 -7.862 1.00 1.34 46 PRO A CA 16
ATOM 21631 C C . PRO A 1 47 ? 8.412 4.174 -8.048 1.00 75.31 46 PRO A C 16
ATOM 21632 O O . PRO A 1 47 ? 8.337 5.145 -7.296 1.00 21.15 46 PRO A O 16
ATOM 21643 N N . SER A 1 48 ? 7.568 3.972 -9.055 1.00 52.11 47 SER A N 16
ATOM 21644 C CA . SER A 1 48 ? 6.484 4.904 -9.342 1.00 53.23 47 SER A CA 16
ATOM 21645 C C . SER A 1 48 ? 5.658 5.180 -8.089 1.00 61.22 47 SER A C 16
ATOM 21646 O O . SER A 1 48 ? 5.475 4.302 -7.247 1.00 74.44 47 SER A O 16
ATOM 21654 N N . GLY A 1 49 ? 5.162 6.408 -7.973 1.00 72.02 48 GLY A N 16
ATOM 21655 C CA . GLY A 1 49 ? 4.362 6.779 -6.821 1.00 33.13 48 GLY A CA 16
ATOM 21656 C C . GLY A 1 49 ? 5.204 7.302 -5.674 1.00 41.44 48 GLY A C 16
ATOM 21657 O O . GLY A 1 49 ? 4.914 7.034 -4.508 1.00 13.33 48 GLY A O 16
ATOM 21661 N N . LEU A 1 50 ? 6.251 8.050 -6.005 1.00 64.41 49 LEU A N 16
ATOM 21662 C CA . LEU A 1 50 ? 7.141 8.611 -4.994 1.00 14.00 49 LEU A CA 16
ATOM 21663 C C . LEU A 1 50 ? 8.143 9.572 -5.624 1.00 4.30 49 LEU A C 16
ATOM 21664 O O . LEU A 1 50 ? 8.758 9.263 -6.645 1.00 31.31 49 LEU A O 16
ATOM 21680 N N . ARG A 1 51 ? 8.305 10.738 -5.007 1.00 41.54 50 ARG A N 16
ATOM 21681 C CA . ARG A 1 51 ? 9.234 11.745 -5.507 1.00 62.43 50 ARG A CA 16
ATOM 21682 C C . ARG A 1 51 ? 10.217 12.166 -4.419 1.00 31.24 50 ARG A C 16
ATOM 21683 O O . ARG A 1 51 ? 9.815 12.559 -3.323 1.00 10.13 50 ARG A O 16
ATOM 21704 N N . LEU A 1 52 ? 11.506 12.080 -4.727 1.00 41.34 51 LEU A N 16
ATOM 21705 C CA . LEU A 1 52 ? 12.547 12.452 -3.776 1.00 22.05 51 LEU A CA 16
ATOM 21706 C C . LEU A 1 52 ? 13.442 13.547 -4.347 1.00 14.51 51 LEU A C 16
ATOM 21707 O O . LEU A 1 52 ? 13.576 13.680 -5.563 1.00 2.12 51 LEU A O 16
ATOM 21723 N N . GLU A 1 53 ? 14.052 14.328 -3.461 1.00 10.31 52 GLU A N 16
ATOM 21724 C CA . GLU A 1 53 ? 14.935 15.411 -3.878 1.00 52.22 52 GLU A CA 16
ATOM 21725 C C . GLU A 1 53 ? 16.318 15.258 -3.252 1.00 33.05 52 GLU A C 16
ATOM 21726 O O . GLU A 1 53 ? 16.468 15.310 -2.031 1.00 34.23 52 GLU A O 16
ATOM 21738 N N . VAL A 1 54 ? 17.326 15.068 -4.097 1.00 2.35 53 VAL A N 16
ATOM 21739 C CA . VAL A 1 54 ? 18.697 14.908 -3.627 1.00 21.21 53 VAL A CA 16
ATOM 21740 C C . VAL A 1 54 ? 19.400 16.256 -3.511 1.00 34.11 53 VAL A C 16
ATOM 21741 O O . VAL A 1 54 ? 19.351 17.075 -4.429 1.00 72.41 53 VAL A O 16
ATOM 21754 N N . PHE A 1 55 ? 20.054 16.480 -2.376 1.00 54.30 54 PHE A N 16
ATOM 21755 C CA . PHE A 1 55 ? 20.767 17.730 -2.139 1.00 14.11 54 PHE A CA 16
ATOM 21756 C C . PHE A 1 55 ? 22.222 17.463 -1.765 1.00 13.43 54 PHE A C 16
ATOM 21757 O O . PHE A 1 55 ? 22.533 17.174 -0.610 1.00 34.32 54 PHE A O 16
ATOM 21774 N N . GLN A 1 56 ? 23.108 17.563 -2.750 1.00 53.34 55 GLN A N 16
ATOM 21775 C CA . GLN A 1 56 ? 24.530 17.332 -2.525 1.00 74.32 55 GLN A CA 16
ATOM 21776 C C . GLN A 1 56 ? 25.040 18.173 -1.360 1.00 44.45 55 GLN A C 16
ATOM 21777 O O . GLN A 1 56 ? 25.735 17.672 -0.476 1.00 34.53 55 GLN A O 16
ATOM 21791 N N . HIS A 1 57 ? 24.693 19.456 -1.367 1.00 11.52 56 HIS A N 16
ATOM 21792 C CA . HIS A 1 57 ? 25.116 20.368 -0.310 1.00 44.41 56 HIS A CA 16
ATOM 21793 C C . HIS A 1 57 ? 24.053 20.469 0.779 1.00 22.45 56 HIS A C 16
ATOM 21794 O O . HIS A 1 57 ? 22.861 20.327 0.511 1.00 30.14 56 HIS A O 16
ATOM 21808 N N . ASN A 1 58 ? 24.494 20.713 2.009 1.00 22.02 57 ASN A N 16
ATOM 21809 C CA . ASN A 1 58 ? 23.580 20.831 3.140 1.00 62.44 57 ASN A CA 16
ATOM 21810 C C . ASN A 1 58 ? 23.068 22.261 3.279 1.00 44.13 57 ASN A C 16
ATOM 21811 O O . ASN A 1 58 ? 23.588 23.181 2.649 1.00 5.10 57 ASN A O 16
ATOM 21822 N N . ASN A 1 59 ? 22.046 22.440 4.109 1.00 73.24 58 ASN A N 16
ATOM 21823 C CA . ASN A 1 59 ? 21.463 23.758 4.331 1.00 41.21 58 ASN A CA 16
ATOM 21824 C C . ASN A 1 59 ? 20.890 24.325 3.036 1.00 72.14 58 ASN A C 16
ATOM 21825 O O . ASN A 1 59 ? 20.665 25.530 2.918 1.00 31.34 58 ASN A O 16
ATOM 21836 N N . PHE A 1 60 ? 20.655 23.448 2.065 1.00 30.22 59 PHE A N 16
ATOM 21837 C CA . PHE A 1 60 ? 20.108 23.860 0.778 1.00 42.22 59 PHE A CA 16
ATOM 21838 C C . PHE A 1 60 ? 20.921 25.007 0.184 1.00 61.34 59 PHE A C 16
ATOM 21839 O O . PHE A 1 60 ? 20.380 26.064 -0.140 1.00 44.31 59 PHE A O 16
ATOM 21856 N N . LYS A 1 61 ? 22.224 24.789 0.044 1.00 44.34 60 LYS A N 16
ATOM 21857 C CA . LYS A 1 61 ? 23.114 25.802 -0.512 1.00 2.12 60 LYS A CA 16
ATOM 21858 C C . LYS A 1 61 ? 23.786 25.297 -1.785 1.00 10.12 60 LYS A C 16
ATOM 21859 O O . LYS A 1 61 ? 24.646 24.419 -1.738 1.00 21.22 60 LYS A O 16
ATOM 21878 N N . GLY A 1 62 ? 23.388 25.860 -2.922 1.00 21.20 61 GLY A N 16
ATOM 21879 C CA . GLY A 1 62 ? 23.963 25.454 -4.191 1.00 43.42 61 GLY A CA 16
ATOM 21880 C C . GLY A 1 62 ? 22.958 24.760 -5.088 1.00 32.42 61 GLY A C 16
ATOM 21881 O O . GLY A 1 62 ? 21.754 24.996 -4.983 1.00 62.21 61 GLY A O 16
ATOM 21885 N N . VAL A 1 63 ? 23.452 23.901 -5.974 1.00 32.40 62 VAL A N 16
ATOM 21886 C CA . VAL A 1 63 ? 22.588 23.170 -6.893 1.00 62.55 62 VAL A CA 16
ATOM 21887 C C . VAL A 1 63 ? 21.905 22.000 -6.194 1.00 24.24 62 VAL A C 16
ATOM 21888 O O . VAL A 1 63 ? 22.491 21.357 -5.322 1.00 1.20 62 VAL A O 16
ATOM 21901 N N . ARG A 1 64 ? 20.664 21.729 -6.582 1.00 34.45 63 ARG A N 16
ATOM 21902 C CA . ARG A 1 64 ? 19.900 20.636 -5.991 1.00 0.13 63 ARG A CA 16
ATOM 21903 C C . ARG A 1 64 ? 19.350 19.711 -7.072 1.00 33.41 63 ARG A C 16
ATOM 21904 O O . ARG A 1 64 ? 18.852 20.168 -8.101 1.00 10.44 63 ARG A O 16
ATOM 21925 N N . ASP A 1 65 ? 19.443 18.407 -6.832 1.00 4.55 64 ASP A N 16
ATOM 21926 C CA . ASP A 1 65 ? 18.955 17.417 -7.784 1.00 14.20 64 ASP A CA 16
ATOM 21927 C C . ASP A 1 65 ? 17.645 16.801 -7.303 1.00 33.21 64 ASP A C 16
ATOM 21928 O O . ASP A 1 65 ? 17.278 16.930 -6.135 1.00 20.43 64 ASP A O 16
ATOM 21937 N N . PHE A 1 66 ? 16.943 16.132 -8.212 1.00 33.35 65 PHE A N 16
ATOM 21938 C CA . PHE A 1 66 ? 15.672 15.497 -7.881 1.00 2.04 65 PHE A CA 16
ATOM 21939 C C . PHE A 1 66 ? 15.480 14.214 -8.684 1.00 12.01 65 PHE A C 16
ATOM 21940 O O . PHE A 1 66 ? 15.725 14.181 -9.890 1.00 52.11 65 PHE A O 16
ATOM 21957 N N . TYR A 1 67 ? 15.040 13.160 -8.006 1.00 61.53 66 TYR A N 16
ATOM 21958 C CA . TYR A 1 67 ? 14.817 11.873 -8.655 1.00 24.20 66 TYR A CA 16
ATOM 21959 C C . TYR A 1 67 ? 13.424 11.338 -8.340 1.00 72.10 66 TYR A C 16
ATOM 21960 O O . TYR A 1 67 ? 12.835 11.672 -7.311 1.00 75.24 66 TYR A O 16
ATOM 21978 N N . THR A 1 68 ? 12.901 10.504 -9.234 1.00 22.34 67 THR A N 16
ATOM 21979 C CA . THR A 1 68 ? 11.577 9.922 -9.053 1.00 63.33 67 THR A CA 16
ATOM 21980 C C . THR A 1 68 ? 11.486 8.549 -9.710 1.00 21.15 67 THR A C 16
ATOM 21981 O O . THR A 1 68 ? 10.422 8.142 -10.175 1.00 54.53 67 THR A O 16
ATOM 21992 N N . SER A 1 69 ? 12.609 7.838 -9.742 1.00 52.05 68 SER A N 16
ATOM 21993 C CA . SER A 1 69 ? 12.656 6.511 -10.345 1.00 32.11 68 SER A CA 16
ATOM 21994 C C . SER A 1 69 ? 13.877 5.736 -9.858 1.00 53.30 68 SER A C 16
ATOM 21995 O O . SER A 1 69 ? 14.854 6.324 -9.394 1.00 70.10 68 SER A O 16
ATOM 22003 N N . ASP A 1 70 ? 13.812 4.414 -9.967 1.00 65.13 69 ASP A N 16
ATOM 22004 C CA . ASP A 1 70 ? 14.912 3.557 -9.540 1.00 2.14 69 ASP A CA 16
ATOM 22005 C C . ASP A 1 70 ? 16.237 4.043 -10.120 1.00 31.23 69 ASP A C 16
ATOM 22006 O O . ASP A 1 70 ? 16.517 3.847 -11.302 1.00 52.40 69 ASP A O 16
ATOM 22015 N N . ALA A 1 71 ? 17.048 4.678 -9.280 1.00 33.55 70 ALA A N 16
ATOM 22016 C CA . ALA A 1 71 ? 18.343 5.190 -9.709 1.00 11.45 70 ALA A CA 16
ATOM 22017 C C . ALA A 1 71 ? 19.476 4.286 -9.234 1.00 53.44 70 ALA A C 16
ATOM 22018 O O . ALA A 1 71 ? 19.911 4.371 -8.087 1.00 1.25 70 ALA A O 16
ATOM 22025 N N . ALA A 1 72 ? 19.948 3.421 -10.125 1.00 63.24 71 ALA A N 16
ATOM 22026 C CA . ALA A 1 72 ? 21.031 2.502 -9.798 1.00 4.12 71 ALA A CA 16
ATOM 22027 C C . ALA A 1 72 ? 22.301 3.260 -9.425 1.00 14.45 71 ALA A C 16
ATOM 22028 O O . ALA A 1 72 ? 23.208 2.704 -8.807 1.00 72.53 71 ALA A O 16
ATOM 22035 N N . GLU A 1 73 ? 22.357 4.533 -9.804 1.00 2.32 72 GLU A N 16
ATOM 22036 C CA . GLU A 1 73 ? 23.517 5.367 -9.509 1.00 60.43 72 GLU A CA 16
ATOM 22037 C C . GLU A 1 73 ? 23.102 6.634 -8.768 1.00 41.43 72 GLU A C 16
ATOM 22038 O O . GLU A 1 73 ? 22.343 7.452 -9.291 1.00 3.34 72 GLU A O 16
ATOM 22050 N N . LEU A 1 74 ? 23.604 6.791 -7.548 1.00 62.45 73 LEU A N 16
ATOM 22051 C CA . LEU A 1 74 ? 23.286 7.958 -6.734 1.00 2.31 73 LEU A CA 16
ATOM 22052 C C . LEU A 1 74 ? 23.527 9.248 -7.513 1.00 32.52 73 LEU A C 16
ATOM 22053 O O . LEU A 1 74 ? 24.490 9.356 -8.271 1.00 63.32 73 LEU A O 16
ATOM 22069 N N . SER A 1 75 ? 22.646 10.223 -7.319 1.00 14.55 74 SER A N 16
ATOM 22070 C CA . SER A 1 75 ? 22.761 11.505 -8.004 1.00 1.40 74 SER A CA 16
ATOM 22071 C C . SER A 1 75 ? 24.176 12.063 -7.879 1.00 31.31 74 SER A C 16
ATOM 22072 O O . SER A 1 75 ? 24.614 12.434 -6.790 1.00 43.21 74 SER A O 16
ATOM 22080 N N . ARG A 1 76 ? 24.885 12.117 -9.002 1.00 11.54 75 ARG A N 16
ATOM 22081 C CA . ARG A 1 76 ? 26.250 12.628 -9.019 1.00 24.13 75 ARG A CA 16
ATOM 22082 C C . ARG A 1 76 ? 27.158 11.782 -8.131 1.00 64.52 75 ARG A C 16
ATOM 22083 O O . ARG A 1 76 ? 26.716 10.806 -7.524 1.00 53.31 75 ARG A O 16
ATOM 22104 N N . ASP A 1 77 ? 28.429 12.161 -8.062 1.00 5.14 76 ASP A N 16
ATOM 22105 C CA . ASP A 1 77 ? 29.400 11.438 -7.248 1.00 70.22 76 ASP A CA 16
ATOM 22106 C C . ASP A 1 77 ? 28.903 11.288 -5.814 1.00 34.12 76 ASP A C 16
ATOM 22107 O O . ASP A 1 77 ? 28.058 12.056 -5.356 1.00 2.30 76 ASP A O 16
ATOM 22116 N N . ASN A 1 78 ? 29.432 10.292 -5.110 1.00 50.14 77 ASN A N 16
ATOM 22117 C CA . ASN A 1 78 ? 29.040 10.040 -3.728 1.00 45.33 77 ASN A CA 16
ATOM 22118 C C . ASN A 1 78 ? 29.190 11.301 -2.882 1.00 54.12 77 ASN A C 16
ATOM 22119 O O . ASN A 1 78 ? 30.290 11.643 -2.448 1.00 52.44 77 ASN A O 16
ATOM 22130 N N . ASP A 1 79 ? 28.076 11.987 -2.651 1.00 53.15 78 ASP A N 16
ATOM 22131 C CA . ASP A 1 79 ? 28.081 13.209 -1.856 1.00 4.31 78 ASP A CA 16
ATOM 22132 C C . ASP A 1 79 ? 26.679 13.803 -1.761 1.00 62.43 78 ASP A C 16
ATOM 22133 O O . ASP A 1 79 ? 26.336 14.730 -2.494 1.00 62.20 78 ASP A O 16
ATOM 22142 N N . ALA A 1 80 ? 25.873 13.260 -0.855 1.00 12.43 79 ALA A N 16
ATOM 22143 C CA . ALA A 1 80 ? 24.508 13.737 -0.664 1.00 24.43 79 ALA A CA 16
ATOM 22144 C C . ALA A 1 80 ? 24.298 14.244 0.7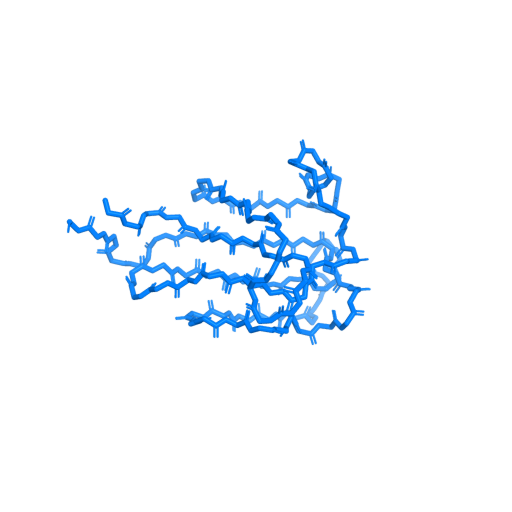59 1.00 42.22 79 ALA A C 16
ATOM 22145 O O . ALA A 1 80 ? 23.922 13.483 1.650 1.00 12.43 79 ALA A O 16
ATOM 22152 N N . SER A 1 81 ? 24.545 15.534 0.964 1.00 14.14 80 SER A N 16
ATOM 22153 C CA . SER A 1 81 ? 24.387 16.142 2.280 1.00 14.33 80 SER A CA 16
ATOM 22154 C C . SER A 1 81 ? 22.998 15.861 2.845 1.00 15.33 80 SER A C 16
ATOM 22155 O O . SER A 1 81 ? 22.854 15.177 3.859 1.00 42.24 80 SER A O 16
ATOM 22163 N N . SER A 1 82 ? 21.977 16.395 2.182 1.00 73.31 81 SER A N 16
ATOM 22164 C CA . SER A 1 82 ? 20.598 16.205 2.619 1.00 44.40 81 SER A CA 16
ATOM 22165 C C . SER A 1 82 ? 19.740 15.652 1.486 1.00 63.25 81 SER A C 16
ATOM 22166 O O . SER A 1 82 ? 20.054 15.832 0.309 1.00 54.52 81 SER A O 16
ATOM 22174 N N . VAL A 1 83 ? 18.655 14.976 1.849 1.00 20.22 82 VAL A N 16
ATOM 22175 C CA . VAL A 1 83 ? 17.750 14.396 0.864 1.00 33.14 82 VAL A CA 16
ATOM 22176 C C . VAL A 1 83 ? 16.296 14.551 1.296 1.00 52.22 82 VAL A C 16
ATOM 22177 O O . VAL A 1 83 ? 16.001 14.678 2.484 1.00 15.32 82 VAL A O 16
ATOM 22190 N N . ARG A 1 84 ? 15.391 14.540 0.322 1.00 20.55 83 ARG A N 16
ATOM 22191 C CA . ARG A 1 84 ? 13.967 14.680 0.601 1.00 31.24 83 ARG A CA 16
ATOM 22192 C C . ARG A 1 84 ? 13.170 13.560 -0.062 1.00 41.31 83 ARG A C 16
ATOM 22193 O O . ARG A 1 84 ? 13.534 13.076 -1.134 1.00 30.12 83 ARG A O 16
ATOM 22214 N N . VAL A 1 85 ? 12.081 13.153 0.583 1.00 43.32 84 VAL A N 16
ATOM 22215 C CA . VAL A 1 85 ? 11.232 12.092 0.056 1.00 65.44 84 VAL A CA 16
ATOM 22216 C C . VAL A 1 85 ? 9.756 12.428 0.235 1.00 64.10 84 VAL A C 16
ATOM 22217 O O . VAL A 1 85 ? 9.354 12.974 1.262 1.00 40.41 84 VAL A O 16
ATOM 22230 N N . SER A 1 86 ? 8.953 12.097 -0.771 1.00 42.01 85 SER A N 16
ATOM 22231 C CA . SER A 1 86 ? 7.521 12.367 -0.726 1.00 71.12 85 SER A CA 16
ATOM 22232 C C . SER A 1 86 ? 6.774 11.507 -1.741 1.00 70.31 85 SER A C 16
ATOM 22233 O O . SER A 1 86 ? 7.373 10.692 -2.443 1.00 43.24 85 SER A O 16
ATOM 22241 N N . LYS A 1 87 ? 5.460 11.694 -1.813 1.00 24.33 86 LYS A N 16
ATOM 22242 C CA . LYS A 1 87 ? 4.629 10.937 -2.741 1.00 51.34 86 LYS A CA 16
ATOM 22243 C C . LYS A 1 87 ? 4.147 11.823 -3.886 1.00 3.31 86 LYS A C 16
ATOM 22244 O O . LYS A 1 87 ? 3.418 12.790 -3.670 1.00 12.45 86 LYS A O 16
ATOM 22263 N N . MET A 1 88 ? 4.559 11.485 -5.103 1.00 43.44 87 MET A N 16
ATOM 22264 C CA . MET A 1 88 ? 4.167 12.249 -6.282 1.00 11.51 87 MET A CA 16
ATOM 22265 C C . MET A 1 88 ? 2.740 11.909 -6.701 1.00 22.44 87 MET A C 16
ATOM 22266 O O . MET A 1 88 ? 2.014 11.237 -5.969 1.00 74.24 87 MET A O 16
ATOM 22280 N N . GLU A 1 89 ? 2.347 12.377 -7.881 1.00 34.30 88 GLU A N 16
ATOM 22281 C CA . GLU A 1 89 ? 1.006 12.121 -8.395 1.00 1.42 88 GLU A CA 16
ATOM 22282 C C . GLU A 1 89 ? -0.053 12.711 -7.468 1.00 32.01 88 GLU A C 16
ATOM 22283 O O . GLU A 1 89 ? -1.221 12.324 -7.515 1.00 34.12 88 GLU A O 16
ATOM 22295 N N . THR A 1 90 ? 0.363 13.650 -6.624 1.00 44.34 89 THR A N 16
ATOM 22296 C CA . THR A 1 90 ? -0.547 14.293 -5.685 1.00 73.42 89 THR A CA 16
ATOM 22297 C C . THR A 1 90 ? -0.893 15.707 -6.135 1.00 11.51 89 THR A C 16
ATOM 22298 O O . THR A 1 90 ? -0.208 16.288 -6.978 1.00 20.31 89 THR A O 16
ATOM 22309 N N . THR A 1 91 ? -1.961 16.260 -5.567 1.00 22.21 90 THR A N 16
ATOM 22310 C CA . THR A 1 91 ? -2.398 17.607 -5.910 1.00 1.22 90 THR A CA 16
ATOM 22311 C C . THR A 1 91 ? -2.392 18.515 -4.686 1.00 0.45 90 THR A C 16
ATOM 22312 O O . THR A 1 91 ? -2.718 18.085 -3.580 1.00 73.13 90 THR A O 16
ATOM 22323 N N . ASN A 1 92 ? -2.019 19.775 -4.890 1.00 73.44 91 ASN A N 16
ATOM 22324 C CA . ASN A 1 92 ? -1.971 20.744 -3.802 1.00 53.21 91 ASN A CA 16
ATOM 22325 C C . ASN A 1 92 ? -2.987 21.861 -4.023 1.00 71.11 91 ASN A C 16
ATOM 22326 O O . ASN A 1 92 ? -2.712 22.832 -4.727 1.00 13.40 91 ASN A O 16
ATOM 22337 N N . GLY A 1 2 ? -0.253 0.481 0.553 1.00 0.01 1 GLY A N 17
ATOM 22338 C CA . GLY A 1 2 ? 0.413 1.697 0.125 1.00 54.50 1 GLY A CA 17
ATOM 22339 C C . GLY A 1 2 ? 1.725 1.925 0.848 1.00 43.32 1 GLY A C 17
ATOM 22340 O O . GLY A 1 2 ? 2.583 1.044 0.881 1.00 44.01 1 GLY A O 17
ATOM 22344 N N . GLU A 1 3 ? 1.882 3.112 1.427 1.00 64.34 2 GLU A N 17
ATOM 22345 C CA . GLU A 1 3 ? 3.102 3.453 2.150 1.00 72.41 2 GLU A CA 17
ATOM 22346 C C . GLU A 1 3 ? 4.331 3.256 1.267 1.00 31.42 2 GLU A C 17
ATOM 22347 O O . GLU A 1 3 ? 5.259 2.531 1.628 1.00 72.05 2 GLU A O 17
ATOM 22359 N N . LYS A 1 4 ? 4.330 3.905 0.108 1.00 0.43 3 LYS A N 17
ATOM 22360 C CA . LYS A 1 4 ? 5.444 3.804 -0.827 1.00 72.23 3 LYS A CA 17
ATOM 22361 C C . LYS A 1 4 ? 6.554 4.784 -0.460 1.00 72.52 3 LYS A C 17
ATOM 22362 O O . LYS A 1 4 ? 6.403 5.996 -0.614 1.00 15.00 3 LYS A O 17
ATOM 22381 N N . THR A 1 5 ? 7.671 4.250 0.025 1.00 40.52 4 THR A N 17
ATOM 22382 C CA . THR A 1 5 ? 8.806 5.077 0.413 1.00 4.53 4 THR A CA 17
ATOM 22383 C C . THR A 1 5 ? 10.016 4.801 -0.472 1.00 25.35 4 THR A C 17
ATOM 22384 O O . THR A 1 5 ? 10.088 3.768 -1.138 1.00 31.13 4 THR A O 17
ATOM 22395 N N . VAL A 1 6 ? 10.967 5.730 -0.473 1.00 64.44 5 VAL A N 17
ATOM 22396 C CA . VAL A 1 6 ? 12.176 5.584 -1.275 1.00 43.44 5 VAL A CA 17
ATOM 22397 C C . VAL A 1 6 ? 13.294 4.930 -0.471 1.00 71.13 5 VAL A C 17
ATOM 22398 O O . VAL A 1 6 ? 13.683 5.423 0.588 1.00 71.32 5 VAL A O 17
ATOM 22411 N N . LYS A 1 7 ? 13.808 3.816 -0.981 1.00 60.15 6 LYS A N 17
ATOM 22412 C CA . LYS A 1 7 ? 14.883 3.093 -0.313 1.00 22.21 6 LYS A CA 17
ATOM 22413 C C . LYS A 1 7 ? 16.247 3.605 -0.765 1.00 71.14 6 LYS A C 17
ATOM 22414 O O . LYS A 1 7 ? 16.475 3.825 -1.956 1.00 21.13 6 LYS A O 17
ATOM 22433 N N . LEU A 1 8 ? 17.151 3.791 0.190 1.00 14.33 7 LEU A N 17
ATOM 22434 C CA . LEU A 1 8 ? 18.493 4.276 -0.110 1.00 42.14 7 LEU A CA 17
ATOM 22435 C C . LEU A 1 8 ? 19.520 3.157 0.029 1.00 62.11 7 LEU A C 17
ATOM 22436 O O . LEU A 1 8 ? 19.605 2.504 1.070 1.00 51.35 7 LEU A O 17
ATOM 22452 N N . TYR A 1 9 ? 20.300 2.942 -1.025 1.00 74.10 8 TYR A N 17
ATOM 22453 C CA . TYR A 1 9 ? 21.321 1.902 -1.021 1.00 22.44 8 TYR A CA 17
ATOM 22454 C C . TYR A 1 9 ? 22.720 2.511 -1.017 1.00 13.41 8 TYR A C 17
ATOM 22455 O O . TYR A 1 9 ? 23.017 3.413 -1.800 1.00 60.41 8 TYR A O 17
ATOM 22473 N N . GLU A 1 10 ? 23.574 2.011 -0.129 1.00 51.44 9 GLU A N 17
ATOM 22474 C CA . GLU A 1 10 ? 24.941 2.507 -0.023 1.00 62.32 9 GLU A CA 17
ATOM 22475 C C . GLU A 1 10 ? 25.815 1.936 -1.137 1.00 34.02 9 GLU A C 17
ATOM 22476 O O . GLU A 1 10 ? 26.741 2.593 -1.612 1.00 24.33 9 GLU A O 17
ATOM 22488 N N . ASP A 1 11 ? 25.512 0.709 -1.548 1.00 2.52 10 ASP A N 17
ATOM 22489 C CA . ASP A 1 11 ? 26.269 0.049 -2.606 1.00 15.35 10 ASP A CA 17
ATOM 22490 C C . ASP A 1 11 ? 25.404 -0.154 -3.846 1.00 42.51 10 ASP A C 17
ATOM 22491 O O . ASP A 1 11 ? 24.287 -0.664 -3.761 1.00 73.04 10 ASP A O 17
ATOM 22500 N N . THR A 1 12 ? 25.928 0.251 -4.999 1.00 64.20 11 THR A N 17
ATOM 22501 C CA . THR A 1 12 ? 25.205 0.116 -6.257 1.00 34.22 11 THR A CA 17
ATOM 22502 C C . THR A 1 12 ? 24.820 -1.336 -6.517 1.00 32.24 11 THR A C 17
ATOM 22503 O O . THR A 1 12 ? 25.437 -2.258 -5.982 1.00 44.22 11 THR A O 17
ATOM 22514 N N . HIS A 1 13 ? 23.796 -1.534 -7.341 1.00 41.21 12 HIS A N 17
ATOM 22515 C CA . HIS A 1 13 ? 23.330 -2.875 -7.673 1.00 73.40 12 HIS A CA 17
ATOM 22516 C C . HIS A 1 13 ? 22.805 -3.591 -6.432 1.00 11.32 12 HIS A C 17
ATOM 22517 O O . HIS A 1 13 ? 22.783 -4.820 -6.374 1.00 72.42 12 HIS A O 17
ATOM 22531 N N . PHE A 1 14 ? 22.384 -2.813 -5.440 1.00 52.32 13 PHE A N 17
ATOM 22532 C CA . PHE A 1 14 ? 21.861 -3.372 -4.199 1.00 53.11 13 PHE A CA 17
ATOM 22533 C C . PHE A 1 14 ? 22.831 -4.392 -3.611 1.00 31.12 13 PHE A C 17
ATOM 22534 O O . PHE A 1 14 ? 22.451 -5.522 -3.302 1.00 51.22 13 PHE A O 17
ATOM 22551 N N . LYS A 1 15 ? 24.087 -3.986 -3.459 1.00 12.24 14 LYS A N 17
ATOM 22552 C CA . LYS A 1 15 ? 25.113 -4.862 -2.907 1.00 65.10 14 LYS A CA 17
ATOM 22553 C C . LYS A 1 15 ? 25.249 -4.661 -1.401 1.00 52.11 14 LYS A C 17
ATOM 22554 O O . LYS A 1 15 ? 25.590 -5.589 -0.669 1.00 74.23 14 LYS A O 17
ATOM 22573 N N . GLY A 1 16 ? 24.978 -3.442 -0.944 1.00 50.25 15 GLY A N 17
ATOM 22574 C CA . GLY A 1 16 ? 25.074 -3.142 0.472 1.00 1.02 15 GLY A CA 17
ATOM 22575 C C . GLY A 1 16 ? 23.730 -3.201 1.170 1.00 73.41 15 GLY A C 17
ATOM 22576 O O . GLY A 1 16 ? 22.871 -4.007 0.811 1.00 60.34 15 GLY A O 17
ATOM 22580 N N . TYR A 1 17 ? 23.546 -2.348 2.171 1.00 44.42 16 TYR A N 17
ATOM 22581 C CA . TYR A 1 17 ? 22.298 -2.309 2.924 1.00 62.04 16 TYR A CA 17
ATOM 22582 C C . TYR A 1 17 ? 21.292 -1.372 2.262 1.00 32.41 16 TYR A C 17
ATOM 22583 O O . TYR A 1 17 ? 21.592 -0.733 1.254 1.00 14.31 16 TYR A O 17
ATOM 22601 N N . SER A 1 18 ? 20.096 -1.297 2.838 1.00 22.20 17 SER A N 17
ATOM 22602 C CA . SER A 1 18 ? 19.043 -0.442 2.304 1.00 50.30 17 SER A CA 17
ATOM 22603 C C . SER A 1 18 ? 18.274 0.241 3.431 1.00 73.20 17 SER A C 17
ATOM 22604 O O . SER A 1 18 ? 18.024 -0.356 4.478 1.00 24.14 17 SER A O 17
ATOM 22612 N N . VAL A 1 19 ? 17.900 1.497 3.208 1.00 70.21 18 VAL A N 17
ATOM 22613 C CA . VAL A 1 19 ? 17.158 2.262 4.203 1.00 61.11 18 VAL A CA 17
ATOM 22614 C C . VAL A 1 19 ? 16.110 3.151 3.543 1.00 1.01 18 VAL A C 17
ATOM 22615 O O . VAL A 1 19 ? 16.444 4.084 2.814 1.00 64.14 18 VAL A O 17
ATOM 22628 N N . GLU A 1 20 ? 14.841 2.855 3.805 1.00 11.13 19 GLU A N 17
ATOM 22629 C CA . GLU A 1 20 ? 13.744 3.628 3.236 1.00 55.40 19 GLU A CA 17
ATOM 22630 C C . GLU A 1 20 ? 13.003 4.403 4.322 1.00 0.32 19 GLU A C 17
ATOM 22631 O O . GLU A 1 20 ? 12.899 3.950 5.463 1.00 72.12 19 GLU A O 17
ATOM 22643 N N . LEU A 1 21 ? 12.491 5.574 3.960 1.00 11.33 20 LEU A N 17
ATOM 22644 C CA . LEU A 1 21 ? 11.760 6.414 4.903 1.00 31.12 20 LEU A CA 17
ATOM 22645 C C . LEU A 1 21 ? 10.651 7.187 4.197 1.00 13.23 20 LEU A C 17
ATOM 22646 O O . LEU A 1 21 ? 10.762 7.551 3.026 1.00 4.35 20 LEU A O 17
ATOM 22662 N N . PRO A 1 22 ? 9.554 7.447 4.925 1.00 24.21 21 PRO A N 17
ATOM 22663 C CA . PRO A 1 22 ? 8.405 8.182 4.390 1.00 73.01 21 PRO A CA 17
ATOM 22664 C C . PRO A 1 22 ? 8.717 9.656 4.155 1.00 23.13 21 PRO A C 17
ATOM 22665 O O . PRO A 1 22 ? 9.770 10.149 4.559 1.00 4.50 21 PRO A O 17
ATOM 22676 N N . VAL A 1 23 ? 7.795 10.355 3.500 1.00 25.25 22 VAL A N 17
ATOM 22677 C CA . VAL A 1 23 ? 7.972 11.773 3.214 1.00 43.34 22 VAL A CA 17
ATOM 22678 C C . VAL A 1 23 ? 8.678 12.483 4.364 1.00 71.23 22 VAL A C 17
ATOM 22679 O O . VAL A 1 23 ? 8.469 12.155 5.531 1.00 64.51 22 VAL A O 17
ATOM 22692 N N . GLY A 1 24 ? 9.515 13.459 4.025 1.00 12.25 23 GLY A N 17
ATOM 22693 C CA . GLY A 1 24 ? 10.239 14.201 5.041 1.00 32.23 23 GLY A CA 17
ATOM 22694 C C . GLY A 1 24 ? 11.571 14.723 4.539 1.00 35.44 23 GLY A C 17
ATOM 22695 O O . GLY A 1 24 ? 11.834 14.717 3.337 1.00 73.02 23 GLY A O 17
ATOM 22699 N N . ASP A 1 25 ? 12.412 15.176 5.462 1.00 52.31 24 ASP A N 17
ATOM 22700 C CA . ASP A 1 25 ? 13.724 15.705 5.107 1.00 73.14 24 ASP A CA 17
ATOM 22701 C C . ASP A 1 25 ? 14.791 15.207 6.076 1.00 21.20 24 ASP A C 17
ATOM 22702 O O . ASP A 1 25 ? 14.680 15.395 7.288 1.00 70.13 24 ASP A O 17
ATOM 22711 N N . TYR A 1 26 ? 15.824 14.570 5.535 1.00 54.13 25 TYR A N 17
ATOM 22712 C CA . TYR A 1 26 ? 16.909 14.042 6.352 1.00 63.41 25 TYR A CA 17
ATOM 22713 C C . TYR A 1 26 ? 18.265 14.467 5.797 1.00 24.12 25 TYR A C 17
ATOM 22714 O O . TYR A 1 26 ? 18.486 14.450 4.587 1.00 2.51 25 TYR A O 17
ATOM 22732 N N . ASN A 1 27 ? 19.171 14.847 6.693 1.00 71.02 26 ASN A N 17
ATOM 22733 C CA . ASN A 1 27 ? 20.506 15.277 6.294 1.00 24.15 26 ASN A CA 17
ATOM 22734 C C . ASN A 1 27 ? 21.560 14.270 6.748 1.00 54.52 26 ASN A C 17
ATOM 22735 O O . ASN A 1 27 ? 21.233 13.160 7.168 1.00 33.30 26 ASN A O 17
ATOM 22746 N N . LEU A 1 28 ? 22.825 14.667 6.660 1.00 34.42 27 LEU A N 17
ATOM 22747 C CA . LEU A 1 28 ? 23.927 13.800 7.062 1.00 62.00 27 LEU A CA 17
ATOM 22748 C C . LEU A 1 28 ? 23.697 13.239 8.461 1.00 33.25 27 LEU A C 17
ATOM 22749 O O . LEU A 1 28 ? 23.767 12.029 8.675 1.00 24.42 27 LEU A O 17
ATOM 22765 N N . SER A 1 29 ? 23.419 14.126 9.411 1.00 14.40 28 SER A N 17
ATOM 22766 C CA . SER A 1 29 ? 23.179 13.720 10.791 1.00 71.12 28 SER A CA 17
ATOM 22767 C C . SER A 1 29 ? 21.990 12.767 10.878 1.00 42.52 28 SER A C 17
ATOM 22768 O O . SER A 1 29 ? 21.978 11.845 11.692 1.00 24.25 28 SER A O 17
ATOM 22776 N N . SER A 1 30 ? 20.991 12.999 10.032 1.00 65.23 29 SER A N 17
ATOM 22777 C CA . SER A 1 30 ? 19.796 12.165 10.015 1.00 75.44 29 SER A CA 17
ATOM 22778 C C . SER A 1 30 ? 20.098 10.794 9.417 1.00 30.33 29 SER A C 17
ATOM 22779 O O . SER A 1 30 ? 19.502 9.788 9.807 1.00 4.41 29 SER A O 17
ATOM 22787 N N . LEU A 1 31 ? 21.027 10.761 8.469 1.00 64.23 30 LEU A N 17
ATOM 22788 C CA . LEU A 1 31 ? 21.411 9.514 7.816 1.00 74.30 30 LEU A CA 17
ATOM 22789 C C . LEU A 1 31 ? 21.985 8.525 8.825 1.00 22.13 30 LEU A C 17
ATOM 22790 O O . LEU A 1 31 ? 21.536 7.382 8.914 1.00 61.23 30 LEU A O 17
ATOM 22806 N N . ILE A 1 32 ? 22.979 8.973 9.585 1.00 15.33 31 ILE A N 17
ATOM 22807 C CA . ILE A 1 32 ? 23.612 8.129 10.591 1.00 74.13 31 ILE A CA 17
ATOM 22808 C C . ILE A 1 32 ? 22.600 7.659 11.630 1.00 33.30 31 ILE A C 17
ATOM 22809 O O . ILE A 1 32 ? 22.686 6.539 12.133 1.00 20.41 31 ILE A O 17
ATOM 22825 N N . SER A 1 33 ? 21.640 8.522 11.946 1.00 74.10 32 SER A N 17
ATOM 22826 C CA . SER A 1 33 ? 20.611 8.196 12.927 1.00 2.01 32 SER A CA 17
ATOM 22827 C C . SER A 1 33 ? 19.879 6.914 12.542 1.00 43.14 32 SER A C 17
ATOM 22828 O O . SER A 1 33 ? 19.338 6.214 13.397 1.00 11.15 32 SER A O 17
ATOM 22836 N N . ARG A 1 34 ? 19.868 6.613 11.247 1.00 14.31 33 ARG A N 17
ATOM 22837 C CA . ARG A 1 34 ? 19.202 5.417 10.747 1.00 73.23 33 ARG A CA 17
ATOM 22838 C C . ARG A 1 34 ? 20.221 4.382 10.280 1.00 3.00 33 ARG A C 17
ATOM 22839 O O . ARG A 1 34 ? 19.915 3.194 10.182 1.00 44.52 33 ARG A O 17
ATOM 22860 N N . GLY A 1 35 ? 21.435 4.842 9.993 1.00 43.30 34 GLY A N 17
ATOM 22861 C CA . GLY A 1 35 ? 22.481 3.944 9.539 1.00 1.25 34 GLY A CA 17
ATOM 22862 C C . GLY A 1 35 ? 22.900 4.218 8.109 1.00 45.02 34 GLY A C 17
ATOM 22863 O O . GLY A 1 35 ? 22.966 3.303 7.288 1.00 12.32 34 GLY A O 17
ATOM 22867 N N . ALA A 1 36 ? 23.184 5.481 7.808 1.00 12.23 35 ALA A N 17
ATOM 22868 C CA . ALA A 1 36 ? 23.599 5.873 6.467 1.00 20.21 35 ALA A CA 17
ATOM 22869 C C . ALA A 1 36 ? 24.684 6.943 6.519 1.00 61.11 35 ALA A C 17
ATOM 22870 O O . ALA A 1 36 ? 25.069 7.399 7.596 1.00 5.41 35 ALA A O 17
ATOM 22877 N N . LEU A 1 37 ? 25.174 7.339 5.349 1.00 20.03 36 LEU A N 17
ATOM 22878 C CA . LEU A 1 37 ? 26.216 8.356 5.261 1.00 23.12 36 LEU A CA 17
ATOM 22879 C C . LEU A 1 37 ? 25.991 9.264 4.056 1.00 33.25 36 LEU A C 17
ATOM 22880 O O . LEU A 1 37 ? 25.656 8.797 2.969 1.00 71.51 36 LEU A O 17
ATOM 22896 N N . ASN A 1 38 ? 26.179 10.564 4.258 1.00 31.04 37 ASN A N 17
ATOM 22897 C CA . ASN A 1 38 ? 25.998 11.538 3.188 1.00 74.31 37 ASN A CA 17
ATOM 22898 C C . ASN A 1 38 ? 26.803 11.145 1.953 1.00 74.21 37 ASN A C 17
ATOM 22899 O O . ASN A 1 38 ? 26.280 11.127 0.838 1.00 1.33 37 ASN A O 17
ATOM 22910 N N . ASP A 1 39 ? 28.076 10.830 2.160 1.00 65.23 38 ASP A N 17
ATOM 22911 C CA . ASP A 1 39 ? 28.954 10.435 1.064 1.00 41.11 38 ASP A CA 17
ATOM 22912 C C . ASP A 1 39 ? 29.189 8.928 1.071 1.00 34.24 38 ASP A C 17
ATOM 22913 O O . ASP A 1 39 ? 30.152 8.442 1.665 1.00 51.41 38 ASP A O 17
ATOM 22922 N N . ASP A 1 40 ? 28.302 8.193 0.410 1.00 55.03 39 ASP A N 17
ATOM 22923 C CA . ASP A 1 40 ? 28.412 6.741 0.340 1.00 34.50 39 ASP A CA 17
ATOM 22924 C C . ASP A 1 40 ? 27.318 6.155 -0.548 1.00 64.31 39 ASP A C 17
ATOM 22925 O O . ASP A 1 40 ? 27.534 5.161 -1.243 1.00 22.43 39 ASP A O 17
ATOM 22934 N N . LEU A 1 41 ? 26.145 6.776 -0.520 1.00 74.12 40 LEU A N 17
ATOM 22935 C CA . LEU A 1 41 ? 25.016 6.316 -1.322 1.00 61.31 40 LEU A CA 17
ATOM 22936 C C . LEU A 1 41 ? 25.445 6.046 -2.761 1.00 33.32 40 LEU A C 17
ATOM 22937 O O . LEU A 1 41 ? 26.067 6.891 -3.403 1.00 5.53 40 LEU A O 17
ATOM 22953 N N . SER A 1 42 ? 25.105 4.862 -3.262 1.00 10.31 41 SER A N 17
ATOM 22954 C CA . SER A 1 42 ? 25.456 4.480 -4.625 1.00 30.14 41 SER A CA 17
ATOM 22955 C C . SER A 1 42 ? 24.204 4.203 -5.451 1.00 34.23 41 SER A C 17
ATOM 22956 O O . SER A 1 42 ? 24.218 4.314 -6.677 1.00 20.15 41 SER A O 17
ATOM 22964 N N . SER A 1 43 ? 23.121 3.841 -4.769 1.00 50.44 42 SER A N 17
ATOM 22965 C CA . SER A 1 43 ? 21.860 3.544 -5.439 1.00 42.22 42 SER A CA 17
ATOM 22966 C C . SER A 1 43 ? 20.678 4.063 -4.626 1.00 72.52 42 SER A C 17
ATOM 22967 O O . SER A 1 43 ? 20.799 4.322 -3.429 1.00 63.54 42 SER A O 17
ATOM 22975 N N . ALA A 1 44 ? 19.534 4.211 -5.286 1.00 51.32 43 ALA A N 17
ATOM 22976 C CA . ALA A 1 44 ? 18.328 4.697 -4.626 1.00 25.52 43 ALA A CA 17
ATOM 22977 C C . ALA A 1 44 ? 17.075 4.162 -5.309 1.00 72.55 43 ALA A C 17
ATOM 22978 O O . ALA A 1 44 ? 16.767 4.533 -6.442 1.00 43.31 43 ALA A O 17
ATOM 22985 N N . ARG A 1 45 ? 16.355 3.287 -4.615 1.00 21.44 44 ARG A N 17
ATOM 22986 C CA . ARG A 1 45 ? 15.136 2.699 -5.156 1.00 53.10 44 ARG A CA 17
ATOM 22987 C C . ARG A 1 45 ? 13.947 3.634 -4.957 1.00 15.24 44 ARG A C 17
ATOM 22988 O O . ARG A 1 45 ? 13.549 3.918 -3.826 1.00 42.15 44 ARG A O 17
ATOM 23009 N N . VAL A 1 46 ? 13.383 4.111 -6.062 1.00 72.42 45 VAL A N 17
ATOM 23010 C CA . VAL A 1 46 ? 12.239 5.013 -6.009 1.00 50.22 45 VAL A CA 17
ATOM 23011 C C . VAL A 1 46 ? 11.344 4.839 -7.231 1.00 62.41 45 VAL A C 17
ATOM 23012 O O . VAL A 1 46 ? 11.455 5.562 -8.221 1.00 41.02 45 VAL A O 17
ATOM 23025 N N . PRO A 1 47 ? 10.434 3.856 -7.162 1.00 62.45 46 PRO A N 17
ATOM 23026 C CA . PRO A 1 47 ? 9.501 3.563 -8.254 1.00 51.24 46 PRO A CA 17
ATOM 23027 C C . PRO A 1 47 ? 8.451 4.656 -8.428 1.00 65.33 46 PRO A C 17
ATOM 23028 O O . PRO A 1 47 ? 8.394 5.605 -7.646 1.00 62.35 46 PRO A O 17
ATOM 23039 N N . SER A 1 48 ? 7.622 4.515 -9.458 1.00 5.22 47 SER A N 17
ATOM 23040 C CA . SER A 1 48 ? 6.577 5.492 -9.736 1.00 14.50 47 SER A CA 17
ATOM 23041 C C . SER A 1 48 ? 5.741 5.764 -8.489 1.00 32.42 47 SER A C 17
ATOM 23042 O O . SER A 1 48 ? 5.716 4.960 -7.558 1.00 31.14 47 SER A O 17
ATOM 23050 N N . GLY A 1 49 ? 5.056 6.904 -8.479 1.00 24.42 48 GLY A N 17
ATOM 23051 C CA . GLY A 1 49 ? 4.229 7.262 -7.342 1.00 34.21 48 GLY A CA 17
ATOM 23052 C C . GLY A 1 49 ? 5.048 7.678 -6.136 1.00 72.23 48 GLY A C 17
ATOM 23053 O O . GLY A 1 49 ? 4.693 7.367 -4.998 1.00 43.42 48 GLY A O 17
ATOM 23057 N N . LEU A 1 50 ? 6.147 8.381 -6.384 1.00 64.44 49 LEU A N 17
ATOM 23058 C CA . LEU A 1 50 ? 7.021 8.839 -5.310 1.00 23.32 49 LEU A CA 17
ATOM 23059 C C . LEU A 1 50 ? 8.098 9.777 -5.846 1.00 14.31 49 LEU A C 17
ATOM 23060 O O . LEU A 1 50 ? 8.739 9.489 -6.857 1.00 11.35 49 LEU A O 17
ATOM 23076 N N . ARG A 1 51 ? 8.291 10.900 -5.161 1.00 23.40 50 ARG A N 17
ATOM 23077 C CA . ARG A 1 51 ? 9.291 11.880 -5.568 1.00 32.02 50 ARG A CA 17
ATOM 23078 C C . ARG A 1 51 ? 10.247 12.190 -4.420 1.00 13.44 50 ARG A C 17
ATOM 23079 O O . ARG A 1 51 ? 9.818 12.507 -3.309 1.00 41.11 50 ARG A O 17
ATOM 23100 N N . LEU A 1 52 ? 11.543 12.097 -4.694 1.00 50.04 51 LEU A N 17
ATOM 23101 C CA . LEU A 1 52 ? 12.561 12.367 -3.685 1.00 15.44 51 LEU A CA 17
ATOM 23102 C C . LEU A 1 52 ? 13.513 13.463 -4.151 1.00 42.34 51 LEU A C 17
ATOM 23103 O O . LEU A 1 52 ? 13.800 13.583 -5.342 1.00 24.01 51 LEU A O 17
ATOM 23119 N N . GLU A 1 53 ? 14.001 14.259 -3.205 1.00 0.12 52 GLU A N 17
ATOM 23120 C CA . GLU A 1 53 ? 14.923 15.344 -3.520 1.00 53.10 52 GLU A CA 17
ATOM 23121 C C . GLU A 1 53 ? 16.346 14.988 -3.102 1.00 23.54 52 GLU A C 17
ATOM 23122 O O . GLU A 1 53 ? 16.555 14.199 -2.180 1.00 23.40 52 GLU A O 17
ATOM 23134 N N . VAL A 1 54 ? 17.323 15.574 -3.787 1.00 13.44 53 VAL A N 17
ATOM 23135 C CA . VAL A 1 54 ? 18.727 15.320 -3.487 1.00 33.01 53 VAL A CA 17
ATOM 23136 C C . VAL A 1 54 ? 19.500 16.624 -3.326 1.00 55.35 53 VAL A C 17
ATOM 23137 O O . VAL A 1 54 ? 19.364 17.543 -4.135 1.00 74.53 53 VAL A O 17
ATOM 23150 N N . PHE A 1 55 ? 20.312 16.699 -2.277 1.00 53.23 54 PHE A N 17
ATOM 23151 C CA . PHE A 1 55 ? 21.107 17.892 -2.010 1.00 30.12 54 PHE A CA 17
ATOM 23152 C C . PHE A 1 55 ? 22.562 17.525 -1.732 1.00 72.44 54 PHE A C 17
ATOM 23153 O O . PHE A 1 55 ? 22.932 17.230 -0.596 1.00 71.44 54 PHE A O 17
ATOM 23170 N N . GLN A 1 56 ? 23.381 17.545 -2.779 1.00 72.40 55 GLN A N 17
ATOM 23171 C CA . GLN A 1 56 ? 24.795 17.212 -2.649 1.00 15.54 55 GLN A CA 17
ATOM 23172 C C . GLN A 1 56 ? 25.468 18.099 -1.606 1.00 30.30 55 GLN A C 17
ATOM 23173 O O . GLN A 1 56 ? 26.126 17.606 -0.689 1.00 43.02 55 GLN A O 17
ATOM 23187 N N . HIS A 1 57 ? 25.299 19.409 -1.752 1.00 42.12 56 HIS A N 17
ATOM 23188 C CA . HIS A 1 57 ? 25.891 20.365 -0.822 1.00 71.45 56 HIS A CA 17
ATOM 23189 C C . HIS A 1 57 ? 25.070 20.454 0.460 1.00 11.04 56 HIS A C 17
ATOM 23190 O O . HIS A 1 57 ? 23.904 20.063 0.491 1.00 70.12 56 HIS A O 17
ATOM 23204 N N . ASN A 1 58 ? 25.688 20.971 1.518 1.00 74.33 57 ASN A N 17
ATOM 23205 C CA . ASN A 1 58 ? 25.014 21.110 2.804 1.00 42.02 57 ASN A CA 17
ATOM 23206 C C . ASN A 1 58 ? 24.429 22.510 2.963 1.00 50.04 57 ASN A C 17
ATOM 23207 O O . ASN A 1 58 ? 24.781 23.428 2.224 1.00 45.41 57 ASN A O 17
ATOM 23218 N N . ASN A 1 59 ? 23.533 22.665 3.932 1.00 22.43 58 ASN A N 17
ATOM 23219 C CA . ASN A 1 59 ? 22.899 23.952 4.189 1.00 52.54 58 ASN A CA 17
ATOM 23220 C C . ASN A 1 59 ? 22.108 24.421 2.971 1.00 51.21 58 ASN A C 17
ATOM 23221 O O . ASN A 1 59 ? 21.796 25.605 2.838 1.00 35.41 58 ASN A O 17
ATOM 23232 N N . PHE A 1 60 ? 21.787 23.485 2.085 1.00 73.44 59 PHE A N 17
ATOM 23233 C CA . PHE A 1 60 ? 21.032 23.801 0.877 1.00 5.13 59 PHE A CA 17
ATOM 23234 C C . PHE A 1 60 ? 21.678 24.958 0.120 1.00 22.02 59 PHE A C 17
ATOM 23235 O O . PHE A 1 60 ? 21.026 25.957 -0.185 1.00 61.42 59 PHE A O 17
ATOM 23252 N N . LYS A 1 61 ? 22.965 24.816 -0.179 1.00 51.13 60 LYS A N 17
ATOM 23253 C CA . LYS A 1 61 ? 23.701 25.847 -0.901 1.00 42.11 60 LYS A CA 17
ATOM 23254 C C . LYS A 1 61 ? 23.762 25.530 -2.392 1.00 31.42 60 LYS A C 17
ATOM 23255 O O . LYS A 1 61 ? 23.071 26.151 -3.197 1.00 55.24 60 LYS A O 17
ATOM 23274 N N . GLY A 1 62 ? 24.593 24.556 -2.752 1.00 4.42 61 GLY A N 17
ATOM 23275 C CA . GLY A 1 62 ? 24.727 24.173 -4.145 1.00 24.21 61 GLY A CA 17
ATOM 23276 C C . GLY A 1 62 ? 23.397 23.822 -4.780 1.00 73.33 61 GLY A C 17
ATOM 23277 O O . GLY A 1 62 ? 22.362 23.824 -4.113 1.00 61.31 61 GLY A O 17
ATOM 23281 N N . VAL A 1 63 ? 23.422 23.521 -6.075 1.00 32.42 62 VAL A N 17
ATOM 23282 C CA . VAL A 1 63 ? 22.208 23.166 -6.801 1.00 1.40 62 VAL A CA 17
ATOM 23283 C C . VAL A 1 63 ? 21.550 21.929 -6.201 1.00 62.12 62 VAL A C 17
ATOM 23284 O O . VAL A 1 63 ? 22.231 20.988 -5.792 1.00 12.33 62 VAL A O 17
ATOM 23297 N N . ARG A 1 64 ? 20.222 21.936 -6.153 1.00 1.21 63 ARG A N 17
ATOM 23298 C CA . ARG A 1 64 ? 19.471 20.814 -5.602 1.00 44.24 63 ARG A CA 17
ATOM 23299 C C . ARG A 1 64 ? 18.845 19.981 -6.716 1.00 73.42 63 ARG A C 17
ATOM 23300 O O . ARG A 1 64 ? 18.245 20.520 -7.646 1.00 71.24 63 ARG A O 17
ATOM 23321 N N . ASP A 1 65 ? 18.989 18.664 -6.615 1.00 35.12 64 ASP A N 17
ATOM 23322 C CA . ASP A 1 65 ? 18.436 17.755 -7.613 1.00 3.30 64 ASP A CA 17
ATOM 23323 C C . ASP A 1 65 ? 17.192 17.053 -7.079 1.00 53.12 64 ASP A C 17
ATOM 23324 O O . ASP A 1 65 ? 16.795 17.257 -5.931 1.00 64.24 64 ASP A O 17
ATOM 23333 N N . PHE A 1 66 ? 16.579 16.227 -7.920 1.00 35.51 65 PHE A N 17
ATOM 23334 C CA . PHE A 1 66 ? 15.377 15.496 -7.533 1.00 63.45 65 PHE A CA 17
ATOM 23335 C C . PHE A 1 66 ? 15.225 14.223 -8.361 1.00 62.23 65 PHE A C 17
ATOM 23336 O O . PHE A 1 66 ? 15.174 14.271 -9.591 1.00 3.14 65 PHE A O 17
ATOM 23353 N N . TYR A 1 67 ? 15.154 13.086 -7.679 1.00 20.53 66 TYR A N 17
ATOM 23354 C CA . TYR A 1 67 ? 15.011 11.799 -8.350 1.00 10.01 66 TYR A CA 17
ATOM 23355 C C . TYR A 1 67 ? 13.572 11.298 -8.267 1.00 42.30 66 TYR A C 17
ATOM 23356 O O . TYR A 1 67 ? 12.864 11.564 -7.295 1.00 52.44 66 TYR A O 17
ATOM 23374 N N . THR A 1 68 ? 13.146 10.570 -9.294 1.00 72.03 67 THR A N 17
ATOM 23375 C CA . THR A 1 68 ? 11.792 10.031 -9.340 1.00 4.51 67 THR A CA 17
ATOM 23376 C C . THR A 1 68 ? 11.767 8.666 -10.016 1.00 74.42 67 THR A C 17
ATOM 23377 O O . THR A 1 68 ? 10.741 8.247 -10.553 1.00 13.24 67 THR A O 17
ATOM 23388 N N . SER A 1 69 ? 12.901 7.974 -9.987 1.00 4.15 68 SER A N 17
ATOM 23389 C CA . SER A 1 69 ? 13.009 6.656 -10.600 1.00 24.41 68 SER A CA 17
ATOM 23390 C C . SER A 1 69 ? 14.228 5.907 -10.068 1.00 13.02 68 SER A C 17
ATOM 23391 O O . SER A 1 69 ? 15.158 6.512 -9.536 1.00 3.43 68 SER A O 17
ATOM 23399 N N . ASP A 1 70 ? 14.214 4.587 -10.215 1.00 72.05 69 ASP A N 17
ATOM 23400 C CA . ASP A 1 70 ? 15.317 3.754 -9.751 1.00 42.02 69 ASP A CA 17
ATOM 23401 C C . ASP A 1 70 ? 16.651 4.280 -10.271 1.00 4.52 69 ASP A C 17
ATOM 23402 O O . ASP A 1 70 ? 16.903 4.281 -11.475 1.00 61.33 69 ASP A O 17
ATOM 23411 N N . ALA A 1 71 ? 17.502 4.729 -9.354 1.00 2.13 70 ALA A N 17
ATOM 23412 C CA . ALA A 1 71 ? 18.811 5.257 -9.719 1.00 53.41 70 ALA A CA 17
ATOM 23413 C C . ALA A 1 71 ? 19.928 4.341 -9.232 1.00 2.42 70 ALA A C 17
ATOM 23414 O O . ALA A 1 71 ? 20.288 4.357 -8.055 1.00 52.30 70 ALA A O 17
ATOM 23421 N N . ALA A 1 72 ? 20.473 3.543 -10.144 1.00 40.42 71 ALA A N 17
ATOM 23422 C CA . ALA A 1 72 ? 21.551 2.621 -9.807 1.00 55.41 71 ALA A CA 17
ATOM 23423 C C . ALA A 1 72 ? 22.814 3.376 -9.409 1.00 3.22 71 ALA A C 17
ATOM 23424 O O . ALA A 1 72 ? 23.691 2.827 -8.743 1.00 4.32 71 ALA A O 17
ATOM 23431 N N . GLU A 1 73 ? 22.900 4.637 -9.822 1.00 22.13 72 GLU A N 17
ATOM 23432 C CA . GLU A 1 73 ? 24.059 5.465 -9.508 1.00 55.44 72 GLU A CA 17
ATOM 23433 C C . GLU A 1 73 ? 23.632 6.757 -8.817 1.00 3.30 72 GLU A C 17
ATOM 23434 O O . GLU A 1 73 ? 22.952 7.596 -9.409 1.00 14.24 72 GLU A O 17
ATOM 23446 N N . LEU A 1 74 ? 24.037 6.910 -7.561 1.00 10.20 73 LEU A N 17
ATOM 23447 C CA . LEU A 1 74 ? 23.697 8.099 -6.787 1.00 44.32 73 LEU A CA 17
ATOM 23448 C C . LEU A 1 74 ? 24.054 9.369 -7.554 1.00 72.55 73 LEU A C 17
ATOM 23449 O O . LEU A 1 74 ? 25.119 9.458 -8.165 1.00 2.55 73 LEU A O 17
ATOM 23465 N N . SER A 1 75 ? 23.156 10.348 -7.518 1.00 1.15 74 SER A N 17
ATOM 23466 C CA . SER A 1 75 ? 23.375 11.612 -8.211 1.00 1.13 74 SER A CA 17
ATOM 23467 C C . SER A 1 75 ? 24.749 12.185 -7.875 1.00 73.10 74 SER A C 17
ATOM 23468 O O . SER A 1 75 ? 25.023 12.537 -6.728 1.00 22.44 74 SER A O 17
ATOM 23476 N N . ARG A 1 76 ? 25.608 12.275 -8.885 1.00 10.42 75 ARG A N 17
ATOM 23477 C CA . ARG A 1 76 ? 26.954 12.804 -8.698 1.00 32.02 75 ARG A CA 17
ATOM 23478 C C . ARG A 1 76 ? 27.764 11.911 -7.763 1.00 33.41 75 ARG A C 17
ATOM 23479 O O . ARG A 1 76 ? 27.218 11.020 -7.111 1.00 54.31 75 ARG A O 17
ATOM 23500 N N . ASP A 1 77 ? 29.068 12.154 -7.703 1.00 42.42 76 ASP A N 17
ATOM 23501 C CA . ASP A 1 77 ? 29.954 11.373 -6.848 1.00 33.31 76 ASP A CA 17
ATOM 23502 C C . ASP A 1 77 ? 29.442 11.352 -5.411 1.00 4.02 76 ASP A C 17
ATOM 23503 O O . ASP A 1 77 ? 28.692 12.234 -4.996 1.00 40.20 76 ASP A O 17
ATOM 23512 N N . ASN A 1 78 ? 29.853 10.338 -4.656 1.00 65.03 77 ASN A N 17
ATOM 23513 C CA . ASN A 1 78 ? 29.436 10.201 -3.266 1.00 15.42 77 ASN A CA 17
ATOM 23514 C C . ASN A 1 78 ? 29.661 11.501 -2.500 1.00 1.32 77 ASN A C 17
ATOM 23515 O O . ASN A 1 78 ? 30.797 11.862 -2.189 1.00 74.13 77 ASN A O 17
ATOM 23526 N N . ASP A 1 79 ? 28.572 12.200 -2.198 1.00 4.11 78 ASP A N 17
ATOM 23527 C CA . ASP A 1 79 ? 28.650 13.459 -1.467 1.00 4.34 78 ASP A CA 17
ATOM 23528 C C . ASP A 1 79 ? 27.258 14.032 -1.221 1.00 1.31 78 ASP A C 17
ATOM 23529 O O . ASP A 1 79 ? 27.069 15.248 -1.216 1.00 14.23 78 ASP A O 17
ATOM 23538 N N . ALA A 1 80 ? 26.287 13.148 -1.019 1.00 30.21 79 ALA A N 17
ATOM 23539 C CA . ALA A 1 80 ? 24.913 13.565 -0.772 1.00 15.41 79 ALA A CA 17
ATOM 23540 C C . ALA A 1 80 ? 24.749 14.106 0.644 1.00 2.34 79 ALA A C 17
ATOM 23541 O O . ALA A 1 80 ? 24.432 13.361 1.571 1.00 33.31 79 ALA A O 17
ATOM 23548 N N . SER A 1 81 ? 24.969 15.407 0.805 1.00 11.31 80 SER A N 17
ATOM 23549 C CA . SER A 1 81 ? 24.850 16.047 2.110 1.00 4.11 80 SER A CA 17
ATOM 23550 C C . SER A 1 81 ? 23.514 15.706 2.763 1.00 3.10 80 SER A C 17
ATOM 23551 O O . SER A 1 81 ? 23.471 15.116 3.843 1.00 40.34 80 SER A O 17
ATOM 23559 N N . SER A 1 82 ? 22.426 16.082 2.100 1.00 74.05 81 SER A N 17
ATOM 23560 C CA . SER A 1 82 ? 21.087 15.820 2.616 1.00 43.11 81 SER A CA 17
ATOM 23561 C C . SER A 1 82 ? 20.154 15.362 1.499 1.00 22.12 81 SER A C 17
ATOM 23562 O O . SER A 1 82 ? 20.406 15.615 0.321 1.00 13.50 81 SER A O 17
ATOM 23570 N N . VAL A 1 83 ? 19.075 14.685 1.879 1.00 70.03 82 VAL A N 17
ATOM 23571 C CA . VAL A 1 83 ? 18.102 14.191 0.911 1.00 45.50 82 VAL A CA 17
ATOM 23572 C C . VAL A 1 83 ? 16.677 14.453 1.382 1.00 15.53 82 VAL A C 17
ATOM 23573 O O . VAL A 1 83 ? 16.438 14.696 2.565 1.00 34.35 82 VAL A O 17
ATOM 23586 N N . ARG A 1 84 ? 15.732 14.403 0.449 1.00 71.12 83 ARG A N 17
ATOM 23587 C CA . ARG A 1 84 ? 14.329 14.635 0.768 1.00 14.55 83 ARG A CA 17
ATOM 23588 C C . ARG A 1 84 ? 13.445 13.552 0.157 1.00 51.20 83 ARG A C 17
ATOM 23589 O O . ARG A 1 84 ? 13.793 12.954 -0.861 1.00 73.02 83 ARG A O 17
ATOM 23610 N N . VAL A 1 85 ? 12.300 13.305 0.786 1.00 62.42 84 VAL A N 17
ATOM 23611 C CA . VAL A 1 85 ? 11.366 12.294 0.304 1.00 42.12 84 VAL A CA 17
ATOM 23612 C C . VAL A 1 85 ? 9.930 12.803 0.358 1.00 21.33 84 VAL A C 17
ATOM 23613 O O . VAL A 1 85 ? 9.540 13.492 1.301 1.00 71.51 84 VAL A O 17
ATOM 23626 N N . SER A 1 86 ? 9.147 12.458 -0.659 1.00 0.00 85 SER A N 17
ATOM 23627 C CA . SER A 1 86 ? 7.754 12.882 -0.729 1.00 53.41 85 SER A CA 17
ATOM 23628 C C . SER A 1 86 ? 6.968 12.008 -1.702 1.00 11.50 85 SER A C 17
ATOM 23629 O O . SER A 1 86 ? 7.257 11.975 -2.898 1.00 64.12 85 SER A O 17
ATOM 23637 N N . LYS A 1 87 ? 5.971 11.302 -1.180 1.00 24.42 86 LYS A N 17
ATOM 23638 C CA . LYS A 1 87 ? 5.141 10.427 -2.000 1.00 1.42 86 LYS A CA 17
ATOM 23639 C C . LYS A 1 87 ? 4.117 11.235 -2.791 1.00 63.34 86 LYS A C 17
ATOM 23640 O O . LYS A 1 87 ? 3.269 11.914 -2.215 1.00 34.15 86 LYS A O 17
ATOM 23659 N N . MET A 1 88 ? 4.203 11.154 -4.115 1.00 53.53 87 MET A N 17
ATOM 23660 C CA . MET A 1 88 ? 3.281 11.876 -4.985 1.00 43.12 87 MET A CA 17
ATOM 23661 C C . MET A 1 88 ? 2.078 11.009 -5.341 1.00 71.14 87 MET A C 17
ATOM 23662 O O . MET A 1 88 ? 1.879 9.941 -4.763 1.00 13.42 87 MET A O 17
ATOM 23676 N N . GLU A 1 89 ? 1.279 11.476 -6.296 1.00 64.43 88 GLU A N 17
ATOM 23677 C CA . GLU A 1 89 ? 0.095 10.742 -6.727 1.00 64.23 88 GLU A CA 17
ATOM 23678 C C . GLU A 1 89 ? -0.889 10.571 -5.574 1.00 1.32 88 GLU A C 17
ATOM 23679 O O . GLU A 1 89 ? -1.769 9.710 -5.614 1.00 44.44 88 GLU A O 17
ATOM 23691 N N . THR A 1 90 ? -0.734 11.398 -4.544 1.00 60.01 89 THR A N 17
ATOM 23692 C CA . THR A 1 90 ? -1.607 11.339 -3.378 1.00 65.43 89 THR A CA 17
ATOM 23693 C C . THR A 1 90 ? -2.490 12.578 -3.289 1.00 72.43 89 THR A C 17
ATOM 23694 O O . THR A 1 90 ? -3.598 12.526 -2.753 1.00 42.44 89 THR A O 17
ATOM 23705 N N . THR A 1 91 ? -1.994 13.692 -3.818 1.00 73.15 90 THR A N 17
ATOM 23706 C CA . THR A 1 91 ? -2.739 14.945 -3.798 1.00 62.43 90 THR A CA 17
ATOM 23707 C C . THR A 1 91 ? -3.582 15.104 -5.058 1.00 62.43 90 THR A C 17
ATOM 23708 O O . THR A 1 91 ? -3.083 14.956 -6.173 1.00 23.51 90 THR A O 17
ATOM 23719 N N . ASN A 1 92 ? -4.863 15.407 -4.874 1.00 24.25 91 ASN A N 17
ATOM 23720 C CA . ASN A 1 92 ? -5.775 15.586 -5.997 1.00 13.22 91 ASN A CA 17
ATOM 23721 C C . ASN A 1 92 ? -6.242 17.035 -6.092 1.00 54.50 91 ASN A C 17
ATOM 23722 O O . ASN A 1 92 ? -5.956 17.849 -5.214 1.00 34.23 91 ASN A O 17
ATOM 23733 N N . GLY A 1 2 ? 7.678 -2.808 4.085 1.00 43.14 1 GLY A N 18
ATOM 23734 C CA . GLY A 1 2 ? 7.285 -1.413 4.010 1.00 12.03 1 GLY A CA 18
ATOM 23735 C C . GLY A 1 2 ? 6.806 -1.018 2.627 1.00 22.52 1 GLY A C 18
ATOM 23736 O O . GLY A 1 2 ? 6.805 -1.836 1.708 1.00 63.13 1 GLY A O 18
ATOM 23740 N N . GLU A 1 3 ? 6.397 0.238 2.480 1.00 33.32 2 GLU A N 18
ATOM 23741 C CA . GLU A 1 3 ? 5.911 0.737 1.199 1.00 0.22 2 GLU A CA 18
ATOM 23742 C C . GLU A 1 3 ? 5.762 2.256 1.229 1.00 73.45 2 GLU A C 18
ATOM 23743 O O . GLU A 1 3 ? 5.799 2.874 2.292 1.00 4.52 2 GLU A O 18
ATOM 23755 N N . LYS A 1 4 ? 5.592 2.850 0.052 1.00 5.34 3 LYS A N 18
ATOM 23756 C CA . LYS A 1 4 ? 5.437 4.296 -0.059 1.00 74.32 3 LYS A CA 18
ATOM 23757 C C . LYS A 1 4 ? 6.600 5.022 0.609 1.00 33.43 3 LYS A C 18
ATOM 23758 O O . LYS A 1 4 ? 6.420 6.078 1.216 1.00 40.43 3 LYS A O 18
ATOM 23777 N N . THR A 1 5 ? 7.794 4.449 0.494 1.00 71.12 4 THR A N 18
ATOM 23778 C CA . THR A 1 5 ? 8.986 5.041 1.086 1.00 3.44 4 THR A CA 18
ATOM 23779 C C . THR A 1 5 ? 10.180 4.935 0.144 1.00 32.41 4 THR A C 18
ATOM 23780 O O . THR A 1 5 ? 10.186 4.116 -0.776 1.00 1.33 4 THR A O 18
ATOM 23791 N N . VAL A 1 6 ? 11.190 5.766 0.379 1.00 11.12 5 VAL A N 18
ATOM 23792 C CA . VAL A 1 6 ? 12.390 5.764 -0.448 1.00 65.30 5 VAL A CA 18
ATOM 23793 C C . VAL A 1 6 ? 13.463 4.855 0.142 1.00 12.05 5 VAL A C 18
ATOM 23794 O O . VAL A 1 6 ? 13.921 5.065 1.266 1.00 73.30 5 VAL A O 18
ATOM 23807 N N . LYS A 1 7 ? 13.861 3.844 -0.622 1.00 75.14 6 LYS A N 18
ATOM 23808 C CA . LYS A 1 7 ? 14.881 2.902 -0.177 1.00 40.52 6 LYS A CA 18
ATOM 23809 C C . LYS A 1 7 ? 16.240 3.250 -0.776 1.00 3.24 6 LYS A C 18
ATOM 23810 O O . LYS A 1 7 ? 16.489 3.012 -1.958 1.00 72.33 6 LYS A O 18
ATOM 23829 N N . LEU A 1 8 ? 17.117 3.813 0.048 1.00 44.42 7 LEU A N 18
ATOM 23830 C CA . LEU A 1 8 ? 18.453 4.193 -0.400 1.00 20.41 7 LEU A CA 18
ATOM 23831 C C . LEU A 1 8 ? 19.443 3.052 -0.188 1.00 32.44 7 LEU A C 18
ATOM 23832 O O . LEU A 1 8 ? 19.577 2.530 0.920 1.00 53.32 7 LEU A O 18
ATOM 23848 N N . TYR A 1 9 ? 20.135 2.670 -1.255 1.00 5.11 8 TYR A N 18
ATOM 23849 C CA . TYR A 1 9 ? 21.113 1.591 -1.186 1.00 23.23 8 TYR A CA 18
ATOM 23850 C C . TYR A 1 9 ? 22.535 2.139 -1.257 1.00 64.30 8 TYR A C 18
ATOM 23851 O O . TYR A 1 9 ? 22.831 3.025 -2.058 1.00 72.42 8 TYR A O 18
ATOM 23869 N N . GLU A 1 10 ? 23.412 1.603 -0.413 1.00 11.41 9 GLU A N 18
ATOM 23870 C CA . GLU A 1 10 ? 24.803 2.039 -0.380 1.00 22.54 9 GLU A CA 18
ATOM 23871 C C . GLU A 1 10 ? 25.495 1.751 -1.709 1.00 22.41 9 GLU A C 18
ATOM 23872 O O . GLU A 1 10 ? 26.236 2.585 -2.229 1.00 4.04 9 GLU A O 18
ATOM 23884 N N . ASP A 1 11 ? 25.248 0.564 -2.253 1.00 10.22 10 ASP A N 18
ATOM 23885 C CA . ASP A 1 11 ? 25.846 0.165 -3.522 1.00 1.14 10 ASP A CA 18
ATOM 23886 C C . ASP A 1 11 ? 24.826 0.248 -4.653 1.00 43.21 10 ASP A C 18
ATOM 23887 O O . ASP A 1 11 ? 23.819 0.948 -4.546 1.00 51.40 10 ASP A O 18
ATOM 23896 N N . THR A 1 12 ? 25.095 -0.471 -5.739 1.00 13.51 11 THR A N 18
ATOM 23897 C CA . THR A 1 12 ? 24.202 -0.477 -6.891 1.00 44.52 11 THR A CA 18
ATOM 23898 C C . THR A 1 12 ? 23.709 -1.886 -7.197 1.00 71.01 11 THR A C 18
ATOM 23899 O O . THR A 1 12 ? 24.244 -2.868 -6.681 1.00 42.30 11 THR A O 18
ATOM 23910 N N . HIS A 1 13 ? 22.685 -1.980 -8.040 1.00 44.21 12 HIS A N 18
ATOM 23911 C CA . HIS A 1 13 ? 22.120 -3.271 -8.416 1.00 4.00 12 HIS A CA 18
ATOM 23912 C C . HIS A 1 13 ? 21.340 -3.881 -7.255 1.00 61.05 12 HIS A C 18
ATOM 23913 O O . HIS A 1 13 ? 20.904 -5.030 -7.324 1.00 35.24 12 HIS A O 18
ATOM 23927 N N . PHE A 1 14 ? 21.169 -3.105 -6.191 1.00 1.53 13 PHE A N 18
ATOM 23928 C CA . PHE A 1 14 ? 20.443 -3.569 -5.014 1.00 60.14 13 PHE A CA 18
ATOM 23929 C C . PHE A 1 14 ? 20.926 -4.952 -4.588 1.00 63.21 13 PHE A C 18
ATOM 23930 O O . PHE A 1 14 ? 20.139 -5.892 -4.481 1.00 34.31 13 PHE A O 18
ATOM 23947 N N . LYS A 1 15 ? 22.228 -5.069 -4.346 1.00 74.15 14 LYS A N 18
ATOM 23948 C CA . LYS A 1 15 ? 22.818 -6.336 -3.931 1.00 44.32 14 LYS A CA 18
ATOM 23949 C C . LYS A 1 15 ? 23.328 -6.254 -2.496 1.00 14.24 14 LYS A C 18
ATOM 23950 O O . LYS A 1 15 ? 24.252 -6.969 -2.113 1.00 22.51 14 LYS A O 18
ATOM 23969 N N . GLY A 1 16 ? 22.716 -5.377 -1.705 1.00 23.14 15 GLY A N 18
ATOM 23970 C CA . GLY A 1 16 ? 23.121 -5.219 -0.320 1.00 31.42 15 GLY A CA 18
ATOM 23971 C C . GLY A 1 16 ? 21.958 -4.870 0.588 1.00 61.32 15 GLY A C 18
ATOM 23972 O O . GLY A 1 16 ? 20.937 -5.558 0.592 1.00 53.21 15 GLY A O 18
ATOM 23976 N N . TYR A 1 17 ? 22.113 -3.801 1.360 1.00 51.52 16 TYR A N 18
ATOM 23977 C CA . TYR A 1 17 ? 21.069 -3.364 2.279 1.00 12.11 16 TYR A CA 18
ATOM 23978 C C . TYR A 1 17 ? 20.774 -1.877 2.103 1.00 64.42 16 TYR A C 18
ATOM 23979 O O . TYR A 1 17 ? 21.689 -1.060 2.000 1.00 11.24 16 TYR A O 18
ATOM 23997 N N . SER A 1 18 ? 19.490 -1.535 2.069 1.00 65.11 17 SER A N 18
ATOM 23998 C CA . SER A 1 18 ? 19.073 -0.148 1.902 1.00 43.11 17 SER A CA 18
ATOM 23999 C C . SER A 1 18 ? 18.310 0.341 3.129 1.00 41.40 17 SER A C 18
ATOM 24000 O O . SER A 1 18 ? 17.992 -0.437 4.028 1.00 71.42 17 SER A O 18
ATOM 24008 N N . VAL A 1 19 ? 18.019 1.638 3.159 1.00 5.22 18 VAL A N 18
ATOM 24009 C CA . VAL A 1 19 ? 17.293 2.233 4.274 1.00 12.05 18 VAL A CA 18
ATOM 24010 C C . VAL A 1 19 ? 16.029 2.937 3.794 1.00 41.32 18 VAL A C 18
ATOM 24011 O O . VAL A 1 19 ? 16.044 3.638 2.783 1.00 44.52 18 VAL A O 18
ATOM 24024 N N . GLU A 1 20 ? 14.936 2.746 4.526 1.00 23.33 19 GLU A N 18
ATOM 24025 C CA . GLU A 1 20 ? 13.663 3.363 4.174 1.00 42.13 19 GLU A CA 18
ATOM 24026 C C . GLU A 1 20 ? 13.632 4.828 4.601 1.00 60.23 19 GLU A C 18
ATOM 24027 O O . GLU A 1 20 ? 14.173 5.194 5.645 1.00 21.51 19 GLU A O 18
ATOM 24039 N N . LEU A 1 21 ? 12.996 5.662 3.786 1.00 72.13 20 LEU A N 18
ATOM 24040 C CA . LEU A 1 21 ? 12.894 7.088 4.078 1.00 73.45 20 LEU A CA 18
ATOM 24041 C C . LEU A 1 21 ? 11.515 7.623 3.703 1.00 23.30 20 LEU A C 18
ATOM 24042 O O . LEU A 1 21 ? 11.274 8.052 2.575 1.00 65.15 20 LEU A O 18
ATOM 24058 N N . PRO A 1 22 ? 10.588 7.599 4.672 1.00 50.41 21 PRO A N 18
ATOM 24059 C CA . PRO A 1 22 ? 9.218 8.081 4.469 1.00 45.15 21 PRO A CA 18
ATOM 24060 C C . PRO A 1 22 ? 9.155 9.596 4.309 1.00 54.23 21 PRO A C 18
ATOM 24061 O O . PRO A 1 22 ? 10.147 10.295 4.514 1.00 65.41 21 PRO A O 18
ATOM 24072 N N . VAL A 1 23 ? 7.980 10.099 3.941 1.00 2.15 22 VAL A N 18
ATOM 24073 C CA . VAL A 1 23 ? 7.787 11.532 3.756 1.00 55.23 22 VAL A CA 18
ATOM 24074 C C . VAL A 1 23 ? 8.554 12.331 4.803 1.00 31.23 22 VAL A C 18
ATOM 24075 O O . VAL A 1 23 ? 8.298 12.211 6.001 1.00 41.03 22 VAL A O 18
ATOM 24088 N N . GLY A 1 24 ? 9.497 13.147 4.343 1.00 2.44 23 GLY A N 18
ATOM 24089 C CA . GLY A 1 24 ? 10.288 13.955 5.254 1.00 72.21 23 GLY A CA 18
ATOM 24090 C C . GLY A 1 24 ? 11.657 14.286 4.695 1.00 42.43 23 GLY A C 18
ATOM 24091 O O . GLY A 1 24 ? 12.026 13.816 3.618 1.00 1.53 23 GLY A O 18
ATOM 24095 N N . ASP A 1 25 ? 12.412 15.099 5.426 1.00 51.11 24 ASP A N 18
ATOM 24096 C CA . ASP A 1 25 ? 13.748 15.494 4.996 1.00 5.05 24 ASP A CA 18
ATOM 24097 C C . ASP A 1 25 ? 14.806 14.973 5.965 1.00 43.45 24 ASP A C 18
ATOM 24098 O O . ASP A 1 25 ? 14.577 14.905 7.172 1.00 20.03 24 ASP A O 18
ATOM 24107 N N . TYR A 1 26 ? 15.964 14.607 5.426 1.00 30.23 25 TYR A N 18
ATOM 24108 C CA . TYR A 1 26 ? 17.056 14.089 6.242 1.00 60.21 25 TYR A CA 18
ATOM 24109 C C . TYR A 1 26 ? 18.357 14.827 5.942 1.00 23.31 25 TYR A C 18
ATOM 24110 O O . TYR A 1 26 ? 18.839 14.824 4.810 1.00 55.00 25 TYR A O 18
ATOM 24128 N N . ASN A 1 27 ? 18.922 15.458 6.967 1.00 74.42 26 ASN A N 18
ATOM 24129 C CA . ASN A 1 27 ? 20.168 16.200 6.815 1.00 55.23 26 ASN A CA 18
ATOM 24130 C C . ASN A 1 27 ? 21.372 15.272 6.935 1.00 3.02 26 ASN A C 18
ATOM 24131 O O . ASN A 1 27 ? 21.223 14.060 7.094 1.00 34.31 26 ASN A O 18
ATOM 24142 N N . LEU A 1 28 ? 22.566 15.849 6.859 1.00 25.03 27 LEU A N 18
ATOM 24143 C CA . LEU A 1 28 ? 23.798 15.074 6.961 1.00 44.14 27 LEU A CA 18
ATOM 24144 C C . LEU A 1 28 ? 23.777 14.177 8.194 1.00 63.54 27 LEU A C 18
ATOM 24145 O O . LEU A 1 28 ? 23.844 12.952 8.084 1.00 40.32 27 LEU A O 18
ATOM 24161 N N . SER A 1 29 ? 23.682 14.794 9.367 1.00 71.30 28 SER A N 18
ATOM 24162 C CA . SER A 1 29 ? 23.653 14.051 10.621 1.00 23.34 28 SER A CA 18
ATOM 24163 C C . SER A 1 29 ? 22.477 13.080 10.651 1.00 33.11 28 SER A C 18
ATOM 24164 O O . SER A 1 29 ? 22.623 11.922 11.042 1.00 70.25 28 SER A O 18
ATOM 24172 N N . SER A 1 30 ? 21.310 13.562 10.235 1.00 34.44 29 SER A N 18
ATOM 24173 C CA . SER A 1 30 ? 20.106 12.739 10.217 1.00 31.25 29 SER A CA 18
ATOM 24174 C C . SER A 1 30 ? 20.326 11.472 9.395 1.00 14.45 29 SER A C 18
ATOM 24175 O O . SER A 1 30 ? 19.728 10.430 9.667 1.00 3.14 29 SER A O 18
ATOM 24183 N N . LEU A 1 31 ? 21.187 11.570 8.389 1.00 54.43 30 LEU A N 18
ATOM 24184 C CA . LEU A 1 31 ? 21.487 10.434 7.525 1.00 31.53 30 LEU A CA 18
ATOM 24185 C C . LEU A 1 31 ? 22.367 9.419 8.248 1.00 72.52 30 LEU A C 18
ATOM 24186 O O . LEU A 1 31 ? 22.264 8.214 8.012 1.00 42.32 30 LEU A O 18
ATOM 24202 N N . ILE A 1 32 ? 23.229 9.913 9.130 1.00 62.44 31 ILE A N 18
ATOM 24203 C CA . ILE A 1 32 ? 24.124 9.048 9.889 1.00 43.22 31 ILE A CA 18
ATOM 24204 C C . ILE A 1 32 ? 23.342 8.131 10.822 1.00 33.14 31 ILE A C 18
ATOM 24205 O O . ILE A 1 32 ? 23.611 6.932 10.902 1.00 44.55 31 ILE A O 18
ATOM 24221 N N . SER A 1 33 ? 22.370 8.702 11.527 1.00 51.13 32 SER A N 18
ATOM 24222 C CA . SER A 1 33 ? 21.549 7.936 12.457 1.00 55.31 32 SER A CA 18
ATOM 24223 C C . SER A 1 33 ? 20.920 6.732 11.762 1.00 0.12 32 SER A C 18
ATOM 24224 O O . SER A 1 33 ? 20.904 5.627 12.305 1.00 51.21 32 SER A O 18
ATOM 24232 N N . ARG A 1 34 ? 20.403 6.955 10.558 1.00 23.22 33 ARG A N 18
ATOM 24233 C CA . ARG A 1 34 ? 19.772 5.889 9.789 1.00 42.33 33 ARG A CA 18
ATOM 24234 C C . ARG A 1 34 ? 20.777 4.789 9.458 1.00 53.42 33 ARG A C 18
ATOM 24235 O O . ARG A 1 34 ? 20.397 3.661 9.147 1.00 3.04 33 ARG A O 18
ATOM 24256 N N . GLY A 1 35 ? 22.061 5.127 9.526 1.00 11.51 34 GLY A N 18
ATOM 24257 C CA . GLY A 1 35 ? 23.100 4.158 9.231 1.00 52.35 34 GLY A CA 18
ATOM 24258 C C . GLY A 1 35 ? 23.652 4.310 7.827 1.00 74.22 34 GLY A C 18
ATOM 24259 O O . GLY A 1 35 ? 24.273 3.390 7.294 1.00 13.54 34 GLY A O 18
ATOM 24263 N N . ALA A 1 36 ? 23.423 5.473 7.225 1.00 22.42 35 ALA A N 18
ATOM 24264 C CA . ALA A 1 36 ? 23.902 5.741 5.875 1.00 3.20 35 ALA A CA 18
ATOM 24265 C C . ALA A 1 36 ? 24.590 7.100 5.797 1.00 52.13 35 ALA A C 18
ATOM 24266 O O . ALA A 1 36 ? 23.977 8.134 6.066 1.00 74.03 35 ALA A O 18
ATOM 24273 N N . LEU A 1 37 ? 25.866 7.092 5.427 1.00 32.25 36 LEU A N 18
ATOM 24274 C CA . LEU A 1 37 ? 26.638 8.325 5.314 1.00 34.43 36 LEU A CA 18
ATOM 24275 C C . LEU A 1 37 ? 26.132 9.179 4.157 1.00 52.34 36 LEU A C 18
ATOM 24276 O O . LEU A 1 37 ? 25.727 8.658 3.118 1.00 11.33 36 LEU A O 18
ATOM 24292 N N . ASN A 1 38 ? 26.160 10.495 4.343 1.00 63.04 37 ASN A N 18
ATOM 24293 C CA . ASN A 1 38 ? 25.706 11.422 3.313 1.00 41.52 37 ASN A CA 18
ATOM 24294 C C . ASN A 1 38 ? 26.371 11.117 1.974 1.00 0.00 37 ASN A C 18
ATOM 24295 O O . ASN A 1 38 ? 25.701 11.012 0.946 1.00 23.54 37 ASN A O 18
ATOM 24306 N N . ASP A 1 39 ? 27.692 10.976 1.994 1.00 33.34 38 ASP A N 18
ATOM 24307 C CA . ASP A 1 39 ? 28.448 10.681 0.783 1.00 71.51 38 ASP A CA 18
ATOM 24308 C C . ASP A 1 39 ? 28.880 9.218 0.755 1.00 24.11 38 ASP A C 18
ATOM 24309 O O . ASP A 1 39 ? 29.946 8.866 1.261 1.00 32.45 38 ASP A O 18
ATOM 24318 N N . ASP A 1 40 ? 28.047 8.371 0.162 1.00 54.04 39 ASP A N 18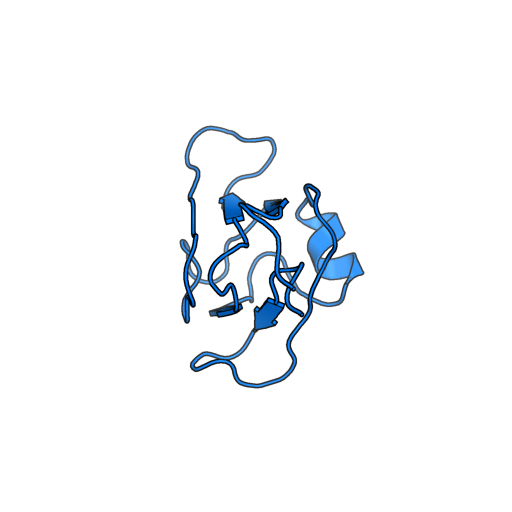
ATOM 24319 C CA . ASP A 1 40 ? 28.342 6.946 0.068 1.00 45.13 39 ASP A CA 18
ATOM 24320 C C . ASP A 1 40 ? 27.289 6.226 -0.769 1.00 44.51 39 ASP A C 18
ATOM 24321 O O . ASP A 1 40 ? 27.602 5.297 -1.514 1.00 61.23 39 ASP A O 18
ATOM 24330 N N . LEU A 1 41 ? 26.041 6.661 -0.641 1.00 13.14 40 LEU A N 18
ATOM 24331 C CA . LEU A 1 41 ? 24.940 6.058 -1.384 1.00 62.23 40 LEU A CA 18
ATOM 24332 C C . LEU A 1 41 ? 25.272 5.968 -2.870 1.00 71.14 40 LEU A C 18
ATOM 24333 O O . LEU A 1 41 ? 25.802 6.912 -3.456 1.00 62.44 40 LEU A O 18
ATOM 24349 N N . SER A 1 42 ? 24.954 4.827 -3.474 1.00 41.45 41 SER A N 18
ATOM 24350 C CA . SER A 1 42 ? 25.220 4.613 -4.892 1.00 53.42 41 SER A CA 18
ATOM 24351 C C . SER A 1 42 ? 23.922 4.369 -5.657 1.00 45.42 41 SER A C 18
ATOM 24352 O O . SER A 1 42 ? 23.831 4.653 -6.852 1.00 35.14 41 SER A O 18
ATOM 24360 N N . SER A 1 43 ? 22.922 3.841 -4.960 1.00 12.54 42 SER A N 18
ATOM 24361 C CA . SER A 1 43 ? 21.630 3.555 -5.573 1.00 1.03 42 SER A CA 18
ATOM 24362 C C . SER A 1 43 ? 20.488 3.914 -4.627 1.00 22.44 42 SER A C 18
ATOM 24363 O O . SER A 1 43 ? 20.709 4.200 -3.450 1.00 40.34 42 SER A O 18
ATOM 24371 N N . ALA A 1 44 ? 19.267 3.895 -5.150 1.00 13.11 43 ALA A N 18
ATOM 24372 C CA . ALA A 1 44 ? 18.089 4.216 -4.353 1.00 3.12 43 ALA A CA 18
ATOM 24373 C C . ALA A 1 44 ? 16.807 3.905 -5.117 1.00 62.44 43 ALA A C 18
ATOM 24374 O O . ALA A 1 44 ? 16.484 4.569 -6.102 1.00 15.11 43 ALA A O 18
ATOM 24381 N N . ARG A 1 45 ? 16.082 2.890 -4.659 1.00 13.15 44 ARG A N 18
ATOM 24382 C CA . ARG A 1 45 ? 14.836 2.490 -5.301 1.00 33.30 44 ARG A CA 18
ATOM 24383 C C . ARG A 1 45 ? 13.633 3.071 -4.564 1.00 33.01 44 ARG A C 18
ATOM 24384 O O . ARG A 1 45 ? 13.639 3.186 -3.338 1.00 54.43 44 ARG A O 18
ATOM 24405 N N . VAL A 1 46 ? 12.602 3.436 -5.320 1.00 10.13 45 VAL A N 18
ATOM 24406 C CA . VAL A 1 46 ? 11.392 4.005 -4.739 1.00 34.12 45 VAL A CA 18
ATOM 24407 C C . VAL A 1 46 ? 10.150 3.538 -5.490 1.00 52.30 45 VAL A C 18
ATOM 24408 O O . VAL A 1 46 ? 10.194 3.229 -6.681 1.00 31.22 45 VAL A O 18
ATOM 24421 N N . PRO A 1 47 ? 9.013 3.486 -4.780 1.00 3.15 46 PRO A N 18
ATOM 24422 C CA . PRO A 1 47 ? 7.736 3.059 -5.359 1.00 43.21 46 PRO A CA 18
ATOM 24423 C C . PRO A 1 47 ? 7.183 4.074 -6.354 1.00 21.11 46 PRO A C 18
ATOM 24424 O O . PRO A 1 47 ? 7.736 5.161 -6.519 1.00 4.04 46 PRO A O 18
ATOM 24435 N N . SER A 1 48 ? 6.088 3.712 -7.014 1.00 70.34 47 SER A N 18
ATOM 24436 C CA . SER A 1 48 ? 5.462 4.590 -7.996 1.00 33.12 47 SER A CA 18
ATOM 24437 C C . SER A 1 48 ? 4.631 5.669 -7.307 1.00 72.45 47 SER A C 18
ATOM 24438 O O . SER A 1 48 ? 3.804 5.375 -6.445 1.00 3.33 47 SER A O 18
ATOM 24446 N N . GLY A 1 49 ? 4.857 6.920 -7.697 1.00 24.35 48 GLY A N 18
ATOM 24447 C CA . GLY A 1 49 ? 4.123 8.024 -7.108 1.00 1.24 48 GLY A CA 18
ATOM 24448 C C . GLY A 1 49 ? 4.858 8.652 -5.940 1.00 32.34 48 GLY A C 18
ATOM 24449 O O . GLY A 1 49 ? 4.241 9.050 -4.950 1.00 64.22 48 GLY A O 18
ATOM 24453 N N . LEU A 1 50 ? 6.179 8.739 -6.052 1.00 15.41 49 LEU A N 18
ATOM 24454 C CA . LEU A 1 50 ? 6.999 9.322 -4.996 1.00 22.33 49 LEU A CA 18
ATOM 24455 C C . LEU A 1 50 ? 8.021 10.295 -5.574 1.00 63.13 49 LEU A C 18
ATOM 24456 O O . LEU A 1 50 ? 8.698 9.989 -6.556 1.00 25.43 49 LEU A O 18
ATOM 24472 N N . ARG A 1 51 ? 8.129 11.468 -4.958 1.00 74.34 50 ARG A N 18
ATOM 24473 C CA . ARG A 1 51 ? 9.069 12.485 -5.412 1.00 10.54 50 ARG A CA 18
ATOM 24474 C C . ARG A 1 51 ? 10.120 12.769 -4.343 1.00 24.23 50 ARG A C 18
ATOM 24475 O O . ARG A 1 51 ? 9.802 12.881 -3.158 1.00 44.20 50 ARG A O 18
ATOM 24496 N N . LEU A 1 52 ? 11.374 12.883 -4.769 1.00 34.54 51 LEU A N 18
ATOM 24497 C CA . LEU A 1 52 ? 12.473 13.152 -3.848 1.00 51.33 51 LEU A CA 18
ATOM 24498 C C . LEU A 1 52 ? 13.556 13.987 -4.524 1.00 1.12 51 LEU A C 18
ATOM 24499 O O . LEU A 1 52 ? 13.688 13.977 -5.747 1.00 60.42 51 LEU A O 18
ATOM 24515 N N . GLU A 1 53 ? 14.330 14.707 -3.718 1.00 11.42 52 GLU A N 18
ATOM 24516 C CA . GLU A 1 53 ? 15.403 15.547 -4.239 1.00 34.43 52 GLU A CA 18
ATOM 24517 C C . GLU A 1 53 ? 16.688 15.344 -3.441 1.00 52.03 52 GLU A C 18
ATOM 24518 O O . GLU A 1 53 ? 16.661 15.237 -2.215 1.00 73.02 52 GLU A O 18
ATOM 24530 N N . VAL A 1 54 ? 17.813 15.292 -4.147 1.00 21.30 53 VAL A N 18
ATOM 24531 C CA . VAL A 1 54 ? 19.109 15.103 -3.506 1.00 61.54 53 VAL A CA 18
ATOM 24532 C C . VAL A 1 54 ? 19.825 16.434 -3.311 1.00 42.20 53 VAL A C 18
ATOM 24533 O O . VAL A 1 54 ? 19.752 17.321 -4.162 1.00 5.22 53 VAL A O 18
ATOM 24546 N N . PHE A 1 55 ? 20.518 16.568 -2.185 1.00 33.43 54 PHE A N 18
ATOM 24547 C CA . PHE A 1 55 ? 21.248 17.792 -1.876 1.00 75.14 54 PHE A CA 18
ATOM 24548 C C . PHE A 1 55 ? 22.680 17.479 -1.453 1.00 51.35 54 PHE A C 18
ATOM 24549 O O . PHE A 1 55 ? 22.939 17.158 -0.294 1.00 51.11 54 PHE A O 18
ATOM 24566 N N . GLN A 1 56 ? 23.605 17.576 -2.403 1.00 22.53 55 GLN A N 18
ATOM 24567 C CA . GLN A 1 56 ? 25.011 17.302 -2.129 1.00 70.20 55 GLN A CA 18
ATOM 24568 C C . GLN A 1 56 ? 25.496 18.100 -0.924 1.00 3.14 55 GLN A C 18
ATOM 24569 O O . GLN A 1 56 ? 26.229 17.585 -0.079 1.00 30.54 55 GLN A O 18
ATOM 24583 N N . HIS A 1 57 ? 25.084 19.362 -0.850 1.00 73.42 56 HIS A N 18
ATOM 24584 C CA . HIS A 1 57 ? 25.477 20.232 0.253 1.00 75.44 56 HIS A CA 18
ATOM 24585 C C . HIS A 1 57 ? 24.334 20.394 1.250 1.00 14.11 56 HIS A C 18
ATOM 24586 O O . HIS A 1 57 ? 23.216 19.942 1.006 1.00 15.53 56 HIS A O 18
ATOM 24600 N N . ASN A 1 58 ? 24.623 21.041 2.374 1.00 1.23 57 ASN A N 18
ATOM 24601 C CA . ASN A 1 58 ? 23.620 21.262 3.409 1.00 33.14 57 ASN A CA 18
ATOM 24602 C C . ASN A 1 58 ? 23.054 22.676 3.326 1.00 54.25 57 ASN A C 18
ATOM 24603 O O . ASN A 1 58 ? 23.597 23.533 2.629 1.00 35.50 57 ASN A O 18
ATOM 24614 N N . ASN A 1 59 ? 21.959 22.913 4.041 1.00 31.12 58 ASN A N 18
ATOM 24615 C CA . ASN A 1 59 ? 21.319 24.223 4.048 1.00 12.31 58 ASN A CA 18
ATOM 24616 C C . ASN A 1 59 ? 20.805 24.585 2.658 1.00 73.21 58 ASN A C 18
ATOM 24617 O O . ASN A 1 59 ? 20.621 25.759 2.338 1.00 10.51 58 ASN A O 18
ATOM 24628 N N . PHE A 1 60 ? 20.574 23.567 1.835 1.00 34.13 59 PHE A N 18
ATOM 24629 C CA . PHE A 1 60 ? 20.081 23.777 0.479 1.00 72.20 59 PHE A CA 18
ATOM 24630 C C . PHE A 1 60 ? 20.947 24.790 -0.264 1.00 13.34 59 PHE A C 18
ATOM 24631 O O . PHE A 1 60 ? 20.449 25.793 -0.776 1.00 75.11 59 PHE A O 18
ATOM 24648 N N . LYS A 1 61 ? 22.247 24.522 -0.317 1.00 11.11 60 LYS A N 18
ATOM 24649 C CA . LYS A 1 61 ? 23.184 25.408 -0.996 1.00 43.45 60 LYS A CA 18
ATOM 24650 C C . LYS A 1 61 ? 23.548 24.863 -2.374 1.00 14.11 60 LYS A C 18
ATOM 24651 O O . LYS A 1 61 ? 23.085 25.370 -3.395 1.00 12.12 60 LYS A O 18
ATOM 24670 N N . GLY A 1 62 ? 24.379 23.825 -2.394 1.00 54.24 61 GLY A N 18
ATOM 24671 C CA . GLY A 1 62 ? 24.788 23.228 -3.652 1.00 24.22 61 GLY A CA 18
ATOM 24672 C C . GLY A 1 62 ? 23.609 22.809 -4.506 1.00 73.24 61 GLY A C 18
ATOM 24673 O O . GLY A 1 62 ? 22.470 22.788 -4.039 1.00 21.04 61 GLY A O 18
ATOM 24677 N N . VAL A 1 63 ? 23.880 22.475 -5.764 1.00 52.43 62 VAL A N 18
ATOM 24678 C CA . VAL A 1 63 ? 22.832 22.056 -6.687 1.00 33.52 62 VAL A CA 18
ATOM 24679 C C . VAL A 1 63 ? 21.996 20.927 -6.093 1.00 25.12 62 VAL A C 18
ATOM 24680 O O . VAL A 1 63 ? 22.496 20.114 -5.315 1.00 45.01 62 VAL A O 18
ATOM 24693 N N . ARG A 1 64 ? 20.721 20.883 -6.465 1.00 23.12 63 ARG A N 18
ATOM 24694 C CA . ARG A 1 64 ? 19.816 19.854 -5.968 1.00 73.02 63 ARG A CA 18
ATOM 24695 C C . ARG A 1 64 ? 19.318 18.971 -7.109 1.00 24.22 63 ARG A C 18
ATOM 24696 O O . ARG A 1 64 ? 19.088 19.447 -8.221 1.00 31.24 63 ARG A O 18
ATOM 24717 N N . ASP A 1 65 ? 19.156 17.683 -6.825 1.00 51.24 64 ASP A N 18
ATOM 24718 C CA . ASP A 1 65 ? 18.686 16.733 -7.827 1.00 14.31 64 ASP A CA 18
ATOM 24719 C C . ASP A 1 65 ? 17.230 16.353 -7.574 1.00 0.10 64 ASP A C 18
ATOM 24720 O O . ASP A 1 65 ? 16.617 16.809 -6.608 1.00 63.31 64 ASP A O 18
ATOM 24729 N N . PHE A 1 66 ? 16.682 15.516 -8.449 1.00 13.51 65 PHE A N 18
ATOM 24730 C CA . PHE A 1 66 ? 15.297 15.077 -8.322 1.00 22.43 65 PHE A CA 18
ATOM 24731 C C . PHE A 1 66 ? 15.100 13.708 -8.967 1.00 21.22 65 PHE A C 18
ATOM 24732 O O . PHE A 1 66 ? 15.303 13.541 -10.170 1.00 0.33 65 PHE A O 18
ATOM 24749 N N . TYR A 1 67 ? 14.704 12.731 -8.158 1.00 50.22 66 TYR A N 18
ATOM 24750 C CA . TYR A 1 67 ? 14.482 11.376 -8.648 1.00 41.02 66 TYR A CA 18
ATOM 24751 C C . TYR A 1 67 ? 13.047 10.929 -8.384 1.00 4.21 66 TYR A C 18
ATOM 24752 O O . TYR A 1 67 ? 12.280 11.624 -7.716 1.00 64.13 66 TYR A O 18
ATOM 24770 N N . THR A 1 68 ? 12.691 9.763 -8.913 1.00 31.33 67 THR A N 18
ATOM 24771 C CA . THR A 1 68 ? 11.349 9.221 -8.736 1.00 3.43 67 THR A CA 18
ATOM 24772 C C . THR A 1 68 ? 11.239 7.821 -9.327 1.00 22.43 67 THR A C 18
ATOM 24773 O O . THR A 1 68 ? 10.181 7.423 -9.813 1.00 54.44 67 THR A O 18
ATOM 24784 N N . SER A 1 69 ? 12.339 7.076 -9.281 1.00 21.35 68 SER A N 18
ATOM 24785 C CA . SER A 1 69 ? 12.366 5.719 -9.815 1.00 4.13 68 SER A CA 18
ATOM 24786 C C . SER A 1 69 ? 13.676 5.021 -9.458 1.00 55.33 68 SER A C 18
ATOM 24787 O O . SER A 1 69 ? 14.593 5.638 -8.916 1.00 71.21 68 SER A O 18
ATOM 24795 N N . ASP A 1 70 ? 13.754 3.732 -9.767 1.00 31.42 69 ASP A N 18
ATOM 24796 C CA . ASP A 1 70 ? 14.950 2.948 -9.481 1.00 3.33 69 ASP A CA 18
ATOM 24797 C C . ASP A 1 70 ? 16.195 3.637 -10.031 1.00 62.14 69 ASP A C 18
ATOM 24798 O O . ASP A 1 70 ? 16.391 3.709 -11.244 1.00 42.41 69 ASP A O 18
ATOM 24807 N N . ALA A 1 71 ? 17.033 4.142 -9.132 1.00 12.04 70 ALA A N 18
ATOM 24808 C CA . ALA A 1 71 ? 18.259 4.824 -9.527 1.00 72.13 70 ALA A CA 18
ATOM 24809 C C . ALA A 1 71 ? 19.489 4.004 -9.152 1.00 74.12 70 ALA A C 18
ATOM 24810 O O . ALA A 1 71 ? 19.842 3.900 -7.978 1.00 61.51 70 ALA A O 18
ATOM 24817 N N . ALA A 1 72 ? 20.136 3.423 -10.157 1.00 50.32 71 ALA A N 18
ATOM 24818 C CA . ALA A 1 72 ? 21.327 2.614 -9.932 1.00 60.33 71 ALA A CA 18
ATOM 24819 C C . ALA A 1 72 ? 22.516 3.484 -9.540 1.00 63.22 71 ALA A C 18
ATOM 24820 O O . ALA A 1 72 ? 23.426 3.031 -8.846 1.00 73.21 71 ALA A O 18
ATOM 24827 N N . GLU A 1 73 ? 22.503 4.735 -9.990 1.00 75.32 72 GLU A N 18
ATOM 24828 C CA . GLU A 1 73 ? 23.582 5.667 -9.687 1.00 31.13 72 GLU A CA 18
ATOM 24829 C C . GLU A 1 73 ? 23.041 6.924 -9.011 1.00 23.21 72 GLU A C 18
ATOM 24830 O O . GLU A 1 73 ? 22.193 7.625 -9.565 1.00 64.31 72 GLU A O 18
ATOM 24842 N N . LEU A 1 74 ? 23.537 7.203 -7.810 1.00 62.45 73 LEU A N 18
ATOM 24843 C CA . LEU A 1 74 ? 23.105 8.375 -7.057 1.00 75.43 73 LEU A CA 18
ATOM 24844 C C . LEU A 1 74 ? 23.373 9.655 -7.841 1.00 42.31 73 LEU A C 18
ATOM 24845 O O . LEU A 1 74 ? 24.304 9.720 -8.644 1.00 72.32 73 LEU A O 18
ATOM 24861 N N . SER A 1 75 ? 22.553 10.673 -7.601 1.00 0.25 74 SER A N 18
ATOM 24862 C CA . SER A 1 75 ? 22.701 11.952 -8.285 1.00 50.30 74 SER A CA 18
ATOM 24863 C C . SER A 1 75 ? 24.133 12.467 -8.172 1.00 32.34 74 SER A C 18
ATOM 24864 O O . SER A 1 75 ? 24.638 13.134 -9.075 1.00 32.42 74 SER A O 18
ATOM 24872 N N . ARG A 1 76 ? 24.781 12.152 -7.055 1.00 63.52 75 ARG A N 18
ATOM 24873 C CA . ARG A 1 76 ? 26.154 12.582 -6.822 1.00 5.32 75 ARG A CA 18
ATOM 24874 C C . ARG A 1 76 ? 26.959 11.484 -6.133 1.00 1.03 75 ARG A C 18
ATOM 24875 O O . ARG A 1 76 ? 26.754 11.198 -4.953 1.00 71.41 75 ARG A O 18
ATOM 24896 N N . ASP A 1 77 ? 27.874 10.873 -6.877 1.00 21.21 76 ASP A N 18
ATOM 24897 C CA . ASP A 1 77 ? 28.710 9.806 -6.338 1.00 41.40 76 ASP A CA 18
ATOM 24898 C C . ASP A 1 77 ? 29.411 10.258 -5.060 1.00 54.13 76 ASP A C 18
ATOM 24899 O O . ASP A 1 77 ? 30.260 11.147 -5.088 1.00 4.10 76 ASP A O 18
ATOM 24908 N N . ASN A 1 78 ? 29.046 9.640 -3.942 1.00 25.44 77 ASN A N 18
ATOM 24909 C CA . ASN A 1 78 ? 29.639 9.979 -2.653 1.00 11.40 77 ASN A CA 18
ATOM 24910 C C . ASN A 1 78 ? 29.569 11.483 -2.402 1.00 21.44 77 ASN A C 18
ATOM 24911 O O . ASN A 1 78 ? 30.594 12.140 -2.220 1.00 11.12 77 ASN A O 18
ATOM 24922 N N . ASP A 1 79 ? 28.354 12.019 -2.392 1.00 40.32 78 ASP A N 18
ATOM 24923 C CA . ASP A 1 79 ? 28.150 13.445 -2.161 1.00 74.34 78 ASP A CA 18
ATOM 24924 C C . ASP A 1 79 ? 26.665 13.765 -2.022 1.00 54.10 78 ASP A C 18
ATOM 24925 O O . ASP A 1 79 ? 26.041 14.280 -2.950 1.00 30.34 78 ASP A O 18
ATOM 24934 N N . ALA A 1 80 ? 26.105 13.456 -0.857 1.00 74.01 79 ALA A N 18
ATOM 24935 C CA . ALA A 1 80 ? 24.694 13.712 -0.596 1.00 75.21 79 ALA A CA 18
ATOM 24936 C C . ALA A 1 80 ? 24.472 14.140 0.850 1.00 13.44 79 ALA A C 18
ATOM 24937 O O . ALA A 1 80 ? 24.015 13.352 1.678 1.00 4.24 79 ALA A O 18
ATOM 24944 N N . SER A 1 81 ? 24.798 15.394 1.148 1.00 3.10 80 SER A N 18
ATOM 24945 C CA . SER A 1 81 ? 24.639 15.926 2.496 1.00 13.03 80 SER A CA 18
ATOM 24946 C C . SER A 1 81 ? 23.226 15.676 3.016 1.00 62.35 80 SER A C 18
ATOM 24947 O O . SER A 1 81 ? 23.025 14.902 3.951 1.00 30.42 80 SER A O 18
ATOM 24955 N N . SER A 1 82 ? 22.251 16.337 2.401 1.00 73.12 81 SER A N 18
ATOM 24956 C CA . SER A 1 82 ? 20.857 16.190 2.802 1.00 15.13 81 SER A CA 18
ATOM 24957 C C . SER A 1 82 ? 19.993 15.761 1.620 1.00 61.30 81 SER A C 18
ATOM 24958 O O . SER A 1 82 ? 20.406 15.863 0.465 1.00 44.01 81 SER A O 18
ATOM 24966 N N . VAL A 1 83 ? 18.790 15.279 1.918 1.00 43.23 82 VAL A N 18
ATOM 24967 C CA . VAL A 1 83 ? 17.867 14.835 0.881 1.00 73.32 82 VAL A CA 18
ATOM 24968 C C . VAL A 1 83 ? 16.418 15.001 1.327 1.00 24.31 82 VAL A C 18
ATOM 24969 O O . VAL A 1 83 ? 16.136 15.128 2.519 1.00 41.25 82 VAL A O 18
ATOM 24982 N N . ARG A 1 84 ? 15.504 14.998 0.363 1.00 72.52 83 ARG A N 18
ATOM 24983 C CA . ARG A 1 84 ? 14.084 15.148 0.656 1.00 13.42 83 ARG A CA 18
ATOM 24984 C C . ARG A 1 84 ? 13.265 14.070 -0.048 1.00 45.11 83 ARG A C 18
ATOM 24985 O O . ARG A 1 84 ? 13.502 13.759 -1.216 1.00 3.54 83 ARG A O 18
ATOM 25006 N N . VAL A 1 85 ? 12.302 13.502 0.670 1.00 11.01 84 VAL A N 18
ATOM 25007 C CA . VAL A 1 85 ? 11.448 12.459 0.115 1.00 60.15 84 VAL A CA 18
ATOM 25008 C C . VAL A 1 85 ? 9.986 12.697 0.474 1.00 74.53 84 VAL A C 18
ATOM 25009 O O . VAL A 1 85 ? 9.664 13.056 1.606 1.00 24.24 84 VAL A O 18
ATOM 25022 N N . SER A 1 86 ? 9.102 12.493 -0.499 1.00 25.14 85 SER A N 18
ATOM 25023 C CA . SER A 1 86 ? 7.673 12.688 -0.286 1.00 41.11 85 SER A CA 18
ATOM 25024 C C . SER A 1 86 ? 6.860 11.933 -1.333 1.00 61.03 85 SER A C 18
ATOM 25025 O O . SER A 1 86 ? 7.404 11.438 -2.321 1.00 50.40 85 SER A O 18
ATOM 25033 N N . LYS A 1 87 ? 5.553 11.848 -1.110 1.00 61.10 86 LYS A N 18
ATOM 25034 C CA . LYS A 1 87 ? 4.662 11.155 -2.033 1.00 22.10 86 LYS A CA 18
ATOM 25035 C C . LYS A 1 87 ? 4.123 12.112 -3.091 1.00 14.43 86 LYS A C 18
ATOM 25036 O O . LYS A 1 87 ? 3.592 13.174 -2.767 1.00 13.22 86 LYS A O 18
ATOM 25055 N N . MET A 1 88 ? 4.261 11.729 -4.356 1.00 22.35 87 MET A N 18
ATOM 25056 C CA . MET A 1 88 ? 3.785 12.553 -5.460 1.00 73.23 87 MET A CA 18
ATOM 25057 C C . MET A 1 88 ? 2.453 12.032 -5.992 1.00 1.31 87 MET A C 18
ATOM 25058 O O . MET A 1 88 ? 1.828 11.165 -5.383 1.00 24.34 87 MET A O 18
ATOM 25072 N N . GLU A 1 89 ? 2.025 12.568 -7.131 1.00 2.33 88 GLU A N 18
ATOM 25073 C CA . GLU A 1 89 ? 0.767 12.157 -7.742 1.00 52.43 88 GLU A CA 18
ATOM 25074 C C . GLU A 1 89 ? -0.410 12.449 -6.815 1.00 45.52 88 GLU A C 18
ATOM 25075 O O . GLU A 1 89 ? -1.493 11.884 -6.970 1.00 3.22 88 GLU A O 18
ATOM 25087 N N . THR A 1 90 ? -0.189 13.337 -5.850 1.00 23.51 89 THR A N 18
ATOM 25088 C CA . THR A 1 90 ? -1.228 13.703 -4.896 1.00 52.24 89 THR A CA 18
ATOM 25089 C C . THR A 1 90 ? -1.957 14.967 -5.337 1.00 54.21 89 THR A C 18
ATOM 25090 O O . THR A 1 90 ? -1.333 15.992 -5.617 1.00 35.51 89 THR A O 18
ATOM 25101 N N . THR A 1 91 ? -3.283 14.890 -5.397 1.00 33.15 90 THR A N 18
ATOM 25102 C CA . THR A 1 91 ? -4.098 16.028 -5.804 1.00 22.24 90 THR A CA 18
ATOM 25103 C C . THR A 1 91 ? -3.691 16.529 -7.185 1.00 33.23 90 THR A C 18
ATOM 25104 O O . THR A 1 91 ? -3.819 17.714 -7.488 1.00 12.34 90 THR A O 18
ATOM 25115 N N . ASN A 1 92 ? -3.201 15.618 -8.019 1.00 75.42 91 ASN A N 18
ATOM 25116 C CA . ASN A 1 92 ? -2.776 15.968 -9.369 1.00 52.05 91 ASN A CA 18
ATOM 25117 C C . ASN A 1 92 ? -3.754 15.423 -10.406 1.00 43.13 91 ASN A C 18
ATOM 25118 O O . ASN A 1 92 ? -3.567 14.326 -10.933 1.00 15.32 91 ASN A O 18
ATOM 25129 N N . GLY A 1 2 ? 1.943 1.264 -4.199 1.00 13.33 1 GLY A N 19
ATOM 25130 C CA . GLY A 1 2 ? 3.222 0.632 -3.936 1.00 30.42 1 GLY A CA 19
ATOM 25131 C C . GLY A 1 2 ? 3.802 1.032 -2.594 1.00 1.30 1 GLY A C 19
ATOM 25132 O O . GLY A 1 2 ? 3.363 0.548 -1.552 1.00 14.03 1 GLY A O 19
ATOM 25136 N N . GLU A 1 3 ? 4.793 1.918 -2.620 1.00 62.10 2 GLU A N 19
ATOM 25137 C CA . GLU A 1 3 ? 5.436 2.381 -1.395 1.00 74.35 2 GLU A CA 19
ATOM 25138 C C . GLU A 1 3 ? 5.658 3.890 -1.434 1.00 75.04 2 GLU A C 19
ATOM 25139 O O . GLU A 1 3 ? 5.763 4.486 -2.506 1.00 43.43 2 GLU A O 19
ATOM 25151 N N . LYS A 1 4 ? 5.727 4.502 -0.257 1.00 55.32 3 LYS A N 19
ATOM 25152 C CA . LYS A 1 4 ? 5.936 5.942 -0.154 1.00 64.50 3 LYS A CA 19
ATOM 25153 C C . LYS A 1 4 ? 7.274 6.250 0.511 1.00 10.01 3 LYS A C 19
ATOM 25154 O O . LYS A 1 4 ? 7.444 7.301 1.129 1.00 3.35 3 LYS A O 19
ATOM 25173 N N . THR A 1 5 ? 8.222 5.328 0.379 1.00 22.40 4 THR A N 19
ATOM 25174 C CA . THR A 1 5 ? 9.545 5.501 0.967 1.00 54.33 4 THR A CA 19
ATOM 25175 C C . THR A 1 5 ? 10.634 4.988 0.032 1.00 55.15 4 THR A C 19
ATOM 25176 O O . THR A 1 5 ? 10.484 3.940 -0.596 1.00 74.31 4 THR A O 19
ATOM 25187 N N . VAL A 1 6 ? 11.731 5.733 -0.057 1.00 12.22 5 VAL A N 19
ATOM 25188 C CA . VAL A 1 6 ? 12.847 5.352 -0.914 1.00 54.25 5 VAL A CA 19
ATOM 25189 C C . VAL A 1 6 ? 13.879 4.537 -0.144 1.00 34.52 5 VAL A C 19
ATOM 25190 O O . VAL A 1 6 ? 14.341 4.946 0.921 1.00 10.22 5 VAL A O 19
ATOM 25203 N N . LYS A 1 7 ? 14.237 3.379 -0.689 1.00 51.12 6 LYS A N 19
ATOM 25204 C CA . LYS A 1 7 ? 15.216 2.505 -0.055 1.00 62.41 6 LYS A CA 19
ATOM 25205 C C . LYS A 1 7 ? 16.612 2.753 -0.617 1.00 3.51 6 LYS A C 19
ATOM 25206 O O . LYS A 1 7 ? 16.924 2.346 -1.737 1.00 32.43 6 LYS A O 19
ATOM 25225 N N . LEU A 1 8 ? 17.450 3.423 0.167 1.00 13.41 7 LEU A N 19
ATOM 25226 C CA . LEU A 1 8 ? 18.814 3.725 -0.252 1.00 1.23 7 LEU A CA 19
ATOM 25227 C C . LEU A 1 8 ? 19.699 2.486 -0.159 1.00 11.21 7 LEU A C 19
ATOM 25228 O O . LEU A 1 8 ? 19.720 1.801 0.864 1.00 75.12 7 LEU A O 19
ATOM 25244 N N . TYR A 1 9 ? 20.430 2.206 -1.232 1.00 72.00 8 TYR A N 19
ATOM 25245 C CA . TYR A 1 9 ? 21.317 1.049 -1.272 1.00 12.51 8 TYR A CA 19
ATOM 25246 C C . TYR A 1 9 ? 22.779 1.485 -1.310 1.00 35.14 8 TYR A C 19
ATOM 25247 O O . TYR A 1 9 ? 23.141 2.417 -2.027 1.00 31.14 8 TYR A O 19
ATOM 25265 N N . GLU A 1 10 ? 23.613 0.802 -0.532 1.00 11.11 9 GLU A N 19
ATOM 25266 C CA . GLU A 1 10 ? 25.035 1.118 -0.476 1.00 3.11 9 GLU A CA 19
ATOM 25267 C C . GLU A 1 10 ? 25.739 0.687 -1.759 1.00 44.33 9 GLU A C 19
ATOM 25268 O O . GLU A 1 10 ? 26.821 1.180 -2.082 1.00 74.32 9 GLU A O 19
ATOM 25280 N N . ASP A 1 11 ? 25.119 -0.235 -2.486 1.00 73.14 10 ASP A N 19
ATOM 25281 C CA . ASP A 1 11 ? 25.684 -0.733 -3.735 1.00 4.11 10 ASP A CA 19
ATOM 25282 C C . ASP A 1 11 ? 24.961 -0.133 -4.937 1.00 32.25 10 ASP A C 19
ATOM 25283 O O . ASP A 1 11 ? 24.042 0.672 -4.784 1.00 10.53 10 ASP A O 19
ATOM 25292 N N . THR A 1 12 ? 25.382 -0.530 -6.133 1.00 71.54 11 THR A N 19
ATOM 25293 C CA . THR A 1 12 ? 24.776 -0.031 -7.361 1.00 62.03 11 THR A CA 19
ATOM 25294 C C . THR A 1 12 ? 23.811 -1.052 -7.953 1.00 14.43 11 THR A C 19
ATOM 25295 O O . THR A 1 12 ? 22.896 -0.697 -8.697 1.00 35.14 11 THR A O 19
ATOM 25306 N N . HIS A 1 13 ? 24.020 -2.321 -7.617 1.00 55.22 12 HIS A N 19
ATOM 25307 C CA . HIS A 1 13 ? 23.166 -3.394 -8.115 1.00 13.43 12 HIS A CA 19
ATOM 25308 C C . HIS A 1 13 ? 22.423 -4.073 -6.968 1.00 50.01 12 HIS A C 19
ATOM 25309 O O . HIS A 1 13 ? 22.165 -5.276 -7.009 1.00 33.14 12 HIS A O 19
ATOM 25323 N N . PHE A 1 14 ? 22.083 -3.294 -5.946 1.00 71.52 13 PHE A N 19
ATOM 25324 C CA . PHE A 1 14 ? 21.372 -3.821 -4.787 1.00 74.34 13 PHE A CA 19
ATOM 25325 C C . PHE A 1 14 ? 22.083 -5.048 -4.224 1.00 4.45 13 PHE A C 19
ATOM 25326 O O . PHE A 1 14 ? 21.481 -6.108 -4.058 1.00 32.45 13 PHE A O 19
ATOM 25343 N N . LYS A 1 15 ? 23.370 -4.895 -3.931 1.00 45.32 14 LYS A N 19
ATOM 25344 C CA . LYS A 1 15 ? 24.167 -5.987 -3.385 1.00 73.54 14 LYS A CA 19
ATOM 25345 C C . LYS A 1 15 ? 24.519 -5.727 -1.924 1.00 74.22 14 LYS A C 19
ATOM 25346 O O . LYS A 1 15 ? 25.692 -5.675 -1.558 1.00 31.50 14 LYS A O 19
ATOM 25365 N N . GLY A 1 16 ? 23.494 -5.565 -1.093 1.00 34.22 15 GLY A N 19
ATOM 25366 C CA . GLY A 1 16 ? 23.716 -5.314 0.319 1.00 41.20 15 GLY A CA 19
ATOM 25367 C C . GLY A 1 16 ? 22.426 -5.063 1.074 1.00 74.33 15 GLY A C 19
ATOM 25368 O O . GLY A 1 16 ? 21.459 -5.812 0.930 1.00 30.33 15 GLY A O 19
ATOM 25372 N N . TYR A 1 17 ? 22.410 -4.009 1.881 1.00 14.40 16 TYR A N 19
ATOM 25373 C CA . TYR A 1 17 ? 21.229 -3.664 2.665 1.00 44.23 16 TYR A CA 19
ATOM 25374 C C . TYR A 1 17 ? 20.607 -2.362 2.168 1.00 21.24 16 TYR A C 19
ATOM 25375 O O . TYR A 1 17 ? 21.297 -1.497 1.631 1.00 43.55 16 TYR A O 19
ATOM 25393 N N . SER A 1 18 ? 19.297 -2.232 2.354 1.00 4.31 17 SER A N 19
ATOM 25394 C CA . SER A 1 18 ? 18.580 -1.038 1.923 1.00 15.11 17 SER A CA 19
ATOM 25395 C C . SER A 1 18 ? 17.914 -0.346 3.109 1.00 22.21 17 SER A C 19
ATOM 25396 O O . SER A 1 18 ? 17.409 -1.001 4.021 1.00 54.12 17 SER A O 19
ATOM 25404 N N . VAL A 1 19 ? 17.919 0.983 3.090 1.00 73.04 18 VAL A N 19
ATOM 25405 C CA . VAL A 1 19 ? 17.315 1.765 4.162 1.00 42.31 18 VAL A CA 19
ATOM 25406 C C . VAL A 1 19 ? 16.180 2.636 3.635 1.00 33.41 18 VAL A C 19
ATOM 25407 O O . VAL A 1 19 ? 16.395 3.519 2.806 1.00 64.53 18 VAL A O 19
ATOM 25420 N N . GLU A 1 20 ? 14.970 2.380 4.123 1.00 30.14 19 GLU A N 19
ATOM 25421 C CA . GLU A 1 20 ? 13.800 3.141 3.701 1.00 70.31 19 GLU A CA 19
ATOM 25422 C C . GLU A 1 20 ? 13.323 4.068 4.815 1.00 54.02 19 GLU A C 19
ATOM 25423 O O . GLU A 1 20 ? 13.444 3.749 5.998 1.00 11.24 19 GLU A O 19
ATOM 25435 N N . LEU A 1 21 ? 12.780 5.217 4.428 1.00 40.12 20 LEU A N 19
ATOM 25436 C CA . LEU A 1 21 ? 12.284 6.192 5.393 1.00 42.53 20 LEU A CA 19
ATOM 25437 C C . LEU A 1 21 ? 11.032 6.889 4.869 1.00 63.22 20 LEU A C 19
ATOM 25438 O O . LEU A 1 21 ? 10.847 7.063 3.664 1.00 3.42 20 LEU A O 19
ATOM 25454 N N . PRO A 1 22 ? 10.152 7.299 5.794 1.00 71.20 21 PRO A N 19
ATOM 25455 C CA . PRO A 1 22 ? 8.903 7.985 5.449 1.00 5.43 21 PRO A CA 19
ATOM 25456 C C . PRO A 1 22 ? 9.145 9.393 4.914 1.00 74.42 21 PRO A C 19
ATOM 25457 O O . PRO A 1 22 ? 10.257 9.915 4.991 1.00 14.23 21 PRO A O 19
ATOM 25468 N N . VAL A 1 23 ? 8.096 10.002 4.371 1.00 55.05 22 VAL A N 19
ATOM 25469 C CA . VAL A 1 23 ? 8.193 11.350 3.823 1.00 21.13 22 VAL A CA 19
ATOM 25470 C C . VAL A 1 23 ? 8.880 12.293 4.805 1.00 52.12 22 VAL A C 19
ATOM 25471 O O . VAL A 1 23 ? 8.712 12.173 6.018 1.00 42.33 22 VAL A O 19
ATOM 25484 N N . GLY A 1 24 ? 9.654 13.233 4.271 1.00 62.11 23 GLY A N 19
ATOM 25485 C CA . GLY A 1 24 ? 10.355 14.184 5.114 1.00 71.10 23 GLY A CA 19
ATOM 25486 C C . GLY A 1 24 ? 11.746 14.500 4.600 1.00 34.51 23 GLY A C 19
ATOM 25487 O O . GLY A 1 24 ? 12.230 13.859 3.667 1.00 40.21 23 GLY A O 19
ATOM 25491 N N . ASP A 1 25 ? 12.389 15.490 5.209 1.00 73.22 24 ASP A N 19
ATOM 25492 C CA . ASP A 1 25 ? 13.732 15.890 4.807 1.00 42.01 24 ASP A CA 19
ATOM 25493 C C . ASP A 1 25 ? 14.757 15.489 5.863 1.00 3.42 24 ASP A C 19
ATOM 25494 O O . ASP A 1 25 ? 14.492 15.571 7.063 1.00 71.13 24 ASP A O 19
ATOM 25503 N N . TYR A 1 26 ? 15.928 15.056 5.409 1.00 30.14 25 TYR A N 19
ATOM 25504 C CA . TYR A 1 26 ? 16.992 14.639 6.315 1.00 11.01 25 TYR A CA 19
ATOM 25505 C C . TYR A 1 26 ? 18.309 15.321 5.959 1.00 42.04 25 TYR A C 19
ATOM 25506 O O . TYR A 1 26 ? 18.653 15.457 4.785 1.00 12.02 25 TYR A O 19
ATOM 25524 N N . ASN A 1 27 ? 19.043 15.748 6.981 1.00 31.55 26 ASN A N 19
ATOM 25525 C CA . ASN A 1 27 ? 20.323 16.416 6.778 1.00 62.43 26 ASN A CA 19
ATOM 25526 C C . ASN A 1 27 ? 21.477 15.424 6.884 1.00 65.42 26 ASN A C 19
ATOM 25527 O O . ASN A 1 27 ? 21.268 14.210 6.905 1.00 73.04 26 ASN A O 19
ATOM 25538 N N . LEU A 1 28 ? 22.696 15.948 6.951 1.00 22.32 27 LEU A N 19
ATOM 25539 C CA . LEU A 1 28 ? 23.885 15.109 7.056 1.00 21.21 27 LEU A CA 19
ATOM 25540 C C . LEU A 1 28 ? 23.830 14.240 8.308 1.00 34.33 27 LEU A C 19
ATOM 25541 O O . LEU A 1 28 ? 24.068 13.034 8.250 1.00 22.50 27 LEU A O 19
ATOM 25557 N N . SER A 1 29 ? 23.511 14.861 9.440 1.00 60.54 28 SER A N 19
ATOM 25558 C CA . SER A 1 29 ? 23.425 14.144 10.707 1.00 44.12 28 SER A CA 19
ATOM 25559 C C . SER A 1 29 ? 22.246 13.176 10.705 1.00 10.20 28 SER A C 19
ATOM 25560 O O . SER A 1 29 ? 22.337 12.068 11.234 1.00 41.42 28 SER A O 19
ATOM 25568 N N . SER A 1 30 ? 21.139 13.604 10.106 1.00 31.43 29 SER A N 19
ATOM 25569 C CA . SER A 1 30 ? 19.939 12.778 10.038 1.00 21.52 29 SER A CA 19
ATOM 25570 C C . SER A 1 30 ? 20.212 11.486 9.274 1.00 72.51 29 SER A C 19
ATOM 25571 O O . SER A 1 30 ? 19.581 10.458 9.524 1.00 72.53 29 SER A O 19
ATOM 25579 N N . LEU A 1 31 ? 21.156 11.545 8.341 1.00 10.54 30 LEU A N 19
ATOM 25580 C CA . LEU A 1 31 ? 21.514 10.381 7.539 1.00 31.21 30 LEU A CA 19
ATOM 25581 C C . LEU A 1 31 ? 22.146 9.296 8.405 1.00 10.25 30 LEU A C 19
ATOM 25582 O O . LEU A 1 31 ? 21.735 8.136 8.362 1.00 4.03 30 LEU A O 19
ATOM 25598 N N . ILE A 1 32 ? 23.145 9.682 9.192 1.00 33.13 31 ILE A N 19
ATOM 25599 C CA . ILE A 1 32 ? 23.831 8.743 10.071 1.00 34.12 31 ILE A CA 19
ATOM 25600 C C . ILE A 1 32 ? 22.859 8.102 11.057 1.00 40.24 31 ILE A C 19
ATOM 25601 O O . ILE A 1 32 ? 23.056 6.966 11.488 1.00 14.33 31 ILE A O 19
ATOM 25617 N N . SER A 1 33 ? 21.809 8.838 11.407 1.00 30.00 32 SER A N 19
ATOM 25618 C CA . SER A 1 33 ? 20.807 8.343 12.343 1.00 33.43 32 SER A CA 19
ATOM 25619 C C . SER A 1 33 ? 20.193 7.039 11.843 1.00 63.53 32 SER A C 19
ATOM 25620 O O . SER A 1 33 ? 19.679 6.241 12.627 1.00 62.54 32 SER A O 19
ATOM 25628 N N . ARG A 1 34 ? 20.252 6.830 10.531 1.00 35.45 33 ARG A N 19
ATOM 25629 C CA . ARG A 1 34 ? 19.701 5.624 9.925 1.00 60.42 33 ARG A CA 19
ATOM 25630 C C . ARG A 1 34 ? 20.803 4.609 9.635 1.00 43.13 33 ARG A C 19
ATOM 25631 O O . ARG A 1 34 ? 20.539 3.418 9.478 1.00 22.25 33 ARG A O 19
ATOM 25652 N N . GLY A 1 35 ? 22.041 5.091 9.563 1.00 14.15 34 GLY A N 19
ATOM 25653 C CA . GLY A 1 35 ? 23.164 4.214 9.292 1.00 60.44 34 GLY A CA 19
ATOM 25654 C C . GLY A 1 35 ? 23.849 4.538 7.979 1.00 52.21 34 GLY A C 19
ATOM 25655 O O . GLY A 1 35 ? 24.269 3.639 7.251 1.00 2.14 34 GLY A O 19
ATOM 25659 N N . ALA A 1 36 ? 23.960 5.827 7.674 1.00 11.01 35 ALA A N 19
ATOM 25660 C CA . ALA A 1 36 ? 24.599 6.268 6.440 1.00 34.12 35 ALA A CA 19
ATOM 25661 C C . ALA A 1 36 ? 25.176 7.671 6.592 1.00 41.10 35 ALA A C 19
ATOM 25662 O O . ALA A 1 36 ? 24.508 8.578 7.091 1.00 24.34 35 ALA A O 19
ATOM 25669 N N . LEU A 1 37 ? 26.420 7.844 6.159 1.00 21.32 36 LEU A N 19
ATOM 25670 C CA . LEU A 1 37 ? 27.088 9.137 6.248 1.00 43.45 36 LEU A CA 19
ATOM 25671 C C . LEU A 1 37 ? 26.815 9.977 5.004 1.00 1.50 36 LEU A C 19
ATOM 25672 O O . LEU A 1 37 ? 26.391 9.458 3.973 1.00 70.31 36 LEU A O 19
ATOM 25688 N N . ASN A 1 38 ? 27.063 11.279 5.109 1.00 24.11 37 ASN A N 19
ATOM 25689 C CA . ASN A 1 38 ? 26.846 12.191 3.992 1.00 13.23 37 ASN A CA 19
ATOM 25690 C C . ASN A 1 38 ? 27.525 11.675 2.728 1.00 64.23 37 ASN A C 19
ATOM 25691 O O . ASN A 1 38 ? 28.686 11.266 2.757 1.00 3.13 37 ASN A O 19
ATOM 25702 N N . ASP A 1 39 ? 26.794 11.697 1.619 1.00 44.13 38 ASP A N 19
ATOM 25703 C CA . ASP A 1 39 ? 27.327 11.233 0.343 1.00 55.12 38 ASP A CA 19
ATOM 25704 C C . ASP A 1 39 ? 28.157 9.967 0.529 1.00 43.24 38 ASP A C 19
ATOM 25705 O O . ASP A 1 39 ? 29.374 10.032 0.705 1.00 60.41 38 ASP A O 19
ATOM 25714 N N . ASP A 1 40 ? 27.492 8.818 0.489 1.00 50.11 39 ASP A N 19
ATOM 25715 C CA . ASP A 1 40 ? 28.169 7.537 0.653 1.00 73.31 39 ASP A CA 19
ATOM 25716 C C . ASP A 1 40 ? 27.445 6.437 -0.118 1.00 15.22 39 ASP A C 19
ATOM 25717 O O . ASP A 1 40 ? 28.075 5.544 -0.685 1.00 74.40 39 ASP A O 19
ATOM 25726 N N . LEU A 1 41 ? 26.118 6.508 -0.133 1.00 41.13 40 LEU A N 19
ATOM 25727 C CA . LEU A 1 41 ? 25.307 5.518 -0.833 1.00 42.05 40 LEU A CA 19
ATOM 25728 C C . LEU A 1 41 ? 25.779 5.348 -2.274 1.00 23.31 40 LEU A C 19
ATOM 25729 O O . LEU A 1 41 ? 26.643 6.087 -2.746 1.00 61.30 40 LEU A O 19
ATOM 25745 N N . SER A 1 42 ? 25.205 4.370 -2.968 1.00 1.13 41 SER A N 19
ATOM 25746 C CA . SER A 1 42 ? 25.568 4.102 -4.354 1.00 62.42 41 SER A CA 19
ATOM 25747 C C . SER A 1 42 ? 24.341 4.159 -5.258 1.00 55.02 41 SER A C 19
ATOM 25748 O O . SER A 1 42 ? 24.422 4.594 -6.407 1.00 34.20 41 SER A O 19
ATOM 25756 N N . SER A 1 43 ? 23.204 3.717 -4.730 1.00 74.24 42 SER A N 19
ATOM 25757 C CA . SER A 1 43 ? 21.959 3.714 -5.490 1.00 34.33 42 SER A CA 19
ATOM 25758 C C . SER A 1 43 ? 20.773 4.050 -4.590 1.00 40.34 42 SER A C 19
ATOM 25759 O O . SER A 1 43 ? 20.914 4.158 -3.373 1.00 24.53 42 SER A O 19
ATOM 25767 N N . ALA A 1 44 ? 19.604 4.216 -5.200 1.00 70.35 43 ALA A N 19
ATOM 25768 C CA . ALA A 1 44 ? 18.393 4.538 -4.456 1.00 52.03 43 ALA A CA 19
ATOM 25769 C C . ALA A 1 44 ? 17.171 3.876 -5.083 1.00 73.41 43 ALA A C 19
ATOM 25770 O O . ALA A 1 44 ? 16.961 3.957 -6.294 1.00 24.34 43 ALA A O 19
ATOM 25777 N N . ARG A 1 45 ? 16.367 3.220 -4.252 1.00 22.01 44 ARG A N 19
ATOM 25778 C CA . ARG A 1 45 ? 15.167 2.542 -4.726 1.00 33.23 44 ARG A CA 19
ATOM 25779 C C . ARG A 1 45 ? 13.942 3.440 -4.580 1.00 34.43 44 ARG A C 19
ATOM 25780 O O . ARG A 1 45 ? 13.397 3.591 -3.486 1.00 51.51 44 ARG A O 19
ATOM 25801 N N . VAL A 1 46 ? 13.513 4.033 -5.689 1.00 45.04 45 VAL A N 19
ATOM 25802 C CA . VAL A 1 46 ? 12.353 4.915 -5.686 1.00 13.34 45 VAL A CA 19
ATOM 25803 C C . VAL A 1 46 ? 11.405 4.582 -6.832 1.00 70.41 45 VAL A C 19
ATOM 25804 O O . VAL A 1 46 ? 11.459 5.177 -7.908 1.00 54.32 45 VAL A O 19
ATOM 25817 N N . PRO A 1 47 ? 10.514 3.606 -6.599 1.00 4.23 46 PRO A N 19
ATOM 25818 C CA . PRO A 1 47 ? 9.536 3.171 -7.600 1.00 0.30 46 PRO A CA 19
ATOM 25819 C C . PRO A 1 47 ? 8.463 4.224 -7.857 1.00 71.32 46 PRO A C 19
ATOM 25820 O O . PRO A 1 47 ? 8.390 5.233 -7.157 1.00 14.22 46 PRO A O 19
ATOM 25831 N N . SER A 1 48 ? 7.632 3.981 -8.866 1.00 31.33 47 SER A N 19
ATOM 25832 C CA . SER A 1 48 ? 6.564 4.910 -9.217 1.00 63.43 47 SER A CA 19
ATOM 25833 C C . SER A 1 48 ? 5.733 5.271 -7.990 1.00 50.33 47 SER A C 19
ATOM 25834 O O . SER A 1 48 ? 5.571 4.464 -7.076 1.00 71.03 47 SER A O 19
ATOM 25842 N N . GLY A 1 49 ? 5.208 6.493 -7.978 1.00 74.20 48 GLY A N 19
ATOM 25843 C CA . GLY A 1 49 ? 4.399 6.942 -6.859 1.00 64.53 48 GLY A CA 19
ATOM 25844 C C . G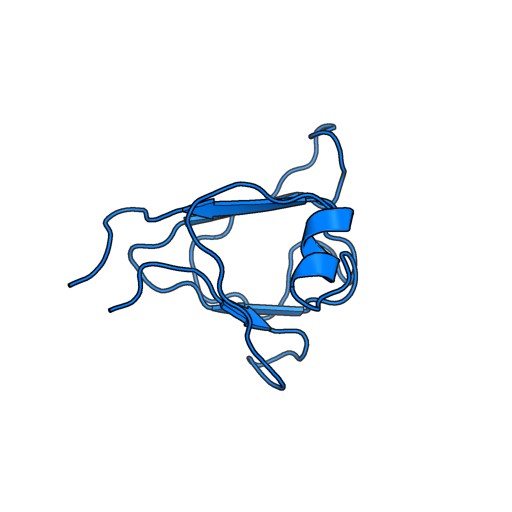LY A 1 49 ? 5.240 7.430 -5.696 1.00 73.01 48 GLY A C 19
ATOM 25845 O O . GLY A 1 49 ? 4.897 7.204 -4.535 1.00 22.42 48 GLY A O 19
ATOM 25849 N N . LEU A 1 50 ? 6.344 8.101 -6.006 1.00 73.54 49 LEU A N 19
ATOM 25850 C CA . LEU A 1 50 ? 7.237 8.621 -4.978 1.00 2.34 49 LEU A CA 19
ATOM 25851 C C . LEU A 1 50 ? 8.180 9.671 -5.556 1.00 2.50 49 LEU A C 19
ATOM 25852 O O . LEU A 1 50 ? 8.712 9.505 -6.654 1.00 0.12 49 LEU A O 19
ATOM 25868 N N . ARG A 1 51 ? 8.384 10.752 -4.809 1.00 62.41 50 ARG A N 19
ATOM 25869 C CA . ARG A 1 51 ? 9.264 11.828 -5.247 1.00 40.42 50 ARG A CA 19
ATOM 25870 C C . ARG A 1 51 ? 10.350 12.100 -4.210 1.00 32.51 50 ARG A C 19
ATOM 25871 O O . ARG A 1 51 ? 10.059 12.305 -3.031 1.00 4.04 50 ARG A O 19
ATOM 25892 N N . LEU A 1 52 ? 11.601 12.098 -4.656 1.00 72.15 51 LEU A N 19
ATOM 25893 C CA . LEU A 1 52 ? 12.731 12.343 -3.767 1.00 50.22 51 LEU A CA 19
ATOM 25894 C C . LEU A 1 52 ? 13.654 13.412 -4.342 1.00 44.44 51 LEU A C 19
ATOM 25895 O O . LEU A 1 52 ? 13.799 13.532 -5.558 1.00 72.25 51 LEU A O 19
ATOM 25911 N N . GLU A 1 53 ? 14.278 14.186 -3.459 1.00 63.32 52 GLU A N 19
ATOM 25912 C CA . GLU A 1 53 ? 15.189 15.244 -3.880 1.00 60.22 52 GLU A CA 19
ATOM 25913 C C . GLU A 1 53 ? 16.567 15.057 -3.252 1.00 43.23 52 GLU A C 19
ATOM 25914 O O . GLU A 1 53 ? 16.699 14.461 -2.184 1.00 24.34 52 GLU A O 19
ATOM 25926 N N . VAL A 1 54 ? 17.592 15.572 -3.925 1.00 21.42 53 VAL A N 19
ATOM 25927 C CA . VAL A 1 54 ? 18.961 15.463 -3.434 1.00 34.12 53 VAL A CA 19
ATOM 25928 C C . VAL A 1 54 ? 19.573 16.840 -3.205 1.00 64.11 53 VAL A C 19
ATOM 25929 O O . VAL A 1 54 ? 19.348 17.768 -3.982 1.00 11.45 53 VAL A O 19
ATOM 25942 N N . PHE A 1 55 ? 20.350 16.965 -2.134 1.00 45.24 54 PHE A N 19
ATOM 25943 C CA . PHE A 1 55 ? 20.997 18.230 -1.802 1.00 75.34 54 PHE A CA 19
ATOM 25944 C C . PHE A 1 55 ? 22.453 18.009 -1.406 1.00 22.55 54 PHE A C 19
ATOM 25945 O O . PHE A 1 55 ? 22.749 17.657 -0.264 1.00 0.01 54 PHE A O 19
ATOM 25962 N N . GLN A 1 56 ? 23.358 18.217 -2.357 1.00 34.30 55 GLN A N 19
ATOM 25963 C CA . GLN A 1 56 ? 24.783 18.039 -2.107 1.00 61.23 55 GLN A CA 19
ATOM 25964 C C . GLN A 1 56 ? 25.206 18.759 -0.831 1.00 43.03 55 GLN A C 19
ATOM 25965 O O . GLN A 1 56 ? 25.675 18.134 0.120 1.00 23.14 55 GLN A O 19
ATOM 25979 N N . HIS A 1 57 ? 25.038 20.078 -0.818 1.00 60.42 56 HIS A N 19
ATOM 25980 C CA . HIS A 1 57 ? 25.403 20.883 0.342 1.00 54.33 56 HIS A CA 19
ATOM 25981 C C . HIS A 1 57 ? 24.186 21.147 1.224 1.00 41.32 56 HIS A C 19
ATOM 25982 O O . HIS A 1 57 ? 23.086 21.385 0.726 1.00 25.11 56 HIS A O 19
ATOM 25996 N N . ASN A 1 58 ? 24.392 21.103 2.536 1.00 31.12 57 ASN A N 19
ATOM 25997 C CA . ASN A 1 58 ? 23.311 21.336 3.488 1.00 44.04 57 ASN A CA 19
ATOM 25998 C C . ASN A 1 58 ? 22.840 22.786 3.431 1.00 73.24 57 ASN A C 19
ATOM 25999 O O . ASN A 1 58 ? 23.467 23.628 2.791 1.00 43.52 57 ASN A O 19
ATOM 26010 N N . ASN A 1 59 ? 21.730 23.068 4.105 1.00 12.21 58 ASN A N 19
ATOM 26011 C CA . ASN A 1 59 ? 21.174 24.416 4.132 1.00 54.15 58 ASN A CA 19
ATOM 26012 C C . ASN A 1 59 ? 20.740 24.853 2.736 1.00 50.04 58 ASN A C 19
ATOM 26013 O O . ASN A 1 59 ? 20.615 26.046 2.458 1.00 73.14 58 ASN A O 19
ATOM 26024 N N . PHE A 1 60 ? 20.512 23.879 1.861 1.00 74.01 59 PHE A N 19
ATOM 26025 C CA . PHE A 1 60 ? 20.092 24.162 0.493 1.00 2.33 59 PHE A CA 19
ATOM 26026 C C . PHE A 1 60 ? 21.029 25.171 -0.165 1.00 62.20 59 PHE A C 19
ATOM 26027 O O . PHE A 1 60 ? 20.596 26.221 -0.640 1.00 74.31 59 PHE A O 19
ATOM 26044 N N . LYS A 1 61 ? 22.317 24.845 -0.189 1.00 20.21 60 LYS A N 19
ATOM 26045 C CA . LYS A 1 61 ? 23.317 25.720 -0.789 1.00 23.33 60 LYS A CA 19
ATOM 26046 C C . LYS A 1 61 ? 22.886 26.164 -2.182 1.00 54.45 60 LYS A C 19
ATOM 26047 O O . LYS A 1 61 ? 23.091 27.314 -2.569 1.00 52.21 60 LYS A O 19
ATOM 26066 N N . GLY A 1 62 ? 22.285 25.245 -2.933 1.00 0.43 61 GLY A N 19
ATOM 26067 C CA . GLY A 1 62 ? 21.833 25.563 -4.275 1.00 13.05 61 GLY A CA 19
ATOM 26068 C C . GLY A 1 62 ? 21.562 24.323 -5.104 1.00 2.42 61 GLY A C 19
ATOM 26069 O O . GLY A 1 62 ? 20.413 24.020 -5.423 1.00 34.41 61 GLY A O 19
ATOM 26073 N N . VAL A 1 63 ? 22.624 23.605 -5.456 1.00 0.32 62 VAL A N 19
ATOM 26074 C CA . VAL A 1 63 ? 22.496 22.392 -6.254 1.00 30.11 62 VAL A CA 19
ATOM 26075 C C . VAL A 1 63 ? 21.476 21.437 -5.643 1.00 41.40 62 VAL A C 19
ATOM 26076 O O . VAL A 1 63 ? 21.693 20.891 -4.561 1.00 74.45 62 VAL A O 19
ATOM 26089 N N . ARG A 1 64 ? 20.364 21.241 -6.343 1.00 53.54 63 ARG A N 19
ATOM 26090 C CA . ARG A 1 64 ? 19.309 20.353 -5.870 1.00 2.24 63 ARG A CA 19
ATOM 26091 C C . ARG A 1 64 ? 18.848 19.415 -6.981 1.00 44.04 63 ARG A C 19
ATOM 26092 O O . ARG A 1 64 ? 18.498 19.858 -8.076 1.00 24.35 63 ARG A O 19
ATOM 26113 N N . ASP A 1 65 ? 18.852 18.118 -6.693 1.00 52.32 64 ASP A N 19
ATOM 26114 C CA . ASP A 1 65 ? 18.434 17.117 -7.668 1.00 12.31 64 ASP A CA 19
ATOM 26115 C C . ASP A 1 65 ? 17.062 16.552 -7.312 1.00 42.13 64 ASP A C 19
ATOM 26116 O O . ASP A 1 65 ? 16.498 16.875 -6.266 1.00 64.34 64 ASP A O 19
ATOM 26125 N N . PHE A 1 66 ? 16.530 15.708 -8.190 1.00 22.21 65 PHE A N 19
ATOM 26126 C CA . PHE A 1 66 ? 15.223 15.099 -7.970 1.00 4.13 65 PHE A CA 19
ATOM 26127 C C . PHE A 1 66 ? 15.091 13.797 -8.754 1.00 30.11 65 PHE A C 19
ATOM 26128 O O . PHE A 1 66 ? 15.141 13.793 -9.984 1.00 70.52 65 PHE A O 19
ATOM 26145 N N . TYR A 1 67 ? 14.923 12.694 -8.033 1.00 75.01 66 TYR A N 19
ATOM 26146 C CA . TYR A 1 67 ? 14.786 11.385 -8.660 1.00 31.40 66 TYR A CA 19
ATOM 26147 C C . TYR A 1 67 ? 13.367 10.848 -8.496 1.00 63.34 66 TYR A C 19
ATOM 26148 O O . TYR A 1 67 ? 12.720 11.069 -7.472 1.00 42.22 66 TYR A O 19
ATOM 26166 N N . THR A 1 68 ? 12.889 10.139 -9.514 1.00 72.32 67 THR A N 19
ATOM 26167 C CA . THR A 1 68 ? 11.547 9.570 -9.486 1.00 24.45 67 THR A CA 19
ATOM 26168 C C . THR A 1 68 ? 11.534 8.163 -10.072 1.00 64.33 67 THR A C 19
ATOM 26169 O O . THR A 1 68 ? 10.530 7.722 -10.631 1.00 40.33 67 THR A O 19
ATOM 26180 N N . SER A 1 69 ? 12.656 7.461 -9.941 1.00 12.31 68 SER A N 19
ATOM 26181 C CA . SER A 1 69 ? 12.774 6.104 -10.461 1.00 40.23 68 SER A CA 19
ATOM 26182 C C . SER A 1 69 ? 14.048 5.437 -9.953 1.00 64.33 68 SER A C 19
ATOM 26183 O O . SER A 1 69 ? 15.002 6.110 -9.563 1.00 10.42 68 SER A O 19
ATOM 26191 N N . ASP A 1 70 ? 14.056 4.108 -9.962 1.00 5.33 69 ASP A N 19
ATOM 26192 C CA . ASP A 1 70 ? 15.213 3.348 -9.503 1.00 62.21 69 ASP A CA 19
ATOM 26193 C C . ASP A 1 70 ? 16.489 3.840 -10.178 1.00 65.14 69 ASP A C 19
ATOM 26194 O O . ASP A 1 70 ? 16.639 3.736 -11.395 1.00 63.44 69 ASP A O 19
ATOM 26203 N N . ALA A 1 71 ? 17.406 4.377 -9.380 1.00 10.21 70 ALA A N 19
ATOM 26204 C CA . ALA A 1 71 ? 18.670 4.885 -9.900 1.00 75.42 70 ALA A CA 19
ATOM 26205 C C . ALA A 1 71 ? 19.852 4.126 -9.307 1.00 32.02 70 ALA A C 19
ATOM 26206 O O . ALA A 1 71 ? 20.142 4.243 -8.117 1.00 33.55 70 ALA A O 19
ATOM 26213 N N . ALA A 1 72 ? 20.530 3.348 -10.144 1.00 44.30 71 ALA A N 19
ATOM 26214 C CA . ALA A 1 72 ? 21.682 2.572 -9.702 1.00 31.30 71 ALA A CA 19
ATOM 26215 C C . ALA A 1 72 ? 22.802 3.482 -9.211 1.00 45.12 71 ALA A C 19
ATOM 26216 O O . ALA A 1 72 ? 23.598 3.096 -8.355 1.00 75.02 71 ALA A O 19
ATOM 26223 N N . GLU A 1 73 ? 22.859 4.692 -9.760 1.00 22.31 72 GLU A N 19
ATOM 26224 C CA . GLU A 1 73 ? 23.884 5.656 -9.378 1.00 23.32 72 GLU A CA 19
ATOM 26225 C C . GLU A 1 73 ? 23.253 6.938 -8.842 1.00 61.32 72 GLU A C 19
ATOM 26226 O O . GLU A 1 73 ? 22.522 7.627 -9.554 1.00 14.42 72 GLU A O 19
ATOM 26238 N N . LEU A 1 74 ? 23.540 7.250 -7.584 1.00 5.35 73 LEU A N 19
ATOM 26239 C CA . LEU A 1 74 ? 23.001 8.449 -6.951 1.00 2.03 73 LEU A CA 19
ATOM 26240 C C . LEU A 1 74 ? 23.241 9.679 -7.821 1.00 30.25 73 LEU A C 19
ATOM 26241 O O . LEU A 1 74 ? 24.009 9.632 -8.782 1.00 33.44 73 LEU A O 19
ATOM 26257 N N . SER A 1 75 ? 22.580 10.779 -7.475 1.00 45.43 74 SER A N 19
ATOM 26258 C CA . SER A 1 75 ? 22.720 12.022 -8.226 1.00 25.14 74 SER A CA 19
ATOM 26259 C C . SER A 1 75 ? 24.191 12.353 -8.459 1.00 64.43 74 SER A C 19
ATOM 26260 O O . SER A 1 75 ? 24.709 12.184 -9.564 1.00 10.25 74 SER A O 19
ATOM 26268 N N . ARG A 1 76 ? 24.859 12.824 -7.411 1.00 50.44 75 ARG A N 19
ATOM 26269 C CA . ARG A 1 76 ? 26.270 13.180 -7.502 1.00 11.45 75 ARG A CA 19
ATOM 26270 C C . ARG A 1 76 ? 27.145 12.097 -6.878 1.00 71.22 75 ARG A C 19
ATOM 26271 O O . ARG A 1 76 ? 26.680 10.989 -6.607 1.00 43.33 75 ARG A O 19
ATOM 26292 N N . ASP A 1 77 ? 28.413 12.424 -6.654 1.00 73.11 76 ASP A N 19
ATOM 26293 C CA . ASP A 1 77 ? 29.353 11.479 -6.062 1.00 50.22 76 ASP A CA 19
ATOM 26294 C C . ASP A 1 77 ? 28.788 10.884 -4.776 1.00 60.55 76 ASP A C 19
ATOM 26295 O O . ASP A 1 77 ? 28.533 11.599 -3.809 1.00 5.31 76 ASP A O 19
ATOM 26304 N N . ASN A 1 78 ? 28.594 9.569 -4.775 1.00 35.31 77 ASN A N 19
ATOM 26305 C CA . ASN A 1 78 ? 28.057 8.877 -3.609 1.00 31.14 77 ASN A CA 19
ATOM 26306 C C . ASN A 1 78 ? 26.575 9.188 -3.426 1.00 14.22 77 ASN A C 19
ATOM 26307 O O . ASN A 1 78 ? 25.721 8.320 -3.606 1.00 35.14 77 ASN A O 19
ATOM 26318 N N . ASP A 1 79 ? 26.277 10.432 -3.068 1.00 51.51 78 ASP A N 19
ATOM 26319 C CA . ASP A 1 79 ? 24.898 10.860 -2.862 1.00 71.24 78 ASP A CA 19
ATOM 26320 C C . ASP A 1 79 ? 24.829 12.359 -2.586 1.00 72.54 78 ASP A C 19
ATOM 26321 O O . ASP A 1 79 ? 24.742 13.166 -3.511 1.00 3.44 78 ASP A O 19
ATOM 26330 N N . ALA A 1 80 ? 24.867 12.722 -1.309 1.00 14.13 79 ALA A N 19
ATOM 26331 C CA . ALA A 1 80 ? 24.809 14.123 -0.911 1.00 43.31 79 ALA A CA 19
ATOM 26332 C C . ALA A 1 80 ? 24.732 14.261 0.606 1.00 70.14 79 ALA A C 19
ATOM 26333 O O . ALA A 1 80 ? 24.584 13.271 1.322 1.00 72.45 79 ALA A O 19
ATOM 26340 N N . SER A 1 81 ? 24.834 15.495 1.089 1.00 20.22 80 SER A N 19
ATOM 26341 C CA . SER A 1 81 ? 24.780 15.761 2.522 1.00 42.11 80 SER A CA 19
ATOM 26342 C C . SER A 1 81 ? 23.355 15.617 3.048 1.00 25.41 80 SER A C 19
ATOM 26343 O O . SER A 1 81 ? 23.130 15.036 4.110 1.00 70.12 80 SER A O 19
ATOM 26351 N N . SER A 1 82 ? 22.397 16.150 2.297 1.00 20.41 81 SER A N 19
ATOM 26352 C CA . SER A 1 82 ? 20.994 16.084 2.688 1.00 12.25 81 SER A CA 19
ATOM 26353 C C . SER A 1 82 ? 20.133 15.569 1.539 1.00 13.41 81 SER A C 19
ATOM 26354 O O . SER A 1 82 ? 20.524 15.642 0.374 1.00 14.40 81 SER A O 19
ATOM 26362 N N . VAL A 1 83 ? 18.957 15.048 1.876 1.00 3.01 82 VAL A N 19
ATOM 26363 C CA . VAL A 1 83 ? 18.039 14.521 0.874 1.00 51.44 82 VAL A CA 19
ATOM 26364 C C . VAL A 1 83 ? 16.589 14.693 1.313 1.00 70.44 82 VAL A C 19
ATOM 26365 O O . VAL A 1 83 ? 16.311 14.947 2.484 1.00 14.45 82 VAL A O 19
ATOM 26378 N N . ARG A 1 84 ? 15.669 14.551 0.364 1.00 33.44 83 ARG A N 19
ATOM 26379 C CA . ARG A 1 84 ? 14.246 14.690 0.653 1.00 5.30 83 ARG A CA 19
ATOM 26380 C C . ARG A 1 84 ? 13.456 13.521 0.072 1.00 44.43 83 ARG A C 19
ATOM 26381 O O . ARG A 1 84 ? 13.768 13.025 -1.011 1.00 11.10 83 ARG A O 19
ATOM 26402 N N . VAL A 1 85 ? 12.432 13.086 0.799 1.00 64.01 84 VAL A N 19
ATOM 26403 C CA . VAL A 1 85 ? 11.597 11.976 0.356 1.00 42.12 84 VAL A CA 19
ATOM 26404 C C . VAL A 1 85 ? 10.118 12.286 0.559 1.00 24.12 84 VAL A C 19
ATOM 26405 O O . VAL A 1 85 ? 9.725 12.840 1.586 1.00 61.33 84 VAL A O 19
ATOM 26418 N N . SER A 1 86 ? 9.303 11.924 -0.426 1.00 14.11 85 SER A N 19
ATOM 26419 C CA . SER A 1 86 ? 7.866 12.166 -0.357 1.00 3.21 85 SER A CA 19
ATOM 26420 C C . SER A 1 86 ? 7.119 11.292 -1.360 1.00 22.05 85 SER A C 19
ATOM 26421 O O . SER A 1 86 ? 7.730 10.580 -2.157 1.00 30.12 85 SER A O 19
ATOM 26429 N N . LYS A 1 87 ? 5.793 11.351 -1.313 1.00 53.22 86 LYS A N 19
ATOM 26430 C CA . LYS A 1 87 ? 4.959 10.567 -2.217 1.00 3.11 86 LYS A CA 19
ATOM 26431 C C . LYS A 1 87 ? 4.349 11.452 -3.299 1.00 72.43 86 LYS A C 19
ATOM 26432 O O . LYS A 1 87 ? 3.572 12.360 -3.006 1.00 44.33 86 LYS A O 19
ATOM 26451 N N . MET A 1 88 ? 4.704 11.178 -4.550 1.00 40.35 87 MET A N 19
ATOM 26452 C CA . MET A 1 88 ? 4.188 11.948 -5.676 1.00 42.44 87 MET A CA 19
ATOM 26453 C C . MET A 1 88 ? 2.735 11.584 -5.964 1.00 63.12 87 MET A C 19
ATOM 26454 O O . MET A 1 88 ? 2.093 10.890 -5.177 1.00 21.21 87 MET A O 19
ATOM 26468 N N . GLU A 1 89 ? 2.224 12.057 -7.097 1.00 21.04 88 GLU A N 19
ATOM 26469 C CA . GLU A 1 89 ? 0.846 11.781 -7.486 1.00 64.31 88 GLU A CA 19
ATOM 26470 C C . GLU A 1 89 ? -0.133 12.345 -6.461 1.00 5.44 88 GLU A C 19
ATOM 26471 O O . GLU A 1 89 ? -1.294 11.941 -6.405 1.00 75.12 88 GLU A O 19
ATOM 26483 N N . THR A 1 90 ? 0.346 13.283 -5.648 1.00 54.15 89 THR A N 19
ATOM 26484 C CA . THR A 1 90 ? -0.485 13.903 -4.624 1.00 30.44 89 THR A CA 19
ATOM 26485 C C . THR A 1 90 ? -1.422 14.942 -5.229 1.00 61.41 89 THR A C 19
ATOM 26486 O O . THR A 1 90 ? -1.025 16.080 -5.479 1.00 14.51 89 THR A O 19
ATOM 26497 N N . THR A 1 91 ? -2.668 14.543 -5.463 1.00 35.11 90 THR A N 19
ATOM 26498 C CA . THR A 1 91 ? -3.662 15.440 -6.040 1.00 32.43 90 THR A CA 19
ATOM 26499 C C . THR A 1 91 ? -4.476 16.131 -4.952 1.00 32.21 90 THR A C 19
ATOM 26500 O O . THR A 1 91 ? -4.477 15.704 -3.798 1.00 70.43 90 THR A O 19
ATOM 26511 N N . ASN A 1 92 ? -5.169 17.201 -5.328 1.00 1.14 91 ASN A N 19
ATOM 26512 C CA . ASN A 1 92 ? -5.988 17.952 -4.383 1.00 20.32 91 ASN A CA 19
ATOM 26513 C C . ASN A 1 92 ? -7.417 17.418 -4.358 1.00 52.43 91 ASN A C 19
ATOM 26514 O O . ASN A 1 92 ? -8.062 17.296 -5.399 1.00 70.04 91 ASN A O 19
ATOM 26525 N N . GLY A 1 2 ? 5.383 -1.520 1.033 1.00 64.23 1 GLY A N 20
ATOM 26526 C CA . GLY A 1 2 ? 4.451 -0.902 0.108 1.00 2.34 1 GLY A CA 20
ATOM 26527 C C . GLY A 1 2 ? 5.148 -0.053 -0.937 1.00 11.04 1 GLY A C 20
ATOM 26528 O O . GLY A 1 2 ? 6.363 -0.142 -1.107 1.00 43.21 1 GLY A O 20
ATOM 26532 N N . GLU A 1 3 ? 4.376 0.771 -1.639 1.00 30.33 2 GLU A N 20
ATOM 26533 C CA . GLU A 1 3 ? 4.927 1.637 -2.674 1.00 65.53 2 GLU A CA 20
ATOM 26534 C C . GLU A 1 3 ? 4.729 3.107 -2.317 1.00 32.30 2 GLU A C 20
ATOM 26535 O O . GLU A 1 3 ? 4.121 3.865 -3.073 1.00 32.11 2 GLU A O 20
ATOM 26547 N N . LYS A 1 4 ? 5.246 3.503 -1.159 1.00 34.12 3 LYS A N 20
ATOM 26548 C CA . LYS A 1 4 ? 5.127 4.882 -0.699 1.00 61.42 3 LYS A CA 20
ATOM 26549 C C . LYS A 1 4 ? 6.389 5.320 0.037 1.00 40.21 3 LYS A C 20
ATOM 26550 O O . LYS A 1 4 ? 6.347 6.209 0.888 1.00 1.21 3 LYS A O 20
ATOM 26569 N N . THR A 1 5 ? 7.512 4.692 -0.297 1.00 62.01 4 THR A N 20
ATOM 26570 C CA . THR A 1 5 ? 8.786 5.018 0.332 1.00 70.43 4 THR A CA 20
ATOM 26571 C C . THR A 1 5 ? 9.957 4.558 -0.529 1.00 43.51 4 THR A C 20
ATOM 26572 O O . THR A 1 5 ? 9.866 3.553 -1.234 1.00 43.30 4 THR A O 20
ATOM 26583 N N . VAL A 1 6 ? 11.058 5.301 -0.467 1.00 23.22 5 VAL A N 20
ATOM 26584 C CA . VAL A 1 6 ? 12.249 4.969 -1.240 1.00 21.54 5 VAL A CA 20
ATOM 26585 C C . VAL A 1 6 ? 13.248 4.181 -0.399 1.00 74.41 5 VAL A C 20
ATOM 26586 O O . VAL A 1 6 ? 13.400 4.427 0.798 1.00 74.34 5 VAL A O 20
ATOM 26599 N N . LYS A 1 7 ? 13.927 3.231 -1.033 1.00 44.54 6 LYS A N 20
ATOM 26600 C CA . LYS A 1 7 ? 14.914 2.407 -0.346 1.00 30.12 6 LYS A CA 20
ATOM 26601 C C . LYS A 1 7 ? 16.331 2.801 -0.751 1.00 55.53 6 LYS A C 20
ATOM 26602 O O . LYS A 1 7 ? 16.746 2.579 -1.889 1.00 63.12 6 LYS A O 20
ATOM 26621 N N . LEU A 1 8 ? 17.068 3.387 0.186 1.00 72.30 7 LEU A N 20
ATOM 26622 C CA . LEU A 1 8 ? 18.439 3.811 -0.073 1.00 63.04 7 LEU A CA 20
ATOM 26623 C C . LEU A 1 8 ? 19.417 2.663 0.157 1.00 1.21 7 LEU A C 20
ATOM 26624 O O . LEU A 1 8 ? 19.370 1.992 1.188 1.00 61.30 7 LEU A O 20
ATOM 26640 N N . TYR A 1 9 ? 20.303 2.445 -0.808 1.00 43.31 8 TYR A N 20
ATOM 26641 C CA . TYR A 1 9 ? 21.293 1.379 -0.711 1.00 32.33 8 TYR A CA 20
ATOM 26642 C C . TYR A 1 9 ? 22.707 1.950 -0.661 1.00 75.02 8 TYR A C 20
ATOM 26643 O O . TYR A 1 9 ? 22.981 3.006 -1.231 1.00 33.24 8 TYR A O 20
ATOM 26661 N N . GLU A 1 10 ? 23.600 1.243 0.024 1.00 71.24 9 GLU A N 20
ATOM 26662 C CA . GLU A 1 10 ? 24.986 1.679 0.148 1.00 53.21 9 GLU A CA 20
ATOM 26663 C C . GLU A 1 10 ? 25.861 1.021 -0.915 1.00 31.55 9 GLU A C 20
ATOM 26664 O O . GLU A 1 10 ? 26.896 1.561 -1.303 1.00 65.04 9 GLU A O 20
ATOM 26676 N N . ASP A 1 11 ? 25.437 -0.150 -1.379 1.00 3.20 10 ASP A N 20
ATOM 26677 C CA . ASP A 1 11 ? 26.181 -0.883 -2.397 1.00 21.14 10 ASP A CA 20
ATOM 26678 C C . ASP A 1 11 ? 25.505 -0.760 -3.758 1.00 53.04 10 ASP A C 20
ATOM 26679 O O . ASP A 1 11 ? 24.296 -0.540 -3.846 1.00 42.14 10 ASP A O 20
ATOM 26688 N N . THR A 1 12 ? 26.292 -0.902 -4.820 1.00 24.40 11 THR A N 20
ATOM 26689 C CA . THR A 1 12 ? 25.771 -0.805 -6.177 1.00 73.03 11 THR A CA 20
ATOM 26690 C C . THR A 1 12 ? 25.047 -2.084 -6.581 1.00 71.33 11 THR A C 20
ATOM 26691 O O . THR A 1 12 ? 25.392 -3.175 -6.126 1.00 30.22 11 THR A O 20
ATOM 26702 N N . HIS A 1 13 ? 24.042 -1.944 -7.440 1.00 35.24 12 HIS A N 20
ATOM 26703 C CA . HIS A 1 13 ? 23.269 -3.090 -7.906 1.00 63.32 12 HIS A CA 20
ATOM 26704 C C . HIS A 1 13 ? 22.527 -3.753 -6.749 1.00 42.34 12 HIS A C 20
ATOM 26705 O O . HIS A 1 13 ? 22.328 -4.968 -6.741 1.00 13.41 12 HIS A O 20
ATOM 26719 N N . PHE A 1 14 ? 22.121 -2.946 -5.774 1.00 62.41 13 PHE A N 20
ATOM 26720 C CA . PHE A 1 14 ? 21.403 -3.455 -4.611 1.00 53.44 13 PHE A CA 20
ATOM 26721 C C . PHE A 1 14 ? 22.156 -4.617 -3.971 1.00 45.34 13 PHE A C 20
ATOM 26722 O O . PHE A 1 14 ? 21.600 -5.696 -3.767 1.00 41.13 13 PHE A O 20
ATOM 26739 N N . LYS A 1 15 ? 23.427 -4.388 -3.657 1.00 61.30 14 LYS A N 20
ATOM 26740 C CA . LYS A 1 15 ? 24.259 -5.414 -3.040 1.00 3.04 14 LYS A CA 20
ATOM 26741 C C . LYS A 1 15 ? 24.665 -5.008 -1.627 1.00 2.55 14 LYS A C 20
ATOM 26742 O O . LYS A 1 15 ? 25.831 -5.115 -1.250 1.00 45.21 14 LYS A O 20
ATOM 26761 N N . GLY A 1 16 ? 23.694 -4.541 -0.847 1.00 73.44 15 GLY A N 20
ATOM 26762 C CA . GLY A 1 16 ? 23.970 -4.127 0.516 1.00 62.52 15 GLY A CA 20
ATOM 26763 C C . GLY A 1 16 ? 22.706 -3.915 1.325 1.00 61.01 15 GLY A C 20
ATOM 26764 O O . GLY A 1 16 ? 21.651 -4.455 0.994 1.00 75.34 15 GLY A O 20
ATOM 26768 N N . TYR A 1 17 ? 22.813 -3.128 2.389 1.00 15.34 16 TYR A N 20
ATOM 26769 C CA . TYR A 1 17 ? 21.670 -2.849 3.251 1.00 52.41 16 TYR A CA 20
ATOM 26770 C C . TYR A 1 17 ? 20.681 -1.916 2.559 1.00 75.05 16 TYR A C 20
ATOM 26771 O O . TYR A 1 17 ? 20.916 -1.464 1.438 1.00 21.10 16 TYR A O 20
ATOM 26789 N N . SER A 1 18 ? 19.572 -1.632 3.235 1.00 2.01 17 SER A N 20
ATOM 26790 C CA . SER A 1 18 ? 18.544 -0.756 2.685 1.00 3.12 17 SER A CA 20
ATOM 26791 C C . SER A 1 18 ? 17.961 0.145 3.770 1.00 62.22 17 SER A C 20
ATOM 26792 O O . SER A 1 18 ? 17.780 -0.277 4.912 1.00 33.01 17 SER A O 20
ATOM 26800 N N . VAL A 1 19 ? 17.669 1.389 3.403 1.00 23.25 18 VAL A N 20
ATOM 26801 C CA . VAL A 1 19 ? 17.106 2.350 4.343 1.00 14.35 18 VAL A CA 20
ATOM 26802 C C . VAL A 1 19 ? 15.847 2.998 3.778 1.00 11.41 18 VAL A C 20
ATOM 26803 O O . VAL A 1 19 ? 15.867 3.567 2.687 1.00 13.01 18 VAL A O 20
ATOM 26816 N N . GLU A 1 20 ? 14.753 2.909 4.529 1.00 63.44 19 GLU A N 20
ATOM 26817 C CA . GLU A 1 20 ? 13.485 3.487 4.101 1.00 34.51 19 GLU A CA 20
ATOM 26818 C C . GLU A 1 20 ? 13.272 4.859 4.733 1.00 40.45 19 GLU A C 20
ATOM 26819 O O . GLU A 1 20 ? 13.626 5.084 5.891 1.00 51.43 19 GLU A O 20
ATOM 26831 N N . LEU A 1 21 ? 12.692 5.774 3.963 1.00 5.32 20 LEU A N 20
ATOM 26832 C CA . LEU A 1 21 ? 12.432 7.126 4.446 1.00 44.23 20 LEU A CA 20
ATOM 26833 C C . LEU A 1 21 ? 11.155 7.688 3.831 1.00 74.45 20 LEU A C 20
ATOM 26834 O O . LEU A 1 21 ? 11.122 8.093 2.669 1.00 50.35 20 LEU A O 20
ATOM 26850 N N . PRO A 1 22 ? 10.076 7.714 4.627 1.00 10.44 21 PRO A N 20
ATOM 26851 C CA . PRO A 1 22 ? 8.776 8.227 4.183 1.00 22.35 21 PRO A CA 20
ATOM 26852 C C . PRO A 1 22 ? 8.787 9.738 3.983 1.00 52.23 21 PRO A C 20
ATOM 26853 O O . PRO A 1 22 ? 9.790 10.402 4.244 1.00 12.43 21 PRO A O 20
ATOM 26864 N N . VAL A 1 23 ? 7.664 10.277 3.517 1.00 22.40 22 VAL A N 20
ATOM 26865 C CA . VAL A 1 23 ? 7.544 11.711 3.283 1.00 71.33 22 VAL A CA 20
ATOM 26866 C C . VAL A 1 23 ? 8.264 12.507 4.365 1.00 24.31 22 VAL A C 20
ATOM 26867 O O . VAL A 1 23 ? 7.923 12.422 5.544 1.00 52.11 22 VAL A O 20
ATOM 26880 N N . GLY A 1 24 ? 9.265 13.281 3.956 1.00 55.43 23 GLY A N 20
ATOM 26881 C CA . GLY A 1 24 ? 10.018 14.082 4.903 1.00 50.43 23 GLY A CA 20
ATOM 26882 C C . GLY A 1 24 ? 11.424 14.381 4.420 1.00 14.12 23 GLY A C 20
ATOM 26883 O O . GLY A 1 24 ? 11.883 13.807 3.433 1.00 42.44 23 GLY A O 20
ATOM 26887 N N . ASP A 1 25 ? 12.107 15.282 5.117 1.00 43.22 24 ASP A N 20
ATOM 26888 C CA . ASP A 1 25 ? 13.469 15.657 4.753 1.00 20.15 24 ASP A CA 20
ATOM 26889 C C . ASP A 1 25 ? 14.460 15.203 5.820 1.00 5.24 24 ASP A C 20
ATOM 26890 O O . ASP A 1 25 ? 14.161 15.236 7.014 1.00 23.23 24 ASP A O 20
ATOM 26899 N N . TYR A 1 26 ? 15.641 14.780 5.382 1.00 74.41 25 TYR A N 20
ATOM 26900 C CA . TYR A 1 26 ? 16.675 14.316 6.299 1.00 60.32 25 TYR A CA 20
ATOM 26901 C C . TYR A 1 26 ? 18.007 15.000 6.009 1.00 42.35 25 TYR A C 20
ATOM 26902 O O . TYR A 1 26 ? 18.491 14.987 4.878 1.00 62.43 25 TYR A O 20
ATOM 26920 N N . ASN A 1 27 ? 18.595 15.598 7.040 1.00 51.21 26 ASN A N 20
ATOM 26921 C CA . ASN A 1 27 ? 19.872 16.289 6.897 1.00 35.42 26 ASN A CA 20
ATOM 26922 C C . ASN A 1 27 ? 21.030 15.296 6.905 1.00 5.42 26 ASN A C 20
ATOM 26923 O O . ASN A 1 27 ? 20.823 14.082 6.927 1.00 12.41 26 ASN A O 20
ATOM 26934 N N . LEU A 1 28 ? 22.251 15.821 6.888 1.00 71.31 27 LEU A N 20
ATOM 26935 C CA . LEU A 1 28 ? 23.444 14.982 6.894 1.00 62.41 27 LEU A CA 20
ATOM 26936 C C . LEU A 1 28 ? 23.387 13.962 8.027 1.00 61.22 27 LEU A C 20
ATOM 26937 O O . LEU A 1 28 ? 23.335 12.755 7.787 1.00 5.54 27 LEU A O 20
ATOM 26953 N N . SER A 1 29 ? 23.395 14.455 9.261 1.00 13.01 28 SER A N 20
ATOM 26954 C CA . SER A 1 29 ? 23.345 13.587 10.432 1.00 64.34 28 SER A CA 20
ATOM 26955 C C . SER A 1 29 ? 22.117 12.683 10.386 1.00 61.20 28 SER A C 20
ATOM 26956 O O . SER A 1 29 ? 22.181 11.511 10.756 1.00 64.40 28 SER A O 20
ATOM 26964 N N . SER A 1 30 ? 20.999 13.237 9.929 1.00 13.34 29 SER A N 20
ATOM 26965 C CA . SER A 1 30 ? 19.754 12.484 9.838 1.00 33.44 29 SER A CA 20
ATOM 26966 C C . SER A 1 30 ? 19.961 11.183 9.069 1.00 62.33 29 SER A C 20
ATOM 26967 O O . SER A 1 30 ? 19.379 10.150 9.403 1.00 54.11 29 SER A O 20
ATOM 26975 N N . LEU A 1 31 ? 20.795 11.240 8.036 1.00 1.43 30 LEU A N 20
ATOM 26976 C CA . LEU A 1 31 ? 21.081 10.067 7.217 1.00 1.43 30 LEU A CA 20
ATOM 26977 C C . LEU A 1 31 ? 21.984 9.090 7.963 1.00 71.22 30 LEU A C 20
ATOM 26978 O O . LEU A 1 31 ? 21.887 7.876 7.779 1.00 54.13 30 LEU A O 20
ATOM 26994 N N . ILE A 1 32 ? 22.860 9.626 8.806 1.00 52.34 31 ILE A N 20
ATOM 26995 C CA . ILE A 1 32 ? 23.777 8.801 9.581 1.00 21.22 31 ILE A CA 20
ATOM 26996 C C . ILE A 1 32 ? 23.021 7.916 10.566 1.00 22.34 31 ILE A C 20
ATOM 26997 O O . ILE A 1 32 ? 23.383 6.759 10.782 1.00 41.13 31 ILE A O 20
ATOM 27013 N N . SER A 1 33 ? 21.968 8.467 11.161 1.00 10.01 32 SER A N 20
ATOM 27014 C CA . SER A 1 33 ? 21.161 7.728 12.125 1.00 2.44 32 SER A CA 20
ATOM 27015 C C . SER A 1 33 ? 20.674 6.411 11.530 1.00 23.33 32 SER A C 20
ATOM 27016 O O . SER A 1 33 ? 20.631 5.387 12.213 1.00 44.01 32 SER A O 20
ATOM 27024 N N . ARG A 1 34 ? 20.308 6.445 10.253 1.00 24.11 33 ARG A N 20
ATOM 27025 C CA . ARG A 1 34 ? 19.823 5.255 9.565 1.00 22.42 33 ARG A CA 20
ATOM 27026 C C . ARG A 1 34 ? 20.986 4.377 9.111 1.00 40.20 33 ARG A C 20
ATOM 27027 O O . ARG A 1 34 ? 20.819 3.182 8.873 1.00 61.11 33 ARG A O 20
ATOM 27048 N N . GLY A 1 35 ? 22.165 4.981 8.992 1.00 20.44 34 GLY A N 20
ATOM 27049 C CA . GLY A 1 35 ? 23.338 4.240 8.566 1.00 31.35 34 GLY A CA 20
ATOM 27050 C C . GLY A 1 35 ? 23.755 4.580 7.149 1.00 23.54 34 GLY A C 20
ATOM 27051 O O . GLY A 1 35 ? 24.636 3.933 6.583 1.00 73.04 34 GLY A O 20
ATOM 27055 N N . ALA A 1 36 ? 23.121 5.596 6.575 1.00 54.10 35 ALA A N 20
ATOM 27056 C CA . ALA A 1 36 ? 23.431 6.021 5.216 1.00 63.44 35 ALA A CA 20
ATOM 27057 C C . ALA A 1 36 ? 24.530 7.078 5.208 1.00 24.42 35 ALA A C 20
ATOM 27058 O O . ALA A 1 36 ? 24.379 8.150 5.795 1.00 31.23 35 ALA A O 20
ATOM 27065 N N . LEU A 1 37 ? 25.637 6.769 4.541 1.00 31.11 36 LEU A N 20
ATOM 27066 C CA . LEU A 1 37 ? 26.763 7.693 4.458 1.00 71.32 36 LEU A CA 20
ATOM 27067 C C . LEU A 1 37 ? 26.475 8.814 3.465 1.00 13.53 36 LEU A C 20
ATOM 27068 O O . LEU A 1 37 ? 26.013 8.568 2.352 1.00 64.01 36 LEU A O 20
ATOM 27084 N N . ASN A 1 38 ? 26.752 10.047 3.877 1.00 41.52 37 ASN A N 20
ATOM 27085 C CA . ASN A 1 38 ? 26.524 11.208 3.023 1.00 21.40 37 ASN A CA 20
ATOM 27086 C C . ASN A 1 38 ? 27.254 11.055 1.692 1.00 54.02 37 ASN A C 20
ATOM 27087 O O . ASN A 1 38 ? 26.629 10.860 0.649 1.00 41.53 37 ASN A O 20
ATOM 27098 N N . ASP A 1 39 ? 28.578 11.144 1.736 1.00 43.11 38 ASP A N 20
ATOM 27099 C CA . ASP A 1 39 ? 29.394 11.014 0.534 1.00 52.32 38 ASP A CA 20
ATOM 27100 C C . ASP A 1 39 ? 30.060 9.643 0.475 1.00 40.34 38 ASP A C 20
ATOM 27101 O O . ASP A 1 39 ? 31.224 9.491 0.845 1.00 2.33 38 ASP A O 20
ATOM 27110 N N . ASP A 1 40 ? 29.314 8.648 0.007 1.00 11.44 39 ASP A N 20
ATOM 27111 C CA . ASP A 1 40 ? 29.832 7.290 -0.100 1.00 60.54 39 ASP A CA 20
ATOM 27112 C C . ASP A 1 40 ? 28.731 6.320 -0.518 1.00 61.24 39 ASP A C 20
ATOM 27113 O O . ASP A 1 40 ? 28.992 5.317 -1.184 1.00 23.43 39 ASP A O 20
ATOM 27122 N N . LEU A 1 41 ? 27.500 6.625 -0.123 1.00 70.34 40 LEU A N 20
ATOM 27123 C CA . LEU A 1 41 ? 26.358 5.780 -0.456 1.00 64.41 40 LEU A CA 20
ATOM 27124 C C . LEU A 1 41 ? 26.383 5.387 -1.930 1.00 32.33 40 LEU A C 20
ATOM 27125 O O . LEU A 1 41 ? 27.046 6.030 -2.743 1.00 52.21 40 LEU A O 20
ATOM 27141 N N . SER A 1 42 ? 25.654 4.327 -2.267 1.00 11.44 41 SER A N 20
ATOM 27142 C CA . SER A 1 42 ? 25.593 3.848 -3.642 1.00 62.43 41 SER A CA 20
ATOM 27143 C C . SER A 1 42 ? 24.478 4.547 -4.413 1.00 14.31 41 SER A C 20
ATOM 27144 O O . SER A 1 42 ? 24.722 5.190 -5.434 1.00 71.41 41 SER A O 20
ATOM 27152 N N . SER A 1 43 ? 23.252 4.417 -3.916 1.00 11.35 42 SER A N 20
ATOM 27153 C CA . SER A 1 43 ? 22.097 5.033 -4.558 1.00 51.32 42 SER A CA 20
ATOM 27154 C C . SER A 1 43 ? 20.820 4.741 -3.776 1.00 10.30 42 SER A C 20
ATOM 27155 O O . SER A 1 43 ? 20.863 4.460 -2.579 1.00 22.03 42 SER A O 20
ATOM 27163 N N . ALA A 1 44 ? 19.684 4.811 -4.462 1.00 61.34 43 ALA A N 20
ATOM 27164 C CA . ALA A 1 44 ? 18.395 4.552 -3.834 1.00 13.31 43 ALA A CA 20
ATOM 27165 C C . ALA A 1 44 ? 17.341 4.184 -4.873 1.00 64.31 43 ALA A C 20
ATOM 27166 O O . ALA A 1 44 ? 17.281 4.781 -5.948 1.00 61.52 43 ALA A O 20
ATOM 27173 N N . ARG A 1 45 ? 16.514 3.197 -4.546 1.00 34.13 44 ARG A N 20
ATOM 27174 C CA . ARG A 1 45 ? 15.464 2.748 -5.452 1.00 72.12 44 ARG A CA 20
ATOM 27175 C C . ARG A 1 45 ? 14.104 3.290 -5.021 1.00 22.34 44 ARG A C 20
ATOM 27176 O O . ARG A 1 45 ? 13.564 2.891 -3.989 1.00 21.32 44 ARG A O 20
ATOM 27197 N N . VAL A 1 46 ? 13.556 4.202 -5.817 1.00 44.03 45 VAL A N 20
ATOM 27198 C CA . VAL A 1 46 ? 12.260 4.799 -5.518 1.00 70.54 45 VAL A CA 20
ATOM 27199 C C . VAL A 1 46 ? 11.167 4.211 -6.405 1.00 4.41 45 VAL A C 20
ATOM 27200 O O . VAL A 1 46 ? 11.290 4.156 -7.629 1.00 34.43 45 VAL A O 20
ATOM 27213 N N . PRO A 1 47 ? 10.072 3.763 -5.775 1.00 33.33 46 PRO A N 20
ATOM 27214 C CA . PRO A 1 47 ? 8.935 3.172 -6.487 1.00 53.42 46 PRO A CA 20
ATOM 27215 C C . PRO A 1 47 ? 8.163 4.204 -7.303 1.00 32.12 46 PRO A C 20
ATOM 27216 O O . PRO A 1 47 ? 8.549 5.371 -7.370 1.00 73.14 46 PRO A O 20
ATOM 27227 N N . SER A 1 48 ? 7.070 3.766 -7.920 1.00 42.13 47 SER A N 20
ATOM 27228 C CA . SER A 1 48 ? 6.246 4.651 -8.734 1.00 54.44 47 SER A CA 20
ATOM 27229 C C . SER A 1 48 ? 5.339 5.509 -7.857 1.00 31.24 47 SER A C 20
ATOM 27230 O O . SER A 1 48 ? 4.835 5.051 -6.832 1.00 2.53 47 SER A O 20
ATOM 27238 N N . GLY A 1 49 ? 5.136 6.757 -8.268 1.00 12.04 48 GLY A N 20
ATOM 27239 C CA . GLY A 1 49 ? 4.290 7.660 -7.508 1.00 65.33 48 GLY A CA 20
ATOM 27240 C C . GLY A 1 49 ? 5.006 8.255 -6.312 1.00 34.35 48 GLY A C 20
ATOM 27241 O O . GLY A 1 49 ? 4.399 8.474 -5.262 1.00 71.31 48 GLY A O 20
ATOM 27245 N N . LEU A 1 50 ? 6.299 8.516 -6.467 1.00 33.22 49 LEU A N 20
ATOM 27246 C CA . LEU A 1 50 ? 7.099 9.088 -5.389 1.00 74.23 49 LEU A CA 20
ATOM 27247 C C . LEU A 1 50 ? 8.261 9.903 -5.947 1.00 54.34 49 LEU A C 20
ATOM 27248 O O . LEU A 1 50 ? 8.970 9.455 -6.848 1.00 3.01 49 LEU A O 20
ATOM 27264 N N . ARG A 1 51 ? 8.450 11.102 -5.405 1.00 71.23 50 ARG A N 20
ATOM 27265 C CA . ARG A 1 51 ? 9.526 11.979 -5.848 1.00 45.44 50 ARG A CA 20
ATOM 27266 C C . ARG A 1 51 ? 10.440 12.350 -4.684 1.00 12.23 50 ARG A C 20
ATOM 27267 O O . ARG A 1 51 ? 9.998 12.436 -3.537 1.00 50.21 50 ARG A O 20
ATOM 27288 N N . LEU A 1 52 ? 11.715 12.568 -4.985 1.00 41.21 51 LEU A N 20
ATOM 27289 C CA . LEU A 1 52 ? 12.692 12.929 -3.963 1.00 52.54 51 LEU A CA 20
ATOM 27290 C C . LEU A 1 52 ? 13.764 13.851 -4.537 1.00 31.35 51 LEU A C 20
ATOM 27291 O O . LEU A 1 52 ? 14.097 13.770 -5.718 1.00 42.22 51 LEU A O 20
ATOM 27307 N N . GLU A 1 53 ? 14.301 14.724 -3.690 1.00 21.30 52 GLU A N 20
ATOM 27308 C CA . GLU A 1 53 ? 15.337 15.659 -4.113 1.00 72.11 52 GLU A CA 20
ATOM 27309 C C . GLU A 1 53 ? 16.657 15.365 -3.407 1.00 21.43 52 GLU A C 20
ATOM 27310 O O . GLU A 1 53 ? 16.677 15.000 -2.231 1.00 4.30 52 GLU A O 20
ATOM 27322 N N . VAL A 1 54 ? 17.759 15.525 -4.133 1.00 73.23 53 VAL A N 20
ATOM 27323 C CA . VAL A 1 54 ? 19.084 15.277 -3.578 1.00 13.25 53 VAL A CA 20
ATOM 27324 C C . VAL A 1 54 ? 19.807 16.585 -3.278 1.00 42.30 53 VAL A C 20
ATOM 27325 O O . VAL A 1 54 ? 20.065 17.385 -4.178 1.00 63.31 53 VAL A O 20
ATOM 27338 N N . PHE A 1 55 ? 20.133 16.797 -2.007 1.00 52.42 54 PHE A N 20
ATOM 27339 C CA . PHE A 1 55 ? 20.827 18.009 -1.588 1.00 11.41 54 PHE A CA 20
ATOM 27340 C C . PHE A 1 55 ? 22.293 17.718 -1.283 1.00 45.50 54 PHE A C 20
ATOM 27341 O O . PHE A 1 55 ? 22.641 17.334 -0.167 1.00 31.30 54 PHE A O 20
ATOM 27358 N N . GLN A 1 56 ? 23.148 17.905 -2.284 1.00 31.12 55 GLN A N 20
ATOM 27359 C CA . GLN A 1 56 ? 24.577 17.661 -2.123 1.00 54.33 55 GLN A CA 20
ATOM 27360 C C . GLN A 1 56 ? 25.118 18.387 -0.896 1.00 41.43 55 GLN A C 20
ATOM 27361 O O . GLN A 1 56 ? 25.805 17.794 -0.064 1.00 14.13 55 GLN A O 20
ATOM 27375 N N . HIS A 1 57 ? 24.805 19.675 -0.791 1.00 3.03 56 HIS A N 20
ATOM 27376 C CA . HIS A 1 57 ? 25.261 20.483 0.335 1.00 33.54 56 HIS A CA 20
ATOM 27377 C C . HIS A 1 57 ? 24.327 20.323 1.531 1.00 33.22 56 HIS A C 20
ATOM 27378 O O . HIS A 1 57 ? 23.163 19.955 1.377 1.00 11.31 56 HIS A O 20
ATOM 27392 N N . ASN A 1 58 ? 24.846 20.601 2.723 1.00 71.13 57 ASN A N 20
ATOM 27393 C CA . ASN A 1 58 ? 24.059 20.487 3.945 1.00 34.40 57 ASN A CA 20
ATOM 27394 C C . ASN A 1 58 ? 23.462 21.835 4.336 1.00 54.24 57 ASN A C 20
ATOM 27395 O O . ASN A 1 58 ? 23.347 22.155 5.518 1.00 52.52 57 ASN A O 20
ATOM 27406 N N . ASN A 1 59 ? 23.082 22.621 3.333 1.00 65.00 58 ASN A N 20
ATOM 27407 C CA . ASN A 1 59 ? 22.497 23.935 3.571 1.00 11.22 58 ASN A CA 20
ATOM 27408 C C . ASN A 1 59 ? 21.665 24.385 2.374 1.00 12.22 58 ASN A C 20
ATOM 27409 O O . ASN A 1 59 ? 21.443 25.579 2.172 1.00 2.31 58 ASN A O 20
ATOM 27420 N N . PHE A 1 60 ? 21.206 23.421 1.583 1.00 31.35 59 PHE A N 20
ATOM 27421 C CA . PHE A 1 60 ? 20.398 23.717 0.406 1.00 64.10 59 PHE A CA 20
ATOM 27422 C C . PHE A 1 60 ? 21.077 24.766 -0.469 1.00 43.42 59 PHE A C 20
ATOM 27423 O O . PHE A 1 60 ? 20.413 25.560 -1.136 1.00 10.21 59 PHE A O 20
ATOM 27440 N N . LYS A 1 61 ? 22.406 24.765 -0.462 1.00 20.45 60 LYS A N 20
ATOM 27441 C CA . LYS A 1 61 ? 23.178 25.715 -1.254 1.00 75.30 60 LYS A CA 20
ATOM 27442 C C . LYS A 1 61 ? 23.519 25.132 -2.621 1.00 63.45 60 LYS A C 20
ATOM 27443 O O . LYS A 1 61 ? 23.063 25.628 -3.650 1.00 44.54 60 LYS A O 20
ATOM 27462 N N . GLY A 1 62 ? 24.324 24.073 -2.624 1.00 50.13 61 GLY A N 20
ATOM 27463 C CA . GLY A 1 62 ? 24.712 23.439 -3.871 1.00 14.21 61 GLY A CA 20
ATOM 27464 C C . GLY A 1 62 ? 23.519 23.092 -4.740 1.00 42.32 61 GLY A C 20
ATOM 27465 O O . GLY A 1 62 ? 22.373 23.182 -4.299 1.00 42.04 61 GLY A O 20
ATOM 27469 N N . VAL A 1 63 ? 23.788 22.696 -5.980 1.00 41.12 62 VAL A N 20
ATOM 27470 C CA . VAL A 1 63 ? 22.728 22.335 -6.914 1.00 42.02 62 VAL A CA 20
ATOM 27471 C C . VAL A 1 63 ? 21.955 21.116 -6.424 1.00 1.15 62 VAL A C 20
ATOM 27472 O O . VAL A 1 63 ? 22.531 20.052 -6.199 1.00 65.45 62 VAL A O 20
ATOM 27485 N N . ARG A 1 64 ? 20.646 21.279 -6.259 1.00 4.20 63 ARG A N 20
ATOM 27486 C CA . ARG A 1 64 ? 19.794 20.192 -5.794 1.00 55.10 63 ARG A CA 20
ATOM 27487 C C . ARG A 1 64 ? 19.272 19.370 -6.969 1.00 33.02 63 ARG A C 20
ATOM 27488 O O . ARG A 1 64 ? 18.952 19.913 -8.026 1.00 41.43 63 ARG A O 20
ATOM 27509 N N . ASP A 1 65 ? 19.189 18.058 -6.776 1.00 12.34 64 ASP A N 20
ATOM 27510 C CA . ASP A 1 65 ? 18.705 17.161 -7.819 1.00 25.15 64 ASP A CA 20
ATOM 27511 C C . ASP A 1 65 ? 17.288 16.687 -7.513 1.00 61.53 64 ASP A C 20
ATOM 27512 O O . ASP A 1 65 ? 16.740 16.978 -6.450 1.00 23.32 64 ASP A O 20
ATOM 27521 N N . PHE A 1 66 ? 16.699 15.955 -8.453 1.00 50.25 65 PHE A N 20
ATOM 27522 C CA . PHE A 1 66 ? 15.344 15.442 -8.286 1.00 43.11 65 PHE A CA 20
ATOM 27523 C C . PHE A 1 66 ? 15.173 14.112 -9.014 1.00 55.24 65 PHE A C 20
ATOM 27524 O O . PHE A 1 66 ? 15.311 14.038 -10.236 1.00 3.25 65 PHE A O 20
ATOM 27541 N N . TYR A 1 67 ? 14.870 13.064 -8.256 1.00 45.31 66 TYR A N 20
ATOM 27542 C CA . TYR A 1 67 ? 14.683 11.736 -8.828 1.00 14.14 66 TYR A CA 20
ATOM 27543 C C . TYR A 1 67 ? 13.229 11.290 -8.703 1.00 20.00 66 TYR A C 20
ATOM 27544 O O . TYR A 1 67 ? 12.470 11.822 -7.892 1.00 24.03 66 TYR A O 20
ATOM 27562 N N . THR A 1 68 ? 12.847 10.308 -9.513 1.00 73.33 67 THR A N 20
ATOM 27563 C CA . THR A 1 68 ? 11.485 9.789 -9.496 1.00 31.23 67 THR A CA 20
ATOM 27564 C C . THR A 1 68 ? 11.433 8.363 -10.033 1.00 52.31 67 THR A C 20
ATOM 27565 O O . THR A 1 68 ? 10.394 7.908 -10.512 1.00 63.11 67 THR A O 20
ATOM 27576 N N . SER A 1 69 ? 12.559 7.663 -9.950 1.00 23.21 68 SER A N 20
ATOM 27577 C CA . SER A 1 69 ? 12.642 6.289 -10.431 1.00 64.21 68 SER A CA 20
ATOM 27578 C C . SER A 1 69 ? 13.801 5.550 -9.768 1.00 32.03 68 SER A C 20
ATOM 27579 O O . SER A 1 69 ? 14.720 6.169 -9.231 1.00 62.44 68 SER A O 20
ATOM 27587 N N . ASP A 1 70 ? 13.749 4.223 -9.809 1.00 14.25 69 ASP A N 20
ATOM 27588 C CA . ASP A 1 70 ? 14.793 3.398 -9.213 1.00 2.33 69 ASP A CA 20
ATOM 27589 C C . ASP A 1 70 ? 16.176 3.880 -9.640 1.00 1.32 69 ASP A C 20
ATOM 27590 O O . ASP A 1 70 ? 16.560 3.746 -10.801 1.00 72.33 69 ASP A O 20
ATOM 27599 N N . ALA A 1 71 ? 16.919 4.443 -8.693 1.00 4.41 70 ALA A N 20
ATOM 27600 C CA . ALA A 1 71 ? 18.260 4.945 -8.971 1.00 34.32 70 ALA A CA 20
ATOM 27601 C C . ALA A 1 71 ? 19.324 3.988 -8.443 1.00 53.34 70 ALA A C 20
ATOM 27602 O O . ALA A 1 71 ? 19.453 3.794 -7.235 1.00 71.22 70 ALA A O 20
ATOM 27609 N N . ALA A 1 72 ? 20.083 3.393 -9.357 1.00 42.14 71 ALA A N 20
ATOM 27610 C CA . ALA A 1 72 ? 21.137 2.458 -8.984 1.00 31.14 71 ALA A CA 20
ATOM 27611 C C . ALA A 1 72 ? 22.440 3.191 -8.684 1.00 64.54 71 ALA A C 20
ATOM 27612 O O . ALA A 1 72 ? 23.351 2.631 -8.075 1.00 63.34 71 ALA A O 20
ATOM 27619 N N . GLU A 1 73 ? 22.522 4.445 -9.117 1.00 72.13 72 GLU A N 20
ATOM 27620 C CA . GLU A 1 73 ? 23.716 5.253 -8.896 1.00 74.51 72 GLU A CA 20
ATOM 27621 C C . GLU A 1 73 ? 23.348 6.625 -8.339 1.00 43.15 72 GLU A C 20
ATOM 27622 O O . GLU A 1 73 ? 22.447 7.293 -8.848 1.00 44.43 72 GLU A O 20
ATOM 27634 N N . LEU A 1 74 ? 24.052 7.039 -7.291 1.00 53.24 73 LEU A N 20
ATOM 27635 C CA . LEU A 1 74 ? 23.801 8.332 -6.664 1.00 15.01 73 LEU A CA 20
ATOM 27636 C C . LEU A 1 74 ? 23.771 9.446 -7.705 1.00 53.23 73 LEU A C 20
ATOM 27637 O O . LEU A 1 74 ? 24.305 9.297 -8.804 1.00 75.43 73 LEU A O 20
ATOM 27653 N N . SER A 1 75 ? 23.145 10.564 -7.351 1.00 30.02 74 SER A N 20
ATOM 27654 C CA . SER A 1 75 ? 23.044 11.703 -8.255 1.00 43.42 74 SER A CA 20
ATOM 27655 C C . SER A 1 75 ? 24.406 12.046 -8.851 1.00 63.23 74 SER A C 20
ATOM 27656 O O . SER A 1 75 ? 24.678 11.752 -10.015 1.00 63.44 74 SER A O 20
ATOM 27664 N N . ARG A 1 76 ? 25.258 12.670 -8.044 1.00 64.43 75 ARG A N 20
ATOM 27665 C CA . ARG A 1 76 ? 26.592 13.054 -8.491 1.00 71.21 75 ARG A CA 20
ATOM 27666 C C . ARG A 1 76 ? 27.665 12.395 -7.629 1.00 71.12 75 ARG A C 20
ATOM 27667 O O . ARG A 1 76 ? 27.377 11.487 -6.849 1.00 5.33 75 ARG A O 20
ATOM 27688 N N . ASP A 1 77 ? 28.901 12.858 -7.777 1.00 23.32 76 ASP A N 20
ATOM 27689 C CA . ASP A 1 77 ? 30.018 12.314 -7.012 1.00 15.12 76 ASP A CA 20
ATOM 27690 C C . ASP A 1 77 ? 29.705 12.316 -5.519 1.00 31.33 76 ASP A C 20
ATOM 27691 O O . ASP A 1 77 ? 28.849 13.068 -5.055 1.00 31.53 76 ASP A O 20
ATOM 27700 N N . ASN A 1 78 ? 30.404 11.467 -4.772 1.00 4.41 77 ASN A N 20
ATOM 27701 C CA . ASN A 1 78 ? 30.200 11.370 -3.331 1.00 63.22 77 ASN A CA 20
ATOM 27702 C C . ASN A 1 78 ? 30.159 12.755 -2.693 1.00 33.24 77 ASN A C 20
ATOM 27703 O O . ASN A 1 78 ? 31.191 13.406 -2.531 1.00 13.23 77 ASN A O 20
ATOM 27714 N N . ASP A 1 79 ? 28.960 13.198 -2.331 1.00 75.25 78 ASP A N 20
ATOM 27715 C CA . ASP A 1 79 ? 28.783 14.505 -1.709 1.00 32.42 78 ASP A CA 20
ATOM 27716 C C . ASP A 1 79 ? 27.312 14.764 -1.398 1.00 20.12 78 ASP A C 20
ATOM 27717 O O . ASP A 1 79 ? 26.838 15.895 -1.492 1.00 54.44 78 ASP A O 20
ATOM 27726 N N . ALA A 1 80 ? 26.596 13.708 -1.027 1.00 74.45 79 ALA A N 20
ATOM 27727 C CA . ALA A 1 80 ? 25.179 13.821 -0.702 1.00 4.12 79 ALA A CA 20
ATOM 27728 C C . ALA A 1 80 ? 24.979 14.125 0.779 1.00 42.30 79 ALA A C 20
ATOM 27729 O O . ALA A 1 80 ? 24.992 13.222 1.615 1.00 1.12 79 ALA A O 20
ATOM 27736 N N . SER A 1 81 ? 24.795 15.403 1.096 1.00 22.14 80 SER A N 20
ATOM 27737 C CA . SER A 1 81 ? 24.597 15.826 2.478 1.00 51.55 80 SER A CA 20
ATOM 27738 C C . SER A 1 81 ? 23.182 15.502 2.947 1.00 0.43 80 SER A C 20
ATOM 27739 O O . SER A 1 81 ? 22.971 14.567 3.719 1.00 4.24 80 SER A O 20
ATOM 27747 N N . SER A 1 82 ? 22.215 16.283 2.475 1.00 22.13 81 SER A N 20
ATOM 27748 C CA . SER A 1 82 ? 20.820 16.083 2.849 1.00 20.32 81 SER A CA 20
ATOM 27749 C C . SER A 1 82 ? 19.996 15.625 1.649 1.00 24.44 81 SER A C 20
ATOM 27750 O O . SER A 1 82 ? 20.434 15.733 0.504 1.00 54.23 81 SER A O 20
ATOM 27758 N N . VAL A 1 83 ? 18.801 15.112 1.922 1.00 73.45 82 VAL A N 20
ATOM 27759 C CA . VAL A 1 83 ? 17.914 14.637 0.866 1.00 40.43 82 VAL A CA 20
ATOM 27760 C C . VAL A 1 83 ? 16.454 14.718 1.297 1.00 51.53 82 VAL A C 20
ATOM 27761 O O . VAL A 1 83 ? 16.136 14.576 2.477 1.00 12.35 82 VAL A O 20
ATOM 27774 N N . ARG A 1 84 ? 15.570 14.947 0.331 1.00 14.54 83 ARG A N 20
ATOM 27775 C CA . ARG A 1 84 ? 14.142 15.048 0.611 1.00 43.20 83 ARG A CA 20
ATOM 27776 C C . ARG A 1 84 ? 13.366 13.962 -0.128 1.00 14.14 83 ARG A C 20
ATOM 27777 O O . ARG A 1 84 ? 13.695 13.610 -1.260 1.00 71.23 83 ARG A O 20
ATOM 27798 N N . VAL A 1 85 ? 12.333 13.434 0.522 1.00 1.33 84 VAL A N 20
ATOM 27799 C CA . VAL A 1 85 ? 11.509 12.389 -0.072 1.00 70.24 84 VAL A CA 20
ATOM 27800 C C . VAL A 1 85 ? 10.026 12.662 0.155 1.00 64.22 84 VAL A C 20
ATOM 27801 O O . VAL A 1 85 ? 9.619 13.065 1.244 1.00 53.31 84 VAL A O 20
ATOM 27814 N N . SER A 1 86 ? 9.224 12.439 -0.881 1.00 33.51 85 SER A N 20
ATOM 27815 C CA . SER A 1 86 ? 7.785 12.664 -0.796 1.00 25.42 85 SER A CA 20
ATOM 27816 C C . SER A 1 86 ? 7.037 11.772 -1.782 1.00 32.35 85 SER A C 20
ATOM 27817 O O . SER A 1 86 ? 7.550 11.439 -2.850 1.00 23.32 85 SER A O 20
ATOM 27825 N N . LYS A 1 87 ? 5.819 11.388 -1.415 1.00 32.31 86 LYS A N 20
ATOM 27826 C CA . LYS A 1 87 ? 4.996 10.535 -2.265 1.00 43.52 86 LYS A CA 20
ATOM 27827 C C . LYS A 1 87 ? 4.066 11.373 -3.137 1.00 34.51 86 LYS A C 20
ATOM 27828 O O . LYS A 1 87 ? 3.382 12.271 -2.647 1.00 4.04 86 LYS A O 20
ATOM 27847 N N . MET A 1 88 ? 4.043 11.070 -4.431 1.00 3.31 87 MET A N 20
ATOM 27848 C CA . MET A 1 88 ? 3.194 11.794 -5.370 1.00 33.13 87 MET A CA 20
ATOM 27849 C C . MET A 1 88 ? 1.945 10.986 -5.706 1.00 74.15 87 MET A C 20
ATOM 27850 O O . MET A 1 88 ? 1.664 9.969 -5.074 1.00 32.34 87 MET A O 20
ATOM 27864 N N . GLU A 1 89 ? 1.199 11.446 -6.706 1.00 50.22 88 GLU A N 20
ATOM 27865 C CA . GLU A 1 89 ? -0.021 10.765 -7.125 1.00 3.51 88 GLU A CA 20
ATOM 27866 C C . GLU A 1 89 ? -1.029 10.703 -5.981 1.00 23.51 88 GLU A C 20
ATOM 27867 O O . GLU A 1 89 ? -1.949 9.884 -5.993 1.00 10.34 88 GLU A O 20
ATOM 27879 N N . THR A 1 90 ? -0.848 11.573 -4.992 1.00 71.22 89 THR A N 20
ATOM 27880 C CA . THR A 1 90 ? -1.739 11.616 -3.840 1.00 32.03 89 THR A CA 20
ATOM 27881 C C . THR A 1 90 ? -2.861 12.627 -4.050 1.00 22.25 89 THR A C 20
ATOM 27882 O O . THR A 1 90 ? -3.981 12.435 -3.575 1.00 1.33 89 THR A O 20
ATOM 27893 N N . THR A 1 91 ? -2.554 13.705 -4.765 1.00 21.42 90 THR A N 20
ATOM 27894 C CA . THR A 1 91 ? -3.536 14.746 -5.037 1.00 51.33 90 THR A CA 20
ATOM 27895 C C . THR A 1 91 ? -4.050 15.369 -3.744 1.00 72.13 90 THR A C 20
ATOM 27896 O O . THR A 1 91 ? -3.636 14.984 -2.652 1.00 12.03 90 THR A O 20
ATOM 27907 N N . ASN A 1 92 ? -4.956 16.333 -3.876 1.00 64.14 91 ASN A N 20
ATOM 27908 C CA . ASN A 1 92 ? -5.527 17.009 -2.717 1.00 43.02 91 ASN A CA 20
ATOM 27909 C C . ASN A 1 92 ? -6.861 17.660 -3.070 1.00 22.13 91 ASN A C 20
ATOM 27910 O O . ASN A 1 92 ? -7.155 17.901 -4.240 1.00 45.13 91 ASN A O 20
#